Protein 2A3J (pdb70)

Nearest PDB structures (foldseek):
  2a3j-assembly1_A  TM=9.165E-01  e=3.644E-18  Homo sapiens
  6sr7-assembly4_DDD  TM=9.046E-01  e=3.071E-07  Homo sapiens
  3k0j-assembly1_C  TM=8.671E-01  e=2.365E-07  Homo sapiens
  6sqt-assembly1_CCC  TM=8.568E-01  e=1.821E-07  Homo sapiens
  7evo-assembly1_G  TM=8.260E-01  e=7.182E-07  Homo sapiens

Structure (mmCIF, N/CA/C/O backbone):
data_2A3J
#
_entry.id   2A3J
#
loop_
_atom_site.group_PDB
_atom_site.id
_atom_site.type_symbol
_atom_site.label_atom_id
_atom_site.label_alt_id
_atom_site.label_comp_id
_atom_site.label_asym_id
_atom_site.label_entity_id
_atom_site.label_seq_id
_atom_site.pdbx_PDB_ins_code
_atom_site.Cartn_x
_atom_site.Cartn_y
_atom_site.Cartn_z
_atom_site.occupancy
_atom_site.B_iso_or_equiv
_atom_site.auth_seq_id
_atom_site.auth_comp_id
_atom_site.auth_asym_id
_atom_site.auth_atom_id
_atom_site.pdbx_PDB_model_num
ATOM 1 N N . THR A 1 22 ? 6.913 8.163 -5.438 1.00 23.52 22 THR A N 1
ATOM 2 C CA . THR A 1 22 ? 7.017 6.709 -5.446 1.00 31.22 22 THR A CA 1
ATOM 3 C C . THR A 1 22 ? 5.758 6.071 -6.022 1.00 11.12 22 THR A C 1
ATOM 4 O O . THR A 1 22 ? 4.936 5.503 -5.303 1.00 12.04 22 THR A O 1
ATOM 15 N N . PRO A 1 23 ? 5.601 6.165 -7.351 1.00 30.24 23 PRO A N 1
ATOM 16 C CA . PRO A 1 23 ? 4.444 5.601 -8.053 1.00 2.11 23 PRO A CA 1
ATOM 17 C C . PRO A 1 23 ? 4.459 4.076 -8.064 1.00 1.44 23 PRO A C 1
ATOM 18 O O . PRO A 1 23 ? 5.303 3.444 -8.699 1.00 42.31 23 PRO A O 1
ATOM 29 N N . PRO A 1 24 ? 3.503 3.469 -7.344 1.00 44.44 24 PRO A N 1
ATOM 30 C CA . PRO A 1 24 ? 3.385 2.011 -7.256 1.00 61.13 24 PRO A CA 1
ATOM 31 C C . PRO A 1 24 ? 2.930 1.386 -8.571 1.00 20.25 24 PRO A C 1
ATOM 32 O O . PRO A 1 24 ? 3.370 0.295 -8.936 1.00 35.12 24 PRO A O 1
ATOM 43 N N . HIS A 1 25 ? 2.047 2.084 -9.278 1.00 62.41 25 HIS A N 1
ATOM 44 C CA . HIS A 1 25 ? 1.533 1.597 -10.553 1.00 64.34 25 HIS A CA 1
ATOM 45 C C . HIS A 1 25 ? 0.802 0.270 -10.373 1.00 70.25 25 HIS A C 1
ATOM 46 O O . HIS A 1 25 ? 1.416 -0.798 -10.389 1.00 41.53 25 HIS A O 1
ATOM 60 N N . THR A 1 26 ? -0.514 0.344 -10.201 1.00 73.45 26 THR A N 1
ATOM 61 C CA . THR A 1 26 ? -1.329 -0.851 -10.017 1.00 10.45 26 THR A CA 1
ATOM 62 C C . THR A 1 26 ? -2.328 -1.017 -11.156 1.00 43.21 26 THR A C 1
ATOM 63 O O . THR A 1 26 ? -3.523 -0.778 -10.985 1.00 63.13 26 THR A O 1
ATOM 74 N N . GLU A 1 27 ? -1.830 -1.428 -12.318 1.00 42.01 27 GLU A N 1
ATOM 75 C CA . GLU A 1 27 ? -2.680 -1.626 -13.486 1.00 14.41 27 GLU A CA 1
ATOM 76 C C . GLU A 1 27 ? -3.315 -0.309 -13.926 1.00 33.54 27 GLU A C 1
ATOM 77 O O . GLU A 1 27 ? -3.509 0.611 -13.132 1.00 5.53 27 GLU A O 1
ATOM 89 N N . PRO A 1 28 ? -3.647 -0.217 -15.222 1.00 33.21 28 PRO A N 1
ATOM 90 C CA . PRO A 1 28 ? -4.265 0.981 -15.797 1.00 50.15 28 PRO A CA 1
ATOM 91 C C . PRO A 1 28 ? -5.697 1.184 -15.315 1.00 74.52 28 PRO A C 1
ATOM 92 O O . PRO A 1 28 ? -6.366 0.233 -14.910 1.00 73.24 28 PRO A O 1
ATOM 103 N N . SER A 1 29 ? -6.162 2.428 -15.362 1.00 33.14 29 SER A N 1
ATOM 104 C CA . SER A 1 29 ? -7.515 2.755 -14.926 1.00 1.30 29 SER A CA 1
ATOM 105 C C . SER A 1 29 ? -7.961 4.096 -15.501 1.00 73.03 29 SER A C 1
ATOM 106 O O . SER A 1 29 ? -7.590 5.154 -14.995 1.00 14.42 29 SER A O 1
ATOM 114 N N . GLN A 1 30 ? -8.760 4.041 -16.562 1.00 64.05 30 GLN A N 1
ATOM 115 C CA . GLN A 1 30 ? -9.256 5.251 -17.208 1.00 33.43 30 GLN A CA 1
ATOM 116 C C . GLN A 1 30 ? -10.610 5.657 -16.635 1.00 31.54 30 GLN A C 1
ATOM 117 O O . GLN A 1 30 ? -11.323 6.473 -17.218 1.00 73.11 30 GLN A O 1
ATOM 131 N N . VAL A 1 31 ? -10.959 5.081 -15.488 1.00 63.23 31 VAL A N 1
ATOM 132 C CA . VAL A 1 31 ? -12.227 5.383 -14.836 1.00 1.14 31 VAL A CA 1
ATOM 133 C C . VAL A 1 31 ? -12.049 5.525 -13.328 1.00 71.31 31 VAL A C 1
ATOM 134 O O . VAL A 1 31 ? -11.182 4.886 -12.732 1.00 1.14 31 VAL A O 1
ATOM 147 N N . VAL A 1 32 ? -12.877 6.366 -12.716 1.00 42.15 32 VAL A N 1
ATOM 148 C CA . VAL A 1 32 ? -12.813 6.591 -11.277 1.00 63.04 32 VAL A CA 1
ATOM 149 C C . VAL A 1 32 ? -14.174 6.377 -10.626 1.00 75.24 32 VAL A C 1
ATOM 150 O O . VAL A 1 32 ? -15.207 6.750 -11.184 1.00 73.35 32 VAL A O 1
ATOM 163 N N . LEU A 1 33 ? -14.170 5.774 -9.443 1.00 2.25 33 LEU A N 1
ATOM 164 C CA . LEU A 1 33 ? -15.405 5.510 -8.713 1.00 55.25 33 LEU A CA 1
ATOM 165 C C . LEU A 1 33 ? -15.535 6.436 -7.508 1.00 22.31 33 LEU A C 1
ATOM 166 O O . LEU A 1 33 ? -14.687 6.429 -6.614 1.00 55.15 33 LEU A O 1
ATOM 182 N N . ILE A 1 34 ? -16.601 7.228 -7.489 1.00 1.51 34 ILE A N 1
ATOM 183 C CA . ILE A 1 34 ? -16.842 8.157 -6.391 1.00 74.24 34 ILE A CA 1
ATOM 184 C C . ILE A 1 34 ? -18.008 7.692 -5.525 1.00 22.03 34 ILE A C 1
ATOM 185 O O . ILE A 1 34 ? -18.949 7.066 -6.013 1.00 61.51 34 ILE A O 1
ATOM 201 N N . THR A 1 35 ? -17.940 8.004 -4.234 1.00 40.42 35 THR A N 1
ATOM 202 C CA . THR A 1 35 ? -18.989 7.620 -3.299 1.00 31.24 35 THR A CA 1
ATOM 203 C C . THR A 1 35 ? -19.226 8.710 -2.260 1.00 12.01 35 THR A C 1
ATOM 204 O O . THR A 1 35 ? -18.634 9.786 -2.330 1.00 12.13 35 THR A O 1
ATOM 215 N N . ASN A 1 36 ? -20.096 8.424 -1.296 1.00 63.22 36 ASN A N 1
ATOM 216 C CA . ASN A 1 36 ? -20.411 9.381 -0.242 1.00 42.10 36 ASN A CA 1
ATOM 217 C C . ASN A 1 36 ? -20.985 10.667 -0.829 1.00 2.12 36 ASN A C 1
ATOM 218 O O . ASN A 1 36 ? -20.670 11.765 -0.370 1.00 2.43 36 ASN A O 1
ATOM 229 N N . ILE A 1 37 ? -21.829 10.522 -1.845 1.00 45.20 37 ILE A N 1
ATOM 230 C CA . ILE A 1 37 ? -22.448 11.672 -2.493 1.00 63.41 37 ILE A CA 1
ATOM 231 C C . ILE A 1 37 ? -23.924 11.781 -2.126 1.00 62.51 37 ILE A C 1
ATOM 232 O O . ILE A 1 37 ? -24.648 10.786 -2.123 1.00 2.03 37 ILE A O 1
ATOM 248 N N . ASN A 1 38 ? -24.363 12.997 -1.819 1.00 74.30 38 ASN A N 1
ATOM 249 C CA . ASN A 1 38 ? -25.754 13.236 -1.452 1.00 13.43 38 ASN A CA 1
ATOM 250 C C . ASN A 1 38 ? -26.679 13.008 -2.644 1.00 2.13 38 ASN A C 1
ATOM 251 O O . ASN A 1 38 ? -26.644 13.736 -3.636 1.00 71.22 38 ASN A O 1
ATOM 262 N N . PRO A 1 39 ? -27.527 11.974 -2.545 1.00 62.52 39 PRO A N 1
ATOM 263 C CA . PRO A 1 39 ? -28.478 11.626 -3.605 1.00 63.22 39 PRO A CA 1
ATOM 264 C C . PRO A 1 39 ? -29.595 12.655 -3.742 1.00 63.33 39 PRO A C 1
ATOM 265 O O . PRO A 1 39 ? -30.396 12.593 -4.674 1.00 71.10 39 PRO A O 1
ATOM 276 N N . GLU A 1 40 ? -29.641 13.600 -2.808 1.00 63.35 40 GLU A N 1
ATOM 277 C CA . GLU A 1 40 ? -30.661 14.642 -2.827 1.00 24.44 40 GLU A CA 1
ATOM 278 C C . GLU A 1 40 ? -30.714 15.327 -4.189 1.00 75.31 40 GLU A C 1
ATOM 279 O O . GLU A 1 40 ? -31.761 15.822 -4.607 1.00 34.14 40 GLU A O 1
ATOM 291 N N . VAL A 1 41 ? -29.578 15.352 -4.878 1.00 23.43 41 VAL A N 1
ATOM 292 C CA . VAL A 1 41 ? -29.494 15.975 -6.193 1.00 72.01 41 VAL A CA 1
ATOM 293 C C . VAL A 1 41 ? -29.629 14.938 -7.302 1.00 64.23 41 VAL A C 1
ATOM 294 O O . VAL A 1 41 ? -29.012 13.873 -7.268 1.00 72.43 41 VAL A O 1
ATOM 307 N N . PRO A 1 42 ? -30.454 15.254 -8.311 1.00 44.34 42 PRO A N 1
ATOM 308 C CA . PRO A 1 42 ? -30.688 14.363 -9.452 1.00 1.14 42 PRO A CA 1
ATOM 309 C C . PRO A 1 42 ? -29.466 14.247 -10.357 1.00 35.31 42 PRO A C 1
ATOM 310 O O . PRO A 1 42 ? -28.701 15.199 -10.510 1.00 21.32 42 PRO A O 1
ATOM 321 N N . LYS A 1 43 ? -29.290 13.074 -10.956 1.00 45.01 43 LYS A N 1
ATOM 322 C CA . LYS A 1 43 ? -28.162 12.833 -11.848 1.00 60.44 43 LYS A CA 1
ATOM 323 C C . LYS A 1 43 ? -28.024 13.959 -12.867 1.00 44.24 43 LYS A C 1
ATOM 324 O O . LYS A 1 43 ? -26.914 14.329 -13.249 1.00 40.24 43 LYS A O 1
ATOM 343 N N . GLU A 1 44 ? -29.157 14.501 -13.302 1.00 33.22 44 GLU A N 1
ATOM 344 C CA . GLU A 1 44 ? -29.161 15.586 -14.276 1.00 24.10 44 GLU A CA 1
ATOM 345 C C . GLU A 1 44 ? -28.271 16.736 -13.812 1.00 60.15 44 GLU A C 1
ATOM 346 O O . GLU A 1 44 ? -27.409 17.208 -14.555 1.00 32.35 44 GLU A O 1
ATOM 358 N N . LYS A 1 45 ? -28.487 17.183 -12.580 1.00 43.11 45 LYS A N 1
ATOM 359 C CA . LYS A 1 45 ? -27.706 18.277 -12.015 1.00 43.10 45 LYS A CA 1
ATOM 360 C C . LYS A 1 45 ? -26.370 17.772 -11.478 1.00 74.32 45 LYS A C 1
ATOM 361 O O . LYS A 1 45 ? -25.320 18.354 -11.751 1.00 24.22 45 LYS A O 1
ATOM 380 N N . LEU A 1 46 ? -26.418 16.685 -10.715 1.00 42.15 46 LEU A N 1
ATOM 381 C CA . LEU A 1 46 ? -25.211 16.100 -10.142 1.00 20.15 46 LEU A CA 1
ATOM 382 C C . LEU A 1 46 ? -24.156 15.863 -11.217 1.00 42.32 46 LEU A C 1
ATOM 383 O O . LEU A 1 46 ? -23.050 16.397 -11.142 1.00 43.44 46 LEU A O 1
ATOM 399 N N . GLN A 1 47 ? -24.507 15.061 -12.217 1.00 51.22 47 GLN A N 1
ATOM 400 C CA . GLN A 1 47 ? -23.590 14.756 -13.309 1.00 32.30 47 GLN A CA 1
ATOM 401 C C . GLN A 1 47 ? -22.993 16.032 -13.891 1.00 42.35 47 GLN A C 1
ATOM 402 O O . GLN A 1 47 ? -21.785 16.121 -14.109 1.00 23.14 47 GLN A O 1
ATOM 416 N N . ALA A 1 48 ? -23.847 17.019 -14.143 1.00 33.34 48 ALA A N 1
ATOM 417 C CA . ALA A 1 48 ? -23.403 18.291 -14.698 1.00 75.15 48 ALA A CA 1
ATOM 418 C C . ALA A 1 48 ? -22.240 18.864 -13.897 1.00 1.23 48 ALA A C 1
ATOM 419 O O . ALA A 1 48 ? -21.301 19.428 -14.461 1.00 73.44 48 ALA A O 1
ATOM 426 N N . LEU A 1 49 ? -22.307 18.718 -12.578 1.00 54.11 49 LEU A N 1
ATOM 427 C CA . LEU A 1 49 ? -21.259 19.222 -11.698 1.00 0.22 49 LEU A CA 1
ATOM 428 C C . LEU A 1 49 ? -20.004 18.362 -11.798 1.00 25.33 49 LEU A C 1
ATOM 429 O O . LEU A 1 49 ? -18.892 18.878 -11.922 1.00 11.10 49 LEU A O 1
ATOM 445 N N . LEU A 1 50 ? -20.188 17.047 -11.745 1.00 0.22 50 LEU A N 1
ATOM 446 C CA . LEU A 1 50 ? -19.070 16.114 -11.832 1.00 33.33 50 LEU A CA 1
ATOM 447 C C . LEU A 1 50 ? -18.247 16.366 -13.091 1.00 22.13 50 LEU A C 1
ATOM 448 O O . LEU A 1 50 ? -17.028 16.190 -13.093 1.00 51.51 50 LEU A O 1
ATOM 464 N N . TYR A 1 51 ? -18.920 16.780 -14.158 1.00 41.13 51 TYR A N 1
ATOM 465 C CA . TYR A 1 51 ? -18.251 17.057 -15.424 1.00 23.52 51 TYR A CA 1
ATOM 466 C C . TYR A 1 51 ? -17.449 18.352 -15.345 1.00 0.14 51 TYR A C 1
ATOM 467 O O . TYR A 1 51 ? -16.284 18.399 -15.738 1.00 50.32 51 TYR A O 1
ATOM 485 N N . ALA A 1 52 ? -18.083 19.402 -14.832 1.00 25.23 52 ALA A N 1
ATOM 486 C CA . ALA A 1 52 ? -17.429 20.698 -14.697 1.00 70.24 52 ALA A CA 1
ATOM 487 C C . ALA A 1 52 ? -16.087 20.565 -13.985 1.00 71.24 52 ALA A C 1
ATOM 488 O O . ALA A 1 52 ? -15.064 21.047 -14.473 1.00 24.23 52 ALA A O 1
ATOM 495 N N . LEU A 1 53 ? -16.098 19.909 -12.830 1.00 52.31 53 LEU A N 1
ATOM 496 C CA . LEU A 1 53 ? -14.881 19.713 -12.050 1.00 12.42 53 LEU A CA 1
ATOM 497 C C . LEU A 1 53 ? -13.906 18.797 -12.782 1.00 54.03 53 LEU A C 1
ATOM 498 O O . LEU A 1 53 ? -12.704 19.055 -12.818 1.00 42.51 53 LEU A O 1
ATOM 514 N N . ALA A 1 54 ? -14.434 17.727 -13.367 1.00 32.41 54 ALA A N 1
ATOM 515 C CA . ALA A 1 54 ? -13.612 16.774 -14.102 1.00 45.23 54 ALA A CA 1
ATOM 516 C C . ALA A 1 54 ? -12.826 17.468 -15.210 1.00 71.11 54 ALA A C 1
ATOM 517 O O . ALA A 1 54 ? -11.604 17.343 -15.289 1.00 70.04 54 ALA A O 1
ATOM 524 N N . SER A 1 55 ? -13.536 18.199 -16.064 1.00 22.30 55 SER A N 1
ATOM 525 C CA . SER A 1 55 ? -12.905 18.909 -17.170 1.00 60.35 55 SER A CA 1
ATOM 526 C C . SER A 1 55 ? -11.816 19.848 -16.662 1.00 45.25 55 SER A C 1
ATOM 527 O O . SER A 1 55 ? -10.815 20.080 -17.341 1.00 2.24 55 SER A O 1
ATOM 535 N N . SER A 1 56 ? -12.018 20.386 -15.464 1.00 53.10 56 SER A N 1
ATOM 536 C CA . SER A 1 56 ? -11.056 21.304 -14.865 1.00 71.32 56 SER A CA 1
ATOM 537 C C . SER A 1 56 ? -9.684 20.648 -14.742 1.00 71.12 56 SER A C 1
ATOM 538 O O . SER A 1 56 ? -8.661 21.330 -14.692 1.00 12.31 56 SER A O 1
ATOM 546 N N . GLN A 1 57 ? -9.672 19.320 -14.694 1.00 72.33 57 GLN A N 1
ATOM 547 C CA . GLN A 1 57 ? -8.426 18.571 -14.576 1.00 54.24 57 GLN A CA 1
ATOM 548 C C . GLN A 1 57 ? -8.121 17.815 -15.866 1.00 13.55 57 GLN A C 1
ATOM 549 O O . GLN A 1 57 ? -7.246 18.209 -16.635 1.00 62.21 57 GLN A O 1
ATOM 563 N N . GLY A 1 58 ? -8.850 16.727 -16.095 1.00 10.15 58 GLY A N 1
ATOM 564 C CA . GLY A 1 58 ? -8.642 15.933 -17.291 1.00 43.23 58 GLY A CA 1
ATOM 565 C C . GLY A 1 58 ? -9.891 15.831 -18.144 1.00 22.11 58 GLY A C 1
ATOM 566 O O . GLY A 1 58 ? -10.981 16.202 -17.708 1.00 5.34 58 GLY A O 1
ATOM 570 N N . ASP A 1 59 ? -9.733 15.328 -19.363 1.00 73.42 59 ASP A N 1
ATOM 571 C CA . ASP A 1 59 ? -10.858 15.178 -20.280 1.00 4.22 59 ASP A CA 1
ATOM 572 C C . ASP A 1 59 ? -11.754 14.019 -19.856 1.00 30.02 59 ASP A C 1
ATOM 573 O O . ASP A 1 59 ? -11.275 13.007 -19.344 1.00 33.34 59 ASP A O 1
ATOM 582 N N . ILE A 1 60 ? -13.056 14.175 -20.072 1.00 22.13 60 ILE A N 1
ATOM 583 C CA . ILE A 1 60 ? -14.018 13.141 -19.712 1.00 15.32 60 ILE A CA 1
ATOM 584 C C . ILE A 1 60 ? -14.559 12.438 -20.952 1.00 70.21 60 ILE A C 1
ATOM 585 O O . ILE A 1 60 ? -14.939 13.084 -21.930 1.00 23.42 60 ILE A O 1
ATOM 601 N N . LEU A 1 61 ? -14.593 11.111 -20.905 1.00 62.40 61 LEU A N 1
ATOM 602 C CA . LEU A 1 61 ? -15.089 10.318 -22.024 1.00 72.34 61 LEU A CA 1
ATOM 603 C C . LEU A 1 61 ? -16.535 9.892 -21.791 1.00 72.12 61 LEU A C 1
ATOM 604 O O . LEU A 1 61 ? -17.280 9.644 -22.739 1.00 73.43 61 LEU A O 1
ATOM 620 N N . ASP A 1 62 ? -16.926 9.812 -20.524 1.00 24.40 62 ASP A N 1
ATOM 621 C CA . ASP A 1 62 ? -18.284 9.419 -20.166 1.00 3.13 62 ASP A CA 1
ATOM 622 C C . ASP A 1 62 ? -18.464 9.407 -18.651 1.00 30.50 62 ASP A C 1
ATOM 623 O O . ASP A 1 62 ? -17.718 8.740 -17.933 1.00 3.40 62 ASP A O 1
ATOM 632 N N . ILE A 1 63 ? -19.458 10.147 -18.172 1.00 42.44 63 ILE A N 1
ATOM 633 C CA . ILE A 1 63 ? -19.735 10.221 -16.743 1.00 54.04 63 ILE A CA 1
ATOM 634 C C . ILE A 1 63 ? -20.955 9.383 -16.377 1.00 15.14 63 ILE A C 1
ATOM 635 O O . ILE A 1 63 ? -22.082 9.709 -16.752 1.00 63.11 63 ILE A O 1
ATOM 651 N N . VAL A 1 64 ? -20.724 8.302 -15.639 1.00 21.04 64 VAL A N 1
ATOM 652 C CA . VAL A 1 64 ? -21.804 7.418 -15.218 1.00 32.14 64 VAL A CA 1
ATOM 653 C C . VAL A 1 64 ? -22.248 7.732 -13.793 1.00 64.21 64 VAL A C 1
ATOM 654 O O . VAL A 1 64 ? -21.440 8.128 -12.953 1.00 2.11 64 VAL A O 1
ATOM 667 N N . VAL A 1 65 ? -23.538 7.551 -13.527 1.00 44.54 65 VAL A N 1
ATOM 668 C CA . VAL A 1 65 ? -24.089 7.814 -12.204 1.00 34.34 65 VAL A CA 1
ATOM 669 C C . VAL A 1 65 ? -25.134 6.769 -11.827 1.00 1.22 65 VAL A C 1
ATOM 670 O O . VAL A 1 65 ? -25.974 6.393 -12.645 1.00 24.13 65 VAL A O 1
ATOM 683 N N . ASP A 1 66 ? -25.076 6.305 -10.584 1.00 33.25 66 ASP A N 1
ATOM 684 C CA . ASP A 1 66 ? -26.019 5.304 -10.097 1.00 4.03 66 ASP A CA 1
ATOM 685 C C . ASP A 1 66 ? -27.447 5.837 -10.139 1.00 34.00 66 ASP A C 1
ATOM 686 O O . ASP A 1 66 ? -27.726 6.845 -10.790 1.00 34.03 66 ASP A O 1
ATOM 695 N N . LEU A 1 67 ? -28.349 5.154 -9.442 1.00 61.25 67 LEU A N 1
ATOM 696 C CA . LEU A 1 67 ? -29.750 5.558 -9.401 1.00 32.41 67 LEU A CA 1
ATOM 697 C C . LEU A 1 67 ? -30.015 6.485 -8.219 1.00 21.41 67 LEU A C 1
ATOM 698 O O . LEU A 1 67 ? -31.157 6.651 -7.791 1.00 71.21 67 LEU A O 1
ATOM 714 N N . SER A 1 68 ? -28.952 7.088 -7.697 1.00 23.22 68 SER A N 1
ATOM 715 C CA . SER A 1 68 ? -29.069 7.997 -6.563 1.00 2.40 68 SER A CA 1
ATOM 716 C C . SER A 1 68 ? -29.901 7.371 -5.448 1.00 5.12 68 SER A C 1
ATOM 717 O O . SER A 1 68 ? -30.930 7.914 -5.046 1.00 43.31 68 SER A O 1
ATOM 725 N N . ASP A 1 69 ? -29.447 6.225 -4.952 1.00 43.14 69 ASP A N 1
ATOM 726 C CA . ASP A 1 69 ? -30.147 5.524 -3.883 1.00 31.23 69 ASP A CA 1
ATOM 727 C C . ASP A 1 69 ? -30.234 6.391 -2.631 1.00 32.25 69 ASP A C 1
ATOM 728 O O . ASP A 1 69 ? -29.920 7.581 -2.664 1.00 71.33 69 ASP A O 1
ATOM 737 N N . ASP A 1 70 ? -30.663 5.787 -1.528 1.00 34.11 70 ASP A N 1
ATOM 738 C CA . ASP A 1 70 ? -30.792 6.504 -0.264 1.00 71.44 70 ASP A CA 1
ATOM 739 C C . ASP A 1 70 ? -29.695 6.087 0.711 1.00 50.55 70 ASP A C 1
ATOM 740 O O . ASP A 1 70 ? -29.404 6.797 1.672 1.00 11.13 70 ASP A O 1
ATOM 749 N N . ASN A 1 71 ? -29.091 4.932 0.455 1.00 24.41 71 ASN A N 1
ATOM 750 C CA . ASN A 1 71 ? -28.027 4.420 1.311 1.00 25.12 71 ASN A CA 1
ATOM 751 C C . ASN A 1 71 ? -26.745 4.198 0.513 1.00 13.31 71 ASN A C 1
ATOM 752 O O . ASN A 1 71 ? -25.687 3.927 1.081 1.00 73.23 71 ASN A O 1
ATOM 763 N N . SER A 1 72 ? -26.849 4.317 -0.807 1.00 22.22 72 SER A N 1
ATOM 764 C CA . SER A 1 72 ? -25.699 4.126 -1.684 1.00 15.52 72 SER A CA 1
ATOM 765 C C . SER A 1 72 ? -25.123 5.469 -2.124 1.00 14.04 72 SER A C 1
ATOM 766 O O . SER A 1 72 ? -24.062 5.883 -1.661 1.00 5.23 72 SER A O 1
ATOM 774 N N . GLY A 1 73 ? -25.833 6.145 -3.022 1.00 34.00 73 GLY A N 1
ATOM 775 C CA . GLY A 1 73 ? -25.378 7.433 -3.510 1.00 51.43 73 GLY A CA 1
ATOM 776 C C . GLY A 1 73 ? -23.934 7.402 -3.970 1.00 72.24 73 GLY A C 1
ATOM 777 O O . GLY A 1 73 ? -23.020 7.673 -3.191 1.00 70.15 73 GLY A O 1
ATOM 781 N N . LYS A 1 74 ? -23.727 7.068 -5.240 1.00 5.23 74 LYS A N 1
ATOM 782 C CA . LYS A 1 74 ? -22.384 7.001 -5.804 1.00 3.02 74 LYS A CA 1
ATOM 783 C C . LYS A 1 74 ? -22.415 7.226 -7.312 1.00 73.01 74 LYS A C 1
ATOM 784 O O . LYS A 1 74 ? -23.479 7.426 -7.897 1.00 73.21 74 LYS A O 1
ATOM 803 N N . ALA A 1 75 ? -21.242 7.191 -7.936 1.00 32.42 75 ALA A N 1
ATOM 804 C CA . ALA A 1 75 ? -21.137 7.387 -9.376 1.00 43.13 75 ALA A CA 1
ATOM 805 C C . ALA A 1 75 ? -19.739 7.039 -9.877 1.00 30.11 75 ALA A C 1
ATOM 806 O O . ALA A 1 75 ? -18.872 6.641 -9.099 1.00 5.42 75 ALA A O 1
ATOM 813 N N . TYR A 1 76 ? -19.528 7.190 -11.180 1.00 2.05 76 TYR A N 1
ATOM 814 C CA . TYR A 1 76 ? -18.236 6.888 -11.784 1.00 42.34 76 TYR A CA 1
ATOM 815 C C . TYR A 1 76 ? -17.922 7.865 -12.914 1.00 23.23 76 TYR A C 1
ATOM 816 O O . TYR A 1 76 ? -18.725 8.053 -13.828 1.00 11.13 76 TYR A O 1
ATOM 834 N N . ILE A 1 77 ? -16.747 8.482 -12.843 1.00 54.53 77 ILE A N 1
ATOM 835 C CA . ILE A 1 77 ? -16.325 9.438 -13.860 1.00 13.12 77 ILE A CA 1
ATOM 836 C C . ILE A 1 77 ? -15.204 8.866 -14.720 1.00 62.12 77 ILE A C 1
ATOM 837 O O . ILE A 1 77 ? -14.090 8.648 -14.243 1.00 71.21 77 ILE A O 1
ATOM 853 N N . VAL A 1 78 ? -15.505 8.626 -15.993 1.00 10.34 78 VAL A N 1
ATOM 854 C CA . VAL A 1 78 ? -14.522 8.082 -16.922 1.00 3.24 78 VAL A CA 1
ATOM 855 C C . VAL A 1 78 ? -13.687 9.192 -17.551 1.00 13.22 78 VAL A C 1
ATOM 856 O O . VAL A 1 78 ? -14.225 10.134 -18.133 1.00 14.21 78 VAL A O 1
ATOM 869 N N . PHE A 1 79 ? -12.369 9.075 -17.431 1.00 31.55 79 PHE A N 1
ATOM 870 C CA . PHE A 1 79 ? -11.459 10.068 -17.987 1.00 42.53 79 PHE A CA 1
ATOM 871 C C . PHE A 1 79 ? -10.725 9.513 -19.204 1.00 70.33 79 PHE A C 1
ATOM 872 O O . PHE A 1 79 ? -10.926 8.362 -19.591 1.00 65.21 79 PHE A O 1
ATOM 889 N N . ALA A 1 80 ? -9.875 10.340 -19.804 1.00 24.45 80 ALA A N 1
ATOM 890 C CA . ALA A 1 80 ? -9.110 9.932 -20.975 1.00 64.52 80 ALA A CA 1
ATOM 891 C C . ALA A 1 80 ? -8.148 8.798 -20.636 1.00 32.44 80 ALA A C 1
ATOM 892 O O . ALA A 1 80 ? -7.974 7.862 -21.417 1.00 32.42 80 ALA A O 1
ATOM 899 N N . THR A 1 81 ? -7.524 8.887 -19.465 1.00 14.30 81 THR A N 1
ATOM 900 C CA . THR A 1 81 ? -6.579 7.870 -19.023 1.00 10.12 81 THR A CA 1
ATOM 901 C C . THR A 1 81 ? -6.242 8.037 -17.546 1.00 13.55 81 THR A C 1
ATOM 902 O O . THR A 1 81 ? -6.593 9.044 -16.930 1.00 51.05 81 THR A O 1
ATOM 913 N N . GLN A 1 82 ? -5.560 7.045 -16.983 1.00 0.42 82 GLN A N 1
ATOM 914 C CA . GLN A 1 82 ? -5.176 7.084 -15.577 1.00 12.24 82 GLN A CA 1
ATOM 915 C C . GLN A 1 82 ? -4.448 8.383 -15.247 1.00 21.12 82 GLN A C 1
ATOM 916 O O . GLN A 1 82 ? -4.510 8.870 -14.119 1.00 11.53 82 GLN A O 1
ATOM 930 N N . GLU A 1 83 ? -3.758 8.937 -16.239 1.00 1.23 83 GLU A N 1
ATOM 931 C CA . GLU A 1 83 ? -3.017 10.179 -16.052 1.00 43.01 83 GLU A CA 1
ATOM 932 C C . GLU A 1 83 ? -3.946 11.306 -15.610 1.00 61.02 83 GLU A C 1
ATOM 933 O O . GLU A 1 83 ? -3.672 12.004 -14.634 1.00 32.44 83 GLU A O 1
ATOM 945 N N . SER A 1 84 ? -5.045 11.478 -16.337 1.00 73.10 84 SER A N 1
ATOM 946 C CA . SER A 1 84 ? -6.013 12.522 -16.024 1.00 13.54 84 SER A CA 1
ATOM 947 C C . SER A 1 84 ? -6.812 12.165 -14.774 1.00 14.31 84 SER A C 1
ATOM 948 O O . SER A 1 84 ? -7.003 12.997 -13.887 1.00 53.02 84 SER A O 1
ATOM 956 N N . ALA A 1 85 ? -7.277 10.922 -14.712 1.00 31.23 85 ALA A N 1
ATOM 957 C CA . ALA A 1 85 ? -8.054 10.453 -13.571 1.00 23.40 85 ALA A CA 1
ATOM 958 C C . ALA A 1 85 ? -7.319 10.715 -12.261 1.00 44.30 85 ALA A C 1
ATOM 959 O O . ALA A 1 85 ? -7.848 11.369 -11.363 1.00 31.34 85 ALA A O 1
ATOM 966 N N . GLN A 1 86 ? -6.097 10.201 -12.160 1.00 10.50 86 GLN A N 1
ATOM 967 C CA . GLN A 1 86 ? -5.291 10.380 -10.958 1.00 44.23 86 GLN A CA 1
ATOM 968 C C . GLN A 1 86 ? -5.104 11.861 -10.643 1.00 64.34 86 GLN A C 1
ATOM 969 O O . GLN A 1 86 ? -5.036 12.254 -9.479 1.00 74.13 86 GLN A O 1
ATOM 983 N N . ALA A 1 87 ? -5.020 12.677 -11.689 1.00 21.12 87 ALA A N 1
ATOM 984 C CA . ALA A 1 87 ? -4.842 14.114 -11.523 1.00 53.25 87 ALA A CA 1
ATOM 985 C C . ALA A 1 87 ? -6.047 14.740 -10.830 1.00 14.12 87 ALA A C 1
ATOM 986 O O . ALA A 1 87 ? -5.898 15.541 -9.906 1.00 73.34 87 ALA A O 1
ATOM 993 N N . PHE A 1 88 ? -7.242 14.371 -11.281 1.00 23.22 88 PHE A N 1
ATOM 994 C CA . PHE A 1 88 ? -8.473 14.898 -10.704 1.00 71.32 88 PHE A CA 1
ATOM 995 C C . PHE A 1 88 ? -8.745 14.273 -9.339 1.00 0.23 88 PHE A C 1
ATOM 996 O O . PHE A 1 88 ? -9.239 14.937 -8.427 1.00 75.23 88 PHE A O 1
ATOM 1013 N N . VAL A 1 89 ? -8.419 12.992 -9.205 1.00 64.52 89 VAL A N 1
ATOM 1014 C CA . VAL A 1 89 ? -8.627 12.276 -7.952 1.00 4.21 89 VAL A CA 1
ATOM 1015 C C . VAL A 1 89 ? -7.775 12.868 -6.834 1.00 33.51 89 VAL A C 1
ATOM 1016 O O . VAL A 1 89 ? -8.237 13.018 -5.703 1.00 42.43 89 VAL A O 1
ATOM 1029 N N . GLU A 1 90 ? -6.530 13.201 -7.159 1.00 11.02 90 GLU A N 1
ATOM 1030 C CA . GLU A 1 90 ? -5.614 13.776 -6.181 1.00 31.03 90 GLU A CA 1
ATOM 1031 C C . GLU A 1 90 ? -5.852 15.276 -6.028 1.00 71.52 90 GLU A C 1
ATOM 1032 O O . GLU A 1 90 ? -5.539 15.862 -4.993 1.00 14.24 90 GLU A O 1
ATOM 1044 N N . ALA A 1 91 ? -6.407 15.889 -7.068 1.00 53.30 91 ALA A N 1
ATOM 1045 C CA . ALA A 1 91 ? -6.689 17.319 -7.050 1.00 2.41 91 ALA A CA 1
ATOM 1046 C C . ALA A 1 91 ? -7.917 17.626 -6.200 1.00 10.41 91 ALA A C 1
ATOM 1047 O O . ALA A 1 91 ? -8.084 18.745 -5.714 1.00 53.31 91 ALA A O 1
ATOM 1054 N N . PHE A 1 92 ? -8.775 16.626 -6.025 1.00 5.44 92 PHE A N 1
ATOM 1055 C CA . PHE A 1 92 ? -9.989 16.791 -5.234 1.00 70.52 92 PHE A CA 1
ATOM 1056 C C . PHE A 1 92 ? -10.055 15.754 -4.116 1.00 63.14 92 PHE A C 1
ATOM 1057 O O . PHE A 1 92 ? -11.063 15.641 -3.420 1.00 60.10 92 PHE A O 1
ATOM 1074 N N . GLN A 1 93 ? -8.973 15.000 -3.953 1.00 24.34 93 GLN A N 1
ATOM 1075 C CA . GLN A 1 93 ? -8.908 13.972 -2.921 1.00 23.52 93 GLN A CA 1
ATOM 1076 C C . GLN A 1 93 ? -9.382 14.517 -1.578 1.00 55.11 93 GLN A C 1
ATOM 1077 O O . GLN A 1 93 ? -9.986 13.798 -0.783 1.00 52.10 93 GLN A O 1
ATOM 1091 N N . GLY A 1 94 ? -9.105 15.794 -1.332 1.00 22.12 94 GLY A N 1
ATOM 1092 C CA . GLY A 1 94 ? -9.510 16.414 -0.084 1.00 34.00 94 GLY A CA 1
ATOM 1093 C C . GLY A 1 94 ? -10.142 17.776 -0.292 1.00 11.12 94 GLY A C 1
ATOM 1094 O O . GLY A 1 94 ? -9.589 18.795 0.124 1.00 62.45 94 GLY A O 1
ATOM 1098 N N . TYR A 1 95 ? -11.303 17.796 -0.938 1.00 23.34 95 TYR A N 1
ATOM 1099 C CA . TYR A 1 95 ? -12.008 19.044 -1.204 1.00 32.33 95 TYR A CA 1
ATOM 1100 C C . TYR A 1 95 ? -13.501 18.896 -0.925 1.00 22.24 95 TYR A C 1
ATOM 1101 O O . TYR A 1 95 ? -14.135 17.910 -1.303 1.00 2.53 95 TYR A O 1
ATOM 1119 N N . PRO A 1 96 ? -14.077 19.900 -0.247 1.00 30.54 96 PRO A N 1
ATOM 1120 C CA . PRO A 1 96 ? -15.502 19.907 0.098 1.00 22.40 96 PRO A CA 1
ATOM 1121 C C . PRO A 1 96 ? -16.393 20.091 -1.125 1.00 73.33 96 PRO A C 1
ATOM 1122 O O . PRO A 1 96 ? -16.488 21.187 -1.678 1.00 3.03 96 PRO A O 1
ATOM 1133 N N . PHE A 1 97 ? -17.046 19.012 -1.544 1.00 31.41 97 PHE A N 1
ATOM 1134 C CA . PHE A 1 97 ? -17.930 19.054 -2.703 1.00 11.41 97 PHE A CA 1
ATOM 1135 C C . PHE A 1 97 ? -19.327 18.560 -2.340 1.00 31.41 97 PHE A C 1
ATOM 1136 O O . PHE A 1 97 ? -19.483 17.496 -1.740 1.00 51.40 97 PHE A O 1
ATOM 1153 N N . GLN A 1 98 ? -20.339 19.339 -2.708 1.00 3.20 98 GLN A N 1
ATOM 1154 C CA . GLN A 1 98 ? -21.723 18.981 -2.420 1.00 45.01 98 GLN A CA 1
ATOM 1155 C C . GLN A 1 98 ? -21.932 18.779 -0.923 1.00 55.50 98 GLN A C 1
ATOM 1156 O O . GLN A 1 98 ? -22.852 18.078 -0.504 1.00 13.31 98 GLN A O 1
ATOM 1170 N N . GLY A 1 99 ? -21.072 19.399 -0.121 1.00 12.42 99 GLY A N 1
ATOM 1171 C CA . GLY A 1 99 ? -21.180 19.275 1.321 1.00 34.10 99 GLY A CA 1
ATOM 1172 C C . GLY A 1 99 ? -19.840 19.406 2.017 1.00 61.35 99 GLY A C 1
ATOM 1173 O O . GLY A 1 99 ? -19.555 20.426 2.642 1.00 22.11 99 GLY A O 1
ATOM 1177 N N . ASN A 1 100 ? -19.015 18.369 1.909 1.00 73.05 100 ASN A N 1
ATOM 1178 C CA . ASN A 1 100 ? -17.698 18.372 2.534 1.00 30.34 100 ASN A CA 1
ATOM 1179 C C . ASN A 1 100 ? -16.981 17.046 2.299 1.00 32.40 100 ASN A C 1
ATOM 1180 O O . ASN A 1 100 ? -15.896 16.992 1.720 1.00 40.41 100 ASN A O 1
ATOM 1191 N N . PRO A 1 101 ? -17.601 15.948 2.758 1.00 52.33 101 PRO A N 1
ATOM 1192 C CA . PRO A 1 101 ? -17.041 14.602 2.608 1.00 74.23 101 PRO A CA 1
ATOM 1193 C C . PRO A 1 101 ? -17.058 14.125 1.159 1.00 1.04 101 PRO A C 1
ATOM 1194 O O . PRO A 1 101 ? -18.045 13.553 0.694 1.00 10.54 101 PRO A O 1
ATOM 1205 N N . LEU A 1 102 ? -15.960 14.363 0.451 1.00 62.22 102 LEU A N 1
ATOM 1206 C CA . LEU A 1 102 ? -15.848 13.957 -0.946 1.00 23.10 102 LEU A CA 1
ATOM 1207 C C . LEU A 1 102 ? -14.738 12.926 -1.126 1.00 43.41 102 LEU A C 1
ATOM 1208 O O . LEU A 1 102 ? -13.573 13.194 -0.829 1.00 53.34 102 LEU A O 1
ATOM 1224 N N . VAL A 1 103 ? -15.106 11.747 -1.616 1.00 61.05 103 VAL A N 1
ATOM 1225 C CA . VAL A 1 103 ? -14.141 10.677 -1.840 1.00 31.12 103 VAL A CA 1
ATOM 1226 C C . VAL A 1 103 ? -13.963 10.399 -3.328 1.00 52.22 103 VAL A C 1
ATOM 1227 O O . VAL A 1 103 ? -14.938 10.319 -4.076 1.00 14.52 103 VAL A O 1
ATOM 1240 N N . ILE A 1 104 ? -12.712 10.252 -3.752 1.00 14.34 104 ILE A N 1
ATOM 1241 C CA . ILE A 1 104 ? -12.407 9.982 -5.151 1.00 21.31 104 ILE A CA 1
ATOM 1242 C C . ILE A 1 104 ? -11.310 8.931 -5.281 1.00 22.43 104 ILE A C 1
ATOM 1243 O O . ILE A 1 104 ? -10.217 9.086 -4.734 1.00 33.31 104 ILE A O 1
ATOM 1259 N N . THR A 1 105 ? -11.607 7.860 -6.010 1.00 60.34 105 THR A N 1
ATOM 1260 C CA . THR A 1 105 ? -10.646 6.783 -6.213 1.00 75.45 105 THR A CA 1
ATOM 1261 C C . THR A 1 105 ? -10.786 6.177 -7.605 1.00 64.05 105 THR A C 1
ATOM 1262 O O . THR A 1 105 ? -11.756 6.443 -8.315 1.00 41.11 105 THR A O 1
ATOM 1273 N N . PHE A 1 106 ? -9.810 5.361 -7.991 1.00 33.44 106 PHE A N 1
ATOM 1274 C CA . PHE A 1 106 ? -9.824 4.717 -9.299 1.00 72.11 106 PHE A CA 1
ATOM 1275 C C . PHE A 1 106 ? -10.758 3.510 -9.301 1.00 63.15 106 PHE A C 1
ATOM 1276 O O . PHE A 1 106 ? -11.516 3.296 -8.355 1.00 63.05 106 PHE A O 1
ATOM 1293 N N . SER A 1 107 ? -10.697 2.724 -10.372 1.00 2.30 107 SER A N 1
ATOM 1294 C CA . SER A 1 107 ? -11.539 1.541 -10.501 1.00 12.02 107 SER A CA 1
ATOM 1295 C C . SER A 1 107 ? -10.874 0.495 -11.390 1.00 22.45 107 SER A C 1
ATOM 1296 O O . SER A 1 107 ? -9.715 0.640 -11.775 1.00 65.05 107 SER A O 1
ATOM 1304 N N . GLU A 1 108 ? -11.617 -0.560 -11.710 1.00 12.04 108 GLU A N 1
ATOM 1305 C CA . GLU A 1 108 ? -11.099 -1.632 -12.552 1.00 52.51 108 GLU A CA 1
ATOM 1306 C C . GLU A 1 108 ? -11.725 -1.581 -13.943 1.00 34.22 108 GLU A C 1
ATOM 1307 O O . GLU A 1 108 ? -12.895 -1.228 -14.098 1.00 2.50 108 GLU A O 1
ATOM 1319 N N . THR A 1 109 ? -10.938 -1.937 -14.953 1.00 70.22 109 THR A N 1
ATOM 1320 C CA . THR A 1 109 ? -11.413 -1.931 -16.331 1.00 60.40 109 THR A CA 1
ATOM 1321 C C . THR A 1 109 ? -10.983 -3.196 -17.066 1.00 52.21 109 THR A C 1
ATOM 1322 O O . THR A 1 109 ? -10.110 -3.172 -17.934 1.00 32.02 109 THR A O 1
ATOM 1333 N N . PRO A 1 110 ? -11.610 -4.328 -16.713 1.00 62.14 110 PRO A N 1
ATOM 1334 C CA . PRO A 1 110 ? -11.309 -5.624 -17.329 1.00 70.01 110 PRO A CA 1
ATOM 1335 C C . PRO A 1 110 ? -11.778 -5.700 -18.778 1.00 61.21 110 PRO A C 1
ATOM 1336 O O . PRO A 1 110 ? -12.407 -4.772 -19.285 1.00 43.04 110 PRO A O 1
ATOM 1347 N N . GLN A 1 111 ? -11.468 -6.812 -19.438 1.00 0.42 111 GLN A N 1
ATOM 1348 C CA . GLN A 1 111 ? -11.858 -7.007 -20.829 1.00 72.50 111 GLN A CA 1
ATOM 1349 C C . GLN A 1 111 ? -11.974 -8.492 -21.158 1.00 61.21 111 GLN A C 1
ATOM 1350 O O . GLN A 1 111 ? -11.554 -8.936 -22.227 1.00 10.31 111 GLN A O 1
ATOM 1364 N N . SER A 1 112 ? -12.546 -9.256 -20.232 1.00 45.33 112 SER A N 1
ATOM 1365 C CA . SER A 1 112 ? -12.713 -10.692 -20.422 1.00 44.24 112 SER A CA 1
ATOM 1366 C C . SER A 1 112 ? -14.049 -10.999 -21.091 1.00 62.53 112 SER A C 1
ATOM 1367 O O . SER A 1 112 ? -14.196 -12.016 -21.769 1.00 24.44 112 SER A O 1
ATOM 1375 N N . GLN A 1 113 ? -15.019 -10.113 -20.895 1.00 54.13 113 GLN A N 1
ATOM 1376 C CA . GLN A 1 113 ? -16.344 -10.290 -21.479 1.00 10.33 113 GLN A CA 1
ATOM 1377 C C . GLN A 1 113 ? -16.252 -10.491 -22.988 1.00 1.33 113 GLN A C 1
ATOM 1378 O O . GLN A 1 113 ? -17.095 -11.156 -23.588 1.00 73.54 113 GLN A O 1
ATOM 1392 N N . VAL A 1 114 ? -15.222 -9.910 -23.595 1.00 62.33 114 VAL A N 1
ATOM 1393 C CA . VAL A 1 114 ? -15.019 -10.026 -25.034 1.00 62.14 114 VAL A CA 1
ATOM 1394 C C . VAL A 1 114 ? -14.030 -11.140 -25.362 1.00 54.41 114 VAL A C 1
ATOM 1395 O O . VAL A 1 114 ? -14.130 -11.785 -26.405 1.00 73.10 114 VAL A O 1
ATOM 1408 N N . ALA A 1 115 ? -13.076 -11.360 -24.464 1.00 12.44 115 ALA A N 1
ATOM 1409 C CA . ALA A 1 115 ? -12.071 -12.397 -24.656 1.00 25.03 115 ALA A CA 1
ATOM 1410 C C . ALA A 1 115 ? -12.721 -13.761 -24.858 1.00 21.44 115 ALA A C 1
ATOM 1411 O O . ALA A 1 115 ? -12.359 -14.502 -25.772 1.00 13.25 115 ALA A O 1
ATOM 1418 N N . GLU A 1 116 ? -13.681 -14.087 -23.998 1.00 74.12 116 GLU A N 1
ATOM 1419 C CA . GLU A 1 116 ? -14.380 -15.364 -24.083 1.00 34.02 116 GLU A CA 1
ATOM 1420 C C . GLU A 1 116 ? -15.138 -15.483 -25.402 1.00 62.42 116 GLU A C 1
ATOM 1421 O O . GLU A 1 116 ? -15.247 -16.569 -25.972 1.00 25.42 116 GLU A O 1
ATOM 1433 N N . ASP A 1 117 ? -15.660 -14.360 -25.881 1.00 43.25 117 ASP A N 1
ATOM 1434 C CA . ASP A 1 117 ? -16.407 -14.337 -27.134 1.00 3.13 117 ASP A CA 1
ATOM 1435 C C . ASP A 1 117 ? -16.568 -12.909 -27.645 1.00 5.54 117 ASP A C 1
ATOM 1436 O O . ASP A 1 117 ? -17.686 -12.418 -27.803 1.00 52.22 117 ASP A O 1
ATOM 1445 N N . THR A 1 22 ? 1.329 0.000 0.000 1.00 5.00 22 THR A N 2
ATOM 1446 C CA . THR A 1 22 ? 2.094 0.000 -1.241 1.00 12.01 22 THR A CA 2
ATOM 1447 C C . THR A 1 22 ? 1.385 -0.807 -2.323 1.00 5.01 22 THR A C 2
ATOM 1448 O O . THR A 1 22 ? 1.842 -1.873 -2.735 1.00 64.32 22 THR A O 2
ATOM 1459 N N . PRO A 1 23 ? 0.242 -0.289 -2.796 1.00 45.41 23 PRO A N 2
ATOM 1460 C CA . PRO A 1 23 ? -0.553 -0.945 -3.838 1.00 43.22 23 PRO A CA 2
ATOM 1461 C C . PRO A 1 23 ? 0.137 -0.917 -5.198 1.00 23.13 23 PRO A C 2
ATOM 1462 O O . PRO A 1 23 ? 0.300 0.135 -5.817 1.00 33.51 23 PRO A O 2
ATOM 1473 N N . PRO A 1 24 ? 0.553 -2.099 -5.675 1.00 63.43 24 PRO A N 2
ATOM 1474 C CA . PRO A 1 24 ? 1.232 -2.237 -6.967 1.00 52.35 24 PRO A CA 2
ATOM 1475 C C . PRO A 1 24 ? 0.296 -1.980 -8.144 1.00 31.23 24 PRO A C 2
ATOM 1476 O O . PRO A 1 24 ? -0.873 -2.366 -8.115 1.00 53.24 24 PRO A O 2
ATOM 1487 N N . HIS A 1 25 ? 0.817 -1.327 -9.178 1.00 24.24 25 HIS A N 2
ATOM 1488 C CA . HIS A 1 25 ? 0.028 -1.020 -10.365 1.00 31.21 25 HIS A CA 2
ATOM 1489 C C . HIS A 1 25 ? 0.449 -1.898 -11.540 1.00 23.05 25 HIS A C 2
ATOM 1490 O O . HIS A 1 25 ? 1.634 -2.180 -11.725 1.00 12.13 25 HIS A O 2
ATOM 1504 N N . THR A 1 26 ? -0.528 -2.329 -12.331 1.00 52.31 26 THR A N 2
ATOM 1505 C CA . THR A 1 26 ? -0.259 -3.176 -13.486 1.00 53.21 26 THR A CA 2
ATOM 1506 C C . THR A 1 26 ? -0.831 -2.566 -14.761 1.00 14.35 26 THR A C 2
ATOM 1507 O O . THR A 1 26 ? -0.103 -2.314 -15.720 1.00 21.13 26 THR A O 2
ATOM 1518 N N . GLU A 1 27 ? -2.140 -2.330 -14.763 1.00 3.23 27 GLU A N 2
ATOM 1519 C CA . GLU A 1 27 ? -2.808 -1.749 -15.921 1.00 14.31 27 GLU A CA 2
ATOM 1520 C C . GLU A 1 27 ? -3.319 -0.345 -15.607 1.00 31.40 27 GLU A C 2
ATOM 1521 O O . GLU A 1 27 ? -3.598 -0.002 -14.458 1.00 55.42 27 GLU A O 2
ATOM 1533 N N . PRO A 1 28 ? -3.444 0.486 -16.652 1.00 62.12 28 PRO A N 2
ATOM 1534 C CA . PRO A 1 28 ? -3.921 1.865 -16.514 1.00 40.11 28 PRO A CA 2
ATOM 1535 C C . PRO A 1 28 ? -5.402 1.933 -16.158 1.00 51.20 28 PRO A C 2
ATOM 1536 O O . PRO A 1 28 ? -6.051 0.906 -15.962 1.00 70.31 28 PRO A O 2
ATOM 1547 N N . SER A 1 29 ? -5.931 3.150 -16.076 1.00 72.24 29 SER A N 2
ATOM 1548 C CA . SER A 1 29 ? -7.336 3.352 -15.741 1.00 22.45 29 SER A CA 2
ATOM 1549 C C . SER A 1 29 ? -7.805 4.736 -16.177 1.00 52.11 29 SER A C 2
ATOM 1550 O O . SER A 1 29 ? -7.417 5.747 -15.592 1.00 73.12 29 SER A O 2
ATOM 1558 N N . GLN A 1 30 ? -8.642 4.772 -17.209 1.00 33.02 30 GLN A N 2
ATOM 1559 C CA . GLN A 1 30 ? -9.164 6.032 -17.725 1.00 34.13 30 GLN A CA 2
ATOM 1560 C C . GLN A 1 30 ? -10.520 6.354 -17.104 1.00 41.24 30 GLN A C 2
ATOM 1561 O O . GLN A 1 30 ? -11.291 7.145 -17.648 1.00 61.03 30 GLN A O 2
ATOM 1575 N N . VAL A 1 31 ? -10.805 5.736 -15.962 1.00 43.25 31 VAL A N 2
ATOM 1576 C CA . VAL A 1 31 ? -12.067 5.958 -15.267 1.00 70.24 31 VAL A CA 2
ATOM 1577 C C . VAL A 1 31 ? -11.851 6.090 -13.764 1.00 43.31 31 VAL A C 2
ATOM 1578 O O . VAL A 1 31 ? -10.938 5.485 -13.201 1.00 72.05 31 VAL A O 2
ATOM 1591 N N . VAL A 1 32 ? -12.697 6.886 -13.118 1.00 2.21 32 VAL A N 2
ATOM 1592 C CA . VAL A 1 32 ? -12.600 7.098 -11.679 1.00 22.55 32 VAL A CA 2
ATOM 1593 C C . VAL A 1 32 ? -13.927 6.802 -10.989 1.00 50.10 32 VAL A C 2
ATOM 1594 O O . VAL A 1 32 ? -14.996 7.116 -11.515 1.00 61.40 32 VAL A O 2
ATOM 1607 N N . LEU A 1 33 ? -13.852 6.198 -9.809 1.00 33.45 33 LEU A N 2
ATOM 1608 C CA . LEU A 1 33 ? -15.048 5.860 -9.045 1.00 35.31 33 LEU A CA 2
ATOM 1609 C C . LEU A 1 33 ? -15.184 6.758 -7.820 1.00 12.13 33 LEU A C 2
ATOM 1610 O O . LEU A 1 33 ? -14.317 6.768 -6.946 1.00 64.10 33 LEU A O 2
ATOM 1626 N N . ILE A 1 34 ? -16.279 7.509 -7.762 1.00 4.42 34 ILE A N 2
ATOM 1627 C CA . ILE A 1 34 ? -16.529 8.408 -6.642 1.00 51.30 34 ILE A CA 2
ATOM 1628 C C . ILE A 1 34 ? -17.631 7.866 -5.738 1.00 51.40 34 ILE A C 2
ATOM 1629 O O . ILE A 1 34 ? -18.553 7.192 -6.199 1.00 11.41 34 ILE A O 2
ATOM 1645 N N . THR A 1 35 ? -17.531 8.167 -4.447 1.00 20.43 35 THR A N 2
ATOM 1646 C CA . THR A 1 35 ? -18.519 7.711 -3.477 1.00 60.32 35 THR A CA 2
ATOM 1647 C C . THR A 1 35 ? -18.752 8.759 -2.395 1.00 25.31 35 THR A C 2
ATOM 1648 O O . THR A 1 35 ? -18.211 9.862 -2.460 1.00 20.23 35 THR A O 2
ATOM 1659 N N . ASN A 1 36 ? -19.559 8.406 -1.400 1.00 20.12 36 ASN A N 2
ATOM 1660 C CA . ASN A 1 36 ? -19.863 9.317 -0.302 1.00 42.24 36 ASN A CA 2
ATOM 1661 C C . ASN A 1 36 ? -20.544 10.581 -0.818 1.00 1.32 36 ASN A C 2
ATOM 1662 O O . ASN A 1 36 ? -20.272 11.683 -0.341 1.00 11.54 36 ASN A O 2
ATOM 1673 N N . ILE A 1 37 ? -21.430 10.413 -1.794 1.00 10.44 37 ILE A N 2
ATOM 1674 C CA . ILE A 1 37 ? -22.151 11.540 -2.372 1.00 52.31 37 ILE A CA 2
ATOM 1675 C C . ILE A 1 37 ? -23.614 11.537 -1.940 1.00 44.32 37 ILE A C 2
ATOM 1676 O O . ILE A 1 37 ? -24.221 10.480 -1.778 1.00 72.11 37 ILE A O 2
ATOM 1692 N N . ASN A 1 38 ? -24.173 12.729 -1.757 1.00 33.20 38 ASN A N 2
ATOM 1693 C CA . ASN A 1 38 ? -25.566 12.864 -1.345 1.00 62.10 38 ASN A CA 2
ATOM 1694 C C . ASN A 1 38 ? -26.507 12.620 -2.521 1.00 10.32 38 ASN A C 2
ATOM 1695 O O . ASN A 1 38 ? -26.540 13.380 -3.489 1.00 62.55 38 ASN A O 2
ATOM 1706 N N . PRO A 1 39 ? -27.292 11.536 -2.435 1.00 51.15 39 PRO A N 2
ATOM 1707 C CA . PRO A 1 39 ? -28.249 11.168 -3.483 1.00 34.44 39 PRO A CA 2
ATOM 1708 C C . PRO A 1 39 ? -29.426 12.134 -3.559 1.00 12.45 39 PRO A C 2
ATOM 1709 O O . PRO A 1 39 ? -30.248 12.055 -4.471 1.00 43.22 39 PRO A O 2
ATOM 1720 N N . GLU A 1 40 ? -29.500 13.046 -2.594 1.00 52.30 40 GLU A N 2
ATOM 1721 C CA . GLU A 1 40 ? -30.578 14.028 -2.553 1.00 23.00 40 GLU A CA 2
ATOM 1722 C C . GLU A 1 40 ? -30.708 14.749 -3.891 1.00 43.34 40 GLU A C 2
ATOM 1723 O O . GLU A 1 40 ? -31.793 15.192 -4.268 1.00 0.21 40 GLU A O 2
ATOM 1735 N N . VAL A 1 41 ? -29.593 14.864 -4.606 1.00 3.10 41 VAL A N 2
ATOM 1736 C CA . VAL A 1 41 ? -29.581 15.531 -5.903 1.00 22.15 41 VAL A CA 2
ATOM 1737 C C . VAL A 1 41 ? -29.708 14.523 -7.040 1.00 10.53 41 VAL A C 2
ATOM 1738 O O . VAL A 1 41 ? -29.047 13.485 -7.059 1.00 33.21 41 VAL A O 2
ATOM 1751 N N . PRO A 1 42 ? -30.578 14.836 -8.012 1.00 64.41 42 PRO A N 2
ATOM 1752 C CA . PRO A 1 42 ? -30.812 13.971 -9.172 1.00 65.34 42 PRO A CA 2
ATOM 1753 C C . PRO A 1 42 ? -29.616 13.934 -10.118 1.00 72.04 42 PRO A C 2
ATOM 1754 O O . PRO A 1 42 ? -28.903 14.925 -10.273 1.00 42.53 42 PRO A O 2
ATOM 1765 N N . LYS A 1 43 ? -29.403 12.785 -10.750 1.00 64.31 43 LYS A N 2
ATOM 1766 C CA . LYS A 1 43 ? -28.295 12.618 -11.683 1.00 45.31 43 LYS A CA 2
ATOM 1767 C C . LYS A 1 43 ? -28.246 13.771 -12.681 1.00 23.10 43 LYS A C 2
ATOM 1768 O O . LYS A 1 43 ? -27.169 14.203 -13.091 1.00 0.14 43 LYS A O 2
ATOM 1787 N N . GLU A 1 44 ? -29.418 14.264 -13.066 1.00 55.23 44 GLU A N 2
ATOM 1788 C CA . GLU A 1 44 ? -29.508 15.367 -14.016 1.00 5.42 44 GLU A CA 2
ATOM 1789 C C . GLU A 1 44 ? -28.658 16.549 -13.558 1.00 45.20 44 GLU A C 2
ATOM 1790 O O . GLU A 1 44 ? -27.841 17.073 -14.317 1.00 34.23 44 GLU A O 2
ATOM 1802 N N . LYS A 1 45 ? -28.855 16.965 -12.312 1.00 33.03 45 LYS A N 2
ATOM 1803 C CA . LYS A 1 45 ? -28.108 18.084 -11.750 1.00 50.02 45 LYS A CA 2
ATOM 1804 C C . LYS A 1 45 ? -26.734 17.632 -11.266 1.00 42.41 45 LYS A C 2
ATOM 1805 O O . LYS A 1 45 ? -25.721 18.271 -11.556 1.00 53.13 45 LYS A O 2
ATOM 1824 N N . LEU A 1 46 ? -26.705 16.528 -10.529 1.00 31.14 46 LEU A N 2
ATOM 1825 C CA . LEU A 1 46 ? -25.454 15.990 -10.005 1.00 73.45 46 LEU A CA 2
ATOM 1826 C C . LEU A 1 46 ? -24.424 15.827 -11.118 1.00 62.23 46 LEU A C 2
ATOM 1827 O O . LEU A 1 46 ? -23.341 16.409 -11.064 1.00 11.22 46 LEU A O 2
ATOM 1843 N N . GLN A 1 47 ? -24.770 15.033 -12.127 1.00 1.23 47 GLN A N 2
ATOM 1844 C CA . GLN A 1 47 ? -23.875 14.796 -13.253 1.00 61.31 47 GLN A CA 2
ATOM 1845 C C . GLN A 1 47 ? -23.353 16.112 -13.821 1.00 33.32 47 GLN A C 2
ATOM 1846 O O . GLN A 1 47 ? -22.158 16.259 -14.075 1.00 32.20 47 GLN A O 2
ATOM 1860 N N . ALA A 1 48 ? -24.258 17.065 -14.017 1.00 43.45 48 ALA A N 2
ATOM 1861 C CA . ALA A 1 48 ? -23.888 18.370 -14.554 1.00 33.45 48 ALA A CA 2
ATOM 1862 C C . ALA A 1 48 ? -22.722 18.972 -13.777 1.00 53.01 48 ALA A C 2
ATOM 1863 O O . ALA A 1 48 ? -21.826 19.585 -14.359 1.00 13.10 48 ALA A O 2
ATOM 1870 N N . LEU A 1 49 ? -22.740 18.795 -12.461 1.00 22.33 49 LEU A N 2
ATOM 1871 C CA . LEU A 1 49 ? -21.683 19.322 -11.604 1.00 35.24 49 LEU A CA 2
ATOM 1872 C C . LEU A 1 49 ? -20.399 18.515 -11.763 1.00 70.25 49 LEU A C 2
ATOM 1873 O O . LEU A 1 49 ? -19.314 19.078 -11.918 1.00 34.11 49 LEU A O 2
ATOM 1889 N N . LEU A 1 50 ? -20.529 17.193 -11.728 1.00 4.24 50 LEU A N 2
ATOM 1890 C CA . LEU A 1 50 ? -19.378 16.307 -11.871 1.00 14.51 50 LEU A CA 2
ATOM 1891 C C . LEU A 1 50 ? -18.613 16.613 -13.154 1.00 64.33 50 LEU A C 2
ATOM 1892 O O . LEU A 1 50 ? -17.390 16.475 -13.208 1.00 33.04 50 LEU A O 2
ATOM 1908 N N . TYR A 1 51 ? -19.339 17.030 -14.185 1.00 60.54 51 TYR A N 2
ATOM 1909 C CA . TYR A 1 51 ? -18.728 17.354 -15.469 1.00 13.41 51 TYR A CA 2
ATOM 1910 C C . TYR A 1 51 ? -17.961 18.671 -15.390 1.00 31.34 51 TYR A C 2
ATOM 1911 O O . TYR A 1 51 ? -16.821 18.766 -15.844 1.00 55.10 51 TYR A O 2
ATOM 1929 N N . ALA A 1 52 ? -18.595 19.683 -14.808 1.00 13.50 52 ALA A N 2
ATOM 1930 C CA . ALA A 1 52 ? -17.973 20.994 -14.666 1.00 20.13 52 ALA A CA 2
ATOM 1931 C C . ALA A 1 52 ? -16.602 20.882 -14.007 1.00 13.10 52 ALA A C 2
ATOM 1932 O O . ALA A 1 52 ? -15.606 21.377 -14.536 1.00 23.43 52 ALA A O 2
ATOM 1939 N N . LEU A 1 53 ? -16.558 20.230 -12.850 1.00 55.42 53 LEU A N 2
ATOM 1940 C CA . LEU A 1 53 ? -15.309 20.054 -12.118 1.00 50.12 53 LEU A CA 2
ATOM 1941 C C . LEU A 1 53 ? -14.333 19.188 -12.908 1.00 20.45 53 LEU A C 2
ATOM 1942 O O . LEU A 1 53 ? -13.143 19.489 -12.985 1.00 45.42 53 LEU A O 2
ATOM 1958 N N . ALA A 1 54 ? -14.846 18.111 -13.493 1.00 72.34 54 ALA A N 2
ATOM 1959 C CA . ALA A 1 54 ? -14.021 17.203 -14.280 1.00 60.15 54 ALA A CA 2
ATOM 1960 C C . ALA A 1 54 ? -13.307 17.945 -15.405 1.00 54.32 54 ALA A C 2
ATOM 1961 O O . ALA A 1 54 ? -12.088 17.853 -15.547 1.00 71.01 54 ALA A O 2
ATOM 1968 N N . SER A 1 55 ? -14.075 18.681 -16.203 1.00 72.30 55 SER A N 2
ATOM 1969 C CA . SER A 1 55 ? -13.516 19.435 -17.319 1.00 14.55 55 SER A CA 2
ATOM 1970 C C . SER A 1 55 ? -12.465 20.428 -16.831 1.00 34.04 55 SER A C 2
ATOM 1971 O O . SER A 1 55 ? -11.491 20.710 -17.528 1.00 52.30 55 SER A O 2
ATOM 1979 N N . SER A 1 56 ? -12.671 20.954 -15.627 1.00 40.25 56 SER A N 2
ATOM 1980 C CA . SER A 1 56 ? -11.744 21.918 -15.046 1.00 52.43 56 SER A CA 2
ATOM 1981 C C . SER A 1 56 ? -10.335 21.338 -14.968 1.00 13.32 56 SER A C 2
ATOM 1982 O O . SER A 1 56 ? -9.350 22.076 -14.938 1.00 75.33 56 SER A O 2
ATOM 1990 N N . GLN A 1 57 ? -10.249 20.012 -14.934 1.00 51.52 57 GLN A N 2
ATOM 1991 C CA . GLN A 1 57 ? -8.961 19.333 -14.858 1.00 73.23 57 GLN A CA 2
ATOM 1992 C C . GLN A 1 57 ? -8.636 18.634 -16.174 1.00 41.35 57 GLN A C 2
ATOM 1993 O O . GLN A 1 57 ? -7.765 19.074 -16.924 1.00 10.44 57 GLN A O 2
ATOM 2007 N N . GLY A 1 58 ? -9.342 17.542 -16.450 1.00 32.25 58 GLY A N 2
ATOM 2008 C CA . GLY A 1 58 ? -9.113 16.800 -17.675 1.00 73.44 58 GLY A CA 2
ATOM 2009 C C . GLY A 1 58 ? -10.373 16.648 -18.505 1.00 44.44 58 GLY A C 2
ATOM 2010 O O . GLY A 1 58 ? -11.460 17.028 -18.070 1.00 71.15 58 GLY A O 2
ATOM 2014 N N . ASP A 1 59 ? -10.226 16.094 -19.704 1.00 13.32 59 ASP A N 2
ATOM 2015 C CA . ASP A 1 59 ? -11.361 15.894 -20.597 1.00 52.45 59 ASP A CA 2
ATOM 2016 C C . ASP A 1 59 ? -12.189 14.689 -20.163 1.00 13.10 59 ASP A C 2
ATOM 2017 O O . ASP A 1 59 ? -11.650 13.699 -19.668 1.00 2.34 59 ASP A O 2
ATOM 2026 N N . ILE A 1 60 ? -13.501 14.781 -20.351 1.00 35.51 60 ILE A N 2
ATOM 2027 C CA . ILE A 1 60 ? -14.403 13.698 -19.978 1.00 73.34 60 ILE A CA 2
ATOM 2028 C C . ILE A 1 60 ? -14.954 12.992 -21.213 1.00 33.03 60 ILE A C 2
ATOM 2029 O O . ILE A 1 60 ? -15.394 13.637 -22.166 1.00 33.34 60 ILE A O 2
ATOM 2045 N N . LEU A 1 61 ? -14.929 11.664 -21.189 1.00 11.04 61 LEU A N 2
ATOM 2046 C CA . LEU A 1 61 ? -15.428 10.869 -22.305 1.00 71.13 61 LEU A CA 2
ATOM 2047 C C . LEU A 1 61 ? -16.842 10.368 -22.028 1.00 52.54 61 LEU A C 2
ATOM 2048 O O . LEU A 1 61 ? -17.610 10.104 -22.954 1.00 21.43 61 LEU A O 2
ATOM 2064 N N . ASP A 1 62 ? -17.180 10.243 -20.750 1.00 10.42 62 ASP A N 2
ATOM 2065 C CA . ASP A 1 62 ? -18.503 9.778 -20.351 1.00 12.14 62 ASP A CA 2
ATOM 2066 C C . ASP A 1 62 ? -18.626 9.727 -18.831 1.00 4.22 62 ASP A C 2
ATOM 2067 O O . ASP A 1 62 ? -17.825 9.080 -18.155 1.00 73.54 62 ASP A O 2
ATOM 2076 N N . ILE A 1 63 ? -19.631 10.415 -18.300 1.00 71.21 63 ILE A N 2
ATOM 2077 C CA . ILE A 1 63 ? -19.858 10.448 -16.861 1.00 24.54 63 ILE A CA 2
ATOM 2078 C C . ILE A 1 63 ? -21.023 9.546 -16.467 1.00 1.22 63 ILE A C 2
ATOM 2079 O O . ILE A 1 63 ? -22.177 9.830 -16.787 1.00 72.33 63 ILE A O 2
ATOM 2095 N N . VAL A 1 64 ? -20.713 8.459 -15.768 1.00 21.21 64 VAL A N 2
ATOM 2096 C CA . VAL A 1 64 ? -21.734 7.516 -15.327 1.00 13.41 64 VAL A CA 2
ATOM 2097 C C . VAL A 1 64 ? -22.147 7.789 -13.885 1.00 33.42 64 VAL A C 2
ATOM 2098 O O . VAL A 1 64 ? -21.331 8.203 -13.062 1.00 32.15 64 VAL A O 2
ATOM 2111 N N . VAL A 1 65 ? -23.421 7.552 -13.585 1.00 44.30 65 VAL A N 2
ATOM 2112 C CA . VAL A 1 65 ? -23.943 7.770 -12.241 1.00 43.23 65 VAL A CA 2
ATOM 2113 C C . VAL A 1 65 ? -24.906 6.659 -11.839 1.00 52.22 65 VAL A C 2
ATOM 2114 O O . VAL A 1 65 ? -25.756 6.245 -12.628 1.00 11.03 65 VAL A O 2
ATOM 2127 N N . ASP A 1 66 ? -24.768 6.181 -10.608 1.00 0.04 66 ASP A N 2
ATOM 2128 C CA . ASP A 1 66 ? -25.627 5.118 -10.099 1.00 54.30 66 ASP A CA 2
ATOM 2129 C C . ASP A 1 66 ? -27.085 5.567 -10.067 1.00 72.33 66 ASP A C 2
ATOM 2130 O O . ASP A 1 66 ? -27.454 6.561 -10.694 1.00 60.35 66 ASP A O 2
ATOM 2139 N N . LEU A 1 67 ? -27.910 4.827 -9.334 1.00 53.43 67 LEU A N 2
ATOM 2140 C CA . LEU A 1 67 ? -29.329 5.148 -9.221 1.00 40.02 67 LEU A CA 2
ATOM 2141 C C . LEU A 1 67 ? -29.588 6.059 -8.026 1.00 3.33 67 LEU A C 2
ATOM 2142 O O . LEU A 1 67 ? -30.729 6.225 -7.594 1.00 64.22 67 LEU A O 2
ATOM 2158 N N . SER A 1 68 ? -28.521 6.650 -7.496 1.00 60.33 68 SER A N 2
ATOM 2159 C CA . SER A 1 68 ? -28.632 7.543 -6.350 1.00 13.55 68 SER A CA 2
ATOM 2160 C C . SER A 1 68 ? -29.428 6.888 -5.225 1.00 22.41 68 SER A C 2
ATOM 2161 O O . SER A 1 68 ? -30.448 7.415 -4.782 1.00 1.44 68 SER A O 2
ATOM 2169 N N . ASP A 1 69 ? -28.953 5.734 -4.768 1.00 73.13 69 ASP A N 2
ATOM 2170 C CA . ASP A 1 69 ? -29.618 5.005 -3.695 1.00 34.14 69 ASP A CA 2
ATOM 2171 C C . ASP A 1 69 ? -29.664 5.839 -2.418 1.00 54.45 69 ASP A C 2
ATOM 2172 O O . ASP A 1 69 ? -29.366 7.034 -2.435 1.00 21.31 69 ASP A O 2
ATOM 2181 N N . ASP A 1 70 ? -30.041 5.203 -1.315 1.00 11.11 70 ASP A N 2
ATOM 2182 C CA . ASP A 1 70 ? -30.127 5.887 -0.030 1.00 25.55 70 ASP A CA 2
ATOM 2183 C C . ASP A 1 70 ? -28.960 5.495 0.872 1.00 10.44 70 ASP A C 2
ATOM 2184 O O . ASP A 1 70 ? -28.642 6.197 1.832 1.00 74.31 70 ASP A O 2
ATOM 2193 N N . ASN A 1 71 ? -28.327 4.370 0.557 1.00 5.25 71 ASN A N 2
ATOM 2194 C CA . ASN A 1 71 ? -27.196 3.885 1.341 1.00 71.34 71 ASN A CA 2
ATOM 2195 C C . ASN A 1 71 ? -25.949 3.752 0.471 1.00 32.15 71 ASN A C 2
ATOM 2196 O O . ASN A 1 71 ? -24.849 3.527 0.976 1.00 33.12 71 ASN A O 2
ATOM 2207 N N . SER A 1 72 ? -26.129 3.893 -0.838 1.00 14.42 72 SER A N 2
ATOM 2208 C CA . SER A 1 72 ? -25.020 3.786 -1.778 1.00 40.21 72 SER A CA 2
ATOM 2209 C C . SER A 1 72 ? -24.511 5.168 -2.177 1.00 64.11 72 SER A C 2
ATOM 2210 O O . SER A 1 72 ? -23.441 5.596 -1.745 1.00 15.42 72 SER A O 2
ATOM 2218 N N . GLY A 1 73 ? -25.286 5.861 -3.006 1.00 65.11 73 GLY A N 2
ATOM 2219 C CA . GLY A 1 73 ? -24.897 7.187 -3.451 1.00 33.35 73 GLY A CA 2
ATOM 2220 C C . GLY A 1 73 ? -23.472 7.232 -3.964 1.00 24.23 73 GLY A C 2
ATOM 2221 O O . GLY A 1 73 ? -22.542 7.530 -3.213 1.00 34.41 73 GLY A O 2
ATOM 2225 N N . LYS A 1 74 ? -23.297 6.934 -5.247 1.00 24.24 74 LYS A N 2
ATOM 2226 C CA . LYS A 1 74 ? -21.974 6.941 -5.861 1.00 32.23 74 LYS A CA 2
ATOM 2227 C C . LYS A 1 74 ? -22.074 7.178 -7.364 1.00 42.02 74 LYS A C 2
ATOM 2228 O O . LYS A 1 74 ? -23.168 7.325 -7.908 1.00 31.13 74 LYS A O 2
ATOM 2247 N N . ALA A 1 75 ? -20.924 7.213 -8.031 1.00 35.34 75 ALA A N 2
ATOM 2248 C CA . ALA A 1 75 ? -20.883 7.428 -9.472 1.00 11.34 75 ALA A CA 2
ATOM 2249 C C . ALA A 1 75 ? -19.489 7.158 -10.027 1.00 72.34 75 ALA A C 2
ATOM 2250 O O . ALA A 1 75 ? -18.574 6.798 -9.286 1.00 42.45 75 ALA A O 2
ATOM 2257 N N . TYR A 1 76 ? -19.335 7.332 -11.335 1.00 60.32 76 TYR A N 2
ATOM 2258 C CA . TYR A 1 76 ? -18.053 7.103 -11.991 1.00 22.02 76 TYR A CA 2
ATOM 2259 C C . TYR A 1 76 ? -17.830 8.107 -13.118 1.00 34.21 76 TYR A C 2
ATOM 2260 O O . TYR A 1 76 ? -18.676 8.264 -14.000 1.00 25.14 76 TYR A O 2
ATOM 2278 N N . ILE A 1 77 ? -16.687 8.783 -13.082 1.00 13.11 77 ILE A N 2
ATOM 2279 C CA . ILE A 1 77 ? -16.352 9.770 -14.100 1.00 40.45 77 ILE A CA 2
ATOM 2280 C C . ILE A 1 77 ? -15.234 9.267 -15.007 1.00 3.11 77 ILE A C 2
ATOM 2281 O O . ILE A 1 77 ? -14.093 9.107 -14.573 1.00 42.10 77 ILE A O 2
ATOM 2297 N N . VAL A 1 78 ? -15.568 9.021 -16.269 1.00 75.45 78 VAL A N 2
ATOM 2298 C CA . VAL A 1 78 ? -14.592 8.538 -17.239 1.00 51.40 78 VAL A CA 2
ATOM 2299 C C . VAL A 1 78 ? -13.851 9.698 -17.896 1.00 31.52 78 VAL A C 2
ATOM 2300 O O . VAL A 1 78 ? -14.467 10.610 -18.446 1.00 53.32 78 VAL A O 2
ATOM 2313 N N . PHE A 1 79 ? -12.524 9.655 -17.835 1.00 33.14 79 PHE A N 2
ATOM 2314 C CA . PHE A 1 79 ? -11.698 10.702 -18.423 1.00 42.32 79 PHE A CA 2
ATOM 2315 C C . PHE A 1 79 ? -10.967 10.188 -19.660 1.00 24.33 79 PHE A C 2
ATOM 2316 O O . PHE A 1 79 ? -11.072 9.013 -20.012 1.00 42.31 79 PHE A O 2
ATOM 2333 N N . ALA A 1 80 ? -10.226 11.076 -20.314 1.00 51.14 80 ALA A N 2
ATOM 2334 C CA . ALA A 1 80 ? -9.476 10.713 -21.510 1.00 73.53 80 ALA A CA 2
ATOM 2335 C C . ALA A 1 80 ? -8.452 9.624 -21.206 1.00 51.44 80 ALA A C 2
ATOM 2336 O O . ALA A 1 80 ? -8.294 8.674 -21.973 1.00 64.05 80 ALA A O 2
ATOM 2343 N N . THR A 1 81 ? -7.757 9.769 -20.082 1.00 51.33 81 THR A N 2
ATOM 2344 C CA . THR A 1 81 ? -6.747 8.800 -19.678 1.00 63.01 81 THR A CA 2
ATOM 2345 C C . THR A 1 81 ? -6.389 8.961 -18.205 1.00 61.50 81 THR A C 2
ATOM 2346 O O . THR A 1 81 ? -6.770 9.942 -17.569 1.00 10.45 81 THR A O 2
ATOM 2357 N N . GLN A 1 82 ? -5.654 7.991 -17.670 1.00 74.51 82 GLN A N 2
ATOM 2358 C CA . GLN A 1 82 ? -5.246 8.026 -16.271 1.00 24.31 82 GLN A CA 2
ATOM 2359 C C . GLN A 1 82 ? -4.542 9.338 -15.942 1.00 41.22 82 GLN A C 2
ATOM 2360 O O . GLN A 1 82 ? -4.572 9.801 -14.802 1.00 74.44 82 GLN A O 2
ATOM 2374 N N . GLU A 1 83 ? -3.909 9.933 -16.949 1.00 25.34 83 GLU A N 2
ATOM 2375 C CA . GLU A 1 83 ? -3.196 11.192 -16.765 1.00 31.32 83 GLU A CA 2
ATOM 2376 C C . GLU A 1 83 ? -4.135 12.278 -16.249 1.00 34.13 83 GLU A C 2
ATOM 2377 O O . GLU A 1 83 ? -3.860 12.923 -15.237 1.00 23.40 83 GLU A O 2
ATOM 2389 N N . SER A 1 84 ? -5.246 12.475 -16.952 1.00 61.00 84 SER A N 2
ATOM 2390 C CA . SER A 1 84 ? -6.225 13.486 -16.568 1.00 65.35 84 SER A CA 2
ATOM 2391 C C . SER A 1 84 ? -7.003 13.047 -15.332 1.00 24.23 84 SER A C 2
ATOM 2392 O O . SER A 1 84 ? -7.184 13.821 -14.392 1.00 72.52 84 SER A O 2
ATOM 2400 N N . ALA A 1 85 ? -7.460 11.799 -15.340 1.00 70.02 85 ALA A N 2
ATOM 2401 C CA . ALA A 1 85 ? -8.217 11.255 -14.219 1.00 42.14 85 ALA A CA 2
ATOM 2402 C C . ALA A 1 85 ? -7.463 11.440 -12.907 1.00 11.12 85 ALA A C 2
ATOM 2403 O O . ALA A 1 85 ? -7.983 12.031 -11.961 1.00 31.13 85 ALA A O 2
ATOM 2410 N N . GLN A 1 86 ? -6.237 10.931 -12.857 1.00 65.32 86 GLN A N 2
ATOM 2411 C CA . GLN A 1 86 ? -5.413 11.039 -11.659 1.00 43.20 86 GLN A CA 2
ATOM 2412 C C . GLN A 1 86 ? -5.285 12.493 -11.216 1.00 44.13 86 GLN A C 2
ATOM 2413 O O . GLN A 1 86 ? -5.299 12.792 -10.023 1.00 12.13 86 GLN A O 2
ATOM 2427 N N . ALA A 1 87 ? -5.159 13.393 -12.186 1.00 63.12 87 ALA A N 2
ATOM 2428 C CA . ALA A 1 87 ? -5.030 14.816 -11.896 1.00 64.54 87 ALA A CA 2
ATOM 2429 C C . ALA A 1 87 ? -6.253 15.337 -11.151 1.00 13.03 87 ALA A C 2
ATOM 2430 O O . ALA A 1 87 ? -6.129 15.996 -10.118 1.00 53.33 87 ALA A O 2
ATOM 2437 N N . PHE A 1 88 ? -7.435 15.038 -11.680 1.00 41.32 88 PHE A N 2
ATOM 2438 C CA . PHE A 1 88 ? -8.682 15.479 -11.065 1.00 63.33 88 PHE A CA 2
ATOM 2439 C C . PHE A 1 88 ? -8.890 14.803 -9.713 1.00 64.11 88 PHE A C 2
ATOM 2440 O O . PHE A 1 88 ? -9.489 15.378 -8.804 1.00 70.15 88 PHE A O 2
ATOM 2457 N N . VAL A 1 89 ? -8.390 13.577 -9.588 1.00 12.33 89 VAL A N 2
ATOM 2458 C CA . VAL A 1 89 ? -8.520 12.822 -8.347 1.00 40.13 89 VAL A CA 2
ATOM 2459 C C . VAL A 1 89 ? -7.704 13.459 -7.228 1.00 63.12 89 VAL A C 2
ATOM 2460 O O . VAL A 1 89 ? -8.184 13.609 -6.105 1.00 62.22 89 VAL A O 2
ATOM 2473 N N . GLU A 1 90 ? -6.467 13.832 -7.544 1.00 13.05 90 GLU A N 2
ATOM 2474 C CA . GLU A 1 90 ? -5.584 14.453 -6.563 1.00 71.13 90 GLU A CA 2
ATOM 2475 C C . GLU A 1 90 ? -5.886 15.942 -6.425 1.00 52.20 90 GLU A C 2
ATOM 2476 O O . GLU A 1 90 ? -5.562 16.561 -5.411 1.00 74.55 90 GLU A O 2
ATOM 2488 N N . ALA A 1 91 ? -6.508 16.512 -7.452 1.00 74.41 91 ALA A N 2
ATOM 2489 C CA . ALA A 1 91 ? -6.856 17.927 -7.445 1.00 42.24 91 ALA A CA 2
ATOM 2490 C C . ALA A 1 91 ? -8.068 18.191 -6.558 1.00 62.14 91 ALA A C 2
ATOM 2491 O O . ALA A 1 91 ? -8.273 19.309 -6.086 1.00 44.43 91 ALA A O 2
ATOM 2498 N N . PHE A 1 92 ? -8.869 17.154 -6.336 1.00 52.41 92 PHE A N 2
ATOM 2499 C CA . PHE A 1 92 ? -10.063 17.275 -5.507 1.00 24.13 92 PHE A CA 2
ATOM 2500 C C . PHE A 1 92 ? -10.055 16.236 -4.389 1.00 11.32 92 PHE A C 2
ATOM 2501 O O . PHE A 1 92 ? -11.028 16.102 -3.647 1.00 23.21 92 PHE A O 2
ATOM 2518 N N . GLN A 1 93 ? -8.951 15.505 -4.276 1.00 72.34 93 GLN A N 2
ATOM 2519 C CA . GLN A 1 93 ? -8.817 14.477 -3.250 1.00 55.34 93 GLN A CA 2
ATOM 2520 C C . GLN A 1 93 ? -9.227 15.016 -1.884 1.00 3.44 93 GLN A C 2
ATOM 2521 O O . GLN A 1 93 ? -9.776 14.289 -1.057 1.00 62.03 93 GLN A O 2
ATOM 2535 N N . GLY A 1 94 ? -8.955 16.297 -1.652 1.00 42.33 94 GLY A N 2
ATOM 2536 C CA . GLY A 1 94 ? -9.301 16.912 -0.384 1.00 71.20 94 GLY A CA 2
ATOM 2537 C C . GLY A 1 94 ? -9.990 18.251 -0.558 1.00 22.15 94 GLY A C 2
ATOM 2538 O O . GLY A 1 94 ? -9.468 19.284 -0.138 1.00 42.24 94 GLY A O 2
ATOM 2542 N N . TYR A 1 95 ? -11.164 18.234 -1.178 1.00 51.22 95 TYR A N 2
ATOM 2543 C CA . TYR A 1 95 ? -11.923 19.457 -1.410 1.00 54.21 95 TYR A CA 2
ATOM 2544 C C . TYR A 1 95 ? -13.391 19.266 -1.040 1.00 20.24 95 TYR A C 2
ATOM 2545 O O . TYR A 1 95 ? -14.010 18.249 -1.354 1.00 22.12 95 TYR A O 2
ATOM 2563 N N . PRO A 1 96 ? -13.963 20.268 -0.355 1.00 63.41 96 PRO A N 2
ATOM 2564 C CA . PRO A 1 96 ? -15.364 20.235 0.073 1.00 54.13 96 PRO A CA 2
ATOM 2565 C C . PRO A 1 96 ? -16.331 20.354 -1.100 1.00 75.02 96 PRO A C 2
ATOM 2566 O O . PRO A 1 96 ? -16.528 21.439 -1.648 1.00 73.11 96 PRO A O 2
ATOM 2577 N N . PHE A 1 97 ? -16.933 19.232 -1.481 1.00 53.00 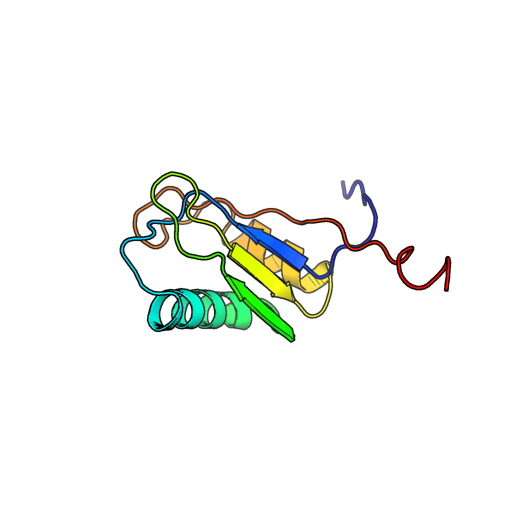97 PHE A N 2
ATOM 2578 C CA . PHE A 1 97 ? -17.880 19.211 -2.590 1.00 30.30 97 PHE A CA 2
ATOM 2579 C C . PHE A 1 97 ? -19.165 18.489 -2.194 1.00 50.32 97 PHE A C 2
ATOM 2580 O O . PHE A 1 97 ? -19.139 17.537 -1.415 1.00 10.44 97 PHE A O 2
ATOM 2597 N N . GLN A 1 98 ? -20.287 18.951 -2.737 1.00 61.23 98 GLN A N 2
ATOM 2598 C CA . GLN A 1 98 ? -21.582 18.351 -2.440 1.00 31.40 98 GLN A CA 2
ATOM 2599 C C . GLN A 1 98 ? -21.853 18.357 -0.939 1.00 73.22 98 GLN A C 2
ATOM 2600 O O . GLN A 1 98 ? -22.621 17.539 -0.434 1.00 11.34 98 GLN A O 2
ATOM 2614 N N . GLY A 1 99 ? -21.217 19.285 -0.231 1.00 41.34 99 GLY A N 2
ATOM 2615 C CA . GLY A 1 99 ? -21.402 19.380 1.205 1.00 74.02 99 GLY A CA 2
ATOM 2616 C C . GLY A 1 99 ? -20.091 19.533 1.950 1.00 73.10 99 GLY A C 2
ATOM 2617 O O . GLY A 1 99 ? -19.866 20.538 2.623 1.00 63.23 99 GLY A O 2
ATOM 2621 N N . ASN A 1 100 ? -19.225 18.532 1.831 1.00 2.14 100 ASN A N 2
ATOM 2622 C CA . ASN A 1 100 ? -17.930 18.559 2.501 1.00 23.14 100 ASN A CA 2
ATOM 2623 C C . ASN A 1 100 ? -17.139 17.288 2.207 1.00 23.15 100 ASN A C 2
ATOM 2624 O O . ASN A 1 100 ? -16.048 17.324 1.637 1.00 74.54 100 ASN A O 2
ATOM 2635 N N . PRO A 1 101 ? -17.700 16.136 2.606 1.00 43.44 101 PRO A N 2
ATOM 2636 C CA . PRO A 1 101 ? -17.065 14.832 2.395 1.00 40.04 101 PRO A CA 2
ATOM 2637 C C . PRO A 1 101 ? -17.045 14.428 0.924 1.00 34.14 101 PRO A C 2
ATOM 2638 O O . PRO A 1 101 ? -18.067 14.023 0.368 1.00 41.35 101 PRO A O 2
ATOM 2649 N N . LEU A 1 102 ? -15.878 14.539 0.301 1.00 41.34 102 LEU A N 2
ATOM 2650 C CA . LEU A 1 102 ? -15.725 14.185 -1.106 1.00 72.42 102 LEU A CA 2
ATOM 2651 C C . LEU A 1 102 ? -14.565 13.214 -1.300 1.00 63.12 102 LEU A C 2
ATOM 2652 O O . LEU A 1 102 ? -13.436 13.491 -0.896 1.00 25.15 102 LEU A O 2
ATOM 2668 N N . VAL A 1 103 ? -14.850 12.075 -1.924 1.00 12.21 103 VAL A N 2
ATOM 2669 C CA . VAL A 1 103 ? -13.830 11.064 -2.175 1.00 41.51 103 VAL A CA 2
ATOM 2670 C C . VAL A 1 103 ? -13.685 10.789 -3.667 1.00 71.34 103 VAL A C 2
ATOM 2671 O O . VAL A 1 103 ? -14.678 10.660 -4.384 1.00 51.33 103 VAL A O 2
ATOM 2684 N N . ILE A 1 104 ? -12.442 10.698 -4.129 1.00 14.31 104 ILE A N 2
ATOM 2685 C CA . ILE A 1 104 ? -12.168 10.436 -5.536 1.00 61.02 104 ILE A CA 2
ATOM 2686 C C . ILE A 1 104 ? -11.038 9.425 -5.697 1.00 5.05 104 ILE A C 2
ATOM 2687 O O . ILE A 1 104 ? -9.936 9.620 -5.181 1.00 15.15 104 ILE A O 2
ATOM 2703 N N . THR A 1 105 ? -11.316 8.343 -6.417 1.00 52.35 105 THR A N 2
ATOM 2704 C CA . THR A 1 105 ? -10.323 7.301 -6.647 1.00 54.32 105 THR A CA 2
ATOM 2705 C C . THR A 1 105 ? -10.479 6.690 -8.035 1.00 34.43 105 THR A C 2
ATOM 2706 O O . THR A 1 105 ? -11.442 6.977 -8.746 1.00 41.44 105 THR A O 2
ATOM 2717 N N . PHE A 1 106 ? -9.527 5.844 -8.414 1.00 32.43 106 PHE A N 2
ATOM 2718 C CA . PHE A 1 106 ? -9.559 5.191 -9.717 1.00 70.14 106 PHE A CA 2
ATOM 2719 C C . PHE A 1 106 ? -10.431 3.940 -9.678 1.00 34.41 106 PHE A C 2
ATOM 2720 O O . PHE A 1 106 ? -11.113 3.676 -8.687 1.00 70.04 106 PHE A O 2
ATOM 2737 N N . SER A 1 107 ? -10.405 3.172 -10.763 1.00 43.51 107 SER A N 2
ATOM 2738 C CA . SER A 1 107 ? -11.196 1.951 -10.855 1.00 41.04 107 SER A CA 2
ATOM 2739 C C . SER A 1 107 ? -10.539 0.949 -11.800 1.00 33.43 107 SER A C 2
ATOM 2740 O O . SER A 1 107 ? -9.414 1.153 -12.253 1.00 24.43 107 SER A O 2
ATOM 2748 N N . GLU A 1 108 ? -11.252 -0.135 -12.091 1.00 53.12 108 GLU A N 2
ATOM 2749 C CA . GLU A 1 108 ? -10.739 -1.170 -12.981 1.00 3.03 108 GLU A CA 2
ATOM 2750 C C . GLU A 1 108 ? -11.363 -1.054 -14.368 1.00 50.23 108 GLU A C 2
ATOM 2751 O O . GLU A 1 108 ? -12.531 -0.690 -14.508 1.00 52.33 108 GLU A O 2
ATOM 2763 N N . THR A 1 109 ? -10.576 -1.365 -15.393 1.00 64.42 109 THR A N 2
ATOM 2764 C CA . THR A 1 109 ? -11.049 -1.295 -16.770 1.00 1.32 109 THR A CA 2
ATOM 2765 C C . THR A 1 109 ? -10.716 -2.572 -17.532 1.00 21.20 109 THR A C 2
ATOM 2766 O O . THR A 1 109 ? -9.843 -2.596 -18.400 1.00 31.20 109 THR A O 2
ATOM 2777 N N . PRO A 1 110 ? -11.427 -3.661 -17.203 1.00 3.03 110 PRO A N 2
ATOM 2778 C CA . PRO A 1 110 ? -11.225 -4.963 -17.846 1.00 43.41 110 PRO A CA 2
ATOM 2779 C C . PRO A 1 110 ? -11.697 -4.972 -19.296 1.00 32.21 110 PRO A C 2
ATOM 2780 O O . PRO A 1 110 ? -12.216 -3.974 -19.795 1.00 44.01 110 PRO A O 2
ATOM 2791 N N . GLN A 1 111 ? -11.515 -6.106 -19.965 1.00 50.23 111 GLN A N 2
ATOM 2792 C CA . GLN A 1 111 ? -11.923 -6.244 -21.358 1.00 52.23 111 GLN A CA 2
ATOM 2793 C C . GLN A 1 111 ? -11.714 -7.673 -21.848 1.00 20.02 111 GLN A C 2
ATOM 2794 O O . GLN A 1 111 ? -12.666 -8.357 -22.222 1.00 34.10 111 GLN A O 2
ATOM 2808 N N . SER A 1 112 ? -10.461 -8.118 -21.843 1.00 13.42 112 SER A N 2
ATOM 2809 C CA . SER A 1 112 ? -10.126 -9.464 -22.290 1.00 75.45 112 SER A CA 2
ATOM 2810 C C . SER A 1 112 ? -10.131 -10.443 -21.120 1.00 1.22 112 SER A C 2
ATOM 2811 O O . SER A 1 112 ? -10.486 -11.611 -21.275 1.00 50.25 112 SER A O 2
ATOM 2819 N N . GLN A 1 113 ? -9.734 -9.956 -19.949 1.00 24.14 113 GLN A N 2
ATOM 2820 C CA . GLN A 1 113 ? -9.691 -10.787 -18.751 1.00 61.43 113 GLN A CA 2
ATOM 2821 C C . GLN A 1 113 ? -11.059 -11.398 -18.463 1.00 44.33 113 GLN A C 2
ATOM 2822 O O . GLN A 1 113 ? -11.159 -12.461 -17.850 1.00 40.34 113 GLN A O 2
ATOM 2836 N N . VAL A 1 114 ? -12.110 -10.718 -18.909 1.00 53.02 114 VAL A N 2
ATOM 2837 C CA . VAL A 1 114 ? -13.473 -11.194 -18.700 1.00 44.41 114 VAL A CA 2
ATOM 2838 C C . VAL A 1 114 ? -13.630 -12.635 -19.172 1.00 10.24 114 VAL A C 2
ATOM 2839 O O . VAL A 1 114 ? -13.019 -13.046 -20.157 1.00 71.34 114 VAL A O 2
ATOM 2852 N N . ALA A 1 115 ? -14.454 -13.397 -18.461 1.00 31.53 115 ALA A N 2
ATOM 2853 C CA . ALA A 1 115 ? -14.694 -14.793 -18.808 1.00 12.42 115 ALA A CA 2
ATOM 2854 C C . ALA A 1 115 ? -15.164 -14.926 -20.252 1.00 52.14 115 ALA A C 2
ATOM 2855 O O . ALA A 1 115 ? -14.922 -15.943 -20.902 1.00 3.53 115 ALA A O 2
ATOM 2862 N N . GLU A 1 116 ? -15.838 -13.893 -20.748 1.00 51.23 116 GLU A N 2
ATOM 2863 C CA . GLU A 1 116 ? -16.343 -13.897 -22.116 1.00 50.23 116 GLU A CA 2
ATOM 2864 C C . GLU A 1 116 ? -15.231 -14.231 -23.106 1.00 25.01 116 GLU A C 2
ATOM 2865 O O . GLU A 1 116 ? -15.473 -14.847 -24.144 1.00 21.42 116 GLU A O 2
ATOM 2877 N N . ASP A 1 117 ? -14.011 -13.819 -22.777 1.00 71.40 117 ASP A N 2
ATOM 2878 C CA . ASP A 1 117 ? -12.860 -14.075 -23.636 1.00 14.24 117 ASP A CA 2
ATOM 2879 C C . ASP A 1 117 ? -11.591 -14.244 -22.807 1.00 21.42 117 ASP A C 2
ATOM 2880 O O . ASP A 1 117 ? -10.827 -15.189 -23.010 1.00 2.01 117 ASP A O 2
ATOM 2889 N N . THR A 1 22 ? 1.965 3.910 -2.084 1.00 40.30 22 THR A N 3
ATOM 2890 C CA . THR A 1 22 ? 2.370 3.557 -3.439 1.00 32.43 22 THR A CA 3
ATOM 2891 C C . THR A 1 22 ? 1.751 2.231 -3.869 1.00 3.40 22 THR A C 3
ATOM 2892 O O . THR A 1 22 ? 2.429 1.209 -3.979 1.00 52.32 22 THR A O 3
ATOM 2903 N N . PRO A 1 23 ? 0.434 2.246 -4.119 1.00 53.13 23 PRO A N 3
ATOM 2904 C CA . PRO A 1 23 ? -0.305 1.053 -4.543 1.00 61.21 23 PRO A CA 3
ATOM 2905 C C . PRO A 1 23 ? 0.059 0.619 -5.959 1.00 34.41 23 PRO A C 3
ATOM 2906 O O . PRO A 1 23 ? -0.243 1.299 -6.940 1.00 3.45 23 PRO A O 3
ATOM 2917 N N . PRO A 1 24 ? 0.721 -0.542 -6.071 1.00 24.10 24 PRO A N 3
ATOM 2918 C CA . PRO A 1 24 ? 1.139 -1.093 -7.363 1.00 63.54 24 PRO A CA 3
ATOM 2919 C C . PRO A 1 24 ? -0.043 -1.575 -8.198 1.00 22.25 24 PRO A C 3
ATOM 2920 O O . PRO A 1 24 ? -0.769 -2.486 -7.796 1.00 43.54 24 PRO A O 3
ATOM 2931 N N . HIS A 1 25 ? -0.231 -0.959 -9.360 1.00 63.45 25 HIS A N 3
ATOM 2932 C CA . HIS A 1 25 ? -1.325 -1.327 -10.252 1.00 40.21 25 HIS A CA 3
ATOM 2933 C C . HIS A 1 25 ? -0.808 -2.119 -11.449 1.00 42.32 25 HIS A C 3
ATOM 2934 O O . HIS A 1 25 ? 0.100 -1.677 -12.154 1.00 62.34 25 HIS A O 3
ATOM 2948 N N . THR A 1 26 ? -1.391 -3.292 -11.673 1.00 72.23 26 THR A N 3
ATOM 2949 C CA . THR A 1 26 ? -0.988 -4.147 -12.783 1.00 53.52 26 THR A CA 3
ATOM 2950 C C . THR A 1 26 ? -1.557 -3.638 -14.103 1.00 2.20 26 THR A C 3
ATOM 2951 O O . THR A 1 26 ? -0.947 -3.808 -15.158 1.00 3.20 26 THR A O 3
ATOM 2962 N N . GLU A 1 27 ? -2.728 -3.013 -14.036 1.00 11.31 27 GLU A N 3
ATOM 2963 C CA . GLU A 1 27 ? -3.378 -2.479 -15.227 1.00 60.53 27 GLU A CA 3
ATOM 2964 C C . GLU A 1 27 ? -3.797 -1.028 -15.015 1.00 3.50 27 GLU A C 3
ATOM 2965 O O . GLU A 1 27 ? -3.968 -0.563 -13.888 1.00 1.13 27 GLU A O 3
ATOM 2977 N N . PRO A 1 28 ? -3.965 -0.293 -16.124 1.00 54.52 28 PRO A N 3
ATOM 2978 C CA . PRO A 1 28 ? -4.366 1.117 -16.086 1.00 41.15 28 PRO A CA 3
ATOM 2979 C C . PRO A 1 28 ? -5.809 1.298 -15.629 1.00 74.44 28 PRO A C 3
ATOM 2980 O O . PRO A 1 28 ? -6.519 0.322 -15.383 1.00 10.40 28 PRO A O 3
ATOM 2991 N N . SER A 1 29 ? -6.238 2.551 -15.519 1.00 20.13 29 SER A N 3
ATOM 2992 C CA . SER A 1 29 ? -7.597 2.859 -15.088 1.00 24.01 29 SER A CA 3
ATOM 2993 C C . SER A 1 29 ? -8.029 4.231 -15.595 1.00 55.13 29 SER A C 3
ATOM 2994 O O . SER A 1 29 ? -7.620 5.260 -15.058 1.00 71.04 29 SER A O 3
ATOM 3002 N N . GLN A 1 30 ? -8.860 4.236 -16.633 1.00 42.32 30 GLN A N 3
ATOM 3003 C CA . GLN A 1 30 ? -9.348 5.481 -17.214 1.00 41.41 30 GLN A CA 3
ATOM 3004 C C . GLN A 1 30 ? -10.696 5.870 -16.616 1.00 20.42 30 GLN A C 3
ATOM 3005 O O . GLN A 1 30 ? -11.441 6.658 -17.197 1.00 50.44 30 GLN A O 3
ATOM 3019 N N . VAL A 1 31 ? -11.004 5.310 -15.450 1.00 62.31 31 VAL A N 3
ATOM 3020 C CA . VAL A 1 31 ? -12.262 5.598 -14.772 1.00 72.33 31 VAL A CA 3
ATOM 3021 C C . VAL A 1 31 ? -12.051 5.776 -13.273 1.00 64.50 31 VAL A C 3
ATOM 3022 O O . VAL A 1 31 ? -11.191 5.128 -12.675 1.00 71.02 31 VAL A O 3
ATOM 3035 N N . VAL A 1 32 ? -12.841 6.658 -12.670 1.00 31.21 32 VAL A N 3
ATOM 3036 C CA . VAL A 1 32 ? -12.742 6.920 -11.239 1.00 50.42 32 VAL A CA 3
ATOM 3037 C C . VAL A 1 32 ? -14.080 6.693 -10.545 1.00 11.32 32 VAL A C 3
ATOM 3038 O O . VAL A 1 32 ? -15.136 7.033 -11.081 1.00 61.50 32 VAL A O 3
ATOM 3051 N N . LEU A 1 33 ? -14.029 6.118 -9.349 1.00 33.24 33 LEU A N 3
ATOM 3052 C CA . LEU A 1 33 ? -15.238 5.845 -8.579 1.00 11.32 33 LEU A CA 3
ATOM 3053 C C . LEU A 1 33 ? -15.352 6.794 -7.390 1.00 11.11 33 LEU A C 3
ATOM 3054 O O . LEU A 1 33 ? -14.485 6.817 -6.516 1.00 62.21 33 LEU A O 3
ATOM 3070 N N . ILE A 1 34 ? -16.428 7.574 -7.363 1.00 24.10 34 ILE A N 3
ATOM 3071 C CA . ILE A 1 34 ? -16.656 8.522 -6.280 1.00 33.14 34 ILE A CA 3
ATOM 3072 C C . ILE A 1 34 ? -17.778 8.048 -5.362 1.00 31.20 34 ILE A C 3
ATOM 3073 O O . ILE A 1 34 ? -18.719 7.386 -5.803 1.00 1.44 34 ILE A O 3
ATOM 3089 N N . THR A 1 35 ? -17.674 8.392 -4.082 1.00 63.10 35 THR A N 3
ATOM 3090 C CA . THR A 1 35 ? -18.679 8.003 -3.101 1.00 71.45 35 THR A CA 3
ATOM 3091 C C . THR A 1 35 ? -18.881 9.095 -2.058 1.00 1.04 35 THR A C 3
ATOM 3092 O O . THR A 1 35 ? -18.315 10.182 -2.166 1.00 55.10 35 THR A O 3
ATOM 3103 N N . ASN A 1 36 ? -19.690 8.798 -1.046 1.00 13.20 36 ASN A N 3
ATOM 3104 C CA . ASN A 1 36 ? -19.966 9.756 0.018 1.00 14.24 36 ASN A CA 3
ATOM 3105 C C . ASN A 1 36 ? -20.728 10.963 -0.520 1.00 54.22 36 ASN A C 3
ATOM 3106 O O . ASN A 1 36 ? -20.650 12.058 0.037 1.00 12.41 36 ASN A O 3
ATOM 3117 N N . ILE A 1 37 ? -21.465 10.754 -1.606 1.00 41.43 37 ILE A N 3
ATOM 3118 C CA . ILE A 1 37 ? -22.242 11.824 -2.219 1.00 12.51 37 ILE A CA 3
ATOM 3119 C C . ILE A 1 37 ? -23.695 11.782 -1.757 1.00 41.50 37 ILE A C 3
ATOM 3120 O O . ILE A 1 37 ? -24.284 10.711 -1.626 1.00 31.43 37 ILE A O 3
ATOM 3136 N N . ASN A 1 38 ? -24.267 12.957 -1.514 1.00 0.22 38 ASN A N 3
ATOM 3137 C CA . ASN A 1 38 ? -25.652 13.055 -1.068 1.00 10.12 38 ASN A CA 3
ATOM 3138 C C . ASN A 1 38 ? -26.612 12.960 -2.250 1.00 11.33 38 ASN A C 3
ATOM 3139 O O . ASN A 1 38 ? -26.537 13.732 -3.206 1.00 1.10 38 ASN A O 3
ATOM 3150 N N . PRO A 1 39 ? -27.538 11.992 -2.184 1.00 23.30 39 PRO A N 3
ATOM 3151 C CA . PRO A 1 39 ? -28.531 11.773 -3.239 1.00 53.44 39 PRO A CA 3
ATOM 3152 C C . PRO A 1 39 ? -29.565 12.892 -3.302 1.00 53.45 39 PRO A C 3
ATOM 3153 O O . PRO A 1 39 ? -30.398 12.929 -4.208 1.00 0.33 39 PRO A O 3
ATOM 3164 N N . GLU A 1 40 ? -29.505 13.803 -2.335 1.00 74.35 40 GLU A N 3
ATOM 3165 C CA . GLU A 1 40 ? -30.438 14.922 -2.283 1.00 0.44 40 GLU A CA 3
ATOM 3166 C C . GLU A 1 40 ? -30.486 15.654 -3.621 1.00 33.11 40 GLU A C 3
ATOM 3167 O O . GLU A 1 40 ? -31.505 16.243 -3.983 1.00 71.40 40 GLU A O 3
ATOM 3179 N N . VAL A 1 41 ? -29.377 15.613 -4.352 1.00 24.34 41 VAL A N 3
ATOM 3180 C CA . VAL A 1 41 ? -29.291 16.271 -5.650 1.00 33.50 41 VAL A CA 3
ATOM 3181 C C . VAL A 1 41 ? -29.614 15.300 -6.780 1.00 61.42 41 VAL A C 3
ATOM 3182 O O . VAL A 1 41 ? -29.123 14.171 -6.822 1.00 43.40 41 VAL A O 3
ATOM 3195 N N . PRO A 1 42 ? -30.460 15.746 -7.721 1.00 4.34 42 PRO A N 3
ATOM 3196 C CA . PRO A 1 42 ? -30.866 14.933 -8.870 1.00 74.22 42 PRO A CA 3
ATOM 3197 C C . PRO A 1 42 ? -29.726 14.716 -9.859 1.00 73.23 42 PRO A C 3
ATOM 3198 O O . PRO A 1 42 ? -28.931 15.620 -10.114 1.00 43.21 42 PRO A O 3
ATOM 3209 N N . LYS A 1 43 ? -29.653 13.511 -10.415 1.00 5.10 43 LYS A N 3
ATOM 3210 C CA . LYS A 1 43 ? -28.611 13.175 -11.378 1.00 62.22 43 LYS A CA 3
ATOM 3211 C C . LYS A 1 43 ? -28.486 14.258 -12.445 1.00 72.32 43 LYS A C 3
ATOM 3212 O O . LYS A 1 43 ? -27.394 14.528 -12.942 1.00 44.22 43 LYS A O 3
ATOM 3231 N N . GLU A 1 44 ? -29.612 14.874 -12.791 1.00 11.23 44 GLU A N 3
ATOM 3232 C CA . GLU A 1 44 ? -29.627 15.928 -13.798 1.00 41.14 44 GLU A CA 3
ATOM 3233 C C . GLU A 1 44 ? -28.565 16.982 -13.499 1.00 2.11 44 GLU A C 3
ATOM 3234 O O . GLU A 1 44 ? -27.711 17.275 -14.336 1.00 40.50 44 GLU A O 3
ATOM 3246 N N . LYS A 1 45 ? -28.625 17.549 -12.299 1.00 4.22 45 LYS A N 3
ATOM 3247 C CA . LYS A 1 45 ? -27.669 18.570 -11.886 1.00 51.31 45 LYS A CA 3
ATOM 3248 C C . LYS A 1 45 ? -26.393 17.934 -11.345 1.00 1.14 45 LYS A C 3
ATOM 3249 O O . LYS A 1 45 ? -25.286 18.380 -11.651 1.00 13.32 45 LYS A O 3
ATOM 3268 N N . LEU A 1 46 ? -26.554 16.889 -10.540 1.00 4.40 46 LEU A N 3
ATOM 3269 C CA . LEU A 1 46 ? -25.414 16.190 -9.957 1.00 4.31 46 LEU A CA 3
ATOM 3270 C C . LEU A 1 46 ? -24.416 15.782 -11.036 1.00 24.45 46 LEU A C 3
ATOM 3271 O O . LEU A 1 46 ? -23.217 16.032 -10.912 1.00 11.02 46 LEU A O 3
ATOM 3287 N N . GLN A 1 47 ? -24.919 15.153 -12.093 1.00 53.50 47 GLN A N 3
ATOM 3288 C CA . GLN A 1 47 ? -24.071 14.712 -13.194 1.00 74.10 47 GLN A CA 3
ATOM 3289 C C . GLN A 1 47 ? -23.419 15.902 -13.890 1.00 31.11 47 GLN A C 3
ATOM 3290 O O . GLN A 1 47 ? -22.211 15.911 -14.123 1.00 2.11 47 GLN A O 3
ATOM 3304 N N . ALA A 1 48 ? -24.227 16.904 -14.220 1.00 12.13 48 ALA A N 3
ATOM 3305 C CA . ALA A 1 48 ? -23.728 18.100 -14.887 1.00 72.25 48 ALA A CA 3
ATOM 3306 C C . ALA A 1 48 ? -22.614 18.756 -14.079 1.00 31.32 48 ALA A C 3
ATOM 3307 O O . ALA A 1 48 ? -21.687 19.341 -14.640 1.00 71.05 48 ALA A O 3
ATOM 3314 N N . LEU A 1 49 ? -22.711 18.655 -12.758 1.00 4.23 49 LEU A N 3
ATOM 3315 C CA . LEU A 1 49 ? -21.711 19.240 -11.871 1.00 24.42 49 LEU A CA 3
ATOM 3316 C C . LEU A 1 49 ? -20.407 18.450 -11.925 1.00 21.45 49 LEU A C 3
ATOM 3317 O O . LEU A 1 49 ? -19.329 19.020 -12.101 1.00 15.15 49 LEU A O 3
ATOM 3333 N N . LEU A 1 50 ? -20.512 17.134 -11.774 1.00 30.12 50 LEU A N 3
ATOM 3334 C CA . LEU A 1 50 ? -19.341 16.264 -11.807 1.00 54.14 50 LEU A CA 3
ATOM 3335 C C . LEU A 1 50 ? -18.546 16.471 -13.093 1.00 31.35 50 LEU A C 3
ATOM 3336 O O . LEU A 1 50 ? -17.330 16.282 -13.119 1.00 23.11 50 LEU A O 3
ATOM 3352 N N . TYR A 1 51 ? -19.241 16.861 -14.155 1.00 45.33 51 TYR A N 3
ATOM 3353 C CA . TYR A 1 51 ? -18.599 17.094 -15.444 1.00 73.31 51 TYR A CA 3
ATOM 3354 C C . TYR A 1 51 ? -17.786 18.384 -15.423 1.00 50.30 51 TYR A C 3
ATOM 3355 O O . TYR A 1 51 ? -16.629 18.409 -15.842 1.00 31.13 51 TYR A O 3
ATOM 3373 N N . ALA A 1 52 ? -18.401 19.455 -14.931 1.00 44.25 52 ALA A N 3
ATOM 3374 C CA . ALA A 1 52 ? -17.734 20.749 -14.852 1.00 53.35 52 ALA A CA 3
ATOM 3375 C C . ALA A 1 52 ? -16.376 20.627 -14.170 1.00 71.32 52 ALA A C 3
ATOM 3376 O O . ALA A 1 52 ? -15.355 21.048 -14.716 1.00 73.31 52 ALA A O 3
ATOM 3383 N N . LEU A 1 53 ? -16.370 20.049 -12.974 1.00 72.31 53 LEU A N 3
ATOM 3384 C CA . LEU A 1 53 ? -15.136 19.871 -12.216 1.00 54.22 53 LEU A CA 3
ATOM 3385 C C . LEU A 1 53 ? -14.169 18.954 -12.958 1.00 10.14 53 LEU A C 3
ATOM 3386 O O . LEU A 1 53 ? -12.962 19.191 -12.973 1.00 4.31 53 LEU A O 3
ATOM 3402 N N . ALA A 1 54 ? -14.709 17.907 -13.573 1.00 64.01 54 ALA A N 3
ATOM 3403 C CA . ALA A 1 54 ? -13.894 16.957 -14.320 1.00 61.22 54 ALA A CA 3
ATOM 3404 C C . ALA A 1 54 ? -13.152 17.647 -15.459 1.00 64.25 54 ALA A C 3
ATOM 3405 O O . ALA A 1 54 ? -11.930 17.544 -15.569 1.00 61.34 54 ALA A O 3
ATOM 3412 N N . SER A 1 55 ? -13.898 18.350 -16.306 1.00 24.23 55 SER A N 3
ATOM 3413 C CA . SER A 1 55 ? -13.310 19.053 -17.440 1.00 11.31 55 SER A CA 3
ATOM 3414 C C . SER A 1 55 ? -12.240 20.037 -16.974 1.00 74.54 55 SER A C 3
ATOM 3415 O O . SER A 1 55 ? -11.281 20.314 -17.694 1.00 22.50 55 SER A O 3
ATOM 3423 N N . SER A 1 56 ? -12.413 20.561 -15.765 1.00 74.23 56 SER A N 3
ATOM 3424 C CA . SER A 1 56 ? -11.466 21.516 -15.204 1.00 2.43 56 SER A CA 3
ATOM 3425 C C . SER A 1 56 ? -10.067 20.912 -15.124 1.00 72.15 56 SER A C 3
ATOM 3426 O O . SER A 1 56 ? -9.071 21.632 -15.077 1.00 4.31 56 SER A O 3
ATOM 3434 N N . GLN A 1 57 ? -10.003 19.584 -15.111 1.00 11.42 57 GLN A N 3
ATOM 3435 C CA . GLN A 1 57 ? -8.727 18.882 -15.037 1.00 12.45 57 GLN A CA 3
ATOM 3436 C C . GLN A 1 57 ? -8.448 18.122 -16.329 1.00 11.31 57 GLN A C 3
ATOM 3437 O O . GLN A 1 57 ? -7.619 18.537 -17.138 1.00 21.52 57 GLN A O 3
ATOM 3451 N N . GLY A 1 58 ? -9.147 17.006 -16.516 1.00 44.53 58 GLY A N 3
ATOM 3452 C CA . GLY A 1 58 ? -8.959 16.206 -17.712 1.00 71.11 58 GLY A CA 3
ATOM 3453 C C . GLY A 1 58 ? -10.234 16.061 -18.519 1.00 33.13 58 GLY A C 3
ATOM 3454 O O . GLY A 1 58 ? -11.301 16.501 -18.090 1.00 51.33 58 GLY A O 3
ATOM 3458 N N . ASP A 1 59 ? -10.125 15.444 -19.690 1.00 25.52 59 ASP A N 3
ATOM 3459 C CA . ASP A 1 59 ? -11.278 15.242 -20.559 1.00 11.20 59 ASP A CA 3
ATOM 3460 C C . ASP A 1 59 ? -12.141 14.088 -20.058 1.00 41.13 59 ASP A C 3
ATOM 3461 O O . ASP A 1 59 ? -11.631 13.117 -19.497 1.00 55.43 59 ASP A O 3
ATOM 3470 N N . ILE A 1 60 ? -13.449 14.201 -20.264 1.00 3.42 60 ILE A N 3
ATOM 3471 C CA . ILE A 1 60 ? -14.382 13.168 -19.833 1.00 64.52 60 ILE A CA 3
ATOM 3472 C C . ILE A 1 60 ? -14.952 12.410 -21.027 1.00 61.23 60 ILE A C 3
ATOM 3473 O O . ILE A 1 60 ? -15.373 13.013 -22.015 1.00 73.55 60 ILE A O 3
ATOM 3489 N N . LEU A 1 61 ? -14.964 11.085 -20.929 1.00 52.12 61 LEU A N 3
ATOM 3490 C CA . LEU A 1 61 ? -15.485 10.243 -22.001 1.00 11.33 61 LEU A CA 3
ATOM 3491 C C . LEU A 1 61 ? -16.913 9.800 -21.700 1.00 12.14 61 LEU A C 3
ATOM 3492 O O . LEU A 1 61 ? -17.689 9.509 -22.611 1.00 4.25 61 LEU A O 3
ATOM 3508 N N . ASP A 1 62 ? -17.254 9.753 -20.417 1.00 33.04 62 ASP A N 3
ATOM 3509 C CA . ASP A 1 62 ? -18.590 9.349 -19.995 1.00 35.40 62 ASP A CA 3
ATOM 3510 C C . ASP A 1 62 ? -18.715 9.384 -18.475 1.00 25.51 62 ASP A C 3
ATOM 3511 O O . ASP A 1 62 ? -17.927 8.758 -17.764 1.00 13.32 62 ASP A O 3
ATOM 3520 N N . ILE A 1 63 ? -19.707 10.119 -17.984 1.00 65.31 63 ILE A N 3
ATOM 3521 C CA . ILE A 1 63 ? -19.933 10.235 -16.549 1.00 21.31 63 ILE A CA 3
ATOM 3522 C C . ILE A 1 63 ? -21.130 9.398 -16.112 1.00 35.11 63 ILE A C 3
ATOM 3523 O O . ILE A 1 63 ? -22.272 9.699 -16.460 1.00 72.23 63 ILE A O 3
ATOM 3539 N N . VAL A 1 64 ? -20.862 8.346 -15.345 1.00 11.14 64 VAL A N 3
ATOM 3540 C CA . VAL A 1 64 ? -21.918 7.467 -14.857 1.00 23.44 64 VAL A CA 3
ATOM 3541 C C . VAL A 1 64 ? -22.319 7.828 -13.431 1.00 52.51 64 VAL A C 3
ATOM 3542 O O . VAL A 1 64 ? -21.489 8.259 -12.631 1.00 3.30 64 VAL A O 3
ATOM 3555 N N . VAL A 1 65 ? -23.599 7.650 -13.119 1.00 50.02 65 VAL A N 3
ATOM 3556 C CA . VAL A 1 65 ? -24.112 7.956 -11.789 1.00 5.10 65 VAL A CA 3
ATOM 3557 C C . VAL A 1 65 ? -25.171 6.946 -11.363 1.00 12.44 65 VAL A C 3
ATOM 3558 O O . VAL A 1 65 ? -26.072 6.614 -12.133 1.00 14.11 65 VAL A O 3
ATOM 3571 N N . ASP A 1 66 ? -25.057 6.462 -10.131 1.00 12.00 66 ASP A N 3
ATOM 3572 C CA . ASP A 1 66 ? -26.007 5.491 -9.600 1.00 64.44 66 ASP A CA 3
ATOM 3573 C C . ASP A 1 66 ? -27.410 6.084 -9.532 1.00 53.03 66 ASP A C 3
ATOM 3574 O O . ASP A 1 66 ? -27.696 7.103 -10.162 1.00 55.04 66 ASP A O 3
ATOM 3583 N N . LEU A 1 67 ? -28.283 5.440 -8.765 1.00 23.10 67 LEU A N 3
ATOM 3584 C CA . LEU A 1 67 ? -29.658 5.903 -8.615 1.00 1.11 67 LEU A CA 3
ATOM 3585 C C . LEU A 1 67 ? -29.797 6.809 -7.396 1.00 34.14 67 LEU A C 3
ATOM 3586 O O . LEU A 1 67 ? -30.899 7.016 -6.886 1.00 62.43 67 LEU A O 3
ATOM 3602 N N . SER A 1 68 ? -28.674 7.348 -6.934 1.00 2.31 68 SER A N 3
ATOM 3603 C CA . SER A 1 68 ? -28.670 8.231 -5.773 1.00 53.23 68 SER A CA 3
ATOM 3604 C C . SER A 1 68 ? -29.410 7.592 -4.602 1.00 63.40 68 SER A C 3
ATOM 3605 O O . SER A 1 68 ? -30.420 8.115 -4.131 1.00 23.10 68 SER A O 3
ATOM 3613 N N . ASP A 1 69 ? -28.899 6.457 -4.137 1.00 70.11 69 ASP A N 3
ATOM 3614 C CA . ASP A 1 69 ? -29.509 5.745 -3.020 1.00 71.11 69 ASP A CA 3
ATOM 3615 C C . ASP A 1 69 ? -29.192 6.436 -1.697 1.00 74.34 69 ASP A C 3
ATOM 3616 O O . ASP A 1 69 ? -28.092 6.954 -1.504 1.00 35.20 69 ASP A O 3
ATOM 3625 N N . ASP A 1 70 ? -30.163 6.440 -0.791 1.00 35.01 70 ASP A N 3
ATOM 3626 C CA . ASP A 1 70 ? -29.989 7.067 0.514 1.00 4.10 70 ASP A CA 3
ATOM 3627 C C . ASP A 1 70 ? -29.029 6.258 1.381 1.00 1.54 70 ASP A C 3
ATOM 3628 O O . ASP A 1 70 ? -28.608 6.710 2.445 1.00 5.41 70 ASP A O 3
ATOM 3637 N N . ASN A 1 71 ? -28.689 5.060 0.919 1.00 21.42 71 ASN A N 3
ATOM 3638 C CA . ASN A 1 71 ? -27.780 4.187 1.654 1.00 72.22 71 ASN A CA 3
ATOM 3639 C C . ASN A 1 71 ? -26.497 3.949 0.864 1.00 4.51 71 ASN A C 3
ATOM 3640 O O . ASN A 1 71 ? -25.531 3.389 1.383 1.00 74.55 71 ASN A O 3
ATOM 3651 N N . SER A 1 72 ? -26.493 4.381 -0.393 1.00 54.01 72 SER A N 3
ATOM 3652 C CA . SER A 1 72 ? -25.330 4.213 -1.256 1.00 71.11 72 SER A CA 3
ATOM 3653 C C . SER A 1 72 ? -24.796 5.565 -1.717 1.00 44.51 72 SER A C 3
ATOM 3654 O O . SER A 1 72 ? -23.745 6.017 -1.265 1.00 5.23 72 SER A O 3
ATOM 3662 N N . GLY A 1 73 ? -25.529 6.207 -2.622 1.00 2.53 73 GLY A N 3
ATOM 3663 C CA . GLY A 1 73 ? -25.114 7.502 -3.130 1.00 24.20 73 GLY A CA 3
ATOM 3664 C C . GLY A 1 73 ? -23.682 7.497 -3.628 1.00 60.02 73 GLY A C 3
ATOM 3665 O O . GLY A 1 73 ? -22.753 7.789 -2.875 1.00 31.24 73 GLY A O 3
ATOM 3669 N N . LYS A 1 74 ? -23.501 7.163 -4.901 1.00 54.05 74 LYS A N 3
ATOM 3670 C CA . LYS A 1 74 ? -22.173 7.120 -5.501 1.00 1.42 74 LYS A CA 3
ATOM 3671 C C . LYS A 1 74 ? -22.250 7.328 -7.010 1.00 60.20 74 LYS A C 3
ATOM 3672 O O . LYS A 1 74 ? -23.337 7.429 -7.577 1.00 53.03 74 LYS A O 3
ATOM 3691 N N . ALA A 1 75 ? -21.089 7.389 -7.654 1.00 72.24 75 ALA A N 3
ATOM 3692 C CA . ALA A 1 75 ? -21.026 7.580 -9.098 1.00 11.40 75 ALA A CA 3
ATOM 3693 C C . ALA A 1 75 ? -19.639 7.245 -9.636 1.00 72.01 75 ALA A C 3
ATOM 3694 O O . ALA A 1 75 ? -18.745 6.865 -8.880 1.00 62.44 75 ALA A O 3
ATOM 3701 N N . TYR A 1 76 ? -19.468 7.388 -10.946 1.00 24.45 76 TYR A N 3
ATOM 3702 C CA . TYR A 1 76 ? -18.190 7.097 -11.585 1.00 71.41 76 TYR A CA 3
ATOM 3703 C C . TYR A 1 76 ? -17.931 8.053 -12.745 1.00 52.02 76 TYR A C 3
ATOM 3704 O O . TYR A 1 76 ? -18.768 8.207 -13.636 1.00 2.15 76 TYR A O 3
ATOM 3722 N N . ILE A 1 77 ? -16.766 8.692 -12.728 1.00 15.24 77 ILE A N 3
ATOM 3723 C CA . ILE A 1 77 ? -16.396 9.632 -13.778 1.00 45.21 77 ILE A CA 3
ATOM 3724 C C . ILE A 1 77 ? -15.293 9.060 -14.663 1.00 55.34 77 ILE A C 3
ATOM 3725 O O . ILE A 1 77 ? -14.155 8.892 -14.226 1.00 12.22 77 ILE A O 3
ATOM 3741 N N . VAL A 1 78 ? -15.639 8.764 -15.912 1.00 51.54 78 VAL A N 3
ATOM 3742 C CA . VAL A 1 78 ? -14.679 8.214 -16.861 1.00 44.24 78 VAL A CA 3
ATOM 3743 C C . VAL A 1 78 ? -13.902 9.323 -17.563 1.00 33.11 78 VAL A C 3
ATOM 3744 O O . VAL A 1 78 ? -14.490 10.229 -18.153 1.00 51.45 78 VAL A O 3
ATOM 3757 N N . PHE A 1 79 ? -12.577 9.244 -17.495 1.00 14.54 79 PHE A N 3
ATOM 3758 C CA . PHE A 1 79 ? -11.719 10.242 -18.123 1.00 71.10 79 PHE A CA 3
ATOM 3759 C C . PHE A 1 79 ? -11.014 9.661 -19.345 1.00 71.50 79 PHE A C 3
ATOM 3760 O O . PHE A 1 79 ? -11.188 8.488 -19.676 1.00 11.12 79 PHE A O 3
ATOM 3777 N N . ALA A 1 80 ? -10.218 10.490 -20.012 1.00 30.02 80 ALA A N 3
ATOM 3778 C CA . ALA A 1 80 ? -9.485 10.059 -21.196 1.00 15.01 80 ALA A CA 3
ATOM 3779 C C . ALA A 1 80 ? -8.492 8.953 -20.855 1.00 12.32 80 ALA A C 3
ATOM 3780 O O . ALA A 1 80 ? -8.342 7.986 -21.602 1.00 50.34 80 ALA A O 3
ATOM 3787 N N . THR A 1 81 ? -7.814 9.102 -19.721 1.00 14.12 81 THR A N 3
ATOM 3788 C CA . THR A 1 81 ? -6.834 8.117 -19.282 1.00 0.34 81 THR A CA 3
ATOM 3789 C C . THR A 1 81 ? -6.463 8.326 -17.818 1.00 31.42 81 THR A C 3
ATOM 3790 O O . THR A 1 81 ? -6.800 9.349 -17.223 1.00 60.10 81 THR A O 3
ATOM 3801 N N . GLN A 1 82 ? -5.767 7.349 -17.244 1.00 14.43 82 GLN A N 3
ATOM 3802 C CA . GLN A 1 82 ? -5.351 7.427 -15.848 1.00 51.34 82 GLN A CA 3
ATOM 3803 C C . GLN A 1 82 ? -4.622 8.738 -15.570 1.00 60.32 82 GLN A C 3
ATOM 3804 O O . GLN A 1 82 ? -4.663 9.256 -14.455 1.00 51.42 82 GLN A O 3
ATOM 3818 N N . GLU A 1 83 ? -3.955 9.267 -16.591 1.00 72.44 83 GLU A N 3
ATOM 3819 C CA . GLU A 1 83 ? -3.216 10.516 -16.455 1.00 40.11 83 GLU A CA 3
ATOM 3820 C C . GLU A 1 83 ? -4.137 11.647 -16.008 1.00 55.54 83 GLU A C 3
ATOM 3821 O O . GLU A 1 83 ? -3.843 12.360 -15.049 1.00 11.02 83 GLU A O 3
ATOM 3833 N N . SER A 1 84 ? -5.254 11.806 -16.712 1.00 41.21 84 SER A N 3
ATOM 3834 C CA . SER A 1 84 ? -6.217 12.853 -16.392 1.00 10.23 84 SER A CA 3
ATOM 3835 C C . SER A 1 84 ? -6.985 12.514 -15.118 1.00 21.32 84 SER A C 3
ATOM 3836 O O . SER A 1 84 ? -7.161 13.360 -14.242 1.00 23.11 84 SER A O 3
ATOM 3844 N N . ALA A 1 85 ? -7.440 11.269 -15.023 1.00 20.31 85 ALA A N 3
ATOM 3845 C CA . ALA A 1 85 ? -8.187 10.815 -13.856 1.00 52.34 85 ALA A CA 3
ATOM 3846 C C . ALA A 1 85 ? -7.423 11.104 -12.569 1.00 21.23 85 ALA A C 3
ATOM 3847 O O . ALA A 1 85 ? -7.938 11.763 -11.666 1.00 24.21 85 ALA A O 3
ATOM 3854 N N . GLN A 1 86 ? -6.193 10.605 -12.492 1.00 12.33 86 GLN A N 3
ATOM 3855 C CA . GLN A 1 86 ? -5.359 10.809 -11.313 1.00 13.20 86 GLN A CA 3
ATOM 3856 C C . GLN A 1 86 ? -5.186 12.296 -11.019 1.00 63.45 86 GLN A C 3
ATOM 3857 O O . GLN A 1 86 ? -5.094 12.703 -9.862 1.00 2.01 86 GLN A O 3
ATOM 3871 N N . ALA A 1 87 ? -5.141 13.101 -12.076 1.00 11.13 87 ALA A N 3
ATOM 3872 C CA . ALA A 1 87 ? -4.980 14.542 -11.931 1.00 11.51 87 ALA A CA 3
ATOM 3873 C C . ALA A 1 87 ? -6.188 15.163 -11.237 1.00 22.24 87 ALA A C 3
ATOM 3874 O O . ALA A 1 87 ? -6.042 15.995 -10.341 1.00 21.44 87 ALA A O 3
ATOM 3881 N N . PHE A 1 88 ? -7.380 14.754 -11.656 1.00 75.41 88 PHE A N 3
ATOM 3882 C CA . PHE A 1 88 ? -8.614 15.271 -11.075 1.00 71.23 88 PHE A CA 3
ATOM 3883 C C . PHE A 1 88 ? -8.849 14.684 -9.687 1.00 35.52 88 PHE A C 3
ATOM 3884 O O . PHE A 1 88 ? -9.379 15.352 -8.799 1.00 3.40 88 PHE A O 3
ATOM 3901 N N . VAL A 1 89 ? -8.453 13.428 -9.507 1.00 23.41 89 VAL A N 3
ATOM 3902 C CA . VAL A 1 89 ? -8.619 12.749 -8.227 1.00 54.12 89 VAL A CA 3
ATOM 3903 C C . VAL A 1 89 ? -7.742 13.380 -7.152 1.00 43.21 89 VAL A C 3
ATOM 3904 O O . VAL A 1 89 ? -8.171 13.557 -6.013 1.00 4.44 89 VAL A O 3
ATOM 3917 N N . GLU A 1 90 ? -6.511 13.718 -7.524 1.00 23.43 90 GLU A N 3
ATOM 3918 C CA . GLU A 1 90 ? -5.572 14.329 -6.590 1.00 53.10 90 GLU A CA 3
ATOM 3919 C C . GLU A 1 90 ? -5.833 15.827 -6.459 1.00 35.23 90 GLU A C 3
ATOM 3920 O O . GLU A 1 90 ? -5.506 16.438 -5.442 1.00 60.10 90 GLU A O 3
ATOM 3932 N N . ALA A 1 91 ? -6.425 16.411 -7.495 1.00 40.43 91 ALA A N 3
ATOM 3933 C CA . ALA A 1 91 ? -6.732 17.836 -7.496 1.00 43.41 91 ALA A CA 3
ATOM 3934 C C . ALA A 1 91 ? -7.948 18.137 -6.627 1.00 22.35 91 ALA A C 3
ATOM 3935 O O . ALA A 1 91 ? -8.112 19.254 -6.136 1.00 31.11 91 ALA A O 3
ATOM 3942 N N . PHE A 1 92 ? -8.798 17.133 -6.440 1.00 33.21 92 PHE A N 3
ATOM 3943 C CA . PHE A 1 92 ? -10.001 17.290 -5.630 1.00 51.35 92 PHE A CA 3
ATOM 3944 C C . PHE A 1 92 ? -10.008 16.301 -4.469 1.00 75.30 92 PHE A C 3
ATOM 3945 O O . PHE A 1 92 ? -10.993 16.194 -3.738 1.00 4.31 92 PHE A O 3
ATOM 3962 N N . GLN A 1 93 ? -8.904 15.579 -4.307 1.00 72.04 93 GLN A N 3
ATOM 3963 C CA . GLN A 1 93 ? -8.784 14.597 -3.236 1.00 41.12 93 GLN A CA 3
ATOM 3964 C C . GLN A 1 93 ? -9.216 15.193 -1.901 1.00 33.15 93 GLN A C 3
ATOM 3965 O O . GLN A 1 93 ? -9.766 14.497 -1.048 1.00 20.12 93 GLN A O 3
ATOM 3979 N N . GLY A 1 94 ? -8.964 16.487 -1.725 1.00 63.54 94 GLY A N 3
ATOM 3980 C CA . GLY A 1 94 ? -9.333 17.154 -0.491 1.00 11.01 94 GLY A CA 3
ATOM 3981 C C . GLY A 1 94 ? -10.000 18.493 -0.733 1.00 50.51 94 GLY A C 3
ATOM 3982 O O . GLY A 1 94 ? -9.483 19.535 -0.328 1.00 22.33 94 GLY A O 3
ATOM 3986 N N . TYR A 1 95 ? -11.150 18.468 -1.397 1.00 52.21 95 TYR A N 3
ATOM 3987 C CA . TYR A 1 95 ? -11.887 19.690 -1.697 1.00 3.44 95 TYR A CA 3
ATOM 3988 C C . TYR A 1 95 ? -13.358 19.546 -1.321 1.00 73.51 95 TYR A C 3
ATOM 3989 O O . TYR A 1 95 ? -13.995 18.524 -1.582 1.00 4.31 95 TYR A O 3
ATOM 4007 N N . PRO A 1 96 ? -13.914 20.593 -0.694 1.00 24.14 96 PRO A N 3
ATOM 4008 C CA . PRO A 1 96 ? -15.317 20.609 -0.269 1.00 64.42 96 PRO A CA 3
ATOM 4009 C C . PRO A 1 96 ? -16.279 20.681 -1.450 1.00 3.00 96 PRO A C 3
ATOM 4010 O O . PRO A 1 96 ? -16.450 21.736 -2.060 1.00 42.54 96 PRO A O 3
ATOM 4021 N N . PHE A 1 97 ? -16.905 19.553 -1.767 1.00 32.32 97 PHE A N 3
ATOM 4022 C CA . PHE A 1 97 ? -17.850 19.488 -2.876 1.00 13.45 97 PHE A CA 3
ATOM 4023 C C . PHE A 1 97 ? -19.131 18.772 -2.457 1.00 52.34 97 PHE A C 3
ATOM 4024 O O . PHE A 1 97 ? -19.108 17.885 -1.605 1.00 42.00 97 PHE A O 3
ATOM 4041 N N . GLN A 1 98 ? -20.247 19.166 -3.064 1.00 23.53 98 GLN A N 3
ATOM 4042 C CA . GLN A 1 98 ? -21.537 18.562 -2.754 1.00 15.44 98 GLN A CA 3
ATOM 4043 C C . GLN A 1 98 ? -21.842 18.665 -1.263 1.00 13.42 98 GLN A C 3
ATOM 4044 O O . GLN A 1 98 ? -22.587 17.855 -0.714 1.00 32.32 98 GLN A O 3
ATOM 4058 N N . GLY A 1 99 ? -21.260 19.669 -0.612 1.00 74.35 99 GLY A N 3
ATOM 4059 C CA . GLY A 1 99 ? -21.482 19.859 0.809 1.00 22.21 99 GLY A CA 3
ATOM 4060 C C . GLY A 1 99 ? -20.188 20.036 1.579 1.00 50.33 99 GLY A C 3
ATOM 4061 O O . GLY A 1 99 ? -19.973 21.067 2.215 1.00 41.13 99 GLY A O 3
ATOM 4065 N N . ASN A 1 100 ? -19.325 19.027 1.523 1.00 43.35 100 ASN A N 3
ATOM 4066 C CA . ASN A 1 100 ? -18.046 19.076 2.222 1.00 61.20 100 ASN A CA 3
ATOM 4067 C C . ASN A 1 100 ? -17.254 17.791 1.998 1.00 33.10 100 ASN A C 3
ATOM 4068 O O . ASN A 1 100 ? -16.152 17.799 1.451 1.00 44.24 100 ASN A O 3
ATOM 4079 N N . PRO A 1 101 ? -17.829 16.659 2.430 1.00 32.15 101 PRO A N 3
ATOM 4080 C CA . PRO A 1 101 ? -17.196 15.345 2.287 1.00 22.43 101 PRO A CA 3
ATOM 4081 C C . PRO A 1 101 ? -17.146 14.880 0.836 1.00 43.32 101 PRO A C 3
ATOM 4082 O O . PRO A 1 101 ? -18.161 14.476 0.267 1.00 41.40 101 PRO A O 3
ATOM 4093 N N . LEU A 1 102 ? -15.959 14.940 0.241 1.00 32.32 102 LEU A N 3
ATOM 4094 C CA . LEU A 1 102 ? -15.777 14.524 -1.145 1.00 44.32 102 LEU A CA 3
ATOM 4095 C C . LEU A 1 102 ? -14.622 13.535 -1.270 1.00 13.02 102 LEU A C 3
ATOM 4096 O O . LEU A 1 102 ? -13.492 13.832 -0.883 1.00 42.05 102 LEU A O 3
ATOM 4112 N N . VAL A 1 103 ? -14.915 12.358 -1.814 1.00 24.12 103 VAL A N 3
ATOM 4113 C CA . VAL A 1 103 ? -13.901 11.325 -1.993 1.00 3.52 103 VAL A CA 3
ATOM 4114 C C . VAL A 1 103 ? -13.750 10.952 -3.463 1.00 53.12 103 VAL A C 3
ATOM 4115 O O . VAL A 1 103 ? -14.740 10.784 -4.176 1.00 35.24 103 VAL A O 3
ATOM 4128 N N . ILE A 1 104 ? -12.506 10.824 -3.911 1.00 21.41 104 ILE A N 3
ATOM 4129 C CA . ILE A 1 104 ? -12.226 10.468 -5.297 1.00 10.25 104 ILE A CA 3
ATOM 4130 C C . ILE A 1 104 ? -11.133 9.409 -5.382 1.00 63.42 104 ILE A C 3
ATOM 4131 O O . ILE A 1 104 ? -10.043 9.578 -4.834 1.00 11.21 104 ILE A O 3
ATOM 4147 N N . THR A 1 105 ? -11.430 8.314 -6.076 1.00 1.11 105 THR A N 3
ATOM 4148 C CA . THR A 1 105 ? -10.473 7.227 -6.235 1.00 21.52 105 THR A CA 3
ATOM 4149 C C . THR A 1 105 ? -10.606 6.573 -7.606 1.00 3.14 105 THR A C 3
ATOM 4150 O O . THR A 1 105 ? -11.554 6.842 -8.343 1.00 71.22 105 THR A O 3
ATOM 4161 N N . PHE A 1 106 ? -9.650 5.713 -7.941 1.00 44.21 106 PHE A N 3
ATOM 4162 C CA . PHE A 1 106 ? -9.660 5.021 -9.225 1.00 10.14 106 PHE A CA 3
ATOM 4163 C C . PHE A 1 106 ? -10.521 3.763 -9.157 1.00 62.11 106 PHE A C 3
ATOM 4164 O O . PHE A 1 106 ? -11.197 3.513 -8.159 1.00 42.12 106 PHE A O 3
ATOM 4181 N N . SER A 1 107 ? -10.491 2.974 -10.227 1.00 4.42 107 SER A N 3
ATOM 4182 C CA . SER A 1 107 ? -11.271 1.744 -10.292 1.00 2.32 107 SER A CA 3
ATOM 4183 C C . SER A 1 107 ? -10.564 0.697 -11.147 1.00 3.02 107 SER A C 3
ATOM 4184 O O . SER A 1 107 ? -9.415 0.881 -11.547 1.00 23.42 107 SER A O 3
ATOM 4192 N N . GLU A 1 108 ? -11.260 -0.401 -11.422 1.00 71.42 108 GLU A N 3
ATOM 4193 C CA . GLU A 1 108 ? -10.699 -1.479 -12.229 1.00 3.32 108 GLU A CA 3
ATOM 4194 C C . GLU A 1 108 ? -11.295 -1.474 -13.633 1.00 72.33 108 GLU A C 3
ATOM 4195 O O . GLU A 1 108 ? -12.478 -1.186 -13.818 1.00 33.13 108 GLU A O 3
ATOM 4207 N N . THR A 1 109 ? -10.467 -1.795 -14.623 1.00 32.53 109 THR A N 3
ATOM 4208 C CA . THR A 1 109 ? -10.911 -1.827 -16.011 1.00 24.24 109 THR A CA 3
ATOM 4209 C C . THR A 1 109 ? -10.265 -2.982 -16.768 1.00 32.12 109 THR A C 3
ATOM 4210 O O . THR A 1 109 ? -9.420 -2.788 -17.642 1.00 13.00 109 THR A O 3
ATOM 4221 N N . PRO A 1 110 ? -10.671 -4.214 -16.427 1.00 71.30 110 PRO A N 3
ATOM 4222 C CA . PRO A 1 110 ? -10.145 -5.425 -17.064 1.00 75.42 110 PRO A CA 3
ATOM 4223 C C . PRO A 1 110 ? -10.608 -5.567 -18.510 1.00 42.24 110 PRO A C 3
ATOM 4224 O O . PRO A 1 110 ? -11.313 -4.704 -19.033 1.00 5.33 110 PRO A O 3
ATOM 4235 N N . GLN A 1 111 ? -10.207 -6.660 -19.151 1.00 22.22 111 GLN A N 3
ATOM 4236 C CA . GLN A 1 111 ? -10.581 -6.913 -20.537 1.00 63.23 111 GLN A CA 3
ATOM 4237 C C . GLN A 1 111 ? -10.096 -8.287 -20.990 1.00 12.32 111 GLN A C 3
ATOM 4238 O O . GLN A 1 111 ? -9.712 -8.471 -22.145 1.00 3.34 111 GLN A O 3
ATOM 4252 N N . SER A 1 112 ? -10.117 -9.248 -20.072 1.00 70.12 112 SER A N 3
ATOM 4253 C CA . SER A 1 112 ? -9.676 -10.604 -20.376 1.00 23.32 112 SER A CA 3
ATOM 4254 C C . SER A 1 112 ? -10.848 -11.468 -20.832 1.00 0.22 112 SER A C 3
ATOM 4255 O O . SER A 1 112 ? -10.668 -12.436 -21.570 1.00 33.13 112 SER A O 3
ATOM 4263 N N . GLN A 1 113 ? -12.048 -11.109 -20.386 1.00 44.34 113 GLN A N 3
ATOM 4264 C CA . GLN A 1 113 ? -13.250 -11.851 -20.748 1.00 3.31 113 GLN A CA 3
ATOM 4265 C C . GLN A 1 113 ? -13.396 -11.945 -22.263 1.00 20.50 113 GLN A C 3
ATOM 4266 O O . GLN A 1 113 ? -14.016 -12.875 -22.780 1.00 42.23 113 GLN A O 3
ATOM 4280 N N . VAL A 1 114 ? -12.821 -10.977 -22.970 1.00 35.32 114 VAL A N 3
ATOM 4281 C CA . VAL A 1 114 ? -12.887 -10.952 -24.426 1.00 52.21 114 VAL A CA 3
ATOM 4282 C C . VAL A 1 114 ? -11.543 -11.320 -25.043 1.00 43.44 114 VAL A C 3
ATOM 4283 O O . VAL A 1 114 ? -11.240 -10.934 -26.172 1.00 74.44 114 VAL A O 3
ATOM 4296 N N . ALA A 1 115 ? -10.739 -12.068 -24.295 1.00 31.10 115 ALA A N 3
ATOM 4297 C CA . ALA A 1 115 ? -9.427 -12.491 -24.770 1.00 13.45 115 ALA A CA 3
ATOM 4298 C C . ALA A 1 115 ? -9.549 -13.624 -25.782 1.00 63.40 115 ALA A C 3
ATOM 4299 O O . ALA A 1 115 ? -8.767 -13.709 -26.729 1.00 13.13 115 ALA A O 3
ATOM 4306 N N . GLU A 1 116 ? -10.533 -14.494 -25.575 1.00 1.30 116 GLU A N 3
ATOM 4307 C CA . GLU A 1 116 ? -10.754 -15.623 -26.470 1.00 73.41 116 GLU A CA 3
ATOM 4308 C C . GLU A 1 116 ? -11.001 -15.146 -27.898 1.00 54.42 116 GLU A C 3
ATOM 4309 O O . GLU A 1 116 ? -10.606 -15.803 -28.861 1.00 73.11 116 GLU A O 3
ATOM 4321 N N . ASP A 1 117 ? -11.658 -13.998 -28.026 1.00 41.13 117 ASP A N 3
ATOM 4322 C CA . ASP A 1 117 ? -11.958 -13.431 -29.336 1.00 10.11 117 ASP A CA 3
ATOM 4323 C C . ASP A 1 117 ? -12.704 -14.438 -30.206 1.00 43.31 117 ASP A C 3
ATOM 4324 O O . ASP A 1 117 ? -13.911 -14.631 -30.054 1.00 2.23 117 ASP A O 3
ATOM 4333 N N . THR A 1 22 ? 6.664 4.469 -5.078 1.00 21.44 22 THR A N 4
ATOM 4334 C CA . THR A 1 22 ? 7.034 3.446 -6.048 1.00 33.22 22 THR A CA 4
ATOM 4335 C C . THR A 1 22 ? 5.802 2.726 -6.584 1.00 52.14 22 THR A C 4
ATOM 4336 O O . THR A 1 22 ? 5.554 1.559 -6.282 1.00 64.52 22 THR A O 4
ATOM 4347 N N . PRO A 1 23 ? 5.009 3.436 -7.401 1.00 2.42 23 PRO A N 4
ATOM 4348 C CA . PRO A 1 23 ? 3.790 2.884 -7.998 1.00 13.20 23 PRO A CA 4
ATOM 4349 C C . PRO A 1 23 ? 4.089 1.823 -9.052 1.00 3.35 23 PRO A C 4
ATOM 4350 O O . PRO A 1 23 ? 4.626 2.111 -10.122 1.00 32.23 23 PRO A O 4
ATOM 4361 N N . PRO A 1 24 ? 3.735 0.567 -8.744 1.00 70.44 24 PRO A N 4
ATOM 4362 C CA . PRO A 1 24 ? 3.956 -0.563 -9.653 1.00 14.51 24 PRO A CA 4
ATOM 4363 C C . PRO A 1 24 ? 3.053 -0.504 -10.880 1.00 52.25 24 PRO A C 4
ATOM 4364 O O . PRO A 1 24 ? 3.336 -1.131 -11.902 1.00 54.41 24 PRO A O 4
ATOM 4375 N N . HIS A 1 25 ? 1.965 0.253 -10.774 1.00 44.31 25 HIS A N 4
ATOM 4376 C CA . HIS A 1 25 ? 1.021 0.394 -11.877 1.00 3.51 25 HIS A CA 4
ATOM 4377 C C . HIS A 1 25 ? 0.528 -0.970 -12.348 1.00 62.30 25 HIS A C 4
ATOM 4378 O O . HIS A 1 25 ? 1.009 -1.506 -13.347 1.00 42.55 25 HIS A O 4
ATOM 4392 N N . THR A 1 26 ? -0.434 -1.530 -11.621 1.00 53.24 26 THR A N 4
ATOM 4393 C CA . THR A 1 26 ? -0.991 -2.833 -11.963 1.00 51.54 26 THR A CA 4
ATOM 4394 C C . THR A 1 26 ? -1.611 -2.817 -13.356 1.00 63.11 26 THR A C 4
ATOM 4395 O O . THR A 1 26 ? -1.124 -3.483 -14.269 1.00 23.31 26 THR A O 4
ATOM 4406 N N . GLU A 1 27 ? -2.687 -2.052 -13.512 1.00 22.13 27 GLU A N 4
ATOM 4407 C CA . GLU A 1 27 ? -3.372 -1.951 -14.795 1.00 33.13 27 GLU A CA 4
ATOM 4408 C C . GLU A 1 27 ? -3.911 -0.540 -15.014 1.00 71.41 27 GLU A C 4
ATOM 4409 O O . GLU A 1 27 ? -4.126 0.223 -14.072 1.00 62.21 27 GLU A O 4
ATOM 4421 N N . PRO A 1 28 ? -4.134 -0.184 -16.288 1.00 35.32 28 PRO A N 4
ATOM 4422 C CA . PRO A 1 28 ? -4.651 1.136 -16.662 1.00 24.22 28 PRO A CA 4
ATOM 4423 C C . PRO A 1 28 ? -6.106 1.327 -16.250 1.00 74.02 28 PRO A C 4
ATOM 4424 O O . PRO A 1 28 ? -6.881 0.371 -16.210 1.00 62.14 28 PRO A O 4
ATOM 4435 N N . SER A 1 29 ? -6.472 2.568 -15.945 1.00 74.13 29 SER A N 4
ATOM 4436 C CA . SER A 1 29 ? -7.835 2.884 -15.533 1.00 71.54 29 SER A CA 4
ATOM 4437 C C . SER A 1 29 ? -8.207 4.308 -15.932 1.00 40.44 29 SER A C 4
ATOM 4438 O O . SER A 1 29 ? -7.793 5.272 -15.289 1.00 22.14 29 SER A O 4
ATOM 4446 N N . GLN A 1 30 ? -8.991 4.432 -16.999 1.00 2.14 30 GLN A N 4
ATOM 4447 C CA . GLN A 1 30 ? -9.418 5.739 -17.484 1.00 71.25 30 GLN A CA 4
ATOM 4448 C C . GLN A 1 30 ? -10.781 6.113 -16.912 1.00 54.13 30 GLN A C 4
ATOM 4449 O O . GLN A 1 30 ? -11.481 6.968 -17.456 1.00 70.31 30 GLN A O 4
ATOM 4463 N N . VAL A 1 31 ? -11.153 5.467 -15.812 1.00 14.24 31 VAL A N 4
ATOM 4464 C CA . VAL A 1 31 ? -12.433 5.733 -15.165 1.00 61.30 31 VAL A CA 4
ATOM 4465 C C . VAL A 1 31 ? -12.282 5.786 -13.649 1.00 2.51 31 VAL A C 4
ATOM 4466 O O . VAL A 1 31 ? -11.525 5.013 -13.062 1.00 32.03 31 VAL A O 4
ATOM 4479 N N . VAL A 1 32 ? -13.008 6.705 -13.020 1.00 5.34 32 VAL A N 4
ATOM 4480 C CA . VAL A 1 32 ? -12.956 6.860 -11.571 1.00 21.43 32 VAL A CA 4
ATOM 4481 C C . VAL A 1 32 ? -14.326 6.626 -10.944 1.00 1.00 32 VAL A C 4
ATOM 4482 O O . VAL A 1 32 ? -15.349 7.043 -11.489 1.00 32.45 32 VAL A O 4
ATOM 4495 N N . LEU A 1 33 ? -14.339 5.958 -9.796 1.00 22.21 33 LEU A N 4
ATOM 4496 C CA . LEU A 1 33 ? -15.584 5.669 -9.093 1.00 60.40 33 LEU A CA 4
ATOM 4497 C C . LEU A 1 33 ? -15.719 6.536 -7.845 1.00 70.43 33 LEU A C 4
ATOM 4498 O O . LEU A 1 33 ? -14.883 6.477 -6.943 1.00 63.24 33 LEU A O 4
ATOM 4514 N N . ILE A 1 34 ? -16.778 7.337 -7.800 1.00 44.41 34 ILE A N 4
ATOM 4515 C CA . ILE A 1 34 ? -17.023 8.214 -6.661 1.00 75.55 34 ILE A CA 4
ATOM 4516 C C . ILE A 1 34 ? -18.197 7.713 -5.826 1.00 41.00 34 ILE A C 4
ATOM 4517 O O . ILE A 1 34 ? -19.144 7.127 -6.352 1.00 41.43 34 ILE A O 4
ATOM 4533 N N . THR A 1 35 ? -18.129 7.949 -4.519 1.00 73.14 35 THR A N 4
ATOM 4534 C CA . THR A 1 35 ? -19.186 7.523 -3.610 1.00 42.02 35 THR A CA 4
ATOM 4535 C C . THR A 1 35 ? -19.366 8.520 -2.471 1.00 53.35 35 THR A C 4
ATOM 4536 O O . THR A 1 35 ? -18.738 9.578 -2.455 1.00 21.33 35 THR A O 4
ATOM 4547 N N . ASN A 1 36 ? -20.229 8.176 -1.520 1.00 65.25 36 ASN A N 4
ATOM 4548 C CA . ASN A 1 36 ? -20.491 9.042 -0.377 1.00 34.11 36 ASN A CA 4
ATOM 4549 C C . ASN A 1 36 ? -21.138 10.350 -0.822 1.00 72.15 36 ASN A C 4
ATOM 4550 O O . ASN A 1 36 ? -21.047 11.366 -0.133 1.00 24.24 36 ASN A O 4
ATOM 4561 N N . ILE A 1 37 ? -21.792 10.316 -1.979 1.00 1.42 37 ILE A N 4
ATOM 4562 C CA . ILE A 1 37 ? -22.455 11.498 -2.515 1.00 53.22 37 ILE A CA 4
ATOM 4563 C C . ILE A 1 37 ? -23.913 11.559 -2.072 1.00 73.35 37 ILE A C 4
ATOM 4564 O O . ILE A 1 37 ? -24.616 10.549 -2.077 1.00 11.13 37 ILE A O 4
ATOM 4580 N N . ASN A 1 38 ? -24.362 12.751 -1.692 1.00 64.24 38 ASN A N 4
ATOM 4581 C CA . ASN A 1 38 ? -25.737 12.944 -1.248 1.00 32.11 38 ASN A CA 4
ATOM 4582 C C . ASN A 1 38 ? -26.699 12.928 -2.432 1.00 61.41 38 ASN A C 4
ATOM 4583 O O . ASN A 1 38 ? -26.592 13.728 -3.361 1.00 55.43 38 ASN A O 4
ATOM 4594 N N . PRO A 1 39 ? -27.662 11.994 -2.400 1.00 3.24 39 PRO A N 4
ATOM 4595 C CA . PRO A 1 39 ? -28.662 11.851 -3.462 1.00 1.43 39 PRO A CA 4
ATOM 4596 C C . PRO A 1 39 ? -29.651 13.011 -3.486 1.00 13.51 39 PRO A C 4
ATOM 4597 O O . PRO A 1 39 ? -30.481 13.112 -4.389 1.00 40.01 39 PRO A O 4
ATOM 4608 N N . GLU A 1 40 ? -29.557 13.885 -2.488 1.00 61.12 40 GLU A N 4
ATOM 4609 C CA . GLU A 1 40 ? -30.445 15.038 -2.396 1.00 70.25 40 GLU A CA 4
ATOM 4610 C C . GLU A 1 40 ? -30.458 15.820 -3.707 1.00 34.13 40 GLU A C 4
ATOM 4611 O O . GLU A 1 40 ? -31.450 16.464 -4.048 1.00 74.03 40 GLU A O 4
ATOM 4623 N N . VAL A 1 41 ? -29.349 15.759 -4.437 1.00 11.34 41 VAL A N 4
ATOM 4624 C CA . VAL A 1 41 ? -29.232 16.461 -5.709 1.00 71.34 41 VAL A CA 4
ATOM 4625 C C . VAL A 1 41 ? -29.594 15.548 -6.875 1.00 64.54 41 VAL A C 4
ATOM 4626 O O . VAL A 1 41 ? -29.155 14.400 -6.957 1.00 3.10 41 VAL A O 4
ATOM 4639 N N . PRO A 1 42 ? -30.413 16.067 -7.802 1.00 33.35 42 PRO A N 4
ATOM 4640 C CA . PRO A 1 42 ? -30.852 15.315 -8.981 1.00 44.34 42 PRO A CA 4
ATOM 4641 C C . PRO A 1 42 ? -29.718 15.082 -9.974 1.00 41.02 42 PRO A C 4
ATOM 4642 O O . PRO A 1 42 ? -28.893 15.965 -10.209 1.00 43.01 42 PRO A O 4
ATOM 4653 N N . LYS A 1 43 ? -29.683 13.888 -10.555 1.00 71.34 43 LYS A N 4
ATOM 4654 C CA . LYS A 1 43 ? -28.652 13.538 -11.525 1.00 23.21 43 LYS A CA 4
ATOM 4655 C C . LYS A 1 43 ? -28.482 14.644 -12.561 1.00 65.03 43 LYS A C 4
ATOM 4656 O O . LYS A 1 43 ? -27.377 14.889 -13.044 1.00 5.54 43 LYS A O 4
ATOM 4675 N N . GLU A 1 44 ? -29.583 15.309 -12.897 1.00 62.53 44 GLU A N 4
ATOM 4676 C CA . GLU A 1 44 ? -29.553 16.389 -13.876 1.00 74.11 44 GLU A CA 4
ATOM 4677 C C . GLU A 1 44 ? -28.468 17.405 -13.533 1.00 25.31 44 GLU A C 4
ATOM 4678 O O . GLU A 1 44 ? -27.595 17.698 -14.350 1.00 44.01 44 GLU A O 4
ATOM 4690 N N . LYS A 1 45 ? -28.528 17.939 -12.318 1.00 14.11 45 LYS A N 4
ATOM 4691 C CA . LYS A 1 45 ? -27.551 18.922 -11.864 1.00 35.41 45 LYS A CA 4
ATOM 4692 C C . LYS A 1 45 ? -26.295 18.236 -11.337 1.00 1.00 45 LYS A C 4
ATOM 4693 O O . LYS A 1 45 ? -25.176 18.664 -11.622 1.00 43.31 45 LYS A O 4
ATOM 4712 N N . LEU A 1 46 ? -26.487 17.169 -10.569 1.00 5.54 46 LEU A N 4
ATOM 4713 C CA . LEU A 1 46 ? -25.368 16.423 -10.003 1.00 0.11 46 LEU A CA 4
ATOM 4714 C C . LEU A 1 46 ? -24.375 16.024 -11.090 1.00 21.55 46 LEU A C 4
ATOM 4715 O O . LEU A 1 46 ? -23.169 16.223 -10.945 1.00 32.03 46 LEU A O 4
ATOM 4731 N N . GLN A 1 47 ? -24.891 15.461 -12.178 1.00 22.14 47 GLN A N 4
ATOM 4732 C CA . GLN A 1 47 ? -24.049 15.035 -13.289 1.00 43.12 47 GLN A CA 4
ATOM 4733 C C . GLN A 1 47 ? -23.339 16.227 -13.922 1.00 52.45 47 GLN A C 4
ATOM 4734 O O . GLN A 1 47 ? -22.127 16.202 -14.130 1.00 64.34 47 GLN A O 4
ATOM 4748 N N . ALA A 1 48 ? -24.104 17.271 -14.227 1.00 63.02 48 ALA A N 4
ATOM 4749 C CA . ALA A 1 48 ? -23.548 18.473 -14.835 1.00 42.43 48 ALA A CA 4
ATOM 4750 C C . ALA A 1 48 ? -22.445 19.068 -13.966 1.00 40.54 48 ALA A C 4
ATOM 4751 O O . ALA A 1 48 ? -21.495 19.667 -14.474 1.00 33.31 48 ALA A O 4
ATOM 4758 N N . LEU A 1 49 ? -22.577 18.902 -12.655 1.00 63.41 49 LEU A N 4
ATOM 4759 C CA . LEU A 1 49 ? -21.591 19.423 -11.715 1.00 1.23 49 LEU A CA 4
ATOM 4760 C C . LEU A 1 49 ? -20.299 18.614 -11.775 1.00 53.11 49 LEU A C 4
ATOM 4761 O O . LEU A 1 49 ? -19.207 19.175 -11.872 1.00 62.35 49 LEU A O 4
ATOM 4777 N N . LEU A 1 50 ? -20.432 17.293 -11.719 1.00 4.51 50 LEU A N 4
ATOM 4778 C CA . LEU A 1 50 ? -19.275 16.406 -11.770 1.00 21.14 50 LEU A CA 4
ATOM 4779 C C . LEU A 1 50 ? -18.428 16.685 -13.007 1.00 2.41 50 LEU A C 4
ATOM 4780 O O . LEU A 1 50 ? -17.217 16.459 -13.007 1.00 55.41 50 LEU A O 4
ATOM 4796 N N . TYR A 1 51 ? -19.071 17.180 -14.058 1.00 53.04 51 TYR A N 4
ATOM 4797 C CA . TYR A 1 51 ? -18.377 17.491 -15.302 1.00 72.45 51 TYR A CA 4
ATOM 4798 C C . TYR A 1 51 ? -17.525 18.747 -15.152 1.00 55.40 51 TYR A C 4
ATOM 4799 O O . TYR A 1 51 ? -16.364 18.776 -15.558 1.00 53.25 51 TYR A O 4
ATOM 4817 N N . ALA A 1 52 ? -18.112 19.785 -14.564 1.00 72.11 52 ALA A N 4
ATOM 4818 C CA . ALA A 1 52 ? -17.408 21.044 -14.357 1.00 1.14 52 ALA A CA 4
ATOM 4819 C C . ALA A 1 52 ? -16.063 20.815 -13.676 1.00 43.10 52 ALA A C 4
ATOM 4820 O O . ALA A 1 52 ? -15.022 21.245 -14.175 1.00 64.42 52 ALA A O 4
ATOM 4827 N N . LEU A 1 53 ? -16.091 20.137 -12.534 1.00 44.01 53 LEU A N 4
ATOM 4828 C CA . LEU A 1 53 ? -14.872 19.851 -11.784 1.00 15.31 53 LEU A CA 4
ATOM 4829 C C . LEU A 1 53 ? -13.932 18.962 -12.591 1.00 31.22 53 LEU A C 4
ATOM 4830 O O . LEU A 1 53 ? -12.725 19.196 -12.634 1.00 23.14 53 LEU A O 4
ATOM 4846 N N . ALA A 1 54 ? -14.495 17.942 -13.231 1.00 25.11 54 ALA A N 4
ATOM 4847 C CA . ALA A 1 54 ? -13.707 17.020 -14.040 1.00 50.11 54 ALA A CA 4
ATOM 4848 C C . ALA A 1 54 ? -12.920 17.766 -15.113 1.00 31.34 54 ALA A C 4
ATOM 4849 O O . ALA A 1 54 ? -11.702 17.620 -15.216 1.00 52.31 54 ALA A O 4
ATOM 4856 N N . SER A 1 55 ? -13.624 18.564 -15.909 1.00 61.31 55 SER A N 4
ATOM 4857 C CA . SER A 1 55 ? -12.991 19.329 -16.977 1.00 73.22 55 SER A CA 4
ATOM 4858 C C . SER A 1 55 ? -11.906 20.245 -16.420 1.00 13.22 55 SER A C 4
ATOM 4859 O O . SER A 1 55 ? -10.905 20.515 -17.083 1.00 53.42 55 SER A O 4
ATOM 4867 N N . SER A 1 56 ? -12.113 20.720 -15.196 1.00 13.42 56 SER A N 4
ATOM 4868 C CA . SER A 1 56 ? -11.156 21.610 -14.549 1.00 63.11 56 SER A CA 4
ATOM 4869 C C . SER A 1 56 ? -9.781 20.955 -14.460 1.00 4.12 56 SER A C 4
ATOM 4870 O O . SER A 1 56 ? -8.762 21.638 -14.359 1.00 51.51 56 SER A O 4
ATOM 4878 N N . GLN A 1 57 ? -9.761 19.627 -14.497 1.00 72.35 57 GLN A N 4
ATOM 4879 C CA . GLN A 1 57 ? -8.512 18.879 -14.420 1.00 62.01 57 GLN A CA 4
ATOM 4880 C C . GLN A 1 57 ? -8.199 18.203 -15.751 1.00 24.12 57 GLN A C 4
ATOM 4881 O O . GLN A 1 57 ? -7.323 18.646 -16.493 1.00 23.25 57 GLN A O 4
ATOM 4895 N N . GLY A 1 58 ? -8.921 17.126 -16.047 1.00 1.42 58 GLY A N 4
ATOM 4896 C CA . GLY A 1 58 ? -8.705 16.406 -17.288 1.00 4.30 58 GLY A CA 4
ATOM 4897 C C . GLY A 1 58 ? -9.955 16.334 -18.142 1.00 42.41 58 GLY A C 4
ATOM 4898 O O . GLY A 1 58 ? -11.042 16.699 -17.695 1.00 12.33 58 GLY A O 4
ATOM 4902 N N . ASP A 1 59 ? -9.801 15.865 -19.375 1.00 63.40 59 ASP A N 4
ATOM 4903 C CA . ASP A 1 59 ? -10.926 15.747 -20.295 1.00 35.24 59 ASP A CA 4
ATOM 4904 C C . ASP A 1 59 ? -11.835 14.588 -19.896 1.00 64.30 59 ASP A C 4
ATOM 4905 O O . ASP A 1 59 ? -11.370 13.575 -19.371 1.00 75.14 59 ASP A O 4
ATOM 4914 N N . ILE A 1 60 ? -13.130 14.744 -20.148 1.00 1.15 60 ILE A N 4
ATOM 4915 C CA . ILE A 1 60 ? -14.102 13.711 -19.815 1.00 34.41 60 ILE A CA 4
ATOM 4916 C C . ILE A 1 60 ? -14.644 13.040 -21.073 1.00 0.11 60 ILE A C 4
ATOM 4917 O O . ILE A 1 60 ? -15.009 13.711 -22.039 1.00 71.13 60 ILE A O 4
ATOM 4933 N N . LEU A 1 61 ? -14.695 11.713 -21.054 1.00 31.23 61 LEU A N 4
ATOM 4934 C CA . LEU A 1 61 ? -15.194 10.950 -22.192 1.00 75.24 61 LEU A CA 4
ATOM 4935 C C . LEU A 1 61 ? -16.643 10.527 -21.972 1.00 14.54 61 LEU A C 4
ATOM 4936 O O . LEU A 1 61 ? -17.387 10.303 -22.927 1.00 14.05 61 LEU A O 4
ATOM 4952 N N . ASP A 1 62 ? -17.038 10.423 -20.707 1.00 44.33 62 ASP A N 4
ATOM 4953 C CA . ASP A 1 62 ? -18.399 10.031 -20.361 1.00 2.33 62 ASP A CA 4
ATOM 4954 C C . ASP A 1 62 ? -18.583 9.989 -18.847 1.00 14.30 62 ASP A C 4
ATOM 4955 O O . ASP A 1 62 ? -17.841 9.307 -18.140 1.00 74.52 62 ASP A O 4
ATOM 4964 N N . ILE A 1 63 ? -19.576 10.724 -18.357 1.00 1.04 63 ILE A N 4
ATOM 4965 C CA . ILE A 1 63 ? -19.857 10.770 -16.927 1.00 53.41 63 ILE A CA 4
ATOM 4966 C C . ILE A 1 63 ? -21.089 9.940 -16.582 1.00 52.42 63 ILE A C 4
ATOM 4967 O O . ILE A 1 63 ? -22.208 10.281 -16.966 1.00 52.21 63 ILE A O 4
ATOM 4983 N N . VAL A 1 64 ? -20.876 8.849 -15.853 1.00 40.44 64 VAL A N 4
ATOM 4984 C CA . VAL A 1 64 ? -21.969 7.972 -15.453 1.00 72.53 64 VAL A CA 4
ATOM 4985 C C . VAL A 1 64 ? -22.397 8.247 -14.016 1.00 72.32 64 VAL A C 4
ATOM 4986 O O . VAL A 1 64 ? -21.582 8.628 -13.176 1.00 41.13 64 VAL A O 4
ATOM 4999 N N . VAL A 1 65 ? -23.682 8.050 -13.739 1.00 54.13 65 VAL A N 4
ATOM 5000 C CA . VAL A 1 65 ? -24.220 8.275 -12.403 1.00 4.42 65 VAL A CA 4
ATOM 5001 C C . VAL A 1 65 ? -25.324 7.276 -12.079 1.00 34.01 65 VAL A C 4
ATOM 5002 O O . VAL A 1 65 ? -26.176 6.983 -12.918 1.00 14.40 65 VAL A O 4
ATOM 5015 N N . ASP A 1 66 ? -25.304 6.756 -10.857 1.00 30.32 66 ASP A N 4
ATOM 5016 C CA . ASP A 1 66 ? -26.305 5.789 -10.420 1.00 53.54 66 ASP A CA 4
ATOM 5017 C C . ASP A 1 66 ? -27.700 6.407 -10.438 1.00 72.21 66 ASP A C 4
ATOM 5018 O O . ASP A 1 66 ? -27.922 7.448 -11.057 1.00 51.24 66 ASP A O 4
ATOM 5027 N N . LEU A 1 67 ? -28.637 5.758 -9.756 1.00 74.21 67 LEU A N 4
ATOM 5028 C CA . LEU A 1 67 ? -30.012 6.242 -9.694 1.00 11.21 67 LEU A CA 4
ATOM 5029 C C . LEU A 1 67 ? -30.226 7.116 -8.462 1.00 35.52 67 LEU A C 4
ATOM 5030 O O . LEU A 1 67 ? -31.358 7.318 -8.021 1.00 61.41 67 LEU A O 4
ATOM 5046 N N . SER A 1 68 ? -29.133 7.633 -7.912 1.00 25.54 68 SER A N 4
ATOM 5047 C CA . SER A 1 68 ? -29.200 8.483 -6.729 1.00 55.32 68 SER A CA 4
ATOM 5048 C C . SER A 1 68 ? -30.020 7.818 -5.628 1.00 12.13 68 SER A C 4
ATOM 5049 O O . SER A 1 68 ? -31.023 8.365 -5.169 1.00 74.11 68 SER A O 4
ATOM 5057 N N . ASP A 1 69 ? -29.586 6.635 -5.208 1.00 45.12 69 ASP A N 4
ATOM 5058 C CA . ASP A 1 69 ? -30.277 5.894 -4.160 1.00 13.12 69 ASP A CA 4
ATOM 5059 C C . ASP A 1 69 ? -29.986 6.494 -2.788 1.00 11.12 69 ASP A C 4
ATOM 5060 O O . ASP A 1 69 ? -28.904 7.032 -2.551 1.00 52.05 69 ASP A O 4
ATOM 5069 N N . ASP A 1 70 ? -30.958 6.399 -1.888 1.00 35.12 70 ASP A N 4
ATOM 5070 C CA . ASP A 1 70 ? -30.807 6.932 -0.539 1.00 1.20 70 ASP A CA 4
ATOM 5071 C C . ASP A 1 70 ? -29.924 6.022 0.309 1.00 2.21 70 ASP A C 4
ATOM 5072 O O . ASP A 1 70 ? -29.592 6.349 1.448 1.00 62.23 70 ASP A O 4
ATOM 5081 N N . ASN A 1 71 ? -29.548 4.878 -0.254 1.00 51.41 71 ASN A N 4
ATOM 5082 C CA . ASN A 1 71 ? -28.705 3.920 0.451 1.00 20.11 71 ASN A CA 4
ATOM 5083 C C . ASN A 1 71 ? -27.409 3.670 -0.314 1.00 23.14 71 ASN A C 4
ATOM 5084 O O . ASN A 1 71 ? -26.491 3.026 0.194 1.00 4.23 71 ASN A O 4
ATOM 5095 N N . SER A 1 72 ? -27.341 4.184 -1.537 1.00 54.14 72 SER A N 4
ATOM 5096 C CA . SER A 1 72 ? -26.159 4.014 -2.374 1.00 11.30 72 SER A CA 4
ATOM 5097 C C . SER A 1 72 ? -25.502 5.360 -2.665 1.00 63.11 72 SER A C 4
ATOM 5098 O O . SER A 1 72 ? -24.439 5.673 -2.130 1.00 12.12 72 SER A O 4
ATOM 5106 N N . GLY A 1 73 ? -26.143 6.153 -3.519 1.00 21.44 73 GLY A N 4
ATOM 5107 C CA . GLY A 1 73 ? -25.607 7.455 -3.867 1.00 42.31 73 GLY A CA 4
ATOM 5108 C C . GLY A 1 73 ? -24.161 7.386 -4.316 1.00 63.22 73 GLY A C 4
ATOM 5109 O O . GLY A 1 73 ? -23.244 7.522 -3.506 1.00 65.41 73 GLY A O 4
ATOM 5113 N N . LYS A 1 74 ? -23.955 7.172 -5.611 1.00 43.03 74 LYS A N 4
ATOM 5114 C CA . LYS A 1 74 ? -22.610 7.084 -6.168 1.00 71.14 74 LYS A CA 4
ATOM 5115 C C . LYS A 1 74 ? -22.618 7.398 -7.661 1.00 2.41 74 LYS A C 4
ATOM 5116 O O . LYS A 1 74 ? -23.670 7.653 -8.246 1.00 32.14 74 LYS A O 4
ATOM 5135 N N . ALA A 1 75 ? -21.438 7.378 -8.272 1.00 25.55 75 ALA A N 4
ATOM 5136 C CA . ALA A 1 75 ? -21.310 7.657 -9.696 1.00 64.04 75 ALA A CA 4
ATOM 5137 C C . ALA A 1 75 ? -19.913 7.310 -10.200 1.00 43.45 75 ALA A C 4
ATOM 5138 O O . ALA A 1 75 ? -19.062 6.855 -9.436 1.00 44.11 75 ALA A O 4
ATOM 5145 N N . TYR A 1 76 ? -19.684 7.528 -11.491 1.00 22.13 76 TYR A N 4
ATOM 5146 C CA . TYR A 1 76 ? -18.391 7.235 -12.097 1.00 44.44 76 TYR A CA 4
ATOM 5147 C C . TYR A 1 76 ? -18.054 8.255 -13.181 1.00 1.42 76 TYR A C 4
ATOM 5148 O O . TYR A 1 76 ? -18.847 8.494 -14.092 1.00 62.44 76 TYR A O 4
ATOM 5166 N N . ILE A 1 77 ? -16.872 8.854 -13.074 1.00 74.20 77 ILE A N 4
ATOM 5167 C CA . ILE A 1 77 ? -16.429 9.847 -14.045 1.00 31.33 77 ILE A CA 4
ATOM 5168 C C . ILE A 1 77 ? -15.316 9.293 -14.928 1.00 10.20 77 ILE A C 4
ATOM 5169 O O . ILE A 1 77 ? -14.205 9.041 -14.461 1.00 12.41 77 ILE A O 4
ATOM 5185 N N . VAL A 1 78 ? -15.621 9.107 -16.208 1.00 52.34 78 VAL A N 4
ATOM 5186 C CA . VAL A 1 78 ? -14.646 8.586 -17.159 1.00 10.51 78 VAL A CA 4
ATOM 5187 C C . VAL A 1 78 ? -13.809 9.710 -17.759 1.00 3.43 78 VAL A C 4
ATOM 5188 O O . VAL A 1 78 ? -14.345 10.676 -18.304 1.00 23.34 78 VAL A O 4
ATOM 5201 N N . PHE A 1 79 ? -12.490 9.579 -17.655 1.00 74.43 79 PHE A N 4
ATOM 5202 C CA . PHE A 1 79 ? -11.578 10.584 -18.187 1.00 65.33 79 PHE A CA 4
ATOM 5203 C C . PHE A 1 79 ? -10.845 10.056 -19.418 1.00 1.25 79 PHE A C 4
ATOM 5204 O O . PHE A 1 79 ? -11.046 8.915 -19.831 1.00 21.43 79 PHE A O 4
ATOM 5221 N N . ALA A 1 80 ? -9.995 10.897 -19.998 1.00 62.31 80 ALA A N 4
ATOM 5222 C CA . ALA A 1 80 ? -9.231 10.516 -21.180 1.00 21.33 80 ALA A CA 4
ATOM 5223 C C . ALA A 1 80 ? -8.283 9.361 -20.872 1.00 52.40 80 ALA A C 4
ATOM 5224 O O . ALA A 1 80 ? -8.142 8.431 -21.666 1.00 73.23 80 ALA A O 4
ATOM 5231 N N . THR A 1 81 ? -7.634 9.427 -19.714 1.00 4.41 81 THR A N 4
ATOM 5232 C CA . THR A 1 81 ? -6.698 8.389 -19.302 1.00 64.12 81 THR A CA 4
ATOM 5233 C C . THR A 1 81 ? -6.368 8.503 -17.818 1.00 64.04 81 THR A C 4
ATOM 5234 O O . THR A 1 81 ? -6.678 9.509 -17.181 1.00 25.35 81 THR A O 4
ATOM 5245 N N . GLN A 1 82 ? -5.737 7.466 -17.276 1.00 0.52 82 GLN A N 4
ATOM 5246 C CA . GLN A 1 82 ? -5.365 7.452 -15.866 1.00 32.21 82 GLN A CA 4
ATOM 5247 C C . GLN A 1 82 ? -4.590 8.712 -15.494 1.00 72.42 82 GLN A C 4
ATOM 5248 O O . GLN A 1 82 ? -4.652 9.176 -14.357 1.00 15.34 82 GLN A O 4
ATOM 5262 N N . GLU A 1 83 ? -3.860 9.259 -16.461 1.00 74.44 83 GLU A N 4
ATOM 5263 C CA . GLU A 1 83 ? -3.072 10.464 -16.234 1.00 13.20 83 GLU A CA 4
ATOM 5264 C C . GLU A 1 83 ? -3.952 11.600 -15.720 1.00 50.32 83 GLU A C 4
ATOM 5265 O O . GLU A 1 83 ? -3.660 12.209 -14.690 1.00 73.55 83 GLU A O 4
ATOM 5277 N N . SER A 1 84 ? -5.030 11.881 -16.446 1.00 3.02 84 SER A N 4
ATOM 5278 C CA . SER A 1 84 ? -5.950 12.947 -16.067 1.00 32.42 84 SER A CA 4
ATOM 5279 C C . SER A 1 84 ? -6.785 12.538 -14.857 1.00 54.21 84 SER A C 4
ATOM 5280 O O . SER A 1 84 ? -6.961 13.315 -13.919 1.00 44.32 84 SER A O 4
ATOM 5288 N N . ALA A 1 85 ? -7.299 11.313 -14.887 1.00 23.31 85 ALA A N 4
ATOM 5289 C CA . ALA A 1 85 ? -8.114 10.799 -13.793 1.00 42.11 85 ALA A CA 4
ATOM 5290 C C . ALA A 1 85 ? -7.394 10.945 -12.457 1.00 20.33 85 ALA A C 4
ATOM 5291 O O . ALA A 1 85 ? -7.922 11.542 -11.520 1.00 12.35 85 ALA A O 4
ATOM 5298 N N . GLN A 1 86 ? -6.187 10.394 -12.377 1.00 1.21 86 GLN A N 4
ATOM 5299 C CA . GLN A 1 86 ? -5.396 10.462 -11.154 1.00 11.43 86 GLN A CA 4
ATOM 5300 C C . GLN A 1 86 ? -5.255 11.904 -10.676 1.00 40.04 86 GLN A C 4
ATOM 5301 O O . GLN A 1 86 ? -5.352 12.185 -9.482 1.00 62.12 86 GLN A O 4
ATOM 5315 N N . ALA A 1 87 ? -5.025 12.814 -11.617 1.00 73.14 87 ALA A N 4
ATOM 5316 C CA . ALA A 1 87 ? -4.872 14.227 -11.293 1.00 35.31 87 ALA A CA 4
ATOM 5317 C C . ALA A 1 87 ? -6.123 14.772 -10.611 1.00 61.23 87 ALA A C 4
ATOM 5318 O O . ALA A 1 87 ? -6.041 15.421 -9.569 1.00 4.53 87 ALA A O 4
ATOM 5325 N N . PHE A 1 88 ? -7.280 14.504 -11.207 1.00 33.11 88 PHE A N 4
ATOM 5326 C CA . PHE A 1 88 ? -8.548 14.969 -10.658 1.00 15.33 88 PHE A CA 4
ATOM 5327 C C . PHE A 1 88 ? -8.843 14.294 -9.322 1.00 33.53 88 PHE A C 4
ATOM 5328 O O . PHE A 1 88 ? -9.415 14.903 -8.418 1.00 30.14 88 PHE A O 4
ATOM 5345 N N . VAL A 1 89 ? -8.449 13.029 -9.205 1.00 51.31 89 VAL A N 4
ATOM 5346 C CA . VAL A 1 89 ? -8.670 12.270 -7.980 1.00 60.44 89 VAL A CA 4
ATOM 5347 C C . VAL A 1 89 ? -7.909 12.881 -6.809 1.00 52.44 89 VAL A C 4
ATOM 5348 O O . VAL A 1 89 ? -8.455 13.043 -5.719 1.00 34.33 89 VAL A O 4
ATOM 5361 N N . GLU A 1 90 ? -6.645 13.220 -7.044 1.00 54.42 90 GLU A N 4
ATOM 5362 C CA . GLU A 1 90 ? -5.809 13.815 -6.008 1.00 35.44 90 GLU A CA 4
ATOM 5363 C C . GLU A 1 90 ? -6.085 15.310 -5.877 1.00 34.32 90 GLU A C 4
ATOM 5364 O O . GLU A 1 90 ? -5.809 15.914 -4.841 1.00 45.44 90 GLU A O 4
ATOM 5376 N N . ALA A 1 91 ? -6.632 15.899 -6.935 1.00 14.31 91 ALA A N 4
ATOM 5377 C CA . ALA A 1 91 ? -6.947 17.322 -6.939 1.00 13.54 91 ALA A CA 4
ATOM 5378 C C . ALA A 1 91 ? -8.192 17.611 -6.107 1.00 12.43 91 ALA A C 4
ATOM 5379 O O . ALA A 1 91 ? -8.387 18.730 -5.630 1.00 23.21 91 ALA A O 4
ATOM 5386 N N . PHE A 1 92 ? -9.033 16.597 -5.937 1.00 32.33 92 PHE A N 4
ATOM 5387 C CA . PHE A 1 92 ? -10.261 16.743 -5.163 1.00 60.45 92 PHE A CA 4
ATOM 5388 C C . PHE A 1 92 ? -10.329 15.702 -4.049 1.00 43.50 92 PHE A C 4
ATOM 5389 O O . PHE A 1 92 ? -11.332 15.599 -3.343 1.00 44.14 92 PHE A O 4
ATOM 5406 N N . GLN A 1 93 ? -9.254 14.934 -3.899 1.00 15.45 93 GLN A N 4
ATOM 5407 C CA . GLN A 1 93 ? -9.192 13.901 -2.871 1.00 54.53 93 GLN A CA 4
ATOM 5408 C C . GLN A 1 93 ? -9.626 14.454 -1.517 1.00 61.53 93 GLN A C 4
ATOM 5409 O O . GLN A 1 93 ? -10.218 13.743 -0.706 1.00 61.54 93 GLN A O 4
ATOM 5423 N N . GLY A 1 94 ? -9.326 15.727 -1.279 1.00 71.12 94 GLY A N 4
ATOM 5424 C CA . GLY A 1 94 ? -9.692 16.353 -0.022 1.00 21.41 94 GLY A CA 4
ATOM 5425 C C . GLY A 1 94 ? -10.334 17.712 -0.216 1.00 33.31 94 GLY A C 4
ATOM 5426 O O . GLY A 1 94 ? -9.801 18.728 0.231 1.00 33.43 94 GLY A O 4
ATOM 5430 N N . TYR A 1 95 ? -11.481 17.732 -0.886 1.00 33.24 95 TYR A N 4
ATOM 5431 C CA . TYR A 1 95 ? -12.195 18.977 -1.142 1.00 11.14 95 TYR A CA 4
ATOM 5432 C C . TYR A 1 95 ? -13.680 18.830 -0.822 1.00 63.35 95 TYR A C 4
ATOM 5433 O O . TYR A 1 95 ? -14.317 17.832 -1.159 1.00 74.23 95 TYR A O 4
ATOM 5451 N N . PRO A 1 96 ? -14.245 19.848 -0.157 1.00 24.01 96 PRO A N 4
ATOM 5452 C CA . PRO A 1 96 ? -15.661 19.857 0.222 1.00 3.31 96 PRO A CA 4
ATOM 5453 C C . PRO A 1 96 ? -16.582 20.005 -0.984 1.00 15.45 96 PRO A C 4
ATOM 5454 O O . PRO A 1 96 ? -16.719 21.093 -1.543 1.00 40.53 96 PRO A O 4
ATOM 5465 N N . PHE A 1 97 ? -17.214 18.905 -1.379 1.00 23.24 97 PHE A N 4
ATOM 5466 C CA . PHE A 1 97 ? -18.123 18.912 -2.519 1.00 2.42 97 PHE A CA 4
ATOM 5467 C C . PHE A 1 97 ? -19.436 18.218 -2.172 1.00 33.32 97 PHE A C 4
ATOM 5468 O O . PHE A 1 97 ? -19.460 17.271 -1.386 1.00 71.21 97 PHE A O 4
ATOM 5485 N N . GLN A 1 98 ? -20.526 18.696 -2.763 1.00 51.23 98 GLN A N 4
ATOM 5486 C CA . GLN A 1 98 ? -21.843 18.122 -2.516 1.00 15.22 98 GLN A CA 4
ATOM 5487 C C . GLN A 1 98 ? -22.182 18.158 -1.029 1.00 73.12 98 GLN A C 4
ATOM 5488 O O . GLN A 1 98 ? -22.989 17.364 -0.547 1.00 11.20 98 GLN A O 4
ATOM 5502 N N . GLY A 1 99 ? -21.559 19.084 -0.307 1.00 53.52 99 GLY A N 4
ATOM 5503 C CA . GLY A 1 99 ? -21.808 19.206 1.117 1.00 23.25 99 GLY A CA 4
ATOM 5504 C C . GLY A 1 99 ? -20.527 19.295 1.924 1.00 73.02 99 GLY A C 4
ATOM 5505 O O . GLY A 1 99 ? -20.301 20.273 2.635 1.00 44.03 99 GLY A O 4
ATOM 5509 N N . ASN A 1 100 ? -19.688 18.270 1.814 1.00 33.15 100 ASN A N 4
ATOM 5510 C CA . ASN A 1 100 ? -18.424 18.236 2.541 1.00 35.34 100 ASN A CA 4
ATOM 5511 C C . ASN A 1 100 ? -17.661 16.948 2.245 1.00 12.32 100 ASN A C 4
ATOM 5512 O O . ASN A 1 100 ? -16.546 16.964 1.723 1.00 55.41 100 ASN A O 4
ATOM 5523 N N . PRO A 1 101 ? -18.275 15.805 2.586 1.00 43.13 101 PRO A N 4
ATOM 5524 C CA . PRO A 1 101 ? -17.672 14.487 2.365 1.00 51.23 101 PRO A CA 4
ATOM 5525 C C . PRO A 1 101 ? -17.601 14.123 0.886 1.00 62.03 101 PRO A C 4
ATOM 5526 O O . PRO A 1 101 ? -18.620 13.833 0.257 1.00 1.04 101 PRO A O 4
ATOM 5537 N N . LEU A 1 102 ? -16.392 14.139 0.335 1.00 51.32 102 LEU A N 4
ATOM 5538 C CA . LEU A 1 102 ? -16.188 13.810 -1.072 1.00 22.15 102 LEU A CA 4
ATOM 5539 C C . LEU A 1 102 ? -15.047 12.811 -1.237 1.00 2.13 102 LEU A C 4
ATOM 5540 O O . LEU A 1 102 ? -13.923 13.058 -0.797 1.00 74.45 102 LEU A O 4
ATOM 5556 N N . VAL A 1 103 ? -15.342 11.683 -1.875 1.00 13.02 103 VAL A N 4
ATOM 5557 C CA . VAL A 1 103 ? -14.341 10.648 -2.101 1.00 63.04 103 VAL A CA 4
ATOM 5558 C C . VAL A 1 103 ? -14.146 10.389 -3.591 1.00 22.50 103 VAL A C 4
ATOM 5559 O O . VAL A 1 103 ? -15.113 10.297 -4.347 1.00 34.40 103 VAL A O 4
ATOM 5572 N N . ILE A 1 104 ? -12.889 10.271 -4.006 1.00 30.01 104 ILE A N 4
ATOM 5573 C CA . ILE A 1 104 ? -12.567 10.020 -5.405 1.00 54.33 104 ILE A CA 4
ATOM 5574 C C . ILE A 1 104 ? -11.475 8.965 -5.538 1.00 20.33 104 ILE A C 4
ATOM 5575 O O . ILE A 1 104 ? -10.391 9.101 -4.969 1.00 51.33 104 ILE A O 4
ATOM 5591 N N . THR A 1 105 ? -11.766 7.911 -6.294 1.00 35.31 105 THR A N 4
ATOM 5592 C CA . THR A 1 105 ? -10.810 6.831 -6.502 1.00 45.54 105 THR A CA 4
ATOM 5593 C C . THR A 1 105 ? -10.929 6.255 -7.909 1.00 4.05 105 THR A C 4
ATOM 5594 O O . THR A 1 105 ? -11.885 6.542 -8.629 1.00 44.22 105 THR A O 4
ATOM 5605 N N . PHE A 1 106 ? -9.952 5.440 -8.293 1.00 73.34 106 PHE A N 4
ATOM 5606 C CA . PHE A 1 106 ? -9.948 4.823 -9.615 1.00 21.44 106 PHE A CA 4
ATOM 5607 C C . PHE A 1 106 ? -10.916 3.644 -9.668 1.00 2.23 106 PHE A C 4
ATOM 5608 O O . PHE A 1 106 ? -11.703 3.432 -8.746 1.00 32.23 106 PHE A O 4
ATOM 5625 N N . SER A 1 107 ? -10.851 2.881 -10.754 1.00 41.33 107 SER A N 4
ATOM 5626 C CA . SER A 1 107 ? -11.724 1.727 -10.931 1.00 21.31 107 SER A CA 4
ATOM 5627 C C . SER A 1 107 ? -11.048 0.660 -11.787 1.00 4.20 107 SER A C 4
ATOM 5628 O O . SER A 1 107 ? -9.886 0.800 -12.167 1.00 25.44 107 SER A O 4
ATOM 5636 N N . GLU A 1 108 ? -11.785 -0.405 -12.086 1.00 50.45 108 GLU A N 4
ATOM 5637 C CA . GLU A 1 108 ? -11.256 -1.496 -12.897 1.00 14.51 108 GLU A CA 4
ATOM 5638 C C . GLU A 1 108 ? -11.815 -1.439 -14.316 1.00 33.52 108 GLU A C 4
ATOM 5639 O O . GLU A 1 108 ? -13.023 -1.307 -14.515 1.00 53.24 108 GLU A O 4
ATOM 5651 N N . THR A 1 109 ? -10.927 -1.541 -15.300 1.00 11.01 109 THR A N 4
ATOM 5652 C CA . THR A 1 109 ? -11.330 -1.500 -16.700 1.00 23.20 109 THR A CA 4
ATOM 5653 C C . THR A 1 109 ? -10.725 -2.662 -17.480 1.00 32.11 109 THR A C 4
ATOM 5654 O O . THR A 1 109 ? -9.835 -2.486 -18.312 1.00 73.24 109 THR A O 4
ATOM 5665 N N . PRO A 1 110 ? -11.218 -3.879 -17.207 1.00 72.30 110 PRO A N 4
ATOM 5666 C CA . PRO A 1 110 ? -10.741 -5.094 -17.874 1.00 74.32 110 PRO A CA 4
ATOM 5667 C C . PRO A 1 110 ? -11.152 -5.149 -19.342 1.00 34.34 110 PRO A C 4
ATOM 5668 O O . PRO A 1 110 ? -11.789 -4.228 -19.851 1.00 52.14 110 PRO A O 4
ATOM 5679 N N . GLN A 1 111 ? -10.784 -6.235 -20.014 1.00 52.12 111 GLN A N 4
ATOM 5680 C CA . GLN A 1 111 ? -11.115 -6.409 -21.424 1.00 13.44 111 GLN A CA 4
ATOM 5681 C C . GLN A 1 111 ? -10.699 -7.791 -21.914 1.00 74.51 111 GLN A C 4
ATOM 5682 O O . GLN A 1 111 ? -11.398 -8.413 -22.715 1.00 44.42 111 GLN A O 4
ATOM 5696 N N . SER A 1 112 ? -9.558 -8.268 -21.428 1.00 45.31 112 SER A N 4
ATOM 5697 C CA . SER A 1 112 ? -9.046 -9.576 -21.820 1.00 53.24 112 SER A CA 4
ATOM 5698 C C . SER A 1 112 ? -9.761 -10.689 -21.060 1.00 53.33 112 SER A C 4
ATOM 5699 O O . SER A 1 112 ? -9.860 -11.817 -21.541 1.00 34.45 112 SER A O 4
ATOM 5707 N N . GLN A 1 113 ? -10.257 -10.361 -19.872 1.00 13.24 113 GLN A N 4
ATOM 5708 C CA . GLN A 1 113 ? -10.962 -11.333 -19.044 1.00 55.52 113 GLN A CA 4
ATOM 5709 C C . GLN A 1 113 ? -12.078 -12.011 -19.833 1.00 21.15 113 GLN A C 4
ATOM 5710 O O . GLN A 1 113 ? -12.414 -13.169 -19.582 1.00 44.31 113 GLN A O 4
ATOM 5724 N N . VAL A 1 114 ? -12.649 -11.283 -20.786 1.00 55.43 114 VAL A N 4
ATOM 5725 C CA . VAL A 1 114 ? -13.727 -11.814 -21.612 1.00 60.31 114 VAL A CA 4
ATOM 5726 C C . VAL A 1 114 ? -13.327 -13.139 -22.252 1.00 22.25 114 VAL A C 4
ATOM 5727 O O . VAL A 1 114 ? -14.170 -14.002 -22.495 1.00 64.11 114 VAL A O 4
ATOM 5740 N N . ALA A 1 115 ? -12.034 -13.293 -22.521 1.00 35.53 115 ALA A N 4
ATOM 5741 C CA . ALA A 1 115 ? -11.521 -14.514 -23.130 1.00 35.44 115 ALA A CA 4
ATOM 5742 C C . ALA A 1 115 ? -11.929 -15.743 -22.323 1.00 64.02 115 ALA A C 4
ATOM 5743 O O . ALA A 1 115 ? -12.141 -16.819 -22.880 1.00 61.34 115 ALA A O 4
ATOM 5750 N N . GLU A 1 116 ? -12.035 -15.574 -21.009 1.00 24.21 116 GLU A N 4
ATOM 5751 C CA . GLU A 1 116 ? -12.415 -16.671 -20.127 1.00 21.23 116 GLU A CA 4
ATOM 5752 C C . GLU A 1 116 ? -13.771 -17.245 -20.526 1.00 15.03 116 GLU A C 4
ATOM 5753 O O . GLU A 1 116 ? -14.030 -18.436 -20.349 1.00 41.34 116 GLU A O 4
ATOM 5765 N N . ASP A 1 117 ? -14.634 -16.390 -21.063 1.00 41.54 117 ASP A N 4
ATOM 5766 C CA . ASP A 1 117 ? -15.964 -16.810 -21.488 1.00 60.22 117 ASP A CA 4
ATOM 5767 C C . ASP A 1 117 ? -16.014 -17.010 -23.000 1.00 22.03 117 ASP A C 4
ATOM 5768 O O . ASP A 1 117 ? -16.821 -16.388 -23.692 1.00 32.13 117 ASP A O 4
ATOM 5777 N N . THR A 1 22 ? -2.028 1.659 0.581 1.00 11.13 22 THR A N 5
ATOM 5778 C CA . THR A 1 22 ? -1.000 1.434 -0.427 1.00 74.22 22 THR A CA 5
ATOM 5779 C C . THR A 1 22 ? -1.579 0.745 -1.658 1.00 33.03 22 THR A C 5
ATOM 5780 O O . THR A 1 22 ? -1.357 -0.442 -1.896 1.00 71.25 22 THR A O 5
ATOM 5791 N N . PRO A 1 23 ? -2.340 1.505 -2.460 1.00 3.24 23 PRO A N 5
ATOM 5792 C CA . PRO A 1 23 ? -2.965 0.988 -3.680 1.00 52.45 23 PRO A CA 5
ATOM 5793 C C . PRO A 1 23 ? -1.944 0.686 -4.772 1.00 11.41 23 PRO A C 5
ATOM 5794 O O . PRO A 1 23 ? -1.314 1.584 -5.332 1.00 34.10 23 PRO A O 5
ATOM 5805 N N . PRO A 1 24 ? -1.775 -0.607 -5.083 1.00 64.22 24 PRO A N 5
ATOM 5806 C CA . PRO A 1 24 ? -0.831 -1.057 -6.111 1.00 31.10 24 PRO A CA 5
ATOM 5807 C C . PRO A 1 24 ? -1.281 -0.676 -7.517 1.00 61.43 24 PRO A C 5
ATOM 5808 O O . PRO A 1 24 ? -2.440 -0.874 -7.884 1.00 62.12 24 PRO A O 5
ATOM 5819 N N . HIS A 1 25 ? -0.357 -0.130 -8.302 1.00 13.45 25 HIS A N 5
ATOM 5820 C CA . HIS A 1 25 ? -0.659 0.278 -9.669 1.00 73.11 25 HIS A CA 5
ATOM 5821 C C . HIS A 1 25 ? 0.083 -0.598 -10.674 1.00 20.34 25 HIS A C 5
ATOM 5822 O O . HIS A 1 25 ? 1.212 -0.297 -11.062 1.00 2.11 25 HIS A O 5
ATOM 5836 N N . THR A 1 26 ? -0.558 -1.686 -11.091 1.00 12.31 26 THR A N 5
ATOM 5837 C CA . THR A 1 26 ? 0.042 -2.607 -12.048 1.00 55.51 26 THR A CA 5
ATOM 5838 C C . THR A 1 26 ? -0.604 -2.468 -13.422 1.00 63.43 26 THR A C 5
ATOM 5839 O O . THR A 1 26 ? 0.012 -2.781 -14.441 1.00 31.43 26 THR A O 5
ATOM 5850 N N . GLU A 1 27 ? -1.847 -1.997 -13.443 1.00 24.22 27 GLU A N 5
ATOM 5851 C CA . GLU A 1 27 ? -2.574 -1.818 -14.694 1.00 33.23 27 GLU A CA 5
ATOM 5852 C C . GLU A 1 27 ? -3.157 -0.411 -14.788 1.00 4.33 27 GLU A C 5
ATOM 5853 O O . GLU A 1 27 ? -3.362 0.272 -13.784 1.00 34.52 27 GLU A O 5
ATOM 5865 N N . PRO A 1 28 ? -3.428 0.035 -16.023 1.00 53.41 28 PRO A N 5
ATOM 5866 C CA . PRO A 1 28 ? -3.990 1.365 -16.279 1.00 33.11 28 PRO A CA 5
ATOM 5867 C C . PRO A 1 28 ? -5.437 1.482 -15.812 1.00 53.14 28 PRO A C 5
ATOM 5868 O O . PRO A 1 28 ? -6.083 0.481 -15.504 1.00 71.40 28 PRO A O 5
ATOM 5879 N N . SER A 1 29 ? -5.941 2.711 -15.763 1.00 42.35 29 SER A N 5
ATOM 5880 C CA . SER A 1 29 ? -7.311 2.959 -15.331 1.00 52.42 29 SER A CA 5
ATOM 5881 C C . SER A 1 29 ? -7.810 4.305 -15.851 1.00 25.44 29 SER A C 5
ATOM 5882 O O . SER A 1 29 ? -7.422 5.358 -15.346 1.00 43.14 29 SER A O 5
ATOM 5890 N N . GLN A 1 30 ? -8.671 4.259 -16.862 1.00 11.04 30 GLN A N 5
ATOM 5891 C CA . GLN A 1 30 ? -9.222 5.474 -17.450 1.00 72.22 30 GLN A CA 5
ATOM 5892 C C . GLN A 1 30 ? -10.564 5.826 -16.816 1.00 22.11 30 GLN A C 5
ATOM 5893 O O . GLN A 1 30 ? -11.353 6.580 -17.385 1.00 44.24 30 GLN A O 5
ATOM 5907 N N . VAL A 1 31 ? -10.817 5.274 -15.633 1.00 44.32 31 VAL A N 5
ATOM 5908 C CA . VAL A 1 31 ? -12.063 5.531 -14.921 1.00 24.42 31 VAL A CA 5
ATOM 5909 C C . VAL A 1 31 ? -11.812 5.736 -13.431 1.00 43.22 31 VAL A C 5
ATOM 5910 O O . VAL A 1 31 ? -10.890 5.154 -12.860 1.00 31.55 31 VAL A O 5
ATOM 5923 N N . VAL A 1 32 ? -12.639 6.569 -12.807 1.00 24.13 32 VAL A N 5
ATOM 5924 C CA . VAL A 1 32 ? -12.508 6.851 -11.382 1.00 61.22 32 VAL A CA 5
ATOM 5925 C C . VAL A 1 32 ? -13.828 6.623 -10.654 1.00 5.04 32 VAL A C 5
ATOM 5926 O O . VAL A 1 32 ? -14.895 6.982 -11.152 1.00 41.15 32 VAL A O 5
ATOM 5939 N N . LEU A 1 33 ? -13.748 6.025 -9.470 1.00 62.43 33 LEU A N 5
ATOM 5940 C CA . LEU A 1 33 ? -14.937 5.749 -8.671 1.00 25.22 33 LEU A CA 5
ATOM 5941 C C . LEU A 1 33 ? -15.035 6.711 -7.492 1.00 11.43 33 LEU A C 5
ATOM 5942 O O . LEU A 1 33 ? -14.125 6.792 -6.666 1.00 51.21 33 LEU A O 5
ATOM 5958 N N . ILE A 1 34 ? -16.146 7.437 -7.419 1.00 4.35 34 ILE A N 5
ATOM 5959 C CA . ILE A 1 34 ? -16.364 8.392 -6.339 1.00 31.44 34 ILE A CA 5
ATOM 5960 C C . ILE A 1 34 ? -17.470 7.917 -5.401 1.00 44.43 34 ILE A C 5
ATOM 5961 O O . ILE A 1 34 ? -18.421 7.262 -5.827 1.00 33.55 34 ILE A O 5
ATOM 5977 N N . THR A 1 35 ? -17.339 8.255 -4.122 1.00 63.01 35 THR A N 5
ATOM 5978 C CA . THR A 1 35 ? -18.326 7.865 -3.124 1.00 33.22 35 THR A CA 5
ATOM 5979 C C . THR A 1 35 ? -18.522 8.964 -2.085 1.00 71.45 35 THR A C 5
ATOM 5980 O O . THR A 1 35 ? -17.970 10.055 -2.212 1.00 3.41 35 THR A O 5
ATOM 5991 N N . ASN A 1 36 ? -19.312 8.667 -1.058 1.00 62.24 36 ASN A N 5
ATOM 5992 C CA . ASN A 1 36 ? -19.580 9.631 0.003 1.00 72.52 36 ASN A CA 5
ATOM 5993 C C . ASN A 1 36 ? -20.368 10.823 -0.532 1.00 20.23 36 ASN A C 5
ATOM 5994 O O . ASN A 1 36 ? -20.252 11.936 -0.019 1.00 12.22 36 ASN A O 5
ATOM 6005 N N . ILE A 1 37 ? -21.169 10.581 -1.564 1.00 63.11 37 ILE A N 5
ATOM 6006 C CA . ILE A 1 37 ? -21.977 11.634 -2.167 1.00 23.13 37 ILE A CA 5
ATOM 6007 C C . ILE A 1 37 ? -23.425 11.553 -1.695 1.00 43.43 37 ILE A C 5
ATOM 6008 O O . ILE A 1 37 ? -24.003 10.470 -1.615 1.00 5.40 37 ILE A O 5
ATOM 6024 N N . ASN A 1 38 ? -24.006 12.708 -1.386 1.00 44.23 38 ASN A N 5
ATOM 6025 C CA . ASN A 1 38 ? -25.387 12.769 -0.924 1.00 35.00 38 ASN A CA 5
ATOM 6026 C C . ASN A 1 38 ? -26.358 12.663 -2.096 1.00 54.51 38 ASN A C 5
ATOM 6027 O O . ASN A 1 38 ? -26.299 13.434 -3.055 1.00 33.13 38 ASN A O 5
ATOM 6038 N N . PRO A 1 39 ? -27.275 11.687 -2.019 1.00 42.13 39 PRO A N 5
ATOM 6039 C CA . PRO A 1 39 ? -28.277 11.458 -3.064 1.00 40.03 39 PRO A CA 5
ATOM 6040 C C . PRO A 1 39 ? -29.321 12.568 -3.119 1.00 72.14 39 PRO A C 5
ATOM 6041 O O . PRO A 1 39 ? -30.164 12.595 -4.016 1.00 5.21 39 PRO A O 5
ATOM 6052 N N . GLU A 1 40 ? -29.259 13.481 -2.155 1.00 40.25 40 GLU A N 5
ATOM 6053 C CA . GLU A 1 40 ? -30.201 14.593 -2.096 1.00 5.04 40 GLU A CA 5
ATOM 6054 C C . GLU A 1 40 ? -30.273 15.317 -3.437 1.00 14.11 40 GLU A C 5
ATOM 6055 O O . GLU A 1 40 ? -31.303 15.893 -3.789 1.00 61.12 40 GLU A O 5
ATOM 6067 N N . VAL A 1 41 ? -29.172 15.284 -4.181 1.00 55.02 41 VAL A N 5
ATOM 6068 C CA . VAL A 1 41 ? -29.110 15.936 -5.484 1.00 35.01 41 VAL A CA 5
ATOM 6069 C C . VAL A 1 41 ? -29.453 14.960 -6.604 1.00 20.12 41 VAL A C 5
ATOM 6070 O O . VAL A 1 41 ? -28.963 13.831 -6.649 1.00 2.41 41 VAL A O 5
ATOM 6083 N N . PRO A 1 42 ? -30.315 15.402 -7.531 1.00 41.53 42 PRO A N 5
ATOM 6084 C CA . PRO A 1 42 ? -30.742 14.584 -8.670 1.00 21.21 42 PRO A CA 5
ATOM 6085 C C . PRO A 1 42 ? -29.619 14.362 -9.678 1.00 33.03 42 PRO A C 5
ATOM 6086 O O . PRO A 1 42 ? -28.847 15.274 -9.974 1.00 11.13 42 PRO A O 5
ATOM 6097 N N . LYS A 1 43 ? -29.534 13.144 -10.203 1.00 10.42 43 LYS A N 5
ATOM 6098 C CA . LYS A 1 43 ? -28.507 12.802 -11.179 1.00 41.15 43 LYS A CA 5
ATOM 6099 C C . LYS A 1 43 ? -28.420 13.863 -12.272 1.00 4.11 43 LYS A C 5
ATOM 6100 O O . LYS A 1 43 ? -27.340 14.142 -12.793 1.00 75.12 43 LYS A O 5
ATOM 6119 N N . GLU A 1 44 ? -29.562 14.452 -12.612 1.00 31.34 44 GLU A N 5
ATOM 6120 C CA . GLU A 1 44 ? -29.613 15.483 -13.642 1.00 23.43 44 GLU A CA 5
ATOM 6121 C C . GLU A 1 44 ? -28.572 16.567 -13.378 1.00 21.12 44 GLU A C 5
ATOM 6122 O O . GLU A 1 44 ? -27.738 16.865 -14.233 1.00 52.14 44 GLU A O 5
ATOM 6134 N N . LYS A 1 45 ? -28.627 17.154 -12.187 1.00 50.33 45 LYS A N 5
ATOM 6135 C CA . LYS A 1 45 ? -27.690 18.205 -11.808 1.00 52.30 45 LYS A CA 5
ATOM 6136 C C . LYS A 1 45 ? -26.388 17.610 -11.281 1.00 75.43 45 LYS A C 5
ATOM 6137 O O . LYS A 1 45 ? -25.299 18.074 -11.621 1.00 32.12 45 LYS A O 5
ATOM 6156 N N . LEU A 1 46 ? -26.508 16.579 -10.452 1.00 0.03 46 LEU A N 5
ATOM 6157 C CA . LEU A 1 46 ? -25.340 15.918 -9.879 1.00 51.31 46 LEU A CA 5
ATOM 6158 C C . LEU A 1 46 ? -24.355 15.512 -10.970 1.00 45.52 46 LEU A C 5
ATOM 6159 O O . LEU A 1 46 ? -23.157 15.775 -10.866 1.00 23.21 46 LEU A O 5
ATOM 6175 N N . GLN A 1 47 ? -24.868 14.873 -12.016 1.00 40.44 47 GLN A N 5
ATOM 6176 C CA . GLN A 1 47 ? -24.033 14.433 -13.127 1.00 45.13 47 GLN A CA 5
ATOM 6177 C C . GLN A 1 47 ? -23.417 15.626 -13.852 1.00 33.22 47 GLN A C 5
ATOM 6178 O O . GLN A 1 47 ? -22.214 15.655 -14.108 1.00 51.34 47 GLN A O 5
ATOM 6192 N N . ALA A 1 48 ? -24.251 16.607 -14.179 1.00 52.42 48 ALA A N 5
ATOM 6193 C CA . ALA A 1 48 ? -23.789 17.803 -14.873 1.00 2.23 48 ALA A CA 5
ATOM 6194 C C . ALA A 1 48 ? -22.668 18.488 -14.098 1.00 41.03 48 ALA A C 5
ATOM 6195 O O . ALA A 1 48 ? -21.761 19.077 -14.689 1.00 30.44 48 ALA A O 5
ATOM 6202 N N . LEU A 1 49 ? -22.736 18.408 -12.774 1.00 1.50 49 LEU A N 5
ATOM 6203 C CA . LEU A 1 49 ? -21.726 19.022 -11.918 1.00 33.42 49 LEU A CA 5
ATOM 6204 C C . LEU A 1 49 ? -20.413 18.249 -11.986 1.00 2.14 49 LEU A C 5
ATOM 6205 O O . LEU A 1 49 ? -19.348 18.831 -12.197 1.00 0.10 49 LEU A O 5
ATOM 6221 N N . LEU A 1 50 ? -20.495 16.935 -11.807 1.00 14.40 50 LEU A N 5
ATOM 6222 C CA . LEU A 1 50 ? -19.313 16.082 -11.850 1.00 74.51 50 LEU A CA 5
ATOM 6223 C C . LEU A 1 50 ? -18.551 16.273 -13.157 1.00 62.22 50 LEU A C 5
ATOM 6224 O O . LEU A 1 50 ? -17.330 16.119 -13.204 1.00 11.33 50 LEU A O 5
ATOM 6240 N N . TYR A 1 51 ? -19.278 16.611 -14.216 1.00 70.31 51 TYR A N 5
ATOM 6241 C CA . TYR A 1 51 ? -18.670 16.823 -15.524 1.00 53.14 51 TYR A CA 5
ATOM 6242 C C . TYR A 1 51 ? -17.895 18.137 -15.558 1.00 71.32 51 TYR A C 5
ATOM 6243 O O . TYR A 1 51 ? -16.755 18.186 -16.018 1.00 63.40 51 TYR A O 5
ATOM 6261 N N . ALA A 1 52 ? -18.523 19.200 -15.067 1.00 34.31 52 ALA A N 5
ATOM 6262 C CA . ALA A 1 52 ? -17.893 20.514 -15.038 1.00 32.34 52 ALA A CA 5
ATOM 6263 C C . ALA A 1 52 ? -16.510 20.445 -14.400 1.00 1.03 52 ALA A C 5
ATOM 6264 O O . ALA A 1 52 ? -15.520 20.879 -14.991 1.00 31.22 52 ALA A O 5
ATOM 6271 N N . LEU A 1 53 ? -16.448 19.899 -13.191 1.00 23.55 53 LEU A N 5
ATOM 6272 C CA . LEU A 1 53 ? -15.185 19.774 -12.471 1.00 64.44 53 LEU A CA 5
ATOM 6273 C C . LEU A 1 53 ? -14.221 18.858 -13.219 1.00 23.11 53 LEU A C 5
ATOM 6274 O O . LEU A 1 53 ? -13.018 19.114 -13.268 1.00 21.42 53 LEU A O 5
ATOM 6290 N N . ALA A 1 54 ? -14.758 17.791 -13.802 1.00 1.13 54 ALA A N 5
ATOM 6291 C CA . ALA A 1 54 ? -13.946 16.840 -14.551 1.00 32.24 54 ALA A CA 5
ATOM 6292 C C . ALA A 1 54 ? -13.256 17.516 -15.730 1.00 50.12 54 ALA A C 5
ATOM 6293 O O . ALA A 1 54 ? -12.039 17.421 -15.887 1.00 41.13 54 ALA A O 5
ATOM 6300 N N . SER A 1 55 ? -14.041 18.198 -16.558 1.00 14.44 55 SER A N 5
ATOM 6301 C CA . SER A 1 55 ? -13.506 18.887 -17.726 1.00 61.01 55 SER A CA 5
ATOM 6302 C C . SER A 1 55 ? -12.443 19.903 -17.318 1.00 60.34 55 SER A C 5
ATOM 6303 O O . SER A 1 55 ? -11.499 20.163 -18.064 1.00 41.12 55 SER A O 5
ATOM 6311 N N . SER A 1 56 ? -12.604 20.473 -16.129 1.00 12.42 56 SER A N 5
ATOM 6312 C CA . SER A 1 56 ? -11.661 21.464 -15.622 1.00 75.30 56 SER A CA 5
ATOM 6313 C C . SER A 1 56 ? -10.254 20.881 -15.538 1.00 60.14 56 SER A C 5
ATOM 6314 O O . SER A 1 56 ? -9.267 21.615 -15.532 1.00 43.51 56 SER A O 5
ATOM 6322 N N . GLN A 1 57 ? -10.172 19.556 -15.474 1.00 61.12 57 GLN A N 5
ATOM 6323 C CA . GLN A 1 57 ? -8.886 18.874 -15.390 1.00 62.12 57 GLN A CA 5
ATOM 6324 C C . GLN A 1 57 ? -8.606 18.081 -16.663 1.00 3.43 57 GLN A C 5
ATOM 6325 O O . GLN A 1 57 ? -7.790 18.485 -17.490 1.00 70.05 57 GLN A O 5
ATOM 6339 N N . GLY A 1 58 ? -9.288 16.950 -16.812 1.00 31.12 58 GLY A N 5
ATOM 6340 C CA . GLY A 1 58 ? -9.098 16.118 -17.986 1.00 11.32 58 GLY A CA 5
ATOM 6341 C C . GLY A 1 58 ? -10.375 15.940 -18.783 1.00 41.32 58 GLY A C 5
ATOM 6342 O O . GLY A 1 58 ? -11.441 16.400 -18.372 1.00 64.31 58 GLY A O 5
ATOM 6346 N N . ASP A 1 59 ? -10.268 15.274 -19.927 1.00 60.51 59 ASP A N 5
ATOM 6347 C CA . ASP A 1 59 ? -11.423 15.037 -20.785 1.00 33.52 59 ASP A CA 5
ATOM 6348 C C . ASP A 1 59 ? -12.259 13.873 -20.262 1.00 20.55 59 ASP A C 5
ATOM 6349 O O . ASP A 1 59 ? -11.721 12.888 -19.754 1.00 44.21 59 ASP A O 5
ATOM 6358 N N . ILE A 1 60 ? -13.576 13.993 -20.388 1.00 32.25 60 ILE A N 5
ATOM 6359 C CA . ILE A 1 60 ? -14.485 12.951 -19.927 1.00 75.33 60 ILE A CA 5
ATOM 6360 C C . ILE A 1 60 ? -15.059 12.164 -21.101 1.00 11.11 60 ILE A C 5
ATOM 6361 O O . ILE A 1 60 ? -15.489 12.743 -22.100 1.00 32.24 60 ILE A O 5
ATOM 6377 N N . LEU A 1 61 ? -15.064 10.842 -20.973 1.00 73.25 61 LEU A N 5
ATOM 6378 C CA . LEU A 1 61 ? -15.587 9.974 -22.023 1.00 54.00 61 LEU A CA 5
ATOM 6379 C C . LEU A 1 61 ? -17.001 9.507 -21.689 1.00 44.04 61 LEU A C 5
ATOM 6380 O O . LEU A 1 61 ? -17.789 9.196 -22.582 1.00 71.51 61 LEU A O 5
ATOM 6396 N N . ASP A 1 62 ? -17.314 9.463 -20.399 1.00 73.03 62 ASP A N 5
ATOM 6397 C CA . ASP A 1 62 ? -18.634 9.037 -19.947 1.00 41.34 62 ASP A CA 5
ATOM 6398 C C . ASP A 1 62 ? -18.726 9.078 -18.425 1.00 71.52 62 ASP A C 5
ATOM 6399 O O . ASP A 1 62 ? -17.915 8.468 -17.728 1.00 64.43 62 ASP A O 5
ATOM 6408 N N . ILE A 1 63 ? -19.718 9.800 -17.917 1.00 35.04 63 ILE A N 5
ATOM 6409 C CA . ILE A 1 63 ? -19.916 9.919 -16.477 1.00 50.44 63 ILE A CA 5
ATOM 6410 C C . ILE A 1 63 ? -21.100 9.078 -16.013 1.00 52.14 63 ILE A C 5
ATOM 6411 O O . ILE A 1 63 ? -22.250 9.367 -16.347 1.00 4.35 63 ILE A O 5
ATOM 6427 N N . VAL A 1 64 ? -20.812 8.036 -15.240 1.00 60.35 64 VAL A N 5
ATOM 6428 C CA . VAL A 1 64 ? -21.853 7.153 -14.727 1.00 51.34 64 VAL A CA 5
ATOM 6429 C C . VAL A 1 64 ? -22.238 7.529 -13.301 1.00 55.31 64 VAL A C 5
ATOM 6430 O O . VAL A 1 64 ? -21.405 7.995 -12.523 1.00 72.54 64 VAL A O 5
ATOM 6443 N N . VAL A 1 65 ? -23.508 7.324 -12.963 1.00 43.22 65 VAL A N 5
ATOM 6444 C CA . VAL A 1 65 ? -24.004 7.640 -11.629 1.00 53.03 65 VAL A CA 5
ATOM 6445 C C . VAL A 1 65 ? -25.032 6.612 -11.168 1.00 4.52 65 VAL A C 5
ATOM 6446 O O . VAL A 1 65 ? -25.924 6.229 -11.924 1.00 14.30 65 VAL A O 5
ATOM 6459 N N . ASP A 1 66 ? -24.899 6.170 -9.922 1.00 54.32 66 ASP A N 5
ATOM 6460 C CA . ASP A 1 66 ? -25.817 5.188 -9.358 1.00 75.42 66 ASP A CA 5
ATOM 6461 C C . ASP A 1 66 ? -27.239 5.738 -9.308 1.00 12.21 66 ASP A C 5
ATOM 6462 O O . ASP A 1 66 ? -27.557 6.728 -9.969 1.00 60.32 66 ASP A O 5
ATOM 6471 N N . LEU A 1 67 ? -28.091 5.091 -8.521 1.00 33.03 67 LEU A N 5
ATOM 6472 C CA . LEU A 1 67 ? -29.480 5.515 -8.385 1.00 35.14 67 LEU A CA 5
ATOM 6473 C C . LEU A 1 67 ? -29.654 6.433 -7.179 1.00 41.31 67 LEU A C 5
ATOM 6474 O O . LEU A 1 67 ? -30.746 6.542 -6.621 1.00 25.22 67 LEU A O 5
ATOM 6490 N N . SER A 1 68 ? -28.570 7.094 -6.784 1.00 53.24 68 SER A N 5
ATOM 6491 C CA . SER A 1 68 ? -28.602 8.003 -5.644 1.00 70.41 68 SER A CA 5
ATOM 6492 C C . SER A 1 68 ? -29.278 7.345 -4.445 1.00 12.43 68 SER A C 5
ATOM 6493 O O . SER A 1 68 ? -30.277 7.848 -3.929 1.00 71.51 68 SER A O 5
ATOM 6501 N N . ASP A 1 69 ? -28.726 6.220 -4.006 1.00 72.51 69 ASP A N 5
ATOM 6502 C CA . ASP A 1 69 ? -29.274 5.493 -2.867 1.00 31.42 69 ASP A CA 5
ATOM 6503 C C . ASP A 1 69 ? -28.917 6.187 -1.556 1.00 53.44 69 ASP A C 5
ATOM 6504 O O . ASP A 1 69 ? -27.848 6.784 -1.430 1.00 24.54 69 ASP A O 5
ATOM 6513 N N . ASP A 1 70 ? -29.820 6.107 -0.585 1.00 52.13 70 ASP A N 5
ATOM 6514 C CA . ASP A 1 70 ? -29.601 6.728 0.716 1.00 50.12 70 ASP A CA 5
ATOM 6515 C C . ASP A 1 70 ? -28.624 5.908 1.552 1.00 62.32 70 ASP A C 5
ATOM 6516 O O . ASP A 1 70 ? -28.235 6.314 2.646 1.00 31.30 70 ASP A O 5
ATOM 6525 N N . ASN A 1 71 ? -28.232 4.751 1.028 1.00 23.55 71 ASN A N 5
ATOM 6526 C CA . ASN A 1 71 ? -27.301 3.872 1.727 1.00 30.25 71 ASN A CA 5
ATOM 6527 C C . ASN A 1 71 ? -26.037 3.651 0.902 1.00 71.10 71 ASN A C 5
ATOM 6528 O O . ASN A 1 71 ? -25.058 3.083 1.386 1.00 13.25 71 ASN A O 5
ATOM 6539 N N . SER A 1 72 ? -26.066 4.104 -0.347 1.00 50.32 72 SER A N 5
ATOM 6540 C CA . SER A 1 72 ? -24.924 3.954 -1.242 1.00 32.34 72 SER A CA 5
ATOM 6541 C C . SER A 1 72 ? -24.404 5.315 -1.692 1.00 42.22 72 SER A C 5
ATOM 6542 O O . SER A 1 72 ? -23.345 5.764 -1.255 1.00 30.52 72 SER A O 5
ATOM 6550 N N . GLY A 1 73 ? -25.158 5.969 -2.571 1.00 62.32 73 GLY A N 5
ATOM 6551 C CA . GLY A 1 73 ? -24.757 7.272 -3.068 1.00 14.34 73 GLY A CA 5
ATOM 6552 C C . GLY A 1 73 ? -23.334 7.283 -3.587 1.00 65.43 73 GLY A C 5
ATOM 6553 O O . GLY A 1 73 ? -22.396 7.577 -2.846 1.00 23.22 73 GLY A O 5
ATOM 6557 N N . LYS A 1 74 ? -23.170 6.959 -4.865 1.00 64.25 74 LYS A N 5
ATOM 6558 C CA . LYS A 1 74 ? -21.850 6.931 -5.485 1.00 60.01 74 LYS A CA 5
ATOM 6559 C C . LYS A 1 74 ? -21.948 7.188 -6.985 1.00 42.43 74 LYS A C 5
ATOM 6560 O O . LYS A 1 74 ? -23.040 7.368 -7.524 1.00 23.51 74 LYS A O 5
ATOM 6579 N N . ALA A 1 75 ? -20.800 7.204 -7.655 1.00 3.15 75 ALA A N 5
ATOM 6580 C CA . ALA A 1 75 ? -20.757 7.436 -9.093 1.00 30.10 75 ALA A CA 5
ATOM 6581 C C . ALA A 1 75 ? -19.378 7.116 -9.660 1.00 0.21 75 ALA A C 5
ATOM 6582 O O . ALA A 1 75 ? -18.466 6.738 -8.924 1.00 71.31 75 ALA A O 5
ATOM 6589 N N . TYR A 1 76 ? -19.233 7.270 -10.971 1.00 45.02 76 TYR A N 5
ATOM 6590 C CA . TYR A 1 76 ? -17.965 6.995 -11.637 1.00 60.51 76 TYR A CA 5
ATOM 6591 C C . TYR A 1 76 ? -17.740 7.957 -12.799 1.00 63.23 76 TYR A C 5
ATOM 6592 O O . TYR A 1 76 ? -18.596 8.105 -13.672 1.00 20.02 76 TYR A O 5
ATOM 6610 N N . ILE A 1 77 ? -16.581 8.608 -12.804 1.00 34.23 77 ILE A N 5
ATOM 6611 C CA . ILE A 1 77 ? -16.242 9.554 -13.859 1.00 2.53 77 ILE A CA 5
ATOM 6612 C C . ILE A 1 77 ? -15.152 8.997 -14.768 1.00 20.31 77 ILE A C 5
ATOM 6613 O O . ILE A 1 77 ? -13.983 8.935 -14.388 1.00 23.23 77 ILE A O 5
ATOM 6629 N N . VAL A 1 78 ? -15.543 8.593 -15.972 1.00 71.24 78 VAL A N 5
ATOM 6630 C CA . VAL A 1 78 ? -14.599 8.043 -16.938 1.00 73.31 78 VAL A CA 5
ATOM 6631 C C . VAL A 1 78 ? -13.853 9.152 -17.670 1.00 42.13 78 VAL A C 5
ATOM 6632 O O . VAL A 1 78 ? -14.465 10.044 -18.259 1.00 31.51 78 VAL A O 5
ATOM 6645 N N . PHE A 1 79 ? -12.526 9.091 -17.630 1.00 41.32 79 PHE A N 5
ATOM 6646 C CA . PHE A 1 79 ? -11.694 10.091 -18.290 1.00 15.43 79 PHE A CA 5
ATOM 6647 C C . PHE A 1 79 ? -11.004 9.502 -19.516 1.00 23.42 79 PHE A C 5
ATOM 6648 O O . PHE A 1 79 ? -11.155 8.318 -19.817 1.00 51.25 79 PHE A O 5
ATOM 6665 N N . ALA A 1 80 ? -10.245 10.336 -20.219 1.00 13.20 80 ALA A N 5
ATOM 6666 C CA . ALA A 1 80 ? -9.530 9.898 -21.411 1.00 40.31 80 ALA A CA 5
ATOM 6667 C C . ALA A 1 80 ? -8.507 8.820 -21.072 1.00 61.51 80 ALA A C 5
ATOM 6668 O O . ALA A 1 80 ? -8.386 7.819 -21.780 1.00 31.23 80 ALA A O 5
ATOM 6675 N N . THR A 1 81 ? -7.770 9.029 -19.985 1.00 55.23 81 THR A N 5
ATOM 6676 C CA . THR A 1 81 ? -6.756 8.076 -19.554 1.00 32.24 81 THR A CA 5
ATOM 6677 C C . THR A 1 81 ? -6.358 8.316 -18.102 1.00 12.11 81 THR A C 5
ATOM 6678 O O . THR A 1 81 ? -6.718 9.334 -17.511 1.00 73.30 81 THR A O 5
ATOM 6689 N N . GLN A 1 82 ? -5.613 7.373 -17.534 1.00 11.54 82 GLN A N 5
ATOM 6690 C CA . GLN A 1 82 ? -5.166 7.484 -16.150 1.00 54.21 82 GLN A CA 5
ATOM 6691 C C . GLN A 1 82 ? -4.471 8.820 -15.908 1.00 30.33 82 GLN A C 5
ATOM 6692 O O . GLN A 1 82 ? -4.493 9.349 -14.797 1.00 32.41 82 GLN A O 5
ATOM 6706 N N . GLU A 1 83 ? -3.854 9.359 -16.955 1.00 32.23 83 GLU A N 5
ATOM 6707 C CA . GLU A 1 83 ? -3.151 10.632 -16.854 1.00 13.41 83 GLU A CA 5
ATOM 6708 C C . GLU A 1 83 ? -4.096 11.741 -16.400 1.00 15.04 83 GLU A C 5
ATOM 6709 O O . GLU A 1 83 ? -3.803 12.473 -15.454 1.00 60.04 83 GLU A O 5
ATOM 6721 N N . SER A 1 84 ? -5.232 11.858 -17.081 1.00 1.55 84 SER A N 5
ATOM 6722 C CA . SER A 1 84 ? -6.219 12.880 -16.751 1.00 1.03 84 SER A CA 5
ATOM 6723 C C . SER A 1 84 ? -6.949 12.532 -15.457 1.00 54.13 84 SER A C 5
ATOM 6724 O O . SER A 1 84 ? -7.127 13.381 -14.584 1.00 62.11 84 SER A O 5
ATOM 6732 N N . ALA A 1 85 ? -7.371 11.277 -15.343 1.00 30.14 85 ALA A N 5
ATOM 6733 C CA . ALA A 1 85 ? -8.081 10.815 -14.156 1.00 65.21 85 ALA A CA 5
ATOM 6734 C C . ALA A 1 85 ? -7.297 11.135 -12.888 1.00 44.40 85 ALA A C 5
ATOM 6735 O O . ALA A 1 85 ? -7.807 11.793 -11.982 1.00 54.10 85 ALA A O 5
ATOM 6742 N N . GLN A 1 86 ? -6.054 10.666 -12.831 1.00 75.21 86 GLN A N 5
ATOM 6743 C CA . GLN A 1 86 ? -5.201 10.902 -11.672 1.00 54.15 86 GLN A CA 5
ATOM 6744 C C . GLN A 1 86 ? -5.055 12.395 -11.399 1.00 55.54 86 GLN A C 5
ATOM 6745 O O . GLN A 1 86 ? -4.943 12.818 -10.249 1.00 72.10 86 GLN A O 5
ATOM 6759 N N . ALA A 1 87 ? -5.058 13.190 -12.465 1.00 24.21 87 ALA A N 5
ATOM 6760 C CA . ALA A 1 87 ? -4.927 14.636 -12.340 1.00 11.23 87 ALA A CA 5
ATOM 6761 C C . ALA A 1 87 ? -6.131 15.236 -11.620 1.00 64.32 87 ALA A C 5
ATOM 6762 O O . ALA A 1 87 ? -5.981 16.075 -10.732 1.00 43.33 87 ALA A O 5
ATOM 6769 N N . PHE A 1 88 ? -7.324 14.800 -12.009 1.00 72.13 88 PHE A N 5
ATOM 6770 C CA . PHE A 1 88 ? -8.554 15.295 -11.402 1.00 51.12 88 PHE A CA 5
ATOM 6771 C C . PHE A 1 88 ? -8.744 14.711 -10.005 1.00 54.52 88 PHE A C 5
ATOM 6772 O O . PHE A 1 88 ? -9.271 15.373 -9.110 1.00 64.11 88 PHE A O 5
ATOM 6789 N N . VAL A 1 89 ? -8.313 13.467 -9.826 1.00 43.04 89 VAL A N 5
ATOM 6790 C CA . VAL A 1 89 ? -8.434 12.793 -8.539 1.00 54.12 89 VAL A CA 5
ATOM 6791 C C . VAL A 1 89 ? -7.547 13.451 -7.488 1.00 53.04 89 VAL A C 5
ATOM 6792 O O . VAL A 1 89 ? -7.953 13.623 -6.340 1.00 30.15 89 VAL A O 5
ATOM 6805 N N . GLU A 1 90 ? -6.334 13.817 -7.891 1.00 14.40 90 GLU A N 5
ATOM 6806 C CA . GLU A 1 90 ? -5.390 14.457 -6.983 1.00 25.43 90 GLU A CA 5
ATOM 6807 C C . GLU A 1 90 ? -5.680 15.949 -6.858 1.00 11.54 90 GLU A C 5
ATOM 6808 O O . GLU A 1 90 ? -5.343 16.576 -5.854 1.00 2.23 90 GLU A O 5
ATOM 6820 N N . ALA A 1 91 ? -6.308 16.512 -7.885 1.00 2.20 91 ALA A N 5
ATOM 6821 C CA . ALA A 1 91 ? -6.645 17.930 -7.890 1.00 54.22 91 ALA A CA 5
ATOM 6822 C C . ALA A 1 91 ? -7.848 18.212 -6.995 1.00 64.34 91 ALA A C 5
ATOM 6823 O O . ALA A 1 91 ? -8.034 19.333 -6.523 1.00 42.54 91 ALA A O 5
ATOM 6830 N N . PHE A 1 92 ? -8.662 17.187 -6.766 1.00 63.43 92 PHE A N 5
ATOM 6831 C CA . PHE A 1 92 ? -9.848 17.324 -5.929 1.00 43.51 92 PHE A CA 5
ATOM 6832 C C . PHE A 1 92 ? -9.812 16.334 -4.769 1.00 14.22 92 PHE A C 5
ATOM 6833 O O . PHE A 1 92 ? -10.781 16.205 -4.021 1.00 72.41 92 PHE A O 5
ATOM 6850 N N . GLN A 1 93 ? -8.689 15.638 -4.627 1.00 11.13 93 GLN A N 5
ATOM 6851 C CA . GLN A 1 93 ? -8.528 14.659 -3.559 1.00 21.43 93 GLN A CA 5
ATOM 6852 C C . GLN A 1 93 ? -8.952 15.243 -2.215 1.00 50.14 93 GLN A C 5
ATOM 6853 O O . GLN A 1 93 ? -9.473 14.534 -1.355 1.00 41.33 93 GLN A O 5
ATOM 6867 N N . GLY A 1 94 ? -8.725 16.542 -2.042 1.00 64.30 94 GLY A N 5
ATOM 6868 C CA . GLY A 1 94 ? -9.089 17.199 -0.801 1.00 2.43 94 GLY A CA 5
ATOM 6869 C C . GLY A 1 94 ? -9.786 18.525 -1.030 1.00 53.51 94 GLY A C 5
ATOM 6870 O O . GLY A 1 94 ? -9.288 19.575 -0.623 1.00 51.45 94 GLY A O 5
ATOM 6874 N N . TYR A 1 95 ? -10.941 18.479 -1.684 1.00 73.15 95 TYR A N 5
ATOM 6875 C CA . TYR A 1 95 ? -11.706 19.687 -1.971 1.00 74.42 95 TYR A CA 5
ATOM 6876 C C . TYR A 1 95 ? -13.166 19.517 -1.561 1.00 0.13 95 TYR A C 5
ATOM 6877 O O . TYR A 1 95 ? -13.790 18.484 -1.803 1.00 70.21 95 TYR A O 5
ATOM 6895 N N . PRO A 1 96 ? -13.725 20.557 -0.924 1.00 22.24 96 PRO A N 5
ATOM 6896 C CA . PRO A 1 96 ? -15.118 20.549 -0.466 1.00 45.23 96 PRO A CA 5
ATOM 6897 C C . PRO A 1 96 ? -16.108 20.600 -1.624 1.00 52.43 96 PRO A C 5
ATOM 6898 O O . PRO A 1 96 ? -16.312 21.650 -2.234 1.00 12.41 96 PRO A O 5
ATOM 6909 N N . PHE A 1 97 ? -16.722 19.460 -1.923 1.00 11.14 97 PHE A N 5
ATOM 6910 C CA . PHE A 1 97 ? -17.692 19.375 -3.008 1.00 43.24 97 PHE A CA 5
ATOM 6911 C C . PHE A 1 97 ? -18.947 18.633 -2.560 1.00 12.03 97 PHE A C 5
ATOM 6912 O O . PHE A 1 97 ? -18.884 17.743 -1.712 1.00 71.34 97 PHE A O 5
ATOM 6929 N N . GLN A 1 98 ? -20.086 19.007 -3.134 1.00 43.41 98 GLN A N 5
ATOM 6930 C CA . GLN A 1 98 ? -21.356 18.378 -2.792 1.00 51.45 98 GLN A CA 5
ATOM 6931 C C . GLN A 1 98 ? -21.631 18.485 -1.296 1.00 54.22 98 GLN A C 5
ATOM 6932 O O . GLN A 1 98 ? -22.362 17.673 -0.730 1.00 3.33 98 GLN A O 5
ATOM 6946 N N . GLY A 1 99 ? -21.041 19.493 -0.661 1.00 43.01 99 GLY A N 5
ATOM 6947 C CA . GLY A 1 99 ? -21.234 19.687 0.764 1.00 13.10 99 GLY A CA 5
ATOM 6948 C C . GLY A 1 99 ? -19.927 19.888 1.505 1.00 51.23 99 GLY A C 5
ATOM 6949 O O . GLY A 1 99 ? -19.720 20.919 2.143 1.00 51.31 99 GLY A O 5
ATOM 6953 N N . ASN A 1 100 ? -19.043 18.899 1.421 1.00 12.20 100 ASN A N 5
ATOM 6954 C CA . ASN A 1 100 ? -17.750 18.972 2.091 1.00 63.41 100 ASN A CA 5
ATOM 6955 C C . ASN A 1 100 ? -16.936 17.706 1.840 1.00 22.34 100 ASN A C 5
ATOM 6956 O O . ASN A 1 100 ? -15.846 17.741 1.268 1.00 55.42 100 ASN A O 5
ATOM 6967 N N . PRO A 1 101 ? -17.476 16.559 2.278 1.00 22.34 101 PRO A N 5
ATOM 6968 C CA . PRO A 1 101 ? -16.818 15.260 2.112 1.00 25.50 101 PRO A CA 5
ATOM 6969 C C . PRO A 1 101 ? -16.791 14.805 0.657 1.00 41.34 101 PRO A C 5
ATOM 6970 O O . PRO A 1 101 ? -17.819 14.422 0.096 1.00 24.23 101 PRO A O 5
ATOM 6981 N N . LEU A 1 102 ? -15.610 14.850 0.049 1.00 13.43 102 LEU A N 5
ATOM 6982 C CA . LEU A 1 102 ? -15.450 14.443 -1.342 1.00 64.41 102 LEU A CA 5
ATOM 6983 C C . LEU A 1 102 ? -14.273 13.484 -1.496 1.00 75.42 102 LEU A C 5
ATOM 6984 O O . LEU A 1 102 ? -13.131 13.833 -1.198 1.00 71.44 102 LEU A O 5
ATOM 7000 N N . VAL A 1 103 ? -14.561 12.274 -1.965 1.00 63.54 103 VAL A N 5
ATOM 7001 C CA . VAL A 1 103 ? -13.527 11.265 -2.163 1.00 24.33 103 VAL A CA 5
ATOM 7002 C C . VAL A 1 103 ? -13.401 10.887 -3.634 1.00 41.13 103 VAL A C 5
ATOM 7003 O O . VAL A 1 103 ? -14.403 10.691 -4.323 1.00 2.30 103 VAL A O 5
ATOM 7016 N N . ILE A 1 104 ? -12.164 10.786 -4.110 1.00 34.01 104 ILE A N 5
ATOM 7017 C CA . ILE A 1 104 ? -11.908 10.430 -5.500 1.00 23.12 104 ILE A CA 5
ATOM 7018 C C . ILE A 1 104 ? -10.787 9.402 -5.606 1.00 23.41 104 ILE A C 5
ATOM 7019 O O . ILE A 1 104 ? -9.688 9.607 -5.088 1.00 55.41 104 ILE A O 5
ATOM 7035 N N . THR A 1 105 ? -11.070 8.293 -6.283 1.00 31.13 105 THR A N 5
ATOM 7036 C CA . THR A 1 105 ? -10.086 7.232 -6.458 1.00 53.01 105 THR A CA 5
ATOM 7037 C C . THR A 1 105 ? -10.236 6.563 -7.820 1.00 2.23 105 THR A C 5
ATOM 7038 O O . THR A 1 105 ? -11.201 6.813 -8.543 1.00 24.24 105 THR A O 5
ATOM 7049 N N . PHE A 1 106 ? -9.276 5.711 -8.164 1.00 4.41 106 PHE A N 5
ATOM 7050 C CA . PHE A 1 106 ? -9.301 5.006 -9.440 1.00 43.10 106 PHE A CA 5
ATOM 7051 C C . PHE A 1 106 ? -10.116 3.721 -9.335 1.00 70.41 106 PHE A C 5
ATOM 7052 O O . PHE A 1 106 ? -10.648 3.395 -8.274 1.00 14.41 106 PHE A O 5
ATOM 7069 N N . SER A 1 107 ? -10.209 2.994 -10.444 1.00 74.11 107 SER A N 5
ATOM 7070 C CA . SER A 1 107 ? -10.963 1.746 -10.479 1.00 51.12 107 SER A CA 5
ATOM 7071 C C . SER A 1 107 ? -10.301 0.737 -11.413 1.00 1.52 107 SER A C 5
ATOM 7072 O O . SER A 1 107 ? -9.198 0.966 -11.908 1.00 23.23 107 SER A O 5
ATOM 7080 N N . GLU A 1 108 ? -10.984 -0.379 -11.648 1.00 44.31 108 GLU A N 5
ATOM 7081 C CA . GLU A 1 108 ? -10.461 -1.423 -12.521 1.00 73.15 108 GLU A CA 5
ATOM 7082 C C . GLU A 1 108 ? -11.146 -1.385 -13.885 1.00 21.03 108 GLU A C 5
ATOM 7083 O O . GLU A 1 108 ? -12.354 -1.166 -13.980 1.00 72.53 108 GLU A O 5
ATOM 7095 N N . THR A 1 109 ? -10.365 -1.599 -14.939 1.00 42.10 109 THR A N 5
ATOM 7096 C CA . THR A 1 109 ? -10.894 -1.588 -16.297 1.00 44.40 109 THR A CA 5
ATOM 7097 C C . THR A 1 109 ? -10.516 -2.861 -17.045 1.00 22.12 109 THR A C 5
ATOM 7098 O O . THR A 1 109 ? -9.692 -2.851 -17.960 1.00 33.20 109 THR A O 5
ATOM 7109 N N . PRO A 1 110 ? -11.131 -3.985 -16.649 1.00 21.30 110 PRO A N 5
ATOM 7110 C CA . PRO A 1 110 ? -10.875 -5.288 -17.270 1.00 74.32 110 PRO A CA 5
ATOM 7111 C C . PRO A 1 110 ? -11.425 -5.371 -18.690 1.00 61.22 110 PRO A C 5
ATOM 7112 O O . PRO A 1 110 ? -11.943 -4.390 -19.222 1.00 74.23 110 PRO A O 5
ATOM 7123 N N . GLN A 1 111 ? -11.308 -6.548 -19.297 1.00 41.23 111 GLN A N 5
ATOM 7124 C CA . GLN A 1 111 ? -11.793 -6.757 -20.656 1.00 74.21 111 GLN A CA 5
ATOM 7125 C C . GLN A 1 111 ? -11.856 -8.244 -20.989 1.00 21.43 111 GLN A C 5
ATOM 7126 O O . GLN A 1 111 ? -11.253 -8.699 -21.961 1.00 0.12 111 GLN A O 5
ATOM 7140 N N . SER A 1 112 ? -12.589 -8.997 -20.175 1.00 21.42 112 SER A N 5
ATOM 7141 C CA . SER A 1 112 ? -12.727 -10.434 -20.380 1.00 62.53 112 SER A CA 5
ATOM 7142 C C . SER A 1 112 ? -13.940 -10.745 -21.252 1.00 1.31 112 SER A C 5
ATOM 7143 O O . SER A 1 112 ? -13.980 -11.767 -21.935 1.00 74.34 112 SER A O 5
ATOM 7151 N N . GLN A 1 113 ? -14.926 -9.854 -21.221 1.00 41.04 113 GLN A N 5
ATOM 7152 C CA . GLN A 1 113 ? -16.141 -10.033 -22.008 1.00 3.42 113 GLN A CA 5
ATOM 7153 C C . GLN A 1 113 ? -15.807 -10.303 -23.471 1.00 40.22 113 GLN A C 5
ATOM 7154 O O . GLN A 1 113 ? -16.525 -11.029 -24.159 1.00 22.44 113 GLN A O 5
ATOM 7168 N N . VAL A 1 114 ? -14.713 -9.713 -23.942 1.00 41.24 114 VAL A N 5
ATOM 7169 C CA . VAL A 1 114 ? -14.283 -9.890 -25.324 1.00 74.33 114 VAL A CA 5
ATOM 7170 C C . VAL A 1 114 ? -13.773 -11.307 -25.564 1.00 12.25 114 VAL A C 5
ATOM 7171 O O . VAL A 1 114 ? -13.345 -11.989 -24.633 1.00 4.40 114 VAL A O 5
ATOM 7184 N N . ALA A 1 115 ? -13.822 -11.744 -26.818 1.00 11.52 115 ALA A N 5
ATOM 7185 C CA . ALA A 1 115 ? -13.362 -13.078 -27.180 1.00 74.44 115 ALA A CA 5
ATOM 7186 C C . ALA A 1 115 ? -11.849 -13.195 -27.038 1.00 23.44 115 ALA A C 5
ATOM 7187 O O . ALA A 1 115 ? -11.320 -14.283 -26.812 1.00 72.40 115 ALA A O 5
ATOM 7194 N N . GLU A 1 116 ? -11.157 -12.068 -27.171 1.00 53.23 116 GLU A N 5
ATOM 7195 C CA . GLU A 1 116 ? -9.704 -12.046 -27.058 1.00 43.14 116 GLU A CA 5
ATOM 7196 C C . GLU A 1 116 ? -9.248 -12.716 -25.765 1.00 72.44 116 GLU A C 5
ATOM 7197 O O . GLU A 1 116 ? -8.338 -13.545 -25.771 1.00 22.13 116 GLU A O 5
ATOM 7209 N N . ASP A 1 117 ? -9.888 -12.351 -24.660 1.00 24.22 117 ASP A N 5
ATOM 7210 C CA . ASP A 1 117 ? -9.550 -12.917 -23.359 1.00 5.22 117 ASP A CA 5
ATOM 7211 C C . ASP A 1 117 ? -8.060 -12.760 -23.069 1.00 12.25 117 ASP A C 5
ATOM 7212 O O . ASP A 1 117 ? -7.462 -13.585 -22.377 1.00 33.25 117 ASP A O 5
ATOM 7221 N N . THR A 1 22 ? 9.375 0.772 -6.118 1.00 22.24 22 THR A N 6
ATOM 7222 C CA . THR A 1 22 ? 9.145 0.098 -7.389 1.00 41.23 22 THR A CA 6
ATOM 7223 C C . THR A 1 22 ? 7.692 -0.342 -7.523 1.00 72.12 22 THR A C 6
ATOM 7224 O O . THR A 1 22 ? 7.373 -1.531 -7.491 1.00 13.23 22 THR A O 6
ATOM 7235 N N . PRO A 1 23 ? 6.788 0.637 -7.678 1.00 70.32 23 PRO A N 6
ATOM 7236 C CA . PRO A 1 23 ? 5.353 0.374 -7.821 1.00 60.35 23 PRO A CA 6
ATOM 7237 C C . PRO A 1 23 ? 5.015 -0.284 -9.155 1.00 55.20 23 PRO A C 6
ATOM 7238 O O . PRO A 1 23 ? 5.131 0.322 -10.221 1.00 22.15 23 PRO A O 6
ATOM 7249 N N . PRO A 1 24 ? 4.584 -1.553 -9.098 1.00 5.03 24 PRO A N 6
ATOM 7250 C CA . PRO A 1 24 ? 4.219 -2.320 -10.293 1.00 2.35 24 PRO A CA 6
ATOM 7251 C C . PRO A 1 24 ? 2.935 -1.811 -10.938 1.00 12.51 24 PRO A C 6
ATOM 7252 O O . PRO A 1 24 ? 1.960 -1.506 -10.249 1.00 63.41 24 PRO A O 6
ATOM 7263 N N . HIS A 1 25 ? 2.940 -1.720 -12.264 1.00 72.21 25 HIS A N 6
ATOM 7264 C CA . HIS A 1 25 ? 1.774 -1.249 -13.003 1.00 13.54 25 HIS A CA 6
ATOM 7265 C C . HIS A 1 25 ? 1.017 -2.417 -13.628 1.00 4.14 25 HIS A C 6
ATOM 7266 O O . HIS A 1 25 ? 1.431 -2.962 -14.652 1.00 15.40 25 HIS A O 6
ATOM 7280 N N . THR A 1 26 ? -0.093 -2.798 -13.004 1.00 20.51 26 THR A N 6
ATOM 7281 C CA . THR A 1 26 ? -0.906 -3.903 -13.497 1.00 42.04 26 THR A CA 6
ATOM 7282 C C . THR A 1 26 ? -1.916 -3.422 -14.533 1.00 62.51 26 THR A C 6
ATOM 7283 O O . THR A 1 26 ? -1.984 -3.955 -15.640 1.00 63.31 26 THR A O 6
ATOM 7294 N N . GLU A 1 27 ? -2.698 -2.412 -14.166 1.00 30.21 27 GLU A N 6
ATOM 7295 C CA . GLU A 1 27 ? -3.705 -1.861 -15.065 1.00 42.30 27 GLU A CA 6
ATOM 7296 C C . GLU A 1 27 ? -3.578 -0.343 -15.158 1.00 40.14 27 GLU A C 6
ATOM 7297 O O . GLU A 1 27 ? -3.030 0.315 -14.274 1.00 12.23 27 GLU A O 6
ATOM 7309 N N . PRO A 1 28 ? -4.096 0.227 -16.256 1.00 41.34 28 PRO A N 6
ATOM 7310 C CA . PRO A 1 28 ? -4.053 1.673 -16.493 1.00 13.44 28 PRO A CA 6
ATOM 7311 C C . PRO A 1 28 ? -4.966 2.443 -15.544 1.00 24.15 28 PRO A C 6
ATOM 7312 O O . PRO A 1 28 ? -4.553 3.429 -14.933 1.00 64.13 28 PRO A O 6
ATOM 7323 N N . SER A 1 29 ? -6.208 1.986 -15.424 1.00 21.45 29 SER A N 6
ATOM 7324 C CA . SER A 1 29 ? -7.180 2.634 -14.551 1.00 20.53 29 SER A CA 6
ATOM 7325 C C . SER A 1 29 ? -7.468 4.057 -15.020 1.00 24.53 29 SER A C 6
ATOM 7326 O O . SER A 1 29 ? -7.026 5.025 -14.402 1.00 51.35 29 SER A O 6
ATOM 7334 N N . GLN A 1 30 ? -8.211 4.173 -16.116 1.00 24.24 30 GLN A N 6
ATOM 7335 C CA . GLN A 1 30 ? -8.557 5.477 -16.668 1.00 62.14 30 GLN A CA 6
ATOM 7336 C C . GLN A 1 30 ? -9.929 5.929 -16.179 1.00 61.42 30 GLN A C 6
ATOM 7337 O O . GLN A 1 30 ? -10.605 6.719 -16.838 1.00 31.12 30 GLN A O 6
ATOM 7351 N N . VAL A 1 31 ? -10.335 5.421 -15.019 1.00 42.35 31 VAL A N 6
ATOM 7352 C CA . VAL A 1 31 ? -11.626 5.773 -14.441 1.00 53.13 31 VAL A CA 6
ATOM 7353 C C . VAL A 1 31 ? -11.515 5.983 -12.935 1.00 53.14 31 VAL A C 6
ATOM 7354 O O . VAL A 1 31 ? -10.619 5.443 -12.287 1.00 35.45 31 VAL A O 6
ATOM 7367 N N . VAL A 1 32 ? -12.432 6.772 -12.384 1.00 74.12 32 VAL A N 6
ATOM 7368 C CA . VAL A 1 32 ? -12.439 7.053 -10.954 1.00 32.45 32 VAL A CA 6
ATOM 7369 C C . VAL A 1 32 ? -13.809 6.774 -10.345 1.00 71.13 32 VAL A C 6
ATOM 7370 O O . VAL A 1 32 ? -14.841 7.062 -10.953 1.00 61.33 32 VAL A O 6
ATOM 7383 N N . LEU A 1 33 ? -13.812 6.212 -9.141 1.00 54.34 33 LEU A N 6
ATOM 7384 C CA . LEU A 1 33 ? -15.056 5.894 -8.449 1.00 14.52 33 LEU A CA 6
ATOM 7385 C C . LEU A 1 33 ? -15.281 6.839 -7.273 1.00 14.24 33 LEU A C 6
ATOM 7386 O O . LEU A 1 33 ? -14.455 6.922 -6.363 1.00 71.24 33 LEU A O 6
ATOM 7402 N N . ILE A 1 34 ? -16.405 7.548 -7.296 1.00 72.32 34 ILE A N 6
ATOM 7403 C CA . ILE A 1 34 ? -16.740 8.484 -6.230 1.00 71.42 34 ILE A CA 6
ATOM 7404 C C . ILE A 1 34 ? -17.898 7.963 -5.385 1.00 51.24 34 ILE A C 6
ATOM 7405 O O . ILE A 1 34 ? -18.782 7.266 -5.885 1.00 13.52 34 ILE A O 6
ATOM 7421 N N . THR A 1 35 ? -17.888 8.307 -4.101 1.00 53.43 35 THR A N 6
ATOM 7422 C CA . THR A 1 35 ? -18.937 7.876 -3.186 1.00 54.03 35 THR A CA 6
ATOM 7423 C C . THR A 1 35 ? -19.215 8.938 -2.129 1.00 33.15 35 THR A C 6
ATOM 7424 O O . THR A 1 35 ? -18.660 10.035 -2.176 1.00 73.30 35 THR A O 6
ATOM 7435 N N . ASN A 1 36 ? -20.078 8.604 -1.174 1.00 3.21 36 ASN A N 6
ATOM 7436 C CA . ASN A 1 36 ? -20.429 9.530 -0.103 1.00 40.24 36 ASN A CA 6
ATOM 7437 C C . ASN A 1 36 ? -21.143 10.759 -0.659 1.00 60.42 36 ASN A C 6
ATOM 7438 O O . ASN A 1 36 ? -21.155 11.818 -0.032 1.00 50.55 36 ASN A O 6
ATOM 7449 N N . ILE A 1 37 ? -21.737 10.608 -1.838 1.00 70.21 37 ILE A N 6
ATOM 7450 C CA . ILE A 1 37 ? -22.454 11.704 -2.477 1.00 75.12 37 ILE A CA 6
ATOM 7451 C C . ILE A 1 37 ? -23.919 11.723 -2.054 1.00 75.43 37 ILE A C 6
ATOM 7452 O O . ILE A 1 37 ? -24.568 10.680 -1.980 1.00 62.23 37 ILE A O 6
ATOM 7468 N N . ASN A 1 38 ? -24.435 12.916 -1.780 1.00 12.34 38 ASN A N 6
ATOM 7469 C CA . ASN A 1 38 ? -25.825 13.072 -1.365 1.00 61.52 38 ASN A CA 6
ATOM 7470 C C . ASN A 1 38 ? -26.770 12.878 -2.547 1.00 62.52 38 ASN A C 6
ATOM 7471 O O . ASN A 1 38 ? -26.711 13.596 -3.545 1.00 53.22 38 ASN A O 6
ATOM 7482 N N . PRO A 1 39 ? -27.663 11.883 -2.434 1.00 0.33 39 PRO A N 6
ATOM 7483 C CA . PRO A 1 39 ? -28.639 11.572 -3.483 1.00 4.03 39 PRO A CA 6
ATOM 7484 C C . PRO A 1 39 ? -29.709 12.650 -3.617 1.00 62.22 39 PRO A C 6
ATOM 7485 O O . PRO A 1 39 ? -30.531 12.610 -4.532 1.00 22.51 39 PRO A O 6
ATOM 7496 N N . GLU A 1 40 ? -29.692 13.612 -2.700 1.00 42.22 40 GLU A N 6
ATOM 7497 C CA . GLU A 1 40 ? -30.662 14.700 -2.718 1.00 11.52 40 GLU A CA 6
ATOM 7498 C C . GLU A 1 40 ? -30.711 15.364 -4.091 1.00 63.02 40 GLU A C 6
ATOM 7499 O O . GLU A 1 40 ? -31.741 15.902 -4.497 1.00 60.22 40 GLU A O 6
ATOM 7511 N N . VAL A 1 41 ? -29.588 15.322 -4.802 1.00 52.21 41 VAL A N 6
ATOM 7512 C CA . VAL A 1 41 ? -29.502 15.918 -6.130 1.00 4.31 41 VAL A CA 6
ATOM 7513 C C . VAL A 1 41 ? -29.753 14.879 -7.216 1.00 62.34 41 VAL A C 6
ATOM 7514 O O . VAL A 1 41 ? -29.213 13.772 -7.189 1.00 12.55 41 VAL A O 6
ATOM 7527 N N . PRO A 1 42 ? -30.592 15.240 -8.199 1.00 3.35 42 PRO A N 6
ATOM 7528 C CA . PRO A 1 42 ? -30.933 14.353 -9.314 1.00 52.25 42 PRO A CA 6
ATOM 7529 C C . PRO A 1 42 ? -29.759 14.137 -10.263 1.00 54.14 42 PRO A C 6
ATOM 7530 O O . PRO A 1 42 ? -28.996 15.061 -10.544 1.00 2.21 42 PRO A O 6
ATOM 7541 N N . LYS A 1 43 ? -29.621 12.911 -10.756 1.00 23.22 43 LYS A N 6
ATOM 7542 C CA . LYS A 1 43 ? -28.541 12.573 -11.675 1.00 62.43 43 LYS A CA 6
ATOM 7543 C C . LYS A 1 43 ? -28.433 13.606 -12.792 1.00 10.22 43 LYS A C 6
ATOM 7544 O O . LYS A 1 43 ? -27.340 13.899 -13.274 1.00 43.52 43 LYS A O 6
ATOM 7563 N N . GLU A 1 44 ? -29.574 14.155 -13.196 1.00 53.30 44 GLU A N 6
ATOM 7564 C CA . GLU A 1 44 ? -29.606 15.157 -14.255 1.00 71.13 44 GLU A CA 6
ATOM 7565 C C . GLU A 1 44 ? -28.597 16.269 -13.983 1.00 71.13 44 GLU A C 6
ATOM 7566 O O . GLU A 1 44 ? -27.734 16.557 -14.813 1.00 54.10 44 GLU A O 6
ATOM 7578 N N . LYS A 1 45 ? -28.712 16.891 -12.815 1.00 11.11 45 LYS A N 6
ATOM 7579 C CA . LYS A 1 45 ? -27.811 17.971 -12.431 1.00 11.22 45 LYS A CA 6
ATOM 7580 C C . LYS A 1 45 ? -26.525 17.418 -11.826 1.00 20.42 45 LYS A C 6
ATOM 7581 O O . LYS A 1 45 ? -25.430 17.896 -12.125 1.00 10.45 45 LYS A O 6
ATOM 7600 N N . LEU A 1 46 ? -26.664 16.406 -10.976 1.00 0.44 46 LEU A N 6
ATOM 7601 C CA . LEU A 1 46 ? -25.512 15.786 -10.330 1.00 14.24 46 LEU A CA 6
ATOM 7602 C C . LEU A 1 46 ? -24.469 15.369 -11.361 1.00 30.51 46 LEU A C 6
ATOM 7603 O O . LEU A 1 46 ? -23.286 15.678 -11.220 1.00 71.53 46 LEU A O 6
ATOM 7619 N N . GLN A 1 47 ? -24.917 14.667 -12.397 1.00 65.21 47 GLN A N 6
ATOM 7620 C CA . GLN A 1 47 ? -24.021 14.209 -13.453 1.00 30.43 47 GLN A CA 6
ATOM 7621 C C . GLN A 1 47 ? -23.390 15.390 -14.182 1.00 3.01 47 GLN A C 6
ATOM 7622 O O . GLN A 1 47 ? -22.175 15.436 -14.374 1.00 51.10 47 GLN A O 6
ATOM 7636 N N . ALA A 1 48 ? -24.223 16.343 -14.586 1.00 41.22 48 ALA A N 6
ATOM 7637 C CA . ALA A 1 48 ? -23.746 17.526 -15.293 1.00 30.52 48 ALA A CA 6
ATOM 7638 C C . ALA A 1 48 ? -22.710 18.279 -14.465 1.00 70.15 48 ALA A C 6
ATOM 7639 O O . ALA A 1 48 ? -21.798 18.902 -15.011 1.00 72.12 48 ALA A O 6
ATOM 7646 N N . LEU A 1 49 ? -22.856 18.219 -13.146 1.00 61.25 49 LEU A N 6
ATOM 7647 C CA . LEU A 1 49 ? -21.932 18.896 -12.243 1.00 15.41 49 LEU A CA 6
ATOM 7648 C C . LEU A 1 49 ? -20.582 18.188 -12.213 1.00 42.41 49 LEU A C 6
ATOM 7649 O O . LEU A 1 49 ? -19.533 18.822 -12.341 1.00 14.30 49 LEU A O 6
ATOM 7665 N N . LEU A 1 50 ? -20.614 16.871 -12.046 1.00 20.12 50 LEU A N 6
ATOM 7666 C CA . LEU A 1 50 ? -19.392 16.075 -12.002 1.00 10.23 50 LEU A CA 6
ATOM 7667 C C . LEU A 1 50 ? -18.540 16.316 -13.244 1.00 12.22 50 LEU A C 6
ATOM 7668 O O . LEU A 1 50 ? -17.318 16.170 -13.209 1.00 32.31 50 LEU A O 6
ATOM 7684 N N . TYR A 1 51 ? -19.193 16.688 -14.339 1.00 41.52 51 TYR A N 6
ATOM 7685 C CA . TYR A 1 51 ? -18.496 16.950 -15.593 1.00 25.13 51 TYR A CA 6
ATOM 7686 C C . TYR A 1 51 ? -17.728 18.267 -15.525 1.00 35.01 51 TYR A C 6
ATOM 7687 O O . TYR A 1 51 ? -16.563 18.340 -15.914 1.00 55.45 51 TYR A O 6
ATOM 7705 N N . ALA A 1 52 ? -18.392 19.305 -15.026 1.00 45.35 52 ALA A N 6
ATOM 7706 C CA . ALA A 1 52 ? -17.773 20.619 -14.904 1.00 41.53 52 ALA A CA 6
ATOM 7707 C C . ALA A 1 52 ? -16.430 20.530 -14.187 1.00 72.42 52 ALA A C 6
ATOM 7708 O O . ALA A 1 52 ? -15.409 20.990 -14.700 1.00 20.24 52 ALA A O 6
ATOM 7715 N N . LEU A 1 53 ? -16.438 19.935 -12.999 1.00 50.41 53 LEU A N 6
ATOM 7716 C CA . LEU A 1 53 ? -15.220 19.786 -12.210 1.00 61.35 53 LEU A CA 6
ATOM 7717 C C . LEU A 1 53 ? -14.202 18.915 -12.941 1.00 0.45 53 LEU A C 6
ATOM 7718 O O . LEU A 1 53 ? -13.022 19.255 -13.016 1.00 65.43 53 LEU A O 6
ATOM 7734 N N . ALA A 1 54 ? 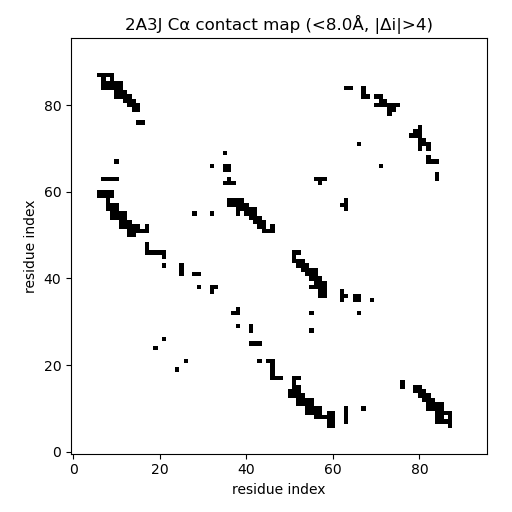-14.668 17.793 -13.478 1.00 73.01 54 ALA A N 6
ATOM 7735 C CA . ALA A 1 54 ? -13.800 16.876 -14.206 1.00 3.30 54 ALA A CA 6
ATOM 7736 C C . ALA A 1 54 ? -13.054 17.597 -15.324 1.00 11.42 54 ALA A C 6
ATOM 7737 O O . ALA A 1 54 ? -11.827 17.537 -15.404 1.00 53.12 54 ALA A O 6
ATOM 7744 N N . SER A 1 55 ? -13.803 18.279 -16.185 1.00 72.40 55 SER A N 6
ATOM 7745 C CA . SER A 1 55 ? -13.213 19.008 -17.301 1.00 70.34 55 SER A CA 6
ATOM 7746 C C . SER A 1 55 ? -12.198 20.033 -16.805 1.00 12.01 55 SER A C 6
ATOM 7747 O O . SER A 1 55 ? -11.214 20.328 -17.483 1.00 74.14 55 SER A O 6
ATOM 7755 N N . SER A 1 56 ? -12.445 20.573 -15.616 1.00 34.03 56 SER A N 6
ATOM 7756 C CA . SER A 1 56 ? -11.556 21.568 -15.028 1.00 52.44 56 SER A CA 6
ATOM 7757 C C . SER A 1 56 ? -10.142 21.015 -14.884 1.00 3.34 56 SER A C 6
ATOM 7758 O O . SER A 1 56 ? -9.173 21.771 -14.820 1.00 4.02 56 SER A O 6
ATOM 7766 N N . GLN A 1 57 ? -10.033 19.692 -14.832 1.00 71.44 57 GLN A N 6
ATOM 7767 C CA . GLN A 1 57 ? -8.738 19.037 -14.694 1.00 63.33 57 GLN A CA 6
ATOM 7768 C C . GLN A 1 57 ? -8.374 18.275 -15.965 1.00 14.51 57 GLN A C 6
ATOM 7769 O O . GLN A 1 57 ? -7.529 18.715 -16.744 1.00 33.35 57 GLN A O 6
ATOM 7783 N N . GLY A 1 58 ? -9.019 17.130 -16.168 1.00 12.41 58 GLY A N 6
ATOM 7784 C CA . GLY A 1 58 ? -8.750 16.326 -17.345 1.00 43.04 58 GLY A CA 6
ATOM 7785 C C . GLY A 1 58 ? -9.985 16.115 -18.198 1.00 62.42 58 GLY A C 6
ATOM 7786 O O . GLY A 1 58 ? -11.100 16.420 -17.775 1.00 3.43 58 GLY A O 6
ATOM 7790 N N . ASP A 1 59 ? -9.787 15.592 -19.403 1.00 72.04 59 ASP A N 6
ATOM 7791 C CA . ASP A 1 59 ? -10.894 15.341 -20.319 1.00 33.43 59 ASP A CA 6
ATOM 7792 C C . ASP A 1 59 ? -11.728 14.152 -19.850 1.00 65.22 59 ASP A C 6
ATOM 7793 O O . ASP A 1 59 ? -11.202 13.207 -19.260 1.00 51.24 59 ASP A O 6
ATOM 7802 N N . ILE A 1 60 ? -13.028 14.206 -20.116 1.00 13.23 60 ILE A N 6
ATOM 7803 C CA . ILE A 1 60 ? -13.934 13.134 -19.721 1.00 45.12 60 ILE A CA 6
ATOM 7804 C C . ILE A 1 60 ? -14.409 12.342 -20.934 1.00 71.13 60 ILE A C 6
ATOM 7805 O O . ILE A 1 60 ? -14.805 12.917 -21.949 1.00 43.11 60 ILE A O 6
ATOM 7821 N N . LEU A 1 61 ? -14.370 11.019 -20.822 1.00 65.23 61 LEU A N 6
ATOM 7822 C CA . LEU A 1 61 ? -14.798 10.146 -21.910 1.00 35.25 61 LEU A CA 6
ATOM 7823 C C . LEU A 1 61 ? -16.218 9.640 -21.674 1.00 52.21 61 LEU A C 6
ATOM 7824 O O . LEU A 1 61 ? -16.928 9.291 -22.618 1.00 10.54 61 LEU A O 6
ATOM 7840 N N . ASP A 1 62 ? -16.626 9.605 -20.410 1.00 51.34 62 ASP A N 6
ATOM 7841 C CA . ASP A 1 62 ? -17.963 9.146 -20.051 1.00 24.32 62 ASP A CA 6
ATOM 7842 C C . ASP A 1 62 ? -18.171 9.210 -18.541 1.00 73.30 62 ASP A C 6
ATOM 7843 O O . ASP A 1 62 ? -17.394 8.643 -17.773 1.00 24.03 62 ASP A O 6
ATOM 7852 N N . ILE A 1 63 ? -19.225 9.904 -18.123 1.00 64.34 63 ILE A N 6
ATOM 7853 C CA . ILE A 1 63 ? -19.535 10.041 -16.706 1.00 1.41 63 ILE A CA 6
ATOM 7854 C C . ILE A 1 63 ? -20.713 9.157 -16.312 1.00 62.55 63 ILE A C 6
ATOM 7855 O O . ILE A 1 63 ? -21.845 9.386 -16.738 1.00 11.45 63 ILE A O 6
ATOM 7871 N N . VAL A 1 64 ? -20.439 8.144 -15.496 1.00 44.00 64 VAL A N 6
ATOM 7872 C CA . VAL A 1 64 ? -21.476 7.226 -15.042 1.00 21.51 64 VAL A CA 6
ATOM 7873 C C . VAL A 1 64 ? -21.944 7.577 -13.634 1.00 44.32 64 VAL A C 6
ATOM 7874 O O . VAL A 1 64 ? -21.174 8.091 -12.823 1.00 5.23 64 VAL A O 6
ATOM 7887 N N . VAL A 1 65 ? -23.211 7.297 -13.350 1.00 75.52 65 VAL A N 6
ATOM 7888 C CA . VAL A 1 65 ? -23.783 7.582 -12.039 1.00 65.44 65 VAL A CA 6
ATOM 7889 C C . VAL A 1 65 ? -24.861 6.566 -11.677 1.00 43.40 65 VAL A C 6
ATOM 7890 O O . VAL A 1 65 ? -25.685 6.196 -12.513 1.00 14.42 65 VAL A O 6
ATOM 7903 N N . ASP A 1 66 ? -24.848 6.120 -10.426 1.00 34.10 66 ASP A N 6
ATOM 7904 C CA . ASP A 1 66 ? -25.827 5.148 -9.951 1.00 65.14 66 ASP A CA 6
ATOM 7905 C C . ASP A 1 66 ? -27.240 5.715 -10.033 1.00 12.52 66 ASP A C 6
ATOM 7906 O O . ASP A 1 66 ? -27.482 6.714 -10.713 1.00 22.23 66 ASP A O 6
ATOM 7915 N N . LEU A 1 67 ? -28.171 5.073 -9.337 1.00 31.44 67 LEU A N 6
ATOM 7916 C CA . LEU A 1 67 ? -29.562 5.512 -9.330 1.00 51.45 67 LEU A CA 6
ATOM 7917 C C . LEU A 1 67 ? -29.835 6.440 -8.150 1.00 62.54 67 LEU A C 6
ATOM 7918 O O . LEU A 1 67 ? -30.976 6.581 -7.710 1.00 44.21 67 LEU A O 6
ATOM 7934 N N . SER A 1 68 ? -28.780 7.070 -7.644 1.00 52.50 68 SER A N 6
ATOM 7935 C CA . SER A 1 68 ? -28.906 7.983 -6.514 1.00 4.32 68 SER A CA 6
ATOM 7936 C C . SER A 1 68 ? -29.698 7.339 -5.381 1.00 14.24 68 SER A C 6
ATOM 7937 O O . SER A 1 68 ? -30.747 7.843 -4.978 1.00 32.34 68 SER A O 6
ATOM 7945 N N . ASP A 1 69 ? -29.190 6.223 -4.871 1.00 65.13 69 ASP A N 6
ATOM 7946 C CA . ASP A 1 69 ? -29.848 5.509 -3.784 1.00 33.14 69 ASP A CA 6
ATOM 7947 C C . ASP A 1 69 ? -29.628 6.223 -2.453 1.00 75.44 69 ASP A C 6
ATOM 7948 O O . ASP A 1 69 ? -28.580 6.828 -2.228 1.00 55.23 69 ASP A O 6
ATOM 7957 N N . ASP A 1 70 ? -30.623 6.148 -1.576 1.00 73.33 70 ASP A N 6
ATOM 7958 C CA . ASP A 1 70 ? -30.539 6.786 -0.268 1.00 50.51 70 ASP A CA 6
ATOM 7959 C C . ASP A 1 70 ? -29.625 5.997 0.664 1.00 13.12 70 ASP A C 6
ATOM 7960 O O . ASP A 1 70 ? -29.334 6.431 1.778 1.00 41.43 70 ASP A O 6
ATOM 7969 N N . ASN A 1 71 ? -29.178 4.835 0.201 1.00 65.40 71 ASN A N 6
ATOM 7970 C CA . ASN A 1 71 ? -28.298 3.983 0.994 1.00 11.42 71 ASN A CA 6
ATOM 7971 C C . ASN A 1 71 ? -26.970 3.756 0.278 1.00 11.23 71 ASN A C 6
ATOM 7972 O O . ASN A 1 71 ? -26.030 3.207 0.852 1.00 21.21 71 ASN A O 6
ATOM 7983 N N . SER A 1 72 ? -26.901 4.184 -0.978 1.00 61.44 72 SER A N 6
ATOM 7984 C CA . SER A 1 72 ? -25.689 4.024 -1.774 1.00 55.23 72 SER A CA 6
ATOM 7985 C C . SER A 1 72 ? -25.109 5.382 -2.158 1.00 21.02 72 SER A C 6
ATOM 7986 O O . SER A 1 72 ? -24.082 5.803 -1.628 1.00 25.44 72 SER A O 6
ATOM 7994 N N . GLY A 1 73 ? -25.776 6.064 -3.084 1.00 61.44 73 GLY A N 6
ATOM 7995 C CA . GLY A 1 73 ? -25.312 7.367 -3.524 1.00 71.52 73 GLY A CA 6
ATOM 7996 C C . GLY A 1 73 ? -23.855 7.352 -3.943 1.00 54.40 73 GLY A C 6
ATOM 7997 O O . GLY A 1 73 ? -22.965 7.596 -3.129 1.00 23.25 73 GLY A O 6
ATOM 8001 N N . LYS A 1 74 ? -23.610 7.065 -5.217 1.00 14.11 74 LYS A N 6
ATOM 8002 C CA . LYS A 1 74 ? -22.252 7.019 -5.744 1.00 3.32 74 LYS A CA 6
ATOM 8003 C C . LYS A 1 74 ? -22.248 7.216 -7.256 1.00 62.45 74 LYS A C 6
ATOM 8004 O O . LYS A 1 74 ? -23.302 7.352 -7.877 1.00 21.23 74 LYS A O 6
ATOM 8023 N N . ALA A 1 75 ? -21.056 7.228 -7.844 1.00 62.40 75 ALA A N 6
ATOM 8024 C CA . ALA A 1 75 ? -20.916 7.404 -9.284 1.00 63.52 75 ALA A CA 6
ATOM 8025 C C . ALA A 1 75 ? -19.488 7.116 -9.736 1.00 41.30 75 ALA A C 6
ATOM 8026 O O . ALA A 1 75 ? -18.625 6.782 -8.924 1.00 61.30 75 ALA A O 6
ATOM 8033 N N . TYR A 1 76 ? -19.246 7.248 -11.035 1.00 42.24 76 TYR A N 6
ATOM 8034 C CA . TYR A 1 76 ? -17.923 7.000 -11.595 1.00 62.45 76 TYR A CA 6
ATOM 8035 C C . TYR A 1 76 ? -17.631 7.956 -12.748 1.00 24.31 76 TYR A C 6
ATOM 8036 O O . TYR A 1 76 ? -18.417 8.070 -13.689 1.00 22.32 76 TYR A O 6
ATOM 8054 N N . ILE A 1 77 ? -16.494 8.640 -12.667 1.00 34.23 77 ILE A N 6
ATOM 8055 C CA . ILE A 1 77 ? -16.097 9.585 -13.703 1.00 24.32 77 ILE A CA 6
ATOM 8056 C C . ILE A 1 77 ? -14.933 9.041 -14.525 1.00 1.31 77 ILE A C 6
ATOM 8057 O O . ILE A 1 77 ? -13.817 8.900 -14.024 1.00 33.52 77 ILE A O 6
ATOM 8073 N N . VAL A 1 78 ? -15.200 8.740 -15.792 1.00 31.23 78 VAL A N 6
ATOM 8074 C CA . VAL A 1 78 ? -14.175 8.215 -16.685 1.00 63.33 78 VAL A CA 6
ATOM 8075 C C . VAL A 1 78 ? -13.400 9.343 -17.356 1.00 41.41 78 VAL A C 6
ATOM 8076 O O . VAL A 1 78 ? -13.986 10.228 -17.980 1.00 12.32 78 VAL A O 6
ATOM 8089 N N . PHE A 1 79 ? -12.078 9.306 -17.224 1.00 50.21 79 PHE A N 6
ATOM 8090 C CA . PHE A 1 79 ? -11.222 10.326 -17.817 1.00 45.52 79 PHE A CA 6
ATOM 8091 C C . PHE A 1 79 ? -10.461 9.768 -19.017 1.00 11.24 79 PHE A C 6
ATOM 8092 O O . PHE A 1 79 ? -10.576 8.587 -19.343 1.00 3.24 79 PHE A O 6
ATOM 8109 N N . ALA A 1 80 ? -9.685 10.627 -19.669 1.00 40.15 80 ALA A N 6
ATOM 8110 C CA . ALA A 1 80 ? -8.904 10.221 -20.831 1.00 75.44 80 ALA A CA 6
ATOM 8111 C C . ALA A 1 80 ? -7.859 9.178 -20.453 1.00 24.53 80 ALA A C 6
ATOM 8112 O O . ALA A 1 80 ? -7.530 8.295 -21.247 1.00 3.43 80 ALA A O 6
ATOM 8119 N N . THR A 1 81 ? -7.338 9.284 -19.234 1.00 65.22 81 THR A N 6
ATOM 8120 C CA . THR A 1 81 ? -6.327 8.351 -18.751 1.00 14.11 81 THR A CA 6
ATOM 8121 C C . THR A 1 81 ? -6.034 8.576 -17.272 1.00 45.41 81 THR A C 6
ATOM 8122 O O . THR A 1 81 ? -6.391 9.612 -16.710 1.00 64.45 81 THR A O 6
ATOM 8133 N N . GLN A 1 82 ? -5.381 7.601 -16.648 1.00 45.50 82 GLN A N 6
ATOM 8134 C CA . GLN A 1 82 ? -5.039 7.695 -15.234 1.00 31.04 82 GLN A CA 6
ATOM 8135 C C . GLN A 1 82 ? -4.316 9.004 -14.934 1.00 24.45 82 GLN A C 6
ATOM 8136 O O . GLN A 1 82 ? -4.431 9.550 -13.837 1.00 20.52 82 GLN A O 6
ATOM 8150 N N . GLU A 1 83 ? -3.570 9.501 -15.915 1.00 62.55 83 GLU A N 6
ATOM 8151 C CA . GLU A 1 83 ? -2.827 10.745 -15.755 1.00 22.23 83 GLU A CA 6
ATOM 8152 C C . GLU A 1 83 ? -3.756 11.885 -15.347 1.00 21.54 83 GLU A C 6
ATOM 8153 O O . GLU A 1 83 ? -3.503 12.586 -14.367 1.00 64.22 83 GLU A O 6
ATOM 8165 N N . SER A 1 84 ? -4.832 12.063 -16.106 1.00 14.14 84 SER A N 6
ATOM 8166 C CA . SER A 1 84 ? -5.798 13.120 -15.827 1.00 23.15 84 SER A CA 6
ATOM 8167 C C . SER A 1 84 ? -6.635 12.780 -14.597 1.00 51.04 84 SER A C 6
ATOM 8168 O O . SER A 1 84 ? -6.860 13.626 -13.733 1.00 2.24 84 SER A O 6
ATOM 8176 N N . ALA A 1 85 ? -7.094 11.535 -14.528 1.00 33.21 85 ALA A N 6
ATOM 8177 C CA . ALA A 1 85 ? -7.905 11.081 -13.405 1.00 11.12 85 ALA A CA 6
ATOM 8178 C C . ALA A 1 85 ? -7.213 11.368 -12.077 1.00 21.03 85 ALA A C 6
ATOM 8179 O O . ALA A 1 85 ? -7.781 12.017 -11.199 1.00 4.12 85 ALA A O 6
ATOM 8186 N N . GLN A 1 86 ? -5.985 10.879 -11.937 1.00 42.41 86 GLN A N 6
ATOM 8187 C CA . GLN A 1 86 ? -5.217 11.083 -10.715 1.00 24.14 86 GLN A CA 6
ATOM 8188 C C . GLN A 1 86 ? -5.155 12.563 -10.350 1.00 75.50 86 GLN A C 6
ATOM 8189 O O . GLN A 1 86 ? -5.308 12.932 -9.186 1.00 74.22 86 GLN A O 6
ATOM 8203 N N . ALA A 1 87 ? -4.930 13.405 -11.353 1.00 15.11 87 ALA A N 6
ATOM 8204 C CA . ALA A 1 87 ? -4.851 14.845 -11.138 1.00 23.42 87 ALA A CA 6
ATOM 8205 C C . ALA A 1 87 ? -6.141 15.381 -10.526 1.00 63.44 87 ALA A C 6
ATOM 8206 O O . ALA A 1 87 ? -6.113 16.120 -9.542 1.00 22.50 87 ALA A O 6
ATOM 8213 N N . PHE A 1 88 ? -7.271 15.004 -11.116 1.00 44.42 88 PHE A N 6
ATOM 8214 C CA . PHE A 1 88 ? -8.572 15.449 -10.630 1.00 44.01 88 PHE A CA 6
ATOM 8215 C C . PHE A 1 88 ? -8.863 14.871 -9.248 1.00 63.45 88 PHE A C 6
ATOM 8216 O O . PHE A 1 88 ? -9.466 15.530 -8.401 1.00 61.35 88 PHE A O 6
ATOM 8233 N N . VAL A 1 89 ? -8.430 13.633 -9.028 1.00 41.14 89 VAL A N 6
ATOM 8234 C CA . VAL A 1 89 ? -8.643 12.965 -7.750 1.00 61.32 89 VAL A CA 6
ATOM 8235 C C . VAL A 1 89 ? -7.941 13.706 -6.618 1.00 42.54 89 VAL A C 6
ATOM 8236 O O . VAL A 1 89 ? -8.518 13.923 -5.554 1.00 31.14 89 VAL A O 6
ATOM 8249 N N . GLU A 1 90 ? -6.692 14.094 -6.857 1.00 62.04 90 GLU A N 6
ATOM 8250 C CA . GLU A 1 90 ? -5.911 14.812 -5.857 1.00 23.21 90 GLU A CA 6
ATOM 8251 C C . GLU A 1 90 ? -6.262 16.297 -5.855 1.00 72.20 90 GLU A C 6
ATOM 8252 O O . GLU A 1 90 ? -6.040 16.997 -4.867 1.00 75.44 90 GLU A O 6
ATOM 8264 N N . ALA A 1 91 ? -6.811 16.770 -6.969 1.00 0.31 91 ALA A N 6
ATOM 8265 C CA . ALA A 1 91 ? -7.195 18.171 -7.096 1.00 65.21 91 ALA A CA 6
ATOM 8266 C C . ALA A 1 91 ? -8.476 18.461 -6.322 1.00 51.45 91 ALA A C 6
ATOM 8267 O O . ALA A 1 91 ? -8.742 19.604 -5.949 1.00 51.00 91 ALA A O 6
ATOM 8274 N N . PHE A 1 92 ? -9.268 17.421 -6.086 1.00 23.44 92 PHE A N 6
ATOM 8275 C CA . PHE A 1 92 ? -10.523 17.565 -5.358 1.00 20.24 92 PHE A CA 6
ATOM 8276 C C . PHE A 1 92 ? -10.575 16.609 -4.169 1.00 53.31 92 PHE A C 6
ATOM 8277 O O . PHE A 1 92 ? -11.597 16.502 -3.491 1.00 62.23 92 PHE A O 6
ATOM 8294 N N . GLN A 1 93 ? -9.467 15.918 -3.924 1.00 60.11 93 GLN A N 6
ATOM 8295 C CA . GLN A 1 93 ? -9.387 14.970 -2.819 1.00 1.54 93 GLN A CA 6
ATOM 8296 C C . GLN A 1 93 ? -9.909 15.594 -1.528 1.00 42.14 93 GLN A C 6
ATOM 8297 O O . GLN A 1 93 ? -10.506 14.913 -0.695 1.00 44.53 93 GLN A O 6
ATOM 8311 N N . GLY A 1 94 ? -9.679 16.894 -1.370 1.00 10.12 94 GLY A N 6
ATOM 8312 C CA . GLY A 1 94 ? -10.132 17.588 -0.178 1.00 71.42 94 GLY A CA 6
ATOM 8313 C C . GLY A 1 94 ? -10.854 18.881 -0.499 1.00 51.14 94 GLY A C 6
ATOM 8314 O O . GLY A 1 94 ? -10.419 19.960 -0.096 1.00 64.11 94 GLY A O 6
ATOM 8318 N N . TYR A 1 95 ? -11.959 18.774 -1.228 1.00 53.53 95 TYR A N 6
ATOM 8319 C CA . TYR A 1 95 ? -12.741 19.946 -1.607 1.00 60.52 95 TYR A CA 6
ATOM 8320 C C . TYR A 1 95 ? -14.219 19.740 -1.289 1.00 1.42 95 TYR A C 6
ATOM 8321 O O . TYR A 1 95 ? -14.792 18.679 -1.535 1.00 71.02 95 TYR A O 6
ATOM 8339 N N . PRO A 1 96 ? -14.852 20.781 -0.728 1.00 11.31 96 PRO A N 6
ATOM 8340 C CA . PRO A 1 96 ? -16.272 20.742 -0.364 1.00 63.23 96 PRO A CA 6
ATOM 8341 C C . PRO A 1 96 ? -17.183 20.720 -1.587 1.00 1.43 96 PRO A C 6
ATOM 8342 O O . PRO A 1 96 ? -17.376 21.741 -2.248 1.00 4.13 96 PRO A O 6
ATOM 8353 N N . PHE A 1 97 ? -17.742 19.551 -1.882 1.00 42.40 97 PHE A N 6
ATOM 8354 C CA . PHE A 1 97 ? -18.633 19.397 -3.026 1.00 1.40 97 PHE A CA 6
ATOM 8355 C C . PHE A 1 97 ? -19.886 18.617 -2.638 1.00 44.14 97 PHE A C 6
ATOM 8356 O O . PHE A 1 97 ? -19.848 17.766 -1.750 1.00 55.03 97 PHE A O 6
ATOM 8373 N N . GLN A 1 98 ? -20.993 18.915 -3.311 1.00 23.01 98 GLN A N 6
ATOM 8374 C CA . GLN A 1 98 ? -22.257 18.243 -3.036 1.00 70.40 98 GLN A CA 6
ATOM 8375 C C . GLN A 1 98 ? -22.643 18.389 -1.568 1.00 34.31 98 GLN A C 6
ATOM 8376 O O . GLN A 1 98 ? -23.372 17.561 -1.022 1.00 3.00 98 GLN A O 6
ATOM 8390 N N . GLY A 1 99 ? -22.150 19.448 -0.933 1.00 64.24 99 GLY A N 6
ATOM 8391 C CA . GLY A 1 99 ? -22.454 19.683 0.466 1.00 62.40 99 GLY A CA 6
ATOM 8392 C C . GLY A 1 99 ? -21.210 19.937 1.295 1.00 73.41 99 GLY A C 6
ATOM 8393 O O . GLY A 1 99 ? -21.081 20.984 1.927 1.00 32.12 99 GLY A O 6
ATOM 8397 N N . ASN A 1 100 ? -20.293 18.975 1.293 1.00 33.53 100 ASN A N 6
ATOM 8398 C CA . ASN A 1 100 ? -19.055 19.098 2.053 1.00 4.11 100 ASN A CA 6
ATOM 8399 C C . ASN A 1 100 ? -18.187 17.854 1.886 1.00 54.13 100 ASN A C 6
ATOM 8400 O O . ASN A 1 100 ? -17.061 17.914 1.392 1.00 0.03 100 ASN A O 6
ATOM 8411 N N . PRO A 1 101 ? -18.723 16.698 2.306 1.00 53.44 101 PRO A N 6
ATOM 8412 C CA . PRO A 1 101 ? -18.016 15.418 2.212 1.00 73.33 101 PRO A CA 6
ATOM 8413 C C . PRO A 1 101 ? -17.871 14.940 0.771 1.00 42.11 101 PRO A C 6
ATOM 8414 O O . PRO A 1 101 ? -18.839 14.494 0.153 1.00 3.21 101 PRO A O 6
ATOM 8425 N N . LEU A 1 102 ? -16.657 15.036 0.241 1.00 64.44 102 LEU A N 6
ATOM 8426 C CA . LEU A 1 102 ? -16.384 14.612 -1.129 1.00 12.44 102 LEU A CA 6
ATOM 8427 C C . LEU A 1 102 ? -15.189 13.667 -1.179 1.00 25.34 102 LEU A C 6
ATOM 8428 O O . LEU A 1 102 ? -14.096 14.006 -0.725 1.00 45.32 102 LEU A O 6
ATOM 8444 N N . VAL A 1 103 ? -15.403 12.479 -1.735 1.00 31.42 103 VAL A N 6
ATOM 8445 C CA . VAL A 1 103 ? -14.342 11.484 -1.848 1.00 15.55 103 VAL A CA 6
ATOM 8446 C C . VAL A 1 103 ? -14.092 11.111 -3.304 1.00 71.22 103 VAL A C 6
ATOM 8447 O O . VAL A 1 103 ? -15.032 10.895 -4.070 1.00 43.24 103 VAL A O 6
ATOM 8460 N N . ILE A 1 104 ? -12.820 11.035 -3.680 1.00 2.44 104 ILE A N 6
ATOM 8461 C CA . ILE A 1 104 ? -12.446 10.686 -5.044 1.00 60.14 104 ILE A CA 6
ATOM 8462 C C . ILE A 1 104 ? -11.285 9.697 -5.060 1.00 52.13 104 ILE A C 6
ATOM 8463 O O . ILE A 1 104 ? -10.231 9.950 -4.477 1.00 3.12 104 ILE A O 6
ATOM 8479 N N . THR A 1 105 ? -11.485 8.569 -5.734 1.00 73.33 105 THR A N 6
ATOM 8480 C CA . THR A 1 105 ? -10.456 7.541 -5.828 1.00 2.43 105 THR A CA 6
ATOM 8481 C C . THR A 1 105 ? -10.494 6.847 -7.184 1.00 65.21 105 THR A C 6
ATOM 8482 O O . THR A 1 105 ? -11.411 7.060 -7.977 1.00 35.25 105 THR A O 6
ATOM 8493 N N . PHE A 1 106 ? -9.491 6.015 -7.446 1.00 30.44 106 PHE A N 6
ATOM 8494 C CA . PHE A 1 106 ? -9.410 5.288 -8.707 1.00 42.24 106 PHE A CA 6
ATOM 8495 C C . PHE A 1 106 ? -10.290 4.042 -8.676 1.00 12.35 106 PHE A C 6
ATOM 8496 O O . PHE A 1 106 ? -10.921 3.740 -7.662 1.00 45.33 106 PHE A O 6
ATOM 8513 N N . SER A 1 107 ? -10.328 3.323 -9.793 1.00 14.22 107 SER A N 6
ATOM 8514 C CA . SER A 1 107 ? -11.135 2.112 -9.895 1.00 45.53 107 SER A CA 6
ATOM 8515 C C . SER A 1 107 ? -10.384 1.023 -10.655 1.00 52.05 107 SER A C 6
ATOM 8516 O O . SER A 1 107 ? -9.205 1.174 -10.974 1.00 32.34 107 SER A O 6
ATOM 8524 N N . GLU A 1 108 ? -11.078 -0.074 -10.943 1.00 23.22 108 GLU A N 6
ATOM 8525 C CA . GLU A 1 108 ? -10.477 -1.190 -11.665 1.00 1.43 108 GLU A CA 6
ATOM 8526 C C . GLU A 1 108 ? -11.092 -1.333 -13.054 1.00 31.12 108 GLU A C 6
ATOM 8527 O O . GLU A 1 108 ? -12.306 -1.217 -13.223 1.00 74.13 108 GLU A O 6
ATOM 8539 N N . THR A 1 109 ? -10.245 -1.586 -14.047 1.00 2.13 109 THR A N 6
ATOM 8540 C CA . THR A 1 109 ? -10.703 -1.744 -15.421 1.00 52.41 109 THR A CA 6
ATOM 8541 C C . THR A 1 109 ? -10.152 -3.023 -16.041 1.00 54.31 109 THR A C 6
ATOM 8542 O O . THR A 1 109 ? -9.307 -2.993 -16.936 1.00 74.50 109 THR A O 6
ATOM 8553 N N . PRO A 1 110 ? -10.641 -4.174 -15.557 1.00 21.04 110 PRO A N 6
ATOM 8554 C CA . PRO A 1 110 ? -10.212 -5.486 -16.050 1.00 40.03 110 PRO A CA 6
ATOM 8555 C C . PRO A 1 110 ? -10.702 -5.761 -17.468 1.00 14.43 110 PRO A C 6
ATOM 8556 O O . PRO A 1 110 ? -11.430 -4.956 -18.049 1.00 12.05 110 PRO A O 6
ATOM 8567 N N . GLN A 1 111 ? -10.299 -6.901 -18.018 1.00 32.41 111 GLN A N 6
ATOM 8568 C CA . GLN A 1 111 ? -10.698 -7.281 -19.368 1.00 14.20 111 GLN A CA 6
ATOM 8569 C C . GLN A 1 111 ? -11.424 -8.623 -19.364 1.00 44.54 111 GLN A C 6
ATOM 8570 O O . GLN A 1 111 ? -11.194 -9.465 -20.232 1.00 33.54 111 GLN A O 6
ATOM 8584 N N . SER A 1 112 ? -12.299 -8.814 -18.383 1.00 11.23 112 SER A N 6
ATOM 8585 C CA . SER A 1 112 ? -13.055 -10.055 -18.264 1.00 31.12 112 SER A CA 6
ATOM 8586 C C . SER A 1 112 ? -14.376 -9.961 -19.021 1.00 71.44 112 SER A C 6
ATOM 8587 O O . SER A 1 112 ? -14.922 -10.971 -19.464 1.00 33.53 112 SER A O 6
ATOM 8595 N N . GLN A 1 113 ? -14.883 -8.741 -19.166 1.00 63.11 113 GLN A N 6
ATOM 8596 C CA . GLN A 1 113 ? -16.140 -8.515 -19.869 1.00 42.12 113 GLN A CA 6
ATOM 8597 C C . GLN A 1 113 ? -16.012 -8.882 -21.344 1.00 35.21 113 GLN A C 6
ATOM 8598 O O . GLN A 1 113 ? -16.999 -9.225 -21.997 1.00 4.54 113 GLN A O 6
ATOM 8612 N N . VAL A 1 114 ? -14.791 -8.808 -21.864 1.00 33.52 114 VAL A N 6
ATOM 8613 C CA . VAL A 1 114 ? -14.535 -9.134 -23.262 1.00 5.13 114 VAL A CA 6
ATOM 8614 C C . VAL A 1 114 ? -13.910 -10.518 -23.398 1.00 5.21 114 VAL A C 6
ATOM 8615 O O . VAL A 1 114 ? -13.212 -10.802 -24.371 1.00 74.03 114 VAL A O 6
ATOM 8628 N N . ALA A 1 115 ? -14.165 -11.376 -22.415 1.00 43.54 115 ALA A N 6
ATOM 8629 C CA . ALA A 1 115 ? -13.629 -12.731 -22.427 1.00 33.24 115 ALA A CA 6
ATOM 8630 C C . ALA A 1 115 ? -14.395 -13.616 -23.405 1.00 2.31 115 ALA A C 6
ATOM 8631 O O . ALA A 1 115 ? -13.801 -14.412 -24.131 1.00 45.51 115 ALA A O 6
ATOM 8638 N N . GLU A 1 116 ? -15.716 -13.471 -23.417 1.00 52.23 116 GLU A N 6
ATOM 8639 C CA . GLU A 1 116 ? -16.562 -14.259 -24.306 1.00 51.31 116 GLU A CA 6
ATOM 8640 C C . GLU A 1 116 ? -16.139 -14.079 -25.761 1.00 43.21 116 GLU A C 6
ATOM 8641 O O . GLU A 1 116 ? -16.217 -15.011 -26.561 1.00 62.23 116 GLU A O 6
ATOM 8653 N N . ASP A 1 117 ? -15.691 -12.874 -26.096 1.00 11.20 117 ASP A N 6
ATOM 8654 C CA . ASP A 1 117 ? -15.255 -12.570 -27.454 1.00 24.40 117 ASP A CA 6
ATOM 8655 C C . ASP A 1 117 ? -13.912 -11.847 -27.444 1.00 42.43 117 ASP A C 6
ATOM 8656 O O . ASP A 1 117 ? -13.350 -11.545 -28.498 1.00 72.45 117 ASP A O 6
ATOM 8665 N N . THR A 1 22 ? 6.019 -2.358 -3.483 1.00 63.44 22 THR A N 7
ATOM 8666 C CA . THR A 1 22 ? 5.674 -1.046 -4.014 1.00 1.31 22 THR A CA 7
ATOM 8667 C C . THR A 1 22 ? 5.471 -1.099 -5.524 1.00 15.13 22 THR A C 7
ATOM 8668 O O . THR A 1 22 ? 6.255 -0.553 -6.300 1.00 22.12 22 THR A O 7
ATOM 8679 N N . PRO A 1 23 ? 4.392 -1.771 -5.953 1.00 21.11 23 PRO A N 7
ATOM 8680 C CA . PRO A 1 23 ? 4.060 -1.910 -7.374 1.00 33.32 23 PRO A CA 7
ATOM 8681 C C . PRO A 1 23 ? 3.607 -0.593 -7.995 1.00 64.31 23 PRO A C 7
ATOM 8682 O O . PRO A 1 23 ? 2.544 -0.061 -7.676 1.00 30.42 23 PRO A O 7
ATOM 8693 N N . PRO A 1 24 ? 4.432 -0.053 -8.905 1.00 21.05 24 PRO A N 7
ATOM 8694 C CA . PRO A 1 24 ? 4.137 1.208 -9.590 1.00 51.54 24 PRO A CA 7
ATOM 8695 C C . PRO A 1 24 ? 2.980 1.076 -10.574 1.00 54.25 24 PRO A C 7
ATOM 8696 O O . PRO A 1 24 ? 3.188 0.848 -11.767 1.00 21.04 24 PRO A O 7
ATOM 8707 N N . HIS A 1 25 ? 1.759 1.221 -10.069 1.00 10.25 25 HIS A N 7
ATOM 8708 C CA . HIS A 1 25 ? 0.568 1.119 -10.904 1.00 71.22 25 HIS A CA 7
ATOM 8709 C C . HIS A 1 25 ? 0.559 -0.195 -11.680 1.00 25.24 25 HIS A C 7
ATOM 8710 O O . HIS A 1 25 ? 1.061 -0.270 -12.802 1.00 11.21 25 HIS A O 7
ATOM 8724 N N . THR A 1 26 ? -0.013 -1.231 -11.074 1.00 2.15 26 THR A N 7
ATOM 8725 C CA . THR A 1 26 ? -0.085 -2.542 -11.706 1.00 23.14 26 THR A CA 7
ATOM 8726 C C . THR A 1 26 ? -0.714 -2.451 -13.091 1.00 11.10 26 THR A C 7
ATOM 8727 O O . THR A 1 26 ? -0.196 -3.012 -14.056 1.00 32.44 26 THR A O 7
ATOM 8738 N N . GLU A 1 27 ? -1.833 -1.739 -13.182 1.00 34.32 27 GLU A N 7
ATOM 8739 C CA . GLU A 1 27 ? -2.533 -1.576 -14.451 1.00 3.52 27 GLU A CA 7
ATOM 8740 C C . GLU A 1 27 ? -3.120 -0.172 -14.571 1.00 60.22 27 GLU A C 7
ATOM 8741 O O . GLU A 1 27 ? -3.352 0.518 -13.579 1.00 13.14 27 GLU A O 7
ATOM 8753 N N . PRO A 1 28 ? -3.366 0.261 -15.817 1.00 5.14 28 PRO A N 7
ATOM 8754 C CA . PRO A 1 28 ? -3.928 1.585 -16.097 1.00 54.25 28 PRO A CA 7
ATOM 8755 C C . PRO A 1 28 ? -5.386 1.699 -15.665 1.00 73.14 28 PRO A C 7
ATOM 8756 O O . PRO A 1 28 ? -6.061 0.691 -15.454 1.00 12.55 28 PRO A O 7
ATOM 8767 N N . SER A 1 29 ? -5.866 2.932 -15.537 1.00 33.31 29 SER A N 7
ATOM 8768 C CA . SER A 1 29 ? -7.244 3.177 -15.127 1.00 20.34 29 SER A CA 7
ATOM 8769 C C . SER A 1 29 ? -7.733 4.526 -15.644 1.00 11.10 29 SER A C 7
ATOM 8770 O O . SER A 1 29 ? -7.387 5.574 -15.098 1.00 75.42 29 SER A O 7
ATOM 8778 N N . GLN A 1 30 ? -8.539 4.491 -16.700 1.00 71.02 30 GLN A N 7
ATOM 8779 C CA . GLN A 1 30 ? -9.075 5.711 -17.292 1.00 73.12 30 GLN A CA 7
ATOM 8780 C C . GLN A 1 30 ? -10.451 6.035 -16.719 1.00 71.23 30 GLN A C 7
ATOM 8781 O O . GLN A 1 30 ? -11.217 6.797 -17.309 1.00 2.41 30 GLN A O 7
ATOM 8795 N N . VAL A 1 31 ? -10.759 5.450 -15.566 1.00 73.31 31 VAL A N 7
ATOM 8796 C CA . VAL A 1 31 ? -12.043 5.677 -14.913 1.00 22.43 31 VAL A CA 7
ATOM 8797 C C . VAL A 1 31 ? -11.873 5.829 -13.405 1.00 42.24 31 VAL A C 7
ATOM 8798 O O . VAL A 1 31 ? -11.008 5.196 -12.800 1.00 3.20 31 VAL A O 7
ATOM 8811 N N . VAL A 1 32 ? -12.705 6.674 -12.804 1.00 61.30 32 VAL A N 7
ATOM 8812 C CA . VAL A 1 32 ? -12.648 6.909 -11.366 1.00 73.12 32 VAL A CA 7
ATOM 8813 C C . VAL A 1 32 ? -14.014 6.704 -10.722 1.00 34.54 32 VAL A C 7
ATOM 8814 O O . VAL A 1 32 ? -15.038 7.123 -11.263 1.00 12.30 32 VAL A O 7
ATOM 8827 N N . LEU A 1 33 ? -14.024 6.056 -9.562 1.00 23.31 33 LEU A N 7
ATOM 8828 C CA . LEU A 1 33 ? -15.265 5.794 -8.841 1.00 40.44 33 LEU A CA 7
ATOM 8829 C C . LEU A 1 33 ? -15.401 6.721 -7.638 1.00 13.24 33 LEU A C 7
ATOM 8830 O O . LEU A 1 33 ? -14.531 6.756 -6.767 1.00 32.20 33 LEU A O 7
ATOM 8846 N N . ILE A 1 34 ? -16.499 7.469 -7.594 1.00 61.25 34 ILE A N 7
ATOM 8847 C CA . ILE A 1 34 ? -16.750 8.393 -6.496 1.00 13.12 34 ILE A CA 7
ATOM 8848 C C . ILE A 1 34 ? -17.926 7.927 -5.644 1.00 1.24 34 ILE A C 7
ATOM 8849 O O . ILE A 1 34 ? -18.868 7.314 -6.147 1.00 12.14 34 ILE A O 7
ATOM 8865 N N . THR A 1 35 ? -17.866 8.224 -4.349 1.00 24.41 35 THR A N 7
ATOM 8866 C CA . THR A 1 35 ? -18.925 7.836 -3.426 1.00 1.20 35 THR A CA 7
ATOM 8867 C C . THR A 1 35 ? -19.123 8.890 -2.343 1.00 0.23 35 THR A C 7
ATOM 8868 O O . THR A 1 35 ? -18.500 9.951 -2.374 1.00 71.41 35 THR A O 7
ATOM 8879 N N . ASN A 1 36 ? -19.994 8.591 -1.385 1.00 30.15 36 ASN A N 7
ATOM 8880 C CA . ASN A 1 36 ? -20.274 9.514 -0.290 1.00 61.35 36 ASN A CA 7
ATOM 8881 C C . ASN A 1 36 ? -20.908 10.799 -0.812 1.00 52.51 36 ASN A C 7
ATOM 8882 O O . ASN A 1 36 ? -20.814 11.851 -0.179 1.00 10.32 36 ASN A O 7
ATOM 8893 N N . ILE A 1 37 ? -21.554 10.707 -1.969 1.00 73.45 37 ILE A N 7
ATOM 8894 C CA . ILE A 1 37 ? -22.206 11.862 -2.575 1.00 65.51 37 ILE A CA 7
ATOM 8895 C C . ILE A 1 37 ? -23.662 11.964 -2.136 1.00 11.44 37 ILE A C 7
ATOM 8896 O O . ILE A 1 37 ? -24.359 10.957 -2.021 1.00 50.24 37 ILE A O 7
ATOM 8912 N N . ASN A 1 38 ? -24.116 13.190 -1.892 1.00 61.31 38 ASN A N 7
ATOM 8913 C CA . ASN A 1 38 ? -25.491 13.425 -1.466 1.00 62.04 38 ASN A CA 7
ATOM 8914 C C . ASN A 1 38 ? -26.464 13.190 -2.617 1.00 54.13 38 ASN A C 7
ATOM 8915 O O . ASN A 1 38 ? -26.469 13.910 -3.616 1.00 65.44 38 ASN A O 7
ATOM 8926 N N . PRO A 1 39 ? -27.311 12.159 -2.475 1.00 44.14 39 PRO A N 7
ATOM 8927 C CA . PRO A 1 39 ? -28.306 11.806 -3.492 1.00 65.14 39 PRO A CA 7
ATOM 8928 C C . PRO A 1 39 ? -29.424 12.837 -3.592 1.00 12.41 39 PRO A C 7
ATOM 8929 O O . PRO A 1 39 ? -30.260 12.774 -4.493 1.00 2.32 39 PRO A O 7
ATOM 8940 N N . GLU A 1 40 ? -29.433 13.786 -2.661 1.00 2.14 40 GLU A N 7
ATOM 8941 C CA . GLU A 1 40 ? -30.450 14.831 -2.645 1.00 30.32 40 GLU A CA 7
ATOM 8942 C C . GLU A 1 40 ? -30.551 15.512 -4.006 1.00 54.24 40 GLU A C 7
ATOM 8943 O O . GLU A 1 40 ? -31.612 16.008 -4.388 1.00 22.32 40 GLU A O 7
ATOM 8955 N N . VAL A 1 41 ? -29.440 15.533 -4.735 1.00 42.41 41 VAL A N 7
ATOM 8956 C CA . VAL A 1 41 ? -29.402 16.153 -6.054 1.00 53.13 41 VAL A CA 7
ATOM 8957 C C . VAL A 1 41 ? -29.569 15.112 -7.155 1.00 63.15 41 VAL A C 7
ATOM 8958 O O . VAL A 1 41 ? -28.946 14.050 -7.139 1.00 43.14 41 VAL A O 7
ATOM 8971 N N . PRO A 1 42 ? -30.429 15.421 -8.137 1.00 11.11 42 PRO A N 7
ATOM 8972 C CA . PRO A 1 42 ? -30.697 14.525 -9.266 1.00 11.40 42 PRO A CA 7
ATOM 8973 C C . PRO A 1 42 ? -29.506 14.413 -10.212 1.00 34.31 42 PRO A C 7
ATOM 8974 O O . PRO A 1 42 ? -28.751 15.368 -10.393 1.00 54.22 42 PRO A O 7
ATOM 8985 N N . LYS A 1 43 ? -29.344 13.239 -10.814 1.00 3.34 43 LYS A N 7
ATOM 8986 C CA . LYS A 1 43 ? -28.246 13.001 -11.743 1.00 43.20 43 LYS A CA 7
ATOM 8987 C C . LYS A 1 43 ? -28.147 14.127 -12.768 1.00 23.41 43 LYS A C 7
ATOM 8988 O O . LYS A 1 43 ? -27.052 14.500 -13.188 1.00 52.12 43 LYS A O 7
ATOM 9007 N N . GLU A 1 44 ? -29.297 14.663 -13.164 1.00 44.21 44 GLU A N 7
ATOM 9008 C CA . GLU A 1 44 ? -29.337 15.747 -14.139 1.00 75.42 44 GLU A CA 7
ATOM 9009 C C . GLU A 1 44 ? -28.438 16.901 -13.708 1.00 0.34 44 GLU A C 7
ATOM 9010 O O . GLU A 1 44 ? -27.600 17.372 -14.477 1.00 51.20 44 GLU A O 7
ATOM 9022 N N . LYS A 1 45 ? -28.618 17.354 -12.471 1.00 72.43 45 LYS A N 7
ATOM 9023 C CA . LYS A 1 45 ? -27.824 18.452 -11.935 1.00 11.43 45 LYS A CA 7
ATOM 9024 C C . LYS A 1 45 ? -26.471 17.954 -11.438 1.00 63.32 45 LYS A C 7
ATOM 9025 O O . LYS A 1 45 ? -25.431 18.540 -11.744 1.00 34.11 45 LYS A O 7
ATOM 9044 N N . LEU A 1 46 ? -26.490 16.868 -10.673 1.00 1.34 46 LEU A N 7
ATOM 9045 C CA . LEU A 1 46 ? -25.264 16.289 -10.135 1.00 4.51 46 LEU A CA 7
ATOM 9046 C C . LEU A 1 46 ? -24.240 16.057 -11.242 1.00 34.51 46 LEU A C 7
ATOM 9047 O O . LEU A 1 46 ? -23.135 16.595 -11.201 1.00 3.22 46 LEU A O 7
ATOM 9063 N N . GLN A 1 47 ? -24.619 15.253 -12.230 1.00 65.45 47 GLN A N 7
ATOM 9064 C CA . GLN A 1 47 ? -23.734 14.950 -13.349 1.00 42.23 47 GLN A CA 7
ATOM 9065 C C . GLN A 1 47 ? -23.160 16.229 -13.951 1.00 21.14 47 GLN A C 7
ATOM 9066 O O . GLN A 1 47 ? -21.958 16.325 -14.198 1.00 13.00 47 GLN A O 7
ATOM 9080 N N . ALA A 1 48 ? -24.027 17.209 -14.183 1.00 72.54 48 ALA A N 7
ATOM 9081 C CA . ALA A 1 48 ? -23.606 18.482 -14.754 1.00 72.01 48 ALA A CA 7
ATOM 9082 C C . ALA A 1 48 ? -22.425 19.064 -13.985 1.00 51.42 48 ALA A C 7
ATOM 9083 O O . ALA A 1 48 ? -21.501 19.624 -14.577 1.00 11.21 48 ALA A O 7
ATOM 9090 N N . LEU A 1 49 ? -22.461 18.930 -12.664 1.00 52.11 49 LEU A N 7
ATOM 9091 C CA . LEU A 1 49 ? -21.393 19.444 -11.813 1.00 74.13 49 LEU A CA 7
ATOM 9092 C C . LEU A 1 49 ? -20.137 18.588 -11.939 1.00 72.13 49 LEU A C 7
ATOM 9093 O O . LEU A 1 49 ? -19.033 19.107 -12.110 1.00 14.42 49 LEU A O 7
ATOM 9109 N N . LEU A 1 50 ? -20.312 17.274 -11.856 1.00 75.34 50 LEU A N 7
ATOM 9110 C CA . LEU A 1 50 ? -19.193 16.344 -11.964 1.00 12.35 50 LEU A CA 7
ATOM 9111 C C . LEU A 1 50 ? -18.414 16.577 -13.254 1.00 4.02 50 LEU A C 7
ATOM 9112 O O . LEU A 1 50 ? -17.182 16.587 -13.254 1.00 14.11 50 LEU A O 7
ATOM 9128 N N . TYR A 1 51 ? -19.138 16.766 -14.351 1.00 35.23 51 TYR A N 7
ATOM 9129 C CA . TYR A 1 51 ? -18.515 16.999 -15.648 1.00 71.51 51 TYR A CA 7
ATOM 9130 C C . TYR A 1 51 ? -17.921 18.402 -15.723 1.00 71.22 51 TYR A C 7
ATOM 9131 O O . TYR A 1 51 ? -16.886 18.617 -16.354 1.00 33.14 51 TYR A O 7
ATOM 9149 N N . ALA A 1 52 ? -18.584 19.353 -15.074 1.00 52.33 52 ALA A N 7
ATOM 9150 C CA . ALA A 1 52 ? -18.122 20.736 -15.064 1.00 62.43 52 ALA A CA 7
ATOM 9151 C C . ALA A 1 52 ? -16.717 20.840 -14.481 1.00 0.45 52 ALA A C 7
ATOM 9152 O O . ALA A 1 52 ? -15.829 21.449 -15.078 1.00 42.54 52 ALA A O 7
ATOM 9159 N N . LEU A 1 53 ? -16.522 20.244 -13.310 1.00 31.14 53 LEU A N 7
ATOM 9160 C CA . LEU A 1 53 ? -15.224 20.271 -12.644 1.00 72.30 53 LEU A CA 7
ATOM 9161 C C . LEU A 1 53 ? -14.189 19.481 -13.438 1.00 44.01 53 LEU A C 7
ATOM 9162 O O . LEU A 1 53 ? -13.137 20.007 -13.801 1.00 52.33 53 LEU A O 7
ATOM 9178 N N . ALA A 1 54 ? -14.495 18.216 -13.706 1.00 23.21 54 ALA A N 7
ATOM 9179 C CA . ALA A 1 54 ? -13.593 17.355 -14.461 1.00 24.13 54 ALA A CA 7
ATOM 9180 C C . ALA A 1 54 ? -13.185 18.007 -15.778 1.00 33.13 54 ALA A C 7
ATOM 9181 O O . ALA A 1 54 ? -12.020 17.958 -16.171 1.00 40.21 54 ALA A O 7
ATOM 9188 N N . SER A 1 55 ? -14.153 18.616 -16.455 1.00 50.22 55 SER A N 7
ATOM 9189 C CA . SER A 1 55 ? -13.896 19.274 -17.731 1.00 5.22 55 SER A CA 7
ATOM 9190 C C . SER A 1 55 ? -12.734 20.256 -17.611 1.00 22.11 55 SER A C 7
ATOM 9191 O O . SER A 1 55 ? -12.025 20.518 -18.583 1.00 14.12 55 SER A O 7
ATOM 9199 N N . SER A 1 56 ? -12.545 20.796 -16.411 1.00 61.30 56 SER A N 7
ATOM 9200 C CA . SER A 1 56 ? -11.472 21.752 -16.163 1.00 60.33 56 SER A CA 7
ATOM 9201 C C . SER A 1 56 ? -10.154 21.032 -15.895 1.00 61.44 56 SER A C 7
ATOM 9202 O O . SER A 1 56 ? -9.082 21.532 -16.234 1.00 62.25 56 SER A O 7
ATOM 9210 N N . GLN A 1 57 ? -10.243 19.855 -15.285 1.00 34.44 57 GLN A N 7
ATOM 9211 C CA . GLN A 1 57 ? -9.058 19.066 -14.970 1.00 72.52 57 GLN A CA 7
ATOM 9212 C C . GLN A 1 57 ? -8.625 18.231 -16.171 1.00 53.23 57 GLN A C 7
ATOM 9213 O O . GLN A 1 57 ? -7.643 18.550 -16.840 1.00 2.05 57 GLN A O 7
ATOM 9227 N N . GLY A 1 58 ? -9.366 17.160 -16.440 1.00 10.03 58 GLY A N 7
ATOM 9228 C CA . GLY A 1 58 ? -9.042 16.296 -17.560 1.00 14.11 58 GLY A CA 7
ATOM 9229 C C . GLY A 1 58 ? -10.229 16.062 -18.473 1.00 73.12 58 GLY A C 7
ATOM 9230 O O . GLY A 1 58 ? -11.367 16.367 -18.114 1.00 61.54 58 GLY A O 7
ATOM 9234 N N . ASP A 1 59 ? -9.965 15.521 -19.657 1.00 42.03 59 ASP A N 7
ATOM 9235 C CA . ASP A 1 59 ? -11.020 15.247 -20.626 1.00 32.34 59 ASP A CA 7
ATOM 9236 C C . ASP A 1 59 ? -11.899 14.091 -20.158 1.00 73.23 59 ASP A C 7
ATOM 9237 O O . ASP A 1 59 ? -11.398 13.053 -19.724 1.00 1.30 59 ASP A O 7
ATOM 9246 N N . ILE A 1 60 ? -13.212 14.278 -20.250 1.00 24.23 60 ILE A N 7
ATOM 9247 C CA . ILE A 1 60 ? -14.160 13.251 -19.836 1.00 64.33 60 ILE A CA 7
ATOM 9248 C C . ILE A 1 60 ? -14.704 12.489 -21.040 1.00 33.02 60 ILE A C 7
ATOM 9249 O O . ILE A 1 60 ? -15.080 13.087 -22.049 1.00 14.12 60 ILE A O 7
ATOM 9265 N N . LEU A 1 61 ? -14.746 11.166 -20.926 1.00 45.13 61 LEU A N 7
ATOM 9266 C CA . LEU A 1 61 ? -15.247 10.321 -22.005 1.00 25.13 61 LEU A CA 7
ATOM 9267 C C . LEU A 1 61 ? -16.685 9.890 -21.735 1.00 64.33 61 LEU A C 7
ATOM 9268 O O . LEU A 1 61 ? -17.460 9.664 -22.665 1.00 11.34 61 LEU A O 7
ATOM 9284 N N . ASP A 1 62 ? -17.034 9.779 -20.458 1.00 52.25 62 ASP A N 7
ATOM 9285 C CA . ASP A 1 62 ? -18.380 9.378 -20.066 1.00 54.52 62 ASP A CA 7
ATOM 9286 C C . ASP A 1 62 ? -18.508 9.316 -18.547 1.00 40.53 62 ASP A C 7
ATOM 9287 O O . ASP A 1 62 ? -17.739 8.626 -17.878 1.00 3.32 62 ASP A O 7
ATOM 9296 N N . ILE A 1 63 ? -19.483 10.042 -18.010 1.00 42.45 63 ILE A N 7
ATOM 9297 C CA . ILE A 1 63 ? -19.711 10.069 -16.571 1.00 45.50 63 ILE A CA 7
ATOM 9298 C C . ILE A 1 63 ? -20.962 9.282 -16.198 1.00 1.25 63 ILE A C 7
ATOM 9299 O O . ILE A 1 63 ? -22.081 9.691 -16.507 1.00 12.02 63 ILE A O 7
ATOM 9315 N N . VAL A 1 64 ? -20.765 8.151 -15.529 1.00 22.55 64 VAL A N 7
ATOM 9316 C CA . VAL A 1 64 ? -21.877 7.306 -15.109 1.00 53.54 64 VAL A CA 7
ATOM 9317 C C . VAL A 1 64 ? -22.368 7.695 -13.719 1.00 73.43 64 VAL A C 7
ATOM 9318 O O . VAL A 1 64 ? -21.579 8.076 -12.854 1.00 55.15 64 VAL A O 7
ATOM 9331 N N . VAL A 1 65 ? -23.677 7.594 -13.510 1.00 52.35 65 VAL A N 7
ATOM 9332 C CA . VAL A 1 65 ? -24.274 7.933 -12.224 1.00 54.23 65 VAL A CA 7
ATOM 9333 C C . VAL A 1 65 ? -25.352 6.927 -11.836 1.00 63.43 65 VAL A C 7
ATOM 9334 O O . VAL A 1 65 ? -26.228 6.600 -12.637 1.00 63.32 65 VAL A O 7
ATOM 9347 N N . ASP A 1 66 ? -25.281 6.439 -10.603 1.00 21.13 66 ASP A N 7
ATOM 9348 C CA . ASP A 1 66 ? -26.251 5.470 -10.107 1.00 33.03 66 ASP A CA 7
ATOM 9349 C C . ASP A 1 66 ? -27.653 6.071 -10.078 1.00 72.21 66 ASP A C 7
ATOM 9350 O O . ASP A 1 66 ? -27.922 7.078 -10.734 1.00 72.13 66 ASP A O 7
ATOM 9359 N N . LEU A 1 67 ? -28.543 5.446 -9.315 1.00 14.41 67 LEU A N 7
ATOM 9360 C CA . LEU A 1 67 ? -29.919 5.919 -9.201 1.00 60.42 67 LEU A CA 7
ATOM 9361 C C . LEU A 1 67 ? -30.069 6.880 -8.026 1.00 75.43 67 LEU A C 7
ATOM 9362 O O . LEU A 1 67 ? -31.177 7.121 -7.547 1.00 52.20 67 LEU A O 7
ATOM 9378 N N . SER A 1 68 ? -28.948 7.427 -7.568 1.00 61.44 68 SER A N 7
ATOM 9379 C CA . SER A 1 68 ? -28.955 8.360 -6.449 1.00 4.55 68 SER A CA 7
ATOM 9380 C C . SER A 1 68 ? -29.723 7.783 -5.264 1.00 75.21 68 SER A C 7
ATOM 9381 O O . SER A 1 68 ? -30.699 8.371 -4.797 1.00 72.30 68 SER A O 7
ATOM 9389 N N . ASP A 1 69 ? -29.277 6.628 -4.784 1.00 25.14 69 ASP A N 7
ATOM 9390 C CA . ASP A 1 69 ? -29.921 5.970 -3.653 1.00 23.41 69 ASP A CA 7
ATOM 9391 C C . ASP A 1 69 ? -29.559 6.662 -2.343 1.00 25.14 69 ASP A C 7
ATOM 9392 O O . ASP A 1 69 ? -28.464 7.206 -2.199 1.00 24.15 69 ASP A O 7
ATOM 9401 N N . ASP A 1 70 ? -30.485 6.638 -1.391 1.00 53.23 70 ASP A N 7
ATOM 9402 C CA . ASP A 1 70 ? -30.264 7.264 -0.093 1.00 30.45 70 ASP A CA 7
ATOM 9403 C C . ASP A 1 70 ? -29.318 6.424 0.761 1.00 53.13 70 ASP A C 7
ATOM 9404 O O . ASP A 1 70 ? -28.912 6.839 1.845 1.00 24.11 70 ASP A O 7
ATOM 9413 N N . ASN A 1 71 ? -28.973 5.241 0.263 1.00 34.22 71 ASN A N 7
ATOM 9414 C CA . ASN A 1 71 ? -28.077 4.342 0.981 1.00 61.11 71 ASN A CA 7
ATOM 9415 C C . ASN A 1 71 ? -26.811 4.076 0.172 1.00 3.51 71 ASN A C 7
ATOM 9416 O O . ASN A 1 71 ? -25.837 3.526 0.687 1.00 51.35 71 ASN A O 7
ATOM 9427 N N . SER A 1 72 ? -26.832 4.472 -1.097 1.00 2.03 72 SER A N 7
ATOM 9428 C CA . SER A 1 72 ? -25.687 4.274 -1.978 1.00 51.32 72 SER A CA 7
ATOM 9429 C C . SER A 1 72 ? -25.055 5.611 -2.356 1.00 31.41 72 SER A C 7
ATOM 9430 O O . SER A 1 72 ? -23.976 5.957 -1.877 1.00 51.12 72 SER A O 7
ATOM 9438 N N . GLY A 1 73 ? -25.737 6.358 -3.219 1.00 63.43 73 GLY A N 7
ATOM 9439 C CA . GLY A 1 73 ? -25.228 7.647 -3.648 1.00 4.33 73 GLY A CA 7
ATOM 9440 C C . GLY A 1 73 ? -23.786 7.577 -4.112 1.00 33.44 73 GLY A C 7
ATOM 9441 O O . GLY A 1 73 ? -22.862 7.789 -3.326 1.00 50.14 73 GLY A O 7
ATOM 9445 N N . LYS A 1 74 ? -23.592 7.276 -5.391 1.00 73.31 74 LYS A N 7
ATOM 9446 C CA . LYS A 1 74 ? -22.253 7.177 -5.960 1.00 33.42 74 LYS A CA 7
ATOM 9447 C C . LYS A 1 74 ? -22.275 7.467 -7.457 1.00 53.40 74 LYS A C 7
ATOM 9448 O O . LYS A 1 74 ? -23.333 7.712 -8.036 1.00 13.32 74 LYS A O 7
ATOM 9467 N N . ALA A 1 75 ? -21.101 7.437 -8.078 1.00 42.23 75 ALA A N 7
ATOM 9468 C CA . ALA A 1 75 ? -20.986 7.694 -9.509 1.00 34.04 75 ALA A CA 7
ATOM 9469 C C . ALA A 1 75 ? -19.594 7.341 -10.020 1.00 3.40 75 ALA A C 7
ATOM 9470 O O . ALA A 1 75 ? -18.737 6.894 -9.257 1.00 44.44 75 ALA A O 7
ATOM 9477 N N . TYR A 1 76 ? -19.375 7.544 -11.314 1.00 51.53 76 TYR A N 7
ATOM 9478 C CA . TYR A 1 76 ? -18.087 7.245 -11.928 1.00 61.11 76 TYR A CA 7
ATOM 9479 C C . TYR A 1 76 ? -17.768 8.240 -13.040 1.00 35.02 76 TYR A C 7
ATOM 9480 O O . TYR A 1 76 ? -18.574 8.453 -13.946 1.00 52.52 76 TYR A O 7
ATOM 9498 N N . ILE A 1 77 ? -16.588 8.845 -12.963 1.00 11.11 77 ILE A N 7
ATOM 9499 C CA . ILE A 1 77 ? -16.161 9.816 -13.963 1.00 14.13 77 ILE A CA 7
ATOM 9500 C C . ILE A 1 77 ? -15.036 9.258 -14.826 1.00 65.53 77 ILE A C 7
ATOM 9501 O O . ILE A 1 77 ? -13.889 9.167 -14.388 1.00 22.32 77 ILE A O 7
ATOM 9517 N N . VAL A 1 78 ? -15.370 8.886 -16.058 1.00 34.42 78 VAL A N 7
ATOM 9518 C CA . VAL A 1 78 ? -14.387 8.338 -16.985 1.00 53.51 78 VAL A CA 7
ATOM 9519 C C . VAL A 1 78 ? -13.611 9.450 -17.682 1.00 1.21 78 VAL A C 7
ATOM 9520 O O . VAL A 1 78 ? -14.197 10.334 -18.307 1.00 14.00 78 VAL A O 7
ATOM 9533 N N . PHE A 1 79 ? -12.288 9.400 -17.571 1.00 23.44 79 PHE A N 7
ATOM 9534 C CA . PHE A 1 79 ? -11.430 10.403 -18.190 1.00 25.02 79 PHE A CA 7
ATOM 9535 C C . PHE A 1 79 ? -10.718 9.831 -19.413 1.00 34.34 79 PHE A C 7
ATOM 9536 O O . PHE A 1 79 ? -10.907 8.667 -19.765 1.00 62.22 79 PHE A O 7
ATOM 9553 N N . ALA A 1 80 ? -9.901 10.658 -20.055 1.00 50.25 80 ALA A N 7
ATOM 9554 C CA . ALA A 1 80 ? -9.160 10.235 -21.238 1.00 15.25 80 ALA A CA 7
ATOM 9555 C C . ALA A 1 80 ? -8.148 9.149 -20.891 1.00 72.45 80 ALA A C 7
ATOM 9556 O O . ALA A 1 80 ? -7.960 8.196 -21.649 1.00 33.21 80 ALA A O 7
ATOM 9563 N N . THR A 1 81 ? -7.497 9.297 -19.742 1.00 45.42 81 THR A N 7
ATOM 9564 C CA . THR A 1 81 ? -6.502 8.330 -19.297 1.00 22.22 81 THR A CA 7
ATOM 9565 C C . THR A 1 81 ? -6.179 8.514 -17.818 1.00 72.04 81 THR A C 7
ATOM 9566 O O . THR A 1 81 ? -6.587 9.499 -17.203 1.00 72.24 81 THR A O 7
ATOM 9577 N N . GLN A 1 82 ? -5.444 7.561 -17.255 1.00 34.24 82 GLN A N 7
ATOM 9578 C CA . GLN A 1 82 ? -5.067 7.619 -15.847 1.00 54.33 82 GLN A CA 7
ATOM 9579 C C . GLN A 1 82 ? -4.422 8.960 -15.512 1.00 33.12 82 GLN A C 7
ATOM 9580 O O . GLN A 1 82 ? -4.536 9.450 -14.389 1.00 31.22 82 GLN A O 7
ATOM 9594 N N . GLU A 1 83 ? -3.745 9.547 -16.493 1.00 42.33 83 GLU A N 7
ATOM 9595 C CA . GLU A 1 83 ? -3.081 10.831 -16.300 1.00 63.04 83 GLU A CA 7
ATOM 9596 C C . GLU A 1 83 ? -4.069 11.888 -15.817 1.00 35.12 83 GLU A C 7
ATOM 9597 O O . GLU A 1 83 ? -3.827 12.571 -14.822 1.00 10.10 83 GLU A O 7
ATOM 9609 N N . SER A 1 84 ? -5.184 12.016 -16.529 1.00 15.52 84 SER A N 7
ATOM 9610 C CA . SER A 1 84 ? -6.209 12.993 -16.176 1.00 24.32 84 SER A CA 7
ATOM 9611 C C . SER A 1 84 ? -6.973 12.552 -14.931 1.00 72.13 84 SER A C 7
ATOM 9612 O O . SER A 1 84 ? -7.221 13.349 -14.027 1.00 25.22 84 SER A O 7
ATOM 9620 N N . ALA A 1 85 ? -7.345 11.277 -14.894 1.00 22.53 85 ALA A N 7
ATOM 9621 C CA . ALA A 1 85 ? -8.079 10.728 -13.760 1.00 54.04 85 ALA A CA 7
ATOM 9622 C C . ALA A 1 85 ? -7.355 11.010 -12.448 1.00 54.34 85 ALA A C 7
ATOM 9623 O O . ALA A 1 85 ? -7.960 11.481 -11.485 1.00 63.01 85 ALA A O 7
ATOM 9630 N N . GLN A 1 86 ? -6.059 10.719 -12.419 1.00 0.13 86 GLN A N 7
ATOM 9631 C CA . GLN A 1 86 ? -5.254 10.941 -11.223 1.00 61.13 86 GLN A CA 7
ATOM 9632 C C . GLN A 1 86 ? -5.260 12.414 -10.829 1.00 4.12 86 GLN A C 7
ATOM 9633 O O . GLN A 1 86 ? -5.389 12.751 -9.652 1.00 52.14 86 GLN A O 7
ATOM 9647 N N . ALA A 1 87 ? -5.118 13.288 -11.820 1.00 62.43 87 ALA A N 7
ATOM 9648 C CA . ALA A 1 87 ? -5.108 14.725 -11.577 1.00 32.32 87 ALA A CA 7
ATOM 9649 C C . ALA A 1 87 ? -6.391 15.173 -10.884 1.00 24.43 87 ALA A C 7
ATOM 9650 O O . ALA A 1 87 ? -6.355 15.964 -9.941 1.00 61.20 87 ALA A O 7
ATOM 9657 N N . PHE A 1 88 ? -7.523 14.662 -11.357 1.00 3.30 88 PHE A N 7
ATOM 9658 C CA . PHE A 1 88 ? -8.817 15.011 -10.783 1.00 52.55 88 PHE A CA 7
ATOM 9659 C C . PHE A 1 88 ? -8.978 14.403 -9.394 1.00 33.34 88 PHE A C 7
ATOM 9660 O O . PHE A 1 88 ? -9.402 15.076 -8.454 1.00 25.02 88 PHE A O 7
ATOM 9677 N N . VAL A 1 89 ? -8.638 13.124 -9.271 1.00 60.42 89 VAL A N 7
ATOM 9678 C CA . VAL A 1 89 ? -8.744 12.423 -7.997 1.00 62.20 89 VAL A CA 7
ATOM 9679 C C . VAL A 1 89 ? -7.940 13.131 -6.912 1.00 71.31 89 VAL A C 7
ATOM 9680 O O . VAL A 1 89 ? -8.349 13.174 -5.752 1.00 51.54 89 VAL A O 7
ATOM 9693 N N . GLU A 1 90 ? -6.795 13.684 -7.298 1.00 4.21 90 GLU A N 7
ATOM 9694 C CA . GLU A 1 90 ? -5.933 14.390 -6.357 1.00 12.32 90 GLU A CA 7
ATOM 9695 C C . GLU A 1 90 ? -6.340 15.857 -6.241 1.00 60.45 90 GLU A C 7
ATOM 9696 O O . GLU A 1 90 ? -6.034 16.520 -5.252 1.00 11.55 90 GLU A O 7
ATOM 9708 N N . ALA A 1 91 ? -7.031 16.355 -7.262 1.00 30.34 91 ALA A N 7
ATOM 9709 C CA . ALA A 1 91 ? -7.481 17.741 -7.275 1.00 12.02 91 ALA A CA 7
ATOM 9710 C C . ALA A 1 91 ? -8.635 17.953 -6.301 1.00 21.15 91 ALA A C 7
ATOM 9711 O O . ALA A 1 91 ? -8.849 19.061 -5.808 1.00 74.22 91 ALA A O 7
ATOM 9718 N N . PHE A 1 92 ? -9.376 16.884 -6.027 1.00 1.33 92 PHE A N 7
ATOM 9719 C CA . PHE A 1 92 ? -10.510 16.954 -5.112 1.00 65.01 92 PHE A CA 7
ATOM 9720 C C . PHE A 1 92 ? -10.350 15.954 -3.971 1.00 4.15 92 PHE A C 7
ATOM 9721 O O . PHE A 1 92 ? -11.256 15.775 -3.158 1.00 10.55 92 PHE A O 7
ATOM 9738 N N . GLN A 1 93 ? -9.191 15.305 -3.918 1.00 42.31 93 GLN A N 7
ATOM 9739 C CA . GLN A 1 93 ? -8.912 14.323 -2.878 1.00 35.45 93 GLN A CA 7
ATOM 9740 C C . GLN A 1 93 ? -9.291 14.863 -1.503 1.00 14.43 93 GLN A C 7
ATOM 9741 O O . GLN A 1 93 ? -9.722 14.114 -0.627 1.00 2.20 93 GLN A O 7
ATOM 9755 N N . GLY A 1 94 ? -9.128 16.170 -1.320 1.00 42.34 94 GLY A N 7
ATOM 9756 C CA . GLY A 1 94 ? -9.457 16.789 -0.050 1.00 21.15 94 GLY A CA 7
ATOM 9757 C C . GLY A 1 94 ? -10.187 18.106 -0.218 1.00 12.50 94 GLY A C 7
ATOM 9758 O O . GLY A 1 94 ? -9.661 19.165 0.127 1.00 24.41 94 GLY A O 7
ATOM 9762 N N . TYR A 1 95 ? -11.402 18.043 -0.751 1.00 51.51 95 TYR A N 7
ATOM 9763 C CA . TYR A 1 95 ? -12.204 19.241 -0.969 1.00 14.43 95 TYR A CA 7
ATOM 9764 C C . TYR A 1 95 ? -13.674 18.978 -0.653 1.00 5.12 95 TYR A C 7
ATOM 9765 O O . TYR A 1 95 ? -14.240 17.949 -1.021 1.00 65.40 95 TYR A O 7
ATOM 9783 N N . PRO A 1 96 ? -14.307 19.931 0.046 1.00 54.50 96 PRO A N 7
ATOM 9784 C CA . PRO A 1 96 ? -15.719 19.827 0.427 1.00 52.43 96 PRO A CA 7
ATOM 9785 C C . PRO A 1 96 ? -16.653 19.948 -0.772 1.00 53.05 96 PRO A C 7
ATOM 9786 O O . PRO A 1 96 ? -16.880 21.043 -1.288 1.00 62.11 96 PRO A O 7
ATOM 9797 N N . PHE A 1 97 ? -17.194 18.816 -1.212 1.00 3.31 97 PHE A N 7
ATOM 9798 C CA . PHE A 1 97 ? -18.104 18.795 -2.351 1.00 45.43 97 PHE A CA 7
ATOM 9799 C C . PHE A 1 97 ? -19.378 18.026 -2.016 1.00 1.23 97 PHE A C 7
ATOM 9800 O O . PHE A 1 97 ? -19.350 17.065 -1.247 1.00 53.24 97 PHE A O 7
ATOM 9817 N N . GLN A 1 98 ? -20.493 18.457 -2.597 1.00 44.31 98 GLN A N 7
ATOM 9818 C CA . GLN A 1 98 ? -21.777 17.810 -2.359 1.00 14.32 98 GLN A CA 7
ATOM 9819 C C . GLN A 1 98 ? -22.125 17.820 -0.874 1.00 25.32 98 GLN A C 7
ATOM 9820 O O . GLN A 1 98 ? -22.885 16.978 -0.398 1.00 70.44 98 GLN A O 7
ATOM 9834 N N . GLY A 1 99 ? -21.561 18.779 -0.145 1.00 60.32 99 GLY A N 7
ATOM 9835 C CA . GLY A 1 99 ? -21.823 18.879 1.279 1.00 43.43 99 GLY A CA 7
ATOM 9836 C C . GLY A 1 99 ? -20.553 19.041 2.091 1.00 34.45 99 GLY A C 7
ATOM 9837 O O . GLY A 1 99 ? -20.372 20.044 2.779 1.00 15.33 99 GLY A O 7
ATOM 9841 N N . ASN A 1 100 ? -19.673 18.048 2.014 1.00 44.34 100 ASN A N 7
ATOM 9842 C CA . ASN A 1 100 ? -18.414 18.084 2.750 1.00 33.21 100 ASN A CA 7
ATOM 9843 C C . ASN A 1 100 ? -17.598 16.821 2.493 1.00 21.20 100 ASN A C 7
ATOM 9844 O O . ASN A 1 100 ? -16.481 16.868 1.978 1.00 43.13 100 ASN A O 7
ATOM 9855 N N . PRO A 1 101 ? -18.167 15.663 2.860 1.00 55.23 101 PRO A N 7
ATOM 9856 C CA . PRO A 1 101 ? -17.511 14.365 2.678 1.00 41.34 101 PRO A CA 7
ATOM 9857 C C . PRO A 1 101 ? -17.414 13.966 1.209 1.00 20.42 101 PRO A C 7
ATOM 9858 O O . PRO A 1 101 ? -18.363 13.426 0.638 1.00 2.40 101 PRO A O 7
ATOM 9869 N N . LEU A 1 102 ? -16.262 14.232 0.603 1.00 14.52 102 LEU A N 7
ATOM 9870 C CA . LEU A 1 102 ? -16.041 13.900 -0.800 1.00 32.21 102 LEU A CA 7
ATOM 9871 C C . LEU A 1 102 ? -14.890 12.910 -0.950 1.00 14.00 102 LEU A C 7
ATOM 9872 O O . LEU A 1 102 ? -13.798 13.127 -0.425 1.00 13.22 102 LEU A O 7
ATOM 9888 N N . VAL A 1 103 ? -15.142 11.823 -1.672 1.00 71.22 103 VAL A N 7
ATOM 9889 C CA . VAL A 1 103 ? -14.126 10.801 -1.895 1.00 33.23 103 VAL A CA 7
ATOM 9890 C C . VAL A 1 103 ? -13.919 10.547 -3.384 1.00 31.24 103 VAL A C 7
ATOM 9891 O O . VAL A 1 103 ? -14.881 10.428 -4.143 1.00 52.40 103 VAL A O 7
ATOM 9904 N N . ILE A 1 104 ? -12.658 10.464 -3.794 1.00 72.21 104 ILE A N 7
ATOM 9905 C CA . ILE A 1 104 ? -12.325 10.222 -5.192 1.00 41.24 104 ILE A CA 7
ATOM 9906 C C . ILE A 1 104 ? -11.219 9.181 -5.322 1.00 25.33 104 ILE A C 7
ATOM 9907 O O . ILE A 1 104 ? -10.140 9.328 -4.745 1.00 53.32 104 ILE A O 7
ATOM 9923 N N . THR A 1 105 ? -11.492 8.127 -6.084 1.00 63.44 105 THR A N 7
ATOM 9924 C CA . THR A 1 105 ? -10.520 7.060 -6.291 1.00 0.21 105 THR A CA 7
ATOM 9925 C C . THR A 1 105 ? -10.625 6.486 -7.699 1.00 22.20 105 THR A C 7
ATOM 9926 O O . THR A 1 105 ? -11.580 6.763 -8.424 1.00 15.41 105 THR A O 7
ATOM 9937 N N . PHE A 1 106 ? -9.637 5.683 -8.081 1.00 1.13 106 PHE A N 7
ATOM 9938 C CA . PHE A 1 106 ? -9.618 5.069 -9.403 1.00 52.43 106 PHE A CA 7
ATOM 9939 C C . PHE A 1 106 ? -10.528 3.845 -9.448 1.00 12.32 106 PHE A C 7
ATOM 9940 O O . PHE A 1 106 ? -11.279 3.582 -8.509 1.00 10.25 106 PHE A O 7
ATOM 9957 N N . SER A 1 107 ? -10.455 3.101 -10.547 1.00 33.25 107 SER A N 7
ATOM 9958 C CA . SER A 1 107 ? -11.275 1.907 -10.717 1.00 31.14 107 SER A CA 7
ATOM 9959 C C . SER A 1 107 ? -10.607 0.921 -11.670 1.00 31.42 107 SER A C 7
ATOM 9960 O O . SER A 1 107 ? -9.478 1.135 -12.110 1.00 32.21 107 SER A O 7
ATOM 9968 N N . GLU A 1 108 ? -11.314 -0.161 -11.984 1.00 10.34 108 GLU A N 7
ATOM 9969 C CA . GLU A 1 108 ? -10.789 -1.181 -12.884 1.00 13.22 108 GLU A CA 7
ATOM 9970 C C . GLU A 1 108 ? -11.346 -1.001 -14.293 1.00 44.23 108 GLU A C 7
ATOM 9971 O O . GLU A 1 108 ? -12.480 -0.557 -14.474 1.00 41.42 108 GLU A O 7
ATOM 9983 N N . THR A 1 109 ? -10.538 -1.348 -15.291 1.00 32.52 109 THR A N 7
ATOM 9984 C CA . THR A 1 109 ? -10.947 -1.224 -16.684 1.00 74.20 109 THR A CA 7
ATOM 9985 C C . THR A 1 109 ? -10.576 -2.470 -17.479 1.00 60.44 109 THR A C 7
ATOM 9986 O O . THR A 1 109 ? -9.675 -2.455 -18.319 1.00 33.14 109 THR A O 7
ATOM 9997 N N . PRO A 1 110 ? -11.285 -3.577 -17.212 1.00 72.12 110 PRO A N 7
ATOM 9998 C CA . PRO A 1 110 ? -11.048 -4.853 -17.894 1.00 54.00 110 PRO A CA 7
ATOM 9999 C C . PRO A 1 110 ? -11.474 -4.816 -19.358 1.00 4.31 110 PRO A C 7
ATOM 10000 O O . PRO A 1 110 ? -12.050 -3.832 -19.821 1.00 10.24 110 PRO A O 7
ATOM 10011 N N . GLN A 1 111 ? -11.186 -5.893 -20.081 1.00 24.23 111 GLN A N 7
ATOM 10012 C CA . GLN A 1 111 ? -11.539 -5.982 -21.493 1.00 24.24 111 GLN A CA 7
ATOM 10013 C C . GLN A 1 111 ? -11.210 -7.363 -22.050 1.00 33.41 111 GLN A C 7
ATOM 10014 O O . GLN A 1 111 ? -11.996 -7.944 -22.799 1.00 22.11 111 GLN A O 7
ATOM 10028 N N . SER A 1 112 ? -10.045 -7.884 -21.680 1.00 4.35 112 SER A N 7
ATOM 10029 C CA . SER A 1 112 ? -9.610 -9.195 -22.146 1.00 33.31 112 SER A CA 7
ATOM 10030 C C . SER A 1 112 ? -10.393 -10.305 -21.452 1.00 33.44 112 SER A C 7
ATOM 10031 O O . SER A 1 112 ? -10.557 -11.397 -21.996 1.00 22.13 112 SER A O 7
ATOM 10039 N N . GLN A 1 113 ? -10.875 -10.017 -20.247 1.00 4.03 113 GLN A N 7
ATOM 10040 C CA . GLN A 1 113 ? -11.640 -10.991 -19.477 1.00 42.31 113 GLN A CA 7
ATOM 10041 C C . GLN A 1 113 ? -12.788 -11.559 -20.305 1.00 44.55 113 GLN A C 7
ATOM 10042 O O . GLN A 1 113 ? -13.200 -12.702 -20.112 1.00 63.44 113 GLN A O 7
ATOM 10056 N N . VAL A 1 114 ? -13.301 -10.751 -21.229 1.00 24.33 114 VAL A N 7
ATOM 10057 C CA . VAL A 1 114 ? -14.401 -11.173 -22.087 1.00 63.54 114 VAL A CA 7
ATOM 10058 C C . VAL A 1 114 ? -14.092 -12.506 -22.760 1.00 73.24 114 VAL A C 7
ATOM 10059 O O . VAL A 1 114 ? -14.995 -13.293 -23.045 1.00 23.03 114 VAL A O 7
ATOM 10072 N N . ALA A 1 115 ? -12.811 -12.753 -23.012 1.00 61.11 115 ALA A N 7
ATOM 10073 C CA . ALA A 1 115 ? -12.383 -13.992 -23.650 1.00 24.05 115 ALA A CA 7
ATOM 10074 C C . ALA A 1 115 ? -12.927 -15.208 -22.907 1.00 42.14 115 ALA A C 7
ATOM 10075 O O . ALA A 1 115 ? -13.149 -16.261 -23.503 1.00 60.32 115 ALA A O 7
ATOM 10082 N N . GLU A 1 116 ? -13.138 -15.054 -21.604 1.00 35.11 116 GLU A N 7
ATOM 10083 C CA . GLU A 1 116 ? -13.655 -16.141 -20.781 1.00 73.42 116 GLU A CA 7
ATOM 10084 C C . GLU A 1 116 ? -14.969 -16.674 -21.346 1.00 61.23 116 GLU A C 7
ATOM 10085 O O . GLU A 1 116 ? -15.277 -17.859 -21.218 1.00 30.23 116 GLU A O 7
ATOM 10097 N N . ASP A 1 117 ? -15.739 -15.790 -21.971 1.00 63.44 117 ASP A N 7
ATOM 10098 C CA . ASP A 1 117 ? -17.019 -16.171 -22.557 1.00 11.51 117 ASP A CA 7
ATOM 10099 C C . ASP A 1 117 ? -16.835 -16.673 -23.986 1.00 35.15 117 ASP A C 7
ATOM 10100 O O . ASP A 1 117 ? -15.725 -16.668 -24.518 1.00 24.02 117 ASP A O 7
ATOM 10109 N N . THR A 1 22 ? 3.567 4.808 -2.204 1.00 3.02 22 THR A N 8
ATOM 10110 C CA . THR A 1 22 ? 4.061 3.589 -2.831 1.00 71.22 22 THR A CA 8
ATOM 10111 C C . THR A 1 22 ? 2.998 2.961 -3.725 1.00 52.35 22 THR A C 8
ATOM 10112 O O . THR A 1 22 ? 2.468 1.887 -3.441 1.00 12.12 22 THR A O 8
ATOM 10123 N N . PRO A 1 23 ? 2.677 3.645 -4.834 1.00 63.11 23 PRO A N 8
ATOM 10124 C CA . PRO A 1 23 ? 1.675 3.172 -5.794 1.00 1.03 23 PRO A CA 8
ATOM 10125 C C . PRO A 1 23 ? 2.147 1.946 -6.568 1.00 41.11 23 PRO A C 8
ATOM 10126 O O . PRO A 1 23 ? 3.069 2.013 -7.382 1.00 15.01 23 PRO A O 8
ATOM 10137 N N . PRO A 1 24 ? 1.502 0.798 -6.311 1.00 41.53 24 PRO A N 8
ATOM 10138 C CA . PRO A 1 24 ? 1.839 -0.464 -6.975 1.00 74.43 24 PRO A CA 8
ATOM 10139 C C . PRO A 1 24 ? 1.454 -0.464 -8.451 1.00 33.12 24 PRO A C 8
ATOM 10140 O O . PRO A 1 24 ? 0.765 0.441 -8.923 1.00 35.22 24 PRO A O 8
ATOM 10151 N N . HIS A 1 25 ? 1.903 -1.484 -9.175 1.00 72.30 25 HIS A N 8
ATOM 10152 C CA . HIS A 1 25 ? 1.604 -1.602 -10.598 1.00 10.12 25 HIS A CA 8
ATOM 10153 C C . HIS A 1 25 ? 0.457 -2.580 -10.833 1.00 62.31 25 HIS A C 8
ATOM 10154 O O . HIS A 1 25 ? 0.658 -3.795 -10.859 1.00 22.11 25 HIS A O 8
ATOM 10168 N N . THR A 1 26 ? -0.747 -2.043 -11.004 1.00 31.43 26 THR A N 8
ATOM 10169 C CA . THR A 1 26 ? -1.926 -2.869 -11.235 1.00 10.54 26 THR A CA 8
ATOM 10170 C C . THR A 1 26 ? -2.680 -2.414 -12.479 1.00 62.23 26 THR A C 8
ATOM 10171 O O . THR A 1 26 ? -3.895 -2.226 -12.445 1.00 12.40 26 THR A O 8
ATOM 10182 N N . GLU A 1 27 ? -1.950 -2.241 -13.577 1.00 73.11 27 GLU A N 8
ATOM 10183 C CA . GLU A 1 27 ? -2.552 -1.809 -14.833 1.00 11.40 27 GLU A CA 8
ATOM 10184 C C . GLU A 1 27 ? -3.156 -0.414 -14.695 1.00 0.00 27 GLU A C 8
ATOM 10185 O O . GLU A 1 27 ? -3.543 0.018 -13.609 1.00 25.02 27 GLU A O 8
ATOM 10197 N N . PRO A 1 28 ? -3.239 0.309 -15.822 1.00 20.50 28 PRO A N 8
ATOM 10198 C CA . PRO A 1 28 ? -3.794 1.665 -15.854 1.00 34.23 28 PRO A CA 8
ATOM 10199 C C . PRO A 1 28 ? -5.301 1.680 -15.617 1.00 4.12 28 PRO A C 8
ATOM 10200 O O . PRO A 1 28 ? -5.956 0.639 -15.658 1.00 24.32 28 PRO A O 8
ATOM 10211 N N . SER A 1 29 ? -5.844 2.868 -15.369 1.00 72.45 29 SER A N 8
ATOM 10212 C CA . SER A 1 29 ? -7.273 3.018 -15.123 1.00 35.43 29 SER A CA 8
ATOM 10213 C C . SER A 1 29 ? -7.790 4.331 -15.703 1.00 71.40 29 SER A C 8
ATOM 10214 O O . SER A 1 29 ? -7.331 5.409 -15.328 1.00 55.44 29 SER A O 8
ATOM 10222 N N . GLN A 1 30 ? -8.747 4.229 -16.620 1.00 12.24 30 GLN A N 8
ATOM 10223 C CA . GLN A 1 30 ? -9.326 5.408 -17.253 1.00 11.33 30 GLN A CA 8
ATOM 10224 C C . GLN A 1 30 ? -10.703 5.716 -16.674 1.00 1.44 30 GLN A C 8
ATOM 10225 O O . GLN A 1 30 ? -11.522 6.378 -17.311 1.00 73.35 30 GLN A O 8
ATOM 10239 N N . VAL A 1 31 ? -10.951 5.232 -15.461 1.00 13.43 31 VAL A N 8
ATOM 10240 C CA . VAL A 1 31 ? -12.229 5.457 -14.795 1.00 21.40 31 VAL A CA 8
ATOM 10241 C C . VAL A 1 31 ? -12.041 5.647 -13.294 1.00 45.12 31 VAL A C 8
ATOM 10242 O O . VAL A 1 31 ? -11.216 4.979 -12.671 1.00 65.42 31 VAL A O 8
ATOM 10255 N N . VAL A 1 32 ? -12.812 6.564 -12.718 1.00 62.21 32 VAL A N 8
ATOM 10256 C CA . VAL A 1 32 ? -12.732 6.842 -11.289 1.00 65.11 32 VAL A CA 8
ATOM 10257 C C . VAL A 1 32 ? -14.078 6.621 -10.610 1.00 34.12 32 VAL A C 8
ATOM 10258 O O . VAL A 1 32 ? -15.125 6.979 -11.151 1.00 13.22 32 VAL A O 8
ATOM 10271 N N . LEU A 1 33 ? -14.045 6.029 -9.421 1.00 1.10 33 LEU A N 8
ATOM 10272 C CA . LEU A 1 33 ? -15.264 5.760 -8.666 1.00 4.24 33 LEU A CA 8
ATOM 10273 C C . LEU A 1 33 ? -15.385 6.704 -7.473 1.00 63.14 33 LEU A C 8
ATOM 10274 O O . LEU A 1 33 ? -14.516 6.733 -6.601 1.00 63.35 33 LEU A O 8
ATOM 10290 N N . ILE A 1 34 ? -16.468 7.472 -7.441 1.00 52.34 34 ILE A N 8
ATOM 10291 C CA . ILE A 1 34 ? -16.704 8.414 -6.354 1.00 52.24 34 ILE A CA 8
ATOM 10292 C C . ILE A 1 34 ? -17.837 7.938 -5.451 1.00 5.34 34 ILE A C 8
ATOM 10293 O O . ILE A 1 34 ? -18.784 7.297 -5.907 1.00 45.15 34 ILE A O 8
ATOM 10309 N N . THR A 1 35 ? -17.734 8.258 -4.164 1.00 60.02 35 THR A N 8
ATOM 10310 C CA . THR A 1 35 ? -18.749 7.864 -3.196 1.00 11.25 35 THR A CA 8
ATOM 10311 C C . THR A 1 35 ? -18.948 8.944 -2.138 1.00 22.43 35 THR A C 8
ATOM 10312 O O . THR A 1 35 ? -18.372 10.027 -2.227 1.00 64.11 35 THR A O 8
ATOM 10323 N N . ASN A 1 36 ? -19.767 8.640 -1.136 1.00 4.23 36 ASN A N 8
ATOM 10324 C CA . ASN A 1 36 ? -20.041 9.586 -0.060 1.00 21.33 36 ASN A CA 8
ATOM 10325 C C . ASN A 1 36 ? -20.782 10.810 -0.587 1.00 41.45 36 ASN A C 8
ATOM 10326 O O . ASN A 1 36 ? -20.661 11.906 -0.038 1.00 71.22 36 ASN A O 8
ATOM 10337 N N . ILE A 1 37 ? -21.549 10.617 -1.655 1.00 64.52 37 ILE A N 8
ATOM 10338 C CA . ILE A 1 37 ? -22.310 11.704 -2.256 1.00 13.52 37 ILE A CA 8
ATOM 10339 C C . ILE A 1 37 ? -23.767 11.669 -1.807 1.00 73.51 37 ILE A C 8
ATOM 10340 O O . ILE A 1 37 ? -24.376 10.603 -1.727 1.00 34.22 37 ILE A O 8
ATOM 10356 N N . ASN A 1 38 ? -24.321 12.842 -1.517 1.00 63.34 38 ASN A N 8
ATOM 10357 C CA . ASN A 1 38 ? -25.707 12.945 -1.078 1.00 14.00 38 ASN A CA 8
ATOM 10358 C C . ASN A 1 38 ? -26.663 12.834 -2.262 1.00 50.11 38 ASN A C 8
ATOM 10359 O O . ASN A 1 38 ? -26.590 13.599 -3.224 1.00 71.23 38 ASN A O 8
ATOM 10370 N N . PRO A 1 39 ? -27.582 11.860 -2.192 1.00 21.44 39 PRO A N 8
ATOM 10371 C CA . PRO A 1 39 ? -28.571 11.626 -3.248 1.00 63.23 39 PRO A CA 8
ATOM 10372 C C . PRO A 1 39 ? -29.612 12.737 -3.324 1.00 33.13 39 PRO A C 8
ATOM 10373 O O . PRO A 1 39 ? -30.441 12.762 -4.233 1.00 21.10 39 PRO A O 8
ATOM 10384 N N . GLU A 1 40 ? -29.563 13.654 -2.362 1.00 74.14 40 GLU A N 8
ATOM 10385 C CA . GLU A 1 40 ? -30.504 14.767 -2.321 1.00 52.32 40 GLU A CA 8
ATOM 10386 C C . GLU A 1 40 ? -30.552 15.490 -3.665 1.00 25.44 40 GLU A C 8
ATOM 10387 O O . GLU A 1 40 ? -31.573 16.068 -4.036 1.00 10.05 40 GLU A O 8
ATOM 10399 N N . VAL A 1 41 ? -29.438 15.452 -4.390 1.00 30.03 41 VAL A N 8
ATOM 10400 C CA . VAL A 1 41 ? -29.351 16.102 -5.692 1.00 34.20 41 VAL A CA 8
ATOM 10401 C C . VAL A 1 41 ? -29.658 15.120 -6.817 1.00 41.14 41 VAL A C 8
ATOM 10402 O O . VAL A 1 41 ? -29.156 13.996 -6.848 1.00 50.34 41 VAL A O 8
ATOM 10415 N N . PRO A 1 42 ? -30.502 15.552 -7.766 1.00 43.52 42 PRO A N 8
ATOM 10416 C CA . PRO A 1 42 ? -30.894 14.727 -8.913 1.00 3.43 42 PRO A CA 8
ATOM 10417 C C . PRO A 1 42 ? -29.745 14.514 -9.893 1.00 55.21 42 PRO A C 8
ATOM 10418 O O . PRO A 1 42 ? -28.963 15.427 -10.157 1.00 52.44 42 PRO A O 8
ATOM 10429 N N . LYS A 1 43 ? -29.650 13.303 -10.431 1.00 22.24 43 LYS A N 8
ATOM 10430 C CA . LYS A 1 43 ? -28.598 12.969 -11.384 1.00 11.12 43 LYS A CA 8
ATOM 10431 C C . LYS A 1 43 ? -28.484 14.039 -12.465 1.00 2.44 43 LYS A C 8
ATOM 10432 O O . LYS A 1 43 ? -27.392 14.321 -12.958 1.00 54.10 43 LYS A O 8
ATOM 10451 N N . GLU A 1 44 ? -29.617 14.633 -12.826 1.00 73.51 44 GLU A N 8
ATOM 10452 C CA . GLU A 1 44 ? -29.642 15.672 -13.848 1.00 54.32 44 GLU A CA 8
ATOM 10453 C C . GLU A 1 44 ? -28.600 16.748 -13.555 1.00 55.15 44 GLU A C 8
ATOM 10454 O O . GLU A 1 44 ? -27.746 17.045 -14.391 1.00 11.13 44 GLU A O 8
ATOM 10466 N N . LYS A 1 45 ? -28.678 17.330 -12.363 1.00 71.43 45 LYS A N 8
ATOM 10467 C CA . LYS A 1 45 ? -27.743 18.372 -11.958 1.00 1.23 45 LYS A CA 8
ATOM 10468 C C . LYS A 1 45 ? -26.459 17.765 -11.400 1.00 75.02 45 LYS A C 8
ATOM 10469 O O . LYS A 1 45 ? -25.359 18.227 -11.704 1.00 1.41 45 LYS A O 8
ATOM 10488 N N . LEU A 1 46 ? -26.607 16.727 -10.585 1.00 72.40 46 LEU A N 8
ATOM 10489 C CA . LEU A 1 46 ? -25.459 16.055 -9.986 1.00 72.42 46 LEU A CA 8
ATOM 10490 C C . LEU A 1 46 ? -24.447 15.650 -11.054 1.00 14.05 46 LEU A C 8
ATOM 10491 O O . LEU A 1 46 ? -23.255 15.928 -10.928 1.00 71.13 46 LEU A O 8
ATOM 10507 N N . GLN A 1 47 ? -24.932 14.995 -12.103 1.00 73.51 47 GLN A N 8
ATOM 10508 C CA . GLN A 1 47 ? -24.070 14.554 -13.193 1.00 23.51 47 GLN A CA 8
ATOM 10509 C C . GLN A 1 47 ? -23.432 15.746 -13.899 1.00 23.54 47 GLN A C 8
ATOM 10510 O O . GLN A 1 47 ? -22.222 15.772 -14.122 1.00 41.04 47 GLN A O 8
ATOM 10524 N N . ALA A 1 48 ? -24.254 16.730 -14.247 1.00 63.12 48 ALA A N 8
ATOM 10525 C CA . ALA A 1 48 ? -23.769 17.925 -14.926 1.00 53.41 48 ALA A CA 8
ATOM 10526 C C . ALA A 1 48 ? -22.671 18.609 -14.118 1.00 35.21 48 ALA A C 8
ATOM 10527 O O . ALA A 1 48 ? -21.751 19.203 -14.680 1.00 63.04 48 ALA A O 8
ATOM 10534 N N . LEU A 1 49 ? -22.775 18.522 -12.796 1.00 62.34 49 LEU A N 8
ATOM 10535 C CA . LEU A 1 49 ? -21.790 19.133 -11.910 1.00 73.41 49 LEU A CA 8
ATOM 10536 C C . LEU A 1 49 ? -20.473 18.365 -11.949 1.00 4.34 49 LEU A C 8
ATOM 10537 O O . LEU A 1 49 ? -19.404 18.954 -12.115 1.00 5.24 49 LEU A O 8
ATOM 10553 N N . LEU A 1 50 ? -20.556 17.048 -11.796 1.00 53.44 50 LEU A N 8
ATOM 10554 C CA . LEU A 1 50 ? -19.370 16.199 -11.816 1.00 74.00 50 LEU A CA 8
ATOM 10555 C C . LEU A 1 50 ? -18.565 16.418 -13.093 1.00 3.25 50 LEU A C 8
ATOM 10556 O O . LEU A 1 50 ? -17.347 16.235 -13.109 1.00 53.34 50 LEU A O 8
ATOM 10572 N N . TYR A 1 51 ? -19.252 16.813 -14.159 1.00 24.32 51 TYR A N 8
ATOM 10573 C CA . TYR A 1 51 ? -18.600 17.057 -15.440 1.00 71.02 51 TYR A CA 8
ATOM 10574 C C . TYR A 1 51 ? -17.793 18.351 -15.403 1.00 41.10 51 TYR A C 8
ATOM 10575 O O . TYR A 1 51 ? -16.648 18.395 -15.852 1.00 71.23 51 TYR A O 8
ATOM 10593 N N . ALA A 1 52 ? -18.399 19.403 -14.863 1.00 51.52 52 ALA A N 8
ATOM 10594 C CA . ALA A 1 52 ? -17.737 20.698 -14.764 1.00 54.40 52 ALA A CA 8
ATOM 10595 C C . ALA A 1 52 ? -16.362 20.564 -14.119 1.00 14.34 52 ALA A C 8
ATOM 10596 O O . ALA A 1 52 ? -15.356 20.995 -14.683 1.00 24.31 52 ALA A O 8
ATOM 10603 N N . LEU A 1 53 ? -16.326 19.966 -12.933 1.00 74.11 53 LEU A N 8
ATOM 10604 C CA . LEU A 1 53 ? -15.074 19.776 -12.210 1.00 22.41 53 LEU A CA 8
ATOM 10605 C C . LEU A 1 53 ? -14.129 18.864 -12.987 1.00 14.10 53 LEU A C 8
ATOM 10606 O O . LEU A 1 53 ? -12.932 19.131 -13.083 1.00 11.41 53 LEU A O 8
ATOM 10622 N N . ALA A 1 54 ? -14.677 17.788 -13.542 1.00 33.23 54 ALA A N 8
ATOM 10623 C CA . ALA A 1 54 ? -13.885 16.839 -14.314 1.00 43.22 54 ALA A CA 8
ATOM 10624 C C . ALA A 1 54 ? -13.159 17.535 -15.461 1.00 12.44 54 ALA A C 8
ATOM 10625 O O . ALA A 1 54 ? -11.941 17.422 -15.597 1.00 10.12 54 ALA A O 8
ATOM 10632 N N . SER A 1 55 ? -13.915 18.255 -16.283 1.00 55.12 55 SER A N 8
ATOM 10633 C CA . SER A 1 55 ? -13.345 18.966 -17.421 1.00 44.12 55 SER A CA 8
ATOM 10634 C C . SER A 1 55 ? -12.268 19.947 -16.965 1.00 35.42 55 SER A C 8
ATOM 10635 O O . SER A 1 55 ? -11.299 20.199 -17.680 1.00 70.32 55 SER A O 8
ATOM 10643 N N . SER A 1 56 ? -12.447 20.497 -15.768 1.00 74.11 56 SER A N 8
ATOM 10644 C CA . SER A 1 56 ? -11.495 21.453 -15.216 1.00 44.14 56 SER A CA 8
ATOM 10645 C C . SER A 1 56 ? -10.099 20.842 -15.131 1.00 53.02 56 SER A C 8
ATOM 10646 O O . SER A 1 56 ? -9.098 21.557 -15.107 1.00 51.23 56 SER A O 8
ATOM 10654 N N . GLN A 1 57 ? -10.043 19.515 -15.086 1.00 31.14 57 GLN A N 8
ATOM 10655 C CA . GLN A 1 57 ? -8.771 18.807 -15.002 1.00 51.13 57 GLN A CA 8
ATOM 10656 C C . GLN A 1 57 ? -8.481 18.054 -16.297 1.00 11.53 57 GLN A C 8
ATOM 10657 O O . GLN A 1 57 ? -7.640 18.469 -17.093 1.00 2.43 57 GLN A O 8
ATOM 10671 N N . GLY A 1 58 ? -9.184 16.944 -16.500 1.00 42.23 58 GLY A N 8
ATOM 10672 C CA . GLY A 1 58 ? -8.987 16.151 -17.699 1.00 62.05 58 GLY A CA 8
ATOM 10673 C C . GLY A 1 58 ? -10.255 16.012 -18.518 1.00 12.22 58 GLY A C 8
ATOM 10674 O O . GLY A 1 58 ? -11.324 16.457 -18.099 1.00 0.01 58 GLY A O 8
ATOM 10678 N N . ASP A 1 59 ? -10.137 15.395 -19.688 1.00 54.44 59 ASP A N 8
ATOM 10679 C CA . ASP A 1 59 ? -11.284 15.200 -20.568 1.00 62.23 59 ASP A CA 8
ATOM 10680 C C . ASP A 1 59 ? -12.150 14.042 -20.083 1.00 33.03 59 ASP A C 8
ATOM 10681 O O . ASP A 1 59 ? -11.642 13.052 -19.557 1.00 24.52 59 ASP A O 8
ATOM 10690 N N . ILE A 1 60 ? -13.460 14.174 -20.262 1.00 12.43 60 ILE A N 8
ATOM 10691 C CA . ILE A 1 60 ? -14.397 13.139 -19.842 1.00 4.32 60 ILE A CA 8
ATOM 10692 C C . ILE A 1 60 ? -14.961 12.388 -21.043 1.00 41.40 60 ILE A C 8
ATOM 10693 O O . ILE A 1 60 ? -15.373 12.997 -22.032 1.00 34.44 60 ILE A O 8
ATOM 10709 N N . LEU A 1 61 ? -14.978 11.063 -20.951 1.00 0.34 61 LEU A N 8
ATOM 10710 C CA . LEU A 1 61 ? -15.494 10.228 -22.029 1.00 70.33 61 LEU A CA 8
ATOM 10711 C C . LEU A 1 61 ? -16.923 9.782 -21.737 1.00 12.12 61 LEU A C 8
ATOM 10712 O O . LEU A 1 61 ? -17.693 9.492 -22.652 1.00 71.55 61 LEU A O 8
ATOM 10728 N N . ASP A 1 62 ? -17.271 9.733 -20.456 1.00 34.32 62 ASP A N 8
ATOM 10729 C CA . ASP A 1 62 ? -18.609 9.326 -20.042 1.00 74.13 62 ASP A CA 8
ATOM 10730 C C . ASP A 1 62 ? -18.740 9.354 -18.523 1.00 35.13 62 ASP A C 8
ATOM 10731 O O . ASP A 1 62 ? -17.958 8.724 -17.811 1.00 22.12 62 ASP A O 8
ATOM 10740 N N . ILE A 1 63 ? -19.733 10.089 -18.033 1.00 75.41 63 ILE A N 8
ATOM 10741 C CA . ILE A 1 63 ? -19.966 10.198 -16.598 1.00 55.45 63 ILE A CA 8
ATOM 10742 C C . ILE A 1 63 ? -21.165 9.358 -16.170 1.00 51.53 63 ILE A C 8
ATOM 10743 O O . ILE A 1 63 ? -22.305 9.655 -16.529 1.00 63.04 63 ILE A O 8
ATOM 10759 N N . VAL A 1 64 ? -20.900 8.309 -15.399 1.00 11.14 64 VAL A N 8
ATOM 10760 C CA . VAL A 1 64 ? -21.957 7.427 -14.918 1.00 51.12 64 VAL A CA 8
ATOM 10761 C C . VAL A 1 64 ? -22.352 7.771 -13.486 1.00 44.44 64 VAL A C 8
ATOM 10762 O O . VAL A 1 64 ? -21.523 8.220 -12.693 1.00 74.44 64 VAL A O 8
ATOM 10775 N N . VAL A 1 65 ? -23.623 7.558 -13.161 1.00 43.31 65 VAL A N 8
ATOM 10776 C CA . VAL A 1 65 ? -24.128 7.844 -11.824 1.00 1.43 65 VAL A CA 8
ATOM 10777 C C . VAL A 1 65 ? -25.233 6.869 -11.433 1.00 44.12 65 VAL A C 8
ATOM 10778 O O . VAL A 1 65 ? -26.141 6.597 -12.219 1.00 22.03 65 VAL A O 8
ATOM 10791 N N . ASP A 1 66 ? -25.149 6.346 -10.215 1.00 11.21 66 ASP A N 8
ATOM 10792 C CA . ASP A 1 66 ? -26.143 5.402 -9.718 1.00 61.55 66 ASP A CA 8
ATOM 10793 C C . ASP A 1 66 ? -27.523 6.049 -9.653 1.00 23.22 66 ASP A C 8
ATOM 10794 O O . ASP A 1 66 ? -27.758 7.098 -10.255 1.00 24.43 66 ASP A O 8
ATOM 10803 N N . LEU A 1 67 ? -28.432 5.417 -8.919 1.00 55.13 67 LEU A N 8
ATOM 10804 C CA . LEU A 1 67 ? -29.790 5.931 -8.775 1.00 73.35 67 LEU A CA 8
ATOM 10805 C C . LEU A 1 67 ? -29.913 6.805 -7.532 1.00 21.04 67 LEU A C 8
ATOM 10806 O O . LEU A 1 67 ? -31.006 6.993 -6.998 1.00 52.43 67 LEU A O 8
ATOM 10822 N N . SER A 1 68 ? -28.784 7.338 -7.076 1.00 1.23 68 SER A N 8
ATOM 10823 C CA . SER A 1 68 ? -28.764 8.192 -5.894 1.00 33.24 68 SER A CA 8
ATOM 10824 C C . SER A 1 68 ? -29.516 7.537 -4.738 1.00 41.25 68 SER A C 8
ATOM 10825 O O . SER A 1 68 ? -30.519 8.065 -4.258 1.00 30.23 68 SER A O 8
ATOM 10833 N N . ASP A 1 69 ? -29.023 6.385 -4.298 1.00 73.32 69 ASP A N 8
ATOM 10834 C CA . ASP A 1 69 ? -29.646 5.657 -3.199 1.00 35.02 69 ASP A CA 8
ATOM 10835 C C . ASP A 1 69 ? -29.326 6.315 -1.861 1.00 11.55 69 ASP A C 8
ATOM 10836 O O . ASP A 1 69 ? -28.236 6.855 -1.668 1.00 54.11 69 ASP A O 8
ATOM 10845 N N . ASP A 1 70 ? -30.283 6.268 -0.940 1.00 5.12 70 ASP A N 8
ATOM 10846 C CA . ASP A 1 70 ? -30.103 6.860 0.381 1.00 44.13 70 ASP A CA 8
ATOM 10847 C C . ASP A 1 70 ? -29.142 6.026 1.224 1.00 55.43 70 ASP A C 8
ATOM 10848 O O . ASP A 1 70 ? -28.745 6.434 2.314 1.00 22.32 70 ASP A O 8
ATOM 10857 N N . ASN A 1 71 ? -28.775 4.857 0.710 1.00 32.24 71 ASN A N 8
ATOM 10858 C CA . ASN A 1 71 ? -27.863 3.965 1.417 1.00 70.32 71 ASN A CA 8
ATOM 10859 C C . ASN A 1 71 ? -26.587 3.743 0.611 1.00 25.32 71 ASN A C 8
ATOM 10860 O O . ASN A 1 71 ? -25.619 3.167 1.108 1.00 21.43 71 ASN A O 8
ATOM 10871 N N . SER A 1 72 ? -26.592 4.204 -0.635 1.00 50.42 72 SER A N 8
ATOM 10872 C CA . SER A 1 72 ? -25.436 4.054 -1.511 1.00 71.23 72 SER A CA 8
ATOM 10873 C C . SER A 1 72 ? -24.889 5.416 -1.928 1.00 75.34 72 SER A C 8
ATOM 10874 O O . SER A 1 72 ? -23.835 5.843 -1.462 1.00 4.34 72 SER A O 8
ATOM 10882 N N . GLY A 1 73 ? -25.617 6.093 -2.812 1.00 64.11 73 GLY A N 8
ATOM 10883 C CA . GLY A 1 73 ? -25.190 7.399 -3.278 1.00 43.24 73 GLY A CA 8
ATOM 10884 C C . GLY A 1 73 ? -23.753 7.401 -3.762 1.00 0.22 73 GLY A C 8
ATOM 10885 O O . GLY A 1 73 ? -22.831 7.673 -2.992 1.00 71.42 73 GLY A O 8
ATOM 10889 N N . LYS A 1 74 ? -23.560 7.096 -5.041 1.00 13.14 74 LYS A N 8
ATOM 10890 C CA . LYS A 1 74 ? -22.226 7.063 -5.627 1.00 62.11 74 LYS A CA 8
ATOM 10891 C C . LYS A 1 74 ? -22.284 7.328 -7.128 1.00 74.01 74 LYS A C 8
ATOM 10892 O O . LYS A 1 74 ? -23.358 7.546 -7.688 1.00 34.02 74 LYS A O 8
ATOM 10911 N N . ALA A 1 75 ? -21.123 7.306 -7.774 1.00 51.10 75 ALA A N 8
ATOM 10912 C CA . ALA A 1 75 ? -21.043 7.540 -9.210 1.00 55.55 75 ALA A CA 8
ATOM 10913 C C . ALA A 1 75 ? -19.656 7.202 -9.746 1.00 34.21 75 ALA A C 8
ATOM 10914 O O . ALA A 1 75 ? -18.768 6.807 -8.990 1.00 71.33 75 ALA A O 8
ATOM 10921 N N . TYR A 1 76 ? -19.478 7.358 -11.053 1.00 4.33 76 TYR A N 8
ATOM 10922 C CA . TYR A 1 76 ? -18.199 7.066 -11.690 1.00 21.24 76 TYR A CA 8
ATOM 10923 C C . TYR A 1 76 ? -17.929 8.032 -12.839 1.00 10.32 76 TYR A C 8
ATOM 10924 O O . TYR A 1 76 ? -18.761 8.201 -13.731 1.00 0.12 76 TYR A O 8
ATOM 10942 N N . ILE A 1 77 ? -16.760 8.664 -12.810 1.00 32.40 77 ILE A N 8
ATOM 10943 C CA . ILE A 1 77 ? -16.379 9.612 -13.849 1.00 61.23 77 ILE A CA 8
ATOM 10944 C C . ILE A 1 77 ? -15.284 9.038 -14.742 1.00 73.34 77 ILE A C 8
ATOM 10945 O O . ILE A 1 77 ? -14.142 8.871 -14.314 1.00 52.11 77 ILE A O 8
ATOM 10961 N N . VAL A 1 78 ? -15.640 8.738 -15.988 1.00 15.05 78 VAL A N 8
ATOM 10962 C CA . VAL A 1 78 ? -14.688 8.185 -16.943 1.00 51.31 78 VAL A CA 8
ATOM 10963 C C . VAL A 1 78 ? -13.898 9.291 -17.634 1.00 2.14 78 VAL A C 8
ATOM 10964 O O . VAL A 1 78 ? -14.474 10.211 -18.214 1.00 51.13 78 VAL A O 8
ATOM 10977 N N . PHE A 1 79 ? -12.574 9.195 -17.567 1.00 30.20 79 PHE A N 8
ATOM 10978 C CA . PHE A 1 79 ? -11.703 10.187 -18.186 1.00 12.54 79 PHE A CA 8
ATOM 10979 C C . PHE A 1 79 ? -10.994 9.605 -19.405 1.00 20.35 79 PHE A C 8
ATOM 10980 O O . PHE A 1 79 ? -11.188 8.440 -19.751 1.00 30.12 79 PHE A O 8
ATOM 10997 N N . ALA A 1 80 ? -10.172 10.424 -20.051 1.00 43.52 80 ALA A N 8
ATOM 10998 C CA . ALA A 1 80 ? -9.432 9.991 -21.230 1.00 54.13 80 ALA A CA 8
ATOM 10999 C C . ALA A 1 80 ? -8.428 8.899 -20.878 1.00 32.12 80 ALA A C 8
ATOM 11000 O O . ALA A 1 80 ? -8.261 7.931 -21.620 1.00 75.43 80 ALA A O 8
ATOM 11007 N N . THR A 1 81 ? -7.760 9.061 -19.740 1.00 62.40 81 THR A N 8
ATOM 11008 C CA . THR A 1 81 ? -6.771 8.090 -19.290 1.00 65.52 81 THR A CA 8
ATOM 11009 C C . THR A 1 81 ? -6.406 8.314 -17.827 1.00 63.22 81 THR A C 8
ATOM 11010 O O . THR A 1 81 ? -6.732 9.350 -17.249 1.00 43.23 81 THR A O 8
ATOM 11021 N N . GLN A 1 82 ? -5.727 7.336 -17.235 1.00 14.33 82 GLN A N 8
ATOM 11022 C CA . GLN A 1 82 ? -5.319 7.429 -15.838 1.00 65.51 82 GLN A CA 8
ATOM 11023 C C . GLN A 1 82 ? -4.568 8.730 -15.575 1.00 52.03 82 GLN A C 8
ATOM 11024 O O . GLN A 1 82 ? -4.604 9.264 -14.468 1.00 4.44 82 GLN A O 8
ATOM 11038 N N . GLU A 1 83 ? -3.890 9.234 -16.602 1.00 24.25 83 GLU A N 8
ATOM 11039 C CA . GLU A 1 83 ? -3.130 10.472 -16.480 1.00 3.43 83 GLU A CA 8
ATOM 11040 C C . GLU A 1 83 ? -4.025 11.617 -16.014 1.00 35.41 83 GLU A C 8
ATOM 11041 O O . GLU A 1 83 ? -3.722 12.297 -15.034 1.00 40.32 83 GLU A O 8
ATOM 11053 N N . SER A 1 84 ? -5.130 11.822 -16.724 1.00 12.22 84 SER A N 8
ATOM 11054 C CA . SER A 1 84 ? -6.069 12.886 -16.387 1.00 5.33 84 SER A CA 8
ATOM 11055 C C . SER A 1 84 ? -6.860 12.535 -15.131 1.00 30.13 84 SER A C 8
ATOM 11056 O O . SER A 1 84 ? -7.024 13.363 -14.235 1.00 55.04 84 SER A O 8
ATOM 11064 N N . ALA A 1 85 ? -7.348 11.300 -15.073 1.00 13.22 85 ALA A N 8
ATOM 11065 C CA . ALA A 1 85 ? -8.121 10.837 -13.927 1.00 2.23 85 ALA A CA 8
ATOM 11066 C C . ALA A 1 85 ? -7.366 11.075 -12.623 1.00 41.34 85 ALA A C 8
ATOM 11067 O O . ALA A 1 85 ? -7.877 11.723 -11.710 1.00 25.21 85 ALA A O 8
ATOM 11074 N N . GLN A 1 86 ? -6.149 10.547 -12.545 1.00 2.11 86 GLN A N 8
ATOM 11075 C CA . GLN A 1 86 ? -5.325 10.702 -11.352 1.00 21.21 86 GLN A CA 8
ATOM 11076 C C . GLN A 1 86 ? -5.197 12.172 -10.965 1.00 73.42 86 GLN A C 8
ATOM 11077 O O . GLN A 1 86 ? -5.265 12.522 -9.787 1.00 63.44 86 GLN A O 8
ATOM 11091 N N . ALA A 1 87 ? -5.012 13.027 -11.965 1.00 54.40 87 ALA A N 8
ATOM 11092 C CA . ALA A 1 87 ? -4.877 14.459 -11.730 1.00 10.55 87 ALA A CA 8
ATOM 11093 C C . ALA A 1 87 ? -6.116 15.022 -11.041 1.00 41.10 87 ALA A C 8
ATOM 11094 O O . ALA A 1 87 ? -6.014 15.735 -10.042 1.00 64.41 87 ALA A O 8
ATOM 11101 N N . PHE A 1 88 ? -7.286 14.698 -11.582 1.00 1.45 88 PHE A N 8
ATOM 11102 C CA . PHE A 1 88 ? -8.545 15.173 -11.020 1.00 11.32 88 PHE A CA 8
ATOM 11103 C C . PHE A 1 88 ? -8.785 14.572 -9.638 1.00 12.31 88 PHE A C 8
ATOM 11104 O O . PHE A 1 88 ? -9.339 15.224 -8.753 1.00 12.13 88 PHE A O 8
ATOM 11121 N N . VAL A 1 89 ? -8.364 13.324 -9.461 1.00 34.21 89 VAL A N 8
ATOM 11122 C CA . VAL A 1 89 ? -8.532 12.634 -8.188 1.00 35.43 89 VAL A CA 8
ATOM 11123 C C . VAL A 1 89 ? -7.748 13.326 -7.079 1.00 42.43 89 VAL A C 8
ATOM 11124 O O . VAL A 1 89 ? -8.262 13.538 -5.982 1.00 4.55 89 VAL A O 8
ATOM 11137 N N . GLU A 1 90 ? -6.500 13.677 -7.375 1.00 51.23 90 GLU A N 8
ATOM 11138 C CA . GLU A 1 90 ? -5.644 14.346 -6.403 1.00 13.34 90 GLU A CA 8
ATOM 11139 C C . GLU A 1 90 ? -5.945 15.841 -6.351 1.00 12.44 90 GLU A C 8
ATOM 11140 O O . GLU A 1 90 ? -5.649 16.511 -5.361 1.00 72.24 90 GLU A O 8
ATOM 11152 N N . ALA A 1 91 ? -6.535 16.358 -7.424 1.00 30.12 91 ALA A N 8
ATOM 11153 C CA . ALA A 1 91 ? -6.878 17.773 -7.501 1.00 25.43 91 ALA A CA 8
ATOM 11154 C C . ALA A 1 91 ? -8.109 18.086 -6.657 1.00 62.14 91 ALA A C 8
ATOM 11155 O O . ALA A 1 91 ? -8.319 19.228 -6.248 1.00 20.10 91 ALA A O 8
ATOM 11162 N N . PHE A 1 92 ? -8.920 17.065 -6.402 1.00 15.33 92 PHE A N 8
ATOM 11163 C CA . PHE A 1 92 ? -10.133 17.233 -5.608 1.00 65.42 92 PHE A CA 8
ATOM 11164 C C . PHE A 1 92 ? -10.154 16.256 -4.436 1.00 10.33 92 PHE A C 8
ATOM 11165 O O . PHE A 1 92 ? -11.141 16.169 -3.707 1.00 35.35 92 PHE A O 8
ATOM 11182 N N . GLN A 1 93 ? -9.058 15.525 -4.262 1.00 61.23 93 GLN A N 8
ATOM 11183 C CA . GLN A 1 93 ? -8.951 14.554 -3.180 1.00 34.03 93 GLN A CA 8
ATOM 11184 C C . GLN A 1 93 ? -9.376 15.171 -1.851 1.00 44.32 93 GLN A C 8
ATOM 11185 O O . GLN A 1 93 ? -9.936 14.493 -0.991 1.00 51.51 93 GLN A O 8
ATOM 11199 N N . GLY A 1 94 ? -9.104 16.463 -1.691 1.00 24.04 94 GLY A N 8
ATOM 11200 C CA . GLY A 1 94 ? -9.464 17.150 -0.464 1.00 24.11 94 GLY A CA 8
ATOM 11201 C C . GLY A 1 94 ? -10.147 18.478 -0.722 1.00 72.13 94 GLY A C 8
ATOM 11202 O O . GLY A 1 94 ? -9.642 19.531 -0.332 1.00 22.41 94 GLY A O 8
ATOM 11206 N N . TYR A 1 95 ? -11.298 18.430 -1.383 1.00 74.12 95 TYR A N 8
ATOM 11207 C CA . TYR A 1 95 ? -12.050 19.639 -1.697 1.00 54.02 95 TYR A CA 8
ATOM 11208 C C . TYR A 1 95 ? -13.520 19.481 -1.318 1.00 63.42 95 TYR A C 8
ATOM 11209 O O . TYR A 1 95 ? -14.144 18.449 -1.566 1.00 63.40 95 TYR A O 8
ATOM 11227 N N . PRO A 1 96 ? -14.087 20.529 -0.703 1.00 30.44 96 PRO A N 8
ATOM 11228 C CA . PRO A 1 96 ? -15.490 20.532 -0.277 1.00 3.24 96 PRO A CA 8
ATOM 11229 C C . PRO A 1 96 ? -16.454 20.579 -1.457 1.00 61.31 96 PRO A C 8
ATOM 11230 O O . PRO A 1 96 ? -16.637 21.624 -2.081 1.00 13.32 96 PRO A O 8
ATOM 11241 N N . PHE A 1 97 ? -17.068 19.440 -1.759 1.00 32.44 97 PHE A N 8
ATOM 11242 C CA . PHE A 1 97 ? -18.014 19.351 -2.865 1.00 62.41 97 PHE A CA 8
ATOM 11243 C C . PHE A 1 97 ? -19.291 18.637 -2.433 1.00 15.23 97 PHE A C 8
ATOM 11244 O O . PHE A 1 97 ? -19.263 17.762 -1.568 1.00 0.33 97 PHE A O 8
ATOM 11261 N N . GLN A 1 98 ? -20.410 19.019 -3.041 1.00 21.20 98 GLN A N 8
ATOM 11262 C CA . GLN A 1 98 ? -21.698 18.417 -2.718 1.00 71.20 98 GLN A CA 8
ATOM 11263 C C . GLN A 1 98 ? -21.988 18.520 -1.224 1.00 52.23 98 GLN A C 8
ATOM 11264 O O . GLN A 1 98 ? -22.717 17.702 -0.665 1.00 63.31 98 GLN A O 8
ATOM 11278 N N . GLY A 1 99 ? -21.412 19.533 -0.583 1.00 71.31 99 GLY A N 8
ATOM 11279 C CA . GLY A 1 99 ? -21.621 19.724 0.840 1.00 5.12 99 GLY A CA 8
ATOM 11280 C C . GLY A 1 99 ? -20.320 19.912 1.596 1.00 14.15 99 GLY A C 8
ATOM 11281 O O . GLY A 1 99 ? -20.107 20.945 2.230 1.00 31.21 99 GLY A O 8
ATOM 11285 N N . ASN A 1 100 ? -19.450 18.910 1.531 1.00 5.24 100 ASN A N 8
ATOM 11286 C CA . ASN A 1 100 ? -18.164 18.969 2.218 1.00 50.13 100 ASN A CA 8
ATOM 11287 C C . ASN A 1 100 ? -17.365 17.690 1.986 1.00 44.51 100 ASN A C 8
ATOM 11288 O O . ASN A 1 100 ? -16.267 17.707 1.428 1.00 54.54 100 ASN A O 8
ATOM 11299 N N . PRO A 1 101 ? -17.926 16.554 2.424 1.00 72.12 101 PRO A N 8
ATOM 11300 C CA . PRO A 1 101 ? -17.284 15.245 2.274 1.00 21.33 101 PRO A CA 8
ATOM 11301 C C . PRO A 1 101 ? -17.244 14.781 0.822 1.00 33.23 101 PRO A C 8
ATOM 11302 O O . PRO A 1 101 ? -18.270 14.407 0.251 1.00 4.01 101 PRO A O 8
ATOM 11313 N N . LEU A 1 102 ? -16.056 14.807 0.230 1.00 25.21 102 LEU A N 8
ATOM 11314 C CA . LEU A 1 102 ? -15.882 14.388 -1.157 1.00 32.04 102 LEU A CA 8
ATOM 11315 C C . LEU A 1 102 ? -14.718 13.411 -1.289 1.00 50.40 102 LEU A C 8
ATOM 11316 O O . LEU A 1 102 ? -13.591 13.715 -0.898 1.00 12.54 102 LEU A O 8
ATOM 11332 N N . VAL A 1 103 ? -14.998 12.237 -1.846 1.00 2.05 103 VAL A N 8
ATOM 11333 C CA . VAL A 1 103 ? -13.973 11.217 -2.033 1.00 75.51 103 VAL A CA 8
ATOM 11334 C C . VAL A 1 103 ? -13.812 10.865 -3.508 1.00 22.23 103 VAL A C 8
ATOM 11335 O O . VAL A 1 103 ? -14.797 10.694 -4.227 1.00 5.20 103 VAL A O 8
ATOM 11348 N N . ILE A 1 104 ? -12.564 10.757 -3.951 1.00 41.41 104 ILE A N 8
ATOM 11349 C CA . ILE A 1 104 ? -12.273 10.424 -5.340 1.00 53.10 104 ILE A CA 8
ATOM 11350 C C . ILE A 1 104 ? -11.153 9.394 -5.435 1.00 42.24 104 ILE A C 8
ATOM 11351 O O . ILE A 1 104 ? -10.060 9.597 -4.905 1.00 12.22 104 ILE A O 8
ATOM 11367 N N . THR A 1 105 ? -11.430 8.287 -6.117 1.00 53.25 105 THR A N 8
ATOM 11368 C CA . THR A 1 105 ? -10.446 7.225 -6.284 1.00 13.03 105 THR A CA 8
ATOM 11369 C C . THR A 1 105 ? -10.582 6.559 -7.648 1.00 62.31 105 THR A C 8
ATOM 11370 O O . THR A 1 105 ? -11.547 6.799 -8.374 1.00 63.42 105 THR A O 8
ATOM 11381 N N . PHE A 1 106 ? -9.609 5.720 -7.991 1.00 55.30 106 PHE A N 8
ATOM 11382 C CA . PHE A 1 106 ? -9.620 5.019 -9.270 1.00 34.15 106 PHE A CA 8
ATOM 11383 C C . PHE A 1 106 ? -10.540 3.802 -9.215 1.00 1.44 106 PHE A C 8
ATOM 11384 O O . PHE A 1 106 ? -11.286 3.618 -8.253 1.00 75.04 106 PHE A O 8
ATOM 11401 N N . SER A 1 107 ? -10.480 2.976 -10.254 1.00 31.44 107 SER A N 8
ATOM 11402 C CA . SER A 1 107 ? -11.310 1.779 -10.327 1.00 31.21 107 SER A CA 8
ATOM 11403 C C . SER A 1 107 ? -10.636 0.701 -11.170 1.00 25.33 107 SER A C 8
ATOM 11404 O O . SER A 1 107 ? -9.526 0.891 -11.667 1.00 54.12 107 SER A O 8
ATOM 11412 N N . GLU A 1 108 ? -11.315 -0.432 -11.325 1.00 5.34 108 GLU A N 8
ATOM 11413 C CA . GLU A 1 108 ? -10.781 -1.541 -12.106 1.00 43.23 108 GLU A CA 8
ATOM 11414 C C . GLU A 1 108 ? -11.376 -1.552 -13.511 1.00 63.25 108 GLU A C 8
ATOM 11415 O O . GLU A 1 108 ? -12.572 -1.323 -13.694 1.00 42.42 108 GLU A O 8
ATOM 11427 N N . THR A 1 109 ? -10.532 -1.821 -14.503 1.00 42.21 109 THR A N 8
ATOM 11428 C CA . THR A 1 109 ? -10.972 -1.861 -15.892 1.00 12.42 109 THR A CA 8
ATOM 11429 C C . THR A 1 109 ? -10.372 -3.055 -16.625 1.00 4.40 109 THR A C 8
ATOM 11430 O O . THR A 1 109 ? -9.490 -2.914 -17.472 1.00 44.13 109 THR A O 8
ATOM 11441 N N . PRO A 1 110 ? -10.859 -4.260 -16.294 1.00 53.51 110 PRO A N 8
ATOM 11442 C CA . PRO A 1 110 ? -10.385 -5.502 -16.911 1.00 54.11 110 PRO A CA 8
ATOM 11443 C C . PRO A 1 110 ? -10.809 -5.623 -18.371 1.00 11.40 110 PRO A C 8
ATOM 11444 O O . PRO A 1 110 ? -11.540 -4.777 -18.886 1.00 33.13 110 PRO A O 8
ATOM 11455 N N . GLN A 1 111 ? -10.345 -6.679 -19.032 1.00 14.54 111 GLN A N 8
ATOM 11456 C CA . GLN A 1 111 ? -10.677 -6.908 -20.433 1.00 31.42 111 GLN A CA 8
ATOM 11457 C C . GLN A 1 111 ? -10.530 -8.383 -20.792 1.00 61.31 111 GLN A C 8
ATOM 11458 O O . GLN A 1 111 ? -10.221 -8.726 -21.933 1.00 64.41 111 GLN A O 8
ATOM 11472 N N . SER A 1 112 ? -10.753 -9.252 -19.811 1.00 11.43 112 SER A N 8
ATOM 11473 C CA . SER A 1 112 ? -10.641 -10.690 -20.023 1.00 12.05 112 SER A CA 8
ATOM 11474 C C . SER A 1 112 ? -11.942 -11.260 -20.581 1.00 2.32 112 SER A C 8
ATOM 11475 O O . SER A 1 112 ? -11.939 -12.281 -21.268 1.00 13.32 112 SER A O 8
ATOM 11483 N N . GLN A 1 113 ? -13.050 -10.591 -20.280 1.00 35.54 113 GLN A N 8
ATOM 11484 C CA . GLN A 1 113 ? -14.359 -11.031 -20.750 1.00 64.34 113 GLN A CA 8
ATOM 11485 C C . GLN A 1 113 ? -14.395 -11.097 -22.274 1.00 21.33 113 GLN A C 8
ATOM 11486 O O . GLN A 1 113 ? -15.148 -11.879 -22.854 1.00 34.23 113 GLN A O 8
ATOM 11500 N N . VAL A 1 114 ? -13.576 -10.271 -22.917 1.00 0.03 114 VAL A N 8
ATOM 11501 C CA . VAL A 1 114 ? -13.514 -10.236 -24.373 1.00 2.10 114 VAL A CA 8
ATOM 11502 C C . VAL A 1 114 ? -12.269 -10.951 -24.887 1.00 54.33 114 VAL A C 8
ATOM 11503 O O . VAL A 1 114 ? -11.786 -10.666 -25.983 1.00 30.53 114 VAL A O 8
ATOM 11516 N N . ALA A 1 115 ? -11.755 -11.881 -24.089 1.00 15.30 115 ALA A N 8
ATOM 11517 C CA . ALA A 1 115 ? -10.568 -12.639 -24.464 1.00 54.34 115 ALA A CA 8
ATOM 11518 C C . ALA A 1 115 ? -10.904 -13.706 -25.501 1.00 4.03 115 ALA A C 8
ATOM 11519 O O . ALA A 1 115 ? -10.275 -13.778 -26.556 1.00 3.11 115 ALA A O 8
ATOM 11526 N N . GLU A 1 116 ? -11.897 -14.533 -25.192 1.00 33.14 116 GLU A N 8
ATOM 11527 C CA . GLU A 1 116 ? -12.314 -15.598 -26.097 1.00 1.31 116 GLU A CA 8
ATOM 11528 C C . GLU A 1 116 ? -12.591 -15.047 -27.493 1.00 32.21 116 GLU A C 8
ATOM 11529 O O . GLU A 1 116 ? -12.395 -15.737 -28.494 1.00 12.32 116 GLU A O 8
ATOM 11541 N N . ASP A 1 117 ? -13.049 -13.801 -27.551 1.00 23.51 117 ASP A N 8
ATOM 11542 C CA . ASP A 1 117 ? -13.353 -13.157 -28.823 1.00 60.22 117 ASP A CA 8
ATOM 11543 C C . ASP A 1 117 ? -12.664 -11.800 -28.923 1.00 51.34 117 ASP A C 8
ATOM 11544 O O . ASP A 1 117 ? -11.552 -11.694 -29.443 1.00 54.31 117 ASP A O 8
ATOM 11553 N N . THR A 1 22 ? 6.562 -4.603 -3.525 1.00 13.14 22 THR A N 9
ATOM 11554 C CA . THR A 1 22 ? 6.814 -3.314 -4.156 1.00 10.23 22 THR A CA 9
ATOM 11555 C C . THR A 1 22 ? 6.076 -3.198 -5.485 1.00 30.44 22 THR A C 9
ATOM 11556 O O . THR A 1 22 ? 6.680 -3.173 -6.557 1.00 73.33 22 THR A O 9
ATOM 11567 N N . PRO A 1 23 ? 4.738 -3.126 -5.415 1.00 45.42 23 PRO A N 9
ATOM 11568 C CA . PRO A 1 23 ? 3.889 -3.010 -6.604 1.00 62.35 23 PRO A CA 9
ATOM 11569 C C . PRO A 1 23 ? 4.026 -1.652 -7.285 1.00 33.43 23 PRO A C 9
ATOM 11570 O O . PRO A 1 23 ? 3.622 -0.620 -6.750 1.00 12.33 23 PRO A O 9
ATOM 11581 N N . PRO A 1 24 ? 4.608 -1.651 -8.493 1.00 52.21 24 PRO A N 9
ATOM 11582 C CA . PRO A 1 24 ? 4.810 -0.426 -9.273 1.00 32.11 24 PRO A CA 9
ATOM 11583 C C . PRO A 1 24 ? 3.499 0.151 -9.795 1.00 53.34 24 PRO A C 9
ATOM 11584 O O . PRO A 1 24 ? 3.295 1.366 -9.783 1.00 33.35 24 PRO A O 9
ATOM 11595 N N . HIS A 1 25 ? 2.612 -0.726 -10.254 1.00 61.34 25 HIS A N 9
ATOM 11596 C CA . HIS A 1 25 ? 1.319 -0.303 -10.781 1.00 3.04 25 HIS A CA 9
ATOM 11597 C C . HIS A 1 25 ? 0.395 -1.501 -10.979 1.00 40.51 25 HIS A C 9
ATOM 11598 O O . HIS A 1 25 ? 0.810 -2.541 -11.490 1.00 61.24 25 HIS A O 9
ATOM 11612 N N . THR A 1 26 ? -0.861 -1.347 -10.571 1.00 1.02 26 THR A N 9
ATOM 11613 C CA . THR A 1 26 ? -1.843 -2.416 -10.702 1.00 12.52 26 THR A CA 9
ATOM 11614 C C . THR A 1 26 ? -2.759 -2.177 -11.897 1.00 63.21 26 THR A C 9
ATOM 11615 O O . THR A 1 26 ? -3.949 -1.911 -11.735 1.00 0.12 26 THR A O 9
ATOM 11626 N N . GLU A 1 27 ? -2.195 -2.276 -13.097 1.00 52.52 27 GLU A N 9
ATOM 11627 C CA . GLU A 1 27 ? -2.963 -2.070 -14.320 1.00 22.11 27 GLU A CA 9
ATOM 11628 C C . GLU A 1 27 ? -3.495 -0.642 -14.395 1.00 2.22 27 GLU A C 9
ATOM 11629 O O . GLU A 1 27 ? -3.702 0.025 -13.380 1.00 65.53 27 GLU A O 9
ATOM 11641 N N . PRO A 1 28 ? -3.722 -0.159 -15.626 1.00 24.15 28 PRO A N 9
ATOM 11642 C CA . PRO A 1 28 ? -4.232 1.194 -15.863 1.00 51.24 28 PRO A CA 9
ATOM 11643 C C . PRO A 1 28 ? -5.685 1.351 -15.428 1.00 71.40 28 PRO A C 9
ATOM 11644 O O . PRO A 1 28 ? -6.373 0.365 -15.162 1.00 23.11 28 PRO A O 9
ATOM 11655 N N . SER A 1 29 ? -6.147 2.595 -15.358 1.00 45.10 29 SER A N 9
ATOM 11656 C CA . SER A 1 29 ? -7.518 2.880 -14.952 1.00 4.34 29 SER A CA 9
ATOM 11657 C C . SER A 1 29 ? -7.955 4.257 -15.444 1.00 30.51 29 SER A C 9
ATOM 11658 O O . SER A 1 29 ? -7.560 5.280 -14.887 1.00 11.41 29 SER A O 9
ATOM 11666 N N . GLN A 1 30 ? -8.773 4.271 -16.491 1.00 62.25 30 GLN A N 9
ATOM 11667 C CA . GLN A 1 30 ? -9.264 5.521 -17.060 1.00 23.32 30 GLN A CA 9
ATOM 11668 C C . GLN A 1 30 ? -10.629 5.882 -16.483 1.00 63.13 30 GLN A C 9
ATOM 11669 O O . GLN A 1 30 ? -11.385 6.646 -17.083 1.00 72.32 30 GLN A O 9
ATOM 11683 N N . VAL A 1 31 ? -10.938 5.327 -15.315 1.00 40.35 31 VAL A N 9
ATOM 11684 C CA . VAL A 1 31 ? -12.212 5.591 -14.657 1.00 42.52 31 VAL A CA 9
ATOM 11685 C C . VAL A 1 31 ? -12.024 5.795 -13.158 1.00 61.20 31 VAL A C 9
ATOM 11686 O O . VAL A 1 31 ? -11.198 5.133 -12.530 1.00 5.25 31 VAL A O 9
ATOM 11699 N N . VAL A 1 32 ? -12.797 6.715 -12.590 1.00 31.44 32 VAL A N 9
ATOM 11700 C CA . VAL A 1 32 ? -12.718 7.005 -11.163 1.00 24.30 32 VAL A CA 9
ATOM 11701 C C . VAL A 1 32 ? -14.057 6.759 -10.477 1.00 4.23 32 VAL A C 9
ATOM 11702 O O . VAL A 1 32 ? -15.115 7.066 -11.028 1.00 23.50 32 VAL A O 9
ATOM 11715 N N . LEU A 1 33 ? -14.004 6.205 -9.271 1.00 0.25 33 LEU A N 9
ATOM 11716 C CA . LEU A 1 33 ? -15.213 5.918 -8.507 1.00 14.41 33 LEU A CA 9
ATOM 11717 C C . LEU A 1 33 ? -15.362 6.887 -7.338 1.00 41.11 33 LEU A C 9
ATOM 11718 O O . LEU A 1 33 ? -14.509 6.940 -6.451 1.00 55.11 33 LEU A O 9
ATOM 11734 N N . ILE A 1 34 ? -16.450 7.650 -7.343 1.00 31.41 34 ILE A N 9
ATOM 11735 C CA . ILE A 1 34 ? -16.711 8.614 -6.281 1.00 75.44 34 ILE A CA 9
ATOM 11736 C C . ILE A 1 34 ? -17.827 8.129 -5.361 1.00 50.24 34 ILE A C 9
ATOM 11737 O O . ILE A 1 34 ? -18.753 7.443 -5.797 1.00 4.25 34 ILE A O 9
ATOM 11753 N N . THR A 1 35 ? -17.734 8.492 -4.086 1.00 13.22 35 THR A N 9
ATOM 11754 C CA . THR A 1 35 ? -18.735 8.096 -3.104 1.00 34.23 35 THR A CA 9
ATOM 11755 C C . THR A 1 35 ? -18.972 9.202 -2.082 1.00 5.11 35 THR A C 9
ATOM 11756 O O . THR A 1 35 ? -18.435 10.302 -2.209 1.00 23.34 35 THR A O 9
ATOM 11767 N N . ASN A 1 36 ? -19.778 8.903 -1.068 1.00 42.04 36 ASN A N 9
ATOM 11768 C CA . ASN A 1 36 ? -20.085 9.873 -0.024 1.00 3.51 36 ASN A CA 9
ATOM 11769 C C . ASN A 1 36 ? -20.883 11.045 -0.587 1.00 41.25 36 ASN A C 9
ATOM 11770 O O . ASN A 1 36 ? -20.840 12.153 -0.052 1.00 45.32 36 ASN A O 9
ATOM 11781 N N . ILE A 1 37 ? -21.611 10.792 -1.670 1.00 22.12 37 ILE A N 9
ATOM 11782 C CA . ILE A 1 37 ? -22.420 11.825 -2.304 1.00 61.15 37 ILE A CA 9
ATOM 11783 C C . ILE A 1 37 ? -23.877 11.730 -1.864 1.00 61.23 37 ILE A C 9
ATOM 11784 O O . ILE A 1 37 ? -24.436 10.639 -1.766 1.00 71.42 37 ILE A O 9
ATOM 11800 N N . ASN A 1 38 ? -24.486 12.881 -1.602 1.00 54.51 38 ASN A N 9
ATOM 11801 C CA . ASN A 1 38 ? -25.880 12.929 -1.174 1.00 24.55 38 ASN A CA 9
ATOM 11802 C C . ASN A 1 38 ? -26.821 12.822 -2.370 1.00 4.32 38 ASN A C 9
ATOM 11803 O O . ASN A 1 38 ? -26.731 13.586 -3.331 1.00 55.31 38 ASN A O 9
ATOM 11814 N N . PRO A 1 39 ? -27.745 11.853 -2.311 1.00 34.52 39 PRO A N 9
ATOM 11815 C CA . PRO A 1 39 ? -28.722 11.624 -3.380 1.00 63.30 39 PRO A CA 9
ATOM 11816 C C . PRO A 1 39 ? -29.757 12.740 -3.469 1.00 5.12 39 PRO A C 9
ATOM 11817 O O . PRO A 1 39 ? -30.575 12.767 -4.387 1.00 15.32 39 PRO A O 9
ATOM 11828 N N . GLU A 1 40 ? -29.713 13.659 -2.509 1.00 42.13 40 GLU A N 9
ATOM 11829 C CA . GLU A 1 40 ? -30.648 14.778 -2.480 1.00 61.45 40 GLU A CA 9
ATOM 11830 C C . GLU A 1 40 ? -30.681 15.494 -3.828 1.00 32.24 40 GLU A C 9
ATOM 11831 O O . GLU A 1 40 ? -31.698 16.071 -4.211 1.00 54.43 40 GLU A O 9
ATOM 11843 N N . VAL A 1 41 ? -29.561 15.452 -4.541 1.00 65.13 41 VAL A N 9
ATOM 11844 C CA . VAL A 1 41 ? -29.460 16.096 -5.846 1.00 33.34 41 VAL A CA 9
ATOM 11845 C C . VAL A 1 41 ? -29.786 15.117 -6.968 1.00 74.11 41 VAL A C 9
ATOM 11846 O O . VAL A 1 41 ? -29.307 13.983 -6.995 1.00 53.14 41 VAL A O 9
ATOM 11859 N N . PRO A 1 42 ? -30.621 15.563 -7.918 1.00 52.24 42 PRO A N 9
ATOM 11860 C CA . PRO A 1 42 ? -31.030 14.743 -9.062 1.00 64.43 42 PRO A CA 9
ATOM 11861 C C . PRO A 1 42 ? -29.886 14.503 -10.042 1.00 3.22 42 PRO A C 9
ATOM 11862 O O . PRO A 1 42 ? -29.096 15.405 -10.323 1.00 53.13 42 PRO A O 9
ATOM 11873 N N . LYS A 1 43 ? -29.802 13.282 -10.559 1.00 43.22 43 LYS A N 9
ATOM 11874 C CA . LYS A 1 43 ? -28.755 12.924 -11.509 1.00 74.43 43 LYS A CA 9
ATOM 11875 C C . LYS A 1 43 ? -28.631 13.978 -12.605 1.00 22.51 43 LYS A C 9
ATOM 11876 O O . LYS A 1 43 ? -27.537 14.242 -13.102 1.00 62.53 43 LYS A O 9
ATOM 11895 N N . GLU A 1 44 ? -29.758 14.577 -12.974 1.00 75.24 44 GLU A N 9
ATOM 11896 C CA . GLU A 1 44 ? -29.774 15.602 -14.011 1.00 5.42 44 GLU A CA 9
ATOM 11897 C C . GLU A 1 44 ? -28.727 16.677 -13.728 1.00 73.24 44 GLU A C 9
ATOM 11898 O O . GLU A 1 44 ? -27.870 16.961 -14.566 1.00 33.15 44 GLU A O 9
ATOM 11910 N N . LYS A 1 45 ? -28.804 17.272 -12.543 1.00 20.43 45 LYS A N 9
ATOM 11911 C CA . LYS A 1 45 ? -27.865 18.314 -12.147 1.00 43.41 45 LYS A CA 9
ATOM 11912 C C . LYS A 1 45 ? -26.582 17.708 -11.587 1.00 35.54 45 LYS A C 9
ATOM 11913 O O . LYS A 1 45 ? -25.481 18.159 -11.901 1.00 45.04 45 LYS A O 9
ATOM 11932 N N . LEU A 1 46 ? -26.733 16.682 -10.756 1.00 62.31 46 LEU A N 9
ATOM 11933 C CA . LEU A 1 46 ? -25.586 16.011 -10.153 1.00 11.43 46 LEU A CA 9
ATOM 11934 C C . LEU A 1 46 ? -24.580 15.589 -11.218 1.00 44.11 46 LEU A C 9
ATOM 11935 O O . LEU A 1 46 ? -23.383 15.844 -11.089 1.00 45.14 46 LEU A O 9
ATOM 11951 N N . GLN A 1 47 ? -25.074 14.944 -12.270 1.00 13.52 47 GLN A N 9
ATOM 11952 C CA . GLN A 1 47 ? -24.218 14.489 -13.358 1.00 64.41 47 GLN A CA 9
ATOM 11953 C C . GLN A 1 47 ? -23.569 15.670 -14.072 1.00 53.20 47 GLN A C 9
ATOM 11954 O O . GLN A 1 47 ? -22.359 15.685 -14.296 1.00 33.32 47 GLN A O 9
ATOM 11968 N N . ALA A 1 48 ? -24.383 16.659 -14.427 1.00 42.24 48 ALA A N 9
ATOM 11969 C CA . ALA A 1 48 ? -23.888 17.846 -15.115 1.00 30.35 48 ALA A CA 9
ATOM 11970 C C . ALA A 1 48 ? -22.808 18.544 -14.295 1.00 41.14 48 ALA A C 9
ATOM 11971 O O . ALA A 1 48 ? -21.890 19.152 -14.849 1.00 35.04 48 ALA A O 9
ATOM 11978 N N . LEU A 1 49 ? -22.923 18.454 -12.975 1.00 43.30 49 LEU A N 9
ATOM 11979 C CA . LEU A 1 49 ? -21.956 19.079 -12.079 1.00 24.52 49 LEU A CA 9
ATOM 11980 C C . LEU A 1 49 ? -20.628 18.328 -12.102 1.00 70.20 49 LEU A C 9
ATOM 11981 O O . LEU A 1 49 ? -19.566 18.928 -12.274 1.00 71.23 49 LEU A O 9
ATOM 11997 N N . LEU A 1 50 ? -20.695 17.012 -11.930 1.00 12.32 50 LEU A N 9
ATOM 11998 C CA . LEU A 1 50 ? -19.498 16.178 -11.933 1.00 54.13 50 LEU A CA 9
ATOM 11999 C C . LEU A 1 50 ? -18.694 16.386 -13.212 1.00 63.34 50 LEU A C 9
ATOM 12000 O O . LEU A 1 50 ? -17.473 16.224 -13.223 1.00 52.21 50 LEU A O 9
ATOM 12016 N N . TYR A 1 51 ? -19.385 16.746 -14.288 1.00 1.32 51 TYR A N 9
ATOM 12017 C CA . TYR A 1 51 ? -18.735 16.976 -15.573 1.00 2.04 51 TYR A CA 9
ATOM 12018 C C . TYR A 1 51 ? -17.950 18.284 -15.560 1.00 11.42 51 TYR A C 9
ATOM 12019 O O . TYR A 1 51 ? -16.803 18.337 -16.002 1.00 2.33 51 TYR A O 9
ATOM 12037 N N . ALA A 1 52 ? -18.578 19.338 -15.049 1.00 52.41 52 ALA A N 9
ATOM 12038 C CA . ALA A 1 52 ? -17.939 20.646 -14.975 1.00 54.54 52 ALA A CA 9
ATOM 12039 C C . ALA A 1 52 ? -16.566 20.551 -14.319 1.00 34.33 52 ALA A C 9
ATOM 12040 O O . ALA A 1 52 ? -15.564 20.987 -14.886 1.00 22.02 52 ALA A O 9
ATOM 12047 N N . LEU A 1 53 ? -16.528 19.978 -13.121 1.00 3.55 53 LEU A N 9
ATOM 12048 C CA . LEU A 1 53 ? -15.277 19.826 -12.386 1.00 23.04 53 LEU A CA 9
ATOM 12049 C C . LEU A 1 53 ? -14.311 18.915 -13.137 1.00 51.53 53 LEU A C 9
ATOM 12050 O O . LEU A 1 53 ? -13.118 19.203 -13.233 1.00 14.12 53 LEU A O 9
ATOM 12066 N N . ALA A 1 54 ? -14.836 17.817 -13.671 1.00 5.11 54 ALA A N 9
ATOM 12067 C CA . ALA A 1 54 ? -14.021 16.867 -14.418 1.00 30.31 54 ALA A CA 9
ATOM 12068 C C . ALA A 1 54 ? -13.301 17.551 -15.575 1.00 11.21 54 ALA A C 9
ATOM 12069 O O . ALA A 1 54 ? -12.080 17.458 -15.701 1.00 11.33 54 ALA A O 9
ATOM 12076 N N . SER A 1 55 ? -14.065 18.238 -16.418 1.00 74.11 55 SER A N 9
ATOM 12077 C CA . SER A 1 55 ? -13.500 18.934 -17.568 1.00 14.41 55 SER A CA 9
ATOM 12078 C C . SER A 1 55 ? -12.456 19.955 -17.126 1.00 23.54 55 SER A C 9
ATOM 12079 O O . SER A 1 55 ? -11.496 20.228 -17.846 1.00 4.34 55 SER A O 9
ATOM 12087 N N . SER A 1 56 ? -12.651 20.514 -15.936 1.00 1.02 56 SER A N 9
ATOM 12088 C CA . SER A 1 56 ? -11.729 21.507 -15.398 1.00 4.15 56 SER A CA 9
ATOM 12089 C C . SER A 1 56 ? -10.314 20.943 -15.309 1.00 42.13 56 SER A C 9
ATOM 12090 O O . SER A 1 56 ? -9.336 21.691 -15.301 1.00 73.41 56 SER A O 9
ATOM 12098 N N . GLN A 1 57 ? -10.214 19.619 -15.243 1.00 54.34 57 GLN A N 9
ATOM 12099 C CA . GLN A 1 57 ? -8.920 18.955 -15.155 1.00 24.51 57 GLN A CA 9
ATOM 12100 C C . GLN A 1 57 ? -8.613 18.187 -16.436 1.00 73.54 57 GLN A C 9
ATOM 12101 O O . GLN A 1 57 ? -7.794 18.615 -17.248 1.00 30.00 57 GLN A O 9
ATOM 12115 N N . GLY A 1 58 ? -9.277 17.048 -16.612 1.00 35.15 58 GLY A N 9
ATOM 12116 C CA . GLY A 1 58 ? -9.062 16.238 -17.796 1.00 42.03 58 GLY A CA 9
ATOM 12117 C C . GLY A 1 58 ? -10.330 16.042 -18.603 1.00 20.50 58 GLY A C 9
ATOM 12118 O O . GLY A 1 58 ? -11.416 16.425 -18.168 1.00 40.33 58 GLY A O 9
ATOM 12122 N N . ASP A 1 59 ? -10.193 15.444 -19.781 1.00 62.14 59 ASP A N 9
ATOM 12123 C CA . ASP A 1 59 ? -11.337 15.198 -20.652 1.00 21.34 59 ASP A CA 9
ATOM 12124 C C . ASP A 1 59 ? -12.176 14.035 -20.130 1.00 42.14 59 ASP A C 9
ATOM 12125 O O . ASP A 1 59 ? -11.649 13.096 -19.533 1.00 71.23 59 ASP A O 9
ATOM 12134 N N . ILE A 1 60 ? -13.483 14.106 -20.359 1.00 63.15 60 ILE A N 9
ATOM 12135 C CA . ILE A 1 60 ? -14.394 13.059 -19.913 1.00 43.40 60 ILE A CA 9
ATOM 12136 C C . ILE A 1 60 ? -14.938 12.264 -21.094 1.00 71.44 60 ILE A C 9
ATOM 12137 O O . ILE A 1 60 ? -15.370 12.836 -22.096 1.00 62.53 60 ILE A O 9
ATOM 12153 N N . LEU A 1 61 ? -14.917 10.941 -20.970 1.00 5.20 61 LEU A N 9
ATOM 12154 C CA . LEU A 1 61 ? -15.410 10.065 -22.027 1.00 0.10 61 LEU A CA 9
ATOM 12155 C C . LEU A 1 61 ? -16.833 9.603 -21.731 1.00 53.33 61 LEU A C 9
ATOM 12156 O O . LEU A 1 61 ? -17.595 9.284 -22.644 1.00 52.11 61 LEU A O 9
ATOM 12172 N N . ASP A 1 62 ? -17.186 9.572 -20.451 1.00 4.42 62 ASP A N 9
ATOM 12173 C CA . ASP A 1 62 ? -18.519 9.153 -20.035 1.00 22.05 62 ASP A CA 9
ATOM 12174 C C . ASP A 1 62 ? -18.657 9.210 -18.516 1.00 52.24 62 ASP A C 9
ATOM 12175 O O . ASP A 1 62 ? -17.866 8.611 -17.788 1.00 65.53 62 ASP A O 9
ATOM 12184 N N . ILE A 1 63 ? -19.666 9.935 -18.046 1.00 53.53 63 ILE A N 9
ATOM 12185 C CA . ILE A 1 63 ? -19.908 10.071 -16.615 1.00 63.42 63 ILE A CA 9
ATOM 12186 C C . ILE A 1 63 ? -21.092 9.217 -16.174 1.00 62.14 63 ILE A C 9
ATOM 12187 O O . ILE A 1 63 ? -22.237 9.490 -16.535 1.00 44.23 63 ILE A O 9
ATOM 12203 N N . VAL A 1 64 ? -20.809 8.182 -15.390 1.00 24.12 64 VAL A N 9
ATOM 12204 C CA . VAL A 1 64 ? -21.850 7.289 -14.896 1.00 53.04 64 VAL A CA 9
ATOM 12205 C C . VAL A 1 64 ? -22.273 7.667 -13.481 1.00 64.50 64 VAL A C 9
ATOM 12206 O O . VAL A 1 64 ? -21.459 8.130 -12.682 1.00 13.43 64 VAL A O 9
ATOM 12219 N N . VAL A 1 65 ? -23.551 7.464 -13.177 1.00 3.22 65 VAL A N 9
ATOM 12220 C CA . VAL A 1 65 ? -24.082 7.782 -11.857 1.00 21.33 65 VAL A CA 9
ATOM 12221 C C . VAL A 1 65 ? -25.117 6.752 -11.418 1.00 63.53 65 VAL A C 9
ATOM 12222 O O . VAL A 1 65 ? -25.999 6.375 -12.190 1.00 43.24 65 VAL A O 9
ATOM 12235 N N . ASP A 1 66 ? -25.003 6.299 -10.174 1.00 40.44 66 ASP A N 9
ATOM 12236 C CA . ASP A 1 66 ? -25.930 5.313 -9.632 1.00 1.14 66 ASP A CA 9
ATOM 12237 C C . ASP A 1 66 ? -27.351 5.865 -9.596 1.00 15.42 66 ASP A C 9
ATOM 12238 O O . ASP A 1 66 ? -27.658 6.863 -10.250 1.00 72.34 66 ASP A O 9
ATOM 12247 N N . LEU A 1 67 ? -28.216 5.211 -8.828 1.00 63.33 67 LEU A N 9
ATOM 12248 C CA . LEU A 1 67 ? -29.606 5.635 -8.708 1.00 12.34 67 LEU A CA 9
ATOM 12249 C C . LEU A 1 67 ? -29.791 6.560 -7.509 1.00 1.40 67 LEU A C 9
ATOM 12250 O O . LEU A 1 67 ? -30.907 6.752 -7.026 1.00 61.31 67 LEU A O 9
ATOM 12266 N N . SER A 1 68 ? -28.689 7.134 -7.035 1.00 73.40 68 SER A N 9
ATOM 12267 C CA . SER A 1 68 ? -28.729 8.038 -5.892 1.00 34.02 68 SER A CA 9
ATOM 12268 C C . SER A 1 68 ? -29.480 7.405 -4.724 1.00 63.51 68 SER A C 9
ATOM 12269 O O . SER A 1 68 ? -30.518 7.906 -4.294 1.00 13.42 68 SER A O 9
ATOM 12277 N N . ASP A 1 69 ? -28.946 6.299 -4.216 1.00 41.23 69 ASP A N 9
ATOM 12278 C CA . ASP A 1 69 ? -29.563 5.596 -3.098 1.00 11.25 69 ASP A CA 9
ATOM 12279 C C . ASP A 1 69 ? -29.305 6.331 -1.786 1.00 35.35 69 ASP A C 9
ATOM 12280 O O . ASP A 1 69 ? -28.249 6.935 -1.598 1.00 32.42 69 ASP A O 9
ATOM 12289 N N . ASP A 1 70 ? -30.277 6.275 -0.882 1.00 15.32 70 ASP A N 9
ATOM 12290 C CA . ASP A 1 70 ? -30.156 6.935 0.413 1.00 52.10 70 ASP A CA 9
ATOM 12291 C C . ASP A 1 70 ? -29.191 6.179 1.320 1.00 21.42 70 ASP A C 9
ATOM 12292 O O . ASP A 1 70 ? -28.847 6.647 2.404 1.00 23.14 70 ASP A O 9
ATOM 12301 N N . ASN A 1 71 ? -28.759 5.006 0.869 1.00 63.43 71 ASN A N 9
ATOM 12302 C CA . ASN A 1 71 ? -27.834 4.183 1.641 1.00 53.15 71 ASN A CA 9
ATOM 12303 C C . ASN A 1 71 ? -26.535 3.958 0.873 1.00 74.35 71 ASN A C 9
ATOM 12304 O O . ASN A 1 71 ? -25.563 3.436 1.417 1.00 5.34 71 ASN A O 9
ATOM 12315 N N . SER A 1 72 ? -26.528 4.355 -0.396 1.00 22.21 72 SER A N 9
ATOM 12316 C CA . SER A 1 72 ? -25.350 4.194 -1.240 1.00 61.53 72 SER A CA 9
ATOM 12317 C C . SER A 1 72 ? -24.841 5.547 -1.726 1.00 45.04 72 SER A C 9
ATOM 12318 O O . SER A 1 72 ? -23.807 6.034 -1.270 1.00 41.15 72 SER A O 9
ATOM 12326 N N . GLY A 1 73 ? -25.575 6.150 -2.656 1.00 73.35 73 GLY A N 9
ATOM 12327 C CA . GLY A 1 73 ? -25.183 7.441 -3.190 1.00 40.01 73 GLY A CA 9
ATOM 12328 C C . GLY A 1 73 ? -23.746 7.457 -3.673 1.00 73.53 73 GLY A C 9
ATOM 12329 O O . GLY A 1 73 ? -22.831 7.778 -2.915 1.00 14.41 73 GLY A O 9
ATOM 12333 N N . LYS A 1 74 ? -23.546 7.106 -4.939 1.00 42.12 74 LYS A N 9
ATOM 12334 C CA . LYS A 1 74 ? -22.210 7.080 -5.524 1.00 54.10 74 LYS A CA 9
ATOM 12335 C C . LYS A 1 74 ? -22.276 7.259 -7.037 1.00 43.14 74 LYS A C 9
ATOM 12336 O O . LYS A 1 74 ? -23.359 7.314 -7.619 1.00 43.31 74 LYS A O 9
ATOM 12355 N N . ALA A 1 75 ? -21.110 7.348 -7.669 1.00 63.31 75 ALA A N 9
ATOM 12356 C CA . ALA A 1 75 ? -21.035 7.517 -9.115 1.00 31.41 75 ALA A CA 9
ATOM 12357 C C . ALA A 1 75 ? -19.636 7.200 -9.633 1.00 74.22 75 ALA A C 9
ATOM 12358 O O . ALA A 1 75 ? -18.742 6.852 -8.862 1.00 10.02 75 ALA A O 9
ATOM 12365 N N . TYR A 1 76 ? -19.455 7.322 -10.943 1.00 64.54 76 TYR A N 9
ATOM 12366 C CA . TYR A 1 76 ? -18.165 7.045 -11.565 1.00 20.10 76 TYR A CA 9
ATOM 12367 C C . TYR A 1 76 ? -17.916 7.981 -12.743 1.00 51.44 76 TYR A C 9
ATOM 12368 O O . TYR A 1 76 ? -18.747 8.097 -13.645 1.00 31.12 76 TYR A O 9
ATOM 12386 N N . ILE A 1 77 ? -16.766 8.647 -12.729 1.00 14.22 77 ILE A N 9
ATOM 12387 C CA . ILE A 1 77 ? -16.406 9.572 -13.796 1.00 53.22 77 ILE A CA 9
ATOM 12388 C C . ILE A 1 77 ? -15.282 9.007 -14.658 1.00 32.24 77 ILE A C 9
ATOM 12389 O O . ILE A 1 77 ? -14.149 8.860 -14.200 1.00 45.53 77 ILE A O 9
ATOM 12405 N N . VAL A 1 78 ? -15.604 8.692 -15.908 1.00 64.24 78 VAL A N 9
ATOM 12406 C CA . VAL A 1 78 ? -14.620 8.145 -16.836 1.00 13.21 78 VAL A CA 9
ATOM 12407 C C . VAL A 1 78 ? -13.861 9.257 -17.551 1.00 12.54 78 VAL A C 9
ATOM 12408 O O . VAL A 1 78 ? -14.463 10.139 -18.165 1.00 24.11 78 VAL A O 9
ATOM 12421 N N . PHE A 1 79 ? -12.536 9.210 -17.467 1.00 2.33 79 PHE A N 9
ATOM 12422 C CA . PHE A 1 79 ? -11.693 10.215 -18.105 1.00 71.43 79 PHE A CA 9
ATOM 12423 C C . PHE A 1 79 ? -10.964 9.626 -19.310 1.00 2.53 79 PHE A C 9
ATOM 12424 O O . PHE A 1 79 ? -11.105 8.443 -19.617 1.00 51.44 79 PHE A O 9
ATOM 12441 N N . ALA A 1 80 ? -10.184 10.462 -19.988 1.00 12.32 80 ALA A N 9
ATOM 12442 C CA . ALA A 1 80 ? -9.431 10.026 -21.157 1.00 55.13 80 ALA A CA 9
ATOM 12443 C C . ALA A 1 80 ? -8.416 8.950 -20.787 1.00 15.01 80 ALA A C 9
ATOM 12444 O O . ALA A 1 80 ? -8.231 7.977 -21.519 1.00 54.32 80 ALA A O 9
ATOM 12451 N N . THR A 1 81 ? -7.759 9.130 -19.645 1.00 54.43 81 THR A N 9
ATOM 12452 C CA . THR A 1 81 ? -6.762 8.176 -19.179 1.00 4.13 81 THR A CA 9
ATOM 12453 C C . THR A 1 81 ? -6.403 8.425 -17.718 1.00 54.21 81 THR A C 9
ATOM 12454 O O . THR A 1 81 ? -6.740 9.467 -17.157 1.00 14.14 81 THR A O 9
ATOM 12465 N N . GLN A 1 82 ? -5.718 7.463 -17.109 1.00 72.33 82 GLN A N 9
ATOM 12466 C CA . GLN A 1 82 ? -5.315 7.579 -15.713 1.00 5.20 82 GLN A CA 9
ATOM 12467 C C . GLN A 1 82 ? -4.584 8.895 -15.465 1.00 73.03 82 GLN A C 9
ATOM 12468 O O . GLN A 1 82 ? -4.640 9.449 -14.368 1.00 54.32 82 GLN A O 9
ATOM 12482 N N . GLU A 1 83 ? -3.899 9.389 -16.492 1.00 75.44 83 GLU A N 9
ATOM 12483 C CA . GLU A 1 83 ? -3.157 10.639 -16.384 1.00 52.04 83 GLU A CA 9
ATOM 12484 C C . GLU A 1 83 ? -4.072 11.779 -15.945 1.00 71.40 83 GLU A C 9
ATOM 12485 O O . GLU A 1 83 ? -3.782 12.484 -14.979 1.00 52.30 83 GLU A O 9
ATOM 12497 N N . SER A 1 84 ? -5.178 11.952 -16.662 1.00 43.01 84 SER A N 9
ATOM 12498 C CA . SER A 1 84 ? -6.134 13.008 -16.350 1.00 5.11 84 SER A CA 9
ATOM 12499 C C . SER A 1 84 ? -6.922 12.672 -15.088 1.00 22.33 84 SER A C 9
ATOM 12500 O O . SER A 1 84 ? -7.107 13.519 -14.214 1.00 74.45 84 SER A O 9
ATOM 12508 N N . ALA A 1 85 ? -7.383 11.428 -15.000 1.00 13.53 85 ALA A N 9
ATOM 12509 C CA . ALA A 1 85 ? -8.150 10.978 -13.845 1.00 2.24 85 ALA A CA 9
ATOM 12510 C C . ALA A 1 85 ? -7.405 11.266 -12.545 1.00 51.25 85 ALA A C 9
ATOM 12511 O O . ALA A 1 85 ? -7.936 11.919 -11.648 1.00 2.43 85 ALA A O 9
ATOM 12518 N N . GLN A 1 86 ? -6.174 10.774 -12.453 1.00 1.01 86 GLN A N 9
ATOM 12519 C CA . GLN A 1 86 ? -5.358 10.978 -11.262 1.00 3.20 86 GLN A CA 9
ATOM 12520 C C . GLN A 1 86 ? -5.265 12.460 -10.913 1.00 65.03 86 GLN A C 9
ATOM 12521 O O . GLN A 1 86 ? -5.349 12.839 -9.746 1.00 4.33 86 GLN A O 9
ATOM 12535 N N . ALA A 1 87 ? -5.090 13.293 -11.934 1.00 10.10 87 ALA A N 9
ATOM 12536 C CA . ALA A 1 87 ? -4.987 14.733 -11.735 1.00 50.44 87 ALA A CA 9
ATOM 12537 C C . ALA A 1 87 ? -6.241 15.286 -11.066 1.00 41.45 87 ALA A C 9
ATOM 12538 O O . ALA A 1 87 ? -6.159 16.029 -10.088 1.00 45.21 87 ALA A O 9
ATOM 12545 N N . PHE A 1 88 ? -7.401 14.920 -11.601 1.00 13.24 88 PHE A N 9
ATOM 12546 C CA . PHE A 1 88 ? -8.673 15.381 -11.056 1.00 50.30 88 PHE A CA 9
ATOM 12547 C C . PHE A 1 88 ? -8.904 14.814 -9.659 1.00 32.53 88 PHE A C 9
ATOM 12548 O O . PHE A 1 88 ? -9.465 15.482 -8.790 1.00 24.43 88 PHE A O 9
ATOM 12565 N N . VAL A 1 89 ? -8.469 13.575 -9.450 1.00 44.01 89 VAL A N 9
ATOM 12566 C CA . VAL A 1 89 ? -8.627 12.916 -8.159 1.00 41.21 89 VAL A CA 9
ATOM 12567 C C . VAL A 1 89 ? -7.864 13.657 -7.067 1.00 25.20 89 VAL A C 9
ATOM 12568 O O . VAL A 1 89 ? -8.388 13.888 -5.978 1.00 42.42 89 VAL A O 9
ATOM 12581 N N . GLU A 1 90 ? -6.622 14.026 -7.367 1.00 11.14 90 GLU A N 9
ATOM 12582 C CA . GLU A 1 90 ? -5.786 14.741 -6.409 1.00 32.30 90 GLU A CA 9
ATOM 12583 C C . GLU A 1 90 ? -6.121 16.229 -6.399 1.00 15.41 90 GLU A C 9
ATOM 12584 O O . GLU A 1 90 ? -5.845 16.932 -5.427 1.00 42.13 90 GLU A O 9
ATOM 12596 N N . ALA A 1 91 ? -6.719 16.703 -7.488 1.00 24.23 91 ALA A N 9
ATOM 12597 C CA . ALA A 1 91 ? -7.093 18.107 -7.604 1.00 70.34 91 ALA A CA 9
ATOM 12598 C C . ALA A 1 91 ? -8.328 18.417 -6.766 1.00 33.12 91 ALA A C 9
ATOM 12599 O O . ALA A 1 91 ? -8.559 19.564 -6.383 1.00 50.10 91 ALA A O 9
ATOM 12606 N N . PHE A 1 92 ? -9.120 17.388 -6.484 1.00 73.41 92 PHE A N 9
ATOM 12607 C CA . PHE A 1 92 ? -10.334 17.551 -5.692 1.00 23.00 92 PHE A CA 9
ATOM 12608 C C . PHE A 1 92 ? -10.333 16.605 -4.495 1.00 1.25 92 PHE A C 9
ATOM 12609 O O . PHE A 1 92 ? -11.316 16.518 -3.759 1.00 42.52 92 PHE A O 9
ATOM 12626 N N . GLN A 1 93 ? -9.223 15.899 -4.307 1.00 21.32 93 GLN A N 9
ATOM 12627 C CA . GLN A 1 93 ? -9.094 14.958 -3.200 1.00 15.41 93 GLN A CA 9
ATOM 12628 C C . GLN A 1 93 ? -9.526 15.602 -1.886 1.00 62.12 93 GLN A C 9
ATOM 12629 O O . GLN A 1 93 ? -10.070 14.936 -1.006 1.00 64.12 93 GLN A O 9
ATOM 12643 N N . GLY A 1 94 ? -9.279 16.902 -1.760 1.00 42.45 94 GLY A N 9
ATOM 12644 C CA . GLY A 1 94 ? -9.648 17.614 -0.551 1.00 3.03 94 GLY A CA 9
ATOM 12645 C C . GLY A 1 94 ? -10.352 18.924 -0.841 1.00 15.31 94 GLY A C 9
ATOM 12646 O O . GLY A 1 94 ? -9.857 19.995 -0.488 1.00 74.11 94 GLY A O 9
ATOM 12650 N N . TYR A 1 95 ? -11.510 18.841 -1.487 1.00 32.13 95 TYR A N 9
ATOM 12651 C CA . TYR A 1 95 ? -12.282 20.030 -1.828 1.00 73.31 95 TYR A CA 9
ATOM 12652 C C . TYR A 1 95 ? -13.750 19.853 -1.450 1.00 41.23 95 TYR A C 9
ATOM 12653 O O . TYR A 1 95 ? -14.355 18.805 -1.679 1.00 2.54 95 TYR A O 9
ATOM 12671 N N . PRO A 1 96 ? -14.338 20.903 -0.858 1.00 44.52 96 PRO A N 9
ATOM 12672 C CA . PRO A 1 96 ? -15.742 20.891 -0.437 1.00 5.14 96 PRO A CA 9
ATOM 12673 C C . PRO A 1 96 ? -16.702 20.896 -1.621 1.00 14.34 96 PRO A C 9
ATOM 12674 O O . PRO A 1 96 ? -16.906 21.926 -2.263 1.00 40.53 96 PRO A O 9
ATOM 12685 N N . PHE A 1 97 ? -17.291 19.739 -1.904 1.00 13.12 97 PHE A N 9
ATOM 12686 C CA . PHE A 1 97 ? -18.231 19.610 -3.012 1.00 10.55 97 PHE A CA 9
ATOM 12687 C C . PHE A 1 97 ? -19.515 18.922 -2.558 1.00 52.32 97 PHE A C 9
ATOM 12688 O O . PHE A 1 97 ? -19.489 18.042 -1.699 1.00 20.22 97 PHE A O 9
ATOM 12705 N N . GLN A 1 98 ? -20.637 19.332 -3.142 1.00 63.43 98 GLN A N 9
ATOM 12706 C CA . GLN A 1 98 ? -21.931 18.756 -2.798 1.00 32.34 98 GLN A CA 9
ATOM 12707 C C . GLN A 1 98 ? -22.206 18.890 -1.304 1.00 33.05 98 GLN A C 9
ATOM 12708 O O . GLN A 1 98 ? -22.972 18.116 -0.731 1.00 70.21 98 GLN A O 9
ATOM 12722 N N . GLY A 1 99 ? -21.575 19.879 -0.677 1.00 34.30 99 GLY A N 9
ATOM 12723 C CA . GLY A 1 99 ? -21.765 20.096 0.745 1.00 30.13 99 GLY A CA 9
ATOM 12724 C C . GLY A 1 99 ? -20.455 20.297 1.481 1.00 61.02 99 GLY A C 9
ATOM 12725 O O . GLY A 1 99 ? -20.238 21.336 2.103 1.00 62.04 99 GLY A O 9
ATOM 12729 N N . ASN A 1 100 ? -19.580 19.299 1.411 1.00 1.03 100 ASN A N 9
ATOM 12730 C CA . ASN A 1 100 ? -18.285 19.370 2.078 1.00 3.31 100 ASN A CA 9
ATOM 12731 C C . ASN A 1 100 ? -17.501 18.076 1.885 1.00 72.45 100 ASN A C 9
ATOM 12732 O O . ASN A 1 100 ? -16.397 18.064 1.340 1.00 11.50 100 ASN A O 9
ATOM 12743 N N . PRO A 1 101 ? -18.085 16.957 2.340 1.00 2.10 101 PRO A N 9
ATOM 12744 C CA . PRO A 1 101 ? -17.460 15.636 2.227 1.00 21.24 101 PRO A CA 9
ATOM 12745 C C . PRO A 1 101 ? -17.409 15.140 0.786 1.00 31.55 101 PRO A C 9
ATOM 12746 O O . PRO A 1 101 ? -18.427 14.739 0.221 1.00 73.22 101 PRO A O 9
ATOM 12757 N N . LEU A 1 102 ? -16.219 15.168 0.197 1.00 2.25 102 LEU A N 9
ATOM 12758 C CA . LEU A 1 102 ? -16.035 14.720 -1.179 1.00 11.33 102 LEU A CA 9
ATOM 12759 C C . LEU A 1 102 ? -14.855 13.759 -1.286 1.00 14.33 102 LEU A C 9
ATOM 12760 O O . LEU A 1 102 ? -13.739 14.083 -0.880 1.00 21.50 102 LEU A O 9
ATOM 12776 N N . VAL A 1 103 ? -15.110 12.577 -1.837 1.00 32.34 103 VAL A N 9
ATOM 12777 C CA . VAL A 1 103 ? -14.069 11.569 -2.000 1.00 41.45 103 VAL A CA 9
ATOM 12778 C C . VAL A 1 103 ? -13.900 11.187 -3.467 1.00 3.34 103 VAL A C 9
ATOM 12779 O O . VAL A 1 103 ? -14.881 10.984 -4.183 1.00 3.43 103 VAL A O 9
ATOM 12792 N N . ILE A 1 104 ? -12.650 11.091 -3.907 1.00 23.53 104 ILE A N 9
ATOM 12793 C CA . ILE A 1 104 ? -12.352 10.731 -5.288 1.00 12.05 104 ILE A CA 9
ATOM 12794 C C . ILE A 1 104 ? -11.219 9.714 -5.359 1.00 25.44 104 ILE A C 9
ATOM 12795 O O . ILE A 1 104 ? -10.129 9.942 -4.831 1.00 15.10 104 ILE A O 9
ATOM 12811 N N . THR A 1 105 ? -11.481 8.588 -6.017 1.00 3.45 105 THR A N 9
ATOM 12812 C CA . THR A 1 105 ? -10.483 7.536 -6.158 1.00 31.50 105 THR A CA 9
ATOM 12813 C C . THR A 1 105 ? -10.608 6.838 -7.508 1.00 23.35 105 THR A C 9
ATOM 12814 O O . THR A 1 105 ? -11.591 7.023 -8.225 1.00 43.22 105 THR A O 9
ATOM 12825 N N . PHE A 1 106 ? -9.606 6.034 -7.847 1.00 63.34 106 PHE A N 9
ATOM 12826 C CA . PHE A 1 106 ? -9.603 5.308 -9.112 1.00 74.41 106 PHE A CA 9
ATOM 12827 C C . PHE A 1 106 ? -10.516 4.087 -9.040 1.00 23.31 106 PHE A C 9
ATOM 12828 O O . PHE A 1 106 ? -11.271 3.918 -8.082 1.00 42.34 106 PHE A O 9
ATOM 12845 N N . SER A 1 107 ? -10.440 3.238 -10.060 1.00 72.10 107 SER A N 9
ATOM 12846 C CA . SER A 1 107 ? -11.262 2.034 -10.116 1.00 2.45 107 SER A CA 9
ATOM 12847 C C . SER A 1 107 ? -10.566 0.938 -10.917 1.00 11.15 107 SER A C 9
ATOM 12848 O O . SER A 1 107 ? -9.405 1.077 -11.300 1.00 11.23 107 SER A O 9
ATOM 12856 N N . GLU A 1 108 ? -11.286 -0.152 -11.165 1.00 45.21 108 GLU A N 9
ATOM 12857 C CA . GLU A 1 108 ? -10.737 -1.273 -11.920 1.00 12.44 108 GLU A CA 9
ATOM 12858 C C . GLU A 1 108 ? -11.364 -1.352 -13.309 1.00 1.03 108 GLU A C 9
ATOM 12859 O O . GLU A 1 108 ? -12.583 -1.259 -13.459 1.00 63.34 108 GLU A O 9
ATOM 12871 N N . THR A 1 109 ? -10.522 -1.524 -14.323 1.00 5.42 109 THR A N 9
ATOM 12872 C CA . THR A 1 109 ? -10.991 -1.614 -15.700 1.00 0.35 109 THR A CA 9
ATOM 12873 C C . THR A 1 109 ? -10.435 -2.854 -16.390 1.00 11.10 109 THR A C 9
ATOM 12874 O O . THR A 1 109 ? -9.565 -2.774 -17.258 1.00 13.53 109 THR A O 9
ATOM 12885 N N . PRO A 1 110 ? -10.948 -4.030 -15.998 1.00 44.14 110 PRO A N 9
ATOM 12886 C CA . PRO A 1 110 ? -10.517 -5.310 -16.569 1.00 34.15 110 PRO A CA 9
ATOM 12887 C C . PRO A 1 110 ? -10.971 -5.482 -18.014 1.00 62.52 110 PRO A C 9
ATOM 12888 O O . PRO A 1 110 ? -11.639 -4.613 -18.572 1.00 11.52 110 PRO A O 9
ATOM 12899 N N . GLN A 1 111 ? -10.603 -6.610 -18.614 1.00 52.14 111 GLN A N 9
ATOM 12900 C CA . GLN A 1 111 ? -10.973 -6.895 -19.996 1.00 22.03 111 GLN A CA 9
ATOM 12901 C C . GLN A 1 111 ? -11.435 -8.340 -20.148 1.00 61.44 111 GLN A C 9
ATOM 12902 O O . GLN A 1 111 ? -11.108 -9.006 -21.131 1.00 20.54 111 GLN A O 9
ATOM 12916 N N . SER A 1 112 ? -12.197 -8.819 -19.170 1.00 63.41 112 SER A N 9
ATOM 12917 C CA . SER A 1 112 ? -12.700 -10.188 -19.194 1.00 15.43 112 SER A CA 9
ATOM 12918 C C . SER A 1 112 ? -14.084 -10.246 -19.834 1.00 70.12 112 SER A C 9
ATOM 12919 O O . SER A 1 112 ? -14.480 -11.272 -20.387 1.00 40.32 112 SER A O 9
ATOM 12927 N N . GLN A 1 113 ? -14.813 -9.138 -19.754 1.00 75.02 113 GLN A N 9
ATOM 12928 C CA . GLN A 1 113 ? -16.153 -9.063 -20.325 1.00 71.01 113 GLN A CA 9
ATOM 12929 C C . GLN A 1 113 ? -16.149 -9.509 -21.783 1.00 71.34 113 GLN A C 9
ATOM 12930 O O . GLN A 1 113 ? -17.029 -10.252 -22.219 1.00 31.24 113 GLN A O 9
ATOM 12944 N N . VAL A 1 114 ? -15.153 -9.051 -22.535 1.00 1.02 114 VAL A N 9
ATOM 12945 C CA . VAL A 1 114 ? -15.034 -9.404 -23.944 1.00 42.55 114 VAL A CA 9
ATOM 12946 C C . VAL A 1 114 ? -14.852 -10.907 -24.122 1.00 11.24 114 VAL A C 9
ATOM 12947 O O . VAL A 1 114 ? -14.341 -11.589 -23.234 1.00 60.33 114 VAL A O 9
ATOM 12960 N N . ALA A 1 115 ? -15.274 -11.417 -25.274 1.00 41.52 115 ALA A N 9
ATOM 12961 C CA . ALA A 1 115 ? -15.155 -12.839 -25.569 1.00 74.03 115 ALA A CA 9
ATOM 12962 C C . ALA A 1 115 ? -13.695 -13.244 -25.741 1.00 75.30 115 ALA A C 9
ATOM 12963 O O . ALA A 1 115 ? -13.306 -14.358 -25.391 1.00 74.15 115 ALA A O 9
ATOM 12970 N N . GLU A 1 116 ? -12.893 -12.333 -26.282 1.00 63.21 116 GLU A N 9
ATOM 12971 C CA . GLU A 1 116 ? -11.476 -12.598 -26.501 1.00 63.12 116 GLU A CA 9
ATOM 12972 C C . GLU A 1 116 ? -10.805 -13.070 -25.214 1.00 50.21 116 GLU A C 9
ATOM 12973 O O . GLU A 1 116 ? -9.842 -13.836 -25.248 1.00 72.32 116 GLU A O 9
ATOM 12985 N N . ASP A 1 117 ? -11.320 -12.606 -24.081 1.00 55.32 117 ASP A N 9
ATOM 12986 C CA . ASP A 1 117 ? -10.773 -12.980 -22.782 1.00 42.44 117 ASP A CA 9
ATOM 12987 C C . ASP A 1 117 ? -9.282 -12.665 -22.710 1.00 41.23 117 ASP A C 9
ATOM 12988 O O . ASP A 1 117 ? -8.773 -11.846 -23.477 1.00 4.35 117 ASP A O 9
ATOM 12997 N N . THR A 1 22 ? 4.475 -6.526 -3.750 1.00 40.42 22 THR A N 10
ATOM 12998 C CA . THR A 1 22 ? 3.204 -5.842 -3.951 1.00 34.00 22 THR A CA 10
ATOM 12999 C C . THR A 1 22 ? 3.387 -4.571 -4.772 1.00 14.30 22 THR A C 10
ATOM 13000 O O . THR A 1 22 ? 3.226 -3.455 -4.277 1.00 54.12 22 THR A O 10
ATOM 13011 N N . PRO A 1 23 ? 3.730 -4.740 -6.057 1.00 44.14 23 PRO A N 10
ATOM 13012 C CA . PRO A 1 23 ? 3.941 -3.616 -6.975 1.00 24.22 23 PRO A CA 10
ATOM 13013 C C . PRO A 1 23 ? 2.642 -2.894 -7.316 1.00 22.25 23 PRO A C 10
ATOM 13014 O O . PRO A 1 23 ? 1.763 -3.433 -7.988 1.00 54.41 23 PRO A O 10
ATOM 13025 N N . PRO A 1 24 ? 2.516 -1.646 -6.842 1.00 44.40 24 PRO A N 10
ATOM 13026 C CA . PRO A 1 24 ? 1.328 -0.823 -7.085 1.00 52.23 24 PRO A CA 10
ATOM 13027 C C . PRO A 1 24 ? 1.213 -0.387 -8.542 1.00 13.21 24 PRO A C 10
ATOM 13028 O O . PRO A 1 24 ? 2.201 -0.375 -9.277 1.00 33.31 24 PRO A O 10
ATOM 13039 N N . HIS A 1 25 ? 0.001 -0.028 -8.954 1.00 33.14 25 HIS A N 10
ATOM 13040 C CA . HIS A 1 25 ? -0.243 0.410 -10.323 1.00 42.13 25 HIS A CA 10
ATOM 13041 C C . HIS A 1 25 ? 0.299 -0.606 -11.323 1.00 65.45 25 HIS A C 10
ATOM 13042 O O . HIS A 1 25 ? 1.400 -0.447 -11.854 1.00 15.54 25 HIS A O 10
ATOM 13056 N N . THR A 1 26 ? -0.479 -1.654 -11.577 1.00 54.41 26 THR A N 10
ATOM 13057 C CA . THR A 1 26 ? -0.077 -2.697 -12.512 1.00 22.15 26 THR A CA 10
ATOM 13058 C C . THR A 1 26 ? -0.833 -2.576 -13.830 1.00 31.44 26 THR A C 10
ATOM 13059 O O . THR A 1 26 ? -0.343 -2.996 -14.877 1.00 64.01 26 THR A O 10
ATOM 13070 N N . GLU A 1 27 ? -2.029 -2.000 -13.770 1.00 15.14 27 GLU A N 10
ATOM 13071 C CA . GLU A 1 27 ? -2.853 -1.825 -14.960 1.00 42.32 27 GLU A CA 10
ATOM 13072 C C . GLU A 1 27 ? -3.360 -0.389 -15.065 1.00 22.22 27 GLU A C 10
ATOM 13073 O O . GLU A 1 27 ? -3.437 0.342 -14.077 1.00 44.24 27 GLU A O 10
ATOM 13085 N N . PRO A 1 28 ? -3.714 0.025 -16.290 1.00 41.04 28 PRO A N 10
ATOM 13086 C CA . PRO A 1 28 ? -4.220 1.375 -16.554 1.00 45.42 28 PRO A CA 10
ATOM 13087 C C . PRO A 1 28 ? -5.610 1.598 -15.970 1.00 75.04 28 PRO A C 10
ATOM 13088 O O . PRO A 1 28 ? -6.332 0.644 -15.680 1.00 30.02 28 PRO A O 10
ATOM 13099 N N . SER A 1 29 ? -5.981 2.863 -15.801 1.00 41.35 29 SER A N 10
ATOM 13100 C CA . SER A 1 29 ? -7.285 3.211 -15.249 1.00 22.21 29 SER A CA 10
ATOM 13101 C C . SER A 1 29 ? -7.730 4.588 -15.732 1.00 2.04 29 SER A C 10
ATOM 13102 O O . SER A 1 29 ? -7.326 5.611 -15.179 1.00 32.21 29 SER A O 10
ATOM 13110 N N . GLN A 1 30 ? -8.564 4.604 -16.766 1.00 40.43 30 GLN A N 10
ATOM 13111 C CA . GLN A 1 30 ? -9.064 5.855 -17.324 1.00 45.44 30 GLN A CA 10
ATOM 13112 C C . GLN A 1 30 ? -10.425 6.209 -16.736 1.00 34.42 30 GLN A C 10
ATOM 13113 O O . GLN A 1 30 ? -11.190 6.971 -17.327 1.00 0.20 30 GLN A O 10
ATOM 13127 N N . VAL A 1 31 ? -10.723 5.649 -15.567 1.00 60.35 31 VAL A N 10
ATOM 13128 C CA . VAL A 1 31 ? -11.993 5.905 -14.898 1.00 43.01 31 VAL A CA 10
ATOM 13129 C C . VAL A 1 31 ? -11.799 6.060 -13.394 1.00 14.01 31 VAL A C 10
ATOM 13130 O O . VAL A 1 31 ? -10.928 5.425 -12.800 1.00 63.02 31 VAL A O 10
ATOM 13143 N N . VAL A 1 32 ? -12.619 6.909 -12.782 1.00 32.23 32 VAL A N 10
ATOM 13144 C CA . VAL A 1 32 ? -12.540 7.147 -11.345 1.00 71.35 32 VAL A CA 10
ATOM 13145 C C . VAL A 1 32 ? -13.890 6.915 -10.675 1.00 25.01 32 VAL A C 10
ATOM 13146 O O . VAL A 1 32 ? -14.932 7.306 -11.202 1.00 32.34 32 VAL A O 10
ATOM 13159 N N . LEU A 1 33 ? -13.863 6.278 -9.510 1.00 31.43 33 LEU A N 10
ATOM 13160 C CA . LEU A 1 33 ? -15.085 5.994 -8.765 1.00 70.41 33 LEU A CA 10
ATOM 13161 C C . LEU A 1 33 ? -15.215 6.918 -7.559 1.00 23.14 33 LEU A C 10
ATOM 13162 O O . LEU A 1 33 ? -14.342 6.947 -6.690 1.00 41.45 33 LEU A O 10
ATOM 13178 N N . ILE A 1 34 ? -16.310 7.669 -7.510 1.00 44.03 34 ILE A N 10
ATOM 13179 C CA . ILE A 1 34 ? -16.555 8.591 -6.409 1.00 3.44 34 ILE A CA 10
ATOM 13180 C C . ILE A 1 34 ? -17.699 8.103 -5.527 1.00 22.23 34 ILE A C 10
ATOM 13181 O O . ILE A 1 34 ? -18.637 7.464 -6.004 1.00 53.34 34 ILE A O 10
ATOM 13197 N N . THR A 1 35 ? -17.616 8.408 -4.236 1.00 2.55 35 THR A N 10
ATOM 13198 C CA . THR A 1 35 ? -18.644 8.002 -3.286 1.00 61.41 35 THR A CA 10
ATOM 13199 C C . THR A 1 35 ? -18.880 9.081 -2.236 1.00 34.33 35 THR A C 10
ATOM 13200 O O . THR A 1 35 ? -18.321 10.173 -2.318 1.00 52.32 35 THR A O 10
ATOM 13211 N N . ASN A 1 36 ? -19.712 8.766 -1.248 1.00 13.30 36 ASN A N 10
ATOM 13212 C CA . ASN A 1 36 ? -20.022 9.710 -0.180 1.00 55.34 36 ASN A CA 10
ATOM 13213 C C . ASN A 1 36 ? -20.782 10.916 -0.724 1.00 54.24 36 ASN A C 10
ATOM 13214 O O . ASN A 1 36 ? -20.661 12.026 -0.204 1.00 25.40 36 ASN A O 10
ATOM 13225 N N . ILE A 1 37 ? -21.566 10.691 -1.773 1.00 73.32 37 ILE A N 10
ATOM 13226 C CA . ILE A 1 37 ? -22.347 11.758 -2.386 1.00 71.12 37 ILE A CA 10
ATOM 13227 C C . ILE A 1 37 ? -23.813 11.673 -1.975 1.00 21.24 37 ILE A C 10
ATOM 13228 O O . ILE A 1 37 ? -24.399 10.592 -1.950 1.00 73.41 37 ILE A O 10
ATOM 13244 N N . ASN A 1 38 ? -24.399 12.821 -1.653 1.00 54.45 38 ASN A N 10
ATOM 13245 C CA . ASN A 1 38 ? -25.798 12.877 -1.244 1.00 10.21 38 ASN A CA 10
ATOM 13246 C C . ASN A 1 38 ? -26.723 12.783 -2.453 1.00 52.25 38 ASN A C 10
ATOM 13247 O O . ASN A 1 38 ? -26.637 13.572 -3.395 1.00 13.12 38 ASN A O 10
ATOM 13258 N N . PRO A 1 39 ? -27.630 11.796 -2.429 1.00 74.51 39 PRO A N 10
ATOM 13259 C CA . PRO A 1 39 ? -28.590 11.575 -3.515 1.00 50.21 39 PRO A CA 10
ATOM 13260 C C . PRO A 1 39 ? -29.644 12.674 -3.589 1.00 13.40 39 PRO A C 10
ATOM 13261 O O . PRO A 1 39 ? -30.454 12.708 -4.515 1.00 14.05 39 PRO A O 10
ATOM 13272 N N . GLU A 1 40 ? -29.627 13.572 -2.608 1.00 71.42 40 GLU A N 10
ATOM 13273 C CA . GLU A 1 40 ? -30.583 14.672 -2.563 1.00 61.14 40 GLU A CA 10
ATOM 13274 C C . GLU A 1 40 ? -30.618 15.417 -3.895 1.00 23.13 40 GLU A C 10
ATOM 13275 O O . GLU A 1 40 ? -31.643 15.980 -4.277 1.00 75.24 40 GLU A O 10
ATOM 13287 N N . VAL A 1 41 ? -29.489 15.416 -4.596 1.00 45.32 41 VAL A N 10
ATOM 13288 C CA . VAL A 1 41 ? -29.389 16.091 -5.885 1.00 4.02 41 VAL A CA 10
ATOM 13289 C C . VAL A 1 41 ? -29.714 15.139 -7.030 1.00 40.03 41 VAL A C 10
ATOM 13290 O O . VAL A 1 41 ? -29.235 14.006 -7.084 1.00 35.14 41 VAL A O 10
ATOM 13303 N N . PRO A 1 42 ? -30.547 15.608 -7.971 1.00 14.03 42 PRO A N 10
ATOM 13304 C CA . PRO A 1 42 ? -30.955 14.815 -9.134 1.00 60.31 42 PRO A CA 10
ATOM 13305 C C . PRO A 1 42 ? -29.810 14.598 -10.118 1.00 31.33 42 PRO A C 10
ATOM 13306 O O . PRO A 1 42 ? -29.013 15.502 -10.369 1.00 14.23 42 PRO A O 10
ATOM 13317 N N . LYS A 1 43 ? -29.734 13.393 -10.673 1.00 24.02 43 LYS A N 10
ATOM 13318 C CA . LYS A 1 43 ? -28.687 13.057 -11.631 1.00 32.41 43 LYS A CA 10
ATOM 13319 C C . LYS A 1 43 ? -28.555 14.141 -12.695 1.00 51.04 43 LYS A C 10
ATOM 13320 O O . LYS A 1 43 ? -27.459 14.414 -13.183 1.00 62.52 43 LYS A O 10
ATOM 13339 N N . GLU A 1 44 ? -29.679 14.757 -13.049 1.00 60.33 44 GLU A N 10
ATOM 13340 C CA . GLU A 1 44 ? -29.687 15.812 -14.056 1.00 22.13 44 GLU A CA 10
ATOM 13341 C C . GLU A 1 44 ? -28.630 16.868 -13.745 1.00 12.12 44 GLU A C 10
ATOM 13342 O O . GLU A 1 44 ? -27.770 17.166 -14.574 1.00 21.41 44 GLU A O 10
ATOM 13354 N N . LYS A 1 45 ? -28.702 17.432 -12.544 1.00 2.40 45 LYS A N 10
ATOM 13355 C CA . LYS A 1 45 ? -27.753 18.455 -12.121 1.00 5.12 45 LYS A CA 10
ATOM 13356 C C . LYS A 1 45 ? -26.478 17.821 -11.572 1.00 54.10 45 LYS A C 10
ATOM 13357 O O . LYS A 1 45 ? -25.371 18.273 -11.867 1.00 11.34 45 LYS A O 10
ATOM 13376 N N . LEU A 1 46 ? -26.642 16.771 -10.774 1.00 45.44 46 LEU A N 10
ATOM 13377 C CA . LEU A 1 46 ? -25.504 16.074 -10.185 1.00 63.25 46 LEU A CA 10
ATOM 13378 C C . LEU A 1 46 ? -24.497 15.671 -11.259 1.00 33.35 46 LEU A C 10
ATOM 13379 O O . LEU A 1 46 ? -23.304 15.944 -11.136 1.00 64.44 46 LEU A O 10
ATOM 13395 N N . GLN A 1 47 ? -24.989 15.022 -12.309 1.00 64.14 47 GLN A N 10
ATOM 13396 C CA . GLN A 1 47 ? -24.132 14.583 -13.404 1.00 63.05 47 GLN A CA 10
ATOM 13397 C C . GLN A 1 47 ? -23.463 15.774 -14.083 1.00 61.33 47 GLN A C 10
ATOM 13398 O O . GLN A 1 47 ? -22.249 15.783 -14.288 1.00 15.04 47 GLN A O 10
ATOM 13412 N N . ALA A 1 48 ? -24.263 16.777 -14.431 1.00 21.52 48 ALA A N 10
ATOM 13413 C CA . ALA A 1 48 ? -23.748 17.973 -15.085 1.00 70.11 48 ALA A CA 10
ATOM 13414 C C . ALA A 1 48 ? -22.634 18.612 -14.263 1.00 62.21 48 ALA A C 10
ATOM 13415 O O . ALA A 1 48 ? -21.577 18.958 -14.793 1.00 72.34 48 ALA A O 10
ATOM 13422 N N . LEU A 1 49 ? -22.876 18.766 -12.966 1.00 51.52 49 LEU A N 10
ATOM 13423 C CA . LEU A 1 49 ? -21.893 19.365 -12.070 1.00 63.02 49 LEU A CA 10
ATOM 13424 C C . LEU A 1 49 ? -20.582 18.585 -12.101 1.00 50.44 49 LEU A C 10
ATOM 13425 O O . LEU A 1 49 ? -19.506 19.165 -12.250 1.00 44.43 49 LEU A O 10
ATOM 13441 N N . LEU A 1 50 ? -20.680 17.268 -11.962 1.00 60.13 50 LEU A N 10
ATOM 13442 C CA . LEU A 1 50 ? -19.502 16.407 -11.977 1.00 11.41 50 LEU A CA 10
ATOM 13443 C C . LEU A 1 50 ? -18.666 16.649 -13.230 1.00 14.33 50 LEU A C 10
ATOM 13444 O O . LEU A 1 50 ? -17.437 16.606 -13.186 1.00 63.20 50 LEU A O 10
ATOM 13460 N N . TYR A 1 51 ? -19.342 16.906 -14.344 1.00 43.33 51 TYR A N 10
ATOM 13461 C CA . TYR A 1 51 ? -18.662 17.155 -15.610 1.00 3.32 51 TYR A CA 10
ATOM 13462 C C . TYR A 1 51 ? -18.009 18.534 -15.615 1.00 41.24 51 TYR A C 10
ATOM 13463 O O . TYR A 1 51 ? -16.864 18.690 -16.039 1.00 71.42 51 TYR A O 10
ATOM 13481 N N . ALA A 1 52 ? -18.746 19.533 -15.141 1.00 35.33 52 ALA A N 10
ATOM 13482 C CA . ALA A 1 52 ? -18.240 20.898 -15.088 1.00 10.52 52 ALA A CA 10
ATOM 13483 C C . ALA A 1 52 ? -16.939 20.971 -14.296 1.00 11.34 52 ALA A C 10
ATOM 13484 O O . ALA A 1 52 ? -15.936 21.501 -14.776 1.00 54.30 52 ALA A O 10
ATOM 13491 N N . LEU A 1 53 ? -16.962 20.437 -13.080 1.00 22.33 53 LEU A N 10
ATOM 13492 C CA . LEU A 1 53 ? -15.783 20.442 -12.220 1.00 34.43 53 LEU A CA 10
ATOM 13493 C C . LEU A 1 53 ? -14.703 19.517 -12.771 1.00 42.03 53 LEU A C 10
ATOM 13494 O O . LEU A 1 53 ? -13.511 19.747 -12.566 1.00 74.12 53 LEU A O 10
ATOM 13510 N N . ALA A 1 54 ? -15.128 18.472 -13.474 1.00 24.02 54 ALA A N 10
ATOM 13511 C CA . ALA A 1 54 ? -14.196 17.515 -14.059 1.00 14.32 54 ALA A CA 10
ATOM 13512 C C . ALA A 1 54 ? -13.392 18.152 -15.187 1.00 22.20 54 ALA A C 10
ATOM 13513 O O . ALA A 1 54 ? -12.162 18.090 -15.197 1.00 15.21 54 ALA A O 10
ATOM 13520 N N . SER A 1 55 ? -14.093 18.763 -16.136 1.00 75.45 55 SER A N 10
ATOM 13521 C CA . SER A 1 55 ? -13.444 19.407 -17.272 1.00 71.31 55 SER A CA 10
ATOM 13522 C C . SER A 1 55 ? -12.372 20.385 -16.802 1.00 12.23 55 SER A C 10
ATOM 13523 O O . SER A 1 55 ? -11.380 20.616 -17.493 1.00 73.01 55 SER A O 10
ATOM 13531 N N . SER A 1 56 ? -12.580 20.958 -15.620 1.00 70.23 56 SER A N 10
ATOM 13532 C CA . SER A 1 56 ? -11.634 21.915 -15.058 1.00 34.33 56 SER A CA 10
ATOM 13533 C C . SER A 1 56 ? -10.244 21.298 -14.937 1.00 33.33 56 SER A C 10
ATOM 13534 O O . SER A 1 56 ? -9.239 22.007 -14.913 1.00 52.44 56 SER A O 10
ATOM 13542 N N . GLN A 1 57 ? -10.197 19.972 -14.860 1.00 70.30 57 GLN A N 10
ATOM 13543 C CA . GLN A 1 57 ? -8.931 19.259 -14.741 1.00 22.44 57 GLN A CA 10
ATOM 13544 C C . GLN A 1 57 ? -8.586 18.539 -16.041 1.00 14.24 57 GLN A C 10
ATOM 13545 O O . GLN A 1 57 ? -7.672 18.939 -16.759 1.00 65.14 57 GLN A O 10
ATOM 13559 N N . GLY A 1 58 ? -9.326 17.475 -16.336 1.00 71.51 58 GLY A N 10
ATOM 13560 C CA . GLY A 1 58 ? -9.083 16.716 -17.549 1.00 51.02 58 GLY A CA 10
ATOM 13561 C C . GLY A 1 58 ? -10.337 16.537 -18.382 1.00 42.12 58 GLY A C 10
ATOM 13562 O O . GLY A 1 58 ? -11.426 16.937 -17.970 1.00 71.53 58 GLY A O 10
ATOM 13566 N N . ASP A 1 59 ? -10.184 15.937 -19.557 1.00 63.23 59 ASP A N 10
ATOM 13567 C CA . ASP A 1 59 ? -11.313 15.706 -20.451 1.00 42.40 59 ASP A CA 10
ATOM 13568 C C . ASP A 1 59 ? -12.137 14.510 -19.987 1.00 74.34 59 ASP A C 10
ATOM 13569 O O . ASP A 1 59 ? -11.590 13.509 -19.524 1.00 72.31 59 ASP A O 10
ATOM 13578 N N . ILE A 1 60 ? -13.455 14.621 -20.114 1.00 54.04 60 ILE A N 10
ATOM 13579 C CA . ILE A 1 60 ? -14.355 13.548 -19.708 1.00 43.34 60 ILE A CA 10
ATOM 13580 C C . ILE A 1 60 ? -14.883 12.786 -20.919 1.00 24.31 60 ILE A C 10
ATOM 13581 O O . ILE A 1 60 ? -15.292 13.385 -21.914 1.00 51.30 60 ILE A O 10
ATOM 13597 N N . LEU A 1 61 ? -14.872 11.461 -20.827 1.00 61.40 61 LEU A N 10
ATOM 13598 C CA . LEU A 1 61 ? -15.352 10.614 -21.914 1.00 44.32 61 LEU A CA 10
ATOM 13599 C C . LEU A 1 61 ? -16.768 10.122 -21.637 1.00 14.14 61 LEU A C 10
ATOM 13600 O O . LEU A 1 61 ? -17.535 9.852 -22.561 1.00 64.45 61 LEU A O 10
ATOM 13616 N N . ASP A 1 62 ? -17.110 10.010 -20.358 1.00 12.32 62 ASP A N 10
ATOM 13617 C CA . ASP A 1 62 ? -18.436 9.554 -19.958 1.00 33.01 62 ASP A CA 10
ATOM 13618 C C . ASP A 1 62 ? -18.562 9.515 -18.438 1.00 53.31 62 ASP A C 10
ATOM 13619 O O . ASP A 1 62 ? -17.757 8.882 -17.755 1.00 1.22 62 ASP A O 10
ATOM 13628 N N . ILE A 1 63 ? -19.576 10.197 -17.916 1.00 74.21 63 ILE A N 10
ATOM 13629 C CA . ILE A 1 63 ? -19.807 10.240 -16.478 1.00 31.05 63 ILE A CA 10
ATOM 13630 C C . ILE A 1 63 ? -21.010 9.388 -16.088 1.00 20.52 63 ILE A C 10
ATOM 13631 O O . ILE A 1 63 ? -22.150 9.714 -16.420 1.00 3.15 63 ILE A O 10
ATOM 13647 N N . VAL A 1 64 ? -20.749 8.293 -15.380 1.00 5.32 64 VAL A N 10
ATOM 13648 C CA . VAL A 1 64 ? -21.810 7.395 -14.942 1.00 23.44 64 VAL A CA 10
ATOM 13649 C C . VAL A 1 64 ? -22.292 7.756 -13.541 1.00 72.33 64 VAL A C 10
ATOM 13650 O O . VAL A 1 64 ? -21.505 8.166 -12.688 1.00 53.53 64 VAL A O 10
ATOM 13663 N N . VAL A 1 65 ? -23.592 7.599 -13.311 1.00 0.35 65 VAL A N 10
ATOM 13664 C CA . VAL A 1 65 ? -24.180 7.907 -12.013 1.00 15.24 65 VAL A CA 10
ATOM 13665 C C . VAL A 1 65 ? -25.213 6.859 -11.615 1.00 34.21 65 VAL A C 10
ATOM 13666 O O . VAL A 1 65 ? -26.088 6.503 -12.405 1.00 64.32 65 VAL A O 10
ATOM 13679 N N . ASP A 1 66 ? -25.107 6.369 -10.385 1.00 20.52 66 ASP A N 10
ATOM 13680 C CA . ASP A 1 66 ? -26.033 5.361 -9.880 1.00 51.35 66 ASP A CA 10
ATOM 13681 C C . ASP A 1 66 ? -27.457 5.907 -9.834 1.00 61.11 66 ASP A C 10
ATOM 13682 O O . ASP A 1 66 ? -27.769 6.913 -10.472 1.00 43.24 66 ASP A O 10
ATOM 13691 N N . LEU A 1 67 ? -28.317 5.236 -9.076 1.00 54.41 67 LEU A N 10
ATOM 13692 C CA . LEU A 1 67 ? -29.709 5.653 -8.947 1.00 15.22 67 LEU A CA 10
ATOM 13693 C C . LEU A 1 67 ? -29.897 6.555 -7.731 1.00 34.31 67 LEU A C 10
ATOM 13694 O O . LEU A 1 67 ? -30.995 6.654 -7.183 1.00 53.32 67 LEU A O 10
ATOM 13710 N N . SER A 1 68 ? -28.819 7.211 -7.315 1.00 50.11 68 SER A N 10
ATOM 13711 C CA . SER A 1 68 ? -28.864 8.104 -6.163 1.00 35.32 68 SER A CA 10
ATOM 13712 C C . SER A 1 68 ? -29.553 7.429 -4.980 1.00 42.20 68 SER A C 10
ATOM 13713 O O . SER A 1 68 ? -30.540 7.938 -4.450 1.00 14.24 68 SER A O 10
ATOM 13721 N N . ASP A 1 69 ? -29.024 6.281 -4.572 1.00 61.13 69 ASP A N 10
ATOM 13722 C CA . ASP A 1 69 ? -29.586 5.536 -3.452 1.00 25.43 69 ASP A CA 10
ATOM 13723 C C . ASP A 1 69 ? -29.273 6.227 -2.128 1.00 64.32 69 ASP A C 10
ATOM 13724 O O . ASP A 1 69 ? -28.210 6.827 -1.966 1.00 52.31 69 ASP A O 10
ATOM 13733 N N . ASP A 1 70 ? -30.205 6.138 -1.186 1.00 5.23 70 ASP A N 10
ATOM 13734 C CA . ASP A 1 70 ? -30.028 6.755 0.124 1.00 35.10 70 ASP A CA 10
ATOM 13735 C C . ASP A 1 70 ? -29.069 5.938 0.985 1.00 52.55 70 ASP A C 10
ATOM 13736 O O . ASP A 1 70 ? -28.716 6.342 2.092 1.00 51.55 70 ASP A O 10
ATOM 13745 N N . ASN A 1 71 ? -28.652 4.787 0.468 1.00 54.14 71 ASN A N 10
ATOM 13746 C CA . ASN A 1 71 ? -27.735 3.913 1.190 1.00 72.24 71 ASN A CA 10
ATOM 13747 C C . ASN A 1 71 ? -26.442 3.715 0.405 1.00 24.23 71 ASN A C 10
ATOM 13748 O O . ASN A 1 71 ? -25.473 3.154 0.917 1.00 21.23 71 ASN A O 10
ATOM 13759 N N . SER A 1 72 ? -26.434 4.180 -0.840 1.00 21.21 72 SER A N 10
ATOM 13760 C CA . SER A 1 72 ? -25.261 4.051 -1.697 1.00 2.35 72 SER A CA 10
ATOM 13761 C C . SER A 1 72 ? -24.740 5.423 -2.114 1.00 52.21 72 SER A C 10
ATOM 13762 O O . SER A 1 72 ? -23.703 5.878 -1.634 1.00 42.44 72 SER A O 10
ATOM 13770 N N . GLY A 1 73 ? -25.470 6.078 -3.013 1.00 24.22 73 GLY A N 10
ATOM 13771 C CA . GLY A 1 73 ? -25.067 7.391 -3.481 1.00 24.00 73 GLY A CA 10
ATOM 13772 C C . GLY A 1 73 ? -23.626 7.422 -3.951 1.00 22.01 73 GLY A C 10
ATOM 13773 O O . GLY A 1 73 ? -22.717 7.710 -3.172 1.00 65.41 73 GLY A O 10
ATOM 13777 N N . LYS A 1 74 ? -23.415 7.123 -5.228 1.00 52.54 74 LYS A N 10
ATOM 13778 C CA . LYS A 1 74 ? -22.075 7.118 -5.802 1.00 61.53 74 LYS A CA 10
ATOM 13779 C C . LYS A 1 74 ? -22.123 7.406 -7.299 1.00 42.33 74 LYS A C 10
ATOM 13780 O O . LYS A 1 74 ? -23.199 7.551 -7.879 1.00 23.01 74 LYS A O 10
ATOM 13799 N N . ALA A 1 75 ? -20.950 7.487 -7.920 1.00 12.34 75 ALA A N 10
ATOM 13800 C CA . ALA A 1 75 ? -20.859 7.755 -9.350 1.00 13.05 75 ALA A CA 10
ATOM 13801 C C . ALA A 1 75 ? -19.465 7.439 -9.880 1.00 22.14 75 ALA A C 10
ATOM 13802 O O . ALA A 1 75 ? -18.584 7.021 -9.128 1.00 33.55 75 ALA A O 10
ATOM 13809 N N . TYR A 1 76 ? -19.271 7.641 -11.178 1.00 60.21 76 TYR A N 10
ATOM 13810 C CA . TYR A 1 76 ? -17.984 7.374 -11.809 1.00 40.03 76 TYR A CA 10
ATOM 13811 C C . TYR A 1 76 ? -17.707 8.376 -12.926 1.00 71.44 76 TYR A C 10
ATOM 13812 O O . TYR A 1 76 ? -18.532 8.569 -13.820 1.00 64.33 76 TYR A O 10
ATOM 13830 N N . ILE A 1 77 ? -16.541 9.009 -12.868 1.00 44.21 77 ILE A N 10
ATOM 13831 C CA . ILE A 1 77 ? -16.153 9.989 -13.875 1.00 12.41 77 ILE A CA 10
ATOM 13832 C C . ILE A 1 77 ? -15.036 9.453 -14.763 1.00 63.00 77 ILE A C 10
ATOM 13833 O O . ILE A 1 77 ? -13.883 9.358 -14.340 1.00 74.03 77 ILE A O 10
ATOM 13849 N N . VAL A 1 78 ? -15.384 9.105 -15.998 1.00 30.33 78 VAL A N 10
ATOM 13850 C CA . VAL A 1 78 ? -14.410 8.580 -16.948 1.00 11.53 78 VAL A CA 10
ATOM 13851 C C . VAL A 1 78 ? -13.658 9.710 -17.643 1.00 72.54 78 VAL A C 10
ATOM 13852 O O . VAL A 1 78 ? -14.265 10.599 -18.240 1.00 74.35 78 VAL A O 10
ATOM 13865 N N . PHE A 1 79 ? -12.332 9.668 -17.563 1.00 34.13 79 PHE A N 10
ATOM 13866 C CA . PHE A 1 79 ? -11.496 10.688 -18.184 1.00 52.04 79 PHE A CA 10
ATOM 13867 C C . PHE A 1 79 ? -10.749 10.120 -19.387 1.00 70.14 79 PHE A C 10
ATOM 13868 O O . PHE A 1 79 ? -10.838 8.928 -19.680 1.00 62.03 79 PHE A O 10
ATOM 13885 N N . ALA A 1 80 ? -10.013 10.983 -20.081 1.00 34.42 80 ALA A N 10
ATOM 13886 C CA . ALA A 1 80 ? -9.250 10.568 -21.251 1.00 24.41 80 ALA A CA 10
ATOM 13887 C C . ALA A 1 80 ? -8.301 9.424 -20.910 1.00 24.24 80 ALA A C 10
ATOM 13888 O O . ALA A 1 80 ? -8.208 8.439 -21.644 1.00 1.43 80 ALA A O 10
ATOM 13895 N N . THR A 1 81 ? -7.595 9.560 -19.791 1.00 35.33 81 THR A N 10
ATOM 13896 C CA . THR A 1 81 ? -6.652 8.539 -19.353 1.00 61.21 81 THR A CA 10
ATOM 13897 C C . THR A 1 81 ? -6.277 8.729 -17.888 1.00 24.31 81 THR A C 10
ATOM 13898 O O . THR A 1 81 ? -6.644 9.727 -17.269 1.00 22.12 81 THR A O 10
ATOM 13909 N N . GLN A 1 82 ? -5.543 7.765 -17.340 1.00 41.31 82 GLN A N 10
ATOM 13910 C CA . GLN A 1 82 ? -5.118 7.828 -15.947 1.00 33.04 82 GLN A CA 10
ATOM 13911 C C . GLN A 1 82 ? -4.426 9.154 -15.648 1.00 20.44 82 GLN A C 10
ATOM 13912 O O . GLN A 1 82 ? -4.464 9.643 -14.519 1.00 42.03 82 GLN A O 10
ATOM 13926 N N . GLU A 1 83 ? -3.794 9.729 -16.666 1.00 71.31 83 GLU A N 10
ATOM 13927 C CA . GLU A 1 83 ? -3.092 10.997 -16.511 1.00 13.45 83 GLU A CA 10
ATOM 13928 C C . GLU A 1 83 ? -4.045 12.091 -16.036 1.00 4.22 83 GLU A C 10
ATOM 13929 O O . GLU A 1 83 ? -3.763 12.796 -15.067 1.00 13.41 83 GLU A O 10
ATOM 13941 N N . SER A 1 84 ? -5.172 12.226 -16.726 1.00 53.42 84 SER A N 10
ATOM 13942 C CA . SER A 1 84 ? -6.165 13.237 -16.379 1.00 22.22 84 SER A CA 10
ATOM 13943 C C . SER A 1 84 ? -6.909 12.852 -15.104 1.00 24.24 84 SER A C 10
ATOM 13944 O O . SER A 1 84 ? -7.094 13.675 -14.207 1.00 64.35 84 SER A O 10
ATOM 13952 N N . ALA A 1 85 ? -7.333 11.594 -15.030 1.00 42.52 85 ALA A N 10
ATOM 13953 C CA . ALA A 1 85 ? -8.055 11.099 -13.865 1.00 64.51 85 ALA A CA 10
ATOM 13954 C C . ALA A 1 85 ? -7.276 11.368 -12.582 1.00 34.24 85 ALA A C 10
ATOM 13955 O O . ALA A 1 85 ? -7.827 11.881 -11.608 1.00 31.41 85 ALA A O 10
ATOM 13962 N N . GLN A 1 86 ? -5.994 11.018 -12.588 1.00 72.11 86 GLN A N 10
ATOM 13963 C CA . GLN A 1 86 ? -5.142 11.221 -11.423 1.00 4.22 86 GLN A CA 10
ATOM 13964 C C . GLN A 1 86 ? -5.115 12.691 -11.018 1.00 2.24 86 GLN A C 10
ATOM 13965 O O . GLN A 1 86 ? -5.240 13.023 -9.839 1.00 64.50 86 GLN A O 10
ATOM 13979 N N . ALA A 1 87 ? -4.951 13.568 -12.002 1.00 40.54 87 ALA A N 10
ATOM 13980 C CA . ALA A 1 87 ? -4.910 15.003 -11.748 1.00 45.23 87 ALA A CA 10
ATOM 13981 C C . ALA A 1 87 ? -6.211 15.487 -11.117 1.00 63.31 87 ALA A C 10
ATOM 13982 O O . ALA A 1 87 ? -6.204 16.360 -10.249 1.00 54.02 87 ALA A O 10
ATOM 13989 N N . PHE A 1 88 ? -7.326 14.914 -11.559 1.00 3.32 88 PHE A N 10
ATOM 13990 C CA . PHE A 1 88 ? -8.635 15.289 -11.038 1.00 33.51 88 PHE A CA 10
ATOM 13991 C C . PHE A 1 88 ? -8.847 14.719 -9.638 1.00 40.02 88 PHE A C 10
ATOM 13992 O O . PHE A 1 88 ? -9.460 15.357 -8.782 1.00 43.21 88 PHE A O 10
ATOM 14009 N N . VAL A 1 89 ? -8.336 13.513 -9.413 1.00 63.20 89 VAL A N 10
ATOM 14010 C CA . VAL A 1 89 ? -8.468 12.856 -8.118 1.00 5.21 89 VAL A CA 10
ATOM 14011 C C . VAL A 1 89 ? -7.677 13.596 -7.044 1.00 34.40 89 VAL A C 10
ATOM 14012 O O . VAL A 1 89 ? -8.137 13.740 -5.912 1.00 5.44 89 VAL A O 10
ATOM 14025 N N . GLU A 1 90 ? -6.487 14.062 -7.408 1.00 61.24 90 GLU A N 10
ATOM 14026 C CA . GLU A 1 90 ? -5.633 14.786 -6.475 1.00 3.42 90 GLU A CA 10
ATOM 14027 C C . GLU A 1 90 ? -6.063 16.246 -6.364 1.00 54.20 90 GLU A C 10
ATOM 14028 O O . GLU A 1 90 ? -5.830 16.898 -5.347 1.00 23.34 90 GLU A O 10
ATOM 14040 N N . ALA A 1 91 ? -6.693 16.753 -7.419 1.00 33.21 91 ALA A N 10
ATOM 14041 C CA . ALA A 1 91 ? -7.158 18.134 -7.440 1.00 51.23 91 ALA A CA 10
ATOM 14042 C C . ALA A 1 91 ? -8.424 18.300 -6.607 1.00 55.32 91 ALA A C 10
ATOM 14043 O O . ALA A 1 91 ? -8.738 19.399 -6.149 1.00 13.12 91 ALA A O 10
ATOM 14050 N N . PHE A 1 92 ? -9.149 17.203 -6.415 1.00 52.14 92 PHE A N 10
ATOM 14051 C CA . PHE A 1 92 ? -10.383 17.228 -5.639 1.00 30.14 92 PHE A CA 10
ATOM 14052 C C . PHE A 1 92 ? -10.268 16.335 -4.406 1.00 41.34 92 PHE A C 10
ATOM 14053 O O . PHE A 1 92 ? -11.203 16.233 -3.613 1.00 21.22 92 PHE A O 10
ATOM 14070 N N . GLN A 1 93 ? -9.115 15.692 -4.255 1.00 20.41 93 GLN A N 10
ATOM 14071 C CA . GLN A 1 93 ? -8.878 14.807 -3.121 1.00 20.35 93 GLN A CA 10
ATOM 14072 C C . GLN A 1 93 ? -9.309 15.467 -1.815 1.00 54.34 93 GLN A C 10
ATOM 14073 O O . GLN A 1 93 ? -9.780 14.799 -0.896 1.00 5.14 93 GLN A O 10
ATOM 14087 N N . GLY A 1 94 ? -9.146 16.785 -1.742 1.00 24.20 94 GLY A N 10
ATOM 14088 C CA . GLY A 1 94 ? -9.523 17.514 -0.545 1.00 64.40 94 GLY A CA 10
ATOM 14089 C C . GLY A 1 94 ? -10.286 18.785 -0.857 1.00 14.20 94 GLY A C 10
ATOM 14090 O O . GLY A 1 94 ? -9.862 19.880 -0.485 1.00 35.55 94 GLY A O 10
ATOM 14094 N N . TYR A 1 95 ? -11.415 18.642 -1.543 1.00 44.34 95 TYR A N 10
ATOM 14095 C CA . TYR A 1 95 ? -12.237 19.789 -1.909 1.00 53.21 95 TYR A CA 10
ATOM 14096 C C . TYR A 1 95 ? -13.694 19.562 -1.517 1.00 0.14 95 TYR A C 10
ATOM 14097 O O . TYR A 1 95 ? -14.258 18.487 -1.719 1.00 60.51 95 TYR A O 10
ATOM 14115 N N . PRO A 1 96 ? -14.319 20.600 -0.941 1.00 73.14 96 PRO A N 10
ATOM 14116 C CA . PRO A 1 96 ? -15.719 20.540 -0.509 1.00 43.20 96 PRO A CA 10
ATOM 14117 C C . PRO A 1 96 ? -16.687 20.483 -1.686 1.00 30.45 96 PRO A C 10
ATOM 14118 O O . PRO A 1 96 ? -16.926 21.488 -2.355 1.00 73.33 96 PRO A O 10
ATOM 14129 N N . PHE A 1 97 ? -17.242 19.301 -1.932 1.00 31.41 97 PHE A N 10
ATOM 14130 C CA . PHE A 1 97 ? -18.185 19.112 -3.029 1.00 4.25 97 PHE A CA 10
ATOM 14131 C C . PHE A 1 97 ? -19.427 18.363 -2.555 1.00 50.33 97 PHE A C 10
ATOM 14132 O O . PHE A 1 97 ? -19.347 17.494 -1.688 1.00 2.55 97 PHE A O 10
ATOM 14149 N N . GLN A 1 98 ? -20.574 18.708 -3.132 1.00 62.11 98 GLN A N 10
ATOM 14150 C CA . GLN A 1 98 ? -21.833 18.069 -2.769 1.00 12.45 98 GLN A CA 10
ATOM 14151 C C . GLN A 1 98 ? -22.096 18.197 -1.272 1.00 31.03 98 GLN A C 10
ATOM 14152 O O . GLN A 1 98 ? -22.814 17.387 -0.686 1.00 42.50 98 GLN A O 10
ATOM 14166 N N . GLY A 1 99 ? -21.509 19.220 -0.658 1.00 20.14 99 GLY A N 10
ATOM 14167 C CA . GLY A 1 99 ? -21.692 19.434 0.766 1.00 45.40 99 GLY A CA 10
ATOM 14168 C C . GLY A 1 99 ? -20.386 19.716 1.482 1.00 25.31 99 GLY A C 10
ATOM 14169 O O . GLY A 1 99 ? -20.201 20.791 2.050 1.00 2.03 99 GLY A O 10
ATOM 14173 N N . ASN A 1 100 ? -19.477 18.745 1.456 1.00 15.55 100 ASN A N 10
ATOM 14174 C CA . ASN A 1 100 ? -18.182 18.893 2.111 1.00 54.35 100 ASN A CA 10
ATOM 14175 C C . ASN A 1 100 ? -17.339 17.634 1.938 1.00 21.20 100 ASN A C 10
ATOM 14176 O O . ASN A 1 100 ? -16.254 17.658 1.356 1.00 32.11 100 ASN A O 10
ATOM 14187 N N . PRO A 1 101 ? -17.848 16.506 2.455 1.00 63.51 101 PRO A N 10
ATOM 14188 C CA . PRO A 1 101 ? -17.158 15.215 2.370 1.00 75.42 101 PRO A CA 10
ATOM 14189 C C . PRO A 1 101 ? -17.129 14.666 0.947 1.00 33.34 101 PRO A C 10
ATOM 14190 O O . PRO A 1 101 ? -18.115 14.105 0.467 1.00 52.00 101 PRO A O 10
ATOM 14201 N N . LEU A 1 102 ? -15.994 14.830 0.278 1.00 25.12 102 LEU A N 10
ATOM 14202 C CA . LEU A 1 102 ? -15.836 14.350 -1.090 1.00 44.03 102 LEU A CA 10
ATOM 14203 C C . LEU A 1 102 ? -14.659 13.385 -1.197 1.00 32.14 102 LEU A C 10
ATOM 14204 O O . LEU A 1 102 ? -13.584 13.637 -0.652 1.00 14.22 102 LEU A O 10
ATOM 14220 N N . VAL A 1 103 ? -14.870 12.279 -1.904 1.00 4.13 103 VAL A N 10
ATOM 14221 C CA . VAL A 1 103 ? -13.826 11.277 -2.085 1.00 2.32 103 VAL A CA 10
ATOM 14222 C C . VAL A 1 103 ? -13.645 10.932 -3.559 1.00 1.43 103 VAL A C 10
ATOM 14223 O O . VAL A 1 103 ? -14.620 10.742 -4.286 1.00 40.32 103 VAL A O 10
ATOM 14236 N N . ILE A 1 104 ? -12.391 10.853 -3.992 1.00 75.15 104 ILE A N 10
ATOM 14237 C CA . ILE A 1 104 ? -12.083 10.529 -5.380 1.00 2.13 104 ILE A CA 10
ATOM 14238 C C . ILE A 1 104 ? -10.975 9.485 -5.467 1.00 71.31 104 ILE A C 10
ATOM 14239 O O . ILE A 1 104 ? -9.910 9.641 -4.869 1.00 21.20 104 ILE A O 10
ATOM 14255 N N . THR A 1 105 ? -11.232 8.418 -6.218 1.00 54.44 105 THR A N 10
ATOM 14256 C CA . THR A 1 105 ? -10.258 7.348 -6.385 1.00 64.14 105 THR A CA 10
ATOM 14257 C C . THR A 1 105 ? -10.329 6.753 -7.787 1.00 34.31 105 THR A C 10
ATOM 14258 O O . THR A 1 105 ? -11.296 6.973 -8.517 1.00 30.20 105 THR A O 10
ATOM 14269 N N . PHE A 1 106 ? -9.301 5.997 -8.157 1.00 61.01 106 PHE A N 10
ATOM 14270 C CA . PHE A 1 106 ? -9.248 5.370 -9.472 1.00 65.45 106 PHE A CA 10
ATOM 14271 C C . PHE A 1 106 ? -10.156 4.145 -9.528 1.00 71.12 106 PHE A C 10
ATOM 14272 O O . PHE A 1 106 ? -10.914 3.878 -8.595 1.00 64.35 106 PHE A O 10
ATOM 14289 N N . SER A 1 107 ? -10.074 3.405 -10.629 1.00 74.41 107 SER A N 10
ATOM 14290 C CA . SER A 1 107 ? -10.892 2.211 -10.810 1.00 22.44 107 SER A CA 10
ATOM 14291 C C . SER A 1 107 ? -10.211 1.224 -11.754 1.00 55.21 107 SER A C 10
ATOM 14292 O O . SER A 1 107 ? -9.116 1.481 -12.253 1.00 13.34 107 SER A O 10
ATOM 14300 N N . GLU A 1 108 ? -10.870 0.095 -11.994 1.00 62.54 108 GLU A N 10
ATOM 14301 C CA . GLU A 1 108 ? -10.328 -0.931 -12.878 1.00 73.12 108 GLU A CA 10
ATOM 14302 C C . GLU A 1 108 ? -10.994 -0.874 -14.250 1.00 41.22 108 GLU A C 10
ATOM 14303 O O . GLU A 1 108 ? -12.179 -0.560 -14.366 1.00 72.40 108 GLU A O 10
ATOM 14315 N N . THR A 1 109 ? -10.222 -1.178 -15.289 1.00 72.51 109 THR A N 10
ATOM 14316 C CA . THR A 1 109 ? -10.735 -1.160 -16.653 1.00 62.32 109 THR A CA 10
ATOM 14317 C C . THR A 1 109 ? -10.288 -2.396 -17.425 1.00 64.51 109 THR A C 10
ATOM 14318 O O . THR A 1 109 ? -9.449 -2.327 -18.323 1.00 63.15 109 THR A O 10
ATOM 14329 N N . PRO A 1 110 ? -10.860 -3.556 -17.069 1.00 61.34 110 PRO A N 10
ATOM 14330 C CA . PRO A 1 110 ? -10.536 -4.830 -17.718 1.00 21.41 110 PRO A CA 10
ATOM 14331 C C . PRO A 1 110 ? -11.055 -4.901 -19.150 1.00 10.41 110 PRO A C 10
ATOM 14332 O O . PRO A 1 110 ? -11.611 -3.931 -19.666 1.00 24.22 110 PRO A O 10
ATOM 14343 N N . GLN A 1 111 ? -10.870 -6.053 -19.786 1.00 35.14 111 GLN A N 10
ATOM 14344 C CA . GLN A 1 111 ? -11.321 -6.248 -21.159 1.00 24.23 111 GLN A CA 10
ATOM 14345 C C . GLN A 1 111 ? -11.090 -7.687 -21.608 1.00 64.20 111 GLN A C 10
ATOM 14346 O O . GLN A 1 111 ? -11.898 -8.256 -22.342 1.00 23.01 111 GLN A O 10
ATOM 14360 N N . SER A 1 112 ? -9.981 -8.270 -21.163 1.00 70.20 112 SER A N 10
ATOM 14361 C CA . SER A 1 112 ? -9.641 -9.642 -21.523 1.00 13.21 112 SER A CA 10
ATOM 14362 C C . SER A 1 112 ? -10.669 -10.621 -20.963 1.00 3.24 112 SER A C 10
ATOM 14363 O O . SER A 1 112 ? -10.870 -11.705 -21.509 1.00 53.21 112 SER A O 10
ATOM 14371 N N . GLN A 1 113 ? -11.315 -10.229 -19.869 1.00 24.31 113 GLN A N 10
ATOM 14372 C CA . GLN A 1 113 ? -12.321 -11.072 -19.234 1.00 25.24 113 GLN A CA 10
ATOM 14373 C C . GLN A 1 113 ? -13.364 -11.532 -20.246 1.00 52.33 113 GLN A C 10
ATOM 14374 O O . GLN A 1 113 ? -13.717 -12.710 -20.299 1.00 12.15 113 GLN A O 10
ATOM 14388 N N . VAL A 1 114 ? -13.855 -10.593 -21.050 1.00 32.42 114 VAL A N 10
ATOM 14389 C CA . VAL A 1 114 ? -14.858 -10.902 -22.062 1.00 13.00 114 VAL A CA 10
ATOM 14390 C C . VAL A 1 114 ? -14.215 -11.495 -23.310 1.00 61.04 114 VAL A C 10
ATOM 14391 O O . VAL A 1 114 ? -14.855 -12.230 -24.061 1.00 60.43 114 VAL A O 10
ATOM 14404 N N . ALA A 1 115 ? -12.944 -11.170 -23.526 1.00 33.33 115 ALA A N 10
ATOM 14405 C CA . ALA A 1 115 ? -12.213 -11.673 -24.682 1.00 2.10 115 ALA A CA 10
ATOM 14406 C C . ALA A 1 115 ? -12.070 -13.190 -24.624 1.00 63.01 115 ALA A C 10
ATOM 14407 O O . ALA A 1 115 ? -11.919 -13.847 -25.653 1.00 63.52 115 ALA A O 10
ATOM 14414 N N . GLU A 1 116 ? -12.118 -13.739 -23.414 1.00 42.32 116 GLU A N 10
ATOM 14415 C CA . GLU A 1 116 ? -11.992 -15.179 -23.224 1.00 2.13 116 GLU A CA 10
ATOM 14416 C C . GLU A 1 116 ? -13.099 -15.924 -23.963 1.00 70.42 116 GLU A C 10
ATOM 14417 O O . GLU A 1 116 ? -12.864 -16.977 -24.558 1.00 3.44 116 GLU A O 10
ATOM 14429 N N . ASP A 1 117 ? -14.306 -15.372 -23.921 1.00 13.11 117 ASP A N 10
ATOM 14430 C CA . ASP A 1 117 ? -15.451 -15.983 -24.587 1.00 23.12 117 ASP A CA 10
ATOM 14431 C C . ASP A 1 117 ? -15.827 -15.205 -25.844 1.00 32.31 117 ASP A C 10
ATOM 14432 O O . ASP A 1 117 ? -16.335 -15.776 -26.810 1.00 73.10 117 ASP A O 10
ATOM 14441 N N . THR A 1 22 ? 8.334 -1.225 -20.530 1.00 64.01 22 THR A N 11
ATOM 14442 C CA . THR A 1 22 ? 7.162 -0.768 -19.795 1.00 2.33 22 THR A CA 11
ATOM 14443 C C . THR A 1 22 ? 5.876 -1.247 -20.457 1.00 72.14 22 THR A C 11
ATOM 14444 O O . THR A 1 22 ? 5.117 -0.466 -21.033 1.00 21.54 22 THR A O 11
ATOM 14455 N N . PRO A 1 23 ? 5.622 -2.562 -20.376 1.00 54.41 23 PRO A N 11
ATOM 14456 C CA . PRO A 1 23 ? 4.426 -3.174 -20.962 1.00 34.33 23 PRO A CA 11
ATOM 14457 C C . PRO A 1 23 ? 3.152 -2.783 -20.221 1.00 13.42 23 PRO A C 11
ATOM 14458 O O . PRO A 1 23 ? 2.931 -3.165 -19.072 1.00 33.14 23 PRO A O 11
ATOM 14469 N N . PRO A 1 24 ? 2.292 -2.002 -20.892 1.00 40.20 24 PRO A N 11
ATOM 14470 C CA . PRO A 1 24 ? 1.025 -1.542 -20.316 1.00 73.33 24 PRO A CA 11
ATOM 14471 C C . PRO A 1 24 ? 0.018 -2.676 -20.151 1.00 3.11 24 PRO A C 11
ATOM 14472 O O . PRO A 1 24 ? -0.235 -3.436 -21.086 1.00 54.32 24 PRO A O 11
ATOM 14483 N N . HIS A 1 25 ? -0.553 -2.784 -18.956 1.00 20.35 25 HIS A N 11
ATOM 14484 C CA . HIS A 1 25 ? -1.533 -3.825 -18.668 1.00 73.43 25 HIS A CA 11
ATOM 14485 C C . HIS A 1 25 ? -2.924 -3.226 -18.482 1.00 41.24 25 HIS A C 11
ATOM 14486 O O . HIS A 1 25 ? -3.432 -3.144 -17.364 1.00 13.43 25 HIS A O 11
ATOM 14500 N N . THR A 1 26 ? -3.535 -2.807 -19.586 1.00 51.13 26 THR A N 11
ATOM 14501 C CA . THR A 1 26 ? -4.865 -2.213 -19.545 1.00 34.20 26 THR A CA 11
ATOM 14502 C C . THR A 1 26 ? -4.904 -1.016 -18.603 1.00 10.44 26 THR A C 11
ATOM 14503 O O . THR A 1 26 ? -5.945 -0.702 -18.026 1.00 42.12 26 THR A O 11
ATOM 14514 N N . GLU A 1 27 ? -3.763 -0.350 -18.452 1.00 31.25 27 GLU A N 11
ATOM 14515 C CA . GLU A 1 27 ? -3.668 0.814 -17.578 1.00 73.40 27 GLU A CA 11
ATOM 14516 C C . GLU A 1 27 ? -3.939 0.428 -16.127 1.00 33.04 27 GLU A C 11
ATOM 14517 O O . GLU A 1 27 ? -4.637 -0.544 -15.836 1.00 13.30 27 GLU A O 11
ATOM 14529 N N . PRO A 1 28 ? -3.374 1.207 -15.192 1.00 62.15 28 PRO A N 11
ATOM 14530 C CA . PRO A 1 28 ? -3.540 0.967 -13.756 1.00 4.42 28 PRO A CA 11
ATOM 14531 C C . PRO A 1 28 ? -4.959 1.258 -13.280 1.00 4.44 28 PRO A C 11
ATOM 14532 O O . PRO A 1 28 ? -5.571 0.444 -12.589 1.00 73.35 28 PRO A O 11
ATOM 14543 N N . SER A 1 29 ? -5.476 2.425 -13.653 1.00 23.43 29 SER A N 11
ATOM 14544 C CA . SER A 1 29 ? -6.822 2.824 -13.261 1.00 11.45 29 SER A CA 11
ATOM 14545 C C . SER A 1 29 ? -7.160 4.207 -13.811 1.00 34.42 29 SER A C 11
ATOM 14546 O O . SER A 1 29 ? -6.783 5.225 -13.232 1.00 54.22 29 SER A O 11
ATOM 14554 N N . GLN A 1 30 ? -7.874 4.232 -14.932 1.00 65.10 30 GLN A N 11
ATOM 14555 C CA . GLN A 1 30 ? -8.262 5.488 -15.561 1.00 52.53 30 GLN A CA 11
ATOM 14556 C C . GLN A 1 30 ? -9.674 5.890 -15.149 1.00 14.05 30 GLN A C 11
ATOM 14557 O O . GLN A 1 30 ? -10.356 6.626 -15.863 1.00 23.31 30 GLN A O 11
ATOM 14571 N N . VAL A 1 31 ? -10.109 5.402 -13.991 1.00 62.40 31 VAL A N 11
ATOM 14572 C CA . VAL A 1 31 ? -11.440 5.710 -13.482 1.00 40.15 31 VAL A CA 11
ATOM 14573 C C . VAL A 1 31 ? -11.403 5.997 -11.986 1.00 15.14 31 VAL A C 11
ATOM 14574 O O . VAL A 1 31 ? -10.506 5.542 -11.277 1.00 21.32 31 VAL A O 11
ATOM 14587 N N . VAL A 1 32 ? -12.386 6.756 -11.510 1.00 31.30 32 VAL A N 11
ATOM 14588 C CA . VAL A 1 32 ? -12.468 7.103 -10.096 1.00 61.22 32 VAL A CA 11
ATOM 14589 C C . VAL A 1 32 ? -13.870 6.856 -9.550 1.00 43.11 32 VAL A C 11
ATOM 14590 O O . VAL A 1 32 ? -14.866 7.132 -10.220 1.00 33.44 32 VAL A O 11
ATOM 14603 N N . LEU A 1 33 ? -13.940 6.336 -8.330 1.00 20.22 33 LEU A N 11
ATOM 14604 C CA . LEU A 1 33 ? -15.221 6.052 -7.692 1.00 22.13 33 LEU A CA 11
ATOM 14605 C C . LEU A 1 33 ? -15.510 7.056 -6.581 1.00 53.50 33 LEU A C 11
ATOM 14606 O O . LEU A 1 33 ? -14.752 7.166 -5.617 1.00 11.20 33 LEU A O 11
ATOM 14622 N N . ILE A 1 34 ? -16.612 7.785 -6.722 1.00 52.43 34 ILE A N 11
ATOM 14623 C CA . ILE A 1 34 ? -17.003 8.778 -5.729 1.00 53.22 34 ILE A CA 11
ATOM 14624 C C . ILE A 1 34 ? -18.211 8.306 -4.926 1.00 43.31 34 ILE A C 11
ATOM 14625 O O . ILE A 1 34 ? -19.079 7.603 -5.444 1.00 12.41 34 ILE A O 11
ATOM 14641 N N . THR A 1 35 ? -18.261 8.699 -3.657 1.00 4.11 35 THR A N 11
ATOM 14642 C CA . THR A 1 35 ? -19.362 8.317 -2.782 1.00 4.54 35 THR A CA 11
ATOM 14643 C C . THR A 1 35 ? -19.740 9.459 -1.844 1.00 61.34 35 THR A C 11
ATOM 14644 O O . THR A 1 35 ? -19.217 10.566 -1.958 1.00 2.44 35 THR A O 11
ATOM 14655 N N . ASN A 1 36 ? -20.652 9.180 -0.918 1.00 42.34 36 ASN A N 11
ATOM 14656 C CA . ASN A 1 36 ? -21.100 10.185 0.039 1.00 20.22 36 ASN A CA 11
ATOM 14657 C C . ASN A 1 36 ? -21.852 11.310 -0.665 1.00 13.02 36 ASN A C 11
ATOM 14658 O O . ASN A 1 36 ? -21.917 12.434 -0.166 1.00 44.11 36 ASN A O 11
ATOM 14669 N N . ILE A 1 37 ? -22.420 10.999 -1.825 1.00 50.22 37 ILE A N 11
ATOM 14670 C CA . ILE A 1 37 ? -23.169 11.983 -2.596 1.00 52.34 37 ILE A CA 11
ATOM 14671 C C . ILE A 1 37 ? -24.663 11.886 -2.308 1.00 14.23 37 ILE A C 11
ATOM 14672 O O . ILE A 1 37 ? -25.219 10.792 -2.221 1.00 12.21 37 ILE A O 11
ATOM 14688 N N . ASN A 1 38 ? -25.308 13.039 -2.162 1.00 14.12 38 ASN A N 11
ATOM 14689 C CA . ASN A 1 38 ? -26.739 13.084 -1.884 1.00 55.42 38 ASN A CA 11
ATOM 14690 C C . ASN A 1 38 ? -27.548 12.945 -3.171 1.00 2.44 38 ASN A C 11
ATOM 14691 O O . ASN A 1 38 ? -27.357 13.686 -4.136 1.00 35.22 38 ASN A O 11
ATOM 14702 N N . PRO A 1 39 ? -28.473 11.974 -3.186 1.00 41.41 39 PRO A N 11
ATOM 14703 C CA . PRO A 1 39 ? -29.330 11.716 -4.347 1.00 62.20 39 PRO A CA 11
ATOM 14704 C C . PRO A 1 39 ? -30.350 12.826 -4.573 1.00 51.32 39 PRO A C 11
ATOM 14705 O O . PRO A 1 39 ? -31.066 12.829 -5.574 1.00 61.30 39 PRO A O 11
ATOM 14716 N N . GLU A 1 40 ? -30.410 13.768 -3.637 1.00 13.20 40 GLU A N 11
ATOM 14717 C CA . GLU A 1 40 ? -31.344 14.884 -3.736 1.00 31.24 40 GLU A CA 11
ATOM 14718 C C . GLU A 1 40 ? -31.234 15.567 -5.096 1.00 31.31 40 GLU A C 11
ATOM 14719 O O . GLU A 1 40 ? -32.205 16.132 -5.600 1.00 2.14 40 GLU A O 11
ATOM 14731 N N . VAL A 1 41 ? -30.044 15.510 -5.685 1.00 40.33 41 VAL A N 11
ATOM 14732 C CA . VAL A 1 41 ? -29.806 16.122 -6.987 1.00 42.21 41 VAL A CA 11
ATOM 14733 C C . VAL A 1 41 ? -30.000 15.113 -8.113 1.00 31.42 41 VAL A C 11
ATOM 14734 O O . VAL A 1 41 ? -29.513 13.983 -8.058 1.00 41.23 41 VAL A O 11
ATOM 14747 N N . PRO A 1 42 ? -30.729 15.527 -9.160 1.00 31.13 42 PRO A N 11
ATOM 14748 C CA . PRO A 1 42 ? -31.004 14.674 -10.320 1.00 11.02 42 PRO A CA 11
ATOM 14749 C C . PRO A 1 42 ? -29.758 14.422 -11.162 1.00 72.41 42 PRO A C 11
ATOM 14750 O O . PRO A 1 42 ? -28.947 15.323 -11.376 1.00 14.10 42 PRO A O 11
ATOM 14761 N N . LYS A 1 43 ? -29.612 13.190 -11.639 1.00 5.13 43 LYS A N 11
ATOM 14762 C CA . LYS A 1 43 ? -28.465 12.818 -12.460 1.00 13.33 43 LYS A CA 11
ATOM 14763 C C . LYS A 1 43 ? -28.227 13.848 -13.559 1.00 44.32 43 LYS A C 11
ATOM 14764 O O . LYS A 1 43 ? -27.086 14.110 -13.939 1.00 60.24 43 LYS A O 11
ATOM 14783 N N . GLU A 1 44 ? -29.310 14.430 -14.064 1.00 51.03 44 GLU A N 11
ATOM 14784 C CA . GLU A 1 44 ? -29.217 15.432 -15.120 1.00 24.13 44 GLU A CA 11
ATOM 14785 C C . GLU A 1 44 ? -28.212 16.519 -14.750 1.00 44.12 44 GLU A C 11
ATOM 14786 O O . GLU A 1 44 ? -27.270 16.789 -15.496 1.00 4.55 44 GLU A O 11
ATOM 14798 N N . LYS A 1 45 ? -28.419 17.140 -13.594 1.00 54.53 45 LYS A N 11
ATOM 14799 C CA . LYS A 1 45 ? -27.533 18.198 -13.123 1.00 40.14 45 LYS A CA 11
ATOM 14800 C C . LYS A 1 45 ? -26.318 17.613 -12.411 1.00 31.43 45 LYS A C 11
ATOM 14801 O O . LYS A 1 45 ? -25.190 18.064 -12.612 1.00 0.41 45 LYS A O 11
ATOM 14820 N N . LEU A 1 46 ? -26.555 16.605 -11.579 1.00 31.54 46 LEU A N 11
ATOM 14821 C CA . LEU A 1 46 ? -25.479 15.956 -10.837 1.00 35.42 46 LEU A CA 11
ATOM 14822 C C . LEU A 1 46 ? -24.360 15.516 -11.774 1.00 64.05 46 LEU A C 11
ATOM 14823 O O . LEU A 1 46 ? -23.186 15.789 -11.525 1.00 21.45 46 LEU A O 11
ATOM 14839 N N . GLN A 1 47 ? -24.732 14.837 -12.854 1.00 64.55 47 GLN A N 11
ATOM 14840 C CA . GLN A 1 47 ? -23.758 14.361 -13.830 1.00 61.11 47 GLN A CA 11
ATOM 14841 C C . GLN A 1 47 ? -23.043 15.530 -14.500 1.00 23.33 47 GLN A C 11
ATOM 14842 O O . GLN A 1 47 ? -21.816 15.549 -14.592 1.00 23.34 47 GLN A O 11
ATOM 14856 N N . ALA A 1 48 ? -23.818 16.503 -14.966 1.00 74.22 48 ALA A N 11
ATOM 14857 C CA . ALA A 1 48 ? -23.259 17.676 -15.626 1.00 23.02 48 ALA A CA 11
ATOM 14858 C C . ALA A 1 48 ? -22.282 18.407 -14.711 1.00 15.05 48 ALA A C 11
ATOM 14859 O O . ALA A 1 48 ? -21.315 19.013 -15.174 1.00 75.13 48 ALA A O 11
ATOM 14866 N N . LEU A 1 49 ? -22.541 18.347 -13.409 1.00 15.30 49 LEU A N 11
ATOM 14867 C CA . LEU A 1 49 ? -21.685 19.005 -12.428 1.00 34.34 49 LEU A CA 11
ATOM 14868 C C . LEU A 1 49 ? -20.356 18.271 -12.286 1.00 63.24 49 LEU A C 11
ATOM 14869 O O . LEU A 1 49 ? -19.287 18.879 -12.365 1.00 33.22 49 LEU A O 11
ATOM 14885 N N . LEU A 1 50 ? -20.428 16.961 -12.080 1.00 32.50 50 LEU A N 11
ATOM 14886 C CA . LEU A 1 50 ? -19.230 16.142 -11.930 1.00 40.13 50 LEU A CA 11
ATOM 14887 C C . LEU A 1 50 ? -18.297 16.319 -13.124 1.00 1.32 50 LEU A C 11
ATOM 14888 O O . LEU A 1 50 ? -17.080 16.173 -13.001 1.00 15.41 50 LEU A O 11
ATOM 14904 N N . TYR A 1 51 ? -18.874 16.637 -14.277 1.00 72.53 51 TYR A N 11
ATOM 14905 C CA . TYR A 1 51 ? -18.094 16.834 -15.493 1.00 75.35 51 TYR A CA 11
ATOM 14906 C C . TYR A 1 51 ? -17.327 18.151 -15.441 1.00 11.30 51 TYR A C 11
ATOM 14907 O O . TYR A 1 51 ? -16.132 18.198 -15.730 1.00 40.44 51 TYR A O 11
ATOM 14925 N N . ALA A 1 52 ? -18.024 19.220 -15.069 1.00 31.14 52 ALA A N 11
ATOM 14926 C CA . ALA A 1 52 ? -17.409 20.538 -14.975 1.00 14.21 52 ALA A CA 11
ATOM 14927 C C . ALA A 1 52 ? -16.135 20.492 -14.139 1.00 31.44 52 ALA A C 11
ATOM 14928 O O . ALA A 1 52 ? -15.071 20.924 -14.585 1.00 34.24 52 ALA A O 11
ATOM 14935 N N . LEU A 1 53 ? -16.249 19.966 -12.924 1.00 72.20 53 LEU A N 11
ATOM 14936 C CA . LEU A 1 53 ? -15.106 19.863 -12.024 1.00 44.42 53 LEU A CA 11
ATOM 14937 C C . LEU A 1 53 ? -14.029 18.957 -12.613 1.00 1.51 53 LEU A C 11
ATOM 14938 O O . LEU A 1 53 ? -12.841 19.276 -12.565 1.00 12.04 53 LEU A O 11
ATOM 14954 N N . ALA A 1 54 ? -14.453 17.828 -13.170 1.00 40.03 54 ALA A N 11
ATOM 14955 C CA . ALA A 1 54 ? -13.526 16.878 -13.772 1.00 43.15 54 ALA A CA 11
ATOM 14956 C C . ALA A 1 54 ? -12.689 17.542 -14.861 1.00 10.34 54 ALA A C 11
ATOM 14957 O O . ALA A 1 54 ? -11.460 17.487 -14.832 1.00 63.34 54 ALA A O 11
ATOM 14964 N N . SER A 1 55 ? -13.363 18.170 -15.819 1.00 73.30 55 SER A N 11
ATOM 14965 C CA . SER A 1 55 ? -12.681 18.841 -16.920 1.00 35.25 55 SER A CA 11
ATOM 14966 C C . SER A 1 55 ? -11.705 19.889 -16.395 1.00 64.20 55 SER A C 11
ATOM 14967 O O . SER A 1 55 ? -10.675 20.159 -17.014 1.00 34.11 55 SER A O 11
ATOM 14975 N N . SER A 1 56 ? -12.035 20.476 -15.249 1.00 55.24 56 SER A N 11
ATOM 14976 C CA . SER A 1 56 ? -11.190 21.498 -14.642 1.00 74.42 56 SER A CA 11
ATOM 14977 C C . SER A 1 56 ? -9.797 20.948 -14.353 1.00 44.44 56 SER A C 11
ATOM 14978 O O . SER A 1 56 ? -8.835 21.705 -14.223 1.00 11.34 56 SER A O 11
ATOM 14986 N N . GLN A 1 57 ? -9.697 19.627 -14.255 1.00 61.45 57 GLN A N 11
ATOM 14987 C CA . GLN A 1 57 ? -8.421 18.975 -13.981 1.00 54.55 57 GLN A CA 11
ATOM 14988 C C . GLN A 1 57 ? -7.961 18.154 -15.181 1.00 43.01 57 GLN A C 11
ATOM 14989 O O . GLN A 1 57 ? -7.051 18.553 -15.907 1.00 12.10 57 GLN A O 11
ATOM 15003 N N . GLY A 1 58 ? -8.595 17.003 -15.383 1.00 53.10 58 GLY A N 11
ATOM 15004 C CA . GLY A 1 58 ? -8.236 16.143 -16.496 1.00 11.34 58 GLY A CA 11
ATOM 15005 C C . GLY A 1 58 ? -9.385 15.935 -17.462 1.00 52.31 58 GLY A C 11
ATOM 15006 O O . GLY A 1 58 ? -10.498 16.405 -17.224 1.00 41.55 58 GLY A O 11
ATOM 15010 N N . ASP A 1 59 ? -9.116 15.231 -18.556 1.00 31.45 59 ASP A N 11
ATOM 15011 C CA . ASP A 1 59 ? -10.136 14.962 -19.562 1.00 73.13 59 ASP A CA 11
ATOM 15012 C C . ASP A 1 59 ? -11.023 13.795 -19.139 1.00 71.12 59 ASP A C 11
ATOM 15013 O O . ASP A 1 59 ? -10.552 12.835 -18.529 1.00 34.33 59 ASP A O 11
ATOM 15022 N N . ILE A 1 60 ? -12.308 13.886 -19.467 1.00 24.43 60 ILE A N 11
ATOM 15023 C CA . ILE A 1 60 ? -13.260 12.837 -19.121 1.00 5.45 60 ILE A CA 11
ATOM 15024 C C . ILE A 1 60 ? -13.663 12.033 -20.351 1.00 60.24 60 ILE A C 11
ATOM 15025 O O . ILE A 1 60 ? -13.960 12.597 -21.405 1.00 72.24 60 ILE A O 11
ATOM 15041 N N . LEU A 1 61 ? -13.673 10.712 -20.211 1.00 30.13 61 LEU A N 11
ATOM 15042 C CA . LEU A 1 61 ? -14.042 9.828 -21.311 1.00 13.01 61 LEU A CA 11
ATOM 15043 C C . LEU A 1 61 ? -15.474 9.327 -21.150 1.00 0.10 61 LEU A C 11
ATOM 15044 O O . LEU A 1 61 ? -16.125 8.954 -22.126 1.00 12.20 61 LEU A O 11
ATOM 15060 N N . ASP A 1 62 ? -15.958 9.323 -19.913 1.00 13.40 62 ASP A N 11
ATOM 15061 C CA . ASP A 1 62 ? -17.314 8.872 -19.624 1.00 75.32 62 ASP A CA 11
ATOM 15062 C C . ASP A 1 62 ? -17.617 8.978 -18.133 1.00 3.33 62 ASP A C 11
ATOM 15063 O O . ASP A 1 62 ? -16.903 8.414 -17.303 1.00 44.41 62 ASP A O 11
ATOM 15072 N N . ILE A 1 63 ? -18.678 9.705 -17.800 1.00 2.41 63 ILE A N 11
ATOM 15073 C CA . ILE A 1 63 ? -19.074 9.886 -16.409 1.00 22.43 63 ILE A CA 11
ATOM 15074 C C . ILE A 1 63 ? -20.274 9.012 -16.061 1.00 72.42 63 ILE A C 11
ATOM 15075 O O . ILE A 1 63 ? -21.386 9.248 -16.535 1.00 63.31 63 ILE A O 11
ATOM 15091 N N . VAL A 1 64 ? -20.043 8.001 -15.229 1.00 3.42 64 VAL A N 11
ATOM 15092 C CA . VAL A 1 64 ? -21.105 7.093 -14.815 1.00 14.24 64 VAL A CA 11
ATOM 15093 C C . VAL A 1 64 ? -21.690 7.509 -13.470 1.00 34.05 64 VAL A C 11
ATOM 15094 O O . VAL A 1 64 ? -20.974 7.989 -12.590 1.00 74.34 64 VAL A O 11
ATOM 15107 N N . VAL A 1 65 ? -22.997 7.321 -13.315 1.00 53.23 65 VAL A N 11
ATOM 15108 C CA . VAL A 1 65 ? -23.680 7.675 -12.076 1.00 44.14 65 VAL A CA 11
ATOM 15109 C C . VAL A 1 65 ? -24.715 6.621 -11.699 1.00 5.44 65 VAL A C 11
ATOM 15110 O O . VAL A 1 65 ? -25.491 6.170 -12.540 1.00 75.12 65 VAL A O 11
ATOM 15123 N N . ASP A 1 66 ? -24.720 6.234 -10.428 1.00 4.11 66 ASP A N 11
ATOM 15124 C CA . ASP A 1 66 ? -25.661 5.234 -9.937 1.00 64.02 66 ASP A CA 11
ATOM 15125 C C . ASP A 1 66 ? -27.099 5.720 -10.089 1.00 64.03 66 ASP A C 11
ATOM 15126 O O . ASP A 1 66 ? -27.369 6.672 -10.823 1.00 73.41 66 ASP A O 11
ATOM 15135 N N . LEU A 1 67 ? -28.017 5.060 -9.393 1.00 14.33 67 LEU A N 11
ATOM 15136 C CA . LEU A 1 67 ? -29.429 5.424 -9.451 1.00 1.13 67 LEU A CA 11
ATOM 15137 C C . LEU A 1 67 ? -29.784 6.408 -8.340 1.00 62.42 67 LEU A C 11
ATOM 15138 O O . LEU A 1 67 ? -30.956 6.596 -8.015 1.00 71.14 67 LEU A O 11
ATOM 15154 N N . SER A 1 68 ? -28.763 7.034 -7.763 1.00 34.22 68 SER A N 11
ATOM 15155 C CA . SER A 1 68 ? -28.967 7.997 -6.687 1.00 53.35 68 SER A CA 11
ATOM 15156 C C . SER A 1 68 ? -29.857 7.412 -5.595 1.00 24.32 68 SER A C 11
ATOM 15157 O O . SER A 1 68 ? -30.940 7.927 -5.318 1.00 41.21 68 SER A O 11
ATOM 15165 N N . ASP A 1 69 ? -29.391 6.332 -4.977 1.00 63.35 69 ASP A N 11
ATOM 15166 C CA . ASP A 1 69 ? -30.142 5.675 -3.914 1.00 10.10 69 ASP A CA 11
ATOM 15167 C C . ASP A 1 69 ? -30.048 6.467 -2.613 1.00 60.05 69 ASP A C 11
ATOM 15168 O O . ASP A 1 69 ? -29.022 7.082 -2.323 1.00 10.15 69 ASP A O 11
ATOM 15177 N N . ASP A 1 70 ? -31.125 6.448 -1.836 1.00 60.21 70 ASP A N 11
ATOM 15178 C CA . ASP A 1 70 ? -31.164 7.164 -0.566 1.00 73.13 70 ASP A CA 11
ATOM 15179 C C . ASP A 1 70 ? -30.311 6.457 0.483 1.00 54.43 70 ASP A C 11
ATOM 15180 O O . ASP A 1 70 ? -30.097 6.979 1.576 1.00 64.10 70 ASP A O 11
ATOM 15189 N N . ASN A 1 71 ? -29.829 5.267 0.142 1.00 61.23 71 ASN A N 11
ATOM 15190 C CA . ASN A 1 71 ? -29.001 4.488 1.055 1.00 62.40 71 ASN A CA 11
ATOM 15191 C C . ASN A 1 71 ? -27.621 4.234 0.456 1.00 60.53 71 ASN A C 11
ATOM 15192 O O . ASN A 1 71 ? -26.718 3.747 1.136 1.00 45.04 71 ASN A O 11
ATOM 15203 N N . SER A 1 72 ? -27.466 4.567 -0.822 1.00 31.13 72 SER A N 11
ATOM 15204 C CA . SER A 1 72 ? -26.198 4.372 -1.514 1.00 44.21 72 SER A CA 11
ATOM 15205 C C . SER A 1 72 ? -25.638 5.703 -2.007 1.00 50.13 72 SER A C 11
ATOM 15206 O O . SER A 1 72 ? -24.666 6.222 -1.460 1.00 20.30 72 SER A O 11
ATOM 15214 N N . GLY A 1 73 ? -26.260 6.251 -3.047 1.00 34.01 73 GLY A N 11
ATOM 15215 C CA . GLY A 1 73 ? -25.811 7.516 -3.598 1.00 14.34 73 GLY A CA 11
ATOM 15216 C C . GLY A 1 73 ? -24.328 7.520 -3.907 1.00 44.11 73 GLY A C 11
ATOM 15217 O O . GLY A 1 73 ? -23.510 7.887 -3.063 1.00 12.43 73 GLY A O 11
ATOM 15221 N N . LYS A 1 74 ? -23.977 7.109 -5.121 1.00 21.32 74 LYS A N 11
ATOM 15222 C CA . LYS A 1 74 ? -22.581 7.065 -5.541 1.00 13.10 74 LYS A CA 11
ATOM 15223 C C . LYS A 1 74 ? -22.459 7.290 -7.045 1.00 5.34 74 LYS A C 11
ATOM 15224 O O . LYS A 1 74 ? -23.461 7.406 -7.748 1.00 74.33 74 LYS A O 11
ATOM 15243 N N . ALA A 1 75 ? -21.223 7.350 -7.530 1.00 41.24 75 ALA A N 11
ATOM 15244 C CA . ALA A 1 75 ? -20.970 7.558 -8.951 1.00 22.32 75 ALA A CA 11
ATOM 15245 C C . ALA A 1 75 ? -19.518 7.249 -9.300 1.00 41.44 75 ALA A C 11
ATOM 15246 O O . ALA A 1 75 ? -18.707 6.955 -8.422 1.00 62.22 75 ALA A O 11
ATOM 15253 N N . TYR A 1 76 ? -19.197 7.318 -10.588 1.00 1.45 76 TYR A N 11
ATOM 15254 C CA . TYR A 1 76 ? -17.843 7.043 -11.053 1.00 41.34 76 TYR A CA 11
ATOM 15255 C C . TYR A 1 76 ? -17.483 7.934 -12.239 1.00 33.40 76 TYR A C 11
ATOM 15256 O O . TYR A 1 76 ? -18.216 7.996 -13.227 1.00 4.00 76 TYR A O 11
ATOM 15274 N N . ILE A 1 77 ? -16.351 8.620 -12.133 1.00 24.02 77 ILE A N 11
ATOM 15275 C CA . ILE A 1 77 ? -15.892 9.505 -13.196 1.00 10.40 77 ILE A CA 11
ATOM 15276 C C . ILE A 1 77 ? -14.681 8.921 -13.914 1.00 64.42 77 ILE A C 11
ATOM 15277 O O . ILE A 1 77 ? -13.595 8.819 -13.342 1.00 34.30 77 ILE A O 11
ATOM 15293 N N . VAL A 1 78 ? -14.873 8.539 -15.173 1.00 31.31 78 VAL A N 11
ATOM 15294 C CA . VAL A 1 78 ? -13.796 7.967 -15.971 1.00 63.45 78 VAL A CA 11
ATOM 15295 C C . VAL A 1 78 ? -12.966 9.058 -16.638 1.00 12.42 78 VAL A C 11
ATOM 15296 O O . VAL A 1 78 ? -13.500 9.918 -17.340 1.00 30.43 78 VAL A O 11
ATOM 15309 N N . PHE A 1 79 ? -11.657 9.019 -16.414 1.00 21.13 79 PHE A N 11
ATOM 15310 C CA . PHE A 1 79 ? -10.752 10.005 -16.992 1.00 51.51 79 PHE A CA 11
ATOM 15311 C C . PHE A 1 79 ? -9.891 9.379 -18.085 1.00 51.00 79 PHE A C 11
ATOM 15312 O O . PHE A 1 79 ? -9.984 8.182 -18.353 1.00 61.41 79 PHE A O 11
ATOM 15329 N N . ALA A 1 80 ? -9.054 10.198 -18.713 1.00 1.32 80 ALA A N 11
ATOM 15330 C CA . ALA A 1 80 ? -8.175 9.725 -19.775 1.00 52.43 80 ALA A CA 11
ATOM 15331 C C . ALA A 1 80 ? -7.169 8.710 -19.244 1.00 72.24 80 ALA A C 11
ATOM 15332 O O . ALA A 1 80 ? -6.919 7.681 -19.873 1.00 20.42 80 ALA A O 11
ATOM 15339 N N . THR A 1 81 ? -6.593 9.005 -18.083 1.00 53.31 81 THR A N 11
ATOM 15340 C CA . THR A 1 81 ? -5.613 8.119 -17.469 1.00 10.13 81 THR A CA 11
ATOM 15341 C C . THR A 1 81 ? -5.468 8.408 -15.979 1.00 33.11 81 THR A C 11
ATOM 15342 O O . THR A 1 81 ? -5.897 9.456 -15.497 1.00 21.12 81 THR A O 11
ATOM 15353 N N . GLN A 1 82 ? -4.861 7.472 -15.256 1.00 14.43 82 GLN A N 11
ATOM 15354 C CA . GLN A 1 82 ? -4.661 7.628 -13.820 1.00 24.01 82 GLN A CA 11
ATOM 15355 C C . GLN A 1 82 ? -3.994 8.963 -13.505 1.00 10.10 82 GLN A C 11
ATOM 15356 O O . GLN A 1 82 ? -4.222 9.546 -12.446 1.00 14.31 82 GLN A O 11
ATOM 15370 N N . GLU A 1 83 ? -3.169 9.440 -14.432 1.00 11.32 83 GLU A N 11
ATOM 15371 C CA . GLU A 1 83 ? -2.469 10.706 -14.251 1.00 43.42 83 GLU A CA 11
ATOM 15372 C C . GLU A 1 83 ? -3.453 11.836 -13.960 1.00 23.23 83 GLU A C 11
ATOM 15373 O O . GLU A 1 83 ? -3.309 12.560 -12.974 1.00 74.44 83 GLU A O 11
ATOM 15385 N N . SER A 1 84 ? -4.452 11.980 -14.825 1.00 3.24 84 SER A N 11
ATOM 15386 C CA . SER A 1 84 ? -5.457 13.024 -14.663 1.00 75.34 84 SER A CA 11
ATOM 15387 C C . SER A 1 84 ? -6.406 12.691 -13.516 1.00 12.12 84 SER A C 11
ATOM 15388 O O . SER A 1 84 ? -6.732 13.550 -12.696 1.00 64.43 84 SER A O 11
ATOM 15396 N N . ALA A 1 85 ? -6.847 11.438 -13.465 1.00 4.23 85 ALA A N 11
ATOM 15397 C CA . ALA A 1 85 ? -7.756 10.990 -12.418 1.00 12.35 85 ALA A CA 11
ATOM 15398 C C . ALA A 1 85 ? -7.207 11.323 -11.034 1.00 71.33 85 ALA A C 11
ATOM 15399 O O . ALA A 1 85 ? -7.883 11.957 -10.225 1.00 41.41 85 ALA A O 11
ATOM 15406 N N . GLN A 1 86 ? -5.979 10.889 -10.770 1.00 42.04 86 GLN A N 11
ATOM 15407 C CA . GLN A 1 86 ? -5.341 11.140 -9.484 1.00 4.14 86 GLN A CA 11
ATOM 15408 C C . GLN A 1 86 ? -5.259 12.636 -9.199 1.00 52.20 86 GLN A C 11
ATOM 15409 O O . GLN A 1 86 ? -5.440 13.072 -8.063 1.00 3.44 86 GLN A O 11
ATOM 15423 N N . ALA A 1 87 ? -4.986 13.417 -10.239 1.00 2.31 87 ALA A N 11
ATOM 15424 C CA . ALA A 1 87 ? -4.882 14.865 -10.101 1.00 32.42 87 ALA A CA 11
ATOM 15425 C C . ALA A 1 87 ? -6.188 15.462 -9.588 1.00 11.10 87 ALA A C 11
ATOM 15426 O O . ALA A 1 87 ? -6.191 16.267 -8.656 1.00 45.04 87 ALA A O 11
ATOM 15433 N N . PHE A 1 88 ? -7.297 15.064 -10.202 1.00 71.23 88 PHE A N 11
ATOM 15434 C CA . PHE A 1 88 ? -8.610 15.562 -9.809 1.00 20.43 88 PHE A CA 11
ATOM 15435 C C . PHE A 1 88 ? -8.997 15.042 -8.427 1.00 71.54 88 PHE A C 11
ATOM 15436 O O . PHE A 1 88 ? -9.611 15.754 -7.633 1.00 2.11 88 PHE A O 11
ATOM 15453 N N . VAL A 1 89 ? -8.634 13.794 -8.148 1.00 73.54 89 VAL A N 11
ATOM 15454 C CA . VAL A 1 89 ? -8.942 13.177 -6.864 1.00 34.13 89 VAL A CA 11
ATOM 15455 C C . VAL A 1 89 ? -8.217 13.886 -5.726 1.00 15.34 89 VAL A C 11
ATOM 15456 O O . VAL A 1 89 ? -8.782 14.096 -4.653 1.00 12.13 89 VAL A O 11
ATOM 15469 N N . GLU A 1 90 ? -6.963 14.254 -5.968 1.00 71.22 90 GLU A N 11
ATOM 15470 C CA . GLU A 1 90 ? -6.161 14.940 -4.962 1.00 63.03 90 GLU A CA 11
ATOM 15471 C C . GLU A 1 90 ? -6.463 16.436 -4.953 1.00 33.45 90 GLU A C 11
ATOM 15472 O O . GLU A 1 90 ? -6.304 17.105 -3.932 1.00 44.25 90 GLU A O 11
ATOM 15484 N N . ALA A 1 91 ? -6.901 16.952 -6.096 1.00 43.32 91 ALA A N 11
ATOM 15485 C CA . ALA A 1 91 ? -7.227 18.368 -6.220 1.00 31.54 91 ALA A CA 11
ATOM 15486 C C . ALA A 1 91 ? -8.559 18.684 -5.547 1.00 43.54 91 ALA A C 11
ATOM 15487 O O . ALA A 1 91 ? -8.839 19.836 -5.215 1.00 52.43 91 ALA A O 11
ATOM 15494 N N . PHE A 1 92 ? -9.376 17.656 -5.350 1.00 74.43 92 PHE A N 11
ATOM 15495 C CA . PHE A 1 92 ? -10.680 17.825 -4.719 1.00 41.10 92 PHE A CA 11
ATOM 15496 C C . PHE A 1 92 ? -10.835 16.881 -3.530 1.00 54.23 92 PHE A C 11
ATOM 15497 O O . PHE A 1 92 ? -11.914 16.773 -2.948 1.00 11.30 92 PHE A O 11
ATOM 15514 N N . GLN A 1 93 ? -9.750 16.200 -3.177 1.00 51.04 93 GLN A N 11
ATOM 15515 C CA . GLN A 1 93 ? -9.766 15.264 -2.059 1.00 51.23 93 GLN A CA 11
ATOM 15516 C C . GLN A 1 93 ? -10.405 15.898 -0.828 1.00 4.31 93 GLN A C 11
ATOM 15517 O O . GLN A 1 93 ? -11.060 15.221 -0.038 1.00 32.43 93 GLN A O 11
ATOM 15531 N N . GLY A 1 94 ? -10.208 17.204 -0.671 1.00 22.11 94 GLY A N 11
ATOM 15532 C CA . GLY A 1 94 ? -10.770 17.907 0.467 1.00 53.41 94 GLY A CA 11
ATOM 15533 C C . GLY A 1 94 ? -11.441 19.208 0.071 1.00 62.12 94 GLY A C 11
ATOM 15534 O O . GLY A 1 94 ? -11.051 20.281 0.531 1.00 22.05 94 GLY A O 11
ATOM 15538 N N . TYR A 1 95 ? -12.451 19.113 -0.787 1.00 0.44 95 TYR A N 11
ATOM 15539 C CA . TYR A 1 95 ? -13.175 20.292 -1.248 1.00 45.21 95 TYR A CA 11
ATOM 15540 C C . TYR A 1 95 ? -14.676 20.131 -1.028 1.00 5.03 95 TYR A C 11
ATOM 15541 O O . TYR A 1 95 ? -15.258 19.077 -1.287 1.00 4.44 95 TYR A O 11
ATOM 15559 N N . PRO A 1 96 ? -15.319 21.201 -0.538 1.00 2.30 96 PRO A N 11
ATOM 15560 C CA . PRO A 1 96 ? -16.760 21.205 -0.273 1.00 15.45 96 PRO A CA 11
ATOM 15561 C C . PRO A 1 96 ? -17.586 21.173 -1.554 1.00 50.32 96 PRO A C 11
ATOM 15562 O O . PRO A 1 96 ? -17.712 22.182 -2.249 1.00 1.12 96 PRO A O 11
ATOM 15573 N N . PHE A 1 97 ? -18.147 20.009 -1.862 1.00 33.20 97 PHE A N 11
ATOM 15574 C CA . PHE A 1 97 ? -18.961 19.845 -3.061 1.00 41.51 97 PHE A CA 11
ATOM 15575 C C . PHE A 1 97 ? -20.284 19.160 -2.732 1.00 1.34 97 PHE A C 11
ATOM 15576 O O . PHE A 1 97 ? -20.358 18.338 -1.819 1.00 64.11 97 PHE A O 11
ATOM 15593 N N . GLN A 1 98 ? -21.325 19.507 -3.481 1.00 75.40 98 GLN A N 11
ATOM 15594 C CA . GLN A 1 98 ? -22.646 18.926 -3.268 1.00 0.12 98 GLN A CA 11
ATOM 15595 C C . GLN A 1 98 ? -23.078 19.076 -1.813 1.00 12.31 98 GLN A C 11
ATOM 15596 O O . GLN A 1 98 ? -23.840 18.261 -1.294 1.00 3.42 98 GLN A O 11
ATOM 15610 N N . GLY A 1 99 ? -22.586 20.125 -1.160 1.00 20.45 99 GLY A N 11
ATOM 15611 C CA . GLY A 1 99 ? -22.932 20.362 0.230 1.00 51.23 99 GLY A CA 11
ATOM 15612 C C . GLY A 1 99 ? -21.714 20.616 1.095 1.00 30.15 99 GLY A C 11
ATOM 15613 O O . GLY A 1 99 ? -21.581 21.683 1.693 1.00 24.21 99 GLY A O 11
ATOM 15617 N N . ASN A 1 100 ? -20.824 19.632 1.164 1.00 24.44 100 ASN A N 11
ATOM 15618 C CA . ASN A 1 100 ? -19.611 19.753 1.966 1.00 71.42 100 ASN A CA 11
ATOM 15619 C C . ASN A 1 100 ? -18.790 18.468 1.908 1.00 34.31 100 ASN A C 11
ATOM 15620 O O . ASN A 1 100 ? -17.635 18.458 1.484 1.00 43.42 100 ASN A O 11
ATOM 15631 N N . PRO A 1 101 ? -19.401 17.356 2.344 1.00 23.24 101 PRO A N 11
ATOM 15632 C CA . PRO A 1 101 ? -18.746 16.044 2.352 1.00 42.35 101 PRO A CA 11
ATOM 15633 C C . PRO A 1 101 ? -18.534 15.494 0.945 1.00 14.21 101 PRO A C 11
ATOM 15634 O O . PRO A 1 101 ? -19.476 15.031 0.301 1.00 73.34 101 PRO A O 11
ATOM 15645 N N . LEU A 1 102 ? -17.293 15.548 0.474 1.00 34.13 102 LEU A N 11
ATOM 15646 C CA . LEU A 1 102 ? -16.958 15.054 -0.857 1.00 10.12 102 LEU A CA 11
ATOM 15647 C C . LEU A 1 102 ? -15.765 14.105 -0.801 1.00 13.00 102 LEU A C 11
ATOM 15648 O O . LEU A 1 102 ? -14.675 14.486 -0.374 1.00 60.34 102 LEU A O 11
ATOM 15664 N N . VAL A 1 103 ? -15.979 12.868 -1.237 1.00 33.43 103 VAL A N 11
ATOM 15665 C CA . VAL A 1 103 ? -14.921 11.864 -1.240 1.00 12.43 103 VAL A CA 11
ATOM 15666 C C . VAL A 1 103 ? -14.578 11.432 -2.661 1.00 31.33 103 VAL A C 11
ATOM 15667 O O . VAL A 1 103 ? -15.467 11.197 -3.480 1.00 44.14 103 VAL A O 11
ATOM 15680 N N . ILE A 1 104 ? -13.284 11.328 -2.945 1.00 75.44 104 ILE A N 11
ATOM 15681 C CA . ILE A 1 104 ? -12.824 10.921 -4.267 1.00 50.34 104 ILE A CA 11
ATOM 15682 C C . ILE A 1 104 ? -11.703 9.893 -4.167 1.00 22.31 104 ILE A C 11
ATOM 15683 O O . ILE A 1 104 ? -10.693 10.121 -3.500 1.00 30.22 104 ILE A O 11
ATOM 15699 N N . THR A 1 105 ? -11.886 8.758 -4.836 1.00 1.43 105 THR A N 11
ATOM 15700 C CA . THR A 1 105 ? -10.890 7.694 -4.823 1.00 12.22 105 THR A CA 11
ATOM 15701 C C . THR A 1 105 ? -10.840 6.972 -6.164 1.00 43.24 105 THR A C 11
ATOM 15702 O O . THR A 1 105 ? -11.635 7.252 -7.062 1.00 1.23 105 THR A O 11
ATOM 15713 N N . PHE A 1 106 ? -9.901 6.041 -6.295 1.00 45.10 106 PHE A N 11
ATOM 15714 C CA . PHE A 1 106 ? -9.746 5.278 -7.528 1.00 54.53 106 PHE A CA 11
ATOM 15715 C C . PHE A 1 106 ? -10.538 3.976 -7.465 1.00 32.32 106 PHE A C 11
ATOM 15716 O O . PHE A 1 106 ? -11.040 3.593 -6.408 1.00 73.21 106 PHE A O 11
ATOM 15733 N N . SER A 1 107 ? -10.646 3.299 -8.604 1.00 2.40 107 SER A N 11
ATOM 15734 C CA . SER A 1 107 ? -11.380 2.042 -8.680 1.00 30.21 107 SER A CA 11
ATOM 15735 C C . SER A 1 107 ? -10.477 0.914 -9.170 1.00 3.12 107 SER A C 11
ATOM 15736 O O . SER A 1 107 ? -9.261 1.077 -9.267 1.00 40.03 107 SER A O 11
ATOM 15744 N N . GLU A 1 108 ? -11.081 -0.229 -9.476 1.00 75.44 108 GLU A N 11
ATOM 15745 C CA . GLU A 1 108 ? -10.332 -1.385 -9.955 1.00 42.33 108 GLU A CA 11
ATOM 15746 C C . GLU A 1 108 ? -10.545 -1.589 -11.453 1.00 2.05 108 GLU A C 11
ATOM 15747 O O . GLU A 1 108 ? -11.600 -1.257 -11.993 1.00 14.42 108 GLU A O 11
ATOM 15759 N N . THR A 1 109 ? -9.534 -2.138 -12.119 1.00 23.02 109 THR A N 11
ATOM 15760 C CA . THR A 1 109 ? -9.608 -2.385 -13.553 1.00 71.41 109 THR A CA 11
ATOM 15761 C C . THR A 1 109 ? -8.995 -3.735 -13.911 1.00 15.41 109 THR A C 11
ATOM 15762 O O . THR A 1 109 ? -7.918 -3.817 -14.501 1.00 74.44 109 THR A O 11
ATOM 15773 N N . PRO A 1 110 ? -9.696 -4.819 -13.547 1.00 11.24 110 PRO A N 11
ATOM 15774 C CA . PRO A 1 110 ? -9.240 -6.185 -13.821 1.00 12.24 110 PRO A CA 11
ATOM 15775 C C . PRO A 1 110 ? -9.295 -6.527 -15.305 1.00 71.54 110 PRO A C 11
ATOM 15776 O O . PRO A 1 110 ? -9.559 -5.663 -16.141 1.00 30.40 110 PRO A O 11
ATOM 15787 N N . GLN A 1 111 ? -9.045 -7.793 -15.626 1.00 4.23 111 GLN A N 11
ATOM 15788 C CA . GLN A 1 111 ? -9.066 -8.248 -17.011 1.00 23.33 111 GLN A CA 11
ATOM 15789 C C . GLN A 1 111 ? -9.777 -9.592 -17.131 1.00 60.01 111 GLN A C 11
ATOM 15790 O O . GLN A 1 111 ? -9.509 -10.368 -18.049 1.00 4.55 111 GLN A O 11
ATOM 15804 N N . SER A 1 112 ? -10.685 -9.861 -16.198 1.00 61.13 112 SER A N 11
ATOM 15805 C CA . SER A 1 112 ? -11.432 -11.113 -16.198 1.00 31.34 112 SER A CA 11
ATOM 15806 C C . SER A 1 112 ? -12.710 -10.984 -17.021 1.00 12.23 112 SER A C 11
ATOM 15807 O O . SER A 1 112 ? -13.197 -11.962 -17.588 1.00 3.52 112 SER A O 11
ATOM 15815 N N . GLN A 1 113 ? -13.248 -9.770 -17.080 1.00 44.43 113 GLN A N 11
ATOM 15816 C CA . GLN A 1 113 ? -14.469 -9.512 -17.833 1.00 55.21 113 GLN A CA 11
ATOM 15817 C C . GLN A 1 113 ? -14.267 -9.804 -19.316 1.00 41.22 113 GLN A C 11
ATOM 15818 O O . GLN A 1 113 ? -15.212 -10.146 -20.027 1.00 30.52 113 GLN A O 11
ATOM 15832 N N . VAL A 1 114 ? -13.028 -9.666 -19.778 1.00 10.42 114 VAL A N 11
ATOM 15833 C CA . VAL A 1 114 ? -12.701 -9.915 -21.177 1.00 20.45 114 VAL A CA 11
ATOM 15834 C C . VAL A 1 114 ? -12.042 -11.279 -21.352 1.00 4.32 114 VAL A C 11
ATOM 15835 O O . VAL A 1 114 ? -11.307 -11.505 -22.313 1.00 21.23 114 VAL A O 11
ATOM 15848 N N . ALA A 1 115 ? -12.310 -12.184 -20.417 1.00 23.14 115 ALA A N 11
ATOM 15849 C CA . ALA A 1 115 ? -11.744 -13.527 -20.469 1.00 14.32 115 ALA A CA 11
ATOM 15850 C C . ALA A 1 115 ? -12.458 -14.383 -21.509 1.00 55.12 115 ALA A C 11
ATOM 15851 O O . ALA A 1 115 ? -11.820 -15.009 -22.354 1.00 61.32 115 ALA A O 11
ATOM 15858 N N . GLU A 1 116 ? -13.786 -14.405 -21.441 1.00 21.13 116 GLU A N 11
ATOM 15859 C CA . GLU A 1 116 ? -14.585 -15.187 -22.377 1.00 15.52 116 GLU A CA 11
ATOM 15860 C C . GLU A 1 116 ? -14.602 -14.533 -23.756 1.00 22.13 116 GLU A C 11
ATOM 15861 O O . GLU A 1 116 ? -14.557 -15.217 -24.779 1.00 11.52 116 GLU A O 11
ATOM 15873 N N . ASP A 1 117 ? -14.667 -13.206 -23.774 1.00 62.43 117 ASP A N 11
ATOM 15874 C CA . ASP A 1 117 ? -14.689 -12.459 -25.027 1.00 23.44 117 ASP A CA 11
ATOM 15875 C C . ASP A 1 117 ? -13.575 -11.418 -25.058 1.00 5.14 117 ASP A C 11
ATOM 15876 O O . ASP A 1 117 ? -12.680 -11.476 -25.903 1.00 35.00 117 ASP A O 11
ATOM 15885 N N . THR A 1 22 ? 10.021 -0.660 -7.369 1.00 2.22 22 THR A N 12
ATOM 15886 C CA . THR A 1 22 ? 8.634 -0.740 -6.930 1.00 12.33 22 THR A CA 12
ATOM 15887 C C . THR A 1 22 ? 7.738 0.164 -7.770 1.00 4.05 22 THR A C 12
ATOM 15888 O O . THR A 1 22 ? 7.225 1.180 -7.300 1.00 22.23 22 THR A O 12
ATOM 15899 N N . PRO A 1 23 ? 7.544 -0.212 -9.042 1.00 40.23 23 PRO A N 12
ATOM 15900 C CA . PRO A 1 23 ? 6.709 0.551 -9.974 1.00 55.23 23 PRO A CA 12
ATOM 15901 C C . PRO A 1 23 ? 5.227 0.473 -9.622 1.00 70.21 23 PRO A C 12
ATOM 15902 O O . PRO A 1 23 ? 4.594 -0.578 -9.728 1.00 12.30 23 PRO A O 12
ATOM 15913 N N . PRO A 1 24 ? 4.659 1.610 -9.193 1.00 71.32 24 PRO A N 12
ATOM 15914 C CA . PRO A 1 24 ? 3.244 1.695 -8.818 1.00 5.23 24 PRO A CA 12
ATOM 15915 C C . PRO A 1 24 ? 2.317 1.570 -10.021 1.00 54.43 24 PRO A C 12
ATOM 15916 O O . PRO A 1 24 ? 2.767 1.337 -11.143 1.00 72.24 24 PRO A O 12
ATOM 15927 N N . HIS A 1 25 ? 1.019 1.728 -9.781 1.00 73.11 25 HIS A N 12
ATOM 15928 C CA . HIS A 1 25 ? 0.027 1.634 -10.847 1.00 20.24 25 HIS A CA 12
ATOM 15929 C C . HIS A 1 25 ? 0.129 0.293 -11.567 1.00 31.44 25 HIS A C 12
ATOM 15930 O O . HIS A 1 25 ? 0.845 0.161 -12.560 1.00 54.52 25 HIS A O 12
ATOM 15944 N N . THR A 1 26 ? -0.591 -0.703 -11.059 1.00 13.25 26 THR A N 12
ATOM 15945 C CA . THR A 1 26 ? -0.581 -2.034 -11.651 1.00 64.14 26 THR A CA 12
ATOM 15946 C C . THR A 1 26 ? -1.162 -2.013 -13.061 1.00 24.15 26 THR A C 12
ATOM 15947 O O . THR A 1 26 ? -0.558 -2.533 -13.998 1.00 22.41 26 THR A O 12
ATOM 15958 N N . GLU A 1 27 ? -2.337 -1.408 -13.202 1.00 42.12 27 GLU A N 12
ATOM 15959 C CA . GLU A 1 27 ? -2.999 -1.320 -14.499 1.00 24.14 27 GLU A CA 12
ATOM 15960 C C . GLU A 1 27 ? -3.678 0.035 -14.672 1.00 12.22 27 GLU A C 12
ATOM 15961 O O . GLU A 1 27 ? -3.994 0.728 -13.704 1.00 74.41 27 GLU A O 12
ATOM 15973 N N . PRO A 1 28 ? -3.908 0.424 -15.935 1.00 11.23 28 PRO A N 12
ATOM 15974 C CA . PRO A 1 28 ? -4.552 1.699 -16.266 1.00 31.14 28 PRO A CA 12
ATOM 15975 C C . PRO A 1 28 ? -6.029 1.718 -15.887 1.00 71.42 28 PRO A C 12
ATOM 15976 O O . PRO A 1 28 ? -6.635 0.670 -15.661 1.00 0.23 28 PRO A O 12
ATOM 15987 N N . SER A 1 29 ? -6.603 2.915 -15.821 1.00 33.40 29 SER A N 12
ATOM 15988 C CA . SER A 1 29 ? -8.009 3.069 -15.467 1.00 13.43 29 SER A CA 12
ATOM 15989 C C . SER A 1 29 ? -8.542 4.420 -15.935 1.00 2.43 29 SER A C 12
ATOM 15990 O O . SER A 1 29 ? -8.333 5.441 -15.280 1.00 53.42 29 SER A O 12
ATOM 15998 N N . GLN A 1 30 ? -9.230 4.416 -17.072 1.00 10.33 30 GLN A N 12
ATOM 15999 C CA . GLN A 1 30 ? -9.792 5.641 -17.628 1.00 51.32 30 GLN A CA 12
ATOM 16000 C C . GLN A 1 30 ? -11.111 5.993 -16.948 1.00 2.32 30 GLN A C 12
ATOM 16001 O O . GLN A 1 30 ? -11.738 7.003 -17.270 1.00 64.31 30 GLN A O 12
ATOM 16015 N N . VAL A 1 31 ? -11.527 5.154 -16.005 1.00 32.11 31 VAL A N 12
ATOM 16016 C CA . VAL A 1 31 ? -12.771 5.377 -15.278 1.00 74.31 31 VAL A CA 12
ATOM 16017 C C . VAL A 1 31 ? -12.511 5.564 -13.788 1.00 12.33 31 VAL A C 12
ATOM 16018 O O . VAL A 1 31 ? -11.572 4.993 -13.234 1.00 31.14 31 VAL A O 12
ATOM 16031 N N . VAL A 1 32 ? -13.350 6.369 -13.143 1.00 30.12 32 VAL A N 12
ATOM 16032 C CA . VAL A 1 32 ? -13.212 6.631 -11.715 1.00 54.22 32 VAL A CA 12
ATOM 16033 C C . VAL A 1 32 ? -14.544 6.458 -10.994 1.00 11.13 32 VAL A C 12
ATOM 16034 O O . VAL A 1 32 ? -15.584 6.916 -11.468 1.00 53.35 32 VAL A O 12
ATOM 16047 N N . LEU A 1 33 ? -14.506 5.794 -9.844 1.00 5.34 33 LEU A N 12
ATOM 16048 C CA . LEU A 1 33 ? -15.710 5.560 -9.054 1.00 40.44 33 LEU A CA 12
ATOM 16049 C C . LEU A 1 33 ? -15.787 6.529 -7.879 1.00 13.22 33 LEU A C 12
ATOM 16050 O O . LEU A 1 33 ? -14.850 6.636 -7.087 1.00 61.04 33 LEU A O 12
ATOM 16066 N N . ILE A 1 34 ? -16.910 7.231 -7.770 1.00 33.21 34 ILE A N 12
ATOM 16067 C CA . ILE A 1 34 ? -17.111 8.188 -6.689 1.00 22.21 34 ILE A CA 12
ATOM 16068 C C . ILE A 1 34 ? -18.309 7.802 -5.829 1.00 14.23 34 ILE A C 12
ATOM 16069 O O . ILE A 1 34 ? -19.298 7.261 -6.327 1.00 5.44 34 ILE A O 12
ATOM 16085 N N . THR A 1 35 ? -18.217 8.086 -4.533 1.00 61.40 35 THR A N 12
ATOM 16086 C CA . THR A 1 35 ? -19.293 7.770 -3.603 1.00 32.43 35 THR A CA 12
ATOM 16087 C C . THR A 1 35 ? -19.442 8.856 -2.544 1.00 4.21 35 THR A C 12
ATOM 16088 O O . THR A 1 35 ? -18.771 9.886 -2.600 1.00 53.11 35 THR A O 12
ATOM 16099 N N . ASN A 1 36 ? -20.324 8.619 -1.579 1.00 21.24 36 ASN A N 12
ATOM 16100 C CA . ASN A 1 36 ? -20.560 9.578 -0.506 1.00 41.40 36 ASN A CA 12
ATOM 16101 C C . ASN A 1 36 ? -21.140 10.878 -1.056 1.00 71.34 36 ASN A C 12
ATOM 16102 O O . ASN A 1 36 ? -20.801 11.966 -0.592 1.00 0.43 36 ASN A O 12
ATOM 16113 N N . ILE A 1 37 ? -22.016 10.755 -2.048 1.00 32.33 37 ILE A N 12
ATOM 16114 C CA . ILE A 1 37 ? -22.645 11.919 -2.660 1.00 24.22 37 ILE A CA 12
ATOM 16115 C C . ILE A 1 37 ? -24.114 12.021 -2.266 1.00 73.31 37 ILE A C 12
ATOM 16116 O O . ILE A 1 37 ? -24.839 11.026 -2.270 1.00 4.44 37 ILE A O 12
ATOM 16132 N N . ASN A 1 38 ? -24.548 13.231 -1.929 1.00 33.24 38 ASN A N 12
ATOM 16133 C CA . ASN A 1 38 ? -25.933 13.464 -1.533 1.00 63.45 38 ASN A CA 12
ATOM 16134 C C . ASN A 1 38 ? -26.875 13.277 -2.718 1.00 74.14 38 ASN A C 12
ATOM 16135 O O . ASN A 1 38 ? -26.850 14.033 -3.689 1.00 45.54 38 ASN A O 12
ATOM 16146 N N . PRO A 1 39 ? -27.729 12.245 -2.639 1.00 0.34 39 PRO A N 12
ATOM 16147 C CA . PRO A 1 39 ? -28.697 11.935 -3.695 1.00 11.42 39 PRO A CA 12
ATOM 16148 C C . PRO A 1 39 ? -29.809 12.975 -3.786 1.00 3.24 39 PRO A C 12
ATOM 16149 O O . PRO A 1 39 ? -30.622 12.948 -4.709 1.00 21.24 39 PRO A O 12
ATOM 16160 N N . GLU A 1 40 ? -29.837 13.891 -2.822 1.00 63.31 40 GLU A N 12
ATOM 16161 C CA . GLU A 1 40 ? -30.850 14.939 -2.795 1.00 2.13 40 GLU A CA 12
ATOM 16162 C C . GLU A 1 40 ? -30.915 15.668 -4.134 1.00 3.13 40 GLU A C 12
ATOM 16163 O O . GLU A 1 40 ? -31.964 16.180 -4.524 1.00 42.52 40 GLU A O 12
ATOM 16175 N N . VAL A 1 41 ? -29.785 15.711 -4.833 1.00 20.20 41 VAL A N 12
ATOM 16176 C CA . VAL A 1 41 ? -29.712 16.376 -6.128 1.00 53.13 41 VAL A CA 12
ATOM 16177 C C . VAL A 1 41 ? -29.871 15.377 -7.269 1.00 11.01 41 VAL A C 12
ATOM 16178 O O . VAL A 1 41 ? -29.264 14.306 -7.278 1.00 32.10 41 VAL A O 12
ATOM 16191 N N . PRO A 1 42 ? -30.706 15.734 -8.256 1.00 35.32 42 PRO A N 12
ATOM 16192 C CA . PRO A 1 42 ? -30.964 14.883 -9.421 1.00 72.51 42 PRO A CA 12
ATOM 16193 C C . PRO A 1 42 ? -29.756 14.785 -10.346 1.00 40.03 42 PRO A C 12
ATOM 16194 O O . PRO A 1 42 ? -28.962 15.720 -10.449 1.00 1.44 42 PRO A O 12
ATOM 16205 N N . LYS A 1 43 ? -29.622 13.647 -11.019 1.00 54.35 43 LYS A N 12
ATOM 16206 C CA . LYS A 1 43 ? -28.512 13.427 -11.938 1.00 41.24 43 LYS A CA 12
ATOM 16207 C C . LYS A 1 43 ? -28.350 14.609 -12.889 1.00 3.22 43 LYS A C 12
ATOM 16208 O O . LYS A 1 43 ? -27.233 14.970 -13.259 1.00 72.35 43 LYS A O 12
ATOM 16227 N N . GLU A 1 44 ? -29.471 15.208 -13.278 1.00 1.54 44 GLU A N 12
ATOM 16228 C CA . GLU A 1 44 ? -29.451 16.350 -14.184 1.00 51.42 44 GLU A CA 12
ATOM 16229 C C . GLU A 1 44 ? -28.529 17.447 -13.658 1.00 74.11 44 GLU A C 12
ATOM 16230 O O . GLU A 1 44 ? -27.666 17.947 -14.379 1.00 25.11 44 GLU A O 12
ATOM 16242 N N . LYS A 1 45 ? -28.720 17.817 -12.396 1.00 71.23 45 LYS A N 12
ATOM 16243 C CA . LYS A 1 45 ? -27.907 18.853 -11.771 1.00 51.21 45 LYS A CA 12
ATOM 16244 C C . LYS A 1 45 ? -26.577 18.284 -11.287 1.00 73.33 45 LYS A C 12
ATOM 16245 O O . LYS A 1 45 ? -25.516 18.854 -11.543 1.00 50.14 45 LYS A O 12
ATOM 16264 N N . LEU A 1 46 ? -26.641 17.156 -10.588 1.00 74.24 46 LEU A N 12
ATOM 16265 C CA . LEU A 1 46 ? -25.442 16.508 -10.070 1.00 64.20 46 LEU A CA 12
ATOM 16266 C C . LEU A 1 46 ? -24.410 16.308 -11.175 1.00 43.24 46 LEU A C 12
ATOM 16267 O O . LEU A 1 46 ? -23.289 16.810 -11.089 1.00 32.23 46 LEU A O 12
ATOM 16283 N N . GLN A 1 47 ? -24.797 15.574 -12.214 1.00 2.52 47 GLN A N 12
ATOM 16284 C CA . GLN A 1 47 ? -23.905 15.310 -13.337 1.00 11.51 47 GLN A CA 12
ATOM 16285 C C . GLN A 1 47 ? -23.287 16.604 -13.857 1.00 2.02 47 GLN A C 12
ATOM 16286 O O . GLN A 1 47 ? -22.086 16.668 -14.118 1.00 50.20 47 GLN A O 12
ATOM 16300 N N . ALA A 1 48 ? -24.116 17.632 -14.005 1.00 44.40 48 ALA A N 12
ATOM 16301 C CA . ALA A 1 48 ? -23.650 18.925 -14.492 1.00 63.22 48 ALA A CA 12
ATOM 16302 C C . ALA A 1 48 ? -22.435 19.403 -13.704 1.00 42.05 48 ALA A C 12
ATOM 16303 O O . ALA A 1 48 ? -21.488 19.947 -14.274 1.00 2.42 48 ALA A O 12
ATOM 16310 N N . LEU A 1 49 ? -22.468 19.197 -12.393 1.00 1.45 49 LEU A N 12
ATOM 16311 C CA . LEU A 1 49 ? -21.369 19.608 -11.526 1.00 1.34 49 LEU A CA 12
ATOM 16312 C C . LEU A 1 49 ? -20.161 18.695 -11.708 1.00 1.11 49 LEU A C 12
ATOM 16313 O O . LEU A 1 49 ? -19.032 19.164 -11.859 1.00 61.12 49 LEU A O 12
ATOM 16329 N N . LEU A 1 50 ? -20.406 17.389 -11.694 1.00 45.54 50 LEU A N 12
ATOM 16330 C CA . LEU A 1 50 ? -19.338 16.409 -11.861 1.00 1.34 50 LEU A CA 12
ATOM 16331 C C . LEU A 1 50 ? -18.557 16.668 -13.145 1.00 24.41 50 LEU A C 12
ATOM 16332 O O . LEU A 1 50 ? -17.341 16.477 -13.193 1.00 51.00 50 LEU A O 12
ATOM 16348 N N . TYR A 1 51 ? -19.262 17.104 -14.182 1.00 42.15 51 TYR A N 12
ATOM 16349 C CA . TYR A 1 51 ? -18.634 17.389 -15.468 1.00 35.35 51 TYR A CA 12
ATOM 16350 C C . TYR A 1 51 ? -17.811 18.671 -15.400 1.00 2.14 51 TYR A C 12
ATOM 16351 O O . TYR A 1 51 ? -16.671 18.715 -15.861 1.00 22.00 51 TYR A O 12
ATOM 16369 N N . ALA A 1 52 ? -18.397 19.713 -14.820 1.00 14.21 52 ALA A N 12
ATOM 16370 C CA . ALA A 1 52 ? -17.718 20.996 -14.688 1.00 54.31 52 ALA A CA 12
ATOM 16371 C C . ALA A 1 52 ? -16.370 20.835 -13.995 1.00 45.04 52 ALA A C 12
ATOM 16372 O O . ALA A 1 52 ? -15.343 21.297 -14.496 1.00 55.14 52 ALA A O 12
ATOM 16379 N N . LEU A 1 53 ? -16.378 20.178 -12.841 1.00 24.10 53 LEU A N 12
ATOM 16380 C CA . LEU A 1 53 ? -15.154 19.956 -12.078 1.00 41.13 53 LEU A CA 12
ATOM 16381 C C . LEU A 1 53 ? -14.209 19.019 -12.824 1.00 55.15 53 LEU A C 12
ATOM 16382 O O . LEU A 1 53 ? -12.992 19.191 -12.787 1.00 65.24 53 LEU A O 12
ATOM 16398 N N . ALA A 1 54 ? -14.780 18.029 -13.503 1.00 14.10 54 ALA A N 12
ATOM 16399 C CA . ALA A 1 54 ? -13.990 17.068 -14.262 1.00 21.35 54 ALA A CA 12
ATOM 16400 C C . ALA A 1 54 ? -13.217 17.755 -15.382 1.00 24.02 54 ALA A C 12
ATOM 16401 O O . ALA A 1 54 ? -11.999 17.608 -15.490 1.00 33.14 54 ALA A O 12
ATOM 16408 N N . SER A 1 55 ? -13.931 18.505 -16.214 1.00 54.32 55 SER A N 12
ATOM 16409 C CA . SER A 1 55 ? -13.312 19.212 -17.330 1.00 34.25 55 SER A CA 12
ATOM 16410 C C . SER A 1 55 ? -12.234 20.170 -16.834 1.00 42.30 55 SER A C 12
ATOM 16411 O O . SER A 1 55 ? -11.258 20.439 -17.534 1.00 43.30 55 SER A O 12
ATOM 16419 N N . SER A 1 56 ? -12.418 20.683 -15.621 1.00 60.44 56 SER A N 12
ATOM 16420 C CA . SER A 1 56 ? -11.464 21.614 -15.032 1.00 45.42 56 SER A CA 12
ATOM 16421 C C . SER A 1 56 ? -10.094 20.961 -14.873 1.00 11.01 56 SER A C 12
ATOM 16422 O O . SER A 1 56 ? -9.082 21.646 -14.723 1.00 74.51 56 SER A O 12
ATOM 16430 N N . GLN A 1 57 ? -10.072 19.633 -14.906 1.00 62.54 57 GLN A N 12
ATOM 16431 C CA . GLN A 1 57 ? -8.827 18.886 -14.765 1.00 52.10 57 GLN A CA 12
ATOM 16432 C C . GLN A 1 57 ? -8.491 18.140 -16.052 1.00 4.10 57 GLN A C 12
ATOM 16433 O O . GLN A 1 57 ? -7.517 18.462 -16.731 1.00 63.22 57 GLN A O 12
ATOM 16447 N N . GLY A 1 58 ? -9.304 17.141 -16.381 1.00 62.21 58 GLY A N 12
ATOM 16448 C CA . GLY A 1 58 ? -9.075 16.364 -17.586 1.00 1.34 58 GLY A CA 12
ATOM 16449 C C . GLY A 1 58 ? -10.316 16.255 -18.449 1.00 61.42 58 GLY A C 12
ATOM 16450 O O . GLY A 1 58 ? -11.407 16.643 -18.032 1.00 50.31 58 GLY A O 12
ATOM 16454 N N . ASP A 1 59 ? -10.150 15.725 -19.656 1.00 44.52 59 ASP A N 12
ATOM 16455 C CA . ASP A 1 59 ? -11.265 15.566 -20.582 1.00 14.34 59 ASP A CA 12
ATOM 16456 C C . ASP A 1 59 ? -12.174 14.421 -20.145 1.00 52.42 59 ASP A C 12
ATOM 16457 O O . ASP A 1 59 ? -11.707 13.413 -19.615 1.00 71.10 59 ASP A O 12
ATOM 16466 N N . ILE A 1 60 ? -13.473 14.585 -20.371 1.00 14.12 60 ILE A N 12
ATOM 16467 C CA . ILE A 1 60 ? -14.447 13.565 -20.001 1.00 1.32 60 ILE A CA 12
ATOM 16468 C C . ILE A 1 60 ? -15.017 12.876 -21.236 1.00 30.13 60 ILE A C 12
ATOM 16469 O O . ILE A 1 60 ? -15.382 13.531 -22.213 1.00 34.21 60 ILE A O 12
ATOM 16485 N N . LEU A 1 61 ? -15.092 11.551 -21.185 1.00 32.43 61 LEU A N 12
ATOM 16486 C CA . LEU A 1 61 ? -15.620 10.771 -22.299 1.00 33.22 61 LEU A CA 12
ATOM 16487 C C . LEU A 1 61 ? -17.074 10.380 -22.050 1.00 4.52 61 LEU A C 12
ATOM 16488 O O . LEU A 1 61 ? -17.844 10.186 -22.990 1.00 33.21 61 LEU A O 12
ATOM 16504 N N . ASP A 1 62 ? -17.441 10.270 -20.778 1.00 54.01 62 ASP A N 12
ATOM 16505 C CA . ASP A 1 62 ? -18.803 9.906 -20.405 1.00 14.42 62 ASP A CA 12
ATOM 16506 C C . ASP A 1 62 ? -18.952 9.840 -18.888 1.00 61.00 62 ASP A C 12
ATOM 16507 O O . ASP A 1 62 ? -18.204 9.133 -18.212 1.00 1.11 62 ASP A O 12
ATOM 16516 N N . ILE A 1 63 ? -19.920 10.581 -18.360 1.00 53.15 63 ILE A N 12
ATOM 16517 C CA . ILE A 1 63 ? -20.166 10.606 -16.924 1.00 32.10 63 ILE A CA 12
ATOM 16518 C C . ILE A 1 63 ? -21.430 9.830 -16.569 1.00 50.11 63 ILE A C 12
ATOM 16519 O O . ILE A 1 63 ? -22.540 10.246 -16.901 1.00 34.24 63 ILE A O 12
ATOM 16535 N N . VAL A 1 64 ? -21.254 8.700 -15.891 1.00 3.51 64 VAL A N 12
ATOM 16536 C CA . VAL A 1 64 ? -22.380 7.867 -15.488 1.00 0.14 64 VAL A CA 12
ATOM 16537 C C . VAL A 1 64 ? -22.816 8.185 -14.062 1.00 23.55 64 VAL A C 12
ATOM 16538 O O . VAL A 1 64 ? -21.989 8.488 -13.201 1.00 50.54 64 VAL A O 12
ATOM 16551 N N . VAL A 1 65 ? -24.120 8.112 -13.817 1.00 32.50 65 VAL A N 12
ATOM 16552 C CA . VAL A 1 65 ? -24.667 8.389 -12.494 1.00 42.52 65 VAL A CA 12
ATOM 16553 C C . VAL A 1 65 ? -25.698 7.340 -12.094 1.00 53.52 65 VAL A C 12
ATOM 16554 O O . VAL A 1 65 ? -26.592 7.006 -12.872 1.00 31.11 65 VAL A O 12
ATOM 16567 N N . ASP A 1 66 ? -25.568 6.825 -10.877 1.00 14.43 66 ASP A N 12
ATOM 16568 C CA . ASP A 1 66 ? -26.490 5.815 -10.372 1.00 34.33 66 ASP A CA 12
ATOM 16569 C C . ASP A 1 66 ? -27.910 6.368 -10.287 1.00 63.45 66 ASP A C 12
ATOM 16570 O O . ASP A 1 66 ? -28.225 7.393 -10.892 1.00 42.42 66 ASP A O 12
ATOM 16579 N N . LEU A 1 67 ? -28.763 5.681 -9.535 1.00 43.21 67 LEU A N 12
ATOM 16580 C CA . LEU A 1 67 ? -30.150 6.103 -9.372 1.00 62.32 67 LEU A CA 12
ATOM 16581 C C . LEU A 1 67 ? -30.313 6.968 -8.127 1.00 33.03 67 LEU A C 12
ATOM 16582 O O . LEU A 1 67 ? -31.403 7.059 -7.561 1.00 4.41 67 LEU A O 12
ATOM 16598 N N . SER A 1 68 ? -29.224 7.603 -7.706 1.00 62.13 68 SER A N 12
ATOM 16599 C CA . SER A 1 68 ? -29.246 8.460 -6.527 1.00 1.02 68 SER A CA 12
ATOM 16600 C C . SER A 1 68 ? -29.940 7.762 -5.361 1.00 51.31 68 SER A C 12
ATOM 16601 O O . SER A 1 68 ? -30.938 8.254 -4.834 1.00 1.41 68 SER A O 12
ATOM 16609 N N . ASP A 1 69 ? -29.405 6.613 -4.964 1.00 42.14 69 ASP A N 12
ATOM 16610 C CA . ASP A 1 69 ? -29.971 5.847 -3.860 1.00 60.45 69 ASP A CA 12
ATOM 16611 C C . ASP A 1 69 ? -29.618 6.483 -2.520 1.00 22.23 69 ASP A C 12
ATOM 16612 O O . ASP A 1 69 ? -28.486 6.919 -2.307 1.00 73.02 69 ASP A O 12
ATOM 16621 N N . ASP A 1 70 ? -30.593 6.533 -1.619 1.00 53.25 70 ASP A N 12
ATOM 16622 C CA . ASP A 1 70 ? -30.386 7.116 -0.299 1.00 2.20 70 ASP A CA 12
ATOM 16623 C C . ASP A 1 70 ? -29.456 6.245 0.540 1.00 43.14 70 ASP A C 12
ATOM 16624 O O . ASP A 1 70 ? -28.989 6.660 1.600 1.00 74.22 70 ASP A O 12
ATOM 16633 N N . ASN A 1 71 ? -29.191 5.035 0.057 1.00 54.31 71 ASN A N 12
ATOM 16634 C CA . ASN A 1 71 ? -28.318 4.105 0.763 1.00 32.31 71 ASN A CA 12
ATOM 16635 C C . ASN A 1 71 ? -27.024 3.879 -0.012 1.00 63.31 71 ASN A C 12
ATOM 16636 O O . ASN A 1 71 ? -26.083 3.267 0.495 1.00 54.12 71 ASN A O 12
ATOM 16647 N N . SER A 1 72 ? -26.983 4.377 -1.244 1.00 11.04 72 SER A N 12
ATOM 16648 C CA . SER A 1 72 ? -25.805 4.227 -2.090 1.00 75.05 72 SER A CA 12
ATOM 16649 C C . SER A 1 72 ? -25.228 5.589 -2.464 1.00 70.22 72 SER A C 12
ATOM 16650 O O . SER A 1 72 ? -24.166 5.979 -1.981 1.00 61.04 72 SER A O 12
ATOM 16658 N N . GLY A 1 73 ? -25.937 6.308 -3.329 1.00 11.42 73 GLY A N 12
ATOM 16659 C CA . GLY A 1 73 ? -25.480 7.619 -3.754 1.00 33.33 73 GLY A CA 12
ATOM 16660 C C . GLY A 1 73 ? -24.053 7.598 -4.264 1.00 73.24 73 GLY A C 12
ATOM 16661 O O . GLY A 1 73 ? -23.114 7.874 -3.518 1.00 12.14 73 GLY A O 12
ATOM 16665 N N . LYS A 1 74 ? -23.888 7.268 -5.541 1.00 31.53 74 LYS A N 12
ATOM 16666 C CA . LYS A 1 74 ? -22.565 7.211 -6.152 1.00 35.42 74 LYS A CA 12
ATOM 16667 C C . LYS A 1 74 ? -22.637 7.551 -7.637 1.00 12.21 74 LYS A C 12
ATOM 16668 O O . LYS A 1 74 ? -23.706 7.863 -8.161 1.00 10.43 74 LYS A O 12
ATOM 16687 N N . ALA A 1 75 ? -21.493 7.487 -8.310 1.00 1.41 75 ALA A N 12
ATOM 16688 C CA . ALA A 1 75 ? -21.427 7.786 -9.735 1.00 73.42 75 ALA A CA 12
ATOM 16689 C C . ALA A 1 75 ? -20.077 7.384 -10.318 1.00 43.34 75 ALA A C 12
ATOM 16690 O O . ALA A 1 75 ? -19.212 6.869 -9.609 1.00 42.25 75 ALA A O 12
ATOM 16697 N N . TYR A 1 76 ? -19.903 7.623 -11.614 1.00 23.45 76 TYR A N 12
ATOM 16698 C CA . TYR A 1 76 ? -18.658 7.283 -12.293 1.00 20.24 76 TYR A CA 12
ATOM 16699 C C . TYR A 1 76 ? -18.308 8.331 -13.345 1.00 24.15 76 TYR A C 12
ATOM 16700 O O . TYR A 1 76 ? -19.125 8.660 -14.204 1.00 51.55 76 TYR A O 12
ATOM 16718 N N . ILE A 1 77 ? -17.087 8.850 -13.269 1.00 61.02 77 ILE A N 12
ATOM 16719 C CA . ILE A 1 77 ? -16.627 9.859 -14.215 1.00 43.01 77 ILE A CA 12
ATOM 16720 C C . ILE A 1 77 ? -15.530 9.306 -15.119 1.00 74.21 77 ILE A C 12
ATOM 16721 O O . ILE A 1 77 ? -14.385 9.143 -14.697 1.00 15.33 77 ILE A O 12
ATOM 16737 N N . VAL A 1 78 ? -15.888 9.019 -16.367 1.00 12.31 78 VAL A N 12
ATOM 16738 C CA . VAL A 1 78 ? -14.934 8.487 -17.333 1.00 35.03 78 VAL A CA 12
ATOM 16739 C C . VAL A 1 78 ? -14.100 9.602 -17.952 1.00 65.13 78 VAL A C 12
ATOM 16740 O O . VAL A 1 78 ? -14.638 10.560 -18.507 1.00 42.13 78 VAL A O 12
ATOM 16753 N N . PHE A 1 79 ? -12.781 9.470 -17.854 1.00 42.34 79 PHE A N 12
ATOM 16754 C CA . PHE A 1 79 ? -11.870 10.467 -18.405 1.00 50.20 79 PHE A CA 12
ATOM 16755 C C . PHE A 1 79 ? -11.171 9.935 -19.653 1.00 11.14 79 PHE A C 12
ATOM 16756 O O . PHE A 1 79 ? -11.388 8.794 -20.060 1.00 13.31 79 PHE A O 12
ATOM 16773 N N . ALA A 1 80 ? -10.331 10.771 -20.255 1.00 33.31 80 ALA A N 12
ATOM 16774 C CA . ALA A 1 80 ? -9.599 10.385 -21.455 1.00 31.02 80 ALA A CA 12
ATOM 16775 C C . ALA A 1 80 ? -8.607 9.266 -21.157 1.00 33.43 80 ALA A C 12
ATOM 16776 O O . ALA A 1 80 ? -8.456 8.330 -21.943 1.00 23.11 80 ALA A O 12
ATOM 16783 N N . THR A 1 81 ? -7.932 9.367 -20.016 1.00 12.51 81 THR A N 12
ATOM 16784 C CA . THR A 1 81 ? -6.953 8.365 -19.615 1.00 34.11 81 THR A CA 12
ATOM 16785 C C . THR A 1 81 ? -6.589 8.511 -18.142 1.00 20.41 81 THR A C 12
ATOM 16786 O O . THR A 1 81 ? -6.911 9.517 -17.511 1.00 35.54 81 THR A O 12
ATOM 16797 N N . GLN A 1 82 ? -5.915 7.501 -17.601 1.00 61.22 82 GLN A N 12
ATOM 16798 C CA . GLN A 1 82 ? -5.507 7.518 -16.201 1.00 60.14 82 GLN A CA 12
ATOM 16799 C C . GLN A 1 82 ? -4.760 8.805 -15.868 1.00 13.23 82 GLN A C 12
ATOM 16800 O O . GLN A 1 82 ? -4.808 9.285 -14.736 1.00 25.24 82 GLN A O 12
ATOM 16814 N N . GLU A 1 83 ? -4.072 9.359 -16.861 1.00 63.31 83 GLU A N 12
ATOM 16815 C CA . GLU A 1 83 ? -3.314 10.590 -16.671 1.00 51.12 83 GLU A CA 12
ATOM 16816 C C . GLU A 1 83 ? -4.212 11.705 -16.142 1.00 42.15 83 GLU A C 12
ATOM 16817 O O . GLU A 1 83 ? -3.909 12.331 -15.127 1.00 40.50 83 GLU A O 12
ATOM 16829 N N . SER A 1 84 ? -5.317 11.947 -16.839 1.00 54.35 84 SER A N 12
ATOM 16830 C CA . SER A 1 84 ? -6.258 12.989 -16.444 1.00 4.33 84 SER A CA 12
ATOM 16831 C C . SER A 1 84 ? -7.045 12.569 -15.206 1.00 43.31 84 SER A C 12
ATOM 16832 O O . SER A 1 84 ? -7.243 13.361 -14.285 1.00 22.10 84 SER A O 12
ATOM 16840 N N . ALA A 1 85 ? -7.491 11.318 -15.193 1.00 70.41 85 ALA A N 12
ATOM 16841 C CA . ALA A 1 85 ? -8.255 10.791 -14.069 1.00 23.50 85 ALA A CA 12
ATOM 16842 C C . ALA A 1 85 ? -7.520 11.017 -12.752 1.00 12.11 85 ALA A C 12
ATOM 16843 O O . ALA A 1 85 ? -8.074 11.587 -11.812 1.00 74.15 85 ALA A O 12
ATOM 16850 N N . GLN A 1 86 ? -6.271 10.567 -12.691 1.00 72.42 86 GLN A N 12
ATOM 16851 C CA . GLN A 1 86 ? -5.462 10.720 -11.488 1.00 32.42 86 GLN A CA 12
ATOM 16852 C C . GLN A 1 86 ? -5.328 12.190 -11.105 1.00 75.20 86 GLN A C 12
ATOM 16853 O O . GLN A 1 86 ? -5.261 12.530 -9.924 1.00 52.13 86 GLN A O 12
ATOM 16867 N N . ALA A 1 87 ? -5.290 13.057 -12.111 1.00 51.03 87 ALA A N 12
ATOM 16868 C CA . ALA A 1 87 ? -5.166 14.491 -11.880 1.00 30.21 87 ALA A CA 12
ATOM 16869 C C . ALA A 1 87 ? -6.381 15.034 -11.135 1.00 70.24 87 ALA A C 12
ATOM 16870 O O . ALA A 1 87 ? -6.245 15.780 -10.166 1.00 1.32 87 ALA A O 12
ATOM 16877 N N . PHE A 1 88 ? -7.569 14.655 -11.595 1.00 41.12 88 PHE A N 12
ATOM 16878 C CA . PHE A 1 88 ? -8.809 15.106 -10.973 1.00 64.24 88 PHE A CA 12
ATOM 16879 C C . PHE A 1 88 ? -9.050 14.380 -9.653 1.00 73.54 88 PHE A C 12
ATOM 16880 O O . PHE A 1 88 ? -9.555 14.963 -8.694 1.00 42.10 88 PHE A O 12
ATOM 16897 N N . VAL A 1 89 ? -8.687 13.101 -9.613 1.00 0.51 89 VAL A N 12
ATOM 16898 C CA . VAL A 1 89 ? -8.863 12.294 -8.412 1.00 13.45 89 VAL A CA 12
ATOM 16899 C C . VAL A 1 89 ? -7.935 12.760 -7.295 1.00 51.14 89 VAL A C 12
ATOM 16900 O O . VAL A 1 89 ? -8.323 12.797 -6.128 1.00 44.52 89 VAL A O 12
ATOM 16913 N N . GLU A 1 90 ? -6.708 13.115 -7.663 1.00 63.21 90 GLU A N 12
ATOM 16914 C CA . GLU A 1 90 ? -5.724 13.578 -6.692 1.00 1.13 90 GLU A CA 12
ATOM 16915 C C . GLU A 1 90 ? -5.952 15.046 -6.345 1.00 1.55 90 GLU A C 12
ATOM 16916 O O . GLU A 1 90 ? -5.576 15.506 -5.267 1.00 22.03 90 GLU A O 12
ATOM 16928 N N . ALA A 1 91 ? -6.570 15.777 -7.267 1.00 0.35 91 ALA A N 12
ATOM 16929 C CA . ALA A 1 91 ? -6.850 17.193 -7.058 1.00 64.43 91 ALA A CA 12
ATOM 16930 C C . ALA A 1 91 ? -8.031 17.386 -6.113 1.00 63.43 91 ALA A C 12
ATOM 16931 O O . ALA A 1 91 ? -8.139 18.410 -5.440 1.00 4.45 91 ALA A O 12
ATOM 16938 N N . PHE A 1 92 ? -8.915 16.395 -6.069 1.00 71.30 92 PHE A N 12
ATOM 16939 C CA . PHE A 1 92 ? -10.090 16.457 -5.207 1.00 70.44 92 PHE A CA 12
ATOM 16940 C C . PHE A 1 92 ? -10.090 15.307 -4.204 1.00 62.10 92 PHE A C 12
ATOM 16941 O O . PHE A 1 92 ? -11.069 15.094 -3.490 1.00 21.43 92 PHE A O 12
ATOM 16958 N N . GLN A 1 93 ? -8.985 14.570 -4.158 1.00 4.12 93 GLN A N 12
ATOM 16959 C CA . GLN A 1 93 ? -8.857 13.441 -3.243 1.00 53.54 93 GLN A CA 12
ATOM 16960 C C . GLN A 1 93 ? -9.268 13.838 -1.829 1.00 75.42 93 GLN A C 12
ATOM 16961 O O . GLN A 1 93 ? -9.803 13.024 -1.077 1.00 0.34 93 GLN A O 12
ATOM 16975 N N . GLY A 1 94 ? -9.015 15.094 -1.474 1.00 62.41 94 GLY A N 12
ATOM 16976 C CA . GLY A 1 94 ? -9.365 15.575 -0.151 1.00 3.44 94 GLY A CA 12
ATOM 16977 C C . GLY A 1 94 ? -10.014 16.945 -0.185 1.00 73.51 94 GLY A C 12
ATOM 16978 O O . GLY A 1 94 ? -9.606 17.852 0.540 1.00 24.32 94 GLY A O 12
ATOM 16982 N N . TYR A 1 95 ? -11.028 17.096 -1.031 1.00 25.44 95 TYR A N 12
ATOM 16983 C CA . TYR A 1 95 ? -11.732 18.365 -1.160 1.00 13.51 95 TYR A CA 12
ATOM 16984 C C . TYR A 1 95 ? -13.200 18.216 -0.773 1.00 33.44 95 TYR A C 12
ATOM 16985 O O . TYR A 1 95 ? -13.871 17.252 -1.142 1.00 32.43 95 TYR A O 12
ATOM 17003 N N . PRO A 1 96 ? -13.713 19.193 -0.010 1.00 43.13 96 PRO A N 12
ATOM 17004 C CA . PRO A 1 96 ? -15.107 19.195 0.444 1.00 65.24 96 PRO A CA 12
ATOM 17005 C C . PRO A 1 96 ? -16.088 19.437 -0.698 1.00 43.13 96 PRO A C 12
ATOM 17006 O O . PRO A 1 96 ? -16.243 20.565 -1.168 1.00 31.41 96 PRO A O 12
ATOM 17017 N N . PHE A 1 97 ? -16.748 18.372 -1.141 1.00 13.23 97 PHE A N 12
ATOM 17018 C CA . PHE A 1 97 ? -17.715 18.470 -2.228 1.00 64.54 97 PHE A CA 12
ATOM 17019 C C . PHE A 1 97 ? -19.009 17.743 -1.873 1.00 3.31 97 PHE A C 12
ATOM 17020 O O . PHE A 1 97 ? -18.994 16.744 -1.155 1.00 63.44 97 PHE A O 12
ATOM 17037 N N . GLN A 1 98 ? -20.126 18.255 -2.380 1.00 23.30 98 GLN A N 12
ATOM 17038 C CA . GLN A 1 98 ? -21.428 17.656 -2.115 1.00 35.10 98 GLN A CA 12
ATOM 17039 C C . GLN A 1 98 ? -21.644 17.462 -0.618 1.00 11.14 98 GLN A C 12
ATOM 17040 O O . GLN A 1 98 ? -22.341 16.540 -0.195 1.00 4.42 98 GLN A O 12
ATOM 17054 N N . GLY A 1 99 ? -21.041 18.338 0.181 1.00 63.24 99 GLY A N 12
ATOM 17055 C CA . GLY A 1 99 ? -21.179 18.245 1.622 1.00 4.03 99 GLY A CA 12
ATOM 17056 C C . GLY A 1 99 ? -19.853 18.396 2.342 1.00 14.44 99 GLY A C 12
ATOM 17057 O O . GLY A 1 99 ? -19.623 19.390 3.030 1.00 34.15 99 GLY A O 12
ATOM 17061 N N . ASN A 1 100 ? -18.980 17.407 2.185 1.00 1.03 100 ASN A N 12
ATOM 17062 C CA . ASN A 1 100 ? -17.671 17.434 2.828 1.00 31.42 100 ASN A CA 12
ATOM 17063 C C . ASN A 1 100 ? -16.876 16.175 2.495 1.00 21.14 100 ASN A C 12
ATOM 17064 O O . ASN A 1 100 ? -15.799 16.230 1.901 1.00 20.13 100 ASN A O 12
ATOM 17075 N N . PRO A 1 101 ? -17.418 15.012 2.886 1.00 20.13 101 PRO A N 12
ATOM 17076 C CA . PRO A 1 101 ? -16.777 13.717 2.639 1.00 2.04 101 PRO A CA 12
ATOM 17077 C C . PRO A 1 101 ? -16.786 13.338 1.163 1.00 75.45 101 PRO A C 12
ATOM 17078 O O . PRO A 1 101 ? -17.747 12.745 0.669 1.00 14.44 101 PRO A O 12
ATOM 17089 N N . LEU A 1 102 ? -15.712 13.682 0.461 1.00 20.52 102 LEU A N 12
ATOM 17090 C CA . LEU A 1 102 ? -15.596 13.376 -0.961 1.00 14.23 102 LEU A CA 12
ATOM 17091 C C . LEU A 1 102 ? -14.555 12.287 -1.201 1.00 15.50 102 LEU A C 12
ATOM 17092 O O . LEU A 1 102 ? -13.436 12.361 -0.693 1.00 75.21 102 LEU A O 12
ATOM 17108 N N . VAL A 1 103 ? -14.931 11.278 -1.981 1.00 11.44 103 VAL A N 12
ATOM 17109 C CA . VAL A 1 103 ? -14.029 10.176 -2.292 1.00 33.25 103 VAL A CA 12
ATOM 17110 C C . VAL A 1 103 ? -13.919 9.964 -3.797 1.00 74.32 103 VAL A C 12
ATOM 17111 O O . VAL A 1 103 ? -14.927 9.920 -4.503 1.00 53.42 103 VAL A O 12
ATOM 17124 N N . ILE A 1 104 ? -12.689 9.831 -4.282 1.00 54.52 104 ILE A N 12
ATOM 17125 C CA . ILE A 1 104 ? -12.448 9.622 -5.704 1.00 51.03 104 ILE A CA 12
ATOM 17126 C C . ILE A 1 104 ? -11.413 8.525 -5.931 1.00 34.14 104 ILE A C 12
ATOM 17127 O O . ILE A 1 104 ? -10.287 8.607 -5.439 1.00 71.42 104 ILE A O 12
ATOM 17143 N N . THR A 1 105 ? -11.802 7.498 -6.680 1.00 30.32 105 THR A N 12
ATOM 17144 C CA . THR A 1 105 ? -10.909 6.384 -6.973 1.00 3.04 105 THR A CA 12
ATOM 17145 C C . THR A 1 105 ? -10.985 5.990 -8.443 1.00 60.11 105 THR A C 12
ATOM 17146 O O . THR A 1 105 ? -11.931 6.349 -9.144 1.00 73.02 105 THR A O 12
ATOM 17157 N N . PHE A 1 106 ? -9.983 5.249 -8.905 1.00 32.20 106 PHE A N 12
ATOM 17158 C CA . PHE A 1 106 ? -9.937 4.806 -10.294 1.00 30.24 106 PHE A CA 12
ATOM 17159 C C . PHE A 1 106 ? -10.803 3.566 -10.498 1.00 42.10 106 PHE A C 12
ATOM 17160 O O . PHE A 1 106 ? -10.953 3.079 -11.618 1.00 60.53 106 PHE A O 12
ATOM 17177 N N . SER A 1 107 ? -11.370 3.061 -9.407 1.00 24.10 107 SER A N 12
ATOM 17178 C CA . SER A 1 107 ? -12.217 1.876 -9.465 1.00 22.53 107 SER A CA 12
ATOM 17179 C C . SER A 1 107 ? -11.408 0.649 -9.878 1.00 12.44 107 SER A C 12
ATOM 17180 O O . SER A 1 107 ? -10.181 0.699 -9.953 1.00 51.30 107 SER A O 12
ATOM 17188 N N . GLU A 1 108 ? -12.107 -0.450 -10.144 1.00 25.14 108 GLU A N 12
ATOM 17189 C CA . GLU A 1 108 ? -11.454 -1.690 -10.548 1.00 44.30 108 GLU A CA 12
ATOM 17190 C C . GLU A 1 108 ? -11.700 -1.977 -12.026 1.00 71.23 108 GLU A C 12
ATOM 17191 O O . GLU A 1 108 ? -12.843 -2.122 -12.461 1.00 32.22 108 GLU A O 12
ATOM 17203 N N . THR A 1 109 ? -10.619 -2.058 -12.796 1.00 1.02 109 THR A N 12
ATOM 17204 C CA . THR A 1 109 ? -10.716 -2.326 -14.225 1.00 33.10 109 THR A CA 12
ATOM 17205 C C . THR A 1 109 ? -9.984 -3.611 -14.595 1.00 4.25 109 THR A C 12
ATOM 17206 O O . THR A 1 109 ? -8.912 -3.590 -15.200 1.00 61.43 109 THR A O 12
ATOM 17217 N N . PRO A 1 110 ? -10.573 -4.757 -14.223 1.00 50.12 110 PRO A N 12
ATOM 17218 C CA . PRO A 1 110 ? -9.994 -6.073 -14.507 1.00 25.22 110 PRO A CA 12
ATOM 17219 C C . PRO A 1 110 ? -10.037 -6.418 -15.992 1.00 3.15 110 PRO A C 12
ATOM 17220 O O . PRO A 1 110 ? -10.458 -5.605 -16.814 1.00 21.10 110 PRO A O 12
ATOM 17231 N N . GLN A 1 111 ? -9.599 -7.627 -16.327 1.00 20.35 111 GLN A N 12
ATOM 17232 C CA . GLN A 1 111 ? -9.588 -8.078 -17.713 1.00 60.21 111 GLN A CA 12
ATOM 17233 C C . GLN A 1 111 ? -9.857 -9.577 -17.800 1.00 54.24 111 GLN A C 12
ATOM 17234 O O . GLN A 1 111 ? -9.435 -10.239 -18.748 1.00 23.32 111 GLN A O 12
ATOM 17248 N N . SER A 1 112 ? -10.563 -10.105 -16.806 1.00 33.14 112 SER A N 12
ATOM 17249 C CA . SER A 1 112 ? -10.886 -11.527 -16.768 1.00 4.31 112 SER A CA 12
ATOM 17250 C C . SER A 1 112 ? -12.242 -11.793 -17.413 1.00 32.50 112 SER A C 12
ATOM 17251 O O . SER A 1 112 ? -12.490 -12.881 -17.934 1.00 1.40 112 SER A O 12
ATOM 17259 N N . GLN A 1 113 ? -13.116 -10.793 -17.373 1.00 52.03 113 GLN A N 12
ATOM 17260 C CA . GLN A 1 113 ? -14.448 -10.919 -17.953 1.00 71.41 113 GLN A CA 12
ATOM 17261 C C . GLN A 1 113 ? -14.457 -10.449 -19.404 1.00 31.02 113 GLN A C 12
ATOM 17262 O O . GLN A 1 113 ? -15.517 -10.301 -20.013 1.00 2.13 113 GLN A O 12
ATOM 17276 N N . VAL A 1 114 ? -13.269 -10.215 -19.952 1.00 71.24 114 VAL A N 12
ATOM 17277 C CA . VAL A 1 114 ? -13.140 -9.762 -21.332 1.00 70.13 114 VAL A CA 12
ATOM 17278 C C . VAL A 1 114 ? -13.742 -10.773 -22.301 1.00 74.33 114 VAL A C 12
ATOM 17279 O O . VAL A 1 114 ? -13.849 -11.959 -21.990 1.00 72.00 114 VAL A O 12
ATOM 17292 N N . ALA A 1 115 ? -14.134 -10.296 -23.478 1.00 53.10 115 ALA A N 12
ATOM 17293 C CA . ALA A 1 115 ? -14.724 -11.159 -24.494 1.00 43.44 115 ALA A CA 12
ATOM 17294 C C . ALA A 1 115 ? -13.829 -12.359 -24.782 1.00 23.23 115 ALA A C 12
ATOM 17295 O O . ALA A 1 115 ? -14.304 -13.490 -24.878 1.00 13.01 115 ALA A O 12
ATOM 17302 N N . GLU A 1 116 ? -12.531 -12.105 -24.918 1.00 60.04 116 GLU A N 12
ATOM 17303 C CA . GLU A 1 116 ? -11.570 -13.166 -25.197 1.00 35.35 116 GLU A CA 12
ATOM 17304 C C . GLU A 1 116 ? -11.677 -14.282 -24.161 1.00 14.01 116 GLU A C 12
ATOM 17305 O O . GLU A 1 116 ? -11.410 -15.447 -24.458 1.00 12.44 116 GLU A O 12
ATOM 17317 N N . ASP A 1 117 ? -12.069 -13.917 -22.945 1.00 40.22 117 ASP A N 12
ATOM 17318 C CA . ASP A 1 117 ? -12.212 -14.886 -21.865 1.00 0.23 117 ASP A CA 12
ATOM 17319 C C . ASP A 1 117 ? -10.906 -15.639 -21.634 1.00 5.33 117 ASP A C 12
ATOM 17320 O O . ASP A 1 117 ? -9.894 -15.045 -21.258 1.00 23.22 117 ASP A O 12
ATOM 17329 N N . THR A 1 22 ? 6.310 6.288 -3.005 1.00 22.44 22 THR A N 13
ATOM 17330 C CA . THR A 1 22 ? 6.423 5.090 -3.828 1.00 52.41 22 THR A CA 13
ATOM 17331 C C . THR A 1 22 ? 5.060 4.443 -4.047 1.00 1.15 22 THR A C 13
ATOM 17332 O O . THR A 1 22 ? 4.770 3.363 -3.533 1.00 33.43 22 THR A O 13
ATOM 17343 N N . PRO A 1 23 ? 4.202 5.117 -4.828 1.00 25.35 23 PRO A N 13
ATOM 17344 C CA . PRO A 1 23 ? 2.856 4.624 -5.133 1.00 12.52 23 PRO A CA 13
ATOM 17345 C C . PRO A 1 23 ? 2.878 3.402 -6.044 1.00 2.00 23 PRO A C 13
ATOM 17346 O O . PRO A 1 23 ? 3.245 3.479 -7.217 1.00 25.54 23 PRO A O 13
ATOM 17357 N N . PRO A 1 24 ? 2.476 2.246 -5.495 1.00 12.31 24 PRO A N 13
ATOM 17358 C CA . PRO A 1 24 ? 2.440 0.985 -6.242 1.00 12.43 24 PRO A CA 13
ATOM 17359 C C . PRO A 1 24 ? 1.348 0.973 -7.306 1.00 51.11 24 PRO A C 13
ATOM 17360 O O . PRO A 1 24 ? 0.455 1.821 -7.303 1.00 73.25 24 PRO A O 13
ATOM 17371 N N . HIS A 1 25 ? 1.425 0.006 -8.215 1.00 40.44 25 HIS A N 13
ATOM 17372 C CA . HIS A 1 25 ? 0.442 -0.117 -9.286 1.00 12.53 25 HIS A CA 13
ATOM 17373 C C . HIS A 1 25 ? 0.373 -1.552 -9.798 1.00 32.12 25 HIS A C 13
ATOM 17374 O O . HIS A 1 25 ? 1.349 -2.299 -9.718 1.00 34.13 25 HIS A O 13
ATOM 17388 N N . THR A 1 26 ? -0.787 -1.933 -10.324 1.00 53.40 26 THR A N 13
ATOM 17389 C CA . THR A 1 26 ? -0.984 -3.279 -10.847 1.00 53.52 26 THR A CA 13
ATOM 17390 C C . THR A 1 26 ? -1.549 -3.241 -12.262 1.00 74.05 26 THR A C 13
ATOM 17391 O O . THR A 1 26 ? -0.971 -3.812 -13.186 1.00 42.33 26 THR A O 13
ATOM 17402 N N . GLU A 1 27 ? -2.682 -2.565 -12.425 1.00 14.23 27 GLU A N 13
ATOM 17403 C CA . GLU A 1 27 ? -3.325 -2.454 -13.729 1.00 41.10 27 GLU A CA 13
ATOM 17404 C C . GLU A 1 27 ? -3.889 -1.052 -13.940 1.00 40.31 27 GLU A C 13
ATOM 17405 O O . GLU A 1 27 ? -4.154 -0.313 -12.992 1.00 14.22 27 GLU A O 13
ATOM 17417 N N . PRO A 1 28 ? -4.076 -0.675 -15.214 1.00 33.42 28 PRO A N 13
ATOM 17418 C CA . PRO A 1 28 ? -4.610 0.640 -15.580 1.00 73.33 28 PRO A CA 13
ATOM 17419 C C . PRO A 1 28 ? -6.084 0.789 -15.217 1.00 23.13 28 PRO A C 13
ATOM 17420 O O . PRO A 1 28 ? -6.768 -0.197 -14.944 1.00 14.14 28 PRO A O 13
ATOM 17431 N N . SER A 1 29 ? -6.566 2.028 -15.216 1.00 24.34 29 SER A N 13
ATOM 17432 C CA . SER A 1 29 ? -7.958 2.306 -14.882 1.00 63.02 29 SER A CA 13
ATOM 17433 C C . SER A 1 29 ? -8.391 3.657 -15.442 1.00 43.44 29 SER A C 13
ATOM 17434 O O . SER A 1 29 ? -7.975 4.706 -14.951 1.00 13.23 29 SER A O 13
ATOM 17442 N N . GLN A 1 30 ? -9.228 3.622 -16.474 1.00 11.40 30 GLN A N 13
ATOM 17443 C CA . GLN A 1 30 ? -9.717 4.844 -17.102 1.00 72.00 30 GLN A CA 13
ATOM 17444 C C . GLN A 1 30 ? -11.055 5.266 -16.503 1.00 61.02 30 GLN A C 13
ATOM 17445 O O . GLN A 1 30 ? -11.792 6.053 -17.097 1.00 73.44 30 GLN A O 13
ATOM 17459 N N . VAL A 1 31 ? -11.362 4.738 -15.323 1.00 34.41 31 VAL A N 13
ATOM 17460 C CA . VAL A 1 31 ? -12.611 5.060 -14.643 1.00 32.11 31 VAL A CA 13
ATOM 17461 C C . VAL A 1 31 ? -12.385 5.274 -13.151 1.00 0.14 31 VAL A C 13
ATOM 17462 O O . VAL A 1 31 ? -11.493 4.670 -12.554 1.00 14.32 31 VAL A O 13
ATOM 17475 N N . VAL A 1 32 ? -13.199 6.138 -12.552 1.00 60.11 32 VAL A N 13
ATOM 17476 C CA . VAL A 1 32 ? -13.089 6.431 -11.128 1.00 53.31 32 VAL A CA 13
ATOM 17477 C C . VAL A 1 32 ? -14.430 6.252 -10.425 1.00 52.33 32 VAL A C 13
ATOM 17478 O O . VAL A 1 32 ? -15.476 6.631 -10.954 1.00 13.31 32 VAL A O 13
ATOM 17491 N N . LEU A 1 33 ? -14.393 5.673 -9.230 1.00 42.14 33 LEU A N 13
ATOM 17492 C CA . LEU A 1 33 ? -15.606 5.444 -8.453 1.00 22.10 33 LEU A CA 13
ATOM 17493 C C . LEU A 1 33 ? -15.689 6.411 -7.276 1.00 70.40 33 LEU A C 13
ATOM 17494 O O . LEU A 1 33 ? -14.850 6.381 -6.375 1.00 62.04 33 LEU A O 13
ATOM 17510 N N . ILE A 1 34 ? -16.707 7.264 -7.289 1.00 40.44 34 ILE A N 13
ATOM 17511 C CA . ILE A 1 34 ? -16.901 8.237 -6.221 1.00 54.35 34 ILE A CA 13
ATOM 17512 C C . ILE A 1 34 ? -18.060 7.834 -5.315 1.00 5.40 34 ILE A C 13
ATOM 17513 O O . ILE A 1 34 ? -19.021 7.206 -5.759 1.00 20.32 34 ILE A O 13
ATOM 17529 N N . THR A 1 35 ? -17.963 8.202 -4.041 1.00 44.31 35 THR A N 13
ATOM 17530 C CA . THR A 1 35 ? -19.002 7.880 -3.071 1.00 42.44 35 THR A CA 13
ATOM 17531 C C . THR A 1 35 ? -19.151 8.989 -2.036 1.00 44.53 35 THR A C 13
ATOM 17532 O O . THR A 1 35 ? -18.521 10.041 -2.145 1.00 15.01 35 THR A O 13
ATOM 17543 N N . ASN A 1 36 ? -19.987 8.747 -1.032 1.00 24.01 36 ASN A N 13
ATOM 17544 C CA . ASN A 1 36 ? -20.218 9.726 0.024 1.00 44.43 36 ASN A CA 13
ATOM 17545 C C . ASN A 1 36 ? -20.880 10.982 -0.535 1.00 13.02 36 ASN A C 13
ATOM 17546 O O . ASN A 1 36 ? -20.767 12.064 0.041 1.00 3.42 36 ASN A O 13
ATOM 17557 N N . ILE A 1 37 ? -21.572 10.829 -1.659 1.00 13.13 37 ILE A N 13
ATOM 17558 C CA . ILE A 1 37 ? -22.255 11.950 -2.294 1.00 25.23 37 ILE A CA 13
ATOM 17559 C C . ILE A 1 37 ? -23.701 12.051 -1.822 1.00 52.15 37 ILE A C 13
ATOM 17560 O O . ILE A 1 37 ? -24.403 11.046 -1.721 1.00 32.02 37 ILE A O 13
ATOM 17576 N N . ASN A 1 38 ? -24.141 13.273 -1.538 1.00 20.42 38 ASN A N 13
ATOM 17577 C CA . ASN A 1 38 ? -25.505 13.506 -1.078 1.00 53.05 38 ASN A CA 13
ATOM 17578 C C . ASN A 1 38 ? -26.494 13.402 -2.236 1.00 12.04 38 ASN A C 13
ATOM 17579 O O . ASN A 1 38 ? -26.411 14.132 -3.223 1.00 51.33 38 ASN A O 13
ATOM 17590 N N . PRO A 1 39 ? -27.454 12.473 -2.112 1.00 42.12 39 PRO A N 13
ATOM 17591 C CA . PRO A 1 39 ? -28.478 12.252 -3.137 1.00 50.04 39 PRO A CA 13
ATOM 17592 C C . PRO A 1 39 ? -29.470 13.407 -3.224 1.00 34.41 39 PRO A C 13
ATOM 17593 O O . PRO A 1 39 ? -30.323 13.438 -4.111 1.00 1.35 39 PRO A O 13
ATOM 17604 N N . GLU A 1 40 ? -29.353 14.353 -2.298 1.00 25.13 40 GLU A N 13
ATOM 17605 C CA . GLU A 1 40 ? -30.241 15.509 -2.271 1.00 4.14 40 GLU A CA 13
ATOM 17606 C C . GLU A 1 40 ? -30.292 16.188 -3.636 1.00 44.13 40 GLU A C 13
ATOM 17607 O O . GLU A 1 40 ? -31.292 16.808 -3.997 1.00 73.11 40 GLU A O 13
ATOM 17619 N N . VAL A 1 41 ? -29.205 16.067 -4.392 1.00 4.02 41 VAL A N 13
ATOM 17620 C CA . VAL A 1 41 ? -29.124 16.668 -5.718 1.00 33.12 41 VAL A CA 13
ATOM 17621 C C . VAL A 1 41 ? -29.527 15.671 -6.798 1.00 61.44 41 VAL A C 13
ATOM 17622 O O . VAL A 1 41 ? -29.099 14.516 -6.803 1.00 51.20 41 VAL A O 13
ATOM 17635 N N . PRO A 1 42 ? -30.370 16.124 -7.738 1.00 4.40 42 PRO A N 13
ATOM 17636 C CA . PRO A 1 42 ? -30.848 15.288 -8.843 1.00 11.13 42 PRO A CA 13
ATOM 17637 C C . PRO A 1 42 ? -29.746 14.968 -9.847 1.00 20.43 42 PRO A C 13
ATOM 17638 O O . PRO A 1 42 ? -28.913 15.817 -10.162 1.00 43.32 42 PRO A O 13
ATOM 17649 N N . LYS A 1 43 ? -29.747 13.736 -10.346 1.00 50.44 43 LYS A N 13
ATOM 17650 C CA . LYS A 1 43 ? -28.748 13.303 -11.317 1.00 15.15 43 LYS A CA 13
ATOM 17651 C C . LYS A 1 43 ? -28.582 14.338 -12.425 1.00 23.22 43 LYS A C 13
ATOM 17652 O O . LYS A 1 43 ? -27.484 14.530 -12.946 1.00 62.11 43 LYS A O 13
ATOM 17671 N N . GLU A 1 44 ? -29.678 15.002 -12.778 1.00 62.22 44 GLU A N 13
ATOM 17672 C CA . GLU A 1 44 ? -29.651 16.017 -13.824 1.00 40.43 44 GLU A CA 13
ATOM 17673 C C . GLU A 1 44 ? -28.540 17.032 -13.570 1.00 25.54 44 GLU A C 13
ATOM 17674 O O . GLU A 1 44 ? -27.681 17.257 -14.423 1.00 52.00 44 GLU A O 13
ATOM 17686 N N . LYS A 1 45 ? -28.562 17.641 -12.389 1.00 53.33 45 LYS A N 13
ATOM 17687 C CA . LYS A 1 45 ? -27.558 18.631 -12.020 1.00 3.25 45 LYS A CA 13
ATOM 17688 C C . LYS A 1 45 ? -26.302 17.956 -11.478 1.00 64.23 45 LYS A C 13
ATOM 17689 O O . LYS A 1 45 ? -25.182 18.341 -11.818 1.00 61.31 45 LYS A O 13
ATOM 17708 N N . LEU A 1 46 ? -26.494 16.947 -10.636 1.00 73.43 46 LEU A N 13
ATOM 17709 C CA . LEU A 1 46 ? -25.376 16.216 -10.049 1.00 54.01 46 LEU A CA 13
ATOM 17710 C C . LEU A 1 46 ? -24.417 15.728 -11.130 1.00 31.11 46 LEU A C 13
ATOM 17711 O O . LEU A 1 46 ? -23.204 15.907 -11.023 1.00 33.44 46 LEU A O 13
ATOM 17727 N N . GLN A 1 47 ? -24.970 15.113 -12.171 1.00 2.32 47 GLN A N 13
ATOM 17728 C CA . GLN A 1 47 ? -24.163 14.601 -13.272 1.00 4.22 47 GLN A CA 13
ATOM 17729 C C . GLN A 1 47 ? -23.457 15.738 -14.004 1.00 23.22 47 GLN A C 13
ATOM 17730 O O . GLN A 1 47 ? -22.253 15.677 -14.250 1.00 45.11 47 GLN A O 13
ATOM 17744 N N . ALA A 1 48 ? -24.215 16.773 -14.349 1.00 44.33 48 ALA A N 13
ATOM 17745 C CA . ALA A 1 48 ? -23.661 17.924 -15.052 1.00 12.42 48 ALA A CA 13
ATOM 17746 C C . ALA A 1 48 ? -22.518 18.552 -14.262 1.00 22.03 48 ALA A C 13
ATOM 17747 O O . ALA A 1 48 ? -21.572 19.090 -14.839 1.00 54.24 48 ALA A O 13
ATOM 17754 N N . LEU A 1 49 ? -22.610 18.480 -12.938 1.00 52.35 49 LEU A N 13
ATOM 17755 C CA . LEU A 1 49 ? -21.583 19.042 -12.068 1.00 50.43 49 LEU A CA 13
ATOM 17756 C C . LEU A 1 49 ? -20.313 18.199 -12.110 1.00 43.10 49 LEU A C 13
ATOM 17757 O O . LEU A 1 49 ? -19.214 18.721 -12.307 1.00 34.12 49 LEU A O 13
ATOM 17773 N N . LEU A 1 50 ? -20.470 16.893 -11.926 1.00 22.10 50 LEU A N 13
ATOM 17774 C CA . LEU A 1 50 ? -19.336 15.976 -11.945 1.00 25.31 50 LEU A CA 13
ATOM 17775 C C . LEU A 1 50 ? -18.542 16.118 -13.240 1.00 20.32 50 LEU A C 13
ATOM 17776 O O . LEU A 1 50 ? -17.332 15.890 -13.267 1.00 33.04 50 LEU A O 13
ATOM 17792 N N . TYR A 1 51 ? -19.230 16.497 -14.311 1.00 13.34 51 TYR A N 13
ATOM 17793 C CA . TYR A 1 51 ? -18.590 16.670 -15.609 1.00 60.21 51 TYR A CA 13
ATOM 17794 C C . TYR A 1 51 ? -17.736 17.934 -15.632 1.00 22.32 51 TYR A C 13
ATOM 17795 O O . TYR A 1 51 ? -16.579 17.907 -16.049 1.00 64.23 51 TYR A O 13
ATOM 17813 N N . ALA A 1 52 ? -18.316 19.040 -15.179 1.00 11.23 52 ALA A N 13
ATOM 17814 C CA . ALA A 1 52 ? -17.609 20.314 -15.144 1.00 1.33 52 ALA A CA 13
ATOM 17815 C C . ALA A 1 52 ? -16.259 20.174 -14.448 1.00 13.13 52 ALA A C 13
ATOM 17816 O O . ALA A 1 52 ? -15.223 20.546 -15.000 1.00 62.50 52 ALA A O 13
ATOM 17823 N N . LEU A 1 53 ? -16.279 19.637 -13.233 1.00 5.21 53 LEU A N 13
ATOM 17824 C CA . LEU A 1 53 ? -15.055 19.448 -12.460 1.00 55.53 53 LEU A CA 13
ATOM 17825 C C . LEU A 1 53 ? -14.111 18.480 -13.165 1.00 5.14 53 LEU A C 13
ATOM 17826 O O . LEU A 1 53 ? -12.893 18.661 -13.146 1.00 55.33 53 LEU A O 13
ATOM 17842 N N . ALA A 1 54 ? -14.680 17.453 -13.786 1.00 61.32 54 ALA A N 13
ATOM 17843 C CA . ALA A 1 54 ? -13.889 16.458 -14.500 1.00 42.33 54 ALA A CA 13
ATOM 17844 C C . ALA A 1 54 ? -13.130 17.091 -15.662 1.00 12.21 54 ALA A C 13
ATOM 17845 O O . ALA A 1 54 ? -11.912 16.954 -15.768 1.00 45.21 54 ALA A O 13
ATOM 17852 N N . SER A 1 55 ? -13.859 17.784 -16.531 1.00 71.34 55 SER A N 13
ATOM 17853 C CA . SER A 1 55 ? -13.255 18.434 -17.688 1.00 51.14 55 SER A CA 13
ATOM 17854 C C . SER A 1 55 ? -12.160 19.404 -17.256 1.00 0.41 55 SER A C 13
ATOM 17855 O O . SER A 1 55 ? -11.183 19.616 -17.975 1.00 33.34 55 SER A O 13
ATOM 17863 N N . SER A 1 56 ? -12.331 19.992 -16.076 1.00 21.11 56 SER A N 13
ATOM 17864 C CA . SER A 1 56 ? -11.360 20.943 -15.548 1.00 1.11 56 SER A CA 13
ATOM 17865 C C . SER A 1 56 ? -9.987 20.293 -15.401 1.00 15.25 56 SER A C 13
ATOM 17866 O O . SER A 1 56 ? -8.967 20.979 -15.350 1.00 50.25 56 SER A O 13
ATOM 17874 N N . GLN A 1 57 ? -9.973 18.966 -15.332 1.00 24.13 57 GLN A N 13
ATOM 17875 C CA . GLN A 1 57 ? -8.726 18.223 -15.189 1.00 71.13 57 GLN A CA 13
ATOM 17876 C C . GLN A 1 57 ? -8.448 17.383 -16.432 1.00 1.32 57 GLN A C 13
ATOM 17877 O O . GLN A 1 57 ? -7.567 17.707 -17.227 1.00 63.41 57 GLN A O 13
ATOM 17891 N N . GLY A 1 58 ? -9.206 16.303 -16.592 1.00 22.41 58 GLY A N 13
ATOM 17892 C CA . GLY A 1 58 ? -9.025 15.433 -17.740 1.00 22.05 58 GLY A CA 13
ATOM 17893 C C . GLY A 1 58 ? -10.284 15.304 -18.574 1.00 1.23 58 GLY A C 13
ATOM 17894 O O . GLY A 1 58 ? -11.347 15.787 -18.184 1.00 11.13 58 GLY A O 13
ATOM 17898 N N . ASP A 1 59 ? -10.164 14.653 -19.725 1.00 74.13 59 ASP A N 13
ATOM 17899 C CA . ASP A 1 59 ? -11.302 14.463 -20.618 1.00 31.44 59 ASP A CA 13
ATOM 17900 C C . ASP A 1 59 ? -12.208 13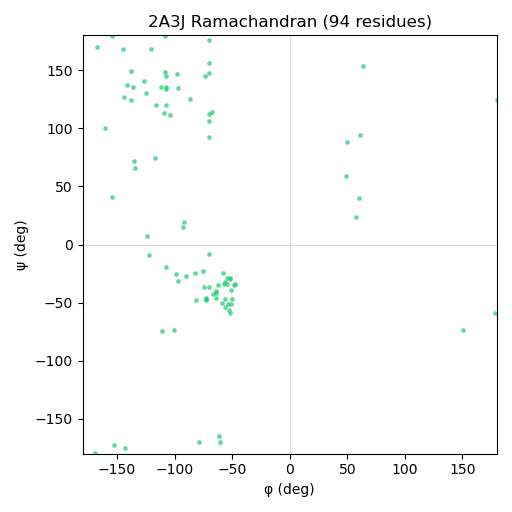.344 -20.112 1.00 12.41 59 ASP A C 13
ATOM 17901 O O . ASP A 1 59 ? -11.734 12.345 -19.570 1.00 51.34 59 ASP A O 13
ATOM 17910 N N . ILE A 1 60 ? -13.513 13.520 -20.291 1.00 40.43 60 ILE A N 13
ATOM 17911 C CA . ILE A 1 60 ? -14.485 12.526 -19.853 1.00 43.32 60 ILE A CA 13
ATOM 17912 C C . ILE A 1 60 ? -15.063 11.763 -21.040 1.00 15.13 60 ILE A C 13
ATOM 17913 O O . ILE A 1 60 ? -15.446 12.358 -22.048 1.00 41.21 60 ILE A O 13
ATOM 17929 N N . LEU A 1 61 ? -15.127 10.442 -20.912 1.00 43.34 61 LEU A N 13
ATOM 17930 C CA . LEU A 1 61 ? -15.661 9.596 -21.974 1.00 12.03 61 LEU A CA 13
ATOM 17931 C C . LEU A 1 61 ? -17.103 9.197 -21.678 1.00 14.12 61 LEU A C 13
ATOM 17932 O O . LEU A 1 61 ? -17.878 8.909 -22.590 1.00 50.43 61 LEU A O 13
ATOM 17948 N N . ASP A 1 62 ? -17.457 9.184 -20.397 1.00 53.35 62 ASP A N 13
ATOM 17949 C CA . ASP A 1 62 ? -18.808 8.824 -19.981 1.00 4.20 62 ASP A CA 13
ATOM 17950 C C . ASP A 1 62 ? -18.945 8.893 -18.463 1.00 63.02 62 ASP A C 13
ATOM 17951 O O . ASP A 1 62 ? -18.189 8.251 -17.732 1.00 54.34 62 ASP A O 13
ATOM 17960 N N . ILE A 1 63 ? -19.912 9.675 -17.997 1.00 1.55 63 ILE A N 13
ATOM 17961 C CA . ILE A 1 63 ? -20.147 9.828 -16.566 1.00 73.31 63 ILE A CA 13
ATOM 17962 C C . ILE A 1 63 ? -21.365 9.025 -16.121 1.00 22.21 63 ILE A C 13
ATOM 17963 O O . ILE A 1 63 ? -22.500 9.356 -16.464 1.00 63.34 63 ILE A O 13
ATOM 17979 N N . VAL A 1 64 ? -21.121 7.968 -15.352 1.00 71.02 64 VAL A N 13
ATOM 17980 C CA . VAL A 1 64 ? -22.198 7.119 -14.857 1.00 24.34 64 VAL A CA 13
ATOM 17981 C C . VAL A 1 64 ? -22.599 7.511 -13.439 1.00 51.22 64 VAL A C 13
ATOM 17982 O O . VAL A 1 64 ? -21.757 7.896 -12.628 1.00 0.31 64 VAL A O 13
ATOM 17995 N N . VAL A 1 65 ? -23.892 7.411 -13.147 1.00 21.42 65 VAL A N 13
ATOM 17996 C CA . VAL A 1 65 ? -24.406 7.754 -11.826 1.00 60.43 65 VAL A CA 13
ATOM 17997 C C . VAL A 1 65 ? -25.465 6.755 -11.372 1.00 63.13 65 VAL A C 13
ATOM 17998 O O . VAL A 1 65 ? -26.344 6.373 -12.144 1.00 54.34 65 VAL A O 13
ATOM 18011 N N . ASP A 1 66 ? -25.374 6.336 -10.115 1.00 61.31 66 ASP A N 13
ATOM 18012 C CA . ASP A 1 66 ? -26.325 5.382 -9.557 1.00 33.14 66 ASP A CA 13
ATOM 18013 C C . ASP A 1 66 ? -27.739 5.955 -9.566 1.00 41.25 66 ASP A C 13
ATOM 18014 O O . ASP A 1 66 ? -28.018 6.936 -10.258 1.00 21.22 66 ASP A O 13
ATOM 18023 N N . LEU A 1 67 ? -28.628 5.337 -8.797 1.00 3.24 67 LEU A N 13
ATOM 18024 C CA . LEU A 1 67 ? -30.014 5.785 -8.717 1.00 42.10 67 LEU A CA 13
ATOM 18025 C C . LEU A 1 67 ? -30.190 6.816 -7.607 1.00 41.40 67 LEU A C 13
ATOM 18026 O O . LEU A 1 67 ? -31.312 7.138 -7.217 1.00 73.21 67 LEU A O 13
ATOM 18042 N N . SER A 1 68 ? -29.073 7.333 -7.104 1.00 14.03 68 SER A N 13
ATOM 18043 C CA . SER A 1 68 ? -29.104 8.327 -6.037 1.00 52.24 68 SER A CA 13
ATOM 18044 C C . SER A 1 68 ? -29.974 7.853 -4.877 1.00 55.05 68 SER A C 13
ATOM 18045 O O . SER A 1 68 ? -30.953 8.506 -4.514 1.00 23.05 68 SER A O 13
ATOM 18053 N N . ASP A 1 69 ? -29.611 6.713 -4.301 1.00 70.54 69 ASP A N 13
ATOM 18054 C CA . ASP A 1 69 ? -30.357 6.150 -3.182 1.00 20.22 69 ASP A CA 13
ATOM 18055 C C . ASP A 1 69 ? -30.333 7.094 -1.984 1.00 34.13 69 ASP A C 13
ATOM 18056 O O . ASP A 1 69 ? -29.924 8.249 -2.099 1.00 41.22 69 ASP A O 13
ATOM 18065 N N . ASP A 1 70 ? -30.776 6.595 -0.835 1.00 20.20 70 ASP A N 13
ATOM 18066 C CA . ASP A 1 70 ? -30.806 7.393 0.385 1.00 42.52 70 ASP A CA 13
ATOM 18067 C C . ASP A 1 70 ? -29.690 6.973 1.337 1.00 54.31 70 ASP A C 13
ATOM 18068 O O . ASP A 1 70 ? -29.318 7.721 2.240 1.00 21.32 70 ASP A O 13
ATOM 18077 N N . ASN A 1 71 ? -29.162 5.772 1.128 1.00 35.41 71 ASN A N 13
ATOM 18078 C CA . ASN A 1 71 ? -28.091 5.251 1.969 1.00 44.00 71 ASN A CA 13
ATOM 18079 C C . ASN A 1 71 ? -26.862 4.906 1.133 1.00 41.21 71 ASN A C 13
ATOM 18080 O O . ASN A 1 71 ? -25.796 4.607 1.671 1.00 11.22 71 ASN A O 13
ATOM 18091 N N . SER A 1 72 ? -27.019 4.951 -0.186 1.00 70.13 72 SER A N 13
ATOM 18092 C CA . SER A 1 72 ? -25.924 4.640 -1.097 1.00 43.34 72 SER A CA 13
ATOM 18093 C C . SER A 1 72 ? -25.261 5.917 -1.606 1.00 13.22 72 SER A C 13
ATOM 18094 O O . SER A 1 72 ? -24.153 6.261 -1.196 1.00 72.53 72 SER A O 13
ATOM 18102 N N . GLY A 1 73 ? -25.950 6.617 -2.502 1.00 41.24 73 GLY A N 13
ATOM 18103 C CA . GLY A 1 73 ? -25.414 7.848 -3.053 1.00 42.21 73 GLY A CA 13
ATOM 18104 C C . GLY A 1 73 ? -23.992 7.688 -3.555 1.00 14.32 73 GLY A C 13
ATOM 18105 O O . GLY A 1 73 ? -23.035 7.935 -2.821 1.00 31.42 73 GLY A O 13
ATOM 18109 N N . LYS A 1 74 ? -23.853 7.273 -4.809 1.00 63.22 74 LYS A N 13
ATOM 18110 C CA . LYS A 1 74 ? -22.538 7.079 -5.410 1.00 12.24 74 LYS A CA 13
ATOM 18111 C C . LYS A 1 74 ? -22.582 7.341 -6.912 1.00 12.14 74 LYS A C 13
ATOM 18112 O O . LYS A 1 74 ? -23.644 7.607 -7.474 1.00 30.11 74 LYS A O 13
ATOM 18131 N N . ALA A 1 75 ? -21.422 7.263 -7.556 1.00 32.34 75 ALA A N 13
ATOM 18132 C CA . ALA A 1 75 ? -21.330 7.488 -8.993 1.00 23.23 75 ALA A CA 13
ATOM 18133 C C . ALA A 1 75 ? -19.960 7.080 -9.525 1.00 72.12 75 ALA A C 13
ATOM 18134 O O . ALA A 1 75 ? -19.076 6.693 -8.761 1.00 33.44 75 ALA A O 13
ATOM 18141 N N . TYR A 1 76 ? -19.792 7.169 -10.840 1.00 25.52 76 TYR A N 13
ATOM 18142 C CA . TYR A 1 76 ? -18.530 6.805 -11.475 1.00 12.43 76 TYR A CA 13
ATOM 18143 C C . TYR A 1 76 ? -18.237 7.715 -12.664 1.00 10.23 76 TYR A C 13
ATOM 18144 O O . TYR A 1 76 ? -19.073 7.882 -13.553 1.00 24.32 76 TYR A O 13
ATOM 18162 N N . ILE A 1 77 ? -17.044 8.301 -12.672 1.00 74.22 77 ILE A N 13
ATOM 18163 C CA . ILE A 1 77 ? -16.639 9.192 -13.752 1.00 12.31 77 ILE A CA 13
ATOM 18164 C C . ILE A 1 77 ? -15.555 8.555 -14.613 1.00 64.45 77 ILE A C 13
ATOM 18165 O O . ILE A 1 77 ? -14.431 8.340 -14.158 1.00 50.12 77 ILE A O 13
ATOM 18181 N N . VAL A 1 78 ? -15.898 8.255 -15.862 1.00 72.01 78 VAL A N 13
ATOM 18182 C CA . VAL A 1 78 ? -14.953 7.644 -16.790 1.00 12.54 78 VAL A CA 13
ATOM 18183 C C . VAL A 1 78 ? -14.131 8.705 -17.514 1.00 32.32 78 VAL A C 13
ATOM 18184 O O . VAL A 1 78 ? -14.681 9.612 -18.139 1.00 22.10 78 VAL A O 13
ATOM 18197 N N . PHE A 1 79 ? -12.811 8.584 -17.426 1.00 22.12 79 PHE A N 13
ATOM 18198 C CA . PHE A 1 79 ? -11.912 9.532 -18.073 1.00 5.44 79 PHE A CA 13
ATOM 18199 C C . PHE A 1 79 ? -11.226 8.896 -19.278 1.00 51.45 79 PHE A C 13
ATOM 18200 O O . PHE A 1 79 ? -11.418 7.715 -19.563 1.00 74.25 79 PHE A O 13
ATOM 18217 N N . ALA A 1 80 ? -10.426 9.690 -19.983 1.00 60.22 80 ALA A N 13
ATOM 18218 C CA . ALA A 1 80 ? -9.711 9.205 -21.157 1.00 43.22 80 ALA A CA 13
ATOM 18219 C C . ALA A 1 80 ? -8.749 8.080 -20.789 1.00 13.33 80 ALA A C 13
ATOM 18220 O O . ALA A 1 80 ? -8.642 7.082 -21.502 1.00 1.02 80 ALA A O 13
ATOM 18227 N N . THR A 1 81 ? -8.050 8.248 -19.670 1.00 73.13 81 THR A N 13
ATOM 18228 C CA . THR A 1 81 ? -7.096 7.248 -19.208 1.00 73.21 81 THR A CA 13
ATOM 18229 C C . THR A 1 81 ? -6.695 7.499 -17.759 1.00 35.51 81 THR A C 13
ATOM 18230 O O . THR A 1 81 ? -7.020 8.539 -17.187 1.00 73.14 81 THR A O 13
ATOM 18241 N N . GLN A 1 82 ? -5.988 6.539 -17.171 1.00 41.30 82 GLN A N 13
ATOM 18242 C CA . GLN A 1 82 ? -5.543 6.658 -15.787 1.00 71.45 82 GLN A CA 13
ATOM 18243 C C . GLN A 1 82 ? -4.801 7.971 -15.565 1.00 3.02 82 GLN A C 13
ATOM 18244 O O . GLN A 1 82 ? -4.807 8.519 -14.463 1.00 22.41 82 GLN A O 13
ATOM 18258 N N . GLU A 1 83 ? -4.162 8.470 -16.618 1.00 41.24 83 GLU A N 13
ATOM 18259 C CA . GLU A 1 83 ? -3.414 9.719 -16.536 1.00 42.12 83 GLU A CA 13
ATOM 18260 C C . GLU A 1 83 ? -4.321 10.870 -16.111 1.00 34.10 83 GLU A C 13
ATOM 18261 O O . GLU A 1 83 ? -4.005 11.613 -15.182 1.00 14.11 83 GLU A O 13
ATOM 18273 N N . SER A 1 84 ? -5.450 11.011 -16.798 1.00 72.44 84 SER A N 13
ATOM 18274 C CA . SER A 1 84 ? -6.402 12.073 -16.496 1.00 11.02 84 SER A CA 13
ATOM 18275 C C . SER A 1 84 ? -7.148 11.780 -15.198 1.00 11.45 84 SER A C 13
ATOM 18276 O O . SER A 1 84 ? -7.295 12.654 -14.343 1.00 72.40 84 SER A O 13
ATOM 18284 N N . ALA A 1 85 ? -7.617 10.545 -15.058 1.00 32.23 85 ALA A N 13
ATOM 18285 C CA . ALA A 1 85 ? -8.346 10.135 -13.864 1.00 13.12 85 ALA A CA 13
ATOM 18286 C C . ALA A 1 85 ? -7.554 10.453 -12.600 1.00 64.24 85 ALA A C 13
ATOM 18287 O O . ALA A 1 85 ? -8.039 11.154 -11.713 1.00 21.51 85 ALA A O 13
ATOM 18294 N N . GLN A 1 86 ? -6.333 9.932 -12.527 1.00 1.22 86 GLN A N 13
ATOM 18295 C CA . GLN A 1 86 ? -5.474 10.160 -11.370 1.00 53.14 86 GLN A CA 13
ATOM 18296 C C . GLN A 1 86 ? -5.285 11.652 -11.119 1.00 1.33 86 GLN A C 13
ATOM 18297 O O . GLN A 1 86 ? -5.165 12.088 -9.974 1.00 42.22 86 GLN A O 13
ATOM 18311 N N . ALA A 1 87 ? -5.259 12.430 -12.196 1.00 2.42 87 ALA A N 13
ATOM 18312 C CA . ALA A 1 87 ? -5.086 13.874 -12.091 1.00 63.13 87 ALA A CA 13
ATOM 18313 C C . ALA A 1 87 ? -6.273 14.520 -11.386 1.00 33.33 87 ALA A C 13
ATOM 18314 O O . ALA A 1 87 ? -6.102 15.359 -10.501 1.00 65.50 87 ALA A O 13
ATOM 18321 N N . PHE A 1 88 ? -7.478 14.124 -11.783 1.00 52.20 88 PHE A N 13
ATOM 18322 C CA . PHE A 1 88 ? -8.695 14.666 -11.190 1.00 0.15 88 PHE A CA 13
ATOM 18323 C C . PHE A 1 88 ? -8.918 14.097 -9.791 1.00 50.42 88 PHE A C 13
ATOM 18324 O O . PHE A 1 88 ? -9.438 14.778 -8.907 1.00 54.45 88 PHE A O 13
ATOM 18341 N N . VAL A 1 89 ? -8.521 12.844 -9.599 1.00 23.45 89 VAL A N 13
ATOM 18342 C CA . VAL A 1 89 ? -8.676 12.182 -8.309 1.00 11.15 89 VAL A CA 13
ATOM 18343 C C . VAL A 1 89 ? -7.780 12.820 -7.253 1.00 34.25 89 VAL A C 13
ATOM 18344 O O . VAL A 1 89 ? -8.192 13.009 -6.108 1.00 42.24 89 VAL A O 13
ATOM 18357 N N . GLU A 1 90 ? -6.554 13.149 -7.645 1.00 42.33 90 GLU A N 13
ATOM 18358 C CA . GLU A 1 90 ? -5.600 13.766 -6.731 1.00 65.13 90 GLU A CA 13
ATOM 18359 C C . GLU A 1 90 ? -5.843 15.268 -6.623 1.00 11.43 90 GLU A C 13
ATOM 18360 O O . GLU A 1 90 ? -5.499 15.893 -5.620 1.00 31.34 90 GLU A O 13
ATOM 18372 N N . ALA A 1 91 ? -6.438 15.842 -7.663 1.00 53.13 91 ALA A N 13
ATOM 18373 C CA . ALA A 1 91 ? -6.729 17.270 -7.685 1.00 55.20 91 ALA A CA 13
ATOM 18374 C C . ALA A 1 91 ? -7.935 17.598 -6.811 1.00 11.02 91 ALA A C 13
ATOM 18375 O O . ALA A 1 91 ? -8.086 18.727 -6.342 1.00 74.53 91 ALA A O 13
ATOM 18382 N N . PHE A 1 92 ? -8.791 16.605 -6.595 1.00 74.12 92 PHE A N 13
ATOM 18383 C CA . PHE A 1 92 ? -9.985 16.789 -5.778 1.00 72.42 92 PHE A CA 13
ATOM 18384 C C . PHE A 1 92 ? -10.008 15.798 -4.618 1.00 30.21 92 PHE A C 13
ATOM 18385 O O . PHE A 1 92 ? -11.000 15.693 -3.898 1.00 15.32 92 PHE A O 13
ATOM 18402 N N . GLN A 1 93 ? -8.907 15.073 -4.445 1.00 14.22 93 GLN A N 13
ATOM 18403 C CA . GLN A 1 93 ? -8.801 14.090 -3.373 1.00 75.03 93 GLN A CA 13
ATOM 18404 C C . GLN A 1 93 ? -9.259 14.682 -2.044 1.00 74.43 93 GLN A C 13
ATOM 18405 O O . GLN A 1 93 ? -9.823 13.983 -1.204 1.00 32.45 93 GLN A O 13
ATOM 18419 N N . GLY A 1 94 ? -9.012 15.975 -1.861 1.00 55.34 94 GLY A N 13
ATOM 18420 C CA . GLY A 1 94 ? -9.406 16.639 -0.632 1.00 43.12 94 GLY A CA 13
ATOM 18421 C C . GLY A 1 94 ? -10.005 18.009 -0.879 1.00 43.43 94 GLY A C 13
ATOM 18422 O O . GLY A 1 94 ? -9.473 19.019 -0.417 1.00 54.42 94 GLY A O 13
ATOM 18426 N N . TYR A 1 95 ? -11.113 18.046 -1.611 1.00 22.50 95 TYR A N 13
ATOM 18427 C CA . TYR A 1 95 ? -11.782 19.303 -1.922 1.00 73.24 95 TYR A CA 13
ATOM 18428 C C . TYR A 1 95 ? -13.253 19.252 -1.519 1.00 23.54 95 TYR A C 13
ATOM 18429 O O . TYR A 1 95 ? -13.954 18.267 -1.753 1.00 64.20 95 TYR A O 13
ATOM 18447 N N . PRO A 1 96 ? -13.733 20.339 -0.897 1.00 24.21 96 PRO A N 13
ATOM 18448 C CA . PRO A 1 96 ? -15.124 20.444 -0.448 1.00 11.41 96 PRO A CA 13
ATOM 18449 C C . PRO A 1 96 ? -16.102 20.558 -1.612 1.00 40.23 96 PRO A C 13
ATOM 18450 O O . PRO A 1 96 ? -16.196 21.603 -2.258 1.00 24.44 96 PRO A O 13
ATOM 18461 N N . PHE A 1 97 ? -16.829 19.478 -1.876 1.00 33.30 97 PHE A N 13
ATOM 18462 C CA . PHE A 1 97 ? -17.800 19.456 -2.964 1.00 13.53 97 PHE A CA 13
ATOM 18463 C C . PHE A 1 97 ? -19.130 18.874 -2.494 1.00 53.22 97 PHE A C 13
ATOM 18464 O O . PHE A 1 97 ? -19.164 17.860 -1.798 1.00 4.13 97 PHE A O 13
ATOM 18481 N N . GLN A 1 98 ? -20.223 19.524 -2.881 1.00 13.13 98 GLN A N 13
ATOM 18482 C CA . GLN A 1 98 ? -21.556 19.072 -2.498 1.00 63.34 98 GLN A CA 13
ATOM 18483 C C . GLN A 1 98 ? -21.645 18.855 -0.991 1.00 73.55 98 GLN A C 13
ATOM 18484 O O . GLN A 1 98 ? -22.402 18.006 -0.520 1.00 43.43 98 GLN A O 13
ATOM 18498 N N . GLY A 1 99 ? -20.867 19.627 -0.240 1.00 1.14 99 GLY A N 13
ATOM 18499 C CA . GLY A 1 99 ? -20.873 19.503 1.206 1.00 12.23 99 GLY A CA 13
ATOM 18500 C C . GLY A 1 99 ? -19.505 19.738 1.814 1.00 2.43 99 GLY A C 13
ATOM 18501 O O . GLY A 1 99 ? -19.251 20.790 2.400 1.00 32.02 99 GLY A O 13
ATOM 18505 N N . ASN A 1 100 ? -18.621 18.756 1.676 1.00 23.43 100 ASN A N 13
ATOM 18506 C CA . ASN A 1 100 ? -17.271 18.860 2.219 1.00 70.10 100 ASN A CA 13
ATOM 18507 C C . ASN A 1 100 ? -16.488 17.573 1.980 1.00 22.53 100 ASN A C 13
ATOM 18508 O O . ASN A 1 100 ? -15.437 17.566 1.338 1.00 34.40 100 ASN A O 13
ATOM 18519 N N . PRO A 1 101 ? -17.010 16.456 2.509 1.00 61.34 101 PRO A N 13
ATOM 18520 C CA . PRO A 1 101 ? -16.377 15.141 2.365 1.00 1.35 101 PRO A CA 13
ATOM 18521 C C . PRO A 1 101 ? -16.449 14.616 0.936 1.00 61.22 101 PRO A C 13
ATOM 18522 O O . PRO A 1 101 ? -17.493 14.136 0.492 1.00 63.13 101 PRO A O 13
ATOM 18533 N N . LEU A 1 102 ? -15.334 14.709 0.220 1.00 70.15 102 LEU A N 13
ATOM 18534 C CA . LEU A 1 102 ? -15.270 14.242 -1.161 1.00 75.01 102 LEU A CA 13
ATOM 18535 C C . LEU A 1 102 ? -14.266 13.103 -1.305 1.00 42.32 102 LEU A C 13
ATOM 18536 O O . LEU A 1 102 ? -13.089 13.254 -0.975 1.00 34.22 102 LEU A O 13
ATOM 18552 N N . VAL A 1 103 ? -14.737 11.964 -1.803 1.00 12.43 103 VAL A N 13
ATOM 18553 C CA . VAL A 1 103 ? -13.880 10.801 -1.994 1.00 64.21 103 VAL A CA 13
ATOM 18554 C C . VAL A 1 103 ? -13.770 10.436 -3.470 1.00 60.22 103 VAL A C 13
ATOM 18555 O O . VAL A 1 103 ? -14.779 10.291 -4.161 1.00 12.23 103 VAL A O 13
ATOM 18568 N N . ILE A 1 104 ? -12.539 10.288 -3.947 1.00 62.25 104 ILE A N 13
ATOM 18569 C CA . ILE A 1 104 ? -12.297 9.938 -5.342 1.00 35.13 104 ILE A CA 13
ATOM 18570 C C . ILE A 1 104 ? -11.240 8.845 -5.459 1.00 54.11 104 ILE A C 13
ATOM 18571 O O . ILE A 1 104 ? -10.128 8.983 -4.949 1.00 12.44 104 ILE A O 13
ATOM 18587 N N . THR A 1 105 ? -11.594 7.758 -6.137 1.00 60.43 105 THR A N 13
ATOM 18588 C CA . THR A 1 105 ? -10.676 6.641 -6.323 1.00 73.22 105 THR A CA 13
ATOM 18589 C C . THR A 1 105 ? -10.875 5.987 -7.686 1.00 22.12 105 THR A C 13
ATOM 18590 O O . THR A 1 105 ? -11.847 6.270 -8.386 1.00 13.23 105 THR A O 13
ATOM 18601 N N . PHE A 1 106 ? -9.948 5.110 -8.057 1.00 3.11 106 PHE A N 13
ATOM 18602 C CA . PHE A 1 106 ? -10.021 4.416 -9.337 1.00 71.41 106 PHE A CA 13
ATOM 18603 C C . PHE A 1 106 ? -10.910 3.180 -9.235 1.00 74.22 106 PHE A C 13
ATOM 18604 O O . PHE A 1 106 ? -11.510 2.917 -8.192 1.00 45.34 106 PHE A O 13
ATOM 18621 N N . SER A 1 107 ? -10.991 2.425 -10.326 1.00 73.21 107 SER A N 13
ATOM 18622 C CA . SER A 1 107 ? -11.810 1.219 -10.362 1.00 74.11 107 SER A CA 13
ATOM 18623 C C . SER A 1 107 ? -11.202 0.176 -11.295 1.00 3.40 107 SER A C 13
ATOM 18624 O O . SER A 1 107 ? -10.109 0.368 -11.828 1.00 14.10 107 SER A O 13
ATOM 18632 N N . GLU A 1 108 ? -11.918 -0.927 -11.486 1.00 63.25 108 GLU A N 13
ATOM 18633 C CA . GLU A 1 108 ? -11.448 -2.001 -12.354 1.00 42.11 108 GLU A CA 13
ATOM 18634 C C . GLU A 1 108 ? -12.235 -2.028 -13.661 1.00 33.41 108 GLU A C 13
ATOM 18635 O O . GLU A 1 108 ? -13.438 -1.765 -13.681 1.00 32.23 108 GLU A O 13
ATOM 18647 N N . THR A 1 109 ? -11.548 -2.349 -14.753 1.00 3.42 109 THR A N 13
ATOM 18648 C CA . THR A 1 109 ? -12.181 -2.409 -16.064 1.00 65.12 109 THR A CA 13
ATOM 18649 C C . THR A 1 109 ? -11.861 -3.723 -16.769 1.00 13.33 109 THR A C 13
ATOM 18650 O O . THR A 1 109 ? -11.075 -3.772 -17.715 1.00 74.41 109 THR A O 13
ATOM 18661 N N . PRO A 1 110 ? -12.484 -4.814 -16.299 1.00 54.30 110 PRO A N 13
ATOM 18662 C CA . PRO A 1 110 ? -12.283 -6.148 -16.871 1.00 21.30 110 PRO A CA 13
ATOM 18663 C C . PRO A 1 110 ? -12.891 -6.280 -18.263 1.00 70.31 110 PRO A C 13
ATOM 18664 O O . PRO A 1 110 ? -13.327 -5.293 -18.855 1.00 72.51 110 PRO A O 13
ATOM 18675 N N . GLN A 1 111 ? -12.917 -7.505 -18.779 1.00 3.10 111 GLN A N 13
ATOM 18676 C CA . GLN A 1 111 ? -13.472 -7.764 -20.102 1.00 63.41 111 GLN A CA 13
ATOM 18677 C C . GLN A 1 111 ? -12.669 -7.044 -21.180 1.00 64.01 111 GLN A C 13
ATOM 18678 O O . GLN A 1 111 ? -13.199 -6.697 -22.235 1.00 61.45 111 GLN A O 13
ATOM 18692 N N . SER A 1 112 ? -11.387 -6.822 -20.907 1.00 41.40 112 SER A N 13
ATOM 18693 C CA . SER A 1 112 ? -10.511 -6.138 -21.852 1.00 74.50 112 SER A CA 13
ATOM 18694 C C . SER A 1 112 ? -9.794 -7.141 -22.751 1.00 31.33 112 SER A C 13
ATOM 18695 O O . SER A 1 112 ? -9.591 -6.891 -23.938 1.00 62.13 112 SER A O 13
ATOM 18703 N N . GLN A 1 113 ? -9.414 -8.277 -22.174 1.00 4.31 113 GLN A N 13
ATOM 18704 C CA . GLN A 1 113 ? -8.718 -9.317 -22.922 1.00 33.41 113 GLN A CA 13
ATOM 18705 C C . GLN A 1 113 ? -9.555 -9.786 -24.108 1.00 23.41 113 GLN A C 13
ATOM 18706 O O . GLN A 1 113 ? -9.035 -9.994 -25.204 1.00 44.02 113 GLN A O 13
ATOM 18720 N N . VAL A 1 114 ? -10.854 -9.952 -23.881 1.00 20.12 114 VAL A N 13
ATOM 18721 C CA . VAL A 1 114 ? -11.763 -10.396 -24.931 1.00 20.12 114 VAL A CA 13
ATOM 18722 C C . VAL A 1 114 ? -12.007 -9.289 -25.950 1.00 72.44 114 VAL A C 13
ATOM 18723 O O . VAL A 1 114 ? -12.328 -9.558 -27.108 1.00 15.53 114 VAL A O 13
ATOM 18736 N N . ALA A 1 115 ? -11.852 -8.044 -25.513 1.00 31.24 115 ALA A N 13
ATOM 18737 C CA . ALA A 1 115 ? -12.053 -6.896 -26.388 1.00 32.12 115 ALA A CA 13
ATOM 18738 C C . ALA A 1 115 ? -10.918 -6.771 -27.399 1.00 35.12 115 ALA A C 13
ATOM 18739 O O . ALA A 1 115 ? -11.129 -6.335 -28.530 1.00 61.21 115 ALA A O 13
ATOM 18746 N N . GLU A 1 116 ? -9.716 -7.156 -26.983 1.00 1.34 116 GLU A N 13
ATOM 18747 C CA . GLU A 1 116 ? -8.548 -7.084 -27.853 1.00 32.41 116 GLU A CA 13
ATOM 18748 C C . GLU A 1 116 ? -8.806 -7.811 -29.170 1.00 11.30 116 GLU A C 13
ATOM 18749 O O . GLU A 1 116 ? -8.371 -7.366 -30.232 1.00 41.31 116 GLU A O 13
ATOM 18761 N N . ASP A 1 117 ? -9.516 -8.931 -29.092 1.00 1.23 117 ASP A N 13
ATOM 18762 C CA . ASP A 1 117 ? -9.833 -9.720 -30.277 1.00 1.43 117 ASP A CA 13
ATOM 18763 C C . ASP A 1 117 ? -8.563 -10.097 -31.034 1.00 14.12 117 ASP A C 13
ATOM 18764 O O . ASP A 1 117 ? -8.623 -10.557 -32.175 1.00 51.41 117 ASP A O 13
ATOM 18773 N N . THR A 1 22 ? 8.297 4.637 -7.595 1.00 42.10 22 THR A N 14
ATOM 18774 C CA . THR A 1 22 ? 8.231 3.217 -7.917 1.00 50.32 22 THR A CA 14
ATOM 18775 C C . THR A 1 22 ? 6.805 2.796 -8.255 1.00 5.00 22 THR A C 14
ATOM 18776 O O . THR A 1 22 ? 6.163 2.048 -7.518 1.00 75.23 22 THR A O 14
ATOM 18787 N N . PRO A 1 23 ? 6.297 3.286 -9.396 1.00 24.33 23 PRO A N 14
ATOM 18788 C CA . PRO A 1 23 ? 4.942 2.972 -9.858 1.00 21.24 23 PRO A CA 14
ATOM 18789 C C . PRO A 1 23 ? 4.803 1.520 -10.304 1.00 45.41 23 PRO A C 14
ATOM 18790 O O . PRO A 1 23 ? 5.373 1.098 -11.311 1.00 11.32 23 PRO A O 14
ATOM 18801 N N . PRO A 1 24 ? 4.029 0.737 -9.540 1.00 33.44 24 PRO A N 14
ATOM 18802 C CA . PRO A 1 24 ? 3.797 -0.680 -9.838 1.00 55.30 24 PRO A CA 14
ATOM 18803 C C . PRO A 1 24 ? 2.937 -0.877 -11.082 1.00 41.31 24 PRO A C 14
ATOM 18804 O O . PRO A 1 24 ? 2.106 -0.031 -11.415 1.00 70.21 24 PRO A O 14
ATOM 18815 N N . HIS A 1 25 ? 3.142 -1.998 -11.766 1.00 20.00 25 HIS A N 14
ATOM 18816 C CA . HIS A 1 25 ? 2.384 -2.306 -12.974 1.00 24.34 25 HIS A CA 14
ATOM 18817 C C . HIS A 1 25 ? 1.127 -3.103 -12.638 1.00 24.22 25 HIS A C 14
ATOM 18818 O O . HIS A 1 25 ? 1.183 -4.318 -12.443 1.00 74.14 25 HIS A O 14
ATOM 18832 N N . THR A 1 26 ? -0.006 -2.411 -12.570 1.00 62.43 26 THR A N 14
ATOM 18833 C CA . THR A 1 26 ? -1.276 -3.054 -12.256 1.00 42.41 26 THR A CA 14
ATOM 18834 C C . THR A 1 26 ? -2.432 -2.366 -12.974 1.00 22.50 26 THR A C 14
ATOM 18835 O O . THR A 1 26 ? -3.195 -1.618 -12.365 1.00 0.13 26 THR A O 14
ATOM 18846 N N . GLU A 1 27 ? -2.555 -2.627 -14.272 1.00 0.22 27 GLU A N 14
ATOM 18847 C CA . GLU A 1 27 ? -3.619 -2.032 -15.072 1.00 32.11 27 GLU A CA 14
ATOM 18848 C C . GLU A 1 27 ? -3.481 -0.513 -15.118 1.00 70.02 27 GLU A C 14
ATOM 18849 O O . GLU A 1 27 ? -2.921 0.112 -14.218 1.00 0.44 27 GLU A O 14
ATOM 18861 N N . PRO A 1 28 ? -4.003 0.096 -16.193 1.00 71.44 28 PRO A N 14
ATOM 18862 C CA . PRO A 1 28 ? -3.951 1.548 -16.384 1.00 2.20 28 PRO A CA 14
ATOM 18863 C C . PRO A 1 28 ? -4.849 2.294 -15.404 1.00 15.24 28 PRO A C 14
ATOM 18864 O O . PRO A 1 28 ? -4.424 3.257 -14.766 1.00 23.02 28 PRO A O 14
ATOM 18875 N N . SER A 1 29 ? -6.094 1.843 -15.288 1.00 55.01 29 SER A N 14
ATOM 18876 C CA . SER A 1 29 ? -7.054 2.470 -14.387 1.00 54.44 29 SER A CA 14
ATOM 18877 C C . SER A 1 29 ? -7.335 3.909 -14.809 1.00 51.44 29 SER A C 14
ATOM 18878 O O . SER A 1 29 ? -6.903 4.855 -14.152 1.00 5.34 29 SER A O 14
ATOM 18886 N N . GLN A 1 30 ? -8.062 4.065 -15.911 1.00 52.20 30 GLN A N 14
ATOM 18887 C CA . GLN A 1 30 ? -8.400 5.388 -16.422 1.00 14.42 30 GLN A CA 14
ATOM 18888 C C . GLN A 1 30 ? -9.781 5.821 -15.940 1.00 0.52 30 GLN A C 14
ATOM 18889 O O . GLN A 1 30 ? -10.486 6.561 -16.626 1.00 42.52 30 GLN A O 14
ATOM 18903 N N . VAL A 1 31 ? -10.162 5.355 -14.755 1.00 1.03 31 VAL A N 14
ATOM 18904 C CA . VAL A 1 31 ? -11.458 5.695 -14.180 1.00 72.31 31 VAL A CA 14
ATOM 18905 C C . VAL A 1 31 ? -11.347 5.938 -12.679 1.00 74.32 31 VAL A C 14
ATOM 18906 O O . VAL A 1 31 ? -10.451 5.413 -12.019 1.00 23.22 31 VAL A O 14
ATOM 18919 N N . VAL A 1 32 ? -12.266 6.737 -12.145 1.00 65.02 32 VAL A N 14
ATOM 18920 C CA . VAL A 1 32 ? -12.273 7.049 -10.721 1.00 65.10 32 VAL A CA 14
ATOM 18921 C C . VAL A 1 32 ? -13.650 6.810 -10.113 1.00 11.30 32 VAL A C 14
ATOM 18922 O O . VAL A 1 32 ? -14.672 7.141 -10.715 1.00 15.30 32 VAL A O 14
ATOM 18935 N N . LEU A 1 33 ? -13.670 6.234 -8.916 1.00 55.41 33 LEU A N 14
ATOM 18936 C CA . LEU A 1 33 ? -14.923 5.951 -8.224 1.00 54.45 33 LEU A CA 14
ATOM 18937 C C . LEU A 1 33 ? -15.151 6.939 -7.085 1.00 33.04 33 LEU A C 14
ATOM 18938 O O . LEU A 1 33 ? -14.296 7.106 -6.215 1.00 44.41 33 LEU A O 14
ATOM 18954 N N . ILE A 1 34 ? -16.310 7.588 -7.094 1.00 54.43 34 ILE A N 14
ATOM 18955 C CA . ILE A 1 34 ? -16.652 8.557 -6.060 1.00 22.55 34 ILE A CA 14
ATOM 18956 C C . ILE A 1 34 ? -17.846 8.084 -5.237 1.00 51.34 34 ILE A C 14
ATOM 18957 O O . ILE A 1 34 ? -18.733 7.398 -5.746 1.00 62.35 34 ILE A O 14
ATOM 18973 N N . THR A 1 35 ? -17.865 8.458 -3.962 1.00 5.14 35 THR A N 14
ATOM 18974 C CA . THR A 1 35 ? -18.950 8.074 -3.068 1.00 61.12 35 THR A CA 14
ATOM 18975 C C . THR A 1 35 ? -19.326 9.219 -2.135 1.00 41.54 35 THR A C 14
ATOM 18976 O O . THR A 1 35 ? -18.806 10.328 -2.257 1.00 64.42 35 THR A O 14
ATOM 18987 N N . ASN A 1 36 ? -20.233 8.944 -1.203 1.00 44.34 36 ASN A N 14
ATOM 18988 C CA . ASN A 1 36 ? -20.678 9.953 -0.249 1.00 51.10 36 ASN A CA 14
ATOM 18989 C C . ASN A 1 36 ? -21.338 11.127 -0.966 1.00 74.44 36 ASN A C 14
ATOM 18990 O O . ASN A 1 36 ? -21.057 12.288 -0.668 1.00 25.41 36 ASN A O 14
ATOM 19001 N N . ILE A 1 37 ? -22.218 10.815 -1.912 1.00 41.44 37 ILE A N 14
ATOM 19002 C CA . ILE A 1 37 ? -22.919 11.844 -2.671 1.00 34.23 37 ILE A CA 14
ATOM 19003 C C . ILE A 1 37 ? -24.422 11.786 -2.416 1.00 62.23 37 ILE A C 14
ATOM 19004 O O . ILE A 1 37 ? -25.023 10.713 -2.430 1.00 23.55 37 ILE A O 14
ATOM 19020 N N . ASN A 1 38 ? -25.023 12.949 -2.186 1.00 63.23 38 ASN A N 14
ATOM 19021 C CA . ASN A 1 38 ? -26.456 13.031 -1.930 1.00 31.10 38 ASN A CA 14
ATOM 19022 C C . ASN A 1 38 ? -27.254 12.598 -3.157 1.00 3.25 38 ASN A C 14
ATOM 19023 O O . ASN A 1 38 ? -27.240 13.253 -4.199 1.00 75.01 38 ASN A O 14
ATOM 19034 N N . PRO A 1 39 ? -27.966 11.469 -3.031 1.00 31.32 39 PRO A N 14
ATOM 19035 C CA . PRO A 1 39 ? -28.784 10.924 -4.118 1.00 71.52 39 PRO A CA 14
ATOM 19036 C C . PRO A 1 39 ? -30.011 11.781 -4.407 1.00 13.44 39 PRO A C 14
ATOM 19037 O O . PRO A 1 39 ? -30.676 11.606 -5.427 1.00 44.35 39 PRO A O 14
ATOM 19048 N N . GLU A 1 40 ? -30.306 12.709 -3.501 1.00 24.12 40 GLU A N 14
ATOM 19049 C CA . GLU A 1 40 ? -31.454 13.593 -3.659 1.00 40.44 40 GLU A CA 14
ATOM 19050 C C . GLU A 1 40 ? -31.409 14.307 -5.007 1.00 41.15 40 GLU A C 14
ATOM 19051 O O . GLU A 1 40 ? -32.441 14.707 -5.546 1.00 12.34 40 GLU A O 14
ATOM 19063 N N . VAL A 1 41 ? -30.204 14.464 -5.548 1.00 33.44 41 VAL A N 14
ATOM 19064 C CA . VAL A 1 41 ? -30.023 15.128 -6.833 1.00 12.24 41 VAL A CA 14
ATOM 19065 C C . VAL A 1 41 ? -30.078 14.128 -7.981 1.00 70.45 41 VAL A C 14
ATOM 19066 O O . VAL A 1 41 ? -29.473 13.056 -7.934 1.00 10.41 41 VAL A O 14
ATOM 19079 N N . PRO A 1 42 ? -30.820 14.483 -9.041 1.00 32.03 42 PRO A N 14
ATOM 19080 C CA . PRO A 1 42 ? -30.971 13.630 -10.223 1.00 52.24 42 PRO A CA 14
ATOM 19081 C C . PRO A 1 42 ? -29.684 13.531 -11.035 1.00 10.21 42 PRO A C 14
ATOM 19082 O O . PRO A 1 42 ? -28.974 14.521 -11.215 1.00 65.50 42 PRO A O 14
ATOM 19093 N N . LYS A 1 43 ? -29.389 12.331 -11.523 1.00 41.45 43 LYS A N 14
ATOM 19094 C CA . LYS A 1 43 ? -28.188 12.102 -12.318 1.00 1.51 43 LYS A CA 14
ATOM 19095 C C . LYS A 1 43 ? -28.068 13.136 -13.434 1.00 34.33 43 LYS A C 14
ATOM 19096 O O . LYS A 1 43 ? -26.967 13.558 -13.785 1.00 14.35 43 LYS A O 14
ATOM 19115 N N . GLU A 1 44 ? -29.209 13.539 -13.986 1.00 22.44 44 GLU A N 14
ATOM 19116 C CA . GLU A 1 44 ? -29.230 14.523 -15.061 1.00 51.11 44 GLU A CA 14
ATOM 19117 C C . GLU A 1 44 ? -28.448 15.774 -14.670 1.00 31.45 44 GLU A C 14
ATOM 19118 O O . GLU A 1 44 ? -27.577 16.232 -15.409 1.00 4.13 44 GLU A O 14
ATOM 19130 N N . LYS A 1 45 ? -28.766 16.322 -13.502 1.00 33.44 45 LYS A N 14
ATOM 19131 C CA . LYS A 1 45 ? -28.095 17.519 -13.009 1.00 62.53 45 LYS A CA 14
ATOM 19132 C C . LYS A 1 45 ? -26.765 17.165 -12.351 1.00 60.42 45 LYS A C 14
ATOM 19133 O O . LYS A 1 45 ? -25.743 17.801 -12.612 1.00 20.05 45 LYS A O 14
ATOM 19152 N N . LEU A 1 46 ? -26.785 16.146 -11.499 1.00 64.41 46 LEU A N 14
ATOM 19153 C CA . LEU A 1 46 ? -25.579 15.706 -10.805 1.00 35.34 46 LEU A CA 14
ATOM 19154 C C . LEU A 1 46 ? -24.445 15.451 -11.791 1.00 44.25 46 LEU A C 14
ATOM 19155 O O . LEU A 1 46 ? -23.386 16.072 -11.707 1.00 4.32 46 LEU A O 14
ATOM 19171 N N . GLN A 1 47 ? -24.675 14.536 -12.727 1.00 70.21 47 GLN A N 14
ATOM 19172 C CA . GLN A 1 47 ? -23.672 14.201 -13.731 1.00 21.10 47 GLN A CA 14
ATOM 19173 C C . GLN A 1 47 ? -23.134 15.459 -14.404 1.00 53.43 47 GLN A C 14
ATOM 19174 O O . GLN A 1 47 ? -21.926 15.617 -14.572 1.00 65.03 47 GLN A O 14
ATOM 19188 N N . ALA A 1 48 ? -24.041 16.352 -14.788 1.00 43.31 48 ALA A N 14
ATOM 19189 C CA . ALA A 1 48 ? -23.657 17.598 -15.442 1.00 33.54 48 ALA A CA 14
ATOM 19190 C C . ALA A 1 48 ? -22.579 18.326 -14.646 1.00 33.20 48 ALA A C 14
ATOM 19191 O O . ALA A 1 48 ? -21.637 18.876 -15.217 1.00 42.01 48 ALA A O 14
ATOM 19198 N N . LEU A 1 49 ? -22.724 18.326 -13.326 1.00 11.35 49 LEU A N 14
ATOM 19199 C CA . LEU A 1 49 ? -21.762 18.988 -12.451 1.00 14.04 49 LEU A CA 14
ATOM 19200 C C . LEU A 1 49 ? -20.451 18.210 -12.395 1.00 54.34 49 LEU A C 14
ATOM 19201 O O . LEU A 1 49 ? -19.369 18.790 -12.494 1.00 22.45 49 LEU A O 14
ATOM 19217 N N . LEU A 1 50 ? -20.556 16.895 -12.240 1.00 10.22 50 LEU A N 14
ATOM 19218 C CA . LEU A 1 50 ? -19.378 16.037 -12.174 1.00 75.50 50 LEU A CA 14
ATOM 19219 C C . LEU A 1 50 ? -18.466 16.271 -13.374 1.00 31.42 50 LEU A C 14
ATOM 19220 O O . LEU A 1 50 ? -17.242 16.265 -13.246 1.00 4.23 50 LEU A O 14
ATOM 19236 N N . TYR A 1 51 ? -19.071 16.478 -14.538 1.00 65.23 51 TYR A N 14
ATOM 19237 C CA . TYR A 1 51 ? -18.313 16.714 -15.761 1.00 63.14 51 TYR A CA 14
ATOM 19238 C C . TYR A 1 51 ? -17.704 18.113 -15.764 1.00 31.13 51 TYR A C 14
ATOM 19239 O O . TYR A 1 51 ? -16.561 18.304 -16.178 1.00 52.12 51 TYR A O 14
ATOM 19257 N N . ALA A 1 52 ? -18.477 19.088 -15.297 1.00 1.03 52 ALA A N 14
ATOM 19258 C CA . ALA A 1 52 ? -18.015 20.469 -15.242 1.00 4.33 52 ALA A CA 14
ATOM 19259 C C . ALA A 1 52 ? -16.776 20.599 -14.362 1.00 11.03 52 ALA A C 14
ATOM 19260 O O . ALA A 1 52 ? -15.760 21.155 -14.781 1.00 24.44 52 ALA A O 14
ATOM 19267 N N . LEU A 1 53 ? -16.867 20.084 -13.141 1.00 13.14 53 LEU A N 14
ATOM 19268 C CA . LEU A 1 53 ? -15.753 20.143 -12.200 1.00 55.03 53 LEU A CA 14
ATOM 19269 C C . LEU A 1 53 ? -14.610 19.242 -12.654 1.00 24.20 53 LEU A C 14
ATOM 19270 O O . LEU A 1 53 ? -13.443 19.513 -12.372 1.00 41.50 53 LEU A O 14
ATOM 19286 N N . ALA A 1 54 ? -14.952 18.169 -13.360 1.00 54.30 54 ALA A N 14
ATOM 19287 C CA . ALA A 1 54 ? -13.954 17.231 -13.857 1.00 31.53 54 ALA A CA 14
ATOM 19288 C C . ALA A 1 54 ? -13.095 17.867 -14.944 1.00 22.02 54 ALA A C 14
ATOM 19289 O O . ALA A 1 54 ? -11.866 17.828 -14.880 1.00 32.14 54 ALA A O 14
ATOM 19296 N N . SER A 1 55 ? -13.749 18.452 -15.942 1.00 11.20 55 SER A N 14
ATOM 19297 C CA . SER A 1 55 ? -13.044 19.093 -17.046 1.00 14.31 55 SER A CA 14
ATOM 19298 C C . SER A 1 55 ? -12.015 20.092 -16.526 1.00 50.33 55 SER A C 14
ATOM 19299 O O . SER A 1 55 ? -10.987 20.328 -17.161 1.00 53.53 55 SER A O 14
ATOM 19307 N N . SER A 1 56 ? -12.299 20.676 -15.367 1.00 14.24 56 SER A N 14
ATOM 19308 C CA . SER A 1 56 ? -11.401 21.653 -14.762 1.00 32.00 56 SER A CA 14
ATOM 19309 C C . SER A 1 56 ? -10.007 21.063 -14.570 1.00 52.54 56 SER A C 14
ATOM 19310 O O . SER A 1 56 ? -9.016 21.791 -14.519 1.00 53.41 56 SER A O 14
ATOM 19318 N N . GLN A 1 57 ? -9.940 19.740 -14.465 1.00 55.23 57 GLN A N 14
ATOM 19319 C CA . GLN A 1 57 ? -8.668 19.052 -14.279 1.00 14.45 57 GLN A CA 14
ATOM 19320 C C . GLN A 1 57 ? -8.266 18.300 -15.543 1.00 4.24 57 GLN A C 14
ATOM 19321 O O . GLN A 1 57 ? -7.344 18.704 -16.250 1.00 63.11 57 GLN A O 14
ATOM 19335 N N . GLY A 1 58 ? -8.963 17.203 -15.820 1.00 75.14 58 GLY A N 14
ATOM 19336 C CA . GLY A 1 58 ? -8.663 16.411 -16.999 1.00 51.30 58 GLY A CA 14
ATOM 19337 C C . GLY A 1 58 ? -9.879 16.197 -17.879 1.00 43.50 58 GLY A C 14
ATOM 19338 O O . GLY A 1 58 ? -11.000 16.527 -17.491 1.00 42.35 58 GLY A O 14
ATOM 19342 N N . ASP A 1 59 ? -9.657 15.646 -19.067 1.00 33.41 59 ASP A N 14
ATOM 19343 C CA . ASP A 1 59 ? -10.744 15.389 -20.005 1.00 62.31 59 ASP A CA 14
ATOM 19344 C C . ASP A 1 59 ? -11.557 14.172 -19.574 1.00 54.34 59 ASP A C 14
ATOM 19345 O O . ASP A 1 59 ? -11.002 13.169 -19.125 1.00 42.33 59 ASP A O 14
ATOM 19354 N N . ILE A 1 60 ? -12.875 14.269 -19.714 1.00 32.14 60 ILE A N 14
ATOM 19355 C CA . ILE A 1 60 ? -13.765 13.177 -19.339 1.00 24.51 60 ILE A CA 14
ATOM 19356 C C . ILE A 1 60 ? -14.222 12.395 -20.566 1.00 33.14 60 ILE A C 14
ATOM 19357 O O . ILE A 1 60 ? -14.602 12.979 -21.581 1.00 74.14 60 ILE A O 14
ATOM 19373 N N . LEU A 1 61 ? -14.185 11.071 -20.464 1.00 72.13 61 LEU A N 14
ATOM 19374 C CA . LEU A 1 61 ? -14.598 10.207 -21.565 1.00 52.42 61 LEU A CA 14
ATOM 19375 C C . LEU A 1 61 ? -16.020 9.697 -21.353 1.00 23.31 61 LEU A C 14
ATOM 19376 O O . LEU A 1 61 ? -16.741 9.421 -22.312 1.00 64.10 61 LEU A O 14
ATOM 19392 N N . ASP A 1 62 ? -16.417 9.575 -20.091 1.00 42.31 62 ASP A N 14
ATOM 19393 C CA . ASP A 1 62 ? -17.754 9.101 -19.752 1.00 43.24 62 ASP A CA 14
ATOM 19394 C C . ASP A 1 62 ? -17.947 9.054 -18.240 1.00 3.21 62 ASP A C 14
ATOM 19395 O O . ASP A 1 62 ? -17.166 8.426 -17.524 1.00 72.22 62 ASP A O 14
ATOM 19404 N N . ILE A 1 63 ? -18.990 9.723 -17.761 1.00 3.33 63 ILE A N 14
ATOM 19405 C CA . ILE A 1 63 ? -19.285 9.757 -16.334 1.00 4.54 63 ILE A CA 14
ATOM 19406 C C . ILE A 1 63 ? -20.489 8.884 -16.000 1.00 21.40 63 ILE A C 14
ATOM 19407 O O . ILE A 1 63 ? -21.618 9.193 -16.380 1.00 73.30 63 ILE A O 14
ATOM 19423 N N . VAL A 1 64 ? -20.240 7.791 -15.285 1.00 73.21 64 VAL A N 14
ATOM 19424 C CA . VAL A 1 64 ? -21.304 6.873 -14.897 1.00 34.21 64 VAL A CA 14
ATOM 19425 C C . VAL A 1 64 ? -21.861 7.226 -13.522 1.00 65.11 64 VAL A C 14
ATOM 19426 O O . VAL A 1 64 ? -21.132 7.694 -12.647 1.00 40.53 64 VAL A O 14
ATOM 19439 N N . VAL A 1 65 ? -23.157 6.997 -13.338 1.00 0.54 65 VAL A N 14
ATOM 19440 C CA . VAL A 1 65 ? -23.812 7.290 -12.068 1.00 63.11 65 VAL A CA 14
ATOM 19441 C C . VAL A 1 65 ? -24.807 6.196 -11.698 1.00 70.13 65 VAL A C 14
ATOM 19442 O O . VAL A 1 65 ? -25.618 5.775 -12.524 1.00 2.22 65 VAL A O 14
ATOM 19455 N N . ASP A 1 66 ? -24.740 5.740 -10.453 1.00 31.54 66 ASP A N 14
ATOM 19456 C CA . ASP A 1 66 ? -25.637 4.695 -9.972 1.00 22.32 66 ASP A CA 14
ATOM 19457 C C . ASP A 1 66 ? -27.088 5.164 -10.010 1.00 42.00 66 ASP A C 14
ATOM 19458 O O . ASP A 1 66 ? -27.422 6.127 -10.701 1.00 0.51 66 ASP A O 14
ATOM 19467 N N . LEU A 1 67 ? -27.946 4.477 -9.265 1.00 32.24 67 LEU A N 14
ATOM 19468 C CA . LEU A 1 67 ? -29.363 4.822 -9.214 1.00 4.34 67 LEU A CA 14
ATOM 19469 C C . LEU A 1 67 ? -29.644 5.798 -8.075 1.00 75.15 67 LEU A C 14
ATOM 19470 O O . LEU A 1 67 ? -30.789 5.962 -7.654 1.00 74.32 67 LEU A O 14
ATOM 19486 N N . SER A 1 68 ? -28.593 6.445 -7.583 1.00 42.05 68 SER A N 14
ATOM 19487 C CA . SER A 1 68 ? -28.727 7.404 -6.493 1.00 22.21 68 SER A CA 14
ATOM 19488 C C . SER A 1 68 ? -29.499 6.795 -5.326 1.00 52.24 68 SER A C 14
ATOM 19489 O O . SER A 1 68 ? -30.563 7.287 -4.948 1.00 25.22 68 SER A O 14
ATOM 19497 N N . ASP A 1 69 ? -28.956 5.723 -4.761 1.00 73.43 69 ASP A N 14
ATOM 19498 C CA . ASP A 1 69 ? -29.593 5.046 -3.637 1.00 4.01 69 ASP A CA 14
ATOM 19499 C C . ASP A 1 69 ? -29.410 5.843 -2.349 1.00 52.32 69 ASP A C 14
ATOM 19500 O O . ASP A 1 69 ? -28.400 6.522 -2.165 1.00 44.04 69 ASP A O 14
ATOM 19509 N N . ASP A 1 70 ? -30.395 5.757 -1.462 1.00 1.03 70 ASP A N 14
ATOM 19510 C CA . ASP A 1 70 ? -30.343 6.470 -0.191 1.00 14.32 70 ASP A CA 14
ATOM 19511 C C . ASP A 1 70 ? -29.353 5.810 0.763 1.00 35.45 70 ASP A C 14
ATOM 19512 O O . ASP A 1 70 ? -29.067 6.335 1.838 1.00 12.42 70 ASP A O 14
ATOM 19521 N N . ASN A 1 71 ? -28.835 4.653 0.363 1.00 41.32 71 ASN A N 14
ATOM 19522 C CA . ASN A 1 71 ? -27.878 3.920 1.183 1.00 31.43 71 ASN A CA 14
ATOM 19523 C C . ASN A 1 71 ? -26.548 3.758 0.454 1.00 22.12 71 ASN A C 14
ATOM 19524 O O . ASN A 1 71 ? -25.554 3.331 1.042 1.00 41.11 71 ASN A O 14
ATOM 19535 N N . SER A 1 72 ? -26.537 4.102 -0.830 1.00 10.45 72 SER A N 14
ATOM 19536 C CA . SER A 1 72 ? -25.330 3.993 -1.640 1.00 70.44 72 SER A CA 14
ATOM 19537 C C . SER A 1 72 ? -24.868 5.367 -2.116 1.00 33.20 72 SER A C 14
ATOM 19538 O O . SER A 1 72 ? -23.877 5.905 -1.626 1.00 24.13 72 SER A O 14
ATOM 19546 N N . GLY A 1 73 ? -25.596 5.929 -3.076 1.00 12.40 73 GLY A N 14
ATOM 19547 C CA . GLY A 1 73 ? -25.247 7.236 -3.603 1.00 23.40 73 GLY A CA 14
ATOM 19548 C C . GLY A 1 73 ? -23.784 7.333 -3.988 1.00 61.24 73 GLY A C 14
ATOM 19549 O O . GLY A 1 73 ? -22.948 7.743 -3.183 1.00 44.44 73 GLY A O 14
ATOM 19553 N N . LYS A 1 74 ? -23.472 6.953 -5.223 1.00 34.32 74 LYS A N 14
ATOM 19554 C CA . LYS A 1 74 ? -22.101 6.998 -5.715 1.00 4.03 74 LYS A CA 14
ATOM 19555 C C . LYS A 1 74 ? -22.070 7.236 -7.221 1.00 53.10 74 LYS A C 14
ATOM 19556 O O . LYS A 1 74 ? -23.113 7.400 -7.854 1.00 62.51 74 LYS A O 14
ATOM 19575 N N . ALA A 1 75 ? -20.869 7.253 -7.789 1.00 22.22 75 ALA A N 14
ATOM 19576 C CA . ALA A 1 75 ? -20.704 7.467 -9.221 1.00 43.11 75 ALA A CA 14
ATOM 19577 C C . ALA A 1 75 ? -19.272 7.178 -9.658 1.00 5.00 75 ALA A C 14
ATOM 19578 O O . ALA A 1 75 ? -18.423 6.820 -8.841 1.00 12.14 75 ALA A O 14
ATOM 19585 N N . TYR A 1 76 ? -19.009 7.335 -10.951 1.00 34.33 76 TYR A N 14
ATOM 19586 C CA . TYR A 1 76 ? -17.680 7.087 -11.496 1.00 52.25 76 TYR A CA 14
ATOM 19587 C C . TYR A 1 76 ? -17.373 8.050 -12.639 1.00 44.03 76 TYR A C 14
ATOM 19588 O O . TYR A 1 76 ? -18.150 8.176 -13.586 1.00 32.22 76 TYR A O 14
ATOM 19606 N N . ILE A 1 77 ? -16.233 8.727 -12.544 1.00 31.44 77 ILE A N 14
ATOM 19607 C CA . ILE A 1 77 ? -15.821 9.677 -13.569 1.00 61.33 77 ILE A CA 14
ATOM 19608 C C . ILE A 1 77 ? -14.643 9.139 -14.375 1.00 10.31 77 ILE A C 14
ATOM 19609 O O . ILE A 1 77 ? -13.514 9.091 -13.887 1.00 44.53 77 ILE A O 14
ATOM 19625 N N . VAL A 1 78 ? -14.914 8.737 -15.613 1.00 20.05 78 VAL A N 14
ATOM 19626 C CA . VAL A 1 78 ? -13.876 8.206 -16.488 1.00 73.51 78 VAL A CA 14
ATOM 19627 C C . VAL A 1 78 ? -13.112 9.329 -17.179 1.00 51.05 78 VAL A C 14
ATOM 19628 O O . VAL A 1 78 ? -13.705 10.185 -17.837 1.00 30.13 78 VAL A O 14
ATOM 19641 N N . PHE A 1 79 ? -11.792 9.320 -17.027 1.00 50.23 79 PHE A N 14
ATOM 19642 C CA . PHE A 1 79 ? -10.945 10.339 -17.637 1.00 14.12 79 PHE A CA 14
ATOM 19643 C C . PHE A 1 79 ? -10.134 9.754 -18.789 1.00 41.10 79 PHE A C 14
ATOM 19644 O O . PHE A 1 79 ? -10.185 8.553 -19.051 1.00 74.13 79 PHE A O 14
ATOM 19661 N N . ALA A 1 80 ? -9.386 10.613 -19.474 1.00 22.22 80 ALA A N 14
ATOM 19662 C CA . ALA A 1 80 ? -8.562 10.182 -20.597 1.00 13.12 80 ALA A CA 14
ATOM 19663 C C . ALA A 1 80 ? -7.618 9.058 -20.186 1.00 22.25 80 ALA A C 14
ATOM 19664 O O . ALA A 1 80 ? -7.430 8.089 -20.922 1.00 72.14 80 ALA A O 14
ATOM 19671 N N . THR A 1 81 ? -7.024 9.193 -19.004 1.00 24.41 81 THR A N 14
ATOM 19672 C CA . THR A 1 81 ? -6.097 8.189 -18.495 1.00 41.24 81 THR A CA 14
ATOM 19673 C C . THR A 1 81 ? -5.821 8.398 -17.011 1.00 32.42 81 THR A C 14
ATOM 19674 O O . THR A 1 81 ? -6.208 9.415 -16.436 1.00 24.21 81 THR A O 14
ATOM 19685 N N . GLN A 1 82 ? -5.151 7.428 -16.396 1.00 44.35 82 GLN A N 14
ATOM 19686 C CA . GLN A 1 82 ? -4.824 7.507 -14.978 1.00 5.03 82 GLN A CA 14
ATOM 19687 C C . GLN A 1 82 ? -4.137 8.829 -14.650 1.00 25.42 82 GLN A C 14
ATOM 19688 O O . GLN A 1 82 ? -4.262 9.345 -13.540 1.00 52.11 82 GLN A O 14
ATOM 19702 N N . GLU A 1 83 ? -3.410 9.370 -15.623 1.00 31.31 83 GLU A N 14
ATOM 19703 C CA . GLU A 1 83 ? -2.702 10.631 -15.436 1.00 33.21 83 GLU A CA 14
ATOM 19704 C C . GLU A 1 83 ? -3.669 11.745 -15.045 1.00 74.31 83 GLU A C 14
ATOM 19705 O O . GLU A 1 83 ? -3.442 12.467 -14.074 1.00 62.44 83 GLU A O 14
ATOM 19717 N N . SER A 1 84 ? -4.749 11.878 -15.809 1.00 31.12 84 SER A N 14
ATOM 19718 C CA . SER A 1 84 ? -5.749 12.906 -15.546 1.00 11.11 84 SER A CA 14
ATOM 19719 C C . SER A 1 84 ? -6.577 12.556 -14.313 1.00 74.15 84 SER A C 14
ATOM 19720 O O . SER A 1 84 ? -6.820 13.403 -13.454 1.00 60.41 84 SER A O 14
ATOM 19728 N N . ALA A 1 85 ? -7.009 11.301 -14.235 1.00 45.21 85 ALA A N 14
ATOM 19729 C CA . ALA A 1 85 ? -7.808 10.837 -13.108 1.00 3.11 85 ALA A CA 14
ATOM 19730 C C . ALA A 1 85 ? -7.123 11.153 -11.782 1.00 61.35 85 ALA A C 14
ATOM 19731 O O . ALA A 1 85 ? -7.752 11.661 -10.855 1.00 2.21 85 ALA A O 14
ATOM 19738 N N . GLN A 1 86 ? -5.832 10.847 -11.701 1.00 50.02 86 GLN A N 14
ATOM 19739 C CA . GLN A 1 86 ? -5.063 11.097 -10.488 1.00 12.42 86 GLN A CA 14
ATOM 19740 C C . GLN A 1 86 ? -5.070 12.581 -10.135 1.00 53.23 86 GLN A C 14
ATOM 19741 O O . GLN A 1 86 ? -5.265 12.953 -8.979 1.00 3.35 86 GLN A O 14
ATOM 19755 N N . ALA A 1 87 ? -4.857 13.424 -11.140 1.00 44.13 87 ALA A N 14
ATOM 19756 C CA . ALA A 1 87 ? -4.840 14.867 -10.937 1.00 10.34 87 ALA A CA 14
ATOM 19757 C C . ALA A 1 87 ? -6.175 15.360 -10.388 1.00 71.34 87 ALA A C 14
ATOM 19758 O O . ALA A 1 87 ? -6.219 16.262 -9.552 1.00 54.32 87 ALA A O 14
ATOM 19765 N N . PHE A 1 88 ? -7.262 14.762 -10.865 1.00 61.41 88 PHE A N 14
ATOM 19766 C CA . PHE A 1 88 ? -8.599 15.141 -10.424 1.00 30.14 88 PHE A CA 14
ATOM 19767 C C . PHE A 1 88 ? -8.875 14.621 -9.016 1.00 4.54 88 PHE A C 14
ATOM 19768 O O . PHE A 1 88 ? -9.542 15.281 -8.218 1.00 62.40 88 PHE A O 14
ATOM 19785 N N . VAL A 1 89 ? -8.356 13.434 -8.717 1.00 54.32 89 VAL A N 14
ATOM 19786 C CA . VAL A 1 89 ? -8.545 12.825 -7.406 1.00 13.40 89 VAL A CA 14
ATOM 19787 C C . VAL A 1 89 ? -7.820 13.616 -6.323 1.00 53.40 89 VAL A C 14
ATOM 19788 O O . VAL A 1 89 ? -8.339 13.799 -5.222 1.00 52.44 89 VAL A O 14
ATOM 19801 N N . GLU A 1 90 ? -6.618 14.084 -6.644 1.00 23.51 90 GLU A N 14
ATOM 19802 C CA . GLU A 1 90 ? -5.821 14.855 -5.697 1.00 52.21 90 GLU A CA 14
ATOM 19803 C C . GLU A 1 90 ? -6.274 16.312 -5.665 1.00 53.14 90 GLU A C 14
ATOM 19804 O O . GLU A 1 90 ? -6.101 17.005 -4.663 1.00 54.24 90 GLU A O 14
ATOM 19816 N N . ALA A 1 91 ? -6.854 16.769 -6.770 1.00 55.32 91 ALA A N 14
ATOM 19817 C CA . ALA A 1 91 ? -7.334 18.142 -6.869 1.00 43.32 91 ALA A CA 14
ATOM 19818 C C . ALA A 1 91 ? -8.645 18.322 -6.111 1.00 45.21 91 ALA A C 14
ATOM 19819 O O . ALA A 1 91 ? -8.995 19.433 -5.712 1.00 71.02 91 ALA A O 14
ATOM 19826 N N . PHE A 1 92 ? -9.366 17.223 -5.916 1.00 45.10 92 PHE A N 14
ATOM 19827 C CA . PHE A 1 92 ? -10.639 17.260 -5.207 1.00 12.21 92 PHE A CA 14
ATOM 19828 C C . PHE A 1 92 ? -10.581 16.412 -3.940 1.00 0.24 92 PHE A C 14
ATOM 19829 O O . PHE A 1 92 ? -11.561 16.312 -3.202 1.00 53.44 92 PHE A O 14
ATOM 19846 N N . GLN A 1 93 ? -9.425 15.803 -3.695 1.00 11.53 93 GLN A N 14
ATOM 19847 C CA . GLN A 1 93 ? -9.239 14.963 -2.518 1.00 13.02 93 GLN A CA 14
ATOM 19848 C C . GLN A 1 93 ? -9.745 15.665 -1.262 1.00 12.30 93 GLN A C 14
ATOM 19849 O O . GLN A 1 93 ? -10.227 15.022 -0.331 1.00 12.35 93 GLN A O 14
ATOM 19863 N N . GLY A 1 94 ? -9.631 16.990 -1.244 1.00 33.01 94 GLY A N 14
ATOM 19864 C CA . GLY A 1 94 ? -10.081 17.758 -0.097 1.00 61.43 94 GLY A CA 14
ATOM 19865 C C . GLY A 1 94 ? -10.811 19.024 -0.498 1.00 3.43 94 GLY A C 14
ATOM 19866 O O . GLY A 1 94 ? -10.464 20.117 -0.049 1.00 44.23 94 GLY A O 14
ATOM 19870 N N . TYR A 1 95 ? -11.823 18.879 -1.345 1.00 73.00 95 TYR A N 14
ATOM 19871 C CA . TYR A 1 95 ? -12.601 20.021 -1.809 1.00 54.43 95 TYR A CA 14
ATOM 19872 C C . TYR A 1 95 ? -14.075 19.860 -1.448 1.00 62.01 95 TYR A C 14
ATOM 19873 O O . TYR A 1 95 ? -14.673 18.800 -1.632 1.00 32.22 95 TYR A O 14
ATOM 19891 N N . PRO A 1 96 ? -14.675 20.938 -0.922 1.00 33.33 96 PRO A N 14
ATOM 19892 C CA . PRO A 1 96 ? -16.086 20.943 -0.524 1.00 72.32 96 PRO A CA 14
ATOM 19893 C C . PRO A 1 96 ? -17.026 20.883 -1.723 1.00 75.02 96 PRO A C 14
ATOM 19894 O O . PRO A 1 96 ? -17.158 21.853 -2.470 1.00 71.44 96 PRO A O 14
ATOM 19905 N N . PHE A 1 97 ? -17.679 19.739 -1.901 1.00 40.12 97 PHE A N 14
ATOM 19906 C CA . PHE A 1 97 ? -18.607 19.553 -3.010 1.00 52.04 97 PHE A CA 14
ATOM 19907 C C . PHE A 1 97 ? -19.813 18.725 -2.577 1.00 73.32 97 PHE A C 14
ATOM 19908 O O . PHE A 1 97 ? -19.690 17.809 -1.764 1.00 41.21 97 PHE A O 14
ATOM 19925 N N . GLN A 1 98 ? -20.978 19.054 -3.126 1.00 41.32 98 GLN A N 14
ATOM 19926 C CA . GLN A 1 98 ? -22.207 18.342 -2.796 1.00 25.03 98 GLN A CA 14
ATOM 19927 C C . GLN A 1 98 ? -22.401 18.265 -1.285 1.00 73.40 98 GLN A C 14
ATOM 19928 O O . GLN A 1 98 ? -22.988 17.313 -0.773 1.00 33.53 98 GLN A O 14
ATOM 19942 N N . GLY A 1 99 ? -21.904 19.274 -0.576 1.00 62.24 99 GLY A N 14
ATOM 19943 C CA . GLY A 1 99 ? -22.033 19.300 0.869 1.00 41.12 99 GLY A CA 14
ATOM 19944 C C . GLY A 1 99 ? -20.749 19.718 1.558 1.00 31.41 99 GLY A C 14
ATOM 19945 O O . GLY A 1 99 ? -20.655 20.821 2.093 1.00 2.32 99 GLY A O 14
ATOM 19949 N N . ASN A 1 100 ? -19.758 18.832 1.547 1.00 51.03 100 ASN A N 14
ATOM 19950 C CA . ASN A 1 100 ? -18.474 19.114 2.178 1.00 61.12 100 ASN A CA 14
ATOM 19951 C C . ASN A 1 100 ? -17.527 17.925 2.040 1.00 53.44 100 ASN A C 14
ATOM 19952 O O . ASN A 1 100 ? -16.454 18.021 1.444 1.00 72.44 100 ASN A O 14
ATOM 19963 N N . PRO A 1 101 ? -17.933 16.777 2.603 1.00 42.53 101 PRO A N 14
ATOM 19964 C CA . PRO A 1 101 ? -17.136 15.548 2.555 1.00 74.31 101 PRO A CA 14
ATOM 19965 C C . PRO A 1 101 ? -17.074 14.952 1.153 1.00 63.23 101 PRO A C 14
ATOM 19966 O O . PRO A 1 101 ? -18.018 14.304 0.699 1.00 15.33 101 PRO A O 14
ATOM 19977 N N . LEU A 1 102 ? -15.956 15.174 0.470 1.00 21.41 102 LEU A N 14
ATOM 19978 C CA . LEU A 1 102 ? -15.770 14.658 -0.882 1.00 23.33 102 LEU A CA 14
ATOM 19979 C C . LEU A 1 102 ? -14.730 13.542 -0.900 1.00 43.02 102 LEU A C 14
ATOM 19980 O O . LEU A 1 102 ? -13.627 13.698 -0.376 1.00 2.30 102 LEU A O 14
ATOM 19996 N N . VAL A 1 103 ? -15.088 12.416 -1.509 1.00 42.15 103 VAL A N 14
ATOM 19997 C CA . VAL A 1 103 ? -14.185 11.275 -1.600 1.00 4.13 103 VAL A CA 14
ATOM 19998 C C . VAL A 1 103 ? -13.922 10.896 -3.053 1.00 30.32 103 VAL A C 14
ATOM 19999 O O . VAL A 1 103 ? -14.853 10.624 -3.812 1.00 21.44 103 VAL A O 14
ATOM 20012 N N . ILE A 1 104 ? -12.649 10.879 -3.433 1.00 51.23 104 ILE A N 14
ATOM 20013 C CA . ILE A 1 104 ? -12.264 10.531 -4.795 1.00 50.34 104 ILE A CA 14
ATOM 20014 C C . ILE A 1 104 ? -11.146 9.494 -4.803 1.00 2.52 104 ILE A C 14
ATOM 20015 O O . ILE A 1 104 ? -10.114 9.672 -4.154 1.00 51.22 104 ILE A O 14
ATOM 20031 N N . THR A 1 105 ? -11.356 8.410 -5.543 1.00 13.22 105 THR A N 14
ATOM 20032 C CA . THR A 1 105 ? -10.367 7.345 -5.636 1.00 25.50 105 THR A CA 14
ATOM 20033 C C . THR A 1 105 ? -10.362 6.719 -7.026 1.00 23.41 105 THR A C 14
ATOM 20034 O O . THR A 1 105 ? -11.224 7.013 -7.853 1.00 55.24 105 THR A O 14
ATOM 20045 N N . PHE A 1 106 ? -9.385 5.853 -7.276 1.00 72.25 106 PHE A N 14
ATOM 20046 C CA . PHE A 1 106 ? -9.268 5.185 -8.567 1.00 72.15 106 PHE A CA 14
ATOM 20047 C C . PHE A 1 106 ? -10.134 3.929 -8.611 1.00 11.24 106 PHE A C 14
ATOM 20048 O O . PHE A 1 106 ? -10.907 3.663 -7.690 1.00 64.00 106 PHE A O 14
ATOM 20065 N N . SER A 1 107 ? -9.999 3.161 -9.687 1.00 52.32 107 SER A N 14
ATOM 20066 C CA . SER A 1 107 ? -10.772 1.936 -9.854 1.00 23.24 107 SER A CA 14
ATOM 20067 C C . SER A 1 107 ? -10.088 0.992 -10.838 1.00 42.12 107 SER A C 14
ATOM 20068 O O . SER A 1 107 ? -8.969 1.247 -11.283 1.00 32.12 107 SER A O 14
ATOM 20076 N N . GLU A 1 108 ? -10.770 -0.099 -11.173 1.00 44.24 108 GLU A N 14
ATOM 20077 C CA . GLU A 1 108 ? -10.228 -1.081 -12.105 1.00 25.55 108 GLU A CA 14
ATOM 20078 C C . GLU A 1 108 ? -10.992 -1.059 -13.425 1.00 43.02 108 GLU A C 14
ATOM 20079 O O . GLU A 1 108 ? -12.182 -0.745 -13.462 1.00 41.55 108 GLU A O 14
ATOM 20091 N N . THR A 1 109 ? -10.299 -1.394 -14.509 1.00 63.40 109 THR A N 14
ATOM 20092 C CA . THR A 1 109 ? -10.910 -1.411 -15.832 1.00 62.30 109 THR A CA 14
ATOM 20093 C C . THR A 1 109 ? -10.632 -2.727 -16.549 1.00 65.34 109 THR A C 14
ATOM 20094 O O . THR A 1 109 ? -9.867 -2.788 -17.512 1.00 45.42 109 THR A O 14
ATOM 20105 N N . PRO A 1 110 ? -11.266 -3.808 -16.072 1.00 75.12 110 PRO A N 14
ATOM 20106 C CA . PRO A 1 110 ? -11.104 -5.143 -16.655 1.00 24.43 110 PRO A CA 14
ATOM 20107 C C . PRO A 1 110 ? -11.743 -5.256 -18.034 1.00 41.14 110 PRO A C 14
ATOM 20108 O O . PRO A 1 110 ? -12.394 -4.323 -18.504 1.00 62.01 110 PRO A O 14
ATOM 20119 N N . GLN A 1 111 ? -11.553 -6.403 -18.678 1.00 30.32 111 GLN A N 14
ATOM 20120 C CA . GLN A 1 111 ? -12.112 -6.636 -20.004 1.00 62.33 111 GLN A CA 14
ATOM 20121 C C . GLN A 1 111 ? -12.963 -7.902 -20.022 1.00 0.41 111 GLN A C 14
ATOM 20122 O O . GLN A 1 111 ? -13.109 -8.549 -21.059 1.00 23.24 111 GLN A O 14
ATOM 20136 N N . SER A 1 112 ? -13.523 -8.248 -18.867 1.00 61.43 112 SER A N 14
ATOM 20137 C CA . SER A 1 112 ? -14.356 -9.439 -18.749 1.00 74.01 112 SER A CA 14
ATOM 20138 C C . SER A 1 112 ? -15.668 -9.262 -19.509 1.00 4.21 112 SER A C 14
ATOM 20139 O O . SER A 1 112 ? -16.263 -10.233 -19.974 1.00 62.14 112 SER A O 14
ATOM 20147 N N . GLN A 1 113 ? -16.110 -8.015 -19.629 1.00 55.52 113 GLN A N 14
ATOM 20148 C CA . GLN A 1 113 ? -17.351 -7.709 -20.332 1.00 33.44 113 GLN A CA 14
ATOM 20149 C C . GLN A 1 113 ? -17.278 -8.161 -21.787 1.00 15.05 113 GLN A C 14
ATOM 20150 O O . GLN A 1 113 ? -18.281 -8.571 -22.371 1.00 54.11 113 GLN A O 14
ATOM 20164 N N . VAL A 1 114 ? -16.085 -8.083 -22.366 1.00 42.33 114 VAL A N 14
ATOM 20165 C CA . VAL A 1 114 ? -15.881 -8.484 -23.753 1.00 43.00 114 VAL A CA 14
ATOM 20166 C C . VAL A 1 114 ? -15.261 -9.874 -23.837 1.00 74.53 114 VAL A C 14
ATOM 20167 O O . VAL A 1 114 ? -14.602 -10.213 -24.819 1.00 43.25 114 VAL A O 14
ATOM 20180 N N . ALA A 1 115 ? -15.479 -10.677 -22.801 1.00 11.05 115 ALA A N 14
ATOM 20181 C CA . ALA A 1 115 ? -14.945 -12.032 -22.758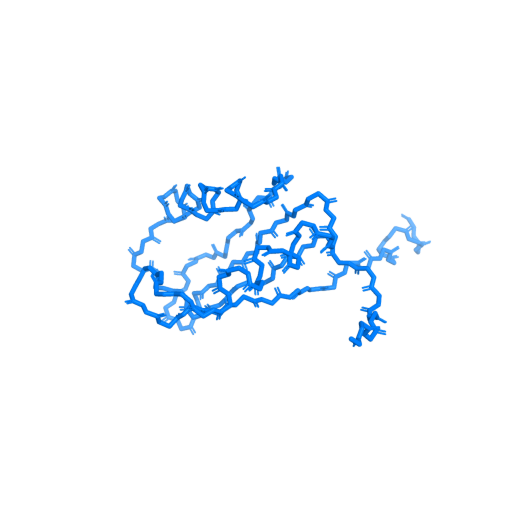 1.00 65.32 115 ALA A CA 14
ATOM 20182 C C . ALA A 1 115 ? -15.746 -12.967 -23.657 1.00 74.14 115 ALA A C 14
ATOM 20183 O O . ALA A 1 115 ? -15.193 -13.614 -24.545 1.00 63.24 115 ALA A O 14
ATOM 20190 N N . GLU A 1 116 ? -17.053 -13.033 -23.420 1.00 42.31 116 GLU A N 14
ATOM 20191 C CA . GLU A 1 116 ? -17.930 -13.890 -24.209 1.00 24.43 116 GLU A CA 14
ATOM 20192 C C . GLU A 1 116 ? -18.146 -13.311 -25.604 1.00 63.50 116 GLU A C 14
ATOM 20193 O O . GLU A 1 116 ? -18.319 -14.050 -26.574 1.00 12.41 116 GLU A O 14
ATOM 20205 N N . ASP A 1 117 ? -18.134 -11.986 -25.696 1.00 73.34 117 ASP A N 14
ATOM 20206 C CA . ASP A 1 117 ? -18.328 -11.307 -26.972 1.00 73.12 117 ASP A CA 14
ATOM 20207 C C . ASP A 1 117 ? -17.203 -10.311 -27.234 1.00 52.21 117 ASP A C 14
ATOM 20208 O O . ASP A 1 117 ? -17.000 -9.873 -28.367 1.00 50.33 117 ASP A O 14
ATOM 20217 N N . THR A 1 22 ? 5.055 -7.309 -23.537 1.00 60.15 22 THR A N 15
ATOM 20218 C CA . THR A 1 22 ? 4.087 -8.140 -22.832 1.00 51.44 22 THR A CA 15
ATOM 20219 C C . THR A 1 22 ? 3.660 -7.492 -21.520 1.00 74.21 22 THR A C 15
ATOM 20220 O O . THR A 1 22 ? 4.024 -7.939 -20.432 1.00 54.11 22 THR A O 15
ATOM 20231 N N . PRO A 1 23 ? 2.868 -6.414 -21.621 1.00 71.24 23 PRO A N 15
ATOM 20232 C CA . PRO A 1 23 ? 2.373 -5.683 -20.451 1.00 53.14 23 PRO A CA 15
ATOM 20233 C C . PRO A 1 23 ? 1.345 -6.484 -19.659 1.00 65.31 23 PRO A C 15
ATOM 20234 O O . PRO A 1 23 ? 0.232 -6.740 -20.119 1.00 44.43 23 PRO A O 15
ATOM 20245 N N . PRO A 1 24 ? 1.725 -6.891 -18.439 1.00 33.24 24 PRO A N 15
ATOM 20246 C CA . PRO A 1 24 ? 0.850 -7.669 -17.556 1.00 51.11 24 PRO A CA 15
ATOM 20247 C C . PRO A 1 24 ? -0.319 -6.845 -17.026 1.00 24.24 24 PRO A C 15
ATOM 20248 O O . PRO A 1 24 ? -1.406 -7.372 -16.789 1.00 71.51 24 PRO A O 15
ATOM 20259 N N . HIS A 1 25 ? -0.088 -5.549 -16.841 1.00 24.30 25 HIS A N 15
ATOM 20260 C CA . HIS A 1 25 ? -1.122 -4.652 -16.339 1.00 75.21 25 HIS A CA 15
ATOM 20261 C C . HIS A 1 25 ? -1.828 -3.939 -17.489 1.00 22.30 25 HIS A C 15
ATOM 20262 O O . HIS A 1 25 ? -1.191 -3.505 -18.449 1.00 45.20 25 HIS A O 15
ATOM 20276 N N . THR A 1 26 ? -3.148 -3.823 -17.386 1.00 12.22 26 THR A N 15
ATOM 20277 C CA . THR A 1 26 ? -3.940 -3.165 -18.417 1.00 52.22 26 THR A CA 15
ATOM 20278 C C . THR A 1 26 ? -4.173 -1.697 -18.079 1.00 15.04 26 THR A C 15
ATOM 20279 O O . THR A 1 26 ? -5.300 -1.287 -17.800 1.00 43.34 26 THR A O 15
ATOM 20290 N N . GLU A 1 27 ? -3.102 -0.911 -18.105 1.00 42.30 27 GLU A N 15
ATOM 20291 C CA . GLU A 1 27 ? -3.192 0.512 -17.800 1.00 43.43 27 GLU A CA 15
ATOM 20292 C C . GLU A 1 27 ? -3.642 0.733 -16.359 1.00 73.21 27 GLU A C 15
ATOM 20293 O O . GLU A 1 27 ? -4.319 -0.102 -15.759 1.00 74.31 27 GLU A O 15
ATOM 20305 N N . PRO A 1 28 ? -3.258 1.884 -15.789 1.00 3.41 28 PRO A N 15
ATOM 20306 C CA . PRO A 1 28 ? -3.610 2.242 -14.412 1.00 12.42 28 PRO A CA 15
ATOM 20307 C C . PRO A 1 28 ? -5.096 2.547 -14.254 1.00 71.13 28 PRO A C 15
ATOM 20308 O O . PRO A 1 28 ? -5.886 2.321 -15.171 1.00 12.13 28 PRO A O 15
ATOM 20319 N N . SER A 1 29 ? -5.470 3.061 -13.087 1.00 5.21 29 SER A N 15
ATOM 20320 C CA . SER A 1 29 ? -6.862 3.394 -12.808 1.00 63.25 29 SER A CA 15
ATOM 20321 C C . SER A 1 29 ? -7.255 4.701 -13.490 1.00 3.24 29 SER A C 15
ATOM 20322 O O . SER A 1 29 ? -6.864 5.783 -13.051 1.00 62.35 29 SER A O 15
ATOM 20330 N N . GLN A 1 30 ? -8.030 4.592 -14.563 1.00 71.15 30 GLN A N 15
ATOM 20331 C CA . GLN A 1 30 ? -8.476 5.765 -15.306 1.00 64.01 30 GLN A CA 15
ATOM 20332 C C . GLN A 1 30 ? -9.850 6.222 -14.828 1.00 3.41 30 GLN A C 15
ATOM 20333 O O . GLN A 1 30 ? -10.278 7.340 -15.115 1.00 1.42 30 GLN A O 15
ATOM 20347 N N . VAL A 1 31 ? -10.537 5.350 -14.097 1.00 52.32 31 VAL A N 15
ATOM 20348 C CA . VAL A 1 31 ? -11.863 5.665 -13.578 1.00 60.14 31 VAL A CA 15
ATOM 20349 C C . VAL A 1 31 ? -11.817 5.930 -12.078 1.00 11.41 31 VAL A C 15
ATOM 20350 O O . VAL A 1 31 ? -11.104 5.253 -11.338 1.00 62.30 31 VAL A O 15
ATOM 20363 N N . VAL A 1 32 ? -12.584 6.921 -11.634 1.00 42.51 32 VAL A N 15
ATOM 20364 C CA . VAL A 1 32 ? -12.632 7.276 -10.221 1.00 15.32 32 VAL A CA 15
ATOM 20365 C C . VAL A 1 32 ? -14.022 7.036 -9.641 1.00 61.14 32 VAL A C 15
ATOM 20366 O O . VAL A 1 32 ? -15.033 7.323 -10.284 1.00 61.31 32 VAL A O 15
ATOM 20379 N N . LEU A 1 33 ? -14.066 6.508 -8.423 1.00 5.30 33 LEU A N 15
ATOM 20380 C CA . LEU A 1 33 ? -15.332 6.229 -7.755 1.00 0.31 33 LEU A CA 15
ATOM 20381 C C . LEU A 1 33 ? -15.590 7.233 -6.636 1.00 10.12 33 LEU A C 15
ATOM 20382 O O . LEU A 1 33 ? -14.819 7.323 -5.680 1.00 10.41 33 LEU A O 15
ATOM 20398 N N . ILE A 1 34 ? -16.680 7.983 -6.761 1.00 5.34 34 ILE A N 15
ATOM 20399 C CA . ILE A 1 34 ? -17.041 8.978 -5.758 1.00 24.20 34 ILE A CA 15
ATOM 20400 C C . ILE A 1 34 ? -18.228 8.511 -4.923 1.00 74.14 34 ILE A C 15
ATOM 20401 O O . ILE A 1 34 ? -19.109 7.805 -5.416 1.00 53.22 34 ILE A O 15
ATOM 20417 N N . THR A 1 35 ? -18.248 8.911 -3.656 1.00 22.13 35 THR A N 15
ATOM 20418 C CA . THR A 1 35 ? -19.327 8.535 -2.752 1.00 34.51 35 THR A CA 15
ATOM 20419 C C . THR A 1 35 ? -19.627 9.651 -1.758 1.00 61.02 35 THR A C 15
ATOM 20420 O O . THR A 1 35 ? -19.065 10.741 -1.847 1.00 45.45 35 THR A O 15
ATOM 20431 N N . ASN A 1 36 ? -20.516 9.371 -0.811 1.00 31.12 36 ASN A N 15
ATOM 20432 C CA . ASN A 1 36 ? -20.890 10.353 0.201 1.00 71.33 36 ASN A CA 15
ATOM 20433 C C . ASN A 1 36 ? -21.597 11.546 -0.435 1.00 1.13 36 ASN A C 15
ATOM 20434 O O . ASN A 1 36 ? -21.592 12.648 0.115 1.00 44.01 36 ASN A O 15
ATOM 20445 N N . ILE A 1 37 ? -22.204 11.318 -1.594 1.00 52.34 37 ILE A N 15
ATOM 20446 C CA . ILE A 1 37 ? -22.917 12.374 -2.303 1.00 64.03 37 ILE A CA 15
ATOM 20447 C C . ILE A 1 37 ? -24.401 12.365 -1.955 1.00 11.33 37 ILE A C 15
ATOM 20448 O O . ILE A 1 37 ? -25.025 11.308 -1.881 1.00 34.21 37 ILE A O 15
ATOM 20464 N N . ASN A 1 38 ? -24.961 13.552 -1.743 1.00 44.10 38 ASN A N 15
ATOM 20465 C CA . ASN A 1 38 ? -26.373 13.682 -1.403 1.00 70.44 38 ASN A CA 15
ATOM 20466 C C . ASN A 1 38 ? -27.250 13.464 -2.633 1.00 12.43 38 ASN A C 15
ATOM 20467 O O . ASN A 1 38 ? -27.129 14.158 -3.643 1.00 31.22 38 ASN A O 15
ATOM 20478 N N . PRO A 1 39 ? -28.156 12.479 -2.547 1.00 20.05 39 PRO A N 15
ATOM 20479 C CA . PRO A 1 39 ? -29.072 12.148 -3.642 1.00 33.01 39 PRO A CA 15
ATOM 20480 C C . PRO A 1 39 ? -30.125 13.229 -3.864 1.00 22.22 39 PRO A C 15
ATOM 20481 O O . PRO A 1 39 ? -30.896 13.169 -4.821 1.00 2.11 39 PRO A O 15
ATOM 20492 N N . GLU A 1 40 ? -30.150 14.216 -2.973 1.00 70.34 40 GLU A N 15
ATOM 20493 C CA . GLU A 1 40 ? -31.109 15.309 -3.073 1.00 51.55 40 GLU A CA 15
ATOM 20494 C C . GLU A 1 40 ? -31.084 15.929 -4.468 1.00 2.54 40 GLU A C 15
ATOM 20495 O O . GLU A 1 40 ? -32.090 16.454 -4.944 1.00 74.15 40 GLU A O 15
ATOM 20507 N N . VAL A 1 41 ? -29.925 15.866 -5.116 1.00 72.22 41 VAL A N 15
ATOM 20508 C CA . VAL A 1 41 ? -29.767 16.420 -6.456 1.00 35.14 41 VAL A CA 15
ATOM 20509 C C . VAL A 1 41 ? -30.012 15.358 -7.522 1.00 13.21 41 VAL A C 15
ATOM 20510 O O . VAL A 1 41 ? -29.515 14.235 -7.441 1.00 5.02 41 VAL A O 15
ATOM 20523 N N . PRO A 1 42 ? -30.797 15.720 -8.548 1.00 34.35 42 PRO A N 15
ATOM 20524 C CA . PRO A 1 42 ? -31.126 14.813 -9.651 1.00 63.52 42 PRO A CA 15
ATOM 20525 C C . PRO A 1 42 ? -29.923 14.528 -10.545 1.00 32.54 42 PRO A C 15
ATOM 20526 O O . PRO A 1 42 ? -29.145 15.427 -10.862 1.00 2.25 42 PRO A O 15
ATOM 20537 N N . LYS A 1 43 ? -29.777 13.270 -10.949 1.00 1.25 43 LYS A N 15
ATOM 20538 C CA . LYS A 1 43 ? -28.670 12.866 -11.807 1.00 72.13 43 LYS A CA 15
ATOM 20539 C C . LYS A 1 43 ? -28.509 13.831 -12.978 1.00 32.51 43 LYS A C 15
ATOM 20540 O O . LYS A 1 43 ? -27.395 14.086 -13.434 1.00 13.22 43 LYS A O 15
ATOM 20559 N N . GLU A 1 44 ? -29.628 14.363 -13.458 1.00 55.40 44 GLU A N 15
ATOM 20560 C CA . GLU A 1 44 ? -29.610 15.301 -14.575 1.00 64.51 44 GLU A CA 15
ATOM 20561 C C . GLU A 1 44 ? -28.611 16.427 -14.324 1.00 21.43 44 GLU A C 15
ATOM 20562 O O . GLU A 1 44 ? -27.716 16.671 -15.133 1.00 52.15 44 GLU A O 15
ATOM 20574 N N . LYS A 1 45 ? -28.771 17.110 -13.196 1.00 3.23 45 LYS A N 15
ATOM 20575 C CA . LYS A 1 45 ? -27.884 18.210 -12.835 1.00 13.30 45 LYS A CA 15
ATOM 20576 C C . LYS A 1 45 ? -26.620 17.691 -12.159 1.00 23.23 45 LYS A C 15
ATOM 20577 O O . LYS A 1 45 ? -25.515 18.153 -12.447 1.00 23.31 45 LYS A O 15
ATOM 20596 N N . LEU A 1 46 ? -26.788 16.727 -11.260 1.00 13.53 46 LEU A N 15
ATOM 20597 C CA . LEU A 1 46 ? -25.660 16.144 -10.543 1.00 64.52 46 LEU A CA 15
ATOM 20598 C C . LEU A 1 46 ? -24.583 15.671 -11.515 1.00 73.12 46 LEU A C 15
ATOM 20599 O O . LEU A 1 46 ? -23.402 15.968 -11.340 1.00 11.51 46 LEU A O 15
ATOM 20615 N N . GLN A 1 47 ? -25.001 14.935 -12.540 1.00 42.13 47 GLN A N 15
ATOM 20616 C CA . GLN A 1 47 ? -24.072 14.423 -13.541 1.00 30.02 47 GLN A CA 15
ATOM 20617 C C . GLN A 1 47 ? -23.406 15.565 -14.301 1.00 11.43 47 GLN A C 15
ATOM 20618 O O . GLN A 1 47 ? -22.185 15.596 -14.450 1.00 30.02 47 GLN A O 15
ATOM 20632 N N . ALA A 1 48 ? -24.217 16.503 -14.780 1.00 13.04 48 ALA A N 15
ATOM 20633 C CA . ALA A 1 48 ? -23.706 17.648 -15.523 1.00 14.34 48 ALA A CA 15
ATOM 20634 C C . ALA A 1 48 ? -22.684 18.425 -14.700 1.00 21.31 48 ALA A C 15
ATOM 20635 O O . ALA A 1 48 ? -21.742 19.002 -15.245 1.00 60.52 48 ALA A O 15
ATOM 20642 N N . LEU A 1 49 ? -22.875 18.436 -13.385 1.00 51.24 49 LEU A N 15
ATOM 20643 C CA . LEU A 1 49 ? -21.969 19.143 -12.487 1.00 12.14 49 LEU A CA 15
ATOM 20644 C C . LEU A 1 49 ? -20.635 18.413 -12.374 1.00 45.21 49 LEU A C 15
ATOM 20645 O O . LEU A 1 49 ? -19.570 19.020 -12.499 1.00 11.42 49 LEU A O 15
ATOM 20661 N N . LEU A 1 50 ? -20.698 17.107 -12.140 1.00 14.22 50 LEU A N 15
ATOM 20662 C CA . LEU A 1 50 ? -19.495 16.293 -12.013 1.00 23.11 50 LEU A CA 15
ATOM 20663 C C . LEU A 1 50 ? -18.599 16.451 -13.237 1.00 5.20 50 LEU A C 15
ATOM 20664 O O . LEU A 1 50 ? -17.378 16.318 -13.147 1.00 2.23 50 LEU A O 15
ATOM 20680 N N . TYR A 1 51 ? -19.212 16.738 -14.380 1.00 31.14 51 TYR A N 15
ATOM 20681 C CA . TYR A 1 51 ? -18.470 16.915 -15.622 1.00 71.43 51 TYR A CA 15
ATOM 20682 C C . TYR A 1 51 ? -17.716 18.241 -15.623 1.00 31.12 51 TYR A C 15
ATOM 20683 O O . TYR A 1 51 ? -16.530 18.293 -15.945 1.00 25.03 51 TYR A O 15
ATOM 20701 N N . ALA A 1 52 ? -18.415 19.311 -15.259 1.00 2.22 52 ALA A N 15
ATOM 20702 C CA . ALA A 1 52 ? -17.812 20.638 -15.214 1.00 74.22 52 ALA A CA 15
ATOM 20703 C C . ALA A 1 52 ? -16.514 20.625 -14.414 1.00 34.41 52 ALA A C 15
ATOM 20704 O O . ALA A 1 52 ? -15.469 21.057 -14.900 1.00 43.32 52 ALA A O 15
ATOM 20711 N N . LEU A 1 53 ? -16.588 20.126 -13.185 1.00 1.44 53 LEU A N 15
ATOM 20712 C CA . LEU A 1 53 ? -15.418 20.057 -12.316 1.00 11.53 53 LEU A CA 15
ATOM 20713 C C . LEU A 1 53 ? -14.354 19.139 -12.907 1.00 63.04 53 LEU A C 15
ATOM 20714 O O . LEU A 1 53 ? -13.161 19.438 -12.851 1.00 73.34 53 LEU A O 15
ATOM 20730 N N . ALA A 1 54 ? -14.794 18.021 -13.476 1.00 43.31 54 ALA A N 15
ATOM 20731 C CA . ALA A 1 54 ? -13.879 17.061 -14.082 1.00 55.41 54 ALA A CA 15
ATOM 20732 C C . ALA A 1 54 ? -13.072 17.705 -15.204 1.00 3.32 54 ALA A C 15
ATOM 20733 O O . ALA A 1 54 ? -11.842 17.648 -15.208 1.00 31.10 54 ALA A O 15
ATOM 20740 N N . SER A 1 55 ? -13.771 18.318 -16.154 1.00 62.41 55 SER A N 15
ATOM 20741 C CA . SER A 1 55 ? -13.118 18.969 -17.284 1.00 31.31 55 SER A CA 15
ATOM 20742 C C . SER A 1 55 ? -12.141 20.038 -16.805 1.00 21.35 55 SER A C 15
ATOM 20743 O O . SER A 1 55 ? -11.127 20.303 -17.451 1.00 75.20 55 SER A O 15
ATOM 20751 N N . SER A 1 56 ? -12.454 20.649 -15.666 1.00 65.42 56 SER A N 15
ATOM 20752 C CA . SER A 1 56 ? -11.606 21.692 -15.101 1.00 20.23 56 SER A CA 15
ATOM 20753 C C . SER A 1 56 ? -10.205 21.159 -14.815 1.00 73.53 56 SER A C 15
ATOM 20754 O O . SER A 1 56 ? -9.249 21.925 -14.706 1.00 1.24 56 SER A O 15
ATOM 20762 N N . GLN A 1 57 ? -10.094 19.839 -14.696 1.00 51.44 57 GLN A N 15
ATOM 20763 C CA . GLN A 1 57 ? -8.811 19.203 -14.423 1.00 0.11 57 GLN A CA 15
ATOM 20764 C C . GLN A 1 57 ? -8.363 18.352 -15.606 1.00 64.51 57 GLN A C 15
ATOM 20765 O O . GLN A 1 57 ? -7.461 18.733 -16.352 1.00 34.52 57 GLN A O 15
ATOM 20779 N N . GLY A 1 58 ? -8.998 17.195 -15.772 1.00 12.44 58 GLY A N 15
ATOM 20780 C CA . GLY A 1 58 ? -8.650 16.308 -16.866 1.00 33.44 58 GLY A CA 15
ATOM 20781 C C . GLY A 1 58 ? -9.818 16.051 -17.798 1.00 21.24 58 GLY A C 15
ATOM 20782 O O . GLY A 1 58 ? -10.939 16.486 -17.534 1.00 21.03 58 GLY A O 15
ATOM 20786 N N . ASP A 1 59 ? -9.555 15.344 -18.891 1.00 73.12 59 ASP A N 15
ATOM 20787 C CA . ASP A 1 59 ? -10.593 15.030 -19.866 1.00 52.24 59 ASP A CA 15
ATOM 20788 C C . ASP A 1 59 ? -11.462 13.873 -19.382 1.00 41.44 59 ASP A C 15
ATOM 20789 O O . ASP A 1 59 ? -10.973 12.943 -18.741 1.00 4.44 59 ASP A O 15
ATOM 20798 N N . ILE A 1 60 ? -12.752 13.939 -19.693 1.00 71.23 60 ILE A N 15
ATOM 20799 C CA . ILE A 1 60 ? -13.688 12.897 -19.290 1.00 33.10 60 ILE A CA 15
ATOM 20800 C C . ILE A 1 60 ? -14.106 12.042 -20.481 1.00 64.44 60 ILE A C 15
ATOM 20801 O O . ILE A 1 60 ? -14.435 12.562 -21.548 1.00 63.23 60 ILE A O 15
ATOM 20817 N N . LEU A 1 61 ? -14.092 10.727 -20.292 1.00 64.24 61 LEU A N 15
ATOM 20818 C CA . LEU A 1 61 ? -14.471 9.798 -21.351 1.00 63.52 61 LEU A CA 15
ATOM 20819 C C . LEU A 1 61 ? -15.903 9.309 -21.160 1.00 21.01 61 LEU A C 15
ATOM 20820 O O . LEU A 1 61 ? -16.571 8.923 -22.119 1.00 71.02 61 LEU A O 15
ATOM 20836 N N . ASP A 1 62 ? -16.369 9.331 -19.916 1.00 24.40 62 ASP A N 15
ATOM 20837 C CA . ASP A 1 62 ? -17.723 8.893 -19.599 1.00 11.11 62 ASP A CA 15
ATOM 20838 C C . ASP A 1 62 ? -18.000 9.022 -18.104 1.00 40.23 62 ASP A C 15
ATOM 20839 O O . ASP A 1 62 ? -17.266 8.479 -17.278 1.00 74.51 62 ASP A O 15
ATOM 20848 N N . ILE A 1 63 ? -19.062 9.746 -17.765 1.00 24.52 63 ILE A N 15
ATOM 20849 C CA . ILE A 1 63 ? -19.435 9.946 -16.370 1.00 24.40 63 ILE A CA 15
ATOM 20850 C C . ILE A 1 63 ? -20.639 9.089 -15.995 1.00 20.13 63 ILE A C 15
ATOM 20851 O O . ILE A 1 63 ? -21.750 9.317 -16.474 1.00 30.34 63 ILE A O 15
ATOM 20867 N N . VAL A 1 64 ? -20.411 8.103 -15.133 1.00 34.21 64 VAL A N 15
ATOM 20868 C CA . VAL A 1 64 ? -21.478 7.213 -14.690 1.00 52.01 64 VAL A CA 15
ATOM 20869 C C . VAL A 1 64 ? -22.027 7.645 -13.335 1.00 24.44 64 VAL A C 15
ATOM 20870 O O . VAL A 1 64 ? -21.293 8.162 -12.492 1.00 51.43 64 VAL A O 15
ATOM 20883 N N . VAL A 1 65 ? -23.322 7.427 -13.130 1.00 41.30 65 VAL A N 15
ATOM 20884 C CA . VAL A 1 65 ? -23.970 7.792 -11.876 1.00 5.13 65 VAL A CA 15
ATOM 20885 C C . VAL A 1 65 ? -25.002 6.748 -11.466 1.00 61.31 65 VAL A C 15
ATOM 20886 O O . VAL A 1 65 ? -25.784 6.276 -12.292 1.00 11.24 65 VAL A O 15
ATOM 20899 N N . ASP A 1 66 ? -24.999 6.391 -10.187 1.00 4.05 66 ASP A N 15
ATOM 20900 C CA . ASP A 1 66 ? -25.936 5.403 -9.666 1.00 33.11 66 ASP A CA 15
ATOM 20901 C C . ASP A 1 66 ? -27.375 5.887 -9.816 1.00 51.10 66 ASP A C 15
ATOM 20902 O O . ASP A 1 66 ? -27.653 6.817 -10.575 1.00 25.12 66 ASP A O 15
ATOM 20911 N N . LEU A 1 67 ? -28.287 5.250 -9.089 1.00 42.54 67 LEU A N 15
ATOM 20912 C CA . LEU A 1 67 ? -29.698 5.615 -9.142 1.00 53.41 67 LEU A CA 15
ATOM 20913 C C . LEU A 1 67 ? -30.042 6.620 -8.047 1.00 53.12 67 LEU A C 15
ATOM 20914 O O . LEU A 1 67 ? -31.207 6.784 -7.685 1.00 32.33 67 LEU A O 15
ATOM 20930 N N . SER A 1 68 ? -29.021 7.292 -7.526 1.00 1.13 68 SER A N 15
ATOM 20931 C CA . SER A 1 68 ? -29.215 8.280 -6.471 1.00 2.11 68 SER A CA 15
ATOM 20932 C C . SER A 1 68 ? -30.038 7.698 -5.326 1.00 25.14 68 SER A C 15
ATOM 20933 O O . SER A 1 68 ? -31.110 8.205 -4.996 1.00 42.33 68 SER A O 15
ATOM 20941 N N . ASP A 1 69 ? -29.527 6.630 -4.723 1.00 35.41 69 ASP A N 15
ATOM 20942 C CA . ASP A 1 69 ? -30.213 5.977 -3.613 1.00 53.44 69 ASP A CA 15
ATOM 20943 C C . ASP A 1 69 ? -30.056 6.784 -2.328 1.00 75.11 69 ASP A C 15
ATOM 20944 O O . ASP A 1 69 ? -29.035 7.436 -2.114 1.00 3.34 69 ASP A O 15
ATOM 20953 N N . ASP A 1 70 ? -31.075 6.735 -1.477 1.00 55.33 70 ASP A N 15
ATOM 20954 C CA . ASP A 1 70 ? -31.051 7.461 -0.213 1.00 12.42 70 ASP A CA 15
ATOM 20955 C C . ASP A 1 70 ? -30.139 6.769 0.794 1.00 25.52 70 ASP A C 15
ATOM 20956 O O . ASP A 1 70 ? -29.890 7.288 1.881 1.00 1.12 70 ASP A O 15
ATOM 20965 N N . ASN A 1 71 ? -29.643 5.592 0.425 1.00 73.24 71 ASN A N 15
ATOM 20966 C CA . ASN A 1 71 ? -28.759 4.827 1.296 1.00 34.44 71 ASN A CA 15
ATOM 20967 C C . ASN A 1 71 ? -27.409 4.587 0.627 1.00 34.13 71 ASN A C 15
ATOM 20968 O O . ASN A 1 71 ? -26.468 4.110 1.260 1.00 65.50 71 ASN A O 15
ATOM 20979 N N . SER A 1 72 ? -27.323 4.922 -0.656 1.00 12.30 72 SER A N 15
ATOM 20980 C CA . SER A 1 72 ? -26.090 4.741 -1.412 1.00 62.13 72 SER A CA 15
ATOM 20981 C C . SER A 1 72 ? -25.517 6.086 -1.849 1.00 75.00 72 SER A C 15
ATOM 20982 O O . SER A 1 72 ? -24.510 6.548 -1.314 1.00 74.13 72 SER A O 15
ATOM 20990 N N . GLY A 1 73 ? -26.168 6.710 -2.826 1.00 55.11 73 GLY A N 15
ATOM 20991 C CA . GLY A 1 73 ? -25.711 7.996 -3.319 1.00 63.14 73 GLY A CA 15
ATOM 20992 C C . GLY A 1 73 ? -24.240 7.986 -3.685 1.00 42.23 73 GLY A C 15
ATOM 20993 O O . GLY A 1 73 ? -23.384 8.306 -2.860 1.00 14.34 73 GLY A O 15
ATOM 20997 N N . LYS A 1 74 ? -23.943 7.616 -4.926 1.00 40.35 74 LYS A N 15
ATOM 20998 C CA . LYS A 1 74 ? -22.565 7.565 -5.401 1.00 53.24 74 LYS A CA 15
ATOM 20999 C C . LYS A 1 74 ? -22.509 7.683 -6.921 1.00 41.21 74 LYS A C 15
ATOM 21000 O O . LYS A 1 74 ? -23.541 7.788 -7.584 1.00 23.25 74 LYS A O 15
ATOM 21019 N N . ALA A 1 75 ? -21.297 7.664 -7.467 1.00 14.10 75 ALA A N 15
ATOM 21020 C CA . ALA A 1 75 ? -21.107 7.765 -8.909 1.00 14.44 75 ALA A CA 15
ATOM 21021 C C . ALA A 1 75 ? -19.666 7.451 -9.296 1.00 34.21 75 ALA A C 15
ATOM 21022 O O . ALA A 1 75 ? -18.834 7.153 -8.439 1.00 1.20 75 ALA A O 15
ATOM 21029 N N . TYR A 1 76 ? -19.379 7.518 -10.591 1.00 21.30 76 TYR A N 15
ATOM 21030 C CA . TYR A 1 76 ? -18.039 7.237 -11.092 1.00 23.21 76 TYR A CA 15
ATOM 21031 C C . TYR A 1 76 ? -17.701 8.136 -12.277 1.00 63.54 76 TYR A C 15
ATOM 21032 O O . TYR A 1 76 ? -18.454 8.210 -13.249 1.00 22.51 76 TYR A O 15
ATOM 21050 N N . ILE A 1 77 ? -16.563 8.816 -12.190 1.00 1.11 77 ILE A N 15
ATOM 21051 C CA . ILE A 1 77 ? -16.123 9.709 -13.255 1.00 73.42 77 ILE A CA 15
ATOM 21052 C C . ILE A 1 77 ? -14.924 9.129 -13.998 1.00 75.13 77 ILE A C 15
ATOM 21053 O O . ILE A 1 77 ? -13.817 9.071 -13.463 1.00 52.23 77 ILE A O 15
ATOM 21069 N N . VAL A 1 78 ? -15.153 8.702 -15.236 1.00 64.42 78 VAL A N 15
ATOM 21070 C CA . VAL A 1 78 ? -14.091 8.129 -16.055 1.00 61.11 78 VAL A CA 15
ATOM 21071 C C . VAL A 1 78 ? -13.285 9.220 -16.752 1.00 33.42 78 VAL A C 15
ATOM 21072 O O . VAL A 1 78 ? -13.841 10.066 -17.452 1.00 74.44 78 VAL A O 15
ATOM 21085 N N . PHE A 1 79 ? -11.971 9.194 -16.555 1.00 72.23 79 PHE A N 15
ATOM 21086 C CA . PHE A 1 79 ? -11.088 10.181 -17.165 1.00 4.04 79 PHE A CA 15
ATOM 21087 C C . PHE A 1 79 ? -10.243 9.548 -18.266 1.00 43.24 79 PHE A C 15
ATOM 21088 O O . PHE A 1 79 ? -10.327 8.346 -18.514 1.00 65.23 79 PHE A O 15
ATOM 21105 N N . ALA A 1 80 ? -9.429 10.368 -18.924 1.00 73.35 80 ALA A N 15
ATOM 21106 C CA . ALA A 1 80 ? -8.568 9.889 -19.999 1.00 10.24 80 ALA A CA 15
ATOM 21107 C C . ALA A 1 80 ? -7.568 8.859 -19.483 1.00 53.51 80 ALA A C 15
ATOM 21108 O O . ALA A 1 80 ? -7.313 7.846 -20.134 1.00 73.40 80 ALA A O 15
ATOM 21115 N N . THR A 1 81 ? -7.003 9.126 -18.310 1.00 32.25 81 THR A N 15
ATOM 21116 C CA . THR A 1 81 ? -6.030 8.223 -17.708 1.00 1.54 81 THR A CA 15
ATOM 21117 C C . THR A 1 81 ? -5.796 8.566 -16.241 1.00 2.42 81 THR A C 15
ATOM 21118 O O . THR A 1 81 ? -6.236 9.611 -15.761 1.00 22.30 81 THR A O 15
ATOM 21129 N N . GLN A 1 82 ? -5.100 7.681 -15.535 1.00 10.13 82 GLN A N 15
ATOM 21130 C CA . GLN A 1 82 ? -4.808 7.892 -14.122 1.00 21.43 82 GLN A CA 15
ATOM 21131 C C . GLN A 1 82 ? -4.167 9.257 -13.896 1.00 12.02 82 GLN A C 15
ATOM 21132 O O . GLN A 1 82 ? -4.322 9.857 -12.833 1.00 24.35 82 GLN A O 15
ATOM 21146 N N . GLU A 1 83 ? -3.448 9.742 -14.903 1.00 64.42 83 GLU A N 15
ATOM 21147 C CA . GLU A 1 83 ? -2.783 11.036 -14.813 1.00 4.24 83 GLU A CA 15
ATOM 21148 C C . GLU A 1 83 ? -3.790 12.147 -14.529 1.00 31.32 83 GLU A C 15
ATOM 21149 O O . GLU A 1 83 ? -3.614 12.937 -13.602 1.00 44.51 83 GLU A O 15
ATOM 21161 N N . SER A 1 84 ? -4.846 12.199 -15.334 1.00 14.31 84 SER A N 15
ATOM 21162 C CA . SER A 1 84 ? -5.880 13.215 -15.173 1.00 33.10 84 SER A CA 15
ATOM 21163 C C . SER A 1 84 ? -6.742 12.924 -13.948 1.00 22.21 84 SER A C 15
ATOM 21164 O O . SER A 1 84 ? -7.028 13.816 -13.151 1.00 13.42 84 SER A O 15
ATOM 21172 N N . ALA A 1 85 ? -7.152 11.668 -13.806 1.00 25.55 85 ALA A N 15
ATOM 21173 C CA . ALA A 1 85 ? -7.978 11.257 -12.678 1.00 34.15 85 ALA A CA 15
ATOM 21174 C C . ALA A 1 85 ? -7.341 11.664 -11.353 1.00 73.41 85 ALA A C 15
ATOM 21175 O O . ALA A 1 85 ? -7.956 12.361 -10.547 1.00 53.22 85 ALA A O 15
ATOM 21182 N N . GLN A 1 86 ? -6.107 11.222 -11.135 1.00 44.25 86 GLN A N 15
ATOM 21183 C CA . GLN A 1 86 ? -5.388 11.540 -9.907 1.00 62.23 86 GLN A CA 15
ATOM 21184 C C . GLN A 1 86 ? -5.310 13.048 -9.696 1.00 53.35 86 GLN A C 15
ATOM 21185 O O . GLN A 1 86 ? -5.348 13.529 -8.564 1.00 42.34 86 GLN A O 15
ATOM 21199 N N . ALA A 1 87 ? -5.202 13.789 -10.794 1.00 43.43 87 ALA A N 15
ATOM 21200 C CA . ALA A 1 87 ? -5.121 15.243 -10.730 1.00 3.34 87 ALA A CA 15
ATOM 21201 C C . ALA A 1 87 ? -6.415 15.842 -10.190 1.00 74.12 87 ALA A C 15
ATOM 21202 O O . ALA A 1 87 ? -6.393 16.732 -9.340 1.00 24.45 87 ALA A O 15
ATOM 21209 N N . PHE A 1 88 ? -7.543 15.349 -10.691 1.00 33.22 88 PHE A N 15
ATOM 21210 C CA . PHE A 1 88 ? -8.848 15.837 -10.260 1.00 74.52 88 PHE A CA 15
ATOM 21211 C C . PHE A 1 88 ? -9.189 15.320 -8.865 1.00 42.23 88 PHE A C 15
ATOM 21212 O O . PHE A 1 88 ? -9.832 16.011 -8.075 1.00 73.11 88 PHE A O 15
ATOM 21229 N N . VAL A 1 89 ? -8.752 14.100 -8.570 1.00 33.14 89 VAL A N 15
ATOM 21230 C CA . VAL A 1 89 ? -9.010 13.490 -7.271 1.00 25.24 89 VAL A CA 15
ATOM 21231 C C . VAL A 1 89 ? -8.268 14.226 -6.161 1.00 3.30 89 VAL A C 15
ATOM 21232 O O . VAL A 1 89 ? -8.809 14.443 -5.078 1.00 10.25 89 VAL A O 15
ATOM 21245 N N . GLU A 1 90 ? -7.025 14.609 -6.440 1.00 34.22 90 GLU A N 15
ATOM 21246 C CA . GLU A 1 90 ? -6.209 15.321 -5.464 1.00 10.31 90 GLU A CA 15
ATOM 21247 C C . GLU A 1 90 ? -6.548 16.809 -5.454 1.00 2.21 90 GLU A C 15
ATOM 21248 O O . GLU A 1 90 ? -6.345 17.496 -4.453 1.00 60.12 90 GLU A O 15
ATOM 21260 N N . ALA A 1 91 ? -7.065 17.300 -6.576 1.00 25.13 91 ALA A N 15
ATOM 21261 C CA . ALA A 1 91 ? -7.433 18.705 -6.696 1.00 41.04 91 ALA A CA 15
ATOM 21262 C C . ALA A 1 91 ? -8.737 18.996 -5.962 1.00 33.41 91 ALA A C 15
ATOM 21263 O O . ALA A 1 91 ? -9.001 20.133 -5.570 1.00 60.25 91 ALA A O 15
ATOM 21270 N N . PHE A 1 92 ? -9.551 17.961 -5.779 1.00 1.04 92 PHE A N 15
ATOM 21271 C CA . PHE A 1 92 ? -10.829 18.106 -5.092 1.00 54.04 92 PHE A CA 15
ATOM 21272 C C . PHE A 1 92 ? -10.907 17.177 -3.885 1.00 21.44 92 PHE A C 15
ATOM 21273 O O . PHE A 1 92 ? -11.953 17.057 -3.248 1.00 30.33 92 PHE A O 15
ATOM 21290 N N . GLN A 1 93 ? -9.792 16.522 -3.577 1.00 71.52 93 GLN A N 15
ATOM 21291 C CA . GLN A 1 93 ? -9.734 15.602 -2.447 1.00 70.11 93 GLN A CA 15
ATOM 21292 C C . GLN A 1 93 ? -10.331 16.238 -1.196 1.00 40.32 93 GLN A C 15
ATOM 21293 O O . GLN A 1 93 ? -10.940 15.558 -0.372 1.00 13.01 93 GLN A O 15
ATOM 21307 N N . GLY A 1 94 ? -10.151 17.549 -1.061 1.00 70.22 94 GLY A N 15
ATOM 21308 C CA . GLY A 1 94 ? -10.677 18.255 0.092 1.00 34.12 94 GLY A CA 15
ATOM 21309 C C . GLY A 1 94 ? -11.374 19.547 -0.287 1.00 22.20 94 GLY A C 15
ATOM 21310 O O . GLY A 1 94 ? -10.953 20.630 0.120 1.00 24.21 94 GLY A O 15
ATOM 21314 N N . TYR A 1 95 ? -12.441 19.434 -1.070 1.00 30.14 95 TYR A N 15
ATOM 21315 C CA . TYR A 1 95 ? -13.195 20.603 -1.507 1.00 61.44 95 TYR A CA 15
ATOM 21316 C C . TYR A 1 95 ? -14.688 20.411 -1.262 1.00 14.03 95 TYR A C 15
ATOM 21317 O O . TYR A 1 95 ? -15.255 19.349 -1.520 1.00 71.01 95 TYR A O 15
ATOM 21335 N N . PRO A 1 96 ? -15.343 21.464 -0.751 1.00 3.44 96 PRO A N 15
ATOM 21336 C CA . PRO A 1 96 ? -16.779 21.439 -0.459 1.00 71.23 96 PRO A CA 15
ATOM 21337 C C . PRO A 1 96 ? -17.627 21.403 -1.726 1.00 60.32 96 PRO A C 15
ATOM 21338 O O . PRO A 1 96 ? -17.776 22.412 -2.415 1.00 4.52 96 PRO A O 15
ATOM 21349 N N . PHE A 1 97 ? -18.182 20.233 -2.028 1.00 44.53 97 PHE A N 15
ATOM 21350 C CA . PHE A 1 97 ? -19.015 20.066 -3.213 1.00 63.14 97 PHE A CA 15
ATOM 21351 C C . PHE A 1 97 ? -20.296 19.310 -2.875 1.00 32.00 97 PHE A C 15
ATOM 21352 O O . PHE A 1 97 ? -20.312 18.466 -1.979 1.00 53.14 97 PHE A O 15
ATOM 21369 N N . GLN A 1 98 ? -21.368 19.620 -3.598 1.00 4.22 98 GLN A N 15
ATOM 21370 C CA . GLN A 1 98 ? -22.654 18.971 -3.373 1.00 41.34 98 GLN A CA 15
ATOM 21371 C C . GLN A 1 98 ? -23.106 19.144 -1.927 1.00 41.41 98 GLN A C 15
ATOM 21372 O O . GLN A 1 98 ? -23.879 18.341 -1.408 1.00 15.14 98 GLN A O 15
ATOM 21386 N N . GLY A 1 99 ? -22.617 20.199 -1.281 1.00 70.04 99 GLY A N 15
ATOM 21387 C CA . GLY A 1 99 ? -22.982 20.458 0.099 1.00 24.13 99 GLY A CA 15
ATOM 21388 C C . GLY A 1 99 ? -21.776 20.743 0.973 1.00 14.04 99 GLY A C 15
ATOM 21389 O O . GLY A 1 99 ? -21.671 21.816 1.566 1.00 32.10 99 GLY A O 15
ATOM 21393 N N . ASN A 1 100 ? -20.865 19.779 1.055 1.00 33.12 100 ASN A N 15
ATOM 21394 C CA . ASN A 1 100 ? -19.662 19.931 1.866 1.00 73.24 100 ASN A CA 15
ATOM 21395 C C . ASN A 1 100 ? -18.794 18.679 1.790 1.00 22.21 100 ASN A C 15
ATOM 21396 O O . ASN A 1 100 ? -17.646 18.715 1.347 1.00 4.43 100 ASN A O 15
ATOM 21407 N N . PRO A 1 101 ? -19.354 17.543 2.232 1.00 64.20 101 PRO A N 15
ATOM 21408 C CA . PRO A 1 101 ? -18.649 16.258 2.224 1.00 63.52 101 PRO A CA 15
ATOM 21409 C C . PRO A 1 101 ? -18.439 15.720 0.812 1.00 10.32 101 PRO A C 15
ATOM 21410 O O . PRO A 1 101 ? -19.380 15.256 0.167 1.00 13.13 101 PRO A O 15
ATOM 21421 N N . LEU A 1 102 ? -17.200 15.786 0.337 1.00 31.34 102 LEU A N 15
ATOM 21422 C CA . LEU A 1 102 ? -16.866 15.305 -0.999 1.00 35.11 102 LEU A CA 15
ATOM 21423 C C . LEU A 1 102 ? -15.660 14.372 -0.957 1.00 12.43 102 LEU A C 15
ATOM 21424 O O . LEU A 1 102 ? -14.581 14.756 -0.506 1.00 42.41 102 LEU A O 15
ATOM 21440 N N . VAL A 1 103 ? -15.850 13.145 -1.431 1.00 53.32 103 VAL A N 15
ATOM 21441 C CA . VAL A 1 103 ? -14.777 12.158 -1.451 1.00 11.51 103 VAL A CA 15
ATOM 21442 C C . VAL A 1 103 ? -14.475 11.703 -2.874 1.00 54.12 103 VAL A C 15
ATOM 21443 O O . VAL A 1 103 ? -15.387 11.442 -3.659 1.00 73.14 103 VAL A O 15
ATOM 21456 N N . ILE A 1 104 ? -13.191 11.610 -3.200 1.00 24.43 104 ILE A N 15
ATOM 21457 C CA . ILE A 1 104 ? -12.769 11.184 -4.528 1.00 62.04 104 ILE A CA 15
ATOM 21458 C C . ILE A 1 104 ? -11.625 10.178 -4.446 1.00 53.53 104 ILE A C 15
ATOM 21459 O O . ILE A 1 104 ? -10.594 10.442 -3.826 1.00 54.12 104 ILE A O 15
ATOM 21475 N N . THR A 1 105 ? -11.813 9.024 -5.078 1.00 32.21 105 THR A N 15
ATOM 21476 C CA . THR A 1 105 ? -10.798 7.978 -5.077 1.00 41.34 105 THR A CA 15
ATOM 21477 C C . THR A 1 105 ? -10.785 7.224 -6.402 1.00 44.11 105 THR A C 15
ATOM 21478 O O . THR A 1 105 ? -11.657 7.420 -7.248 1.00 41.45 105 THR A O 15
ATOM 21489 N N . PHE A 1 106 ? -9.790 6.360 -6.576 1.00 31.13 106 PHE A N 15
ATOM 21490 C CA . PHE A 1 106 ? -9.663 5.576 -7.799 1.00 34.24 106 PHE A CA 15
ATOM 21491 C C . PHE A 1 106 ? -10.450 4.272 -7.693 1.00 1.50 106 PHE A C 15
ATOM 21492 O O . PHE A 1 106 ? -11.065 3.988 -6.665 1.00 61.44 106 PHE A O 15
ATOM 21509 N N . SER A 1 107 ? -10.425 3.485 -8.764 1.00 15.14 107 SER A N 15
ATOM 21510 C CA . SER A 1 107 ? -11.139 2.214 -8.794 1.00 74.00 107 SER A CA 15
ATOM 21511 C C . SER A 1 107 ? -10.262 1.112 -9.379 1.00 63.14 107 SER A C 15
ATOM 21512 O O . SER A 1 107 ? -9.123 1.356 -9.776 1.00 41.41 107 SER A O 15
ATOM 21520 N N . GLU A 1 108 ? -10.801 -0.102 -9.429 1.00 74.03 108 GLU A N 15
ATOM 21521 C CA . GLU A 1 108 ? -10.067 -1.242 -9.965 1.00 72.23 108 GLU A CA 15
ATOM 21522 C C . GLU A 1 108 ? -10.554 -1.592 -11.369 1.00 10.23 108 GLU A C 15
ATOM 21523 O O . GLU A 1 108 ? -11.755 -1.726 -11.607 1.00 2.01 108 GLU A O 15
ATOM 21535 N N . THR A 1 109 ? -9.613 -1.738 -12.296 1.00 43.21 109 THR A N 15
ATOM 21536 C CA . THR A 1 109 ? -9.944 -2.070 -13.676 1.00 12.31 109 THR A CA 15
ATOM 21537 C C . THR A 1 109 ? -9.324 -3.401 -14.085 1.00 53.13 109 THR A C 15
ATOM 21538 O O . THR A 1 109 ? -8.412 -3.461 -14.910 1.00 54.14 109 THR A O 15
ATOM 21549 N N . PRO A 1 110 ? -9.829 -4.495 -13.497 1.00 72.51 110 PRO A N 15
ATOM 21550 C CA . PRO A 1 110 ? -9.340 -5.847 -13.787 1.00 12.34 110 PRO A CA 15
ATOM 21551 C C . PRO A 1 110 ? -9.713 -6.310 -15.191 1.00 12.32 110 PRO A C 15
ATOM 21552 O O . PRO A 1 110 ? -10.327 -5.566 -15.956 1.00 20.51 110 PRO A O 15
ATOM 21563 N N . GLN A 1 111 ? -9.339 -7.541 -15.522 1.00 23.21 111 GLN A N 15
ATOM 21564 C CA . GLN A 1 111 ? -9.634 -8.102 -16.835 1.00 35.01 111 GLN A CA 15
ATOM 21565 C C . GLN A 1 111 ? -10.727 -9.162 -16.741 1.00 10.14 111 GLN A C 15
ATOM 21566 O O . GLN A 1 111 ? -10.556 -10.287 -17.209 1.00 22.30 111 GLN A O 15
ATOM 21580 N N . SER A 1 112 ? -11.850 -8.795 -16.132 1.00 0.35 112 SER A N 15
ATOM 21581 C CA . SER A 1 112 ? -12.969 -9.715 -15.972 1.00 34.51 112 SER A CA 15
ATOM 21582 C C . SER A 1 112 ? -13.464 -10.209 -17.328 1.00 30.50 112 SER A C 15
ATOM 21583 O O . SER A 1 112 ? -14.029 -11.298 -17.435 1.00 43.30 112 SER A O 15
ATOM 21591 N N . GLN A 1 113 ? -13.247 -9.401 -18.360 1.00 52.13 113 GLN A N 15
ATOM 21592 C CA . GLN A 1 113 ? -13.671 -9.755 -19.710 1.00 15.04 113 GLN A CA 15
ATOM 21593 C C . GLN A 1 113 ? -13.030 -11.065 -20.156 1.00 12.22 113 GLN A C 15
ATOM 21594 O O . GLN A 1 113 ? -13.572 -11.777 -21.001 1.00 34.43 113 GLN A O 15
ATOM 21608 N N . VAL A 1 114 ? -11.872 -11.376 -19.583 1.00 21.33 114 VAL A N 15
ATOM 21609 C CA . VAL A 1 114 ? -11.157 -12.601 -19.921 1.00 23.13 114 VAL A CA 15
ATOM 21610 C C . VAL A 1 114 ? -11.323 -12.945 -21.397 1.00 34.35 114 VAL A C 15
ATOM 21611 O O . VAL A 1 114 ? -11.615 -14.088 -21.749 1.00 14.33 114 VAL A O 15
ATOM 21624 N N . ALA A 1 115 ? -11.135 -11.949 -22.256 1.00 32.02 115 ALA A N 15
ATOM 21625 C CA . ALA A 1 115 ? -11.262 -12.147 -23.694 1.00 51.33 115 ALA A CA 15
ATOM 21626 C C . ALA A 1 115 ? -10.043 -12.867 -24.259 1.00 64.21 115 ALA A C 15
ATOM 21627 O O . ALA A 1 115 ? -10.165 -13.711 -25.146 1.00 52.14 115 ALA A O 15
ATOM 21634 N N . GLU A 1 116 ? -8.867 -12.528 -23.739 1.00 40.23 116 GLU A N 15
ATOM 21635 C CA . GLU A 1 116 ? -7.625 -13.142 -24.194 1.00 74.43 116 GLU A CA 15
ATOM 21636 C C . GLU A 1 116 ? -7.631 -14.644 -23.924 1.00 23.31 116 GLU A C 15
ATOM 21637 O O . GLU A 1 116 ? -7.236 -15.441 -24.776 1.00 11.51 116 GLU A O 15
ATOM 21649 N N . ASP A 1 117 ? -8.080 -15.023 -22.733 1.00 21.24 117 ASP A N 15
ATOM 21650 C CA . ASP A 1 117 ? -8.138 -16.429 -22.349 1.00 4.11 117 ASP A CA 15
ATOM 21651 C C . ASP A 1 117 ? -9.058 -17.210 -23.282 1.00 45.33 117 ASP A C 15
ATOM 21652 O O . ASP A 1 117 ? -9.108 -18.440 -23.235 1.00 3.45 117 ASP A O 15
ATOM 21661 N N . THR A 1 22 ? -0.843 -2.623 1.154 1.00 21.32 22 THR A N 16
ATOM 21662 C CA . THR A 1 22 ? -1.060 -1.566 0.174 1.00 20.35 22 THR A CA 16
ATOM 21663 C C . THR A 1 22 ? -0.800 -2.067 -1.242 1.00 21.35 22 THR A C 16
ATOM 21664 O O . THR A 1 22 ? 0.176 -1.690 -1.890 1.00 2.30 22 THR A O 16
ATOM 21675 N N . PRO A 1 23 ? -1.693 -2.938 -1.735 1.00 41.24 23 PRO A N 16
ATOM 21676 C CA . PRO A 1 23 ? -1.581 -3.508 -3.081 1.00 75.22 23 PRO A CA 16
ATOM 21677 C C . PRO A 1 23 ? -1.839 -2.474 -4.172 1.00 72.52 23 PRO A C 16
ATOM 21678 O O . PRO A 1 23 ? -2.955 -1.982 -4.344 1.00 23.54 23 PRO A O 16
ATOM 21689 N N . PRO A 1 24 ? -0.785 -2.136 -4.929 1.00 23.11 24 PRO A N 16
ATOM 21690 C CA . PRO A 1 24 ? -0.873 -1.158 -6.017 1.00 62.13 24 PRO A CA 16
ATOM 21691 C C . PRO A 1 24 ? -1.679 -1.680 -7.202 1.00 14.24 24 PRO A C 16
ATOM 21692 O O . PRO A 1 24 ? -2.142 -2.821 -7.196 1.00 13.11 24 PRO A O 16
ATOM 21703 N N . HIS A 1 25 ? -1.844 -0.837 -8.217 1.00 31.43 25 HIS A N 16
ATOM 21704 C CA . HIS A 1 25 ? -2.594 -1.215 -9.409 1.00 55.32 25 HIS A CA 16
ATOM 21705 C C . HIS A 1 25 ? -1.778 -0.952 -10.671 1.00 1.42 25 HIS A C 16
ATOM 21706 O O . HIS A 1 25 ? -1.963 0.064 -11.343 1.00 61.40 25 HIS A O 16
ATOM 21720 N N . THR A 1 26 ? -0.873 -1.873 -10.987 1.00 43.50 26 THR A N 16
ATOM 21721 C CA . THR A 1 26 ? -0.027 -1.739 -12.166 1.00 64.41 26 THR A CA 16
ATOM 21722 C C . THR A 1 26 ? -0.865 -1.567 -13.428 1.00 3.54 26 THR A C 16
ATOM 21723 O O . THR A 1 26 ? -0.614 -0.669 -14.231 1.00 73.14 26 THR A O 16
ATOM 21734 N N . GLU A 1 27 ? -1.861 -2.431 -13.594 1.00 64.21 27 GLU A N 16
ATOM 21735 C CA . GLU A 1 27 ? -2.735 -2.373 -14.759 1.00 54.22 27 GLU A CA 16
ATOM 21736 C C . GLU A 1 27 ? -3.270 -0.959 -14.967 1.00 55.14 27 GLU A C 16
ATOM 21737 O O . GLU A 1 27 ? -3.307 -0.140 -14.049 1.00 23.13 27 GLU A O 16
ATOM 21749 N N . PRO A 1 28 ? -3.696 -0.664 -16.205 1.00 4.11 28 PRO A N 16
ATOM 21750 C CA . PRO A 1 28 ? -4.236 0.651 -16.564 1.00 33.52 28 PRO A CA 16
ATOM 21751 C C . PRO A 1 28 ? -5.598 0.910 -15.928 1.00 42.53 28 PRO A C 16
ATOM 21752 O O . PRO A 1 28 ? -6.294 -0.022 -15.527 1.00 12.33 28 PRO A O 16
ATOM 21763 N N . SER A 1 29 ? -5.972 2.183 -15.841 1.00 4.04 29 SER A N 16
ATOM 21764 C CA . SER A 1 29 ? -7.249 2.566 -15.251 1.00 31.44 29 SER A CA 16
ATOM 21765 C C . SER A 1 29 ? -7.668 3.957 -15.716 1.00 64.12 29 SER A C 16
ATOM 21766 O O . SER A 1 29 ? -7.226 4.965 -15.166 1.00 43.34 29 SER A O 16
ATOM 21774 N N . GLN A 1 30 ? -8.522 4.001 -16.733 1.00 53.50 30 GLN A N 16
ATOM 21775 C CA . GLN A 1 30 ? -9.000 5.269 -17.274 1.00 32.44 30 GLN A CA 16
ATOM 21776 C C . GLN A 1 30 ? -10.358 5.635 -16.683 1.00 4.13 30 GLN A C 16
ATOM 21777 O O . GLN A 1 30 ? -11.125 6.388 -17.283 1.00 4.33 30 GLN A O 16
ATOM 21791 N N . VAL A 1 31 ? -10.649 5.097 -15.502 1.00 44.15 31 VAL A N 16
ATOM 21792 C CA . VAL A 1 31 ? -11.913 5.368 -14.830 1.00 14.03 31 VAL A CA 16
ATOM 21793 C C . VAL A 1 31 ? -11.702 5.617 -13.341 1.00 5.13 31 VAL A C 16
ATOM 21794 O O . VAL A 1 31 ? -10.850 4.990 -12.710 1.00 41.23 31 VAL A O 16
ATOM 21807 N N . VAL A 1 32 ? -12.483 6.537 -12.783 1.00 64.10 32 VAL A N 16
ATOM 21808 C CA . VAL A 1 32 ? -12.382 6.868 -11.367 1.00 12.52 32 VAL A CA 16
ATOM 21809 C C . VAL A 1 32 ? -13.723 6.687 -10.664 1.00 4.35 32 VAL A C 16
ATOM 21810 O O . VAL A 1 32 ? -14.782 6.834 -11.275 1.00 21.40 32 VAL A O 16
ATOM 21823 N N . LEU A 1 33 ? -13.670 6.369 -9.375 1.00 61.50 33 LEU A N 16
ATOM 21824 C CA . LEU A 1 33 ? -14.881 6.168 -8.586 1.00 63.44 33 LEU A CA 16
ATOM 21825 C C . LEU A 1 33 ? -14.978 7.198 -7.466 1.00 23.44 33 LEU A C 16
ATOM 21826 O O . LEU A 1 33 ? -13.977 7.536 -6.832 1.00 74.20 33 LEU A O 16
ATOM 21842 N N . ILE A 1 34 ? -16.188 7.691 -7.225 1.00 61.43 34 ILE A N 16
ATOM 21843 C CA . ILE A 1 34 ? -16.416 8.679 -6.179 1.00 5.15 34 ILE A CA 16
ATOM 21844 C C . ILE A 1 34 ? -17.510 8.222 -5.220 1.00 3.44 34 ILE A C 16
ATOM 21845 O O . ILE A 1 34 ? -18.436 7.511 -5.610 1.00 14.42 34 ILE A O 16
ATOM 21861 N N . THR A 1 35 ? -17.397 8.637 -3.961 1.00 54.14 35 THR A N 16
ATOM 21862 C CA . THR A 1 35 ? -18.377 8.272 -2.946 1.00 21.30 35 THR A CA 16
ATOM 21863 C C . THR A 1 35 ? -18.633 9.429 -1.988 1.00 11.14 35 THR A C 16
ATOM 21864 O O . THR A 1 35 ? -18.135 10.536 -2.189 1.00 24.43 35 THR A O 16
ATOM 21875 N N . ASN A 1 36 ? -19.413 9.166 -0.944 1.00 73.33 36 ASN A N 16
ATOM 21876 C CA . ASN A 1 36 ? -19.736 10.187 0.046 1.00 25.41 36 ASN A CA 16
ATOM 21877 C C . ASN A 1 36 ? -20.577 11.298 -0.573 1.00 13.42 36 ASN A C 16
ATOM 21878 O O . ASN A 1 36 ? -20.510 12.452 -0.147 1.00 33.25 36 ASN A O 16
ATOM 21889 N N . ILE A 1 37 ? -21.369 10.943 -1.579 1.00 41.21 37 ILE A N 16
ATOM 21890 C CA . ILE A 1 37 ? -22.225 11.910 -2.255 1.00 42.21 37 ILE A CA 16
ATOM 21891 C C . ILE A 1 37 ? -23.675 11.770 -1.805 1.00 0.01 37 ILE A C 16
ATOM 21892 O O . ILE A 1 37 ? -24.193 10.661 -1.684 1.00 32.05 37 ILE A O 16
ATOM 21908 N N . ASN A 1 38 ? -24.325 12.903 -1.560 1.00 50.22 38 ASN A N 16
ATOM 21909 C CA . ASN A 1 38 ? -25.717 12.907 -1.125 1.00 1.14 38 ASN A CA 16
ATOM 21910 C C . ASN A 1 38 ? -26.658 12.697 -2.307 1.00 64.31 38 ASN A C 16
ATOM 21911 O O . ASN A 1 38 ? -26.619 13.423 -3.300 1.00 44.33 38 ASN A O 16
ATOM 21922 N N . PRO A 1 39 ? -27.525 11.679 -2.200 1.00 3.03 39 PRO A N 16
ATOM 21923 C CA . PRO A 1 39 ? -28.493 11.350 -3.250 1.00 21.31 39 PRO A CA 16
ATOM 21924 C C . PRO A 1 39 ? -29.591 12.400 -3.376 1.00 42.43 39 PRO A C 16
ATOM 21925 O O . PRO A 1 39 ? -30.415 12.343 -4.289 1.00 24.15 39 PRO A O 16
ATOM 21936 N N . GLU A 1 40 ? -29.595 13.359 -2.455 1.00 51.14 40 GLU A N 16
ATOM 21937 C CA . GLU A 1 40 ? -30.593 14.422 -2.465 1.00 40.32 40 GLU A CA 16
ATOM 21938 C C . GLU A 1 40 ? -30.664 15.089 -3.836 1.00 74.21 40 GLU A C 16
ATOM 21939 O O . GLU A 1 40 ? -31.711 15.599 -4.237 1.00 45.20 40 GLU A O 16
ATOM 21951 N N . VAL A 1 41 ? -29.543 15.081 -4.551 1.00 35.34 41 VAL A N 16
ATOM 21952 C CA . VAL A 1 41 ? -29.478 15.683 -5.877 1.00 2.54 41 VAL A CA 16
ATOM 21953 C C . VAL A 1 41 ? -29.723 14.645 -6.965 1.00 74.22 41 VAL A C 16
ATOM 21954 O O . VAL A 1 41 ? -29.166 13.547 -6.948 1.00 2.22 41 VAL A O 16
ATOM 21967 N N . PRO A 1 42 ? -30.578 14.997 -7.937 1.00 41.12 42 PRO A N 16
ATOM 21968 C CA . PRO A 1 42 ? -30.916 14.109 -9.054 1.00 15.54 42 PRO A CA 16
ATOM 21969 C C . PRO A 1 42 ? -29.749 13.916 -10.015 1.00 40.33 42 PRO A C 16
ATOM 21970 O O . PRO A 1 42 ? -29.008 14.856 -10.305 1.00 63.32 42 PRO A O 16
ATOM 21981 N N . LYS A 1 43 ? -29.591 12.693 -10.508 1.00 64.40 43 LYS A N 16
ATOM 21982 C CA . LYS A 1 43 ? -28.514 12.376 -11.439 1.00 72.51 43 LYS A CA 16
ATOM 21983 C C . LYS A 1 43 ? -28.440 13.410 -12.558 1.00 33.31 43 LYS A C 16
ATOM 21984 O O . LYS A 1 43 ? -27.359 13.725 -13.053 1.00 3.14 43 LYS A O 16
ATOM 22003 N N . GLU A 1 44 ? -29.597 13.934 -12.950 1.00 51.33 44 GLU A N 16
ATOM 22004 C CA . GLU A 1 44 ? -29.662 14.933 -14.010 1.00 45.53 44 GLU A CA 16
ATOM 22005 C C . GLU A 1 44 ? -28.675 16.068 -13.749 1.00 64.25 44 GLU A C 16
ATOM 22006 O O . GLU A 1 44 ? -27.828 16.375 -14.589 1.00 24.24 44 GLU A O 16
ATOM 22018 N N . LYS A 1 45 ? -28.791 16.688 -12.580 1.00 62.21 45 LYS A N 16
ATOM 22019 C CA . LYS A 1 45 ? -27.910 17.788 -12.206 1.00 21.10 45 LYS A CA 16
ATOM 22020 C C . LYS A 1 45 ? -26.605 17.263 -11.616 1.00 44.44 45 LYS A C 16
ATOM 22021 O O . LYS A 1 45 ? -25.524 17.765 -11.929 1.00 52.53 45 LYS A O 16
ATOM 22040 N N . LEU A 1 46 ? -26.711 16.251 -10.763 1.00 61.55 46 LEU A N 16
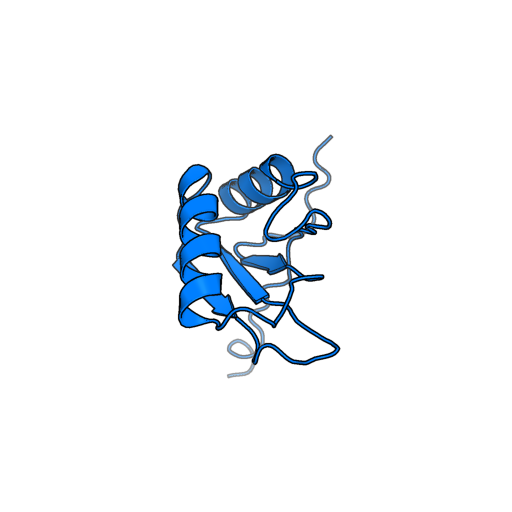ATOM 22041 C CA . LEU A 1 46 ? -25.538 15.656 -10.131 1.00 52.41 46 LEU A CA 16
ATOM 22042 C C . LEU A 1 46 ? -24.499 15.260 -11.175 1.00 2.32 46 LEU A C 16
ATOM 22043 O O . LEU A 1 46 ? -23.322 15.598 -11.051 1.00 50.53 46 LEU A O 16
ATOM 22059 N N . GLN A 1 47 ? -24.943 14.544 -12.202 1.00 61.24 47 GLN A N 16
ATOM 22060 C CA . GLN A 1 47 ? -24.051 14.103 -13.268 1.00 44.43 47 GLN A CA 16
ATOM 22061 C C . GLN A 1 47 ? -23.458 15.297 -14.010 1.00 23.12 47 GLN A C 16
ATOM 22062 O O . GLN A 1 47 ? -22.247 15.371 -14.219 1.00 74.25 47 GLN A O 16
ATOM 22076 N N . ALA A 1 48 ? -24.319 16.229 -14.405 1.00 3.13 48 ALA A N 16
ATOM 22077 C CA . ALA A 1 48 ? -23.880 17.420 -15.121 1.00 43.04 48 ALA A CA 16
ATOM 22078 C C . ALA A 1 48 ? -22.813 18.173 -14.333 1.00 71.04 48 ALA A C 16
ATOM 22079 O O . ALA A 1 48 ? -21.916 18.786 -14.913 1.00 2.51 48 ALA A O 16
ATOM 22086 N N . LEU A 1 49 ? -22.917 18.123 -13.010 1.00 43.30 49 LEU A N 16
ATOM 22087 C CA . LEU A 1 49 ? -21.961 18.802 -12.142 1.00 23.23 49 LEU A CA 16
ATOM 22088 C C . LEU A 1 49 ? -20.613 18.087 -12.151 1.00 75.44 49 LEU A C 16
ATOM 22089 O O . LEU A 1 49 ? -19.570 18.708 -12.359 1.00 72.44 49 LEU A O 16
ATOM 22105 N N . LEU A 1 50 ? -20.643 16.778 -11.927 1.00 61.43 50 LEU A N 16
ATOM 22106 C CA . LEU A 1 50 ? -19.424 15.976 -11.912 1.00 40.24 50 LEU A CA 16
ATOM 22107 C C . LEU A 1 50 ? -18.639 16.155 -13.208 1.00 73.42 50 LEU A C 16
ATOM 22108 O O . LEU A 1 50 ? -17.416 16.014 -13.229 1.00 52.54 50 LEU A O 16
ATOM 22124 N N . TYR A 1 51 ? -19.350 16.466 -14.286 1.00 13.20 51 TYR A N 16
ATOM 22125 C CA . TYR A 1 51 ? -18.721 16.664 -15.586 1.00 64.22 51 TYR A CA 16
ATOM 22126 C C . TYR A 1 51 ? -17.960 17.986 -15.628 1.00 23.53 51 TYR A C 16
ATOM 22127 O O . TYR A 1 51 ? -16.820 18.044 -16.088 1.00 51.24 51 TYR A O 16
ATOM 22145 N N . ALA A 1 52 ? -18.599 19.044 -15.142 1.00 53.41 52 ALA A N 16
ATOM 22146 C CA . ALA A 1 52 ? -17.983 20.365 -15.121 1.00 14.35 52 ALA A CA 16
ATOM 22147 C C . ALA A 1 52 ? -16.603 20.317 -14.474 1.00 12.01 52 ALA A C 16
ATOM 22148 O O . ALA A 1 52 ? -15.614 20.751 -15.065 1.00 64.23 52 ALA A O 16
ATOM 22155 N N . LEU A 1 53 ? -16.544 19.788 -13.257 1.00 24.21 53 LEU A N 16
ATOM 22156 C CA . LEU A 1 53 ? -15.284 19.683 -12.529 1.00 3.41 53 LEU A CA 16
ATOM 22157 C C . LEU A 1 53 ? -14.292 18.801 -13.280 1.00 51.03 53 LEU A C 16
ATOM 22158 O O . LEU A 1 53 ? -13.106 19.117 -13.366 1.00 22.13 53 LEU A O 16
ATOM 22174 N N . ALA A 1 54 ? -14.787 17.695 -13.825 1.00 73.43 54 ALA A N 16
ATOM 22175 C CA . ALA A 1 54 ? -13.946 16.769 -14.573 1.00 61.13 54 ALA A CA 16
ATOM 22176 C C . ALA A 1 54 ? -13.294 17.461 -15.765 1.00 64.35 54 ALA A C 16
ATOM 22177 O O . ALA A 1 54 ? -12.082 17.370 -15.961 1.00 63.12 54 ALA A O 16
ATOM 22184 N N . SER A 1 55 ? -14.105 18.151 -16.560 1.00 12.31 55 SER A N 16
ATOM 22185 C CA . SER A 1 55 ? -13.607 18.855 -17.736 1.00 12.00 55 SER A CA 16
ATOM 22186 C C . SER A 1 55 ? -12.559 19.892 -17.345 1.00 11.50 55 SER A C 16
ATOM 22187 O O . SER A 1 55 ? -11.652 20.197 -18.120 1.00 14.54 55 SER A O 16
ATOM 22195 N N . SER A 1 56 ? -12.691 20.431 -16.137 1.00 41.41 56 SER A N 16
ATOM 22196 C CA . SER A 1 56 ? -11.758 21.438 -15.643 1.00 73.31 56 SER A CA 16
ATOM 22197 C C . SER A 1 56 ? -10.344 20.871 -15.555 1.00 53.44 56 SER A C 16
ATOM 22198 O O . SER A 1 56 ? -9.369 21.619 -15.483 1.00 32.42 56 SER A O 16
ATOM 22206 N N . GLN A 1 57 ? -10.243 19.546 -15.563 1.00 1.22 57 GLN A N 16
ATOM 22207 C CA . GLN A 1 57 ? -8.949 18.879 -15.483 1.00 43.23 57 GLN A CA 16
ATOM 22208 C C . GLN A 1 57 ? -8.673 18.073 -16.748 1.00 40.44 57 GLN A C 16
ATOM 22209 O O . GLN A 1 57 ? -7.867 18.473 -17.588 1.00 11.14 57 GLN A O 16
ATOM 22223 N N . GLY A 1 58 ? -9.348 16.935 -16.878 1.00 50.24 58 GLY A N 16
ATOM 22224 C CA . GLY A 1 58 ? -9.161 16.091 -18.044 1.00 33.11 58 GLY A CA 16
ATOM 22225 C C . GLY A 1 58 ? -10.447 15.878 -18.818 1.00 32.14 58 GLY A C 16
ATOM 22226 O O . GLY A 1 58 ? -11.531 16.212 -18.338 1.00 22.31 58 GLY A O 16
ATOM 22230 N N . ASP A 1 59 ? -10.328 15.322 -20.018 1.00 51.43 59 ASP A N 16
ATOM 22231 C CA . ASP A 1 59 ? -11.490 15.066 -20.861 1.00 34.11 59 ASP A CA 16
ATOM 22232 C C . ASP A 1 59 ? -12.292 13.879 -20.335 1.00 3.24 59 ASP A C 16
ATOM 22233 O O . ASP A 1 59 ? -11.724 12.902 -19.846 1.00 64.13 59 ASP A O 16
ATOM 22242 N N . ILE A 1 60 ? -13.613 13.972 -20.437 1.00 12.34 60 ILE A N 16
ATOM 22243 C CA . ILE A 1 60 ? -14.492 12.907 -19.971 1.00 22.50 60 ILE A CA 16
ATOM 22244 C C . ILE A 1 60 ? -15.094 12.139 -21.143 1.00 64.30 60 ILE A C 16
ATOM 22245 O O . ILE A 1 60 ? -15.512 12.731 -22.139 1.00 3.33 60 ILE A O 16
ATOM 22261 N N . LEU A 1 61 ? -15.136 10.817 -21.018 1.00 32.04 61 LEU A N 16
ATOM 22262 C CA . LEU A 1 61 ? -15.689 9.966 -22.066 1.00 12.41 61 LEU A CA 16
ATOM 22263 C C . LEU A 1 61 ? -17.103 9.516 -21.713 1.00 12.43 61 LEU A C 16
ATOM 22264 O O . LEU A 1 61 ? -17.989 9.491 -22.567 1.00 50.43 61 LEU A O 16
ATOM 22280 N N . ASP A 1 62 ? -17.308 9.164 -20.448 1.00 63.14 62 ASP A N 16
ATOM 22281 C CA . ASP A 1 62 ? -18.615 8.718 -19.981 1.00 10.12 62 ASP A CA 16
ATOM 22282 C C . ASP A 1 62 ? -18.699 8.784 -18.459 1.00 55.31 62 ASP A C 16
ATOM 22283 O O . ASP A 1 62 ? -17.912 8.151 -17.756 1.00 5.01 62 ASP A O 16
ATOM 22292 N N . ILE A 1 63 ? -19.659 9.555 -17.958 1.00 3.11 63 ILE A N 16
ATOM 22293 C CA . ILE A 1 63 ? -19.845 9.704 -16.520 1.00 35.30 63 ILE A CA 16
ATOM 22294 C C . ILE A 1 63 ? -20.988 8.826 -16.020 1.00 62.34 63 ILE A C 16
ATOM 22295 O O . ILE A 1 63 ? -22.155 9.074 -16.324 1.00 2.33 63 ILE A O 16
ATOM 22311 N N . VAL A 1 64 ? -20.644 7.798 -15.251 1.00 20.23 64 VAL A N 16
ATOM 22312 C CA . VAL A 1 64 ? -21.641 6.884 -14.706 1.00 23.23 64 VAL A CA 16
ATOM 22313 C C . VAL A 1 64 ? -22.020 7.270 -13.281 1.00 2.44 64 VAL A C 16
ATOM 22314 O O . VAL A 1 64 ? -21.190 7.768 -12.519 1.00 72.20 64 VAL A O 16
ATOM 22327 N N . VAL A 1 65 ? -23.280 7.038 -12.925 1.00 45.14 65 VAL A N 16
ATOM 22328 C CA . VAL A 1 65 ? -23.769 7.360 -11.591 1.00 14.45 65 VAL A CA 16
ATOM 22329 C C . VAL A 1 65 ? -24.737 6.295 -11.088 1.00 24.51 65 VAL A C 16
ATOM 22330 O O . VAL A 1 65 ? -25.608 5.835 -11.826 1.00 31.30 65 VAL A O 16
ATOM 22343 N N . ASP A 1 66 ? -24.577 5.906 -9.828 1.00 13.25 66 ASP A N 16
ATOM 22344 C CA . ASP A 1 66 ? -25.438 4.895 -9.224 1.00 63.15 66 ASP A CA 16
ATOM 22345 C C . ASP A 1 66 ? -26.888 5.366 -9.189 1.00 51.50 66 ASP A C 16
ATOM 22346 O O . ASP A 1 66 ? -27.262 6.313 -9.883 1.00 64.02 66 ASP A O 16
ATOM 22355 N N . LEU A 1 67 ? -27.702 4.700 -8.377 1.00 44.22 67 LEU A N 16
ATOM 22356 C CA . LEU A 1 67 ? -29.112 5.050 -8.252 1.00 12.24 67 LEU A CA 16
ATOM 22357 C C . LEU A 1 67 ? -29.331 6.023 -7.097 1.00 73.31 67 LEU A C 16
ATOM 22358 O O . LEU A 1 67 ? -30.449 6.176 -6.606 1.00 14.54 67 LEU A O 16
ATOM 22374 N N . SER A 1 68 ? -28.257 6.678 -6.670 1.00 43.34 68 SER A N 16
ATOM 22375 C CA . SER A 1 68 ? -28.331 7.635 -5.573 1.00 10.24 68 SER A CA 16
ATOM 22376 C C . SER A 1 68 ? -29.022 7.018 -4.360 1.00 50.52 68 SER A C 16
ATOM 22377 O O . SER A 1 68 ? -30.089 7.470 -3.944 1.00 1.05 68 SER A O 16
ATOM 22385 N N . ASP A 1 69 ? -28.406 5.984 -3.799 1.00 1.11 69 ASP A N 16
ATOM 22386 C CA . ASP A 1 69 ? -28.960 5.305 -2.633 1.00 62.45 69 ASP A CA 16
ATOM 22387 C C . ASP A 1 69 ? -28.737 6.127 -1.368 1.00 63.11 69 ASP A C 16
ATOM 22388 O O . ASP A 1 69 ? -27.721 6.809 -1.230 1.00 52.01 69 ASP A O 16
ATOM 22397 N N . ASP A 1 70 ? -29.692 6.058 -0.448 1.00 55.10 70 ASP A N 16
ATOM 22398 C CA . ASP A 1 70 ? -29.601 6.796 0.806 1.00 3.24 70 ASP A CA 16
ATOM 22399 C C . ASP A 1 70 ? -28.595 6.143 1.749 1.00 21.20 70 ASP A C 16
ATOM 22400 O O . ASP A 1 70 ? -28.281 6.683 2.808 1.00 4.44 70 ASP A O 16
ATOM 22409 N N . ASN A 1 71 ? -28.095 4.976 1.356 1.00 63.22 71 ASN A N 16
ATOM 22410 C CA . ASN A 1 71 ? -27.126 4.248 2.167 1.00 64.53 71 ASN A CA 16
ATOM 22411 C C . ASN A 1 71 ? -25.818 4.052 1.406 1.00 24.11 71 ASN A C 16
ATOM 22412 O O . ASN A 1 71 ? -24.817 3.613 1.973 1.00 34.25 71 ASN A O 16
ATOM 22423 N N . SER A 1 72 ? -25.833 4.381 0.118 1.00 11.45 72 SER A N 16
ATOM 22424 C CA . SER A 1 72 ? -24.650 4.239 -0.721 1.00 45.13 72 SER A CA 16
ATOM 22425 C C . SER A 1 72 ? -24.220 5.589 -1.289 1.00 35.14 72 SER A C 16
ATOM 22426 O O . SER A 1 72 ? -23.213 6.159 -0.871 1.00 72.51 72 SER A O 16
ATOM 22434 N N . GLY A 1 73 ? -24.994 6.095 -2.244 1.00 50.23 73 GLY A N 16
ATOM 22435 C CA . GLY A 1 73 ? -24.679 7.374 -2.854 1.00 63.43 73 GLY A CA 16
ATOM 22436 C C . GLY A 1 73 ? -23.261 7.428 -3.387 1.00 24.11 73 GLY A C 16
ATOM 22437 O O . GLY A 1 73 ? -22.336 7.819 -2.674 1.00 61.21 73 GLY A O 16
ATOM 22441 N N . LYS A 1 74 ? -23.087 7.033 -4.644 1.00 2.14 74 LYS A N 16
ATOM 22442 C CA . LYS A 1 74 ? -21.771 7.038 -5.273 1.00 33.45 74 LYS A CA 16
ATOM 22443 C C . LYS A 1 74 ? -21.894 7.138 -6.790 1.00 2.34 74 LYS A C 16
ATOM 22444 O O . LYS A 1 74 ? -22.998 7.181 -7.331 1.00 11.41 74 LYS A O 16
ATOM 22463 N N . ALA A 1 75 ? -20.753 7.174 -7.470 1.00 4.02 75 ALA A N 16
ATOM 22464 C CA . ALA A 1 75 ? -20.733 7.266 -8.924 1.00 61.14 75 ALA A CA 16
ATOM 22465 C C . ALA A 1 75 ? -19.333 7.011 -9.472 1.00 24.44 75 ALA A C 16
ATOM 22466 O O . ALA A 1 75 ? -18.375 6.870 -8.711 1.00 45.12 75 ALA A O 16
ATOM 22473 N N . TYR A 1 76 ? -19.221 6.951 -10.794 1.00 12.11 76 TYR A N 16
ATOM 22474 C CA . TYR A 1 76 ? -17.938 6.709 -11.443 1.00 10.43 76 TYR A CA 16
ATOM 22475 C C . TYR A 1 76 ? -17.749 7.637 -12.639 1.00 1.43 76 TYR A C 16
ATOM 22476 O O . TYR A 1 76 ? -18.598 7.702 -13.529 1.00 24.24 76 TYR A O 16
ATOM 22494 N N . ILE A 1 77 ? -16.630 8.354 -12.652 1.00 61.32 77 ILE A N 16
ATOM 22495 C CA . ILE A 1 77 ? -16.327 9.277 -13.739 1.00 35.12 77 ILE A CA 16
ATOM 22496 C C . ILE A 1 77 ? -15.215 8.733 -14.629 1.00 32.21 77 ILE A C 16
ATOM 22497 O O . ILE A 1 77 ? -14.051 8.692 -14.231 1.00 61.01 77 ILE A O 16
ATOM 22513 N N . VAL A 1 78 ? -15.582 8.317 -15.837 1.00 64.11 78 VAL A N 16
ATOM 22514 C CA . VAL A 1 78 ? -14.615 7.778 -16.786 1.00 24.21 78 VAL A CA 16
ATOM 22515 C C . VAL A 1 78 ? -13.932 8.894 -17.568 1.00 65.23 78 VAL A C 16
ATOM 22516 O O . VAL A 1 78 ? -14.593 9.725 -18.191 1.00 61.44 78 VAL A O 16
ATOM 22529 N N . PHE A 1 79 ? -12.603 8.907 -17.532 1.00 72.10 79 PHE A N 16
ATOM 22530 C CA . PHE A 1 79 ? -11.829 9.922 -18.238 1.00 31.44 79 PHE A CA 16
ATOM 22531 C C . PHE A 1 79 ? -11.197 9.343 -19.500 1.00 25.11 79 PHE A C 16
ATOM 22532 O O . PHE A 1 79 ? -11.401 8.175 -19.830 1.00 41.21 79 PHE A O 16
ATOM 22549 N N . ALA A 1 80 ? -10.428 10.169 -20.202 1.00 1.45 80 ALA A N 16
ATOM 22550 C CA . ALA A 1 80 ? -9.764 9.741 -21.426 1.00 71.43 80 ALA A CA 16
ATOM 22551 C C . ALA A 1 80 ? -8.652 8.741 -21.127 1.00 72.21 80 ALA A C 16
ATOM 22552 O O . ALA A 1 80 ? -8.421 7.805 -21.893 1.00 60.15 80 ALA A O 16
ATOM 22559 N N . THR A 1 81 ? -7.965 8.945 -20.008 1.00 23.35 81 THR A N 16
ATOM 22560 C CA . THR A 1 81 ? -6.876 8.062 -19.608 1.00 44.50 81 THR A CA 16
ATOM 22561 C C . THR A 1 81 ? -6.486 8.294 -18.153 1.00 12.05 81 THR A C 16
ATOM 22562 O O . THR A 1 81 ? -6.846 9.310 -17.559 1.00 50.31 81 THR A O 16
ATOM 22573 N N . GLN A 1 82 ? -5.749 7.346 -17.584 1.00 21.51 82 GLN A N 16
ATOM 22574 C CA . GLN A 1 82 ? -5.311 7.448 -16.197 1.00 31.41 82 GLN A CA 16
ATOM 22575 C C . GLN A 1 82 ? -4.591 8.769 -15.949 1.00 52.22 82 GLN A C 16
ATOM 22576 O O . GLN A 1 82 ? -4.601 9.292 -14.835 1.00 41.14 82 GLN A O 16
ATOM 22590 N N . GLU A 1 83 ? -3.968 9.303 -16.995 1.00 23.11 83 GLU A N 16
ATOM 22591 C CA . GLU A 1 83 ? -3.242 10.563 -16.889 1.00 42.21 83 GLU A CA 16
ATOM 22592 C C . GLU A 1 83 ? -4.170 11.690 -16.445 1.00 10.02 83 GLU A C 16
ATOM 22593 O O . GLU A 1 83 ? -3.872 12.417 -15.497 1.00 32.41 83 GLU A O 16
ATOM 22605 N N . SER A 1 84 ? -5.296 11.829 -17.137 1.00 50.04 84 SER A N 16
ATOM 22606 C CA . SER A 1 84 ? -6.266 12.870 -16.818 1.00 34.40 84 SER A CA 16
ATOM 22607 C C . SER A 1 84 ? -7.017 12.536 -15.532 1.00 52.14 84 SER A C 16
ATOM 22608 O O . SER A 1 84 ? -7.183 13.387 -14.659 1.00 70.00 84 SER A O 16
ATOM 22616 N N . ALA A 1 85 ? -7.469 11.291 -15.425 1.00 31.14 85 ALA A N 16
ATOM 22617 C CA . ALA A 1 85 ? -8.200 10.843 -14.246 1.00 55.00 85 ALA A CA 16
ATOM 22618 C C . ALA A 1 85 ? -7.423 11.145 -12.970 1.00 3.04 85 ALA A C 16
ATOM 22619 O O . ALA A 1 85 ? -7.928 11.814 -12.068 1.00 61.54 85 ALA A O 16
ATOM 22626 N N . GLN A 1 86 ? -6.192 10.647 -12.900 1.00 51.53 86 GLN A N 16
ATOM 22627 C CA . GLN A 1 86 ? -5.346 10.864 -11.733 1.00 21.33 86 GLN A CA 16
ATOM 22628 C C . GLN A 1 86 ? -5.215 12.351 -11.423 1.00 53.31 86 GLN A C 16
ATOM 22629 O O . GLN A 1 86 ? -5.271 12.761 -10.264 1.00 42.20 86 GLN A O 16
ATOM 22643 N N . ALA A 1 87 ? -5.041 13.155 -12.467 1.00 72.01 87 ALA A N 16
ATOM 22644 C CA . ALA A 1 87 ? -4.904 14.597 -12.307 1.00 13.24 87 ALA A CA 16
ATOM 22645 C C . ALA A 1 87 ? -6.111 15.186 -11.583 1.00 64.00 87 ALA A C 16
ATOM 22646 O O . ALA A 1 87 ? -5.963 15.934 -10.617 1.00 11.34 87 ALA A O 16
ATOM 22653 N N . PHE A 1 88 ? -7.304 14.844 -12.057 1.00 40.02 88 PHE A N 16
ATOM 22654 C CA . PHE A 1 88 ? -8.536 15.340 -11.456 1.00 54.51 88 PHE A CA 16
ATOM 22655 C C . PHE A 1 88 ? -8.711 14.793 -10.043 1.00 32.33 88 PHE A C 16
ATOM 22656 O O . PHE A 1 88 ? -9.256 15.465 -9.167 1.00 73.12 88 PHE A O 16
ATOM 22673 N N . VAL A 1 89 ? -8.245 13.567 -9.828 1.00 21.42 89 VAL A N 16
ATOM 22674 C CA . VAL A 1 89 ? -8.349 12.927 -8.521 1.00 44.35 89 VAL A CA 16
ATOM 22675 C C . VAL A 1 89 ? -7.526 13.674 -7.477 1.00 62.15 89 VAL A C 16
ATOM 22676 O O . VAL A 1 89 ? -7.990 13.915 -6.364 1.00 55.51 89 VAL A O 16
ATOM 22689 N N . GLU A 1 90 ? -6.301 14.037 -7.846 1.00 31.11 90 GLU A N 16
ATOM 22690 C CA . GLU A 1 90 ? -5.413 14.756 -6.940 1.00 53.20 90 GLU A CA 16
ATOM 22691 C C . GLU A 1 90 ? -5.728 16.249 -6.941 1.00 54.31 90 GLU A C 16
ATOM 22692 O O . GLU A 1 90 ? -5.413 16.962 -5.988 1.00 72.44 90 GLU A O 16
ATOM 22704 N N . ALA A 1 91 ? -6.352 16.716 -8.018 1.00 71.30 91 ALA A N 16
ATOM 22705 C CA . ALA A 1 91 ? -6.711 18.123 -8.143 1.00 73.24 91 ALA A CA 16
ATOM 22706 C C . ALA A 1 91 ? -7.930 18.456 -7.290 1.00 55.22 91 ALA A C 16
ATOM 22707 O O . ALA A 1 91 ? -8.146 19.611 -6.923 1.00 14.24 91 ALA A O 16
ATOM 22714 N N . PHE A 1 92 ? -8.725 17.438 -6.979 1.00 34.21 92 PHE A N 16
ATOM 22715 C CA . PHE A 1 92 ? -9.925 17.623 -6.170 1.00 45.40 92 PHE A CA 16
ATOM 22716 C C . PHE A 1 92 ? -9.921 16.683 -4.968 1.00 40.04 92 PHE A C 16
ATOM 22717 O O . PHE A 1 92 ? -10.911 16.583 -4.244 1.00 25.43 92 PHE A O 16
ATOM 22734 N N . GLN A 1 93 ? -8.801 15.996 -4.765 1.00 52.42 93 GLN A N 16
ATOM 22735 C CA . GLN A 1 93 ? -8.669 15.063 -3.653 1.00 12.24 93 GLN A CA 16
ATOM 22736 C C . GLN A 1 93 ? -9.139 15.700 -2.349 1.00 4.50 93 GLN A C 16
ATOM 22737 O O . GLN A 1 93 ? -9.676 15.023 -1.474 1.00 11.44 93 GLN A O 16
ATOM 22751 N N . GLY A 1 94 ? -8.931 17.008 -2.227 1.00 11.24 94 GLY A N 16
ATOM 22752 C CA . GLY A 1 94 ? -9.339 17.715 -1.026 1.00 65.23 94 GLY A CA 16
ATOM 22753 C C . GLY A 1 94 ? -10.026 19.030 -1.333 1.00 41.52 94 GLY A C 16
ATOM 22754 O O . GLY A 1 94 ? -9.565 20.092 -0.914 1.00 10.43 94 GLY A O 16
ATOM 22758 N N . TYR A 1 95 ? -11.130 18.962 -2.068 1.00 72.32 95 TYR A N 16
ATOM 22759 C CA . TYR A 1 95 ? -11.880 20.157 -2.435 1.00 11.23 95 TYR A CA 16
ATOM 22760 C C . TYR A 1 95 ? -13.336 20.044 -1.993 1.00 21.03 95 TYR A C 16
ATOM 22761 O O . TYR A 1 95 ? -13.983 19.009 -2.156 1.00 5.01 95 TYR A O 16
ATOM 22779 N N . PRO A 1 96 ? -13.866 21.135 -1.419 1.00 65.32 96 PRO A N 16
ATOM 22780 C CA . PRO A 1 96 ? -15.251 21.185 -0.942 1.00 62.14 96 PRO A CA 16
ATOM 22781 C C . PRO A 1 96 ? -16.258 21.177 -2.087 1.00 14.31 96 PRO A C 16
ATOM 22782 O O . PRO A 1 96 ? -16.420 22.174 -2.792 1.00 31.14 96 PRO A O 16
ATOM 22793 N N . PHE A 1 97 ? -16.934 20.047 -2.267 1.00 14.45 97 PHE A N 16
ATOM 22794 C CA . PHE A 1 97 ? -17.927 19.910 -3.326 1.00 44.34 97 PHE A CA 16
ATOM 22795 C C . PHE A 1 97 ? -19.129 19.104 -2.845 1.00 21.51 97 PHE A C 16
ATOM 22796 O O . PHE A 1 97 ? -18.987 18.171 -2.055 1.00 25.04 97 PHE A O 16
ATOM 22813 N N . GLN A 1 98 ? -20.312 19.471 -3.327 1.00 62.41 98 GLN A N 16
ATOM 22814 C CA . GLN A 1 98 ? -21.539 18.782 -2.945 1.00 40.10 98 GLN A CA 16
ATOM 22815 C C . GLN A 1 98 ? -21.661 18.690 -1.428 1.00 34.43 98 GLN A C 16
ATOM 22816 O O . GLN A 1 98 ? -22.269 17.759 -0.899 1.00 44.24 98 GLN A O 16
ATOM 22830 N N . GLY A 1 99 ? -21.080 19.662 -0.731 1.00 64.44 99 GLY A N 16
ATOM 22831 C CA . GLY A 1 99 ? -21.135 19.671 0.719 1.00 63.42 99 GLY A CA 16
ATOM 22832 C C . GLY A 1 99 ? -19.809 20.050 1.347 1.00 4.51 99 GLY A C 16
ATOM 22833 O O . GLY A 1 99 ? -19.665 21.141 1.898 1.00 32.12 99 GLY A O 16
ATOM 22837 N N . ASN A 1 100 ? -18.837 19.148 1.265 1.00 23.45 100 ASN A N 16
ATOM 22838 C CA . ASN A 1 100 ? -17.516 19.393 1.833 1.00 42.20 100 ASN A CA 16
ATOM 22839 C C . ASN A 1 100 ? -16.604 18.187 1.630 1.00 21.13 100 ASN A C 16
ATOM 22840 O O . ASN A 1 100 ? -15.560 18.268 0.982 1.00 11.45 100 ASN A O 16
ATOM 22851 N N . PRO A 1 101 ? -17.006 17.039 2.197 1.00 40.44 101 PRO A N 16
ATOM 22852 C CA . PRO A 1 101 ? -16.240 15.794 2.091 1.00 34.21 101 PRO A CA 16
ATOM 22853 C C . PRO A 1 101 ? -16.261 15.218 0.679 1.00 11.42 101 PRO A C 16
ATOM 22854 O O . PRO A 1 101 ? -17.247 14.610 0.260 1.00 23.21 101 PRO A O 16
ATOM 22865 N N . LEU A 1 102 ? -15.168 15.414 -0.050 1.00 73.24 102 LEU A N 16
ATOM 22866 C CA . LEU A 1 102 ? -15.061 14.913 -1.416 1.00 43.44 102 LEU A CA 16
ATOM 22867 C C . LEU A 1 102 ? -14.002 13.820 -1.514 1.00 24.00 102 LEU A C 16
ATOM 22868 O O . LEU A 1 102 ? -12.836 14.039 -1.185 1.00 43.22 102 LEU A O 16
ATOM 22884 N N . VAL A 1 103 ? -14.415 12.642 -1.970 1.00 60.21 103 VAL A N 16
ATOM 22885 C CA . VAL A 1 103 ? -13.501 11.515 -2.115 1.00 35.34 103 VAL A CA 16
ATOM 22886 C C . VAL A 1 103 ? -13.388 11.083 -3.572 1.00 61.32 103 VAL A C 16
ATOM 22887 O O . VAL A 1 103 ? -14.386 10.745 -4.210 1.00 0.34 103 VAL A O 16
ATOM 22900 N N . ILE A 1 104 ? -12.166 11.095 -4.094 1.00 2.23 104 ILE A N 16
ATOM 22901 C CA . ILE A 1 104 ? -11.922 10.703 -5.476 1.00 63.01 104 ILE A CA 16
ATOM 22902 C C . ILE A 1 104 ? -10.789 9.686 -5.567 1.00 72.12 104 ILE A C 16
ATOM 22903 O O . ILE A 1 104 ? -9.679 9.932 -5.095 1.00 64.12 104 ILE A O 16
ATOM 22919 N N . THR A 1 105 ? -11.077 8.541 -6.179 1.00 43.33 105 THR A N 16
ATOM 22920 C CA . THR A 1 105 ? -10.083 7.486 -6.334 1.00 10.44 105 THR A CA 16
ATOM 22921 C C . THR A 1 105 ? -10.269 6.744 -7.652 1.00 13.10 105 THR A C 16
ATOM 22922 O O . THR A 1 105 ? -11.204 7.020 -8.404 1.00 60.35 105 THR A O 16
ATOM 22933 N N . PHE A 1 106 ? -9.374 5.801 -7.926 1.00 34.40 106 PHE A N 16
ATOM 22934 C CA . PHE A 1 106 ? -9.440 5.018 -9.155 1.00 14.22 106 PHE A CA 16
ATOM 22935 C C . PHE A 1 106 ? -10.319 3.784 -8.967 1.00 44.44 106 PHE A C 16
ATOM 22936 O O . PHE A 1 106 ? -11.010 3.649 -7.958 1.00 25.42 106 PHE A O 16
ATOM 22953 N N . SER A 1 107 ? -10.286 2.888 -9.948 1.00 73.03 107 SER A N 16
ATOM 22954 C CA . SER A 1 107 ? -11.082 1.667 -9.895 1.00 11.33 107 SER A CA 16
ATOM 22955 C C . SER A 1 107 ? -10.621 0.671 -10.954 1.00 51.35 107 SER A C 16
ATOM 22956 O O . SER A 1 107 ? -9.684 0.938 -11.706 1.00 11.41 107 SER A O 16
ATOM 22964 N N . GLU A 1 108 ? -11.287 -0.478 -11.007 1.00 53.02 108 GLU A N 16
ATOM 22965 C CA . GLU A 1 108 ? -10.945 -1.515 -11.974 1.00 14.40 108 GLU A CA 16
ATOM 22966 C C . GLU A 1 108 ? -11.697 -1.304 -13.286 1.00 24.45 108 GLU A C 16
ATOM 22967 O O . GLU A 1 108 ? -12.856 -0.889 -13.291 1.00 42.44 108 GLU A O 16
ATOM 22979 N N . THR A 1 109 ? -11.027 -1.594 -14.397 1.00 75.42 109 THR A N 16
ATOM 22980 C CA . THR A 1 109 ? -11.629 -1.436 -15.715 1.00 34.11 109 THR A CA 16
ATOM 22981 C C . THR A 1 109 ? -11.816 -2.785 -16.400 1.00 31.12 109 THR A C 16
ATOM 22982 O O . THR A 1 109 ? -11.089 -3.144 -17.327 1.00 13.24 109 THR A O 16
ATOM 22993 N N . PRO A 1 110 ? -12.814 -3.552 -15.936 1.00 25.44 110 PRO A N 16
ATOM 22994 C CA . PRO A 1 110 ? -13.120 -4.874 -16.491 1.00 24.24 110 PRO A CA 16
ATOM 22995 C C . PRO A 1 110 ? -13.706 -4.791 -17.896 1.00 32.23 110 PRO A C 16
ATOM 22996 O O . PRO A 1 110 ? -13.824 -3.707 -18.465 1.00 50.41 110 PRO A O 16
ATOM 23007 N N . GLN A 1 111 ? -14.072 -5.943 -18.448 1.00 73.31 111 GLN A N 16
ATOM 23008 C CA . GLN A 1 111 ? -14.647 -5.999 -19.787 1.00 64.42 111 GLN A CA 16
ATOM 23009 C C . GLN A 1 111 ? -13.643 -5.519 -20.830 1.00 51.14 111 GLN A C 16
ATOM 23010 O O . GLN A 1 111 ? -14.024 -5.041 -21.899 1.00 34.12 111 GLN A O 16
ATOM 23024 N N . SER A 1 112 ? -12.359 -5.649 -20.513 1.00 1.52 112 SER A N 16
ATOM 23025 C CA . SER A 1 112 ? -11.300 -5.223 -21.421 1.00 73.51 112 SER A CA 16
ATOM 23026 C C . SER A 1 112 ? -10.843 -6.382 -22.303 1.00 14.23 112 SER A C 16
ATOM 23027 O O . SER A 1 112 ? -10.557 -6.199 -23.485 1.00 63.15 112 SER A O 16
ATOM 23035 N N . GLN A 1 113 ? -10.778 -7.573 -21.717 1.00 34.10 113 GLN A N 16
ATOM 23036 C CA . GLN A 1 113 ? -10.356 -8.761 -22.449 1.00 23.55 113 GLN A CA 16
ATOM 23037 C C . GLN A 1 113 ? -11.217 -8.971 -23.690 1.00 24.52 113 GLN A C 16
ATOM 23038 O O . GLN A 1 113 ? -10.778 -9.578 -24.667 1.00 44.42 113 GLN A O 16
ATOM 23052 N N . VAL A 1 114 ? -12.446 -8.467 -23.644 1.00 5.21 114 VAL A N 16
ATOM 23053 C CA . VAL A 1 114 ? -13.368 -8.598 -24.765 1.00 34.50 114 VAL A CA 16
ATOM 23054 C C . VAL A 1 114 ? -12.726 -8.124 -26.064 1.00 34.02 114 VAL A C 16
ATOM 23055 O O . VAL A 1 114 ? -13.055 -8.612 -27.145 1.00 24.12 114 VAL A O 16
ATOM 23068 N N . ALA A 1 115 ? -11.809 -7.169 -25.950 1.00 21.43 115 ALA A N 16
ATOM 23069 C CA . ALA A 1 115 ? -11.118 -6.630 -27.115 1.00 34.33 115 ALA A CA 16
ATOM 23070 C C . ALA A 1 115 ? -10.331 -7.718 -27.838 1.00 2.51 115 ALA A C 16
ATOM 23071 O O . ALA A 1 115 ? -10.389 -7.828 -29.062 1.00 44.30 115 ALA A O 16
ATOM 23078 N N . GLU A 1 116 ? -9.595 -8.517 -27.072 1.00 71.53 116 GLU A N 16
ATOM 23079 C CA . GLU A 1 116 ? -8.795 -9.595 -27.642 1.00 62.00 116 GLU A CA 16
ATOM 23080 C C . GLU A 1 116 ? -9.688 -10.686 -28.225 1.00 61.41 116 GLU A C 16
ATOM 23081 O O . GLU A 1 116 ? -9.463 -11.158 -29.340 1.00 0.30 116 GLU A O 16
ATOM 23093 N N . ASP A 1 117 ? -10.701 -11.083 -27.463 1.00 21.31 117 ASP A N 16
ATOM 23094 C CA . ASP A 1 117 ? -11.629 -12.119 -27.903 1.00 1.42 117 ASP A CA 16
ATOM 23095 C C . ASP A 1 117 ? -12.816 -11.507 -28.640 1.00 42.35 117 ASP A C 16
ATOM 23096 O O . ASP A 1 117 ? -12.968 -11.687 -29.849 1.00 61.35 117 ASP A O 16
ATOM 23105 N N . THR A 1 22 ? 5.848 7.531 -4.513 1.00 40.44 22 THR A N 17
ATOM 23106 C CA . THR A 1 22 ? 6.031 6.297 -5.266 1.00 31.43 22 THR A CA 17
ATOM 23107 C C . THR A 1 22 ? 4.821 5.380 -5.121 1.00 4.31 22 THR A C 17
ATOM 23108 O O . THR A 1 22 ? 4.883 4.326 -4.487 1.00 50.44 22 THR A O 17
ATOM 23119 N N . PRO A 1 23 ? 3.694 5.788 -5.722 1.00 13.22 23 PRO A N 17
ATOM 23120 C CA . PRO A 1 23 ? 2.448 5.017 -5.675 1.00 20.22 23 PRO A CA 17
ATOM 23121 C C . PRO A 1 23 ? 2.532 3.730 -6.488 1.00 61.23 23 PRO A C 17
ATOM 23122 O O . PRO A 1 23 ? 2.614 3.748 -7.717 1.00 21.34 23 PRO A O 17
ATOM 23133 N N . PRO A 1 24 ? 2.511 2.585 -5.790 1.00 31.11 24 PRO A N 17
ATOM 23134 C CA . PRO A 1 24 ? 2.583 1.267 -6.428 1.00 13.01 24 PRO A CA 17
ATOM 23135 C C . PRO A 1 24 ? 1.316 0.930 -7.206 1.00 74.03 24 PRO A C 17
ATOM 23136 O O . PRO A 1 24 ? 0.264 0.674 -6.619 1.00 52.31 24 PRO A O 17
ATOM 23147 N N . HIS A 1 25 ? 1.423 0.931 -8.531 1.00 74.23 25 HIS A N 17
ATOM 23148 C CA . HIS A 1 25 ? 0.285 0.624 -9.390 1.00 74.24 25 HIS A CA 17
ATOM 23149 C C . HIS A 1 25 ? 0.543 -0.642 -10.203 1.00 11.34 25 HIS A C 17
ATOM 23150 O O . HIS A 1 25 ? 1.663 -0.887 -10.651 1.00 63.11 25 HIS A O 17
ATOM 23164 N N . THR A 1 26 ? -0.501 -1.444 -10.388 1.00 52.30 26 THR A N 17
ATOM 23165 C CA . THR A 1 26 ? -0.387 -2.684 -11.144 1.00 71.40 26 THR A CA 17
ATOM 23166 C C . THR A 1 26 ? -0.878 -2.503 -12.576 1.00 33.13 26 THR A C 17
ATOM 23167 O O . THR A 1 26 ? -0.212 -2.912 -13.526 1.00 34.41 26 THR A O 17
ATOM 23178 N N . GLU A 1 27 ? -2.047 -1.887 -12.722 1.00 1.51 27 GLU A N 17
ATOM 23179 C CA . GLU A 1 27 ? -2.626 -1.652 -14.039 1.00 53.43 27 GLU A CA 17
ATOM 23180 C C . GLU A 1 27 ? -3.255 -0.263 -14.117 1.00 73.54 27 GLU A C 17
ATOM 23181 O O . GLU A 1 27 ? -3.611 0.342 -13.106 1.00 44.53 27 GLU A O 17
ATOM 23193 N N . PRO A 1 28 ? -3.396 0.253 -15.347 1.00 51.50 28 PRO A N 17
ATOM 23194 C CA . PRO A 1 28 ? -3.982 1.575 -15.588 1.00 10.53 28 PRO A CA 17
ATOM 23195 C C . PRO A 1 28 ? -5.478 1.608 -15.296 1.00 54.02 28 PRO A C 17
ATOM 23196 O O . PRO A 1 28 ? -6.035 0.655 -14.751 1.00 11.34 28 PRO A O 17
ATOM 23207 N N . SER A 1 29 ? -6.124 2.710 -15.664 1.00 35.01 29 SER A N 17
ATOM 23208 C CA . SER A 1 29 ? -7.557 2.868 -15.439 1.00 25.44 29 SER A CA 17
ATOM 23209 C C . SER A 1 29 ? -8.048 4.205 -15.983 1.00 51.25 29 SER A C 17
ATOM 23210 O O . SER A 1 29 ? -7.588 5.266 -15.561 1.00 71.42 29 SER A O 17
ATOM 23218 N N . GLN A 1 30 ? -8.986 4.145 -16.924 1.00 4.33 30 GLN A N 17
ATOM 23219 C CA . GLN A 1 30 ? -9.539 5.352 -17.527 1.00 75.53 30 GLN A CA 17
ATOM 23220 C C . GLN A 1 30 ? -10.903 5.682 -16.930 1.00 53.30 30 GLN A C 17
ATOM 23221 O O . GLN A 1 30 ? -11.728 6.340 -17.565 1.00 4.31 30 GLN A O 17
ATOM 23235 N N . VAL A 1 31 ? -11.135 5.221 -15.705 1.00 1.20 31 VAL A N 17
ATOM 23236 C CA . VAL A 1 31 ? -12.399 5.469 -15.021 1.00 64.43 31 VAL A CA 17
ATOM 23237 C C . VAL A 1 31 ? -12.189 5.626 -13.519 1.00 73.04 31 VAL A C 17
ATOM 23238 O O . VAL A 1 31 ? -11.301 5.004 -12.937 1.00 4.31 31 VAL A O 17
ATOM 23251 N N . VAL A 1 32 ? -13.015 6.462 -12.897 1.00 25.43 32 VAL A N 17
ATOM 23252 C CA . VAL A 1 32 ? -12.921 6.700 -11.461 1.00 55.24 32 VAL A CA 17
ATOM 23253 C C . VAL A 1 32 ? -14.278 6.529 -10.787 1.00 1.12 32 VAL A C 17
ATOM 23254 O O . VAL A 1 32 ? -15.304 6.962 -11.313 1.00 32.22 32 VAL A O 17
ATOM 23267 N N . LEU A 1 33 ? -14.276 5.896 -9.619 1.00 2.11 33 LEU A N 17
ATOM 23268 C CA . LEU A 1 33 ? -15.507 5.668 -8.870 1.00 61.22 33 LEU A CA 17
ATOM 23269 C C . LEU A 1 33 ? -15.604 6.616 -7.679 1.00 65.50 33 LEU A C 17
ATOM 23270 O O . LEU A 1 33 ? -14.668 6.729 -6.886 1.00 72.12 33 LEU A O 17
ATOM 23286 N N . ILE A 1 34 ? -16.741 7.292 -7.559 1.00 2.04 34 ILE A N 17
ATOM 23287 C CA . ILE A 1 34 ? -16.960 8.227 -6.462 1.00 54.12 34 ILE A CA 17
ATOM 23288 C C . ILE A 1 34 ? -18.159 7.810 -5.616 1.00 43.52 34 ILE A C 17
ATOM 23289 O O . ILE A 1 34 ? -19.105 7.202 -6.116 1.00 71.44 34 ILE A O 17
ATOM 23305 N N . THR A 1 35 ? -18.113 8.144 -4.330 1.00 50.31 35 THR A N 17
ATOM 23306 C CA . THR A 1 35 ? -19.195 7.806 -3.414 1.00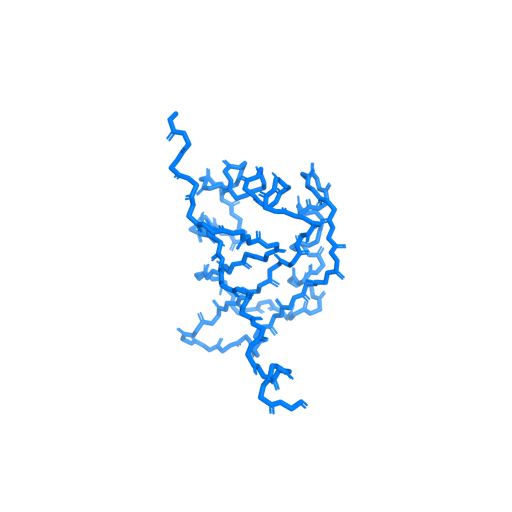 24.13 35 THR A CA 17
ATOM 23307 C C . THR A 1 35 ? -19.406 8.908 -2.382 1.00 21.22 35 THR A C 17
ATOM 23308 O O . THR A 1 35 ? -18.772 9.960 -2.445 1.00 52.34 35 THR A O 17
ATOM 23319 N N . ASN A 1 36 ? -20.300 8.658 -1.431 1.00 14.10 36 ASN A N 17
ATOM 23320 C CA . ASN A 1 36 ? -20.595 9.630 -0.384 1.00 40.24 36 ASN A CA 17
ATOM 23321 C C . ASN A 1 36 ? -21.205 10.897 -0.975 1.00 54.42 36 ASN A C 17
ATOM 23322 O O . ASN A 1 36 ? -21.128 11.972 -0.379 1.00 43.00 36 ASN A O 17
ATOM 23333 N N . ILE A 1 37 ? -21.813 10.763 -2.149 1.00 45.25 37 ILE A N 17
ATOM 23334 C CA . ILE A 1 37 ? -22.438 11.897 -2.820 1.00 23.43 37 ILE A CA 17
ATOM 23335 C C . ILE A 1 37 ? -23.876 12.087 -2.351 1.00 53.12 37 ILE A C 17
ATOM 23336 O O . ILE A 1 37 ? -24.634 11.125 -2.235 1.00 12.23 37 ILE A O 17
ATOM 23352 N N . ASN A 1 38 ? -24.246 13.336 -2.086 1.00 21.13 38 ASN A N 17
ATOM 23353 C CA . ASN A 1 38 ? -25.595 13.653 -1.631 1.00 43.41 38 ASN A CA 17
ATOM 23354 C C . ASN A 1 38 ? -26.617 13.387 -2.732 1.00 43.42 38 ASN A C 17
ATOM 23355 O O . ASN A 1 38 ? -26.636 14.052 -3.769 1.00 34.52 38 ASN A O 17
ATOM 23366 N N . PRO A 1 39 ? -27.487 12.393 -2.504 1.00 31.21 39 PRO A N 17
ATOM 23367 C CA . PRO A 1 39 ? -28.529 12.017 -3.464 1.00 61.41 39 PRO A CA 17
ATOM 23368 C C . PRO A 1 39 ? -29.620 13.076 -3.581 1.00 25.11 39 PRO A C 17
ATOM 23369 O O . PRO A 1 39 ? -30.464 13.014 -4.474 1.00 22.22 39 PRO A O 17
ATOM 23380 N N . GLU A 1 40 ? -29.595 14.047 -2.673 1.00 44.15 40 GLU A N 17
ATOM 23381 C CA . GLU A 1 40 ? -30.582 15.120 -2.676 1.00 75.41 40 GLU A CA 17
ATOM 23382 C C . GLU A 1 40 ? -30.672 15.773 -4.052 1.00 12.40 40 GLU A C 17
ATOM 23383 O O . GLU A 1 40 ? -31.715 16.307 -4.431 1.00 44.33 40 GLU A O 17
ATOM 23395 N N . VAL A 1 41 ? -29.571 15.728 -4.795 1.00 71.33 41 VAL A N 17
ATOM 23396 C CA . VAL A 1 41 ? -29.524 16.315 -6.129 1.00 73.52 41 VAL A CA 17
ATOM 23397 C C . VAL A 1 41 ? -29.669 15.245 -7.206 1.00 21.44 41 VAL A C 17
ATOM 23398 O O . VAL A 1 41 ? -29.038 14.189 -7.155 1.00 31.50 41 VAL A O 17
ATOM 23411 N N . PRO A 1 42 ? -30.519 15.522 -8.205 1.00 53.11 42 PRO A N 17
ATOM 23412 C CA . PRO A 1 42 ? -30.766 14.596 -9.314 1.00 53.13 42 PRO A CA 17
ATOM 23413 C C . PRO A 1 42 ? -29.563 14.469 -10.242 1.00 50.13 42 PRO A C 17
ATOM 23414 O O . PRO A 1 42 ? -28.801 15.419 -10.422 1.00 11.40 42 PRO A O 17
ATOM 23425 N N . LYS A 1 43 ? -29.397 13.289 -10.831 1.00 15.43 43 LYS A N 17
ATOM 23426 C CA . LYS A 1 43 ? -28.288 13.038 -11.742 1.00 63.54 43 LYS A CA 17
ATOM 23427 C C . LYS A 1 43 ? -28.148 14.170 -12.755 1.00 71.52 43 LYS A C 17
ATOM 23428 O O . LYS A 1 43 ? -27.039 14.526 -13.152 1.00 20.52 43 LYS A O 17
ATOM 23447 N N . GLU A 1 44 ? -29.280 14.731 -13.168 1.00 40.31 44 GLU A N 17
ATOM 23448 C CA . GLU A 1 44 ? -29.282 15.824 -14.134 1.00 61.52 44 GLU A CA 17
ATOM 23449 C C . GLU A 1 44 ? -28.383 16.965 -13.667 1.00 64.52 44 GLU A C 17
ATOM 23450 O O . GLU A 1 44 ? -27.521 17.436 -14.410 1.00 72.30 44 GLU A O 17
ATOM 23462 N N . LYS A 1 45 ? -28.590 17.405 -12.431 1.00 23.02 45 LYS A N 17
ATOM 23463 C CA . LYS A 1 45 ? -27.799 18.490 -11.862 1.00 40.01 45 LYS A CA 17
ATOM 23464 C C . LYS A 1 45 ? -26.462 17.973 -11.340 1.00 40.44 45 LYS A C 17
ATOM 23465 O O . LYS A 1 45 ? -25.411 18.553 -11.616 1.00 4.24 45 LYS A O 17
ATOM 23484 N N . LEU A 1 46 ? -26.509 16.880 -10.588 1.00 23.23 46 LEU A N 17
ATOM 23485 C CA . LEU A 1 46 ? -25.300 16.284 -10.029 1.00 33.44 46 LEU A CA 17
ATOM 23486 C C . LEU A 1 46 ? -24.254 16.053 -11.114 1.00 51.45 46 LEU A C 17
ATOM 23487 O O . LEU A 1 46 ? -23.145 16.582 -11.042 1.00 61.31 46 LEU A O 17
ATOM 23503 N N . GLN A 1 47 ? -24.616 15.264 -12.120 1.00 74.42 47 GLN A N 17
ATOM 23504 C CA . GLN A 1 47 ? -23.709 14.965 -13.222 1.00 1.42 47 GLN A CA 17
ATOM 23505 C C . GLN A 1 47 ? -23.112 16.246 -13.798 1.00 34.55 47 GLN A C 17
ATOM 23506 O O . GLN A 1 47 ? -21.907 16.330 -14.030 1.00 50.14 47 GLN A O 17
ATOM 23520 N N . ALA A 1 48 ? -23.965 17.239 -14.025 1.00 42.41 48 ALA A N 17
ATOM 23521 C CA . ALA A 1 48 ? -23.522 18.516 -14.572 1.00 64.31 48 ALA A CA 17
ATOM 23522 C C . ALA A 1 48 ? -22.353 19.080 -13.771 1.00 62.15 48 ALA A C 17
ATOM 23523 O O . ALA A 1 48 ? -21.411 19.637 -14.337 1.00 11.40 48 ALA A O 17
ATOM 23530 N N . LEU A 1 49 ? -22.419 18.933 -12.453 1.00 33.31 49 LEU A N 17
ATOM 23531 C CA . LEU A 1 49 ? -21.366 19.428 -11.574 1.00 11.53 49 LEU A CA 17
ATOM 23532 C C . LEU A 1 49 ? -20.116 18.561 -11.678 1.00 60.33 49 LEU A C 17
ATOM 23533 O O . LEU A 1 49 ? -19.000 19.071 -11.788 1.00 53.13 49 LEU A O 17
ATOM 23549 N N . LEU A 1 50 ? -20.310 17.247 -11.646 1.00 22.04 50 LEU A N 17
ATOM 23550 C CA . LEU A 1 50 ? -19.198 16.307 -11.739 1.00 51.01 50 LEU A CA 17
ATOM 23551 C C . LEU A 1 50 ? -18.365 16.572 -12.989 1.00 5.13 50 LEU A C 17
ATOM 23552 O O . LEU A 1 50 ? -17.144 16.413 -12.978 1.00 44.21 50 LEU A O 17
ATOM 23568 N N . TYR A 1 51 ? -19.032 16.979 -14.063 1.00 64.30 51 TYR A N 17
ATOM 23569 C CA . TYR A 1 51 ? -18.352 17.266 -15.321 1.00 15.01 51 TYR A CA 17
ATOM 23570 C C . TYR A 1 51 ? -17.569 18.572 -15.231 1.00 52.12 51 TYR A C 17
ATOM 23571 O O . TYR A 1 51 ? -16.423 18.653 -15.673 1.00 14.33 51 TYR A O 17
ATOM 23589 N N . ALA A 1 52 ? -18.197 19.592 -14.655 1.00 43.43 52 ALA A N 17
ATOM 23590 C CA . ALA A 1 52 ? -17.559 20.894 -14.504 1.00 51.43 52 ALA A CA 17
ATOM 23591 C C . ALA A 1 52 ? -16.190 20.762 -13.846 1.00 10.21 52 ALA A C 17
ATOM 23592 O O . ALA A 1 52 ? -15.192 21.273 -14.357 1.00 31.34 52 ALA A O 17
ATOM 23599 N N . LEU A 1 53 ? -16.149 20.075 -12.710 1.00 12.24 53 LEU A N 17
ATOM 23600 C CA . LEU A 1 53 ? -14.902 19.876 -11.980 1.00 44.32 53 LEU A CA 17
ATOM 23601 C C . LEU A 1 53 ? -13.971 18.936 -12.739 1.00 42.25 53 LEU A C 17
ATOM 23602 O O . LEU A 1 53 ? -12.759 19.147 -12.782 1.00 11.03 53 LEU A O 17
ATOM 23618 N N . ALA A 1 54 ? -14.546 17.899 -13.340 1.00 12.53 54 ALA A N 17
ATOM 23619 C CA . ALA A 1 54 ? -13.769 16.930 -14.101 1.00 61.32 54 ALA A CA 17
ATOM 23620 C C . ALA A 1 54 ? -12.989 17.609 -15.221 1.00 43.43 54 ALA A C 17
ATOM 23621 O O . ALA A 1 54 ? -11.772 17.454 -15.326 1.00 72.45 54 ALA A O 17
ATOM 23628 N N . SER A 1 55 ? -13.697 18.363 -16.056 1.00 43.15 55 SER A N 17
ATOM 23629 C CA . SER A 1 55 ? -13.071 19.063 -17.172 1.00 44.10 55 SER A CA 17
ATOM 23630 C C . SER A 1 55 ? -11.943 19.967 -16.682 1.00 54.12 55 SER A C 17
ATOM 23631 O O . SER A 1 55 ? -10.942 20.159 -17.372 1.00 72.32 55 SER A O 17
ATOM 23639 N N . SER A 1 56 ? -12.115 20.520 -15.486 1.00 4.41 56 SER A N 17
ATOM 23640 C CA . SER A 1 56 ? -11.114 21.408 -14.904 1.00 33.31 56 SER A CA 17
ATOM 23641 C C . SER A 1 56 ? -9.757 20.716 -14.821 1.00 41.14 56 SER A C 17
ATOM 23642 O O . SER A 1 56 ? -8.715 21.371 -14.804 1.00 54.30 56 SER A O 17
ATOM 23650 N N . GLN A 1 57 ? -9.779 19.388 -14.771 1.00 4.12 57 GLN A N 17
ATOM 23651 C CA . GLN A 1 57 ? -8.550 18.607 -14.689 1.00 41.23 57 GLN A CA 17
ATOM 23652 C C . GLN A 1 57 ? -8.280 17.878 -16.001 1.00 54.04 57 GLN A C 17
ATOM 23653 O O . GLN A 1 57 ? -7.366 18.233 -16.744 1.00 52.11 57 GLN A O 17
ATOM 23667 N N . GLY A 1 58 ? -9.083 16.855 -16.280 1.00 51.34 58 GLY A N 17
ATOM 23668 C CA . GLY A 1 58 ? -8.914 16.092 -17.503 1.00 73.10 58 GLY A CA 17
ATOM 23669 C C . GLY A 1 58 ? -10.188 16.018 -18.321 1.00 52.31 58 GLY A C 17
ATOM 23670 O O . GLY A 1 58 ? -11.247 16.459 -17.874 1.00 74.21 58 GLY A O 17
ATOM 23674 N N . ASP A 1 59 ? -10.086 15.462 -19.523 1.00 71.01 59 ASP A N 17
ATOM 23675 C CA . ASP A 1 59 ? -11.239 15.333 -20.406 1.00 73.23 59 ASP A CA 17
ATOM 23676 C C . ASP A 1 59 ? -12.130 14.174 -19.971 1.00 32.42 59 ASP A C 17
ATOM 23677 O O . ASP A 1 59 ? -11.640 13.123 -19.556 1.00 2.11 59 ASP A O 17
ATOM 23686 N N . ILE A 1 60 ? -13.440 14.373 -20.067 1.00 74.52 60 ILE A N 17
ATOM 23687 C CA . ILE A 1 60 ? -14.399 13.344 -19.683 1.00 70.22 60 ILE A CA 17
ATOM 23688 C C . ILE A 1 60 ? -14.984 12.652 -20.910 1.00 24.32 60 ILE A C 17
ATOM 23689 O O . ILE A 1 60 ? -15.387 13.306 -21.872 1.00 54.11 60 ILE A O 17
ATOM 23705 N N . LEU A 1 61 ? -15.028 11.325 -20.869 1.00 23.35 61 LEU A N 17
ATOM 23706 C CA . LEU A 1 61 ? -15.565 10.542 -21.976 1.00 52.22 61 LEU A CA 17
ATOM 23707 C C . LEU A 1 61 ? -17.013 10.144 -21.709 1.00 73.04 61 LEU A C 17
ATOM 23708 O O . LEU A 1 61 ? -17.795 9.947 -22.640 1.00 0.21 61 LEU A O 17
ATOM 23724 N N . ASP A 1 62 ? -17.364 10.029 -20.433 1.00 51.23 62 ASP A N 17
ATOM 23725 C CA . ASP A 1 62 ? -18.719 9.658 -20.043 1.00 74.24 62 ASP A CA 17
ATOM 23726 C C . ASP A 1 62 ? -18.849 9.591 -18.525 1.00 21.02 62 ASP A C 17
ATOM 23727 O O . ASP A 1 62 ? -18.092 8.884 -17.858 1.00 75.13 62 ASP A O 17
ATOM 23736 N N . ILE A 1 63 ? -19.811 10.332 -17.985 1.00 62.20 63 ILE A N 17
ATOM 23737 C CA . ILE A 1 63 ? -20.039 10.356 -16.546 1.00 3.24 63 ILE A CA 17
ATOM 23738 C C . ILE A 1 63 ? -21.270 9.539 -16.170 1.00 61.30 63 ILE A C 17
ATOM 23739 O O . ILE A 1 63 ? -22.396 9.901 -16.509 1.00 55.40 63 ILE A O 17
ATOM 23755 N N . VAL A 1 64 ? -21.047 8.433 -15.466 1.00 15.43 64 VAL A N 17
ATOM 23756 C CA . VAL A 1 64 ? -22.139 7.565 -15.041 1.00 1.13 64 VAL A CA 17
ATOM 23757 C C . VAL A 1 64 ? -22.584 7.897 -13.621 1.00 22.43 64 VAL A C 17
ATOM 23758 O O . VAL A 1 64 ? -21.780 8.317 -12.789 1.00 24.44 64 VAL A O 17
ATOM 23771 N N . VAL A 1 65 ? -23.871 7.705 -13.350 1.00 21.43 65 VAL A N 17
ATOM 23772 C CA . VAL A 1 65 ? -24.424 7.982 -12.029 1.00 63.52 65 VAL A CA 17
ATOM 23773 C C . VAL A 1 65 ? -25.449 6.926 -11.630 1.00 41.02 65 VAL A C 17
ATOM 23774 O O . VAL A 1 65 ? -26.187 6.413 -12.472 1.00 1.33 65 VAL A O 17
ATOM 23787 N N . ASP A 1 66 ? -25.489 6.606 -10.342 1.00 14.35 66 ASP A N 17
ATOM 23788 C CA . ASP A 1 66 ? -26.426 5.612 -9.829 1.00 43.34 66 ASP A CA 17
ATOM 23789 C C . ASP A 1 66 ? -27.832 6.195 -9.722 1.00 25.22 66 ASP A C 17
ATOM 23790 O O . ASP A 1 66 ? -28.129 7.239 -10.304 1.00 3.15 66 ASP A O 17
ATOM 23799 N N . LEU A 1 67 ? -28.693 5.513 -8.975 1.00 72.24 67 LEU A N 17
ATOM 23800 C CA . LEU A 1 67 ? -30.069 5.962 -8.792 1.00 71.40 67 LEU A CA 17
ATOM 23801 C C . LEU A 1 67 ? -30.245 6.639 -7.437 1.00 21.34 67 LEU A C 17
ATOM 23802 O O . LEU A 1 67 ? -31.367 6.906 -7.006 1.00 44.41 67 LEU A O 17
ATOM 23818 N N . SER A 1 68 ? -29.129 6.915 -6.770 1.00 22.14 68 SER A N 17
ATOM 23819 C CA . SER A 1 68 ? -29.159 7.560 -5.462 1.00 74.31 68 SER A CA 17
ATOM 23820 C C . SER A 1 68 ? -30.138 6.852 -4.530 1.00 71.11 68 SER A C 17
ATOM 23821 O O . SER A 1 68 ? -31.292 7.261 -4.396 1.00 45.14 68 SER A O 17
ATOM 23829 N N . ASP A 1 69 ? -29.669 5.788 -3.888 1.00 31.30 69 ASP A N 17
ATOM 23830 C CA . ASP A 1 69 ? -30.501 5.022 -2.967 1.00 53.21 69 ASP A CA 17
ATOM 23831 C C . ASP A 1 69 ? -30.564 5.699 -1.601 1.00 74.52 69 ASP A C 17
ATOM 23832 O O . ASP A 1 69 ? -30.810 5.047 -0.586 1.00 12.33 69 ASP A O 17
ATOM 23841 N N . ASP A 1 70 ? -30.340 7.008 -1.584 1.00 61.32 70 ASP A N 17
ATOM 23842 C CA . ASP A 1 70 ? -30.371 7.773 -0.343 1.00 71.21 70 ASP A CA 17
ATOM 23843 C C . ASP A 1 70 ? -29.118 7.512 0.487 1.00 13.35 70 ASP A C 17
ATOM 23844 O O . ASP A 1 70 ? -28.363 8.433 0.794 1.00 4.32 70 ASP A O 17
ATOM 23853 N N . ASN A 1 71 ? -28.906 6.251 0.849 1.00 1.10 71 ASN A N 17
ATOM 23854 C CA . ASN A 1 71 ? -27.746 5.870 1.646 1.00 65.52 71 ASN A CA 17
ATOM 23855 C C . ASN A 1 71 ? -26.591 5.430 0.750 1.00 12.31 71 ASN A C 17
ATOM 23856 O O . ASN A 1 71 ? -25.434 5.421 1.171 1.00 53.44 71 ASN A O 17
ATOM 23867 N N . SER A 1 72 ? -26.914 5.067 -0.487 1.00 14.01 72 SER A N 17
ATOM 23868 C CA . SER A 1 72 ? -25.905 4.624 -1.442 1.00 33.54 72 SER A CA 17
ATOM 23869 C C . SER A 1 72 ? -25.224 5.816 -2.106 1.00 11.45 72 SER A C 17
ATOM 23870 O O . SER A 1 72 ? -24.082 6.148 -1.790 1.00 13.41 72 SER A O 17
ATOM 23878 N N . GLY A 1 73 ? -25.935 6.458 -3.029 1.00 23.45 73 GLY A N 17
ATOM 23879 C CA . GLY A 1 73 ? -25.384 7.606 -3.723 1.00 42.44 73 GLY A CA 17
ATOM 23880 C C . GLY A 1 73 ? -23.981 7.354 -4.238 1.00 44.34 73 GLY A C 17
ATOM 23881 O O . GLY A 1 73 ? -22.999 7.605 -3.538 1.00 74.21 73 GLY A O 17
ATOM 23885 N N . LYS A 1 74 ? -23.883 6.855 -5.466 1.00 14.30 74 LYS A N 17
ATOM 23886 C CA . LYS A 1 74 ? -22.590 6.568 -6.076 1.00 14.05 74 LYS A CA 17
ATOM 23887 C C . LYS A 1 74 ? -22.571 6.998 -7.539 1.00 73.50 74 LYS A C 17
ATOM 23888 O O . LYS A 1 74 ? -23.620 7.169 -8.159 1.00 14.32 74 LYS A O 17
ATOM 23907 N N . ALA A 1 75 ? -21.372 7.168 -8.085 1.00 61.14 75 ALA A N 17
ATOM 23908 C CA . ALA A 1 75 ? -21.217 7.574 -9.477 1.00 21.42 75 ALA A CA 17
ATOM 23909 C C . ALA A 1 75 ? -19.824 7.233 -9.996 1.00 73.43 75 ALA A C 17
ATOM 23910 O O . ALA A 1 75 ? -18.957 6.798 -9.238 1.00 14.04 75 ALA A O 17
ATOM 23917 N N . TYR A 1 76 ? -19.617 7.432 -11.293 1.00 62.41 76 TYR A N 17
ATOM 23918 C CA . TYR A 1 76 ? -18.330 7.142 -11.914 1.00 61.04 76 TYR A CA 17
ATOM 23919 C C . TYR A 1 76 ? -18.021 8.145 -13.021 1.00 53.44 76 TYR A C 17
ATOM 23920 O O . TYR A 1 76 ? -18.834 8.363 -13.921 1.00 4.32 76 TYR A O 17
ATOM 23938 N N . ILE A 1 77 ? -16.842 8.753 -12.948 1.00 62.33 77 ILE A N 17
ATOM 23939 C CA . ILE A 1 77 ? -16.424 9.732 -13.944 1.00 71.43 77 ILE A CA 17
ATOM 23940 C C . ILE A 1 77 ? -15.344 9.161 -14.857 1.00 73.41 77 ILE A C 17
ATOM 23941 O O . ILE A 1 77 ? -14.190 9.014 -14.455 1.00 60.11 77 ILE A O 17
ATOM 23957 N N . VAL A 1 78 ? -15.727 8.841 -16.089 1.00 42.35 78 VAL A N 17
ATOM 23958 C CA . VAL A 1 78 ? -14.791 8.289 -17.062 1.00 1.14 78 VAL A CA 17
ATOM 23959 C C . VAL A 1 78 ? -13.962 9.390 -17.713 1.00 2.20 78 VAL A C 17
ATOM 23960 O O . VAL A 1 78 ? -14.505 10.345 -18.270 1.00 31.45 78 VAL A O 17
ATOM 23973 N N . PHE A 1 79 ? -12.642 9.251 -17.640 1.00 52.13 79 PHE A N 17
ATOM 23974 C CA . PHE A 1 79 ? -11.737 10.234 -18.223 1.00 5.52 79 PHE A CA 17
ATOM 23975 C C . PHE A 1 79 ? -11.026 9.662 -19.446 1.00 1.22 79 PHE A C 17
ATOM 23976 O O . PHE A 1 79 ? -11.234 8.507 -19.814 1.00 33.42 79 PHE A O 17
ATOM 23993 N N . ALA A 1 80 ? -10.186 10.480 -20.072 1.00 12.54 80 ALA A N 17
ATOM 23994 C CA . ALA A 1 80 ? -9.444 10.056 -21.252 1.00 5.41 80 ALA A CA 17
ATOM 23995 C C . ALA A 1 80 ? -8.491 8.913 -20.920 1.00 33.43 80 ALA A C 17
ATOM 23996 O O . ALA A 1 80 ? -8.377 7.946 -21.675 1.00 10.34 80 ALA A O 17
ATOM 24003 N N . THR A 1 81 ? -7.808 9.028 -19.785 1.00 42.13 81 THR A N 17
ATOM 24004 C CA . THR A 1 81 ? -6.864 8.005 -19.354 1.00 62.22 81 THR A CA 17
ATOM 24005 C C . THR A 1 81 ? -6.507 8.171 -17.881 1.00 75.03 81 THR A C 17
ATOM 24006 O O . THR A 1 81 ? -6.829 9.188 -17.267 1.00 63.13 81 THR A O 17
ATOM 24017 N N . GLN A 1 82 ? -5.842 7.166 -17.321 1.00 42.13 82 GLN A N 17
ATOM 24018 C CA . GLN A 1 82 ? -5.442 7.202 -15.920 1.00 11.35 82 GLN A CA 17
ATOM 24019 C C . GLN A 1 82 ? -4.682 8.486 -15.603 1.00 65.24 82 GLN A C 17
ATOM 24020 O O . GLN A 1 82 ? -4.719 8.978 -14.476 1.00 40.44 82 GLN A O 17
ATOM 24034 N N . GLU A 1 83 ? -3.992 9.022 -16.606 1.00 20.42 83 GLU A N 17
ATOM 24035 C CA . GLU A 1 83 ? -3.222 10.248 -16.433 1.00 24.52 83 GLU A CA 17
ATOM 24036 C C . GLU A 1 83 ? -4.110 11.383 -15.933 1.00 35.31 83 GLU A C 17
ATOM 24037 O O . GLU A 1 83 ? -3.809 12.024 -14.927 1.00 11.34 83 GLU A O 17
ATOM 24049 N N . SER A 1 84 ? -5.207 11.625 -16.644 1.00 70.11 84 SER A N 17
ATOM 24050 C CA . SER A 1 84 ? -6.138 12.685 -16.276 1.00 51.11 84 SER A CA 17
ATOM 24051 C C . SER A 1 84 ? -6.945 12.295 -15.041 1.00 40.24 84 SER A C 17
ATOM 24052 O O . SER A 1 84 ? -7.108 13.090 -14.116 1.00 44.22 84 SER A O 17
ATOM 24060 N N . ALA A 1 85 ? -7.448 11.065 -15.035 1.00 53.23 85 ALA A N 17
ATOM 24061 C CA . ALA A 1 85 ? -8.236 10.568 -13.915 1.00 35.23 85 ALA A CA 17
ATOM 24062 C C . ALA A 1 85 ? -7.491 10.748 -12.596 1.00 54.25 85 ALA A C 17
ATOM 24063 O O . 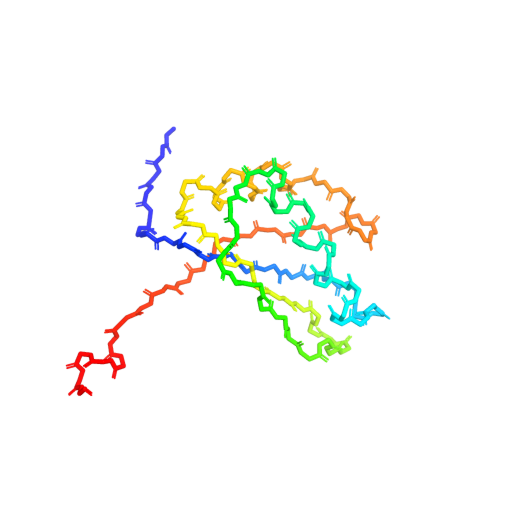ALA A 1 85 ? -8.002 11.370 -11.665 1.00 60.12 85 ALA A O 17
ATOM 24070 N N . GLN A 1 86 ? -6.283 10.200 -12.525 1.00 44.25 86 GLN A N 17
ATOM 24071 C CA . GLN A 1 86 ? -5.469 10.300 -11.320 1.00 4.21 86 GLN A CA 17
ATOM 24072 C C . GLN A 1 86 ? -5.258 11.758 -10.924 1.00 53.15 86 GLN A C 17
ATOM 24073 O O . GLN A 1 86 ? -5.182 12.085 -9.741 1.00 2.43 86 GLN A O 17
ATOM 24087 N N . ALA A 1 87 ? -5.165 12.630 -11.924 1.00 33.54 87 ALA A N 17
ATOM 24088 C CA . ALA A 1 87 ? -4.965 14.053 -11.680 1.00 34.31 87 ALA A CA 17
ATOM 24089 C C . ALA A 1 87 ? -6.157 14.656 -10.944 1.00 51.34 87 ALA A C 17
ATOM 24090 O O . ALA A 1 87 ? -5.994 15.343 -9.936 1.00 3.13 87 ALA A O 17
ATOM 24097 N N . PHE A 1 88 ? -7.356 14.396 -11.456 1.00 3.51 88 PHE A N 17
ATOM 24098 C CA . PHE A 1 88 ? -8.575 14.916 -10.848 1.00 73.02 88 PHE A CA 17
ATOM 24099 C C . PHE A 1 88 ? -8.831 14.259 -9.495 1.00 71.20 88 PHE A C 17
ATOM 24100 O O . PHE A 1 88 ? -9.297 14.905 -8.557 1.00 15.04 88 PHE A O 17
ATOM 24117 N N . VAL A 1 89 ? -8.523 12.969 -9.402 1.00 40.14 89 VAL A N 17
ATOM 24118 C CA . VAL A 1 89 ? -8.719 12.223 -8.165 1.00 5.20 89 VAL A CA 17
ATOM 24119 C C . VAL A 1 89 ? -7.825 12.760 -7.053 1.00 24.02 89 VAL A C 17
ATOM 24120 O O . VAL A 1 89 ? -8.251 12.881 -5.905 1.00 30.21 89 VAL A O 17
ATOM 24133 N N . GLU A 1 90 ? -6.583 13.081 -7.402 1.00 24.30 90 GLU A N 17
ATOM 24134 C CA . GLU A 1 90 ? -5.628 13.605 -6.432 1.00 33.41 90 GLU A CA 17
ATOM 24135 C C . GLU A 1 90 ? -5.828 15.104 -6.227 1.00 33.52 90 GLU A C 17
ATOM 24136 O O . GLU A 1 90 ? -5.515 15.643 -5.166 1.00 61.20 90 GLU A O 17
ATOM 24148 N N . ALA A 1 91 ? -6.352 15.770 -7.250 1.00 42.14 91 ALA A N 17
ATOM 24149 C CA . ALA A 1 91 ? -6.595 17.206 -7.183 1.00 31.31 91 ALA A CA 17
ATOM 24150 C C . ALA A 1 91 ? -7.804 17.517 -6.308 1.00 34.15 91 ALA A C 17
ATOM 24151 O O . ALA A 1 91 ? -7.954 18.634 -5.813 1.00 54.51 91 ALA A O 17
ATOM 24158 N N . PHE A 1 92 ? -8.665 16.522 -6.120 1.00 72.03 92 PHE A N 17
ATOM 24159 C CA . PHE A 1 92 ? -9.863 16.690 -5.306 1.00 1.44 92 PHE A CA 17
ATOM 24160 C C . PHE A 1 92 ? -9.924 15.636 -4.204 1.00 52.12 92 PHE A C 17
ATOM 24161 O O . PHE A 1 92 ? -10.912 15.542 -3.476 1.00 70.34 92 PHE A O 17
ATOM 24178 N N . GLN A 1 93 ? -8.862 14.846 -4.090 1.00 5.11 93 GLN A N 17
ATOM 24179 C CA . GLN A 1 93 ? -8.795 13.798 -3.079 1.00 20.24 93 GLN A CA 17
ATOM 24180 C C . GLN A 1 93 ? -9.194 14.337 -1.709 1.00 24.23 93 GLN A C 17
ATOM 24181 O O . GLN A 1 93 ? -9.781 13.623 -0.897 1.00 11.33 93 GLN A O 17
ATOM 24195 N N . GLY A 1 94 ? -8.869 15.602 -1.458 1.00 75.15 94 GLY A N 17
ATOM 24196 C CA . GLY A 1 94 ? -9.201 16.215 -0.186 1.00 32.25 94 GLY A CA 17
ATOM 24197 C C . GLY A 1 94 ? -9.787 17.603 -0.346 1.00 13.51 94 GLY A C 17
ATOM 24198 O O . GLY A 1 94 ? -9.189 18.591 0.083 1.00 33.51 94 GLY A O 17
ATOM 24202 N N . TYR A 1 95 ? -10.959 17.681 -0.967 1.00 11.15 95 TYR A N 17
ATOM 24203 C CA . TYR A 1 95 ? -11.624 18.960 -1.186 1.00 73.24 95 TYR A CA 17
ATOM 24204 C C . TYR A 1 95 ? -13.111 18.864 -0.859 1.00 33.21 95 TYR A C 17
ATOM 24205 O O . TYR A 1 95 ? -13.791 17.902 -1.216 1.00 72.42 95 TYR A O 17
ATOM 24223 N N . PRO A 1 96 ? -13.630 19.886 -0.163 1.00 2.25 96 PRO A N 17
ATOM 24224 C CA . PRO A 1 96 ? -15.042 19.943 0.228 1.00 25.52 96 PRO A CA 17
ATOM 24225 C C . PRO A 1 96 ? -15.965 20.159 -0.965 1.00 53.15 96 PRO A C 17
ATOM 24226 O O . PRO A 1 96 ? -16.070 21.269 -1.489 1.00 21.50 96 PRO A O 17
ATOM 24237 N N . PHE A 1 97 ? -16.634 19.093 -1.391 1.00 71.33 97 PHE A N 17
ATOM 24238 C CA . PHE A 1 97 ? -17.549 19.166 -2.524 1.00 53.43 97 PHE A CA 17
ATOM 24239 C C . PHE A 1 97 ? -18.900 18.550 -2.173 1.00 71.33 97 PHE A C 17
ATOM 24240 O O . PHE A 1 97 ? -18.975 17.589 -1.407 1.00 43.34 97 PHE A O 17
ATOM 24257 N N . GLN A 1 98 ? -19.964 19.110 -2.739 1.00 35.12 98 GLN A N 17
ATOM 24258 C CA . GLN A 1 98 ? -21.313 18.616 -2.485 1.00 3.13 98 GLN A CA 17
ATOM 24259 C C . GLN A 1 98 ? -21.629 18.640 -0.993 1.00 30.00 98 GLN A C 17
ATOM 24260 O O . GLN A 1 98 ? -22.486 17.896 -0.518 1.00 0.11 98 GLN A O 17
ATOM 24274 N N . GLY A 1 99 ? -20.930 19.500 -0.258 1.00 53.43 99 GLY A N 17
ATOM 24275 C CA . GLY A 1 99 ? -21.151 19.605 1.172 1.00 21.42 99 GLY A CA 17
ATOM 24276 C C . GLY A 1 99 ? -19.855 19.630 1.958 1.00 32.04 99 GLY A C 17
ATOM 24277 O O . GLY A 1 99 ? -19.573 20.592 2.671 1.00 44.33 99 GLY A O 17
ATOM 24281 N N . ASN A 1 100 ? -19.066 18.568 1.830 1.00 12.13 100 ASN A N 17
ATOM 24282 C CA . ASN A 1 100 ? -17.794 18.472 2.537 1.00 60.53 100 ASN A CA 17
ATOM 24283 C C . ASN A 1 100 ? -17.114 17.136 2.252 1.00 22.12 100 ASN A C 17
ATOM 24284 O O . ASN A 1 100 ? -15.998 17.077 1.736 1.00 64.11 100 ASN A O 17
ATOM 24295 N N . PRO A 1 101 ? -17.801 16.037 2.596 1.00 73.32 101 PRO A N 17
ATOM 24296 C CA . PRO A 1 101 ? -17.284 14.681 2.386 1.00 42.33 101 PRO A CA 17
ATOM 24297 C C . PRO A 1 101 ? -17.229 14.304 0.909 1.00 4.33 101 PRO A C 17
ATOM 24298 O O . PRO A 1 101 ? -18.254 14.010 0.294 1.00 15.12 101 PRO A O 17
ATOM 24309 N N . LEU A 1 102 ? -16.026 14.314 0.346 1.00 43.44 102 LEU A N 17
ATOM 24310 C CA . LEU A 1 102 ? -15.837 13.973 -1.060 1.00 25.41 102 LEU A CA 17
ATOM 24311 C C . LEU A 1 102 ? -14.740 12.925 -1.223 1.00 31.23 102 LEU A C 17
ATOM 24312 O O . LEU A 1 102 ? -13.595 13.142 -0.825 1.00 73.21 102 LEU A O 17
ATOM 24328 N N . VAL A 1 103 ? -15.098 11.788 -1.812 1.00 45.11 103 VAL A N 17
ATOM 24329 C CA . VAL A 1 103 ? -14.144 10.708 -2.031 1.00 25.50 103 VAL A CA 17
ATOM 24330 C C . VAL A 1 103 ? -13.973 10.418 -3.518 1.00 31.20 103 VAL A C 17
ATOM 24331 O O . VAL A 1 103 ? -14.951 10.352 -4.264 1.00 3.12 103 VAL A O 17
ATOM 24344 N N . ILE A 1 104 ? -12.726 10.245 -3.942 1.00 62.12 104 ILE A N 17
ATOM 24345 C CA . ILE A 1 104 ? -12.428 9.960 -5.340 1.00 45.43 104 ILE A CA 17
ATOM 24346 C C . ILE A 1 104 ? -11.344 8.895 -5.465 1.00 62.14 104 ILE A C 17
ATOM 24347 O O . ILE A 1 104 ? -10.258 9.027 -4.899 1.00 12.30 104 ILE A O 17
ATOM 24363 N N . THR A 1 105 ? -11.645 7.837 -6.213 1.00 5.50 105 THR A N 17
ATOM 24364 C CA . THR A 1 105 ? -10.697 6.749 -6.414 1.00 25.12 105 THR A CA 17
ATOM 24365 C C . THR A 1 105 ? -10.822 6.162 -7.815 1.00 32.21 105 THR A C 17
ATOM 24366 O O . THR A 1 105 ? -11.727 6.519 -8.570 1.00 2.22 105 THR A O 17
ATOM 24377 N N . PHE A 1 106 ? -9.910 5.258 -8.157 1.00 4.41 106 PHE A N 17
ATOM 24378 C CA . PHE A 1 106 ? -9.918 4.621 -9.469 1.00 15.43 106 PHE A CA 17
ATOM 24379 C C . PHE A 1 106 ? -10.856 3.417 -9.482 1.00 42.43 106 PHE A C 17
ATOM 24380 O O . PHE A 1 106 ? -11.607 3.191 -8.534 1.00 1.23 106 PHE A O 17
ATOM 24397 N N . SER A 1 107 ? -10.806 2.648 -10.565 1.00 42.43 107 SER A N 17
ATOM 24398 C CA . SER A 1 107 ? -11.653 1.470 -10.706 1.00 20.24 107 SER A CA 17
ATOM 24399 C C . SER A 1 107 ? -11.002 0.439 -11.624 1.00 14.35 107 SER A C 17
ATOM 24400 O O . SER A 1 107 ? -9.879 0.629 -12.089 1.00 54.43 107 SER A O 17
ATOM 24408 N N . GLU A 1 108 ? -11.717 -0.652 -11.878 1.00 73.22 108 GLU A N 17
ATOM 24409 C CA . GLU A 1 108 ? -11.209 -1.713 -12.740 1.00 33.55 108 GLU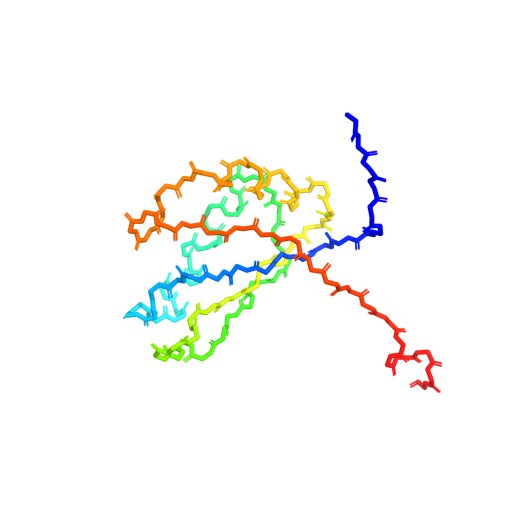 A CA 17
ATOM 24410 C C . GLU A 1 108 ? -12.096 -1.888 -13.969 1.00 12.30 108 GLU A C 17
ATOM 24411 O O . GLU A 1 108 ? -13.289 -1.583 -13.937 1.00 50.03 108 GLU A O 17
ATOM 24423 N N . THR A 1 109 ? -11.505 -2.380 -15.053 1.00 42.12 109 THR A N 17
ATOM 24424 C CA . THR A 1 109 ? -12.239 -2.593 -16.294 1.00 30.40 109 THR A CA 17
ATOM 24425 C C . THR A 1 109 ? -12.221 -4.063 -16.698 1.00 21.34 109 THR A C 17
ATOM 24426 O O . THR A 1 109 ? -11.529 -4.467 -17.632 1.00 45.33 109 THR A O 17
ATOM 24437 N N . PRO A 1 110 ? -13.000 -4.885 -15.978 1.00 41.14 110 PRO A N 17
ATOM 24438 C CA . PRO A 1 110 ? -13.091 -6.323 -16.245 1.00 34.53 110 PRO A CA 17
ATOM 24439 C C . PRO A 1 110 ? -13.813 -6.626 -17.554 1.00 23.03 110 PRO A C 17
ATOM 24440 O O . PRO A 1 110 ? -14.197 -5.714 -18.285 1.00 72.23 110 PRO A O 17
ATOM 24451 N N . GLN A 1 111 ? -13.993 -7.911 -17.841 1.00 61.04 111 GLN A N 17
ATOM 24452 C CA . GLN A 1 111 ? -14.668 -8.332 -19.063 1.00 73.31 111 GLN A CA 17
ATOM 24453 C C . GLN A 1 111 ? -13.884 -7.897 -20.297 1.00 20.15 111 GLN A C 17
ATOM 24454 O O . GLN A 1 111 ? -14.453 -7.713 -21.373 1.00 25.13 111 GLN A O 17
ATOM 24468 N N . SER A 1 112 ? -12.575 -7.734 -20.132 1.00 51.13 112 SER A N 17
ATOM 24469 C CA . SER A 1 112 ? -11.713 -7.316 -21.232 1.00 30.13 112 SER A CA 17
ATOM 24470 C C . SER A 1 112 ? -11.129 -8.526 -21.954 1.00 72.24 112 SER A C 17
ATOM 24471 O O . SER A 1 112 ? -10.947 -8.507 -23.171 1.00 41.43 112 SER A O 17
ATOM 24479 N N . GLN A 1 113 ? -10.838 -9.578 -21.195 1.00 14.51 113 GLN A N 17
ATOM 24480 C CA . GLN A 1 113 ? -10.274 -10.797 -21.762 1.00 54.44 113 GLN A CA 17
ATOM 24481 C C . GLN A 1 113 ? -11.161 -11.339 -22.878 1.00 55.44 113 GLN A C 17
ATOM 24482 O O . GLN A 1 113 ? -10.685 -12.009 -23.794 1.00 63.21 113 GLN A O 17
ATOM 24496 N N . VAL A 1 114 ? -12.455 -11.044 -22.795 1.00 50.15 114 VAL A N 17
ATOM 24497 C CA . VAL A 1 114 ? -13.409 -11.501 -23.799 1.00 11.12 114 VAL A CA 17
ATOM 24498 C C . VAL A 1 114 ? -12.951 -11.127 -25.204 1.00 4.22 114 VAL A C 17
ATOM 24499 O O . VAL A 1 114 ? -13.261 -11.818 -26.174 1.00 15.54 114 VAL A O 17
ATOM 24512 N N . ALA A 1 115 ? -12.209 -10.029 -25.305 1.00 42.24 115 ALA A N 17
ATOM 24513 C CA . ALA A 1 115 ? -11.705 -9.564 -26.592 1.00 2.23 115 ALA A CA 17
ATOM 24514 C C . ALA A 1 115 ? -10.848 -10.631 -27.264 1.00 73.31 115 ALA A C 17
ATOM 24515 O O . ALA A 1 115 ? -10.804 -10.722 -28.490 1.00 75.44 115 ALA A O 17
ATOM 24522 N N . GLU A 1 116 ? -10.169 -11.436 -26.453 1.00 3.11 116 GLU A N 17
ATOM 24523 C CA . GLU A 1 116 ? -9.312 -12.496 -26.971 1.00 51.03 116 GLU A CA 17
ATOM 24524 C C . GLU A 1 116 ? -10.126 -13.513 -27.766 1.00 62.04 116 GLU A C 17
ATOM 24525 O O . GLU A 1 116 ? -9.634 -14.099 -28.731 1.00 35.51 116 GLU A O 17
ATOM 24537 N N . ASP A 1 117 ? -11.372 -13.717 -27.354 1.00 10.10 117 ASP A N 17
ATOM 24538 C CA . ASP A 1 117 ? -12.255 -14.662 -28.027 1.00 31.40 117 ASP A CA 17
ATOM 24539 C C . ASP A 1 117 ? -13.343 -13.930 -28.806 1.00 13.23 117 ASP A C 17
ATOM 24540 O O . ASP A 1 117 ? -13.098 -13.413 -29.897 1.00 15.13 117 ASP A O 17
ATOM 24549 N N . THR A 1 22 ? 7.702 3.715 -5.043 1.00 52.23 22 THR A N 18
ATOM 24550 C CA . THR A 1 22 ? 7.558 3.280 -6.427 1.00 3.12 22 THR A CA 18
ATOM 24551 C C . THR A 1 22 ? 6.389 2.314 -6.581 1.00 1.21 22 THR A C 18
ATOM 24552 O O . THR A 1 22 ? 6.566 1.123 -6.837 1.00 42.11 22 THR A O 18
ATOM 24563 N N . PRO A 1 23 ? 5.164 2.837 -6.422 1.00 70.32 23 PRO A N 18
ATOM 24564 C CA . PRO A 1 23 ? 3.941 2.037 -6.541 1.00 10.22 23 PRO A CA 18
ATOM 24565 C C . PRO A 1 23 ? 3.674 1.596 -7.976 1.00 32.23 23 PRO A C 18
ATOM 24566 O O . PRO A 1 23 ? 3.372 2.405 -8.854 1.00 25.34 23 PRO A O 18
ATOM 24577 N N . PRO A 1 24 ? 3.786 0.282 -8.222 1.00 55.11 24 PRO A N 18
ATOM 24578 C CA . PRO A 1 24 ? 3.559 -0.296 -9.550 1.00 32.42 24 PRO A CA 18
ATOM 24579 C C . PRO A 1 24 ? 2.092 -0.244 -9.962 1.00 73.20 24 PRO A C 18
ATOM 24580 O O . PRO A 1 24 ? 1.244 0.250 -9.217 1.00 63.52 24 PRO A O 18
ATOM 24591 N N . HIS A 1 25 ? 1.798 -0.757 -11.153 1.00 14.22 25 HIS A N 18
ATOM 24592 C CA . HIS A 1 25 ? 0.431 -0.769 -11.663 1.00 64.45 25 HIS A CA 18
ATOM 24593 C C . HIS A 1 25 ? -0.053 -2.199 -11.884 1.00 60.21 25 HIS A C 18
ATOM 24594 O O . HIS A 1 25 ? 0.746 -3.135 -11.945 1.00 53.33 25 HIS A O 18
ATOM 24608 N N . THR A 1 26 ? -1.367 -2.362 -12.002 1.00 71.33 26 THR A N 18
ATOM 24609 C CA . THR A 1 26 ? -1.958 -3.678 -12.214 1.00 11.51 26 THR A CA 18
ATOM 24610 C C . THR A 1 26 ? -2.740 -3.725 -13.522 1.00 24.21 26 THR A C 18
ATOM 24611 O O . THR A 1 26 ? -2.406 -4.489 -14.427 1.00 24.01 26 THR A O 18
ATOM 24622 N N . GLU A 1 27 ? -3.781 -2.904 -13.614 1.00 43.33 27 GLU A N 18
ATOM 24623 C CA . GLU A 1 27 ? -4.609 -2.853 -14.813 1.00 73.51 27 GLU A CA 18
ATOM 24624 C C . GLU A 1 27 ? -4.988 -1.415 -15.153 1.00 1.21 27 GLU A C 18
ATOM 24625 O O . GLU A 1 27 ? -4.980 -0.526 -14.301 1.00 33.34 27 GLU A O 18
ATOM 24637 N N . PRO A 1 28 ? -5.327 -1.178 -16.429 1.00 21.31 28 PRO A N 18
ATOM 24638 C CA . PRO A 1 28 ? -5.715 0.150 -16.912 1.00 1.33 28 PRO A CA 18
ATOM 24639 C C . PRO A 1 28 ? -7.069 0.592 -16.367 1.00 50.35 28 PRO A C 18
ATOM 24640 O O . PRO A 1 28 ? -7.893 -0.236 -15.980 1.00 53.22 28 PRO A O 18
ATOM 24651 N N . SER A 1 29 ? -7.292 1.902 -16.341 1.00 52.43 29 SER A N 18
ATOM 24652 C CA . SER A 1 29 ? -8.546 2.454 -15.841 1.00 42.42 29 SER A CA 18
ATOM 24653 C C . SER A 1 29 ? -8.755 3.877 -16.351 1.00 43.03 29 SER A C 18
ATOM 24654 O O . SER A 1 29 ? -8.157 4.824 -15.841 1.00 63.03 29 SER A O 18
ATOM 24662 N N . GLN A 1 30 ? -9.608 4.018 -17.361 1.00 24.51 30 GLN A N 18
ATOM 24663 C CA . GLN A 1 30 ? -9.895 5.324 -17.941 1.00 73.00 30 GLN A CA 18
ATOM 24664 C C . GLN A 1 30 ? -11.176 5.909 -17.356 1.00 55.11 30 GLN A C 18
ATOM 24665 O O . GLN A 1 30 ? -11.784 6.807 -17.940 1.00 33.43 30 GLN A O 18
ATOM 24679 N N . VAL A 1 31 ? -11.582 5.394 -16.200 1.00 12.54 31 VAL A N 18
ATOM 24680 C CA . VAL A 1 31 ? -12.791 5.866 -15.535 1.00 11.41 31 VAL A CA 18
ATOM 24681 C C . VAL A 1 31 ? -12.588 5.961 -14.027 1.00 30.51 31 VAL A C 18
ATOM 24682 O O . VAL A 1 31 ? -11.654 5.376 -13.478 1.00 1.34 31 VAL A O 18
ATOM 24695 N N . VAL A 1 32 ? -13.470 6.700 -13.362 1.00 21.14 32 VAL A N 18
ATOM 24696 C CA . VAL A 1 32 ? -13.389 6.870 -11.916 1.00 30.22 32 VAL A CA 18
ATOM 24697 C C . VAL A 1 32 ? -14.750 6.663 -11.261 1.00 53.32 32 VAL A C 18
ATOM 24698 O O . VAL A 1 32 ? -15.774 7.115 -11.776 1.00 71.33 32 VAL A O 18
ATOM 24711 N N . LEU A 1 33 ? -14.755 5.979 -10.123 1.00 13.14 33 LEU A N 18
ATOM 24712 C CA . LEU A 1 33 ? -15.992 5.713 -9.395 1.00 64.45 33 LEU A CA 18
ATOM 24713 C C . LEU A 1 33 ? -16.059 6.538 -8.115 1.00 2.23 33 LEU A C 18
ATOM 24714 O O . LEU A 1 33 ? -15.206 6.408 -7.236 1.00 14.35 33 LEU A O 18
ATOM 24730 N N . ILE A 1 34 ? -17.078 7.385 -8.016 1.00 2.14 34 ILE A N 18
ATOM 24731 C CA . ILE A 1 34 ? -17.258 8.229 -6.841 1.00 23.12 34 ILE A CA 18
ATOM 24732 C C . ILE A 1 34 ? -18.430 7.747 -5.992 1.00 43.43 34 ILE A C 18
ATOM 24733 O O . ILE A 1 34 ? -19.401 7.195 -6.510 1.00 62.04 34 ILE A O 18
ATOM 24749 N N . THR A 1 35 ? -18.334 7.962 -4.684 1.00 25.12 35 THR A N 18
ATOM 24750 C CA . THR A 1 35 ? -19.385 7.551 -3.763 1.00 34.24 35 THR A CA 18
ATOM 24751 C C . THR A 1 35 ? -19.489 8.510 -2.583 1.00 1.43 35 THR A C 18
ATOM 24752 O O . THR A 1 35 ? -18.813 9.538 -2.545 1.00 20.40 35 THR A O 18
ATOM 24763 N N . ASN A 1 36 ? -20.339 8.168 -1.620 1.00 52.02 36 ASN A N 18
ATOM 24764 C CA . ASN A 1 36 ? -20.531 9.000 -0.438 1.00 3.21 36 ASN A CA 18
ATOM 24765 C C . ASN A 1 36 ? -21.144 10.346 -0.813 1.00 64.14 36 ASN A C 18
ATOM 24766 O O . ASN A 1 36 ? -20.969 11.338 -0.105 1.00 61.02 36 ASN A O 18
ATOM 24777 N N . ILE A 1 37 ? -21.862 10.371 -1.931 1.00 11.42 37 ILE A N 18
ATOM 24778 C CA . ILE A 1 37 ? -22.502 11.594 -2.399 1.00 52.41 37 ILE A CA 18
ATOM 24779 C C . ILE A 1 37 ? -23.945 11.680 -1.914 1.00 74.11 37 ILE A C 18
ATOM 24780 O O . ILE A 1 37 ? -24.627 10.664 -1.779 1.00 43.54 37 ILE A O 18
ATOM 24796 N N . ASN A 1 38 ? -24.406 12.900 -1.655 1.00 25.41 38 ASN A N 18
ATOM 24797 C CA . ASN A 1 38 ? -25.769 13.118 -1.186 1.00 50.41 38 ASN A CA 18
ATOM 24798 C C . ASN A 1 38 ? -26.744 13.179 -2.358 1.00 32.31 38 ASN A C 18
ATOM 24799 O O . ASN A 1 38 ? -26.623 14.012 -3.256 1.00 71.12 38 ASN A O 18
ATOM 24810 N N . PRO A 1 39 ? -27.735 12.275 -2.350 1.00 14.11 39 PRO A N 18
ATOM 24811 C CA . PRO A 1 39 ? -28.752 12.205 -3.404 1.00 44.51 39 PRO A CA 18
ATOM 24812 C C . PRO A 1 39 ? -29.704 13.396 -3.371 1.00 32.35 39 PRO A C 18
ATOM 24813 O O . PRO A 1 39 ? -30.540 13.558 -4.259 1.00 43.11 39 PRO A O 18
ATOM 24824 N N . GLU A 1 40 ? -29.572 14.225 -2.340 1.00 21.10 40 GLU A N 18
ATOM 24825 C CA . GLU A 1 40 ? -30.422 15.400 -2.192 1.00 13.21 40 GLU A CA 18
ATOM 24826 C C . GLU A 1 40 ? -30.426 16.234 -3.470 1.00 63.21 40 GLU A C 18
ATOM 24827 O O . GLU A 1 40 ? -31.401 16.920 -3.774 1.00 51.53 40 GLU A O 18
ATOM 24839 N N . VAL A 1 41 ? -29.327 16.169 -4.215 1.00 24.21 41 VAL A N 18
ATOM 24840 C CA . VAL A 1 41 ? -29.202 16.916 -5.460 1.00 43.44 41 VAL A CA 18
ATOM 24841 C C . VAL A 1 41 ? -29.599 16.060 -6.658 1.00 10.14 41 VAL A C 18
ATOM 24842 O O . VAL A 1 41 ? -29.193 14.905 -6.788 1.00 43.35 41 VAL A O 18
ATOM 24855 N N . PRO A 1 42 ? -30.413 16.638 -7.554 1.00 65.51 42 PRO A N 18
ATOM 24856 C CA . PRO A 1 42 ? -30.882 15.945 -8.758 1.00 12.40 42 PRO A CA 18
ATOM 24857 C C . PRO A 1 42 ? -29.765 15.721 -9.771 1.00 24.33 42 PRO A C 18
ATOM 24858 O O . PRO A 1 42 ? -28.907 16.582 -9.966 1.00 51.32 42 PRO A O 18
ATOM 24869 N N . LYS A 1 43 ? -29.780 14.558 -10.413 1.00 62.14 43 LYS A N 18
ATOM 24870 C CA . LYS A 1 43 ? -28.769 14.220 -11.408 1.00 62.41 43 LYS A CA 18
ATOM 24871 C C . LYS A 1 43 ? -28.567 15.368 -12.391 1.00 41.31 43 LYS A C 18
ATOM 24872 O O . LYS A 1 43 ? -27.458 15.595 -12.874 1.00 52.41 43 LYS A O 18
ATOM 24891 N N . GLU A 1 44 ? -29.645 16.090 -12.681 1.00 32.30 44 GLU A N 18
ATOM 24892 C CA . GLU A 1 44 ? -29.584 17.215 -13.606 1.00 54.30 44 GLU A CA 18
ATOM 24893 C C . GLU A 1 44 ? -28.445 18.162 -13.237 1.00 73.54 44 GLU A C 18
ATOM 24894 O O . GLU A 1 44 ? -27.574 18.452 -14.057 1.00 51.34 44 GLU A O 18
ATOM 24906 N N . LYS A 1 45 ? -28.459 18.640 -11.998 1.00 31.21 45 LYS A N 18
ATOM 24907 C CA . LYS A 1 45 ? -27.428 19.553 -11.518 1.00 35.30 45 LYS A CA 18
ATOM 24908 C C . LYS A 1 45 ? -26.204 18.784 -11.033 1.00 24.12 45 LYS A C 18
ATOM 24909 O O . LYS A 1 45 ? -25.067 19.167 -11.311 1.00 43.52 45 LYS A O 18
ATOM 24928 N N . LEU A 1 46 ? -26.442 17.697 -10.308 1.00 33.24 46 LEU A N 18
ATOM 24929 C CA . LEU A 1 46 ? -25.358 16.872 -9.785 1.00 11.51 46 LEU A CA 18
ATOM 24930 C C . LEU A 1 46 ? -24.393 16.473 -10.897 1.00 32.04 46 LEU A C 18
ATOM 24931 O O . LEU A 1 46 ? -23.179 16.619 -10.759 1.00 50.10 46 LEU A O 18
ATOM 24947 N N . GLN A 1 47 ? -24.942 15.970 -11.998 1.00 15.44 47 GLN A N 18
ATOM 24948 C CA . GLN A 1 47 ? -24.130 15.552 -13.133 1.00 62.45 47 GLN A CA 18
ATOM 24949 C C . GLN A 1 47 ? -23.394 16.740 -13.744 1.00 21.21 47 GLN A C 18
ATOM 24950 O O . GLN A 1 47 ? -22.189 16.678 -13.986 1.00 1.31 47 GLN A O 18
ATOM 24964 N N . ALA A 1 48 ? -24.127 17.820 -13.991 1.00 12.33 48 ALA A N 18
ATOM 24965 C CA . ALA A 1 48 ? -23.544 19.023 -14.571 1.00 42.34 48 ALA A CA 18
ATOM 24966 C C . ALA A 1 48 ? -22.366 19.519 -13.739 1.00 61.12 48 ALA A C 18
ATOM 24967 O O . ALA A 1 48 ? -21.392 20.049 -14.276 1.00 73.34 48 ALA A O 18
ATOM 24974 N N . LEU A 1 49 ? -22.461 19.344 -12.426 1.00 2.43 49 LEU A N 18
ATOM 24975 C CA . LEU A 1 49 ? -21.403 19.775 -11.518 1.00 64.24 49 LEU A CA 18
ATOM 24976 C C . LEU A 1 49 ? -20.181 18.869 -11.638 1.00 41.42 49 LEU A C 18
ATOM 24977 O O . LEU A 1 49 ? -19.052 19.346 -11.766 1.00 30.55 49 LEU A O 18
ATOM 24993 N N . LEU A 1 50 ? -20.414 17.562 -11.599 1.00 2.23 50 LEU A N 18
ATOM 24994 C CA . LEU A 1 50 ? -19.332 16.589 -11.705 1.00 74.12 50 LEU A CA 18
ATOM 24995 C C . LEU A 1 50 ? -18.510 16.825 -12.968 1.00 23.13 50 LEU A C 18
ATOM 24996 O O . LEU A 1 50 ? -17.314 16.533 -13.006 1.00 32.44 50 LEU A O 18
ATOM 25012 N N . TYR A 1 51 ? -19.157 17.357 -13.998 1.00 41.33 51 TYR A N 18
ATOM 25013 C CA . TYR A 1 51 ? -18.485 17.633 -15.263 1.00 34.22 51 TYR A CA 18
ATOM 25014 C C . TYR A 1 51 ? -17.558 18.838 -15.136 1.00 74.12 51 TYR A C 18
ATOM 25015 O O . TYR A 1 51 ? -16.420 18.811 -15.602 1.00 63.20 51 TYR A O 18
ATOM 25033 N N . ALA A 1 52 ? -18.056 19.894 -14.501 1.00 44.44 52 ALA A N 18
ATOM 25034 C CA . ALA A 1 52 ? -17.273 21.109 -14.310 1.00 64.21 52 ALA A CA 18
ATOM 25035 C C . ALA A 1 52 ? -15.914 20.795 -13.694 1.00 23.52 52 ALA A C 18
ATOM 25036 O O . ALA A 1 52 ? -14.873 21.175 -14.232 1.00 53.22 52 ALA A O 18
ATOM 25043 N N . LEU A 1 53 ? -15.929 20.099 -12.562 1.00 73.22 53 LEU A N 18
ATOM 25044 C CA . LEU A 1 53 ? -14.697 19.734 -11.872 1.00 32.44 53 LEU A CA 18
ATOM 25045 C C . LEU A 1 53 ? -13.850 18.798 -12.728 1.00 44.30 53 LEU A C 18
ATOM 25046 O O . LEU A 1 53 ? -12.624 18.909 -12.760 1.00 15.34 53 LEU A O 18
ATOM 25062 N N . ALA A 1 54 ? -14.511 17.879 -13.423 1.00 30.52 54 ALA A N 18
ATOM 25063 C CA . ALA A 1 54 ? -13.819 16.927 -14.283 1.00 61.10 54 ALA A CA 18
ATOM 25064 C C . ALA A 1 54 ? -13.032 17.645 -15.374 1.00 73.25 54 ALA A C 18
ATOM 25065 O O . ALA A 1 54 ? -11.831 17.426 -15.534 1.00 35.15 54 ALA A O 18
ATOM 25072 N N . SER A 1 55 ? -13.717 18.502 -16.125 1.00 12.14 55 SER A N 18
ATOM 25073 C CA . SER A 1 55 ? -13.083 19.249 -17.205 1.00 31.04 55 SER A CA 18
ATOM 25074 C C . SER A 1 55 ? -11.917 20.081 -16.678 1.00 74.23 55 SER A C 18
ATOM 25075 O O . SER A 1 55 ? -10.918 20.276 -17.369 1.00 64.44 55 SER A O 18
ATOM 25083 N N . SER A 1 56 ? -12.054 20.569 -15.450 1.00 13.13 56 SER A N 18
ATOM 25084 C CA . SER A 1 56 ? -11.015 21.384 -14.831 1.00 31.43 56 SER A CA 18
ATOM 25085 C C . SER A 1 56 ? -9.696 20.620 -14.761 1.00 50.10 56 SER A C 18
ATOM 25086 O O . SER A 1 56 ? -8.625 21.219 -14.674 1.00 4.20 56 SER A O 18
ATOM 25094 N N . GLN A 1 57 ? -9.784 19.295 -14.800 1.00 30.50 57 GLN A N 18
ATOM 25095 C CA . GLN A 1 57 ? -8.598 18.449 -14.741 1.00 21.45 57 GLN A CA 18
ATOM 25096 C C . GLN A 1 57 ? -8.342 17.774 -16.084 1.00 52.33 57 GLN A C 18
ATOM 25097 O O . GLN A 1 57 ? -7.395 18.116 -16.791 1.00 70.43 57 GLN A O 18
ATOM 25111 N N . GLY A 1 58 ? -9.194 16.814 -16.431 1.00 31.23 58 GLY A N 18
ATOM 25112 C CA . GLY A 1 58 ? -9.043 16.106 -17.689 1.00 3.33 58 GLY A CA 18
ATOM 25113 C C . GLY A 1 58 ? -10.320 16.096 -18.505 1.00 61.41 58 GLY A C 18
ATOM 25114 O O . GLY A 1 58 ? -11.385 16.464 -18.009 1.00 62.02 58 GLY A O 18
ATOM 25118 N N . ASP A 1 59 ? -10.214 15.674 -19.760 1.00 70.04 59 ASP A N 18
ATOM 25119 C CA . ASP A 1 59 ? -11.370 15.617 -20.648 1.00 2.40 59 ASP A CA 18
ATOM 25120 C C . ASP A 1 59 ? -12.323 14.503 -20.228 1.00 54.21 59 ASP A C 18
ATOM 25121 O O . ASP A 1 59 ? -11.893 13.447 -19.763 1.00 12.43 59 ASP A O 18
ATOM 25130 N N . ILE A 1 60 ? -13.619 14.746 -20.395 1.00 10.34 60 ILE A N 18
ATOM 25131 C CA . ILE A 1 60 ? -14.633 13.764 -20.033 1.00 22.52 60 ILE A CA 18
ATOM 25132 C C . ILE A 1 60 ? -15.249 13.127 -21.274 1.00 21.11 60 ILE A C 18
ATOM 25133 O O . ILE A 1 60 ? -15.593 13.818 -22.234 1.00 65.31 60 ILE A O 18
ATOM 25149 N N . LEU A 1 61 ? -15.388 11.806 -21.247 1.00 63.04 61 LEU A N 18
ATOM 25150 C CA . LEU A 1 61 ? -15.965 11.075 -22.370 1.00 62.40 61 LEU A CA 18
ATOM 25151 C C . LEU A 1 61 ? -17.422 10.716 -22.095 1.00 43.20 61 LEU A C 18
ATOM 25152 O O . LEU A 1 61 ? -18.214 10.543 -23.021 1.00 53.31 61 LEU A O 18
ATOM 25168 N N . ASP A 1 62 ? -17.768 10.608 -20.817 1.00 42.21 62 ASP A N 18
ATOM 25169 C CA . ASP A 1 62 ? -19.130 10.274 -20.420 1.00 35.34 62 ASP A CA 18
ATOM 25170 C C . ASP A 1 62 ? -19.253 10.210 -18.900 1.00 72.24 62 ASP A C 18
ATOM 25171 O O . ASP A 1 62 ? -18.522 9.472 -18.239 1.00 62.14 62 ASP A O 18
ATOM 25180 N N . ILE A 1 63 ? -20.181 10.988 -18.354 1.00 31.03 63 ILE A N 18
ATOM 25181 C CA . ILE A 1 63 ? -20.399 11.019 -16.913 1.00 0.42 63 ILE A CA 18
ATOM 25182 C C . ILE A 1 63 ? -21.664 10.259 -16.531 1.00 75.25 63 ILE A C 18
ATOM 25183 O O . ILE A 1 63 ? -22.776 10.684 -16.847 1.00 30.32 63 ILE A O 18
ATOM 25199 N N . VAL A 1 64 ? -21.488 9.132 -15.849 1.00 30.11 64 VAL A N 18
ATOM 25200 C CA . VAL A 1 64 ? -22.616 8.313 -15.421 1.00 63.42 64 VAL A CA 18
ATOM 25201 C C . VAL A 1 64 ? -22.986 8.601 -13.971 1.00 3.24 64 VAL A C 18
ATOM 25202 O O . VAL A 1 64 ? -22.123 8.908 -13.148 1.00 1.22 64 VAL A O 18
ATOM 25215 N N . VAL A 1 65 ? -24.275 8.500 -13.663 1.00 40.21 65 VAL A N 18
ATOM 25216 C CA . VAL A 1 65 ? -24.760 8.749 -12.311 1.00 31.32 65 VAL A CA 18
ATOM 25217 C C . VAL A 1 65 ? -25.938 7.842 -11.974 1.00 73.33 65 VAL A C 18
ATOM 25218 O O . VAL A 1 65 ? -26.875 7.707 -12.761 1.00 75.41 65 VAL A O 18
ATOM 25231 N N . ASP A 1 66 ? -25.884 7.222 -10.800 1.00 55.53 66 ASP A N 18
ATOM 25232 C CA . ASP A 1 66 ? -26.948 6.329 -10.358 1.00 34.42 66 ASP A CA 18
ATOM 25233 C C . ASP A 1 66 ? -28.267 7.082 -10.216 1.00 12.25 66 ASP A C 18
ATOM 25234 O O . ASP A 1 66 ? -28.419 8.192 -10.728 1.00 22.00 66 ASP A O 18
ATOM 25243 N N . LEU A 1 67 ? -29.219 6.472 -9.518 1.00 2.12 67 LEU A N 18
ATOM 25244 C CA . LEU A 1 67 ? -30.526 7.085 -9.309 1.00 32.34 67 LEU A CA 18
ATOM 25245 C C . LEU A 1 67 ? -30.562 7.855 -7.992 1.00 74.25 67 LEU A C 18
ATOM 25246 O O . LEU A 1 67 ? -31.630 8.084 -7.425 1.00 33.42 67 LEU A O 18
ATOM 25262 N N . SER A 1 68 ? -29.388 8.254 -7.514 1.00 33.02 68 SER A N 18
ATOM 25263 C CA . SER A 1 68 ? -29.285 8.997 -6.264 1.00 13.54 68 SER A CA 18
ATOM 25264 C C . SER A 1 68 ? -30.065 8.302 -5.152 1.00 21.40 68 SER A C 18
ATOM 25265 O O . SER A 1 68 ? -31.009 8.863 -4.595 1.00 44.03 68 SER A O 18
ATOM 25273 N N . ASP A 1 69 ? -29.663 7.076 -4.834 1.00 71.15 69 ASP A N 18
ATOM 25274 C CA . ASP A 1 69 ? -30.322 6.302 -3.789 1.00 12.12 69 ASP A CA 18
ATOM 25275 C C . ASP A 1 69 ? -29.917 6.802 -2.406 1.00 22.24 69 ASP A C 18
ATOM 25276 O O . ASP A 1 69 ? -28.756 7.139 -2.172 1.00 51.22 69 ASP A O 18
ATOM 25285 N N . ASP A 1 70 ? -30.881 6.847 -1.493 1.00 2.32 70 ASP A N 18
ATOM 25286 C CA . ASP A 1 70 ? -30.625 7.306 -0.132 1.00 64.04 70 ASP A CA 18
ATOM 25287 C C . ASP A 1 70 ? -29.739 6.315 0.617 1.00 11.53 70 ASP A C 18
ATOM 25288 O O . ASP A 1 70 ? -29.232 6.615 1.697 1.00 2.41 70 ASP A O 18
ATOM 25297 N N . ASN A 1 71 ? -29.559 5.133 0.037 1.00 50.53 71 ASN A N 18
ATOM 25298 C CA . ASN A 1 71 ? -28.736 4.098 0.651 1.00 72.22 71 ASN A CA 18
ATOM 25299 C C . ASN A 1 71 ? -27.485 3.832 -0.181 1.00 53.23 71 ASN A C 18
ATOM 25300 O O . ASN A 1 71 ? -26.580 3.119 0.251 1.00 61.25 71 ASN A O 18
ATOM 25311 N N . SER A 1 72 ? -27.442 4.412 -1.377 1.00 33.13 72 SER A N 18
ATOM 25312 C CA . SER A 1 72 ? -26.304 4.236 -2.271 1.00 72.42 72 SER A CA 18
ATOM 25313 C C . SER A 1 72 ? -25.637 5.574 -2.572 1.00 10.44 72 SER A C 18
ATOM 25314 O O . SER A 1 72 ? -24.545 5.860 -2.082 1.00 13.52 72 SER A O 18
ATOM 25322 N N . GLY A 1 73 ? -26.303 6.392 -3.382 1.00 21.12 73 GLY A N 18
ATOM 25323 C CA . GLY A 1 73 ? -25.760 7.691 -3.735 1.00 32.24 73 GLY A CA 18
ATOM 25324 C C . GLY A 1 73 ? -24.334 7.605 -4.241 1.00 2.15 73 GLY A C 18
ATOM 25325 O O . GLY A 1 73 ? -23.384 7.723 -3.466 1.00 40.11 73 GLY A O 18
ATOM 25329 N N . LYS A 1 74 ? -24.182 7.398 -5.544 1.00 64.41 74 LYS A N 18
ATOM 25330 C CA . LYS A 1 74 ? -22.861 7.295 -6.154 1.00 11.41 74 LYS A CA 18
ATOM 25331 C C . LYS A 1 74 ? -22.917 7.656 -7.635 1.00 65.10 74 LYS A C 18
ATOM 25332 O O . LYS A 1 74 ? -23.980 7.975 -8.166 1.00 63.45 74 LYS A O 18
ATOM 25351 N N . ALA A 1 75 ? -21.765 7.602 -8.296 1.00 62.10 75 ALA A N 18
ATOM 25352 C CA . ALA A 1 75 ? -21.684 7.919 -9.716 1.00 44.33 75 ALA A CA 18
ATOM 25353 C C . ALA A 1 75 ? -20.326 7.528 -10.289 1.00 43.15 75 ALA A C 18
ATOM 25354 O O . ALA A 1 75 ? -19.465 7.012 -9.576 1.00 33.20 75 ALA A O 18
ATOM 25361 N N . TYR A 1 76 ? -20.140 7.776 -11.581 1.00 54.41 76 TYR A N 18
ATOM 25362 C CA . TYR A 1 76 ? -18.888 7.447 -12.251 1.00 22.12 76 TYR A CA 18
ATOM 25363 C C . TYR A 1 76 ? -18.555 8.480 -13.323 1.00 2.34 76 TYR A C 18
ATOM 25364 O O . TYR A 1 76 ? -19.375 8.775 -14.192 1.00 53.13 76 TYR A O 18
ATOM 25382 N N . ILE A 1 77 ? -17.345 9.026 -13.253 1.00 54.23 77 ILE A N 18
ATOM 25383 C CA . ILE A 1 77 ? -16.902 10.025 -14.218 1.00 13.01 77 ILE A CA 18
ATOM 25384 C C . ILE A 1 77 ? -15.837 9.456 -15.149 1.00 31.32 77 ILE A C 18
ATOM 25385 O O . ILE A 1 77 ? -14.688 9.265 -14.751 1.00 63.43 77 ILE A O 18
ATOM 25401 N N . VAL A 1 78 ? -16.227 9.188 -16.391 1.00 65.12 78 VAL A N 18
ATOM 25402 C CA . VAL A 1 78 ? -15.305 8.643 -17.381 1.00 4.23 78 VAL A CA 18
ATOM 25403 C C . VAL A 1 78 ? -14.440 9.741 -17.989 1.00 41.43 78 VAL A C 18
ATOM 25404 O O . VAL A 1 78 ? -14.951 10.744 -18.488 1.00 10.42 78 VAL A O 18
ATOM 25417 N N . PHE A 1 79 ? -13.126 9.545 -17.946 1.00 33.11 79 PHE A N 18
ATOM 25418 C CA . PHE A 1 79 ? -12.189 10.519 -18.493 1.00 30.02 79 PHE A CA 18
ATOM 25419 C C . PHE A 1 79 ? -11.553 9.999 -19.779 1.00 55.41 79 PHE A C 18
ATOM 25420 O O . PHE A 1 79 ? -11.825 8.879 -20.210 1.00 13.22 79 PHE A O 18
ATOM 25437 N N . ALA A 1 80 ? -10.706 10.823 -20.388 1.00 31.33 80 ALA A N 18
ATOM 25438 C CA . ALA A 1 80 ? -10.031 10.447 -21.623 1.00 65.15 80 ALA A CA 18
ATOM 25439 C C . ALA A 1 80 ? -9.137 9.230 -21.412 1.00 65.21 80 ALA A C 18
ATOM 25440 O O . ALA A 1 80 ? -9.077 8.335 -22.257 1.00 11.34 80 ALA A O 18
ATOM 25447 N N . THR A 1 81 ? -8.441 9.202 -20.280 1.00 22.44 81 THR A N 18
ATOM 25448 C CA . THR A 1 81 ? -7.548 8.095 -19.958 1.00 52.32 81 THR A CA 18
ATOM 25449 C C . THR A 1 81 ? -7.132 8.133 -18.492 1.00 65.14 81 THR A C 18
ATOM 25450 O O . THR A 1 81 ? -7.358 9.124 -17.799 1.00 40.33 81 THR A O 18
ATOM 25461 N N . GLN A 1 82 ? -6.521 7.048 -18.027 1.00 73.44 82 GLN A N 18
ATOM 25462 C CA . GLN A 1 82 ? -6.073 6.958 -16.643 1.00 11.03 82 GLN A CA 18
ATOM 25463 C C . GLN A 1 82 ? -5.222 8.166 -16.267 1.00 4.21 82 GLN A C 18
ATOM 25464 O O . GLN A 1 82 ? -5.198 8.584 -15.110 1.00 23.12 82 GLN A O 18
ATOM 25478 N N . GLU A 1 83 ? -4.524 8.722 -17.253 1.00 11.14 83 GLU A N 18
ATOM 25479 C CA . GLU A 1 83 ? -3.670 9.882 -17.024 1.00 33.24 83 GLU A CA 18
ATOM 25480 C C . GLU A 1 83 ? -4.473 11.042 -16.442 1.00 0.00 83 GLU A C 18
ATOM 25481 O O . GLU A 1 83 ? -4.113 11.603 -15.407 1.00 62.21 83 GLU A O 18
ATOM 25493 N N . SER A 1 84 ? -5.562 11.397 -17.116 1.00 34.32 84 SER A N 18
ATOM 25494 C CA . SER A 1 84 ? -6.414 12.493 -16.669 1.00 74.33 84 SER A CA 18
ATOM 25495 C C . SER A 1 84 ? -7.194 12.100 -15.418 1.00 71.42 84 SER A C 18
ATOM 25496 O O . SER A 1 84 ? -7.277 12.866 -14.459 1.00 21.01 84 SER A O 18
ATOM 25504 N N . ALA A 1 85 ? -7.764 10.899 -15.437 1.00 14.32 85 ALA A N 18
ATOM 25505 C CA . ALA A 1 85 ? -8.536 10.402 -14.304 1.00 42.52 85 ALA A CA 18
ATOM 25506 C C . ALA A 1 85 ? -7.734 10.495 -13.011 1.00 3.13 85 ALA A C 18
ATOM 25507 O O . ALA A 1 85 ? -8.203 11.051 -12.018 1.00 21.41 85 ALA A O 18
ATOM 25514 N N . GLN A 1 86 ? -6.523 9.947 -13.030 1.00 30.10 86 GLN A N 18
ATOM 25515 C CA . GLN A 1 86 ? -5.657 9.967 -11.857 1.00 50.21 86 GLN A CA 18
ATOM 25516 C C . GLN A 1 86 ? -5.429 11.395 -11.374 1.00 2.55 86 GLN A C 18
ATOM 25517 O O . GLN A 1 86 ? -5.366 11.652 -10.172 1.00 30.55 86 GLN A O 18
ATOM 25531 N N . ALA A 1 87 ? -5.305 12.322 -12.318 1.00 50.11 87 ALA A N 18
ATOM 25532 C CA . ALA A 1 87 ? -5.085 13.725 -11.988 1.00 74.32 87 ALA A CA 18
ATOM 25533 C C . ALA A 1 87 ? -6.288 14.311 -11.256 1.00 43.34 87 ALA A C 18
ATOM 25534 O O . ALA A 1 87 ? -6.135 15.058 -10.289 1.00 41.04 87 ALA A O 18
ATOM 25541 N N . PHE A 1 88 ? -7.484 13.969 -11.724 1.00 3.40 88 PHE A N 18
ATOM 25542 C CA . PHE A 1 88 ? -8.713 14.464 -11.115 1.00 22.14 88 PHE A CA 18
ATOM 25543 C C . PHE A 1 88 ? -8.983 13.761 -9.788 1.00 31.34 88 PHE A C 18
ATOM 25544 O O . PHE A 1 88 ? -9.498 14.364 -8.846 1.00 24.02 88 PHE A O 18
ATOM 25561 N N . VAL A 1 89 ? -8.633 12.480 -9.721 1.00 44.11 89 VAL A N 18
ATOM 25562 C CA . VAL A 1 89 ? -8.836 11.694 -8.510 1.00 73.45 89 VAL A CA 18
ATOM 25563 C C . VAL A 1 89 ? -7.940 12.184 -7.379 1.00 41.31 89 VAL A C 18
ATOM 25564 O O . VAL A 1 89 ? -8.364 12.260 -6.227 1.00 15.13 89 VAL A O 18
ATOM 25577 N N . GLU A 1 90 ? -6.698 12.517 -7.717 1.00 60.11 90 GLU A N 18
ATOM 25578 C CA . GLU A 1 90 ? -5.741 13.000 -6.728 1.00 54.44 90 GLU A CA 18
ATOM 25579 C C . GLU A 1 90 ? -5.954 14.485 -6.446 1.00 60.13 90 GLU A C 18
ATOM 25580 O O . GLU A 1 90 ? -5.608 14.979 -5.374 1.00 11.51 90 GLU A O 18
ATOM 25592 N N . ALA A 1 91 ? -6.525 15.190 -7.418 1.00 21.15 91 ALA A N 18
ATOM 25593 C CA . ALA A 1 91 ? -6.785 16.617 -7.274 1.00 71.11 91 ALA A CA 18
ATOM 25594 C C . ALA A 1 91 ? -7.995 16.867 -6.380 1.00 51.23 91 ALA A C 18
ATOM 25595 O O . ALA A 1 91 ? -8.120 17.930 -5.771 1.00 74.23 91 ALA A O 18
ATOM 25602 N N . PHE A 1 92 ? -8.884 15.882 -6.307 1.00 13.33 92 PHE A N 18
ATOM 25603 C CA . PHE A 1 92 ? -10.086 15.997 -5.488 1.00 62.34 92 PHE A CA 18
ATOM 25604 C C . PHE A 1 92 ? -10.144 14.881 -4.449 1.00 53.10 92 PHE A C 18
ATOM 25605 O O . PHE A 1 92 ? -11.151 14.713 -3.761 1.00 63.41 92 PHE A O 18
ATOM 25622 N N . GLN A 1 93 ? -9.058 14.122 -4.342 1.00 52.34 93 GLN A N 18
ATOM 25623 C CA . GLN A 1 93 ? -8.986 13.022 -3.388 1.00 74.05 93 GLN A CA 18
ATOM 25624 C C . GLN A 1 93 ? -9.447 13.470 -2.005 1.00 62.22 93 GLN A C 18
ATOM 25625 O O . GLN A 1 93 ? -10.022 12.689 -1.248 1.00 71.14 93 GLN A O 18
ATOM 25639 N N . GLY A 1 94 ? -9.189 14.733 -1.681 1.00 42.31 94 GLY A N 18
ATOM 25640 C CA . GLY A 1 94 ? -9.583 15.263 -0.389 1.00 12.02 94 GLY A CA 18
ATOM 25641 C C . GLY A 1 94 ? -10.118 16.678 -0.481 1.00 50.31 94 GLY A C 18
ATOM 25642 O O . GLY A 1 94 ? -9.595 17.590 0.160 1.00 13.04 94 GLY A O 18
ATOM 25646 N N . TYR A 1 95 ? -11.161 16.864 -1.282 1.00 74.40 95 TYR A N 18
ATOM 25647 C CA . TYR A 1 95 ? -11.765 18.179 -1.459 1.00 43.14 95 TYR A CA 18
ATOM 25648 C C . TYR A 1 95 ? -13.225 18.173 -1.018 1.00 31.41 95 TYR A C 18
ATOM 25649 O O . TYR A 1 95 ? -13.987 17.254 -1.318 1.00 73.35 95 TYR A O 18
ATOM 25667 N N . PRO A 1 96 ? -13.626 19.224 -0.287 1.00 63.40 96 PRO A N 18
ATOM 25668 C CA . PRO A 1 96 ? -14.997 19.365 0.211 1.00 31.42 96 PRO A CA 18
ATOM 25669 C C . PRO A 1 96 ? -15.995 19.638 -0.908 1.00 54.14 96 PRO A C 18
ATOM 25670 O O . PRO A 1 96 ? -16.043 20.740 -1.456 1.00 20.11 96 PRO A O 18
ATOM 25681 N N . PHE A 1 97 ? -16.792 18.629 -1.244 1.00 71.12 97 PHE A N 18
ATOM 25682 C CA . PHE A 1 97 ? -17.790 18.761 -2.300 1.00 22.14 97 PHE A CA 18
ATOM 25683 C C . PHE A 1 97 ? -19.089 18.060 -1.911 1.00 5.50 97 PHE A C 18
ATOM 25684 O O . PHE A 1 97 ? -19.071 17.008 -1.274 1.00 23.21 97 PHE A O 18
ATOM 25701 N N . GLN A 1 98 ? -20.213 18.654 -2.299 1.00 62.43 98 GLN A N 18
ATOM 25702 C CA . GLN A 1 98 ? -21.521 18.088 -1.990 1.00 64.55 98 GLN A CA 18
ATOM 25703 C C . GLN A 1 98 ? -21.643 17.779 -0.502 1.00 5.21 98 GLN A C 18
ATOM 25704 O O . GLN A 1 98 ? -22.354 16.857 -0.105 1.00 3.11 98 GLN A O 18
ATOM 25718 N N . GLY A 1 99 ? -20.943 18.558 0.318 1.00 21.32 99 GLY A N 18
ATOM 25719 C CA . GLY A 1 99 ? -20.986 18.351 1.754 1.00 13.20 99 GLY A CA 18
ATOM 25720 C C . GLY A 1 99 ? -19.624 18.499 2.402 1.00 31.24 99 GLY A C 18
ATOM 25721 O O . GLY A 1 99 ? -19.357 19.489 3.081 1.00 4.22 99 GLY A O 18
ATOM 25725 N N . ASN A 1 100 ? -18.761 17.510 2.194 1.00 32.43 100 ASN A N 18
ATOM 25726 C CA . ASN A 1 100 ? -17.420 17.533 2.766 1.00 64.20 100 ASN A CA 18
ATOM 25727 C C . ASN A 1 100 ? -16.647 16.272 2.391 1.00 22.23 100 ASN A C 18
ATOM 25728 O O . ASN A 1 100 ? -15.602 16.324 1.742 1.00 74.15 100 ASN A O 18
ATOM 25739 N N . PRO A 1 101 ? -17.171 15.110 2.810 1.00 53.34 101 PRO A N 18
ATOM 25740 C CA . PRO A 1 101 ? -16.548 13.814 2.529 1.00 61.53 101 PRO A CA 18
ATOM 25741 C C . PRO A 1 101 ? -16.636 13.435 1.054 1.00 12.12 101 PRO A C 18
ATOM 25742 O O . PRO A 1 101 ? -17.691 13.020 0.571 1.00 25.44 101 PRO A O 18
ATOM 25753 N N . LEU A 1 102 ? -15.524 13.581 0.343 1.00 24.33 102 LEU A N 18
ATOM 25754 C CA . LEU A 1 102 ? -15.475 13.253 -1.077 1.00 51.35 102 LEU A CA 18
ATOM 25755 C C . LEU A 1 102 ? -14.523 12.090 -1.336 1.00 35.40 102 LEU A C 18
ATOM 25756 O O . LEU A 1 102 ? -13.377 12.099 -0.887 1.00 14.45 102 LEU A O 18
ATOM 25772 N N . VAL A 1 103 ? -15.006 11.088 -2.065 1.00 43.32 103 VAL A N 18
ATOM 25773 C CA . VAL A 1 103 ? -14.197 9.918 -2.387 1.00 12.41 103 VAL A CA 18
ATOM 25774 C C . VAL A 1 103 ? -14.131 9.693 -3.893 1.00 40.53 103 VAL A C 18
ATOM 25775 O O . VAL A 1 103 ? -15.155 9.694 -4.577 1.00 13.23 103 VAL A O 18
ATOM 25788 N N . ILE A 1 104 ? -12.920 9.501 -4.404 1.00 62.15 104 ILE A N 18
ATOM 25789 C CA . ILE A 1 104 ? -12.720 9.273 -5.830 1.00 73.13 104 ILE A CA 18
ATOM 25790 C C . ILE A 1 104 ? -11.881 8.024 -6.075 1.00 61.41 104 ILE A C 18
ATOM 25791 O O . ILE A 1 104 ? -10.713 7.960 -5.688 1.00 55.11 104 ILE A O 18
ATOM 25807 N N . THR A 1 105 ? -12.483 7.030 -6.722 1.00 44.44 105 THR A N 18
ATOM 25808 C CA . THR A 1 105 ? -11.791 5.782 -7.020 1.00 52.52 105 THR A CA 18
ATOM 25809 C C . THR A 1 105 ? -11.661 5.571 -8.524 1.00 51.32 105 THR A C 18
ATOM 25810 O O . THR A 1 105 ? -12.161 6.368 -9.319 1.00 2.24 105 THR A O 18
ATOM 25821 N N . PHE A 1 106 ? -10.987 4.493 -8.910 1.00 35.55 106 PHE A N 18
ATOM 25822 C CA . PHE A 1 106 ? -10.792 4.177 -10.320 1.00 24.34 106 PHE A CA 18
ATOM 25823 C C . PHE A 1 106 ? -11.822 3.158 -10.797 1.00 32.30 106 PHE A C 18
ATOM 25824 O O . PHE A 1 106 ? -11.683 2.575 -11.873 1.00 11.45 106 PHE A O 18
ATOM 25841 N N . SER A 1 107 ? -12.856 2.947 -9.988 1.00 50.35 107 SER A N 18
ATOM 25842 C CA . SER A 1 107 ? -13.908 1.996 -10.325 1.00 74.31 107 SER A CA 18
ATOM 25843 C C . SER A 1 107 ? -13.338 0.590 -10.487 1.00 32.11 107 SER A C 18
ATOM 25844 O O . SER A 1 107 ? -12.180 0.337 -10.157 1.00 41.31 107 SER A O 18
ATOM 25852 N N . GLU A 1 108 ? -14.161 -0.321 -10.997 1.00 14.21 108 GLU A N 18
ATOM 25853 C CA . GLU A 1 108 ? -13.740 -1.702 -11.202 1.00 5.43 108 GLU A CA 18
ATOM 25854 C C . GLU A 1 108 ? -13.915 -2.113 -12.661 1.00 25.23 108 GLU A C 18
ATOM 25855 O O . GLU A 1 108 ? -15.037 -2.257 -13.147 1.00 64.15 108 GLU A O 18
ATOM 25867 N N . THR A 1 109 ? -12.796 -2.301 -13.355 1.00 33.12 109 THR A N 18
ATOM 25868 C CA . THR A 1 109 ? -12.825 -2.694 -14.758 1.00 24.11 109 THR A CA 18
ATOM 25869 C C . THR A 1 109 ? -12.260 -4.097 -14.947 1.00 63.33 109 THR A C 18
ATOM 25870 O O . THR A 1 109 ? -11.144 -4.283 -15.434 1.00 52.02 109 THR A O 18
ATOM 25881 N N . PRO A 1 110 ? -13.046 -5.111 -14.555 1.00 1.42 110 PRO A N 18
ATOM 25882 C CA . PRO A 1 110 ? -12.645 -6.516 -14.673 1.00 3.50 110 PRO A CA 18
ATOM 25883 C C . PRO A 1 110 ? -12.597 -6.985 -16.123 1.00 53.21 110 PRO A C 18
ATOM 25884 O O . PRO A 1 110 ? -12.760 -6.189 -17.047 1.00 44.15 110 PRO A O 18
ATOM 25895 N N . GLN A 1 111 ? -12.374 -8.281 -16.314 1.00 34.23 111 GLN A N 18
ATOM 25896 C CA . GLN A 1 111 ? -12.306 -8.855 -17.652 1.00 64.23 111 GLN A CA 18
ATOM 25897 C C . GLN A 1 111 ? -11.304 -8.099 -18.518 1.00 45.11 111 GLN A C 18
ATOM 25898 O O . GLN A 1 111 ? -11.466 -8.004 -19.735 1.00 33.44 111 GLN A O 18
ATOM 25912 N N . SER A 1 112 ? -10.267 -7.561 -17.883 1.00 31.32 112 SER A N 18
ATOM 25913 C CA . SER A 1 112 ? -9.240 -6.809 -18.595 1.00 33.43 112 SER A CA 18
ATOM 25914 C C . SER A 1 112 ? -8.082 -7.718 -18.996 1.00 51.44 112 SER A C 18
ATOM 25915 O O . SER A 1 112 ? -7.557 -7.617 -20.105 1.00 74.40 112 SER A O 18
ATOM 25923 N N . GLN A 1 113 ? -7.690 -8.603 -18.086 1.00 64.02 113 GLN A N 18
ATOM 25924 C CA . GLN A 1 113 ? -6.593 -9.529 -18.345 1.00 12.22 113 GLN A CA 18
ATOM 25925 C C . GLN A 1 113 ? -6.952 -10.497 -19.467 1.00 63.22 113 GLN A C 18
ATOM 25926 O O . GLN A 1 113 ? -6.127 -10.794 -20.332 1.00 54.22 113 GLN A O 18
ATOM 25940 N N . VAL A 1 114 ? -8.187 -10.988 -19.447 1.00 0.22 114 VAL A N 18
ATOM 25941 C CA . VAL A 1 114 ? -8.655 -11.922 -20.463 1.00 72.51 114 VAL A CA 18
ATOM 25942 C C . VAL A 1 114 ? -8.651 -11.279 -21.845 1.00 63.23 114 VAL A C 18
ATOM 25943 O O . VAL A 1 114 ? -8.497 -11.961 -22.858 1.00 71.20 114 VAL A O 18
ATOM 25956 N N . ALA A 1 115 ? -8.820 -9.961 -21.879 1.00 63.41 115 ALA A N 18
ATOM 25957 C CA . ALA A 1 115 ? -8.833 -9.225 -23.137 1.00 4.11 115 ALA A CA 18
ATOM 25958 C C . ALA A 1 115 ? -7.441 -9.177 -23.759 1.00 73.03 115 ALA A C 18
ATOM 25959 O O . ALA A 1 115 ? -7.293 -9.268 -24.977 1.00 55.44 115 ALA A O 18
ATOM 25966 N N . GLU A 1 116 ? -6.425 -9.033 -22.915 1.00 23.33 116 GLU A N 18
ATOM 25967 C CA . GLU A 1 116 ? -5.045 -8.972 -23.384 1.00 15.21 116 GLU A CA 18
ATOM 25968 C C . GLU A 1 116 ? -4.540 -10.359 -23.771 1.00 10.33 116 GLU A C 18
ATOM 25969 O O . GLU A 1 116 ? -3.761 -10.507 -24.712 1.00 50.25 116 GLU A O 18
ATOM 25981 N N . ASP A 1 117 ? -4.989 -11.371 -23.037 1.00 25.11 117 ASP A N 18
ATOM 25982 C CA . ASP A 1 117 ? -4.583 -12.747 -23.302 1.00 40.53 117 ASP A CA 18
ATOM 25983 C C . ASP A 1 117 ? -5.776 -13.692 -23.210 1.00 32.41 117 ASP A C 18
ATOM 25984 O O . ASP A 1 117 ? -6.476 -13.923 -24.197 1.00 40.01 117 ASP A O 18
ATOM 25993 N N . THR A 1 22 ? 1.430 -1.268 -0.139 1.00 14.43 22 THR A N 19
ATOM 25994 C CA . THR A 1 22 ? 2.092 -0.954 -1.398 1.00 41.03 22 THR A CA 19
ATOM 25995 C C . THR A 1 22 ? 1.435 -1.687 -2.562 1.00 64.23 22 THR A C 19
ATOM 25996 O O . THR A 1 22 ? 1.985 -2.638 -3.118 1.00 23.41 22 THR A O 19
ATOM 26007 N N . PRO A 1 23 ? 0.231 -1.236 -2.943 1.00 32.33 23 PRO A N 19
ATOM 26008 C CA . PRO A 1 23 ? -0.526 -1.835 -4.046 1.00 34.11 23 PRO A CA 19
ATOM 26009 C C . PRO A 1 23 ? 0.113 -1.562 -5.403 1.00 70.41 23 PRO A C 19
ATOM 26010 O O . PRO A 1 23 ? 0.147 -0.429 -5.884 1.00 22.43 23 PRO A O 19
ATOM 26021 N N . PRO A 1 24 ? 0.632 -2.624 -6.038 1.00 11.03 24 PRO A N 19
ATOM 26022 C CA . PRO A 1 24 ? 1.279 -2.524 -7.349 1.00 52.24 24 PRO A CA 19
ATOM 26023 C C . PRO A 1 24 ? 0.284 -2.220 -8.465 1.00 23.04 24 PRO A C 19
ATOM 26024 O O . PRO A 1 24 ? -0.923 -2.399 -8.299 1.00 41.14 24 PRO A O 19
ATOM 26035 N N . HIS A 1 25 ? 0.798 -1.760 -9.601 1.00 5.12 25 HIS A N 19
ATOM 26036 C CA . HIS A 1 25 ? -0.045 -1.432 -10.744 1.00 74.25 25 HIS A CA 19
ATOM 26037 C C . HIS A 1 25 ? 0.379 -2.224 -11.978 1.00 3.14 25 HIS A C 19
ATOM 26038 O O . HIS A 1 25 ? 1.560 -2.267 -12.325 1.00 50.44 25 HIS A O 19
ATOM 26052 N N . THR A 1 26 ? -0.591 -2.851 -12.636 1.00 21.04 26 THR A N 19
ATOM 26053 C CA . THR A 1 26 ? -0.318 -3.643 -13.828 1.00 45.33 26 THR A CA 19
ATOM 26054 C C . THR A 1 26 ? -0.922 -2.995 -15.069 1.00 5.52 26 THR A C 19
ATOM 26055 O O . THR A 1 26 ? -0.317 -3.002 -16.140 1.00 61.35 26 THR A O 19
ATOM 26066 N N . GLU A 1 27 ? -2.117 -2.434 -14.915 1.00 50.34 27 GLU A N 19
ATOM 26067 C CA . GLU A 1 27 ? -2.802 -1.781 -16.025 1.00 20.00 27 GLU A CA 19
ATOM 26068 C C . GLU A 1 27 ? -3.228 -0.366 -15.645 1.00 0.14 27 GLU A C 19
ATOM 26069 O O . GLU A 1 27 ? -3.374 -0.029 -14.469 1.00 74.35 27 GLU A O 19
ATOM 26081 N N . PRO A 1 28 ? -3.431 0.484 -16.662 1.00 74.12 28 PRO A N 19
ATOM 26082 C CA . PRO A 1 28 ? -3.843 1.876 -16.461 1.00 12.24 28 PRO A CA 19
ATOM 26083 C C . PRO A 1 28 ? -5.276 1.989 -15.951 1.00 71.03 28 PRO A C 19
ATOM 26084 O O . PRO A 1 28 ? -5.920 0.983 -15.654 1.00 52.01 28 PRO A O 19
ATOM 26095 N N . SER A 1 29 ? -5.769 3.219 -15.854 1.00 15.45 29 SER A N 19
ATOM 26096 C CA . SER A 1 29 ? -7.126 3.463 -15.377 1.00 2.41 29 SER A CA 19
ATOM 26097 C C . SER A 1 29 ? -7.630 4.825 -15.846 1.00 23.11 29 SER A C 19
ATOM 26098 O O . SER A 1 29 ? -7.268 5.859 -15.285 1.00 31.34 29 SER A O 19
ATOM 26106 N N . GLN A 1 30 ? -8.466 4.816 -16.879 1.00 33.44 30 GLN A N 19
ATOM 26107 C CA . GLN A 1 30 ? -9.020 6.049 -17.424 1.00 44.41 30 GLN A CA 19
ATOM 26108 C C . GLN A 1 30 ? -10.381 6.354 -16.808 1.00 52.35 30 GLN A C 19
ATOM 26109 O O . GLN A 1 30 ? -11.169 7.118 -17.366 1.00 53.22 30 GLN A O 19
ATOM 26123 N N . VAL A 1 31 ? -10.652 5.752 -15.655 1.00 30.31 31 VAL A N 19
ATOM 26124 C CA . VAL A 1 31 ? -11.918 5.959 -14.963 1.00 14.32 31 VAL A CA 19
ATOM 26125 C C . VAL A 1 31 ? -11.705 6.117 -13.462 1.00 2.04 31 VAL A C 19
ATOM 26126 O O . VAL A 1 31 ? -10.770 5.552 -12.894 1.00 3.32 31 VAL A O 19
ATOM 26139 N N . VAL A 1 32 ? -12.579 6.889 -12.823 1.00 23.41 32 VAL A N 19
ATOM 26140 C CA . VAL A 1 32 ? -12.487 7.120 -11.386 1.00 53.02 32 VAL A CA 19
ATOM 26141 C C . VAL A 1 32 ? -13.819 6.840 -10.699 1.00 23.44 32 VAL A C 19
ATOM 26142 O O . VAL A 1 32 ? -14.883 7.170 -11.223 1.00 41.44 32 VAL A O 19
ATOM 26155 N N . LEU A 1 33 ? -13.753 6.228 -9.521 1.00 42.31 33 LEU A N 19
ATOM 26156 C CA . LEU A 1 33 ? -14.954 5.903 -8.760 1.00 2.25 33 LEU A CA 19
ATOM 26157 C C . LEU A 1 33 ? -15.097 6.822 -7.551 1.00 14.24 33 LEU A C 19
ATOM 26158 O O . LEU A 1 33 ? -14.219 6.873 -6.689 1.00 61.43 33 LEU A O 19
ATOM 26174 N N . ILE A 1 34 ? -16.211 7.545 -7.493 1.00 3.34 34 ILE A N 19
ATOM 26175 C CA . ILE A 1 34 ? -16.470 8.460 -6.387 1.00 74.45 34 ILE A CA 19
ATOM 26176 C C . ILE A 1 34 ? -17.619 7.959 -5.519 1.00 13.44 34 ILE A C 19
ATOM 26177 O O . ILE A 1 34 ? -18.534 7.291 -6.002 1.00 41.34 34 ILE A O 19
ATOM 26193 N N . THR A 1 35 ? -17.568 8.289 -4.232 1.00 23.45 35 THR A N 19
ATOM 26194 C CA . THR A 1 35 ? -18.604 7.874 -3.294 1.00 62.24 35 THR A CA 19
ATOM 26195 C C . THR A 1 35 ? -18.852 8.946 -2.239 1.00 61.33 35 THR A C 19
ATOM 26196 O O . THR A 1 35 ? -18.302 10.044 -2.315 1.00 74.34 35 THR A O 19
ATOM 26207 N N . ASN A 1 36 ? -19.683 8.619 -1.255 1.00 2.24 36 ASN A N 19
ATOM 26208 C CA . ASN A 1 36 ? -20.003 9.555 -0.183 1.00 54.21 36 ASN A CA 19
ATOM 26209 C C . ASN A 1 36 ? -20.767 10.760 -0.724 1.00 3.50 36 ASN A C 19
ATOM 26210 O O . ASN A 1 36 ? -20.774 11.829 -0.112 1.00 34.35 36 ASN A O 19
ATOM 26221 N N . ILE A 1 37 ? -21.407 10.581 -1.874 1.00 73.41 37 ILE A N 19
ATOM 26222 C CA . ILE A 1 37 ? -22.175 11.652 -2.496 1.00 43.41 37 ILE A CA 19
ATOM 26223 C C . ILE A 1 37 ? -23.622 11.642 -2.016 1.00 51.31 37 ILE A C 19
ATOM 26224 O O . ILE A 1 37 ? -24.247 10.587 -1.919 1.00 40.12 37 ILE A O 19
ATOM 26240 N N . ASN A 1 38 ? -24.149 12.825 -1.719 1.00 14.54 38 ASN A N 19
ATOM 26241 C CA . ASN A 1 38 ? -25.524 12.953 -1.250 1.00 15.32 38 ASN A CA 19
ATOM 26242 C C . ASN A 1 38 ? -26.510 12.772 -2.400 1.00 14.10 38 ASN A C 19
ATOM 26243 O O . ASN A 1 38 ? -26.494 13.509 -3.386 1.00 61.44 38 ASN A O 19
ATOM 26254 N N . PRO A 1 39 ? -27.391 11.768 -2.272 1.00 10.52 39 PRO A N 19
ATOM 26255 C CA . PRO A 1 39 ? -28.402 11.467 -3.290 1.00 2.40 39 PRO A CA 19
ATOM 26256 C C . PRO A 1 39 ? -29.485 12.538 -3.366 1.00 44.33 39 PRO A C 19
ATOM 26257 O O . PRO A 1 39 ? -30.335 12.511 -4.255 1.00 61.03 39 PRO A O 19
ATOM 26268 N N . GLU A 1 40 ? -29.446 13.480 -2.429 1.00 13.11 40 GLU A N 19
ATOM 26269 C CA . GLU A 1 40 ? -30.426 14.560 -2.391 1.00 63.23 40 GLU A CA 19
ATOM 26270 C C . GLU A 1 40 ? -30.521 15.255 -3.746 1.00 53.13 40 GLU A C 19
ATOM 26271 O O . GLU A 1 40 ? -31.566 15.797 -4.106 1.00 54.03 40 GLU A O 19
ATOM 26283 N N . VAL A 1 41 ? -29.422 15.236 -4.494 1.00 31.34 41 VAL A N 19
ATOM 26284 C CA . VAL A 1 41 ? -29.381 15.863 -5.809 1.00 41.20 41 VAL A CA 19
ATOM 26285 C C . VAL A 1 41 ? -29.630 14.842 -6.913 1.00 71.02 41 VAL A C 19
ATOM 26286 O O . VAL A 1 41 ? -29.063 13.749 -6.922 1.00 12.14 41 VAL A O 19
ATOM 26299 N N . PRO A 1 42 ? -30.499 15.204 -7.869 1.00 45.11 42 PRO A N 19
ATOM 26300 C CA . PRO A 1 42 ? -30.842 14.334 -8.997 1.00 73.43 42 PRO A CA 19
ATOM 26301 C C . PRO A 1 42 ? -29.684 14.168 -9.975 1.00 73.43 42 PRO A C 19
ATOM 26302 O O . PRO A 1 42 ? -28.944 15.114 -10.244 1.00 53.21 42 PRO A O 19
ATOM 26313 N N . LYS A 1 43 ? -29.533 12.959 -10.506 1.00 24.13 43 LYS A N 19
ATOM 26314 C CA . LYS A 1 43 ? -28.466 12.668 -11.456 1.00 5.21 43 LYS A CA 19
ATOM 26315 C C . LYS A 1 43 ? -28.387 13.746 -12.532 1.00 4.41 43 LYS A C 19
ATOM 26316 O O . LYS A 1 43 ? -27.304 14.075 -13.015 1.00 4.00 43 LYS A O 19
ATOM 26335 N N . GLU A 1 44 ? -29.541 14.294 -12.901 1.00 65.40 44 GLU A N 19
ATOM 26336 C CA . GLU A 1 44 ? -29.600 15.335 -13.920 1.00 10.44 44 GLU A CA 19
ATOM 26337 C C . GLU A 1 44 ? -28.616 16.459 -13.606 1.00 53.24 44 GLU A C 19
ATOM 26338 O O . GLU A 1 44 ? -27.767 16.803 -14.428 1.00 45.32 44 GLU A O 19
ATOM 26350 N N . LYS A 1 45 ? -28.738 17.028 -12.412 1.00 53.51 45 LYS A N 19
ATOM 26351 C CA . LYS A 1 45 ? -27.861 18.113 -11.988 1.00 10.03 45 LYS A CA 19
ATOM 26352 C C . LYS A 1 45 ? -26.552 17.566 -11.427 1.00 12.33 45 LYS A C 19
ATOM 26353 O O . LYS A 1 45 ? -25.474 18.082 -11.724 1.00 62.03 45 LYS A O 19
ATOM 26372 N N . LEU A 1 46 ? -26.653 16.519 -10.615 1.00 52.43 46 LEU A N 19
ATOM 26373 C CA . LEU A 1 46 ? -25.477 15.901 -10.014 1.00 3.33 46 LEU A CA 19
ATOM 26374 C C . LEU A 1 46 ? -24.441 15.552 -11.078 1.00 0.14 46 LEU A C 19
ATOM 26375 O O . LEU A 1 46 ? -23.260 15.869 -10.935 1.00 14.10 46 LEU A O 19
ATOM 26391 N N . GLN A 1 47 ? -24.892 14.900 -12.144 1.00 33.41 47 GLN A N 19
ATOM 26392 C CA . GLN A 1 47 ? -24.004 14.509 -13.233 1.00 13.25 47 GLN A CA 19
ATOM 26393 C C . GLN A 1 47 ? -23.405 15.736 -13.913 1.00 75.30 47 GLN A C 19
ATOM 26394 O O . GLN A 1 47 ? -22.195 15.813 -14.120 1.00 40.54 47 GLN A O 19
ATOM 26408 N N . ALA A 1 48 ? -24.262 16.692 -14.259 1.00 24.34 48 ALA A N 19
ATOM 26409 C CA . ALA A 1 48 ? -23.817 17.915 -14.914 1.00 42.22 48 ALA A CA 19
ATOM 26410 C C . ALA A 1 48 ? -22.740 18.617 -14.094 1.00 1.21 48 ALA A C 19
ATOM 26411 O O . ALA A 1 48 ? -21.834 19.243 -14.646 1.00 25.32 48 ALA A O 19
ATOM 26418 N N . LEU A 1 49 ? -22.845 18.511 -12.774 1.00 21.31 49 LEU A N 19
ATOM 26419 C CA . LEU A 1 49 ? -21.880 19.136 -11.877 1.00 4.33 49 LEU A CA 19
ATOM 26420 C C . LEU A 1 49 ? -20.543 18.402 -11.917 1.00 52.11 49 LEU A C 19
ATOM 26421 O O . LEU A 1 49 ? -19.488 19.020 -12.064 1.00 24.32 49 LEU A O 19
ATOM 26437 N N . LEU A 1 50 ? -20.596 17.081 -11.788 1.00 41.03 50 LEU A N 19
ATOM 26438 C CA . LEU A 1 50 ? -19.389 16.261 -11.812 1.00 54.34 50 LEU A CA 19
ATOM 26439 C C . LEU A 1 50 ? -18.579 16.522 -13.078 1.00 74.54 50 LEU A C 19
ATOM 26440 O O . LEU A 1 50 ? -17.356 16.384 -13.084 1.00 41.20 50 LEU A O 19
ATOM 26456 N N . TYR A 1 51 ? -19.270 16.900 -14.149 1.00 25.35 51 TYR A N 19
ATOM 26457 C CA . TYR A 1 51 ? -18.615 17.179 -15.421 1.00 4.42 51 TYR A CA 19
ATOM 26458 C C . TYR A 1 51 ? -17.857 18.502 -15.364 1.00 43.23 51 TYR A C 19
ATOM 26459 O O . TYR A 1 51 ? -16.715 18.596 -15.814 1.00 21.14 51 TYR A O 19
ATOM 26477 N N . ALA A 1 52 ? -18.501 19.523 -14.808 1.00 33.42 52 ALA A N 19
ATOM 26478 C CA . ALA A 1 52 ? -17.889 20.840 -14.689 1.00 63.21 52 ALA A CA 19
ATOM 26479 C C . ALA A 1 52 ? -16.509 20.748 -14.045 1.00 75.11 52 ALA A C 19
ATOM 26480 O O . ALA A 1 52 ? -15.519 21.221 -14.604 1.00 51.10 52 ALA A O 19
ATOM 26487 N N . LEU A 1 53 ? -16.452 20.137 -12.867 1.00 5.12 53 LEU A N 19
ATOM 26488 C CA . LEU A 1 53 ? -15.193 19.984 -12.146 1.00 23.53 53 LEU A CA 19
ATOM 26489 C C . LEU A 1 53 ? -14.220 19.109 -12.929 1.00 65.42 53 LEU A C 19
ATOM 26490 O O . LEU A 1 53 ? -13.017 19.369 -12.954 1.00 51.34 53 LEU A O 19
ATOM 26506 N N . ALA A 1 54 ? -14.748 18.071 -13.569 1.00 74.14 54 ALA A N 19
ATOM 26507 C CA . ALA A 1 54 ? -13.927 17.160 -14.357 1.00 53.24 54 ALA A CA 19
ATOM 26508 C C . ALA A 1 54 ? -13.221 17.898 -15.490 1.00 33.11 54 ALA A C 19
ATOM 26509 O O . ALA A 1 54 ? -12.000 17.825 -15.625 1.00 20.23 54 ALA A O 19
ATOM 26516 N N . SER A 1 55 ? -13.998 18.608 -16.302 1.00 61.22 55 SER A N 19
ATOM 26517 C CA . SER A 1 55 ? -13.447 19.355 -17.426 1.00 41.44 55 SER A CA 19
ATOM 26518 C C . SER A 1 55 ? -12.416 20.374 -16.949 1.00 30.43 55 SER A C 19
ATOM 26519 O O . SER A 1 55 ? -11.471 20.700 -17.667 1.00 1.15 55 SER A O 19
ATOM 26527 N N . SER A 1 56 ? -12.606 20.872 -15.731 1.00 61.21 56 SER A N 19
ATOM 26528 C CA . SER A 1 56 ? -11.696 21.856 -15.157 1.00 64.04 56 SER A CA 19
ATOM 26529 C C . SER A 1 56 ? -10.278 21.299 -15.071 1.00 1.12 56 SER A C 19
ATOM 26530 O O . SER A 1 56 ? -9.308 22.053 -14.990 1.00 72.41 56 SER A O 19
ATOM 26538 N N . GLN A 1 57 ? -10.167 19.975 -15.088 1.00 60.23 57 GLN A N 19
ATOM 26539 C CA . GLN A 1 57 ? -8.868 19.316 -15.011 1.00 53.30 57 GLN A CA 19
ATOM 26540 C C . GLN A 1 57 ? -8.559 18.569 -16.304 1.00 33.31 57 GLN A C 19
ATOM 26541 O O . GLN A 1 57 ? -7.744 19.014 -17.111 1.00 14.12 57 GLN A O 19
ATOM 26555 N N . GLY A 1 58 ? -9.216 17.428 -16.494 1.00 11.30 58 GLY A N 19
ATOM 26556 C CA . GLY A 1 58 ? -8.997 16.637 -17.690 1.00 73.35 58 GLY A CA 19
ATOM 26557 C C . GLY A 1 58 ? -10.263 16.455 -18.505 1.00 44.31 58 GLY A C 19
ATOM 26558 O O . GLY A 1 58 ? -11.351 16.823 -18.063 1.00 74.24 58 GLY A O 19
ATOM 26562 N N . ASP A 1 59 ? -10.120 15.889 -19.698 1.00 61.22 59 ASP A N 19
ATOM 26563 C CA . ASP A 1 59 ? -11.261 15.660 -20.577 1.00 62.12 59 ASP A CA 19
ATOM 26564 C C . ASP A 1 59 ? -12.088 14.472 -20.096 1.00 64.52 59 ASP A C 19
ATOM 26565 O O . ASP A 1 59 ? -11.548 13.506 -19.556 1.00 21.33 59 ASP A O 19
ATOM 26574 N N . ILE A 1 60 ? -13.399 14.550 -20.295 1.00 41.34 60 ILE A N 19
ATOM 26575 C CA . ILE A 1 60 ? -14.300 13.481 -19.882 1.00 5.40 60 ILE A CA 19
ATOM 26576 C C . ILE A 1 60 ? -14.838 12.719 -21.088 1.00 25.42 60 ILE A C 19
ATOM 26577 O O . ILE A 1 60 ? -15.261 13.318 -22.077 1.00 32.00 60 ILE A O 19
ATOM 26593 N N . LEU A 1 61 ? -14.819 11.393 -20.998 1.00 55.45 61 LEU A N 19
ATOM 26594 C CA . LEU A 1 61 ? -15.308 10.547 -22.082 1.00 25.23 61 LEU A CA 19
ATOM 26595 C C . LEU A 1 61 ? -16.722 10.055 -21.793 1.00 72.31 61 LEU A C 19
ATOM 26596 O O . LEU A 1 61 ? -17.485 9.755 -22.712 1.00 32.14 61 LEU A O 19
ATOM 26612 N N . ASP A 1 62 ? -17.066 9.976 -20.512 1.00 42.24 62 ASP A N 19
ATOM 26613 C CA . ASP A 1 62 ? -18.390 9.524 -20.102 1.00 72.14 62 ASP A CA 19
ATOM 26614 C C . ASP A 1 62 ? -18.517 9.522 -18.582 1.00 72.12 62 ASP A C 19
ATOM 26615 O O . ASP A 1 62 ? -17.712 8.906 -17.883 1.00 73.52 62 ASP A O 19
ATOM 26624 N N . ILE A 1 63 ? -19.532 10.216 -18.077 1.00 62.35 63 ILE A N 19
ATOM 26625 C CA . ILE A 1 63 ? -19.764 10.293 -16.641 1.00 5.55 63 ILE A CA 19
ATOM 26626 C C . ILE A 1 63 ? -20.945 9.422 -16.226 1.00 45.32 63 ILE A C 19
ATOM 26627 O O . ILE A 1 63 ? -22.093 9.714 -16.562 1.00 23.43 63 ILE A O 19
ATOM 26643 N N . VAL A 1 64 ? -20.655 8.352 -15.493 1.00 0.12 64 VAL A N 19
ATOM 26644 C CA . VAL A 1 64 ? -21.693 7.439 -15.029 1.00 50.33 64 VAL A CA 19
ATOM 26645 C C . VAL A 1 64 ? -22.110 7.762 -13.599 1.00 22.23 64 VAL A C 19
ATOM 26646 O O . VAL A 1 64 ? -21.293 8.192 -12.785 1.00 3.14 64 VAL A O 19
ATOM 26659 N N . VAL A 1 65 ? -23.387 7.551 -13.298 1.00 73.44 65 VAL A N 19
ATOM 26660 C CA . VAL A 1 65 ? -23.913 7.817 -11.965 1.00 14.20 65 VAL A CA 19
ATOM 26661 C C . VAL A 1 65 ? -25.024 6.836 -11.606 1.00 50.41 65 VAL A C 19
ATOM 26662 O O . VAL A 1 65 ? -25.941 6.606 -12.394 1.00 72.24 65 VAL A O 19
ATOM 26675 N N . ASP A 1 66 ? -24.935 6.262 -10.412 1.00 12.04 66 ASP A N 19
ATOM 26676 C CA . ASP A 1 66 ? -25.934 5.306 -9.947 1.00 2.44 66 ASP A CA 19
ATOM 26677 C C . ASP A 1 66 ? -27.308 5.961 -9.848 1.00 0.34 66 ASP A C 19
ATOM 26678 O O . ASP A 1 66 ? -27.536 7.038 -10.400 1.00 44.24 66 ASP A O 19
ATOM 26687 N N . LEU A 1 67 ? -28.221 5.304 -9.141 1.00 51.30 67 LEU A N 19
ATOM 26688 C CA . LEU A 1 67 ? -29.574 5.822 -8.970 1.00 73.11 67 LEU A CA 19
ATOM 26689 C C . LEU A 1 67 ? -29.675 6.676 -7.711 1.00 14.34 67 LEU A C 19
ATOM 26690 O O . LEU A 1 67 ? -30.767 6.903 -7.188 1.00 63.20 67 LEU A O 19
ATOM 26706 N N . SER A 1 68 ? -28.530 7.150 -7.229 1.00 74.33 68 SER A N 19
ATOM 26707 C CA . SER A 1 68 ? -28.490 7.978 -6.030 1.00 44.20 68 SER A CA 19
ATOM 26708 C C . SER A 1 68 ? -29.253 7.317 -4.886 1.00 64.44 68 SER A C 19
ATOM 26709 O O . SER A 1 68 ? -30.289 7.815 -4.447 1.00 1.04 68 SER A O 19
ATOM 26717 N N . ASP A 1 69 ? -28.732 6.191 -4.410 1.00 13.11 69 ASP A N 19
ATOM 26718 C CA . ASP A 1 69 ? -29.363 5.460 -3.317 1.00 4.24 69 ASP A CA 19
ATOM 26719 C C . ASP A 1 69 ? -29.105 6.151 -1.981 1.00 64.12 69 ASP A C 19
ATOM 26720 O O . ASP A 1 69 ? -28.047 6.745 -1.772 1.00 64.05 69 ASP A O 19
ATOM 26729 N N . ASP A 1 70 ? -30.078 6.070 -1.081 1.00 72.51 70 ASP A N 19
ATOM 26730 C CA . ASP A 1 70 ? -29.957 6.687 0.235 1.00 62.25 70 ASP A CA 19
ATOM 26731 C C . ASP A 1 70 ? -29.004 5.892 1.122 1.00 60.21 70 ASP A C 19
ATOM 26732 O O . ASP A 1 70 ? -28.667 6.318 2.226 1.00 74.23 70 ASP A O 19
ATOM 26741 N N . ASN A 1 71 ? -28.574 4.734 0.631 1.00 30.33 71 ASN A N 19
ATOM 26742 C CA . ASN A 1 71 ? -27.661 3.878 1.381 1.00 52.03 71 ASN A CA 19
ATOM 26743 C C . ASN A 1 71 ? -26.362 3.662 0.610 1.00 12.03 71 ASN A C 19
ATOM 26744 O O . ASN A 1 71 ? -25.397 3.114 1.142 1.00 21.41 71 ASN A O 19
ATOM 26755 N N . SER A 1 72 ? -26.346 4.098 -0.645 1.00 63.33 72 SER A N 19
ATOM 26756 C CA . SER A 1 72 ? -25.167 3.949 -1.491 1.00 3.45 72 SER A CA 19
ATOM 26757 C C . SER A 1 72 ? -24.646 5.311 -1.940 1.00 5.24 72 SER A C 19
ATOM 26758 O O . SER A 1 72 ? -23.610 5.779 -1.468 1.00 31.45 72 SER A O 19
ATOM 26766 N N . GLY A 1 73 ? -25.372 5.943 -2.856 1.00 53.23 73 GLY A N 19
ATOM 26767 C CA . GLY A 1 73 ? -24.969 7.245 -3.355 1.00 25.11 73 GLY A CA 19
ATOM 26768 C C . GLY A 1 73 ? -23.531 7.261 -3.836 1.00 53.13 73 GLY A C 19
ATOM 26769 O O . GLY A 1 73 ? -22.614 7.549 -3.067 1.00 62.33 73 GLY A O 19
ATOM 26773 N N . LYS A 1 74 ? -23.333 6.950 -5.113 1.00 30.23 74 LYS A N 19
ATOM 26774 C CA . LYS A 1 74 ? -21.997 6.929 -5.697 1.00 73.11 74 LYS A CA 19
ATOM 26775 C C . LYS A 1 74 ? -22.048 7.269 -7.183 1.00 52.12 74 LYS A C 19
ATOM 26776 O O . LYS A 1 74 ? -23.120 7.509 -7.738 1.00 51.11 74 LYS A O 19
ATOM 26795 N N . ALA A 1 75 ? -20.883 7.287 -7.822 1.00 21.32 75 ALA A N 19
ATOM 26796 C CA . ALA A 1 75 ? -20.796 7.594 -9.244 1.00 63.10 75 ALA A CA 19
ATOM 26797 C C . ALA A 1 75 ? -19.403 7.292 -9.787 1.00 31.44 75 ALA A C 19
ATOM 26798 O O . ALA A 1 75 ? -18.502 6.915 -9.036 1.00 51.54 75 ALA A O 19
ATOM 26805 N N . TYR A 1 76 ? -19.234 7.457 -11.094 1.00 2.54 76 TYR A N 19
ATOM 26806 C CA . TYR A 1 76 ? -17.951 7.199 -11.737 1.00 51.10 76 TYR A CA 19
ATOM 26807 C C . TYR A 1 76 ? -17.707 8.181 -12.879 1.00 71.43 76 TYR A C 19
ATOM 26808 O O . TYR A 1 76 ? -18.546 8.339 -13.766 1.00 75.23 76 TYR A O 19
ATOM 26826 N N . ILE A 1 77 ? -16.552 8.836 -12.850 1.00 41.53 77 ILE A N 19
ATOM 26827 C CA . ILE A 1 77 ? -16.196 9.801 -13.883 1.00 44.13 77 ILE A CA 19
ATOM 26828 C C . ILE A 1 77 ? -15.077 9.267 -14.771 1.00 44.52 77 ILE A C 19
ATOM 26829 O O . ILE A 1 77 ? -13.941 9.100 -14.325 1.00 55.30 77 ILE A O 19
ATOM 26845 N N . VAL A 1 78 ? -15.404 9.003 -16.032 1.00 51.22 78 VAL A N 19
ATOM 26846 C CA . VAL A 1 78 ? -14.426 8.491 -16.985 1.00 13.32 78 VAL A CA 19
ATOM 26847 C C . VAL A 1 78 ? -13.678 9.630 -17.669 1.00 63.51 78 VAL A C 19
ATOM 26848 O O . VAL A 1 78 ? -14.288 10.525 -18.254 1.00 4.24 78 VAL A O 19
ATOM 26861 N N . PHE A 1 79 ? -12.352 9.588 -17.593 1.00 4.31 79 PHE A N 19
ATOM 26862 C CA . PHE A 1 79 ? -11.518 10.617 -18.205 1.00 34.12 79 PHE A CA 19
ATOM 26863 C C . PHE A 1 79 ? -10.812 10.078 -19.446 1.00 35.04 79 PHE A C 19
ATOM 26864 O O . PHE A 1 79 ? -10.962 8.909 -19.799 1.00 72.14 79 PHE A O 19
ATOM 26881 N N . ALA A 1 80 ? -10.043 10.940 -20.103 1.00 32.25 80 ALA A N 19
ATOM 26882 C CA . ALA A 1 80 ? -9.313 10.551 -21.303 1.00 1.23 80 ALA A CA 19
ATOM 26883 C C . ALA A 1 80 ? -8.269 9.484 -20.989 1.00 14.40 80 ALA A C 19
ATOM 26884 O O . ALA A 1 80 ? -8.123 8.508 -21.725 1.00 33.21 80 ALA A O 19
ATOM 26891 N N . THR A 1 81 ? -7.544 9.677 -19.892 1.00 0.14 81 THR A N 19
ATOM 26892 C CA . THR A 1 81 ? -6.513 8.733 -19.482 1.00 25.34 81 THR A CA 19
ATOM 26893 C C . THR A 1 81 ? -6.119 8.946 -18.024 1.00 54.23 81 THR A C 19
ATOM 26894 O O . THR A 1 81 ? -6.468 9.960 -17.421 1.00 14.33 81 THR A O 19
ATOM 26905 N N . GLN A 1 82 ? -5.391 7.985 -17.466 1.00 32.13 82 GLN A N 19
ATOM 26906 C CA . GLN A 1 82 ? -4.951 8.069 -16.078 1.00 40.12 82 GLN A CA 19
ATOM 26907 C C . GLN A 1 82 ? -4.250 9.397 -15.809 1.00 74.20 82 GLN A C 19
ATOM 26908 O O . GLN A 1 82 ? -4.290 9.914 -14.693 1.00 43.44 82 GLN A O 19
ATOM 26922 N N . GLU A 1 83 ? -3.610 9.942 -16.839 1.00 30.14 83 GLU A N 19
ATOM 26923 C CA . GLU A 1 83 ? -2.900 11.209 -16.711 1.00 42.14 83 GLU A CA 19
ATOM 26924 C C . GLU A 1 83 ? -3.834 12.309 -16.216 1.00 11.13 83 GLU A C 19
ATOM 26925 O O . GLU A 1 83 ? -3.543 12.989 -15.232 1.00 2.02 83 GLU A O 19
ATOM 26937 N N . SER A 1 84 ? -4.958 12.478 -16.905 1.00 60.00 84 SER A N 19
ATOM 26938 C CA . SER A 1 84 ? -5.934 13.498 -16.538 1.00 64.24 84 SER A CA 19
ATOM 26939 C C . SER A 1 84 ? -6.688 13.098 -15.274 1.00 1.41 84 SER A C 19
ATOM 26940 O O . SER A 1 84 ? -6.891 13.914 -14.375 1.00 41.33 84 SER A O 19
ATOM 26948 N N . ALA A 1 85 ? -7.101 11.837 -15.212 1.00 61.35 85 ALA A N 19
ATOM 26949 C CA . ALA A 1 85 ? -7.831 11.327 -14.058 1.00 41.13 85 ALA A CA 19
ATOM 26950 C C . ALA A 1 85 ? -7.077 11.610 -12.763 1.00 52.33 85 ALA A C 19
ATOM 26951 O O . ALA A 1 85 ? -7.621 12.211 -11.837 1.00 74.40 85 ALA A O 19
ATOM 26958 N N . GLN A 1 86 ? -5.823 11.174 -12.706 1.00 71.43 86 GLN A N 19
ATOM 26959 C CA . GLN A 1 86 ? -4.996 11.380 -11.523 1.00 71.42 86 GLN A CA 19
ATOM 26960 C C . GLN A 1 86 ? -4.946 12.856 -11.144 1.00 52.03 86 GLN A C 19
ATOM 26961 O O . GLN A 1 86 ? -4.951 13.204 -9.964 1.00 41.40 86 GLN A O 19
ATOM 26975 N N . ALA A 1 87 ? -4.898 13.720 -12.153 1.00 62.54 87 ALA A N 19
ATOM 26976 C CA . ALA A 1 87 ? -4.849 15.158 -11.926 1.00 4.42 87 ALA A CA 19
ATOM 26977 C C . ALA A 1 87 ? -6.110 15.646 -11.221 1.00 2.21 87 ALA A C 19
ATOM 26978 O O . ALA A 1 87 ? -6.037 16.373 -10.230 1.00 34.24 87 ALA A O 19
ATOM 26985 N N . PHE A 1 88 ? -7.265 15.243 -11.739 1.00 32.21 88 PHE A N 19
ATOM 26986 C CA . PHE A 1 88 ? -8.543 15.640 -11.160 1.00 10.53 88 PHE A CA 19
ATOM 26987 C C . PHE A 1 88 ? -8.747 14.990 -9.794 1.00 53.25 88 PHE A C 19
ATOM 26988 O O . PHE A 1 88 ? -9.294 15.604 -8.878 1.00 20.54 88 PHE A O 19
ATOM 27005 N N . VAL A 1 89 ? -8.304 13.743 -9.667 1.00 54.43 89 VAL A N 19
ATOM 27006 C CA . VAL A 1 89 ? -8.437 13.009 -8.415 1.00 34.21 89 VAL A CA 19
ATOM 27007 C C . VAL A 1 89 ? -7.624 13.664 -7.304 1.00 51.24 89 VAL A C 19
ATOM 27008 O O . VAL A 1 89 ? -8.073 13.751 -6.162 1.00 20.20 89 VAL A O 19
ATOM 27021 N N . GLU A 1 90 ? -6.425 14.125 -7.649 1.00 35.52 90 GLU A N 19
ATOM 27022 C CA . GLU A 1 90 ? -5.549 14.772 -6.680 1.00 13.22 90 GLU A CA 19
ATOM 27023 C C . GLU A 1 90 ? -5.912 16.246 -6.518 1.00 62.31 90 GLU A C 19
ATOM 27024 O O . GLU A 1 90 ? -5.669 16.844 -5.471 1.00 3.32 90 GLU A O 19
ATOM 27036 N N . ALA A 1 91 ? -6.494 16.824 -7.564 1.00 33.25 91 ALA A N 19
ATOM 27037 C CA . ALA A 1 91 ? -6.892 18.226 -7.538 1.00 23.12 91 ALA A CA 19
ATOM 27038 C C . ALA A 1 91 ? -8.144 18.426 -6.691 1.00 50.10 91 ALA A C 19
ATOM 27039 O O . ALA A 1 91 ? -8.431 19.536 -6.242 1.00 52.02 91 ALA A O 19
ATOM 27046 N N . PHE A 1 92 ? -8.887 17.345 -6.477 1.00 2.22 92 PHE A N 19
ATOM 27047 C CA . PHE A 1 92 ? -10.110 17.403 -5.685 1.00 20.21 92 PHE A CA 19
ATOM 27048 C C . PHE A 1 92 ? -10.101 16.338 -4.592 1.00 71.22 92 PHE A C 19
ATOM 27049 O O . PHE A 1 92 ? -11.108 16.115 -3.921 1.00 11.54 92 PHE A O 19
ATOM 27066 N N . GLN A 1 93 ? -8.957 15.683 -4.422 1.00 12.03 93 GLN A N 19
ATOM 27067 C CA . GLN A 1 93 ? -8.817 14.641 -3.412 1.00 34.51 93 GLN A CA 19
ATOM 27068 C C . GLN A 1 93 ? -9.372 15.106 -2.069 1.00 65.52 93 GLN A C 19
ATOM 27069 O O . GLN A 1 93 ? -9.924 14.314 -1.307 1.00 32.03 93 GLN A O 19
ATOM 27083 N N . GLY A 1 94 ? -9.219 16.396 -1.786 1.00 60.22 94 GLY A N 19
ATOM 27084 C CA . GLY A 1 94 ? -9.709 16.944 -0.535 1.00 21.31 94 GLY A CA 19
ATOM 27085 C C . GLY A 1 94 ? -10.449 18.253 -0.725 1.00 63.14 94 GLY A C 19
ATOM 27086 O O . GLY A 1 94 ? -10.043 19.286 -0.193 1.00 15.25 94 GLY A O 19
ATOM 27090 N N . TYR A 1 95 ? -11.535 18.211 -1.488 1.00 73.23 95 TYR A N 19
ATOM 27091 C CA . TYR A 1 95 ? -12.331 19.404 -1.751 1.00 71.14 95 TYR A CA 19
ATOM 27092 C C . TYR A 1 95 ? -13.798 19.168 -1.404 1.00 61.23 95 TYR A C 19
ATOM 27093 O O . TYR A 1 95 ? -14.377 18.127 -1.717 1.00 2.20 95 TYR A O 19
ATOM 27111 N N . PRO A 1 96 ? -14.415 20.158 -0.742 1.00 62.22 96 PRO A N 19
ATOM 27112 C CA . PRO A 1 96 ? -15.822 20.083 -0.339 1.00 10.45 96 PRO A CA 19
ATOM 27113 C C . PRO A 1 96 ? -16.771 20.156 -1.530 1.00 14.34 96 PRO A C 19
ATOM 27114 O O . PRO A 1 96 ? -16.981 21.224 -2.105 1.00 1.52 96 PRO A O 19
ATOM 27125 N N . PHE A 1 97 ? -17.344 19.014 -1.895 1.00 22.11 97 PHE A N 19
ATOM 27126 C CA . PHE A 1 97 ? -18.271 18.949 -3.018 1.00 71.55 97 PHE A CA 19
ATOM 27127 C C . PHE A 1 97 ? -19.530 18.173 -2.640 1.00 42.24 97 PHE A C 19
ATOM 27128 O O . PHE A 1 97 ? -19.478 17.238 -1.842 1.00 70.12 97 PHE A O 19
ATOM 27145 N N . GLN A 1 98 ? -20.658 18.570 -3.219 1.00 53.24 98 GLN A N 19
ATOM 27146 C CA . GLN A 1 98 ? -21.930 17.914 -2.942 1.00 75.33 98 GLN A CA 19
ATOM 27147 C C . GLN A 1 98 ? -22.214 17.886 -1.444 1.00 24.30 98 GLN A C 19
ATOM 27148 O O . GLN A 1 98 ? -22.917 17.005 -0.951 1.00 61.34 98 GLN A O 19
ATOM 27162 N N . GLY A 1 99 ? -21.660 18.857 -0.724 1.00 31.34 99 GLY A N 19
ATOM 27163 C CA . GLY A 1 99 ? -21.864 18.924 0.712 1.00 54.24 99 GLY A CA 19
ATOM 27164 C C . GLY A 1 99 ? -20.571 19.142 1.472 1.00 52.54 99 GLY A C 19
ATOM 27165 O O . GLY A 1 99 ? -20.408 20.152 2.155 1.00 13.22 99 GLY A O 19
ATOM 27169 N N . ASN A 1 100 ? -19.650 18.192 1.354 1.00 44.14 100 ASN A N 19
ATOM 27170 C CA . ASN A 1 100 ? -18.365 18.284 2.037 1.00 3.34 100 ASN A CA 19
ATOM 27171 C C . ASN A 1 100 ? -17.520 17.041 1.777 1.00 4.01 100 ASN A C 19
ATOM 27172 O O . ASN A 1 100 ? -16.412 17.113 1.245 1.00 42.43 100 ASN A O 19
ATOM 27183 N N . PRO A 1 101 ? -18.053 15.872 2.160 1.00 34.24 101 PRO A N 19
ATOM 27184 C CA . PRO A 1 101 ? -17.366 14.590 1.978 1.00 71.04 101 PRO A CA 19
ATOM 27185 C C . PRO A 1 101 ? -17.280 14.182 0.511 1.00 55.01 101 PRO A C 19
ATOM 27186 O O . PRO A 1 101 ? -18.263 13.726 -0.076 1.00 0.13 101 PRO A O 19
ATOM 27197 N N . LEU A 1 102 ? -16.101 14.348 -0.077 1.00 3.04 102 LEU A N 19
ATOM 27198 C CA . LEU A 1 102 ? -15.887 13.996 -1.476 1.00 45.21 102 LEU A CA 19
ATOM 27199 C C . LEU A 1 102 ? -14.650 13.117 -1.634 1.00 1.35 102 LEU A C 19
ATOM 27200 O O . LEU A 1 102 ? -13.542 13.516 -1.273 1.00 32.51 102 LEU A O 19
ATOM 27216 N N . VAL A 1 103 ? -14.846 11.920 -2.177 1.00 13.03 103 VAL A N 19
ATOM 27217 C CA . VAL A 1 103 ? -13.747 10.986 -2.385 1.00 62.44 103 VAL A CA 19
ATOM 27218 C C . VAL A 1 103 ? -13.549 10.692 -3.868 1.00 40.23 103 VAL A C 19
ATOM 27219 O O . VAL A 1 103 ? -14.515 10.503 -4.608 1.00 51.32 103 VAL A O 19
ATOM 27232 N N . ILE A 1 104 ? -12.291 10.655 -4.296 1.00 35.12 104 ILE A N 19
ATOM 27233 C CA . ILE A 1 104 ? -11.967 10.383 -5.691 1.00 30.35 104 ILE A CA 19
ATOM 27234 C C . ILE A 1 104 ? -10.825 9.378 -5.803 1.00 53.23 104 ILE A C 19
ATOM 27235 O O . ILE A 1 104 ? -9.741 9.589 -5.259 1.00 10.13 104 ILE A O 19
ATOM 27251 N N . THR A 1 105 ? -11.075 8.284 -6.516 1.00 51.01 105 THR A N 19
ATOM 27252 C CA . THR A 1 105 ? -10.069 7.246 -6.702 1.00 4.53 105 THR A CA 19
ATOM 27253 C C . THR A 1 105 ? -10.180 6.613 -8.084 1.00 14.02 105 THR A C 19
ATOM 27254 O O . THR A 1 105 ? -11.167 6.815 -8.792 1.00 43.24 105 THR A O 19
ATOM 27265 N N . PHE A 1 106 ? -9.164 5.845 -8.462 1.00 2.05 106 PHE A N 19
ATOM 27266 C CA . PHE A 1 106 ? -9.148 5.182 -9.760 1.00 72.40 106 PHE A CA 19
ATOM 27267 C C . PHE A 1 106 ? -9.919 3.866 -9.708 1.00 21.32 106 PHE A C 19
ATOM 27268 O O . PHE A 1 106 ? -10.215 3.350 -8.630 1.00 71.21 106 PHE A O 19
ATOM 27285 N N . SER A 1 107 ? -10.241 3.328 -10.880 1.00 41.51 107 SER A N 19
ATOM 27286 C CA . SER A 1 107 ? -10.981 2.075 -10.969 1.00 50.22 107 SER A CA 19
ATOM 27287 C C . SER A 1 107 ? -10.310 1.117 -11.948 1.00 71.53 107 SER A C 19
ATOM 27288 O O . SER A 1 107 ? -9.236 1.403 -12.475 1.00 61.05 107 SER A O 19
ATOM 27296 N N . GLU A 1 108 ? -10.953 -0.023 -12.186 1.00 2.24 108 GLU A N 19
ATOM 27297 C CA . GLU A 1 108 ? -10.418 -1.024 -13.100 1.00 70.44 108 GLU A CA 19
ATOM 27298 C C . GLU A 1 108 ? -11.002 -0.850 -14.499 1.00 71.55 108 GLU A C 19
ATOM 27299 O O . GLU A 1 108 ? -12.162 -0.467 -14.658 1.00 64.11 108 GLU A O 19
ATOM 27311 N N . THR A 1 109 ? -10.190 -1.135 -15.513 1.00 41.30 109 THR A N 19
ATOM 27312 C CA . THR A 1 109 ? -10.624 -1.008 -16.899 1.00 22.54 109 THR A CA 19
ATOM 27313 C C . THR A 1 109 ? -10.215 -2.228 -17.716 1.00 64.22 109 THR A C 19
ATOM 27314 O O . THR A 1 109 ? -9.363 -2.154 -18.602 1.00 62.50 109 THR A O 19
ATOM 27325 N N . PRO A 1 110 ? -10.835 -3.379 -17.415 1.00 3.22 110 PRO A N 19
ATOM 27326 C CA . PRO A 1 110 ? -10.551 -4.637 -18.112 1.00 15.11 110 PRO A CA 19
ATOM 27327 C C . PRO A 1 110 ? -11.056 -4.628 -19.551 1.00 65.40 110 PRO A C 19
ATOM 27328 O O . PRO A 1 110 ? -11.676 -3.663 -19.994 1.00 50.45 110 PRO A O 19
ATOM 27339 N N . GLN A 1 111 ? -10.785 -5.710 -20.274 1.00 61.04 111 GLN A N 19
ATOM 27340 C CA . GLN A 1 111 ? -11.212 -5.826 -21.664 1.00 5.41 111 GLN A CA 19
ATOM 27341 C C . GLN A 1 111 ? -10.983 -7.240 -22.188 1.00 11.34 111 GLN A C 19
ATOM 27342 O O . GLN A 1 111 ? -11.842 -7.809 -22.862 1.00 4.34 111 GLN A O 19
ATOM 27356 N N . SER A 1 112 ? -9.820 -7.801 -21.873 1.00 60.15 112 SER A N 19
ATOM 27357 C CA . SER A 1 112 ? -9.477 -9.147 -22.316 1.00 62.51 112 SER A CA 19
ATOM 27358 C C . SER A 1 112 ? -10.444 -10.174 -21.734 1.00 1.22 112 SER A C 19
ATOM 27359 O O . SER A 1 112 ? -10.658 -11.238 -22.313 1.00 53.04 112 SER A O 19
ATOM 27367 N N . GLN A 1 113 ? -11.024 -9.845 -20.584 1.00 72.02 113 GLN A N 19
ATOM 27368 C CA . GLN A 1 113 ? -11.968 -10.738 -19.923 1.00 21.25 113 GLN A CA 19
ATOM 27369 C C . GLN A 1 113 ? -13.071 -11.172 -20.882 1.00 62.42 113 GLN A C 19
ATOM 27370 O O . GLN A 1 113 ? -13.622 -12.266 -20.757 1.00 64.33 113 GLN A O 19
ATOM 27384 N N . VAL A 1 114 ? -13.389 -10.308 -21.840 1.00 51.34 114 VAL A N 19
ATOM 27385 C CA . VAL A 1 114 ? -14.426 -10.602 -22.822 1.00 70.12 114 VAL A CA 19
ATOM 27386 C C . VAL A 1 114 ? -14.189 -11.955 -23.483 1.00 62.31 114 VAL A C 19
ATOM 27387 O O . VAL A 1 114 ? -15.132 -12.633 -23.890 1.00 51.53 114 VAL A O 19
ATOM 27400 N N . ALA A 1 115 ? -12.922 -12.343 -23.586 1.00 21.52 115 ALA A N 19
ATOM 27401 C CA . ALA A 1 115 ? -12.560 -13.617 -24.195 1.00 72.30 115 ALA A CA 19
ATOM 27402 C C . ALA A 1 115 ? -13.033 -14.788 -23.340 1.00 71.45 115 ALA A C 19
ATOM 27403 O O . ALA A 1 115 ? -13.467 -15.814 -23.864 1.00 21.25 115 ALA A O 19
ATOM 27410 N N . GLU A 1 116 ? -12.945 -14.628 -22.024 1.00 14.33 116 GLU A N 19
ATOM 27411 C CA . GLU A 1 116 ? -13.363 -15.674 -21.098 1.00 14.33 116 GLU A CA 19
ATOM 27412 C C . GLU A 1 116 ? -14.876 -15.868 -21.143 1.00 13.40 116 GLU A C 19
ATOM 27413 O O . GLU A 1 116 ? -15.373 -16.988 -21.024 1.00 51.24 116 GLU A O 19
ATOM 27425 N N . ASP A 1 117 ? -15.603 -14.769 -21.315 1.00 3.33 117 ASP A N 19
ATOM 27426 C CA . ASP A 1 117 ? -17.059 -14.817 -21.376 1.00 41.53 117 ASP A CA 19
ATOM 27427 C C . ASP A 1 117 ? -17.604 -13.678 -22.232 1.00 53.24 117 ASP A C 19
ATOM 27428 O O . ASP A 1 117 ? -18.121 -13.904 -23.328 1.00 4.13 117 ASP A O 19
ATOM 27437 N N . THR A 1 22 ? -8.081 -5.615 -2.568 1.00 12.42 22 THR A N 20
ATOM 27438 C CA . THR A 1 22 ? -7.191 -6.313 -3.486 1.00 24.44 22 THR A CA 20
ATOM 27439 C C . THR A 1 22 ? -6.657 -5.371 -4.558 1.00 61.13 22 THR A C 20
ATOM 27440 O O . THR A 1 22 ? -7.005 -5.471 -5.735 1.00 42.41 22 THR A O 20
ATOM 27451 N N . PRO A 1 23 ? -5.791 -4.434 -4.146 1.00 3.31 23 PRO A N 20
ATOM 27452 C CA . PRO A 1 23 ? -5.189 -3.456 -5.057 1.00 53.44 23 PRO A CA 20
ATOM 27453 C C . PRO A 1 23 ? -4.192 -4.095 -6.017 1.00 43.23 23 PRO A C 20
ATOM 27454 O O . PRO A 1 23 ? -3.123 -4.561 -5.621 1.00 12.50 23 PRO A O 20
ATOM 27465 N N . PRO A 1 24 ? -4.546 -4.118 -7.311 1.00 22.52 24 PRO A N 20
ATOM 27466 C CA . PRO A 1 24 ? -3.694 -4.697 -8.354 1.00 72.22 24 PRO A CA 20
ATOM 27467 C C . PRO A 1 24 ? -2.444 -3.863 -8.611 1.00 23.24 24 PRO A C 20
ATOM 27468 O O . PRO A 1 24 ? -1.332 -4.391 -8.659 1.00 72.22 24 PRO A O 20
ATOM 27479 N N . HIS A 1 25 ? -2.632 -2.557 -8.774 1.00 21.42 25 HIS A N 20
ATOM 27480 C CA . HIS A 1 25 ? -1.518 -1.650 -9.024 1.00 41.22 25 HIS A CA 20
ATOM 27481 C C . HIS A 1 25 ? -0.819 -1.996 -10.335 1.00 70.44 25 HIS A C 20
ATOM 27482 O O . HIS A 1 25 ? -1.004 -3.085 -10.881 1.00 44.35 25 HIS A O 20
ATOM 27496 N N . THR A 1 26 ? -0.016 -1.063 -10.837 1.00 64.40 26 THR A N 20
ATOM 27497 C CA . THR A 1 26 ? 0.709 -1.269 -12.085 1.00 21.14 26 THR A CA 20
ATOM 27498 C C . THR A 1 26 ? -0.248 -1.559 -13.235 1.00 40.42 26 THR A C 20
ATOM 27499 O O . THR A 1 26 ? 0.106 -2.250 -14.189 1.00 62.23 26 THR A O 20
ATOM 27510 N N . GLU A 1 27 ? -1.461 -1.024 -13.138 1.00 74.43 27 GLU A N 20
ATOM 27511 C CA . GLU A 1 27 ? -2.469 -1.227 -14.173 1.00 12.34 27 GLU A CA 20
ATOM 27512 C C . GLU A 1 27 ? -3.147 0.091 -14.537 1.00 41.11 27 GLU A C 20
ATOM 27513 O O . GLU A 1 27 ? -3.161 1.047 -13.761 1.00 30.53 27 GLU A O 20
ATOM 27525 N N . PRO A 1 28 ? -3.722 0.145 -15.748 1.00 12.04 28 PRO A N 20
ATOM 27526 C CA . PRO A 1 28 ? -4.412 1.340 -16.244 1.00 32.55 28 PRO A CA 20
ATOM 27527 C C . PRO A 1 28 ? -5.719 1.604 -15.503 1.00 25.12 28 PRO A C 20
ATOM 27528 O O . PRO A 1 28 ? -6.344 0.682 -14.980 1.00 32.22 28 PRO A O 20
ATOM 27539 N N . SER A 1 29 ? -6.125 2.869 -15.462 1.00 71.34 29 SER A N 20
ATOM 27540 C CA . SER A 1 29 ? -7.356 3.255 -14.782 1.00 70.44 29 SER A CA 20
ATOM 27541 C C . SER A 1 29 ? -7.968 4.494 -15.428 1.00 61.04 29 SER A C 20
ATOM 27542 O O . SER A 1 29 ? -7.662 5.622 -15.043 1.00 53.00 29 SER A O 20
ATOM 27550 N N . GLN A 1 30 ? -8.833 4.274 -16.413 1.00 12.20 30 GLN A N 20
ATOM 27551 C CA . GLN A 1 30 ? -9.488 5.373 -17.113 1.00 62.14 30 GLN A CA 20
ATOM 27552 C C . GLN A 1 30 ? -10.816 5.725 -16.452 1.00 53.34 30 GLN A C 20
ATOM 27553 O O . GLN A 1 30 ? -11.627 6.460 -17.017 1.00 41.00 30 GLN A O 20
ATOM 27567 N N . VAL A 1 31 ? -11.033 5.196 -15.252 1.00 54.15 31 VAL A N 20
ATOM 27568 C CA . VAL A 1 31 ? -12.263 5.455 -14.514 1.00 14.31 31 VAL A CA 20
ATOM 27569 C C . VAL A 1 31 ? -11.974 5.729 -13.042 1.00 45.04 31 VAL A C 20
ATOM 27570 O O . VAL A 1 31 ? -11.048 5.159 -12.464 1.00 51.02 31 VAL A O 20
ATOM 27583 N N . VAL A 1 32 ? -12.772 6.605 -12.441 1.00 4.53 32 VAL A N 20
ATOM 27584 C CA . VAL A 1 32 ? -12.602 6.954 -11.035 1.00 52.32 32 VAL A CA 20
ATOM 27585 C C . VAL A 1 32 ? -13.904 6.770 -10.263 1.00 5.44 32 VAL A C 20
ATOM 27586 O O . VAL A 1 32 ? -14.987 7.064 -10.770 1.00 63.24 32 VAL A O 20
ATOM 27599 N N . LEU A 1 33 ? -13.790 6.283 -9.032 1.00 15.31 33 LEU A N 20
ATOM 27600 C CA . LEU A 1 33 ? -14.959 6.060 -8.187 1.00 43.21 33 LEU A CA 20
ATOM 27601 C C . LEU A 1 33 ? -15.022 7.089 -7.062 1.00 62.25 33 LEU A C 20
ATOM 27602 O O . LEU A 1 33 ? -14.078 7.231 -6.285 1.00 21.14 33 LEU A O 20
ATOM 27618 N N . ILE A 1 34 ? -16.140 7.802 -6.982 1.00 32.42 34 ILE A N 20
ATOM 27619 C CA . ILE A 1 34 ? -16.327 8.814 -5.950 1.00 53.22 34 ILE A CA 20
ATOM 27620 C C . ILE A 1 34 ? -17.448 8.423 -4.993 1.00 24.04 34 ILE A C 20
ATOM 27621 O O . ILE A 1 34 ? -18.382 7.715 -5.368 1.00 73.43 34 ILE A O 20
ATOM 27637 N N . THR A 1 35 ? -17.349 8.891 -3.752 1.00 23.40 35 THR A N 20
ATOM 27638 C CA . THR A 1 35 ? -18.353 8.591 -2.740 1.00 35.32 35 THR A CA 20
ATOM 27639 C C . THR A 1 35 ? -18.561 9.776 -1.803 1.00 74.45 35 THR A C 20
ATOM 27640 O O . THR A 1 35 ? -18.012 10.855 -2.022 1.00 35.44 35 THR A O 20
ATOM 27651 N N . ASN A 1 36 ? -19.357 9.567 -0.760 1.00 33.52 36 ASN A N 20
ATOM 27652 C CA . ASN A 1 36 ? -19.637 10.619 0.211 1.00 75.44 36 ASN A CA 20
ATOM 27653 C C . ASN A 1 36 ? -20.407 11.766 -0.438 1.00 24.34 36 ASN A C 20
ATOM 27654 O O . ASN A 1 36 ? -20.191 12.933 -0.112 1.00 3.43 36 ASN A O 20
ATOM 27665 N N . ILE A 1 37 ? -21.304 11.425 -1.356 1.00 34.52 37 ILE A N 20
ATOM 27666 C CA . ILE A 1 37 ? -22.107 12.425 -2.048 1.00 44.41 37 ILE A CA 20
ATOM 27667 C C . ILE A 1 37 ? -23.553 12.401 -1.566 1.00 21.54 37 ILE A C 20
ATOM 27668 O O . ILE A 1 37 ? -24.154 11.336 -1.428 1.00 23.10 37 ILE A O 20
ATOM 27684 N N . ASN A 1 38 ? -24.107 13.582 -1.312 1.00 23.23 38 ASN A N 20
ATOM 27685 C CA . ASN A 1 38 ? -25.484 13.696 -0.846 1.00 21.04 38 ASN A CA 20
ATOM 27686 C C . ASN A 1 38 ? -26.467 13.430 -1.982 1.00 45.40 38 ASN A C 20
ATOM 27687 O O . ASN A 1 38 ? -26.470 14.115 -3.006 1.00 20.44 38 ASN A O 20
ATOM 27698 N N . PRO A 1 39 ? -27.321 12.413 -1.799 1.00 55.13 39 PRO A N 20
ATOM 27699 C CA . PRO A 1 39 ? -28.326 12.034 -2.798 1.00 2.13 39 PRO A CA 20
ATOM 27700 C C . PRO A 1 39 ? -29.435 13.072 -2.927 1.00 13.12 39 PRO A C 20
ATOM 27701 O O . PRO A 1 39 ? -30.292 12.971 -3.804 1.00 51.51 39 PRO A O 20
ATOM 27712 N N . GLU A 1 40 ? -29.412 14.069 -2.047 1.00 74.23 40 GLU A N 20
ATOM 27713 C CA . GLU A 1 40 ? -30.418 15.125 -2.064 1.00 62.22 40 GLU A CA 20
ATOM 27714 C C . GLU A 1 40 ? -30.544 15.734 -3.458 1.00 23.13 40 GLU A C 20
ATOM 27715 O O . GLU A 1 40 ? -31.607 16.221 -3.841 1.00 13.33 40 GLU A O 20
ATOM 27727 N N . VAL A 1 41 ? -29.449 15.703 -4.212 1.00 34.22 41 VAL A N 20
ATOM 27728 C CA . VAL A 1 41 ? -29.436 16.251 -5.563 1.00 31.22 41 VAL A CA 20
ATOM 27729 C C . VAL A 1 41 ? -29.733 15.171 -6.597 1.00 25.41 41 VAL A C 20
ATOM 27730 O O . VAL A 1 41 ? -29.183 14.069 -6.556 1.00 13.42 41 VAL A O 20
ATOM 27743 N N . PRO A 1 42 ? -30.622 15.491 -7.549 1.00 20.45 42 PRO A N 20
ATOM 27744 C CA . PRO A 1 42 ? -31.011 14.561 -8.613 1.00 53.01 42 PRO A CA 20
ATOM 27745 C C . PRO A 1 42 ? -29.884 14.318 -9.611 1.00 32.41 42 PRO A C 20
ATOM 27746 O O . PRO A 1 42 ? -29.136 15.233 -9.954 1.00 52.23 42 PRO A O 20
ATOM 27757 N N . LYS A 1 43 ? -29.768 13.078 -10.074 1.00 22.41 43 LYS A N 20
ATOM 27758 C CA . LYS A 1 43 ? -28.733 12.713 -11.034 1.00 70.02 43 LYS A CA 20
ATOM 27759 C C . LYS A 1 43 ? -28.681 13.714 -12.184 1.00 4.01 43 LYS A C 20
ATOM 27760 O O . LYS A 1 43 ? -27.612 13.993 -12.727 1.00 12.44 43 LYS A O 20
ATOM 27779 N N . GLU A 1 44 ? -29.841 14.251 -12.549 1.00 3.04 44 GLU A N 20
ATOM 27780 C CA . GLU A 1 44 ? -29.925 15.222 -13.634 1.00 30.54 44 GLU A CA 20
ATOM 27781 C C . GLU A 1 44 ? -28.902 16.338 -13.445 1.00 53.33 44 GLU A C 20
ATOM 27782 O O . GLU A 1 44 ? -28.081 16.599 -14.325 1.00 22.44 44 GLU A O 20
ATOM 27794 N N . LYS A 1 45 ? -28.959 16.996 -12.292 1.00 50.12 45 LYS A N 20
ATOM 27795 C CA . LYS A 1 45 ? -28.039 18.085 -11.986 1.00 23.32 45 LYS A CA 20
ATOM 27796 C C . LYS A 1 45 ? -26.726 17.546 -11.425 1.00 15.22 45 LYS A C 20
ATOM 27797 O O . LYS A 1 45 ? -25.646 18.013 -11.789 1.00 20.52 45 LYS A O 20
ATOM 27816 N N . LEU A 1 46 ? -26.827 16.562 -10.539 1.00 30.34 46 LEU A N 20
ATOM 27817 C CA . LEU A 1 46 ? -25.647 15.958 -9.928 1.00 54.13 46 LEU A CA 20
ATOM 27818 C C . LEU A 1 46 ? -24.654 15.506 -10.994 1.00 0.31 46 LEU A C 20
ATOM 27819 O O . LEU A 1 46 ? -23.467 15.822 -10.922 1.00 24.43 46 LEU A O 20
ATOM 27835 N N . GLN A 1 47 ? -25.149 14.768 -11.982 1.00 40.33 47 GLN A N 20
ATOM 27836 C CA . GLN A 1 47 ? -24.304 14.275 -13.064 1.00 33.15 47 GLN A CA 20
ATOM 27837 C C . GLN A 1 47 ? -23.708 15.431 -13.859 1.00 44.21 47 GLN A C 20
ATOM 27838 O O . GLN A 1 47 ? -22.503 15.469 -14.109 1.00 73.12 47 GLN A O 20
ATOM 27852 N N . ALA A 1 48 ? -24.559 16.372 -14.254 1.00 45.43 48 ALA A N 20
ATOM 27853 C CA . ALA A 1 48 ? -24.115 17.531 -15.020 1.00 61.41 48 ALA A CA 20
ATOM 27854 C C . ALA A 1 48 ? -23.013 18.286 -14.284 1.00 54.04 48 ALA A C 20
ATOM 27855 O O . ALA A 1 48 ? -22.124 18.869 -14.906 1.00 53.22 48 ALA A O 20
ATOM 27862 N N . LEU A 1 49 ? -23.078 18.273 -12.958 1.00 30.34 49 LEU A N 20
ATOM 27863 C CA . LEU A 1 49 ? -22.086 18.958 -12.136 1.00 62.44 49 LEU A CA 20
ATOM 27864 C C . LEU A 1 49 ? -20.751 18.220 -12.167 1.00 42.42 49 LEU A C 20
ATOM 27865 O O . LEU A 1 49 ? -19.704 18.819 -12.419 1.00 12.31 49 LEU A O 20
ATOM 27881 N N . LEU A 1 50 ? -20.794 16.917 -11.912 1.00 15.51 50 LEU A N 20
ATOM 27882 C CA . LEU A 1 50 ? -19.588 16.097 -11.913 1.00 34.24 50 LEU A CA 20
ATOM 27883 C C . LEU A 1 50 ? -18.837 16.235 -13.233 1.00 23.33 50 LEU A C 20
ATOM 27884 O O . LEU A 1 50 ? -17.614 16.097 -13.280 1.00 11.22 50 LEU A O 20
ATOM 27900 N N . TYR A 1 51 ? -19.575 16.509 -14.302 1.00 74.00 51 TYR A N 20
ATOM 27901 C CA . TYR A 1 51 ? -18.979 16.666 -15.623 1.00 62.43 51 TYR A CA 20
ATOM 27902 C C . TYR A 1 51 ? -18.226 17.988 -15.728 1.00 2.33 51 TYR A C 20
ATOM 27903 O O . TYR A 1 51 ? -17.107 18.040 -16.237 1.00 61.34 51 TYR A O 20
ATOM 27921 N N . ALA A 1 52 ? -18.849 19.056 -15.240 1.00 44.32 52 ALA A N 20
ATOM 27922 C CA . ALA A 1 52 ? -18.238 20.379 -15.275 1.00 43.25 52 ALA A CA 20
ATOM 27923 C C . ALA A 1 52 ? -16.832 20.351 -14.685 1.00 32.23 52 ALA A C 20
ATOM 27924 O O . ALA A 1 52 ? -15.869 20.769 -15.328 1.00 65.21 52 ALA A O 20
ATOM 27931 N N . LEU A 1 53 ? -16.722 19.856 -13.457 1.00 4.43 53 LEU A N 20
ATOM 27932 C CA . LEU A 1 53 ? -15.433 19.774 -12.778 1.00 62.02 53 LEU A CA 20
ATOM 27933 C C . LEU A 1 53 ? -14.490 18.826 -13.513 1.00 51.41 53 LEU A C 20
ATOM 27934 O O . LEU A 1 53 ? -13.289 19.076 -13.603 1.00 5.42 53 LEU A O 20
ATOM 27950 N N . ALA A 1 54 ? -15.044 17.739 -14.039 1.00 72.11 54 ALA A N 20
ATOM 27951 C CA . ALA A 1 54 ? -14.254 16.756 -14.770 1.00 2.20 54 ALA A CA 20
ATOM 27952 C C . ALA A 1 54 ? -13.600 17.381 -15.998 1.00 73.10 54 ALA A C 20
ATOM 27953 O O . ALA A 1 54 ? -12.386 17.296 -16.178 1.00 25.44 54 ALA A O 20
ATOM 27960 N N . SER A 1 55 ? -14.414 18.008 -16.841 1.00 52.22 55 SER A N 20
ATOM 27961 C CA . SER A 1 55 ? -13.915 18.643 -18.055 1.00 52.52 55 SER A CA 20
ATOM 27962 C C . SER A 1 55 ? -12.866 19.700 -17.724 1.00 25.24 55 SER A C 20
ATOM 27963 O O . SER A 1 55 ? -11.949 19.948 -18.507 1.00 55.14 55 SER A O 20
ATOM 27971 N N . SER A 1 56 ? -13.006 20.319 -16.556 1.00 35.12 56 SER A N 20
ATOM 27972 C CA . SER A 1 56 ? -12.073 21.352 -16.121 1.00 35.44 56 SER A CA 20
ATOM 27973 C C . SER A 1 56 ? -10.654 20.799 -16.032 1.00 32.02 56 SER A C 20
ATOM 27974 O O . SER A 1 56 ? -9.681 21.552 -16.059 1.00 14.24 56 SER A O 20
ATOM 27982 N N . GLN A 1 57 ? -10.546 19.479 -15.926 1.00 24.50 57 GLN A N 20
ATOM 27983 C CA . GLN A 1 57 ? -9.246 18.825 -15.832 1.00 62.54 57 GLN A CA 20
ATOM 27984 C C . GLN A 1 57 ? -8.979 17.965 -17.064 1.00 0.03 57 GLN A C 20
ATOM 27985 O O . GLN A 1 57 ? -8.136 18.299 -17.895 1.00 70.23 57 GLN A O 20
ATOM 27999 N N . GLY A 1 58 ? -9.704 16.855 -17.173 1.00 45.54 58 GLY A N 20
ATOM 28000 C CA . GLY A 1 58 ? -9.530 15.965 -18.306 1.00 63.10 58 GLY A CA 20
ATOM 28001 C C . GLY A 1 58 ? -10.832 15.687 -19.030 1.00 70.12 58 GLY A C 20
ATOM 28002 O O . GLY A 1 58 ? -11.907 16.041 -18.546 1.00 52.21 58 GLY A O 20
ATOM 28006 N N . ASP A 1 59 ? -10.736 15.053 -20.194 1.00 34.25 59 ASP A N 20
ATOM 28007 C CA . ASP A 1 59 ? -11.916 14.728 -20.987 1.00 13.04 59 ASP A CA 20
ATOM 28008 C C . ASP A 1 59 ? -12.700 13.584 -20.351 1.00 31.00 59 ASP A C 20
ATOM 28009 O O . ASP A 1 59 ? -12.119 12.677 -19.754 1.00 71.14 59 ASP A O 20
ATOM 28018 N N . ILE A 1 60 ? -14.021 13.634 -20.482 1.00 54.31 60 ILE A N 20
ATOM 28019 C CA . ILE A 1 60 ? -14.884 12.602 -19.921 1.00 11.34 60 ILE A CA 20
ATOM 28020 C C . ILE A 1 60 ? -15.479 11.727 -21.018 1.00 35.42 60 ILE A C 20
ATOM 28021 O O . ILE A 1 60 ? -15.976 12.229 -22.027 1.00 34.40 60 ILE A O 20
ATOM 28037 N N . LEU A 1 61 ? -15.428 10.415 -20.814 1.00 3.05 61 LEU A N 20
ATOM 28038 C CA . LEU A 1 61 ? -15.964 9.468 -21.785 1.00 21.43 61 LEU A CA 20
ATOM 28039 C C . LEU A 1 61 ? -17.364 9.013 -21.386 1.00 55.54 61 LEU A C 20
ATOM 28040 O O . LEU A 1 61 ? -18.173 8.641 -22.237 1.00 43.54 61 LEU A O 20
ATOM 28056 N N . ASP A 1 62 ? -17.645 9.049 -20.089 1.00 33.45 62 ASP A N 20
ATOM 28057 C CA . ASP A 1 62 ? -18.950 8.644 -19.577 1.00 63.23 62 ASP A CA 20
ATOM 28058 C C . ASP A 1 62 ? -19.001 8.771 -18.058 1.00 12.01 62 ASP A C 20
ATOM 28059 O O . ASP A 1 62 ? -18.160 8.216 -17.350 1.00 41.41 62 ASP A O 20
ATOM 28068 N N . ILE A 1 63 ? -19.992 9.505 -17.564 1.00 55.21 63 ILE A N 20
ATOM 28069 C CA . ILE A 1 63 ? -20.153 9.705 -16.129 1.00 60.12 63 ILE A CA 20
ATOM 28070 C C . ILE A 1 63 ? -21.310 8.874 -15.585 1.00 22.15 63 ILE A C 20
ATOM 28071 O O . ILE A 1 63 ? -22.475 9.145 -15.877 1.00 24.41 63 ILE A O 20
ATOM 28087 N N . VAL A 1 64 ? -20.981 7.861 -14.789 1.00 4.11 64 VAL A N 20
ATOM 28088 C CA . VAL A 1 64 ? -21.992 6.992 -14.200 1.00 60.41 64 VAL A CA 20
ATOM 28089 C C . VAL A 1 64 ? -22.377 7.465 -12.803 1.00 35.40 64 VAL A C 20
ATOM 28090 O O . VAL A 1 64 ? -21.540 7.964 -12.052 1.00 22.14 64 VAL A O 20
ATOM 28103 N N . VAL A 1 65 ? -23.652 7.304 -12.460 1.00 63.23 65 VAL A N 20
ATOM 28104 C CA . VAL A 1 65 ? -24.149 7.713 -11.152 1.00 71.22 65 VAL A CA 20
ATOM 28105 C C . VAL A 1 65 ? -25.140 6.695 -10.598 1.00 51.33 65 VAL A C 20
ATOM 28106 O O . VAL A 1 65 ? -26.065 6.273 -11.292 1.00 71.14 65 VAL A O 20
ATOM 28119 N N . ASP A 1 66 ? -24.941 6.306 -9.344 1.00 2.00 66 ASP A N 20
ATOM 28120 C CA . ASP A 1 66 ? -25.818 5.339 -8.695 1.00 71.41 66 ASP A CA 20
ATOM 28121 C C . ASP A 1 66 ? -27.242 5.877 -8.595 1.00 43.51 66 ASP A C 20
ATOM 28122 O O . ASP A 1 66 ? -27.605 6.833 -9.282 1.00 60.04 66 ASP A O 20
ATOM 28131 N N . LEU A 1 67 ? -28.044 5.258 -7.736 1.00 51.52 67 LEU A N 20
ATOM 28132 C CA . LEU A 1 67 ? -29.429 5.675 -7.547 1.00 12.04 67 LEU A CA 20
ATOM 28133 C C . LEU A 1 67 ? -29.544 6.679 -6.404 1.00 35.43 67 LEU A C 20
ATOM 28134 O O . LEU A 1 67 ? -30.628 6.893 -5.860 1.00 4.32 67 LEU A O 20
ATOM 28150 N N . SER A 1 68 ? -28.421 7.292 -6.046 1.00 42.01 68 SER A N 20
ATOM 28151 C CA . SER A 1 68 ? -28.395 8.272 -4.967 1.00 13.22 68 SER A CA 20
ATOM 28152 C C . SER A 1 68 ? -29.049 7.711 -3.708 1.00 11.13 68 SER A C 20
ATOM 28153 O O . SER A 1 68 ? -30.050 8.242 -3.226 1.00 20.45 68 SER A O 20
ATOM 28161 N N . ASP A 1 69 ? -28.476 6.635 -3.181 1.00 22.23 69 ASP A N 20
ATOM 28162 C CA . ASP A 1 69 ? -29.001 6.001 -1.977 1.00 20.11 69 ASP A CA 20
ATOM 28163 C C . ASP A 1 69 ? -28.640 6.810 -0.735 1.00 61.20 69 ASP A C 20
ATOM 28164 O O . ASP A 1 69 ? -27.537 7.347 -0.631 1.00 21.43 69 ASP A O 20
ATOM 28173 N N . ASP A 1 70 ? -29.577 6.894 0.203 1.00 23.41 70 ASP A N 20
ATOM 28174 C CA . ASP A 1 70 ? -29.358 7.637 1.438 1.00 4.23 70 ASP A CA 20
ATOM 28175 C C . ASP A 1 70 ? -28.330 6.935 2.320 1.00 32.34 70 ASP A C 20
ATOM 28176 O O . ASP A 1 70 ? -27.856 7.497 3.306 1.00 11.43 70 ASP A O 20
ATOM 28185 N N . ASN A 1 71 ? -27.992 5.701 1.959 1.00 42.32 71 ASN A N 20
ATOM 28186 C CA . ASN A 1 71 ? -27.022 4.921 2.719 1.00 42.15 71 ASN A CA 20
ATOM 28187 C C . ASN A 1 71 ? -25.764 4.666 1.894 1.00 25.02 71 ASN A C 20
ATOM 28188 O O . ASN A 1 71 ? -24.757 4.182 2.412 1.00 11.33 71 ASN A O 20
ATOM 28199 N N . SER A 1 72 ? -25.828 4.995 0.608 1.00 14.31 72 SER A N 20
ATOM 28200 C CA . SER A 1 72 ? -24.696 4.799 -0.289 1.00 42.12 72 SER A CA 20
ATOM 28201 C C . SER A 1 72 ? -24.236 6.127 -0.883 1.00 14.54 72 SER A C 20
ATOM 28202 O O . SER A 1 72 ? -23.188 6.655 -0.514 1.00 51.52 72 SER A O 20
ATOM 28210 N N . GLY A 1 73 ? -25.031 6.663 -1.805 1.00 65.42 73 GLY A N 20
ATOM 28211 C CA . GLY A 1 73 ? -24.690 7.924 -2.436 1.00 3.41 73 GLY A CA 20
ATOM 28212 C C . GLY A 1 73 ? -23.278 7.934 -2.988 1.00 71.23 73 GLY A C 20
ATOM 28213 O O . GLY A 1 73 ? -22.336 8.325 -2.299 1.00 41.01 73 GLY A O 20
ATOM 28217 N N . LYS A 1 74 ? -23.130 7.500 -4.236 1.00 3.35 74 LYS A N 20
ATOM 28218 C CA . LYS A 1 74 ? -21.823 7.459 -4.881 1.00 52.45 74 LYS A CA 20
ATOM 28219 C C . LYS A 1 74 ? -21.958 7.618 -6.392 1.00 51.55 74 LYS A C 20
ATOM 28220 O O . LYS A 1 74 ? -23.064 7.746 -6.916 1.00 53.22 74 LYS A O 20
ATOM 28239 N N . ALA A 1 75 ? -20.825 7.608 -7.087 1.00 53.44 75 ALA A N 20
ATOM 28240 C CA . ALA A 1 75 ? -20.818 7.748 -8.538 1.00 61.03 75 ALA A CA 20
ATOM 28241 C C . ALA A 1 75 ? -19.457 7.378 -9.119 1.00 32.34 75 ALA A C 20
ATOM 28242 O O . ALA A 1 75 ? -18.526 7.050 -8.383 1.00 10.14 75 ALA A O 20
ATOM 28249 N N . TYR A 1 76 ? -19.349 7.431 -10.441 1.00 52.04 76 TYR A N 20
ATOM 28250 C CA . TYR A 1 76 ? -18.103 7.098 -11.120 1.00 64.15 76 TYR A CA 20
ATOM 28251 C C . TYR A 1 76 ? -17.898 7.980 -12.348 1.00 54.41 76 TYR A C 20
ATOM 28252 O O . TYR A 1 76 ? -18.776 8.081 -13.206 1.00 44.54 76 TYR A O 20
ATOM 28270 N N . ILE A 1 77 ? -16.734 8.617 -12.424 1.00 74.31 77 ILE A N 20
ATOM 28271 C CA . ILE A 1 77 ? -16.413 9.489 -13.547 1.00 12.24 77 ILE A CA 20
ATOM 28272 C C . ILE A 1 77 ? -15.347 8.865 -14.441 1.00 30.05 77 ILE A C 20
ATOM 28273 O O . ILE A 1 77 ? -14.193 8.718 -14.039 1.00 4.42 77 ILE A O 20
ATOM 28289 N N . VAL A 1 78 ? -15.741 8.500 -15.656 1.00 54.14 78 VAL A N 20
ATOM 28290 C CA . VAL A 1 78 ? -14.819 7.894 -16.610 1.00 13.35 78 VAL A CA 20
ATOM 28291 C C . VAL A 1 78 ? -14.107 8.958 -17.437 1.00 52.15 78 VAL A C 20
ATOM 28292 O O . VAL A 1 78 ? -14.747 9.796 -18.073 1.00 44.42 78 VAL A O 20
ATOM 28305 N N . PHE A 1 79 ? -12.779 8.918 -17.426 1.00 1.01 79 PHE A N 20
ATOM 28306 C CA . PHE A 1 79 ? -11.979 9.879 -18.176 1.00 5.24 79 PHE A CA 20
ATOM 28307 C C . PHE A 1 79 ? -11.306 9.211 -19.371 1.00 44.32 79 PHE A C 20
ATOM 28308 O O . PHE A 1 79 ? -11.402 7.998 -19.553 1.00 42.13 79 PHE A O 20
ATOM 28325 N N . ALA A 1 80 ? -10.625 10.013 -20.183 1.00 43.24 80 ALA A N 20
ATOM 28326 C CA . ALA A 1 80 ? -9.934 9.501 -21.361 1.00 34.25 80 ALA A CA 20
ATOM 28327 C C . ALA A 1 80 ? -8.906 8.443 -20.977 1.00 21.54 80 ALA A C 20
ATOM 28328 O O . ALA A 1 80 ? -8.832 7.380 -21.595 1.00 45.10 80 ALA A O 20
ATOM 28335 N N . THR A 1 81 ? -8.112 8.739 -19.952 1.00 13.20 81 THR A N 20
ATOM 28336 C CA . THR A 1 81 ? -7.087 7.814 -19.487 1.00 4.22 81 THR A CA 20
ATOM 28337 C C . THR A 1 81 ? -6.609 8.182 -18.087 1.00 5.11 81 THR A C 20
ATOM 28338 O O . THR A 1 81 ? -6.970 9.231 -17.554 1.00 71.20 81 THR A O 20
ATOM 28349 N N . GLN A 1 82 ? -5.794 7.313 -17.497 1.00 42.14 82 GLN A N 20
ATOM 28350 C CA . GLN A 1 82 ? -5.266 7.548 -16.158 1.00 55.15 82 GLN A CA 20
ATOM 28351 C C . GLN A 1 82 ? -4.595 8.914 -16.070 1.00 45.41 82 GLN A C 20
ATOM 28352 O O . GLN A 1 82 ? -4.549 9.526 -15.003 1.00 61.42 82 GLN A O 20
ATOM 28366 N N . GLU A 1 83 ? -4.074 9.387 -17.199 1.00 31.44 83 GLU A N 20
ATOM 28367 C CA . GLU A 1 83 ? -3.403 10.681 -17.247 1.00 34.51 83 GLU A CA 20
ATOM 28368 C C . GLU A 1 83 ? -4.345 11.798 -16.807 1.00 41.13 83 GLU A C 20
ATOM 28369 O O . GLU A 1 83 ? -4.020 12.584 -15.917 1.00 60.31 83 GLU A O 20
ATOM 28381 N N . SER A 1 84 ? -5.513 11.863 -17.439 1.00 21.44 84 SER A N 20
ATOM 28382 C CA . SER A 1 84 ? -6.500 12.886 -17.116 1.00 74.05 84 SER A CA 20
ATOM 28383 C C . SER A 1 84 ? -7.164 12.597 -15.774 1.00 33.24 84 SER A C 20
ATOM 28384 O O . SER A 1 84 ? -7.300 13.484 -14.932 1.00 54.42 84 SER A O 20
ATOM 28392 N N . ALA A 1 85 ? -7.576 11.348 -15.581 1.00 22.21 85 ALA A N 20
ATOM 28393 C CA . ALA A 1 85 ? -8.224 10.940 -14.341 1.00 24.34 85 ALA A CA 20
ATOM 28394 C C . ALA A 1 85 ? -7.378 11.318 -13.129 1.00 40.13 85 ALA A C 20
ATOM 28395 O O . ALA A 1 85 ? -7.842 12.024 -12.234 1.00 44.23 85 ALA A O 20
ATOM 28402 N N . GLN A 1 86 ? -6.137 10.843 -13.108 1.00 42.22 86 GLN A N 20
ATOM 28403 C CA . GLN A 1 86 ? -5.228 11.131 -12.005 1.00 42.42 86 GLN A CA 20
ATOM 28404 C C . GLN A 1 86 ? -5.159 12.631 -11.734 1.00 35.44 86 GLN A C 20
ATOM 28405 O O . GLN A 1 86 ? -5.114 13.061 -10.582 1.00 13.14 86 GLN A O 20
ATOM 28419 N N . ALA A 1 87 ? -5.152 13.421 -12.802 1.00 62.21 87 ALA A N 20
ATOM 28420 C CA . ALA A 1 87 ? -5.091 14.872 -12.679 1.00 24.22 87 ALA A CA 20
ATOM 28421 C C . ALA A 1 87 ? -6.301 15.410 -11.923 1.00 2.11 87 ALA A C 20
ATOM 28422 O O . ALA A 1 87 ? -6.159 16.160 -10.957 1.00 3.20 87 ALA A O 20
ATOM 28429 N N . PHE A 1 88 ? -7.491 15.023 -12.369 1.00 13.10 88 PHE A N 20
ATOM 28430 C CA . PHE A 1 88 ? -8.727 15.468 -11.735 1.00 42.43 88 PHE A CA 20
ATOM 28431 C C . PHE A 1 88 ? -8.841 14.916 -10.318 1.00 30.53 88 PHE A C 20
ATOM 28432 O O . PHE A 1 88 ? -9.439 15.541 -9.442 1.00 24.34 88 PHE A O 20
ATOM 28449 N N . VAL A 1 89 ? -8.264 13.738 -10.100 1.00 2.11 89 VAL A N 20
ATOM 28450 C CA . VAL A 1 89 ? -8.300 13.100 -8.789 1.00 64.15 89 VAL A CA 20
ATOM 28451 C C . VAL A 1 89 ? -7.465 13.876 -7.777 1.00 53.40 89 VAL A C 20
ATOM 28452 O O . VAL A 1 89 ? -7.887 14.084 -6.640 1.00 53.30 89 VAL A O 20
ATOM 28465 N N . GLU A 1 90 ? -6.279 14.303 -8.199 1.00 10.21 90 GLU A N 20
ATOM 28466 C CA . GLU A 1 90 ? -5.385 15.057 -7.328 1.00 11.12 90 GLU A CA 20
ATOM 28467 C C . GLU A 1 90 ? -5.763 16.535 -7.309 1.00 12.44 90 GLU A C 20
ATOM 28468 O O . GLU A 1 90 ? -5.429 17.260 -6.372 1.00 13.22 90 GLU A O 20
ATOM 28480 N N . ALA A 1 91 ? -6.461 16.975 -8.350 1.00 54.14 91 ALA A N 20
ATOM 28481 C CA . ALA A 1 91 ? -6.886 18.366 -8.453 1.00 73.42 91 ALA A CA 20
ATOM 28482 C C . ALA A 1 91 ? -8.073 18.646 -7.537 1.00 42.24 91 ALA A C 20
ATOM 28483 O O . ALA A 1 91 ? -8.325 19.792 -7.165 1.00 3.24 91 ALA A O 20
ATOM 28490 N N . PHE A 1 92 ? -8.800 17.593 -7.179 1.00 5.03 92 PHE A N 20
ATOM 28491 C CA . PHE A 1 92 ? -9.961 17.727 -6.308 1.00 33.34 92 PHE A CA 20
ATOM 28492 C C . PHE A 1 92 ? -9.885 16.741 -5.145 1.00 14.52 92 PHE A C 20
ATOM 28493 O O . PHE A 1 92 ? -10.855 16.557 -4.410 1.00 54.52 92 PHE A O 20
ATOM 28510 N N . GLN A 1 93 ? -8.726 16.111 -4.986 1.00 11.22 93 GLN A N 20
ATOM 28511 C CA . GLN A 1 93 ? -8.524 15.144 -3.914 1.00 22.13 93 GLN A CA 20
ATOM 28512 C C . GLN A 1 93 ? -9.019 15.696 -2.581 1.00 53.43 93 GLN A C 20
ATOM 28513 O O . GLN A 1 93 ? -9.511 14.953 -1.734 1.00 25.55 93 GLN A O 20
ATOM 28527 N N . GLY A 1 94 ? -8.886 17.007 -2.404 1.00 14.55 94 GLY A N 20
ATOM 28528 C CA . GLY A 1 94 ? -9.325 17.637 -1.172 1.00 2.22 94 GLY A CA 20
ATOM 28529 C C . GLY A 1 94 ? -10.028 18.958 -1.414 1.00 74.23 94 GLY A C 20
ATOM 28530 O O . GLY A 1 94 ? -9.579 20.004 -0.945 1.00 71.24 94 GLY A O 20
ATOM 28534 N N . TYR A 1 95 ? -11.134 18.911 -2.150 1.00 24.14 95 TYR A N 20
ATOM 28535 C CA . TYR A 1 95 ? -11.899 20.114 -2.457 1.00 65.53 95 TYR A CA 20
ATOM 28536 C C . TYR A 1 95 ? -13.350 19.965 -2.011 1.00 2.21 95 TYR A C 20
ATOM 28537 O O . TYR A 1 95 ? -13.987 18.932 -2.217 1.00 12.23 95 TYR A O 20
ATOM 28555 N N . PRO A 1 96 ? -13.886 21.023 -1.385 1.00 11.25 96 PRO A N 20
ATOM 28556 C CA . PRO A 1 96 ? -15.268 21.037 -0.896 1.00 52.24 96 PRO A CA 20
ATOM 28557 C C . PRO A 1 96 ? -16.284 21.071 -2.033 1.00 51.40 96 PRO A C 20
ATOM 28558 O O . PRO A 1 96 ? -16.460 22.097 -2.691 1.00 14.22 96 PRO A O 20
ATOM 28569 N N . PHE A 1 97 ? -16.951 19.944 -2.259 1.00 3.21 97 PHE A N 20
ATOM 28570 C CA . PHE A 1 97 ? -17.949 19.845 -3.317 1.00 13.40 97 PHE A CA 20
ATOM 28571 C C . PHE A 1 97 ? -19.166 19.055 -2.844 1.00 60.05 97 PHE A C 20
ATOM 28572 O O . PHE A 1 97 ? -19.035 18.072 -2.115 1.00 41.34 97 PHE A O 20
ATOM 28589 N N . GLN A 1 98 ? -20.348 19.493 -3.265 1.00 73.32 98 GLN A N 20
ATOM 28590 C CA . GLN A 1 98 ? -21.588 18.827 -2.884 1.00 54.12 98 GLN A CA 20
ATOM 28591 C C . GLN A 1 98 ? -21.680 18.673 -1.370 1.00 32.43 98 GLN A C 20
ATOM 28592 O O . GLN A 1 98 ? -22.317 17.747 -0.867 1.00 42.45 98 GLN A O 20
ATOM 28606 N N . GLY A 1 99 ? -21.039 19.586 -0.646 1.00 61.34 99 GLY A N 20
ATOM 28607 C CA . GLY A 1 99 ? -21.060 19.532 0.804 1.00 53.44 99 GLY A CA 20
ATOM 28608 C C . GLY A 1 99 ? -19.721 19.889 1.417 1.00 42.22 99 GLY A C 20
ATOM 28609 O O . GLY A 1 99 ? -19.566 20.957 2.008 1.00 71.10 99 GLY A O 20
ATOM 28613 N N . ASN A 1 100 ? -18.750 18.992 1.277 1.00 10.22 100 ASN A N 20
ATOM 28614 C CA . ASN A 1 100 ? -17.417 19.217 1.824 1.00 0.23 100 ASN A CA 20
ATOM 28615 C C . ASN A 1 100 ? -16.518 18.009 1.581 1.00 60.22 100 ASN A C 20
ATOM 28616 O O . ASN A 1 100 ? -15.470 18.102 0.941 1.00 54.23 100 ASN A O 20
ATOM 28627 N N . PRO A 1 101 ? -16.936 16.846 2.102 1.00 24.15 101 PRO A N 20
ATOM 28628 C CA . PRO A 1 101 ? -16.184 15.596 1.954 1.00 2.30 101 PRO A CA 20
ATOM 28629 C C . PRO A 1 101 ? -16.205 15.074 0.522 1.00 63.24 101 PRO A C 20
ATOM 28630 O O . PRO A 1 101 ? -17.198 14.499 0.074 1.00 21.10 101 PRO A O 20
ATOM 28641 N N . LEU A 1 102 ? -15.104 15.276 -0.193 1.00 45.42 102 LEU A N 20
ATOM 28642 C CA . LEU A 1 102 ? -14.995 14.825 -1.576 1.00 71.11 102 LEU A CA 20
ATOM 28643 C C . LEU A 1 102 ? -13.899 13.775 -1.722 1.00 25.33 102 LEU A C 20
ATOM 28644 O O . LEU A 1 102 ? -12.734 14.031 -1.415 1.00 32.01 102 LEU A O 20
ATOM 28660 N N . VAL A 1 103 ? -14.278 12.592 -2.194 1.00 32.50 103 VAL A N 20
ATOM 28661 C CA . VAL A 1 103 ? -13.327 11.503 -2.384 1.00 2.12 103 VAL A CA 20
ATOM 28662 C C . VAL A 1 103 ? -13.207 11.128 -3.857 1.00 13.42 103 VAL A C 20
ATOM 28663 O O . VAL A 1 103 ? -14.212 10.924 -4.539 1.00 41.00 103 VAL A O 20
ATOM 28676 N N . ILE A 1 104 ? -11.973 11.039 -4.341 1.00 11.54 104 ILE A N 20
ATOM 28677 C CA . ILE A 1 104 ? -11.722 10.688 -5.733 1.00 34.53 104 ILE A CA 20
ATOM 28678 C C . ILE A 1 104 ? -10.578 9.687 -5.849 1.00 62.31 104 ILE A C 20
ATOM 28679 O O . ILE A 1 104 ? -9.449 9.967 -5.444 1.00 61.13 104 ILE A O 20
ATOM 28695 N N . THR A 1 105 ? -10.876 8.517 -6.407 1.00 43.30 105 THR A N 20
ATOM 28696 C CA . THR A 1 105 ? -9.872 7.474 -6.578 1.00 53.30 105 THR A CA 20
ATOM 28697 C C . THR A 1 105 ? -10.109 6.689 -7.863 1.00 32.43 105 THR A C 20
ATOM 28698 O O . THR A 1 105 ? -11.152 6.826 -8.503 1.00 43.42 105 THR A O 20
ATOM 28709 N N . PHE A 1 106 ? -9.136 5.864 -8.234 1.00 60.43 106 PHE A N 20
ATOM 28710 C CA . PHE A 1 106 ? -9.239 5.055 -9.444 1.00 0.43 106 PHE A CA 20
ATOM 28711 C C . PHE A 1 106 ? -9.996 3.759 -9.169 1.00 4.12 106 PHE A C 20
ATOM 28712 O O . PHE A 1 106 ? -10.158 3.355 -8.018 1.00 14.04 106 PHE A O 20
ATOM 28729 N N . SER A 1 107 ? -10.456 3.112 -10.235 1.00 13.42 107 SER A N 20
ATOM 28730 C CA . SER A 1 107 ? -11.200 1.864 -10.109 1.00 43.24 107 SER A CA 20
ATOM 28731 C C . SER A 1 107 ? -10.597 0.781 -10.999 1.00 40.21 107 SER A C 20
ATOM 28732 O O . SER A 1 107 ? -9.564 0.990 -11.635 1.00 33.32 107 SER A O 20
ATOM 28740 N N . GLU A 1 108 ? -11.251 -0.376 -11.038 1.00 2.32 108 GLU A N 20
ATOM 28741 C CA . GLU A 1 108 ? -10.779 -1.492 -11.849 1.00 31.13 108 GLU A CA 20
ATOM 28742 C C . GLU A 1 108 ? -11.172 -1.306 -13.311 1.00 72.44 108 GLU A C 20
ATOM 28743 O O . GLU A 1 108 ? -12.294 -0.903 -13.619 1.00 14.11 108 GLU A O 20
ATOM 28755 N N . THR A 1 109 ? -10.239 -1.603 -14.211 1.00 74.21 109 THR A N 20
ATOM 28756 C CA . THR A 1 109 ? -10.486 -1.468 -15.641 1.00 53.11 109 THR A CA 20
ATOM 28757 C C . THR A 1 109 ? -9.701 -2.506 -16.435 1.00 53.32 109 THR A C 20
ATOM 28758 O O . THR A 1 109 ? -8.769 -2.184 -17.173 1.00 15.34 109 THR A O 20
ATOM 28769 N N . PRO A 1 110 ? -10.085 -3.782 -16.284 1.00 22.03 110 PRO A N 20
ATOM 28770 C CA . PRO A 1 110 ? -9.430 -4.893 -16.980 1.00 71.33 110 PRO A CA 20
ATOM 28771 C C . PRO A 1 110 ? -9.711 -4.884 -18.479 1.00 33.10 110 PRO A C 20
ATOM 28772 O O . PRO A 1 110 ? -10.500 -4.075 -18.966 1.00 73.00 110 PRO A O 20
ATOM 28783 N N . GLN A 1 111 ? -9.061 -5.789 -19.204 1.00 11.21 111 GLN A N 20
ATOM 28784 C CA . GLN A 1 111 ? -9.242 -5.883 -20.648 1.00 31.54 111 GLN A CA 20
ATOM 28785 C C . GLN A 1 111 ? -9.089 -7.325 -21.122 1.00 14.10 111 GLN A C 20
ATOM 28786 O O . GLN A 1 111 ? -8.630 -7.577 -22.236 1.00 0.21 111 GLN A O 20
ATOM 28800 N N . SER A 1 112 ? -9.477 -8.268 -20.269 1.00 52.30 112 SER A N 20
ATOM 28801 C CA . SER A 1 112 ? -9.379 -9.685 -20.599 1.00 54.44 112 SER A CA 20
ATOM 28802 C C . SER A 1 112 ? -10.419 -10.071 -21.647 1.00 32.22 112 SER A C 20
ATOM 28803 O O . SER A 1 112 ? -10.227 -11.021 -22.405 1.00 35.30 112 SER A O 20
ATOM 28811 N N . GLN A 1 113 ? -11.520 -9.327 -21.681 1.00 71.22 113 GLN A N 20
ATOM 28812 C CA . GLN A 1 113 ? -12.591 -9.592 -22.635 1.00 30.24 113 GLN A CA 20
ATOM 28813 C C . GLN A 1 113 ? -12.076 -9.512 -24.068 1.00 30.31 113 GLN A C 20
ATOM 28814 O O . GLN A 1 113 ? -12.559 -10.219 -24.952 1.00 61.44 113 GLN A O 20
ATOM 28828 N N . VAL A 1 114 ? -11.093 -8.646 -24.291 1.00 23.02 114 VAL A N 20
ATOM 28829 C CA . VAL A 1 114 ? -10.511 -8.474 -25.617 1.00 14.02 114 VAL A CA 20
ATOM 28830 C C . VAL A 1 114 ? -9.115 -9.083 -25.688 1.00 54.40 114 VAL A C 20
ATOM 28831 O O . VAL A 1 114 ? -8.291 -8.676 -26.506 1.00 3.53 114 VAL A O 20
ATOM 28844 N N . ALA A 1 115 ? -8.858 -10.061 -24.826 1.00 4.30 115 ALA A N 20
ATOM 28845 C CA . ALA A 1 115 ? -7.562 -10.728 -24.793 1.00 11.24 115 ALA A CA 20
ATOM 28846 C C . ALA A 1 115 ? -7.418 -11.706 -25.954 1.00 12.13 115 ALA A C 20
ATOM 28847 O O . ALA A 1 115 ? -6.336 -11.855 -26.520 1.00 72.03 115 ALA A O 20
ATOM 28854 N N . GLU A 1 116 ? -8.516 -12.370 -26.302 1.00 20.14 116 GLU A N 20
ATOM 28855 C CA . GLU A 1 116 ? -8.510 -13.335 -27.395 1.00 21.24 116 GLU A CA 20
ATOM 28856 C C . GLU A 1 116 ? -7.949 -12.710 -28.669 1.00 75.31 116 GLU A C 20
ATOM 28857 O O . GLU A 1 116 ? -7.150 -13.325 -29.375 1.00 74.43 116 GLU A O 20
ATOM 28869 N N . ASP A 1 117 ? -8.375 -11.485 -28.956 1.00 61.15 117 ASP A N 20
ATOM 28870 C CA . ASP A 1 117 ? -7.916 -10.776 -30.145 1.00 40.41 117 ASP A CA 20
ATOM 28871 C C . ASP A 1 117 ? -7.576 -9.326 -29.815 1.00 41.40 117 ASP A C 20
ATOM 28872 O O . ASP A 1 117 ? -6.409 -8.933 -29.830 1.00 45.44 117 ASP A O 20
#

Solvent-accessible surface area: 6537 Å² total; per-residue (Å²): 172,108,115,156,112,146,99,7,73,25,0,49,5,48,95,12,80,39,164,30,66,94,147,130,6,55,58,72,8,103,59,36,0,64,88,79,5,99,21,103,76,9,63,15,26,130,33,70,143,150,53,2,69,0,72,2,25,0,36,68,55,141,25,0,82,32,5,9,114,40,26,97,76,111,80,14,84,64,98,73,23,48,1,67,75,39,153,66,100,136,80,158,90,82,170,158

Organism: Homo sapiens (NCBI:txid9606)

Secondary structure (DSSP, 8-state):
-----S--SEEEEES--TTS-HHHHHHHHHHHHHHHS-EEEEEE----SS---EEEEESSHHHHHHHHHHSTT---TTS--EEEE-----HHHH--

Foldseek 3Di:
DDPPPDKFQKKKKWPAALPDPCVVVVVVVQVLLVVFFAFPDWFFDNRDNVTGITMTGGPICVRLVRSCVVVCAPQDNHGDIHIGTDDDDDVVVVVD

Sequence (96 aa):
TPPHTEPSQVVLITNINPEVPKEKLQALLYALASSQGDILDIVVDLSDDNSGKAYIVFATQESAQAFVEAFQGYPFQGNPLVITFSETPQSQVAEDTPPHTEPSQVVLITNINPEVPKEKLQALLYALASSQGDILDIVVDLSDDNSGKAYIVFATQESAQAFVEAFQGYPFQGNPLVITFSETPQSQVAEDTPPHTEPSQVVLITNINPEVPKEKLQALLYALASSQGDILDIVVDLSDDNSGKAYIVFATQESAQAFVEAFQGYPFQGNPLVITFSETPQSQVAEDTPPHTEPSQVVLITNINPEVPKEKLQALLYALASSQGDILDIVVDLSDDNSGKAYIVFATQESAQAFVEAFQGYPFQGNPLVITFSETPQSQVAEDTPPHTEPSQVVLITNINPEVPKEKLQALLYALASSQGDILDIVVDLSDDNSGKAYIVFATQESAQAFVEAFQGYPFQGNPLVITFSETPQSQVAEDTPPHTEPSQVVLITNINPEVPKEKLQALLYALASSQGDILDIVVDLSDDNSGKAYIVFATQESAQAFVEAFQGYPFQGNPLVITFSETPQSQVAEDTPPHTEPSQVVLITNINPEVPKEKLQALLYALASSQGDILDIVVDLSDDNSGKAYIVFATQESAQAFVEAFQGYPFQGNPLVITFSETPQSQVAEDTPPHTEPSQVVLITNINPEVPKEKLQALLYALASSQGDILDIVVDLSDDNSGKAYIVFATQESAQAFVEAFQGYPFQGNPLVITFSETPQSQVAEDTPPHTEPSQVVLITNINPEVPKEKLQALLYALASSQGDILDIVVDLSDDNSGKAYIVFATQESAQAFVEAFQGYPFQGNPLVITFSETPQSQVAEDTPPHTEPSQVVLITNINPEVPKEKLQALLYALASSQGDILDIVVDLSDDNSGKAYIVFATQESAQAFVEAFQGYPFQGNPLVITFSETPQSQVAEDTPPHTEPSQVVLITNINPEVPKEKLQALLYALASSQGDILDIVVDLSDDNSGKAYIVFATQESAQAFVEAFQGYPFQGNPLVITFSETPQSQVAEDTPPHTEPSQVVLITNINPEVPKEKLQALLYALASSQGDILDIVVDLSDDNSGKAYIVFATQESAQAFVEAFQGYPFQGNPLVITFSETPQSQVAEDTPPHTEPSQVVLITNINPEVPKEKLQALLYALASSQGDILDIVVDLSDDNSGKAYIVFATQESAQAFVEAFQGYPFQGNPLVITFSETPQSQVAEDTPPHTEPSQVVLITNINPEVPKEKLQALLYALASSQGDILDIVVDLSDDNSGKAYIVFATQESAQAFVEAFQGYPFQGNPLVITFSETPQSQVAEDTPPHTEPSQVVLITNINPEVPKEKLQALLYALASSQGDILDIVVDLSDDNSGKAYIVFATQESAQAFVEAFQGYPFQGNPLVITFSETPQSQVAEDTPPHTEPSQVVLITNINPEVPKEKLQALLYALASSQGDILDIVVDLSDDNSGKAYIVFATQESAQAFVEAFQGYPFQGNPLVITFSETPQSQVAEDTPPHTEPSQVVLITNINPEVPKEKLQALLYALASSQGDILDIVVDLSDDNSGKAYIVFATQESAQAFVEAFQGYPFQGNPLVITFSETPQSQVAEDTPPHTEPSQVVLITNINPEVPKEKLQALLYALASSQGDILDIVVDLSDDNSGKAYIVFATQESAQAFVEAFQGYPFQGNPLVITFSETPQSQVAEDTPPHTEPSQVVLITNINPEVPKEKLQALLYALASSQGDILDIVVDLSDDNSGKAYIVFATQESAQAFVEAFQGYPFQGNPLVITFSETPQSQVAEDTPPHTEPSQVVLITNINPEVPKEKLQALLYALASSQGDILDIVVDLSDDNSGKAYIVFATQESAQAFVEAFQGYPFQGNPLVITFSETPQSQVAED

GO terms:
  GO:0005681 spliceosomal complex (C, IDA)
  GO:0000398 mRNA splicing, via spliceosome (P, IC)
  GO:0005515 protein binding (F, IPI)
  GO:0003723 RNA binding (F, IDA)
  GO:0030619 U1 snRNA binding (F, IDA)
  GO:0005685 U1 snRNP (C, IDA)
  GO:0005654 nucleoplasm (C, TAS)
  GO:0042802 identical protein binding (F, IPI)
  GO:0005654 nucleoplasm (C, IDA)
  GO:0003677 DNA binding (F, EXP)
  GO:0003723 RNA binding (F, HDA)

InterPro domains:
  IPR000504 RNA recognition motif domain [PF00076] (12-82)
  IPR000504 RNA recognition motif domain [PF00076] (210-272)
  IPR000504 RNA recognition motif domain [PS50102] (10-89)
  IPR000504 RNA recognition motif domain [PS50102] (208-282)
  IPR000504 RNA recognition motif domain [SM00360] (11-85)
  IPR000504 RNA recognition motif domain [SM00360] (209-278)
  IPR012677 Nucleotide-binding alpha-beta plait domain superfamily [G3DSA:3.30.70.330] (3-108)
  IPR012677 Nucleotide-binding alpha-beta plait domain superfamily [G3DSA:3.30.70.330] (195-282)
  IPR034407 U1 small nuclear ribonucleoprotein A, RNA recognition motif 1 [cd12477] (7-95)
  IPR034409 U1 small nuclear ribonucleoprotein A, RNA recognition motif 2 [cd12480] (197-282)
  IPR035979 RNA-binding domain superfamily [SSF54928] (7-270)

B-factor: mean 37.49, std 22.6, range [0.02, 75.52]

CATH classification: 3.30.70.330

Radius of gyration: 13.79 Å; Cα contacts (8 Å, |Δi|>4): 163; chains: 1; bounding box: 38×37×30 Å